Protein 5YH2 (pdb70)

B-factor: mean 58.52, std 14.91, range [38.0, 154.98]

Foldseek 3Di:
DALQVVLCVDVLVPDDDPPDDPDPLFFLFDLVVQLVVVVVVQVVVQVVVVCVPGADADCPDLLNVQQRQAGLQASHDQVDVSLVVVQVCVADFAWQEKDLDPQAVVCVDDADLVDPQDGPSQADWMWTAGSNRFIWIKDFAADDQPAFQDPVDDQSLFDQHQLQLQLLQLLCNLLVSRFEFHKFKYKDQCVRRPQVNYPDPVQVVQWDADPVGATWGHRPRCVVSVSGDIATDVRRITMIMIGGDHDDCVSWNKDWAFDPQAAPPDPDDGDPLVVDLQSVVVVCVDPPNVVVQLLQLVLVVLLSCQLQVNNPPGIWMFTPSSPSNGHTHPYRRRRGNRDLPDGDCSSNSSCLRQQAYEQSSLVSLVVCQDPSNPQLSSSCVVCVPHPPPVSHDDSSSVSSNVSSVVSVCSNVVCCVVPNCPGHYDHDD/DLLVVLCVDPLNPDDDDDDDPLFWQDDLVVQVVVDPPDVVPPQQLLSVQQRQCTFEASHDLDDPSLVVVQVCVADFAWAAKDWDADDLFTKIWTAGPNRFIWIWDFALDDFVAFFPPPADLSQFDQGQLQLQLLCLLCSSLVRRQEFHKAKYWDFCPRRNQVRYPYPQFNVQFDQDPVRATWTQGDYDHQRDPVSTQTDPHTITMIMTGGDHRDCVSFPKAKDFDQLAAPPDPPDGHDLVPDLQVVVVVCVDPLNVDEPPLQLVVSVLLSCQLFVNNRCGMWMGGVSNPSHGHTRDPSRRSGNRHLPDGDCSSCSSCLNNQAYEPSSLVSLVVLLDPSHHQLVSSCVVCVPGPPPVSHDSSSSVCSSVSSVVVNVSNVVVCVVQNPPRRYPDDDD/DQLLVVLCVDPLVPDDDPPDDPDPLFFLFDLVVQVVVLVVVQVVCQVVVVVCVGADADCPDLLNCQNRQAGLQASHDQVDVSLVVVQVCVADFAWQEKDLDPQAVVCVDDADLVDPQDGPSQADWMWTAGSNRFIWIKFFAADDQPAFQDPVDDLSLFHQHQLQLQLLVLLCNLLVSRFEFHKFKYKFQCVRRPQVNYPDPVQVVQWDADPVGATWGHRPRCVVSVSGDIATDVRRITMIMIGGDHDDCVSWPKDWAFDPQAAPPDPDDGDPLVPDLQSVVVVCPDPPNVVVQLLQLLLVVLLSCQLQVNNPPGIWMFGVSSPSNGHTHPYRRSRGQRDLPDGDCSSNSSCLRQQAHEQSSLVSLVVCQDPSNPQLVSSCVVCVPHPPPPSHDPSSSVSSNVSSVVSVCSNVVCCVVPNCPRHYDHDD/DLLVVLCVDPLNPQDDDDDDPLFWQFDLVVLVVVDPPQVVQALLSVQQRQCTFEASHDLDDPSLVVVQVCVADFAWQAKAWDADDLFTKIWTAGPRRFIWIKDFALDDFPAFDDPPADLSQFDQGQLQLQLLCLLCSSLVRNQEFHKAKYFDFCPVRNQVHYPPPQFNVQFDQDPVRATWTQGDYDHQRDPVSTQTDPHTTIMIMTGGDHRDCVSFPKDKDFDQLQAPPDPPDGHDLVPDLLVVVVVCPDPLNVDEPHLQLVVSVLLSCQLFVNNRCGMWMHGVSNPSHGHTRDPSRRRGPRHLPDGPCSSCSSCLNNQAYEPSSLVSLVVLQDPSHHQLVSSCVVCVPGPPPVSHDSSSSVSSNVSSVVVNVSNVVVCVVQNPCRRYPYDSPD

Nearest PDB structures (foldseek):
  5yh2-assembly1_A  TM=1.002E+00  e=3.923E-87  Homo sapiens
  5yh2-assembly1_B  TM=9.996E-01  e=1.364E-85  Homo sapiens
  5wrs-assembly1_B  TM=9.314E-01  e=5.999E-73  Homo sapiens
  5wrr-assembly1_B  TM=9.311E-01  e=8.367E-73  Homo sapiens
  5yh0-assembly1_K  TM=9.661E-01  e=3.155E-49  Danio rerio

Solvent-accessible surface area: 70250 Å² total; per-residue (Å²): 165,36,66,26,133,42,0,41,76,44,93,34,4,92,78,111,46,95,86,95,73,150,26,80,102,14,33,9,8,54,75,146,88,2,16,107,34,10,125,119,36,8,57,139,24,31,147,78,48,165,181,190,119,97,40,125,23,143,86,140,12,6,18,1,77,4,8,31,33,0,28,86,41,0,0,6,56,57,82,12,110,47,6,63,110,5,18,79,9,5,27,115,53,79,14,35,14,4,31,20,10,73,66,44,26,53,44,56,69,52,42,18,68,32,26,34,53,26,48,55,2,9,46,12,17,1,14,1,24,7,45,22,3,3,70,0,40,0,4,1,56,40,21,106,51,122,71,54,10,61,80,30,48,21,34,12,17,24,65,25,7,0,11,0,4,0,0,0,0,4,0,1,49,0,2,4,11,11,13,2,2,0,2,2,0,11,80,2,42,1,24,128,25,0,46,122,28,7,97,1,52,35,0,85,29,0,15,10,88,6,78,43,79,10,20,0,1,14,9,111,12,6,28,110,8,27,20,37,78,29,9,27,0,143,58,68,89,6,34,0,0,0,13,6,49,15,1,29,102,105,26,5,68,56,99,63,24,77,12,17,19,51,25,32,40,75,34,78,50,143,60,97,9,67,107,42,103,117,33,2,78,72,10,70,148,85,157,21,16,86,64,59,70,15,3,8,6,1,0,0,2,7,0,0,4,1,0,2,22,1,50,22,22,64,84,1,41,9,3,72,88,7,34,56,88,3,17,0,3,1,45,66,3,2,29,0,3,4,68,42,80,69,24,44,99,31,14,0,12,6,0,51,44,2,3,19,0,38,89,66,3,12,68,3,0,85,9,0,34,95,52,102,41,80,0,1,33,0,0,75,57,3,6,115,115,11,84,9,38,94,1,6,30,90,62,6,5,102,3,0,34,103,4,1,85,22,0,28,136,30,5,114,35,22,37,129,72,95,30,132,157,37,0,23,44,99,55,131,104,36,30,119,44,0,59,96,39,104,36,6,152,45,129,48,88,130,107,73,133,112,8,53,2,7,90,55,49,9,2,66,45,13,44,14,152,68,139,134,90,107,84,48,23,23,11,73,6,7,48,37,0,12,18,75,22,0,8,42,69,148,43,104,8,6,36,20,3,22,152,38,8,38,88,47,137,9,61,41,4,27,29,80,107,85,26,62,8,17,21,0,34,0,13,11,119,31,70,2,45,0,32,0,9,4,43,35,42,68,40,125,86,54,8,50,78,29,27,22,36,34,7,7,14,8,10,0,8,0,11,1,0,0,0,6,0,0,47,0,2,5,9,16,14,1,11,0,4,4,0,18,68,1,33,0,33,142,7,0,63,85,42,21,186,11,78,58,0,134,127,8,32,14,78,6,84,28,115,6,28,0,0,28,0,75,41,69,38,11,21,11,7,35,25,24,19,42,6,156,71,40,104,11,27,0,1,0,16,8,48,14,2,67,87,14,9,1,100,42,84,89,41,153,11,18,10,65,18,32,34,110,42,140,111,147,15,105,12,82,99,50,104,86,34,0,83,136,14,74,142,59,114,25,12,85,196,39,61,1,11,12,3,2,0,0,2,7,0,0,2,2,0,0,15,1,33,24,23,60,77,2,44,2,0,93,120,10,35,72,78,3,9,0,2,0,40,69,4,0,8,0,6,4,37,43,80,81,29,40,92,33,12,1,34,8,0,66,32,9,11,41,0,42,108,29,3,13,68,18,1,62,28,0,40,94,130,120,32,44,0,22,28,0,0,87,62,8,4,115,138,12,151,10,68,85,1,7,44,148,55,8,18,114,5,1,26,69,5,0,137,54,0,24,120,26,2,43,72,22,14,133,166,86,30,128,102,58,1,20,73,94,67,116,168,167,37,68,24,134,41,0,40,78,46,90,30,3,93,73,113,44,98,88,93,68,145,28,78,100,11,33,8,7,50,72,142,82,1,22,101,41,10,126,115,60,8,59,128,40,32,147,126,81,171,148,135,176,102,40,124,27,143,87,138,13,6,19,1,80,5,8,36,32,0,26,87,41,0,0,6,52,55,83,15,112,44,5,67,109,6,17,78,8,7,21,114,55,78,14,32,16,4,28,18,12,69,69,45,25,48,46,57,64,54,42,27,72,38,38,39,53,28,55,55,2,8,40,10,20,1,13,1,27,6,43,24,5,4,66,0,40,0,6,1,57,39,20,105,51,124,76,58,10,59,78,27,46,20,36,13,20,24,64,26,6,0,11,0,3,0,0,0,0,2,0,0,43,0,2,4,11,10,17,1,3,0,1,0,0,11,75,1,39,0,25,124,21,0,42,123,33,5,28,1,46,28,1,74,26,0,16,11,85,6,73,43,78,10,22,0,1,15,8,106,13,5,27,111,13,29,22,37,72,27,9,28,1,138,56,64,92,6,37,0,0,0,13,7,57,16,2,33,104,106,24,5,68,62,101,66,20,75,14,17,15,56,26,32,42,79,33,77,48,144,61,100,10,66,108,40,106,120,36,2,77,68,9,69,147,86,160,20,16,88,65,53,67,15,1,6,6,1,0,0,2,6,0,0,4,0,0,2,22,1,49,25,21,64,79,2,41,8,3,68,90,6,33,54,92,2,14,0,3,1,44,74,2,2,24,0,3,4,65,41,75,69,27,42,100,31,13,0,12,7,0,53,44,3,4,16,0,32,88,66,2,12,68,2,0,82,11,0,35,101,53,100,43,76,0,1,34,0,0,74,59,2,6,113,106,9,87,8,43,95,1,6,26,94,60,6,4,102,1,0,33,104,4,1,84,25,0,26,127,29,4,109,36,23,37,128,74,93,30,133,153,34,0,21,38,101,55,128,104,37,32,123,44,0,59,100,42,108,23,6,159,52,127,48,90,134,101,74,139,106,11,56,2,14,90,53,44,11,4,69,36,14,44,16,145,108,141,114,94,51,25,23,9,76,5,6,45,37,0,10,21,76,22,0,8,40,67,154,41,104,7,7,43,23,4,22,151,36,10,35,91,45,134,11,61,46,4,24,28,80,105,86,27,63,11,16,19,0,37,1,10,9,123,29,88,2,46,0,33,0,9,5,42,37,40,67,39,125,90,58,9,50,80,26,29,20,33,33,9,6,16,8,11,0,8,0,12,1,0,0,1,5,0,0,48,0,2,6,8,16,16,1,12,0,4,4,0,16,67,2,35,0,34,143,7,0,65,88,43,21,178,17,73,62,0,132,126,9,32,13,74,6,80,26,116,5,28,0,0,29,0,77,38,73,39,12,23,18,6,34,22,23,20,37,6,153,71,36,105,10,22,0,1,0,17,9,44,13,2,65,92,14,11,1,101,40,87,90,42,157,13,21,11,67,21,34,36,108,42,141,112,146,17,100,11,80,102,56,104,88,36,0,80,135,11,71,142,55,113,22,13,84,190,39,61,2,11,16,2,4,0,0,2,6,1,0,4,2,0,1,16,1,35,21,20,58,78,2,42,2,0,90,124,12,38,72,77,2,8,0,1,0,37,66,5,0,9,0,8,5,34,44,82,79,30,40,88,34,14,1,36,9,0,65,34,10,12,34,0,41,95,8,3,13,60,16,2,60,28,0,46,94,131,126,34,46,1,26,31,0,0,88,62,7,4,116,134,11,153,12,73,81,3,8,47,147,52,9,15,117,6,1,29,69,8,3,145,52,0,27,120,26,3,44,74,20,17,133,166,84,30,128,96,58,1,18,84,80,65,48,115,116

Radius of gyration: 39.45 Å; Cα contacts (8 Å, |Δi|>4): 2884; chains: 4; bounding box: 92×89×119 Å

Secondary structure (DSSP, 8-state):
--HHHHHHTSGGGTSPPSSPP-SSTTBSS-HHHHHHHHHHHHHHHHHHHH--PPP---TT-HHHHHHHT-BTTBSS-TT-HHHHHHHHHHHHSPEEEEE--SSSSTT-S---TT-SS--TTSS--EEEEETTS-EEEEEE--S-TT----TT--GGG----HHHHHHHHHHHHHTT---SPPEEEEEEETTTTTGGGB--HHHHHT-EE-TT--EEE--HHHHHTTSS--EE-SSSEEEEEEEEPPPPTTTS-EEEEE-TT----SSS---STTT-TTHHHHHTTSTTGGGSSHHHHHHHHHHHHHHHT-----EEEEEGGG-TTPPEE----TT-S--SS---GGGGHHHHHH--EEHHHHHHHHHTTSGGG-HHHHHHHHGGGSTT---S-HHHHHHHHHHHHHHHHHHHHHHHHHHHHHHEE---/--HHHHHHTSGGGGSPPSSPP-SSTTBSS-HHHHHHHHHHHHHHHHHHHHH-------TT-HHHHHHHT-BTTBSS-TT-HHHHHHHHHHHHSPEEEEE--SSSSTT-S---TT-SS--TTSS--EEEEETTS-EEEEEE--S-TT----TT--GGG----HHHHHHHHHHHHHHT---SPPEEEEEEETTTTTGGG---HHHHHT-EE-TT--EEE--HHHHHTTSS--EE-SSSEEEEEEEEPPPPTTTS-EEEEE-TT----SSS---HHHH-TTHHHHHTTSTTSTTSSHHHHHHHHHHHHHHHT-----EEEEEGGG-TTSPEE----TT-S--SS---GGGGHHHHHH--EEHHHHHHHHHTTSGGG-HHHHHHHHGGGSTT---S-HHHHHHHHHHHHHHHHHHHHHHHHHHHHHSEE---/-HHHHHHHSTTS--PPPP--TTTSSS-GGGTTTTS-S-----S-HHHHHHHT--SS-SS-TT-HHHHHHHHHHHHSPEEEEEE--SSSS--EEEEETTS-EEEEEE--S-SS----TT--GGG----HHHHHHHHHHHHHTT---S--EEEE--BTTTTTGGG---HHHHTT-EE-TTS-EEE--S-SSS-SGGG-EE-SSSB--EEEEEPPPPTTTS---EEE-TT----SSS---GGGT-TTHHHHHTTSTTTSSSSTTHHHHHHHHHHHHHT-----EEE--SSS-SSS--B----TTSSS-SS---GGGGHHHHHH--EEHHHHHHHHHTTSTTS-SHHHHHHHHTSSTT--SS-HHHHHHHHHHHHHHHHHHHHHHHHH-SSSSEE----/-HHHHHHHSTTS--PPPP--TTTSSS-GGGTTTTS-----S-HHHHHHHT--SS-SS-TT-HHHHHHHHHHHHSPEEEEEE--SSSS--EEEEETTS-EEEEEE--S-SS----TT--TTTS---HHHHHHHHHHHHHTT---S--EEEE--BTTTTTGGG---HHHHTT-EE-TTS-EEE--S-SSS-SGGG-EE-SSSB--EEEEEPPPPTTTS---EEE-TT----SSS---GGGT-TTHHHHHTTSTTTSSSSTTHHHHHHHHHHHHHT-----EEE--SSS-SSS--B----TT-S--SS---GGGGHHHHHH--EEHHHHHHHHHTTSTTT-SHHHHHHHTTSSTT--SS-HHHHHHHHHHHHHHHHHHHHHHHHH-SSSSEE-----

Organism: Homo sapiens (NCBI:txid9606)

InterPro domains:
  IPR009581 FAM20, C-terminal [PF06702] (305-522)
  IPR024869 FAM20 [PTHR12450] (4-526)

Sequence (1645 aa):
SSKLQALFAHPLYNVPEEPPLLGAEDSLLASQEALRYYRRKVARWNRRHKMDPPLQLRLEASWVQFHLGINRHGLYSRSSPVVSKLLQDMRHFPTISADYSQDEKALLGACDCTQIVKPSGVHLKLVLRFSDFGKAMFKPMRQQRDEETPVDFFYFIDFQRHNAEIAAFHLDRILDFRRVPPTVGRIVNVTKEILEVTKNEILQSVFFVSPASNVCFFAKCPYMCKTEYAVCGKPHLLEGSLSAFLPSLNLAPRLSVPNPWIRSYTLAGKEEWEVNPLYCDTVKQIYPYNNSQRLLNVIDMAIFDFLIGNMDRHHYEMFTKFGDDGFLIHLDNARGFGRHSHDEISILSPLSQCCMIKKKTLLHLQLLAQADYRLSDVMRESLLEDQLSPVLTEPHLLALDRRLQTILRTVEGCIVAHGQQSVIVDGPSVLQSLFEHPLYRTVLPDLTEEDTLFNLNAEIRLYPKAASESYPNWLRFHIGINRYELYSRHNPVIAALLRDLLSQKISSVGMKSGGTQLKLIMSFQNYGQALFKPMKQTREQETPPDFFYFSDFERHNAEIAAFHLDRILDFRRVPPVAGRLVNMTREIRDVTRDKKLWRTFFVSPANNICFYGECSYYCSTEHALCGKPDQIEGSLAAFLPDLALAKRKTWRNPWRRSYHKRKKAEWEVDPDYCDEVKQTPPYDRGTRLLDIMDMTIFDFLMGNMDRHHYETFEKFGNDTFIIHLDNGRGFGKHSHDEMSILVPLTQCCRVKRSTYLRLQLLAKEEYKLSSLMEESLLQDRLVPVLIKPHLEALDRRLRLVLKVLSDCVEKDGFSAVVENDLDSSKLQALFAHPLYNVPEEPPLLGAEDSLLASQEALRYYRRKVARWNRRHKMYPPLQLRLEASWVQFHLGINRHGLYSRSSPVVSKLLQDMRHFPTISADYSQDEKALLGACDCTQIVKPSGVHLKLVLRFSDFGKAMFKPMRQQRDEETPVDFFYFIDFQRHNAEIAAFHLDRILDFRRVPPTVGRIVNVTKEILEVTKNEILQSVFFVSPASNVCFFAKCPYMCKTEYAVCGKPHLLEGSLSAFLPSLNLAPRLSVPNPWIRSYTLAGKEEWEVNPLYCDTVKQIYPYNNSQRLLNVIDMAIFDFLIGNMDRHHYEMFTKFGDDGFLIHLDNARGFGRHSHDEISILSPLSQCCMIKKKTLLHLQLLAQADYRLSDVMRESLLEDQLSPVLTEPHLLALDRRLQTILRTVEGCIVAHGQQSVIVDGPSVLQSLFEHPLYRTVLPDLTEEDTLFNLNAEIRLYPKAESYPNWLRFHIGINRYELYSRHNPVIAALLRDLLSQKISSVGMKSGGTQLKLIMSFQNYGQALFKPMKQTREQETPPDFFYFSDFERHNAEIAAFHLDRILDFRRVPPVAGRLVNMTREIRDVTRDKKLWRTFFVSPANNICFYGECSYYCSTEHALCGKPDQIEGSLAAFLPDLALAKRKTWRNPWRRSYHKRKKAEWEVDPDYCDEVKQTPPYDRGTRLLDIMDMTIFDFLMGNMDRHHYETFEKFGNDTFIIHLDNGRGFGKHSHDEMSILVPLTQCCRVKRSTYLRLQLLAKEEYKLSSLMEESLLQDRLVPVLIKPHLEALDRRLRLVLKVLSDCVEKDGFSAVVENDLDG

GO terms:
  GO:0001934 positive regulation of protein phosphorylation (P, IDA)
  GO:0043539 protein serine/threonine kinase activator activity (F, IDA)
  GO:0005794 Golgi apparatus (C, EXP)
  GO:0031214 biomineral tissue development (P, IMP)
  GO:0005515 protein binding (F, IPI)
  GO:0005576 extracellular region (C, IDA)
  GO:0005794 Golgi apparatus (C, IDA)
  GO:0070062 extracellular exosome (C, HDA)
  GO:0044691 tooth eruption (P, IMP)
  GO:0055074 calcium ion homeostasis (P, IMP)
  GO:0070166 enamel mineralization (P, IMP)

Structure (mmCIF, N/CA/C/O backbone):
data_5YH2
#
_entry.id   5YH2
#
_cell.length_a   110.059
_cell.length_b   110.059
_cell.length_c   461.698
_cell.angle_alpha   90.00
_cell.angle_beta   90.00
_cell.angle_gamma   90.00
#
_symmetry.space_group_name_H-M   'P 41 21 2'
#
loop_
_entity.id
_entity.type
_entity.pdbx_description
1 polymer 'Pseudokinase FAM20A'
2 polymer 'Family with sequence similarity 20, member Ca'
3 non-polymer "ADENOSINE-5'-TRIPHOSPHATE"
#
loop_
_atom_site.group_PDB
_atom_site.id
_atom_site.type_symbol
_atom_site.label_atom_id
_atom_site.label_alt_id
_atom_site.label_comp_id
_atom_site.label_asym_id
_atom_site.label_entity_id
_atom_site.label_seq_id
_atom_site.pdbx_PDB_ins_code
_atom_site.Cartn_x
_atom_site.Cartn_y
_atom_site.Cartn_z
_atom_site.occupancy
_atom_site.B_iso_or_equiv
_atom_site.auth_seq_id
_atom_site.auth_comp_id
_atom_site.auth_asym_id
_atom_site.auth_atom_id
_atom_site.pdbx_PDB_model_num
ATOM 1 N N . SER A 1 27 ? -50.080 17.388 -22.113 1.00 69.45 89 SER A N 1
ATOM 2 C CA . SER A 1 27 ? -49.351 16.577 -23.081 1.00 68.09 89 SER A CA 1
ATOM 3 C C . SER A 1 27 ? -50.270 15.578 -23.790 1.00 71.23 89 SER A C 1
ATOM 4 O O . SER A 1 27 ? -51.412 15.362 -23.369 1.00 66.77 89 SER A O 1
ATOM 7 N N . SER A 1 28 ? -49.768 15.001 -24.886 1.00 74.47 90 SER A N 1
ATOM 8 C CA . SER A 1 28 ? -50.488 13.988 -25.654 1.00 70.57 90 SER A CA 1
ATOM 9 C C . SER A 1 28 ? -51.820 14.505 -26.177 1.00 65.72 90 SER A C 1
ATOM 10 O O . SER A 1 28 ? -52.858 14.329 -25.528 1.00 58.64 90 SER A O 1
ATOM 13 N N . LYS A 1 29 ? -51.801 15.141 -27.352 1.00 65.14 91 LYS A N 1
ATOM 14 C CA . LYS A 1 29 ? -53.048 15.588 -27.957 1.00 58.33 91 LYS A CA 1
ATOM 15 C C . LYS A 1 29 ? -53.914 14.419 -28.403 1.00 50.96 91 LYS A C 1
ATOM 16 O O . LYS A 1 29 ? -55.133 14.577 -28.523 1.00 45.72 91 LYS A O 1
ATOM 22 N N . LEU A 1 30 ? -53.320 13.244 -28.619 1.00 52.59 92 LEU A N 1
ATOM 23 C CA . LEU A 1 30 ? -54.109 12.101 -29.061 1.00 54.16 92 LEU A CA 1
ATOM 24 C C . LEU A 1 30 ? -55.051 11.637 -27.956 1.00 53.23 92 LEU A C 1
ATOM 25 O O . LEU A 1 30 ? -56.246 11.425 -28.199 1.00 49.37 92 LEU A O 1
ATOM 30 N N . GLN A 1 31 ? -54.539 11.521 -26.723 1.00 52.43 93 GLN A N 1
ATOM 31 C CA . GLN A 1 31 ? -55.379 11.096 -25.604 1.00 50.58 93 GLN A CA 1
ATOM 32 C C . GLN A 1 31 ? -56.489 12.096 -25.326 1.00 47.74 93 GLN A C 1
ATOM 33 O O . GLN A 1 31 ? -57.610 11.706 -24.978 1.00 44.00 93 GLN A O 1
ATOM 39 N N . ALA A 1 32 ? -56.199 13.389 -25.472 1.00 47.63 94 ALA A N 1
ATOM 40 C CA . ALA A 1 32 ? -57.234 14.392 -25.265 1.00 46.64 94 ALA A CA 1
ATOM 41 C C . ALA A 1 32 ? -58.347 14.261 -26.295 1.00 45.67 94 ALA A C 1
ATOM 42 O O . ALA A 1 32 ? -59.513 14.529 -25.981 1.00 45.43 94 ALA A O 1
ATOM 44 N N . LEU A 1 33 ? -58.017 13.824 -27.516 1.00 40.15 95 LEU A N 1
ATOM 45 C CA . LEU A 1 33 ? -59.033 13.727 -28.560 1.00 40.12 95 LEU A CA 1
ATOM 46 C C . LEU A 1 33 ? -60.082 12.685 -28.210 1.00 44.07 95 LEU A C 1
ATOM 47 O O . LEU A 1 33 ? -61.285 12.965 -28.244 1.00 47.72 95 LEU A O 1
ATOM 52 N N . PHE A 1 34 ? -59.650 11.475 -27.870 1.00 43.71 96 PHE A N 1
ATOM 53 C CA . PHE A 1 34 ? -60.619 10.421 -27.618 1.00 46.56 96 PHE A CA 1
ATOM 54 C C . PHE A 1 34 ? -61.295 10.562 -26.263 1.00 43.27 96 PHE A C 1
ATOM 55 O O . PHE A 1 34 ? -62.347 9.952 -26.048 1.00 48.90 96 PHE A O 1
ATOM 63 N N . ALA A 1 35 ? -60.744 11.373 -25.364 1.00 38.99 97 ALA A N 1
ATOM 64 C CA . ALA A 1 35 ? -61.384 11.672 -24.091 1.00 40.19 97 ALA A CA 1
ATOM 65 C C . ALA A 1 35 ? -62.299 12.888 -24.170 1.00 40.83 97 ALA A C 1
ATOM 66 O O . ALA A 1 35 ? -62.807 13.340 -23.139 1.00 38.33 97 ALA A O 1
ATOM 68 N N . HIS A 1 36 ? -62.515 13.418 -25.353 1.00 39.35 98 HIS A N 1
ATOM 69 C CA . HIS A 1 36 ? -63.402 14.548 -25.539 1.00 40.46 98 HIS A CA 1
ATOM 70 C C . HIS A 1 36 ? -64.853 14.078 -25.503 1.00 40.76 98 HIS A C 1
ATOM 71 O O . HIS A 1 36 ? -65.151 12.953 -25.906 1.00 44.67 98 HIS A O 1
ATOM 78 N N . PRO A 1 37 ? -65.768 14.913 -25.006 1.00 41.12 99 PRO A N 1
ATOM 79 C CA . PRO A 1 37 ? -67.188 14.524 -24.983 1.00 43.92 99 PRO A CA 1
ATOM 80 C C . PRO A 1 37 ? -67.725 14.088 -26.332 1.00 49.69 99 PRO A C 1
ATOM 81 O O . PRO A 1 37 ? -68.725 13.363 -26.383 1.00 50.43 99 PRO A O 1
ATOM 85 N N . LEU A 1 38 ? -67.127 14.557 -27.430 1.00 46.92 100 LEU A N 1
ATOM 86 C CA . LEU A 1 38 ? -67.583 14.149 -28.754 1.00 51.50 100 LEU A CA 1
ATOM 87 C C . LEU A 1 38 ? -67.324 12.667 -28.998 1.00 52.64 100 LEU A C 1
ATOM 88 O O . LEU A 1 38 ? -68.184 11.957 -29.534 1.00 59.97 100 LEU A O 1
ATOM 93 N N . TYR A 1 39 ? -66.134 12.188 -28.640 1.00 45.87 101 TYR A N 1
ATOM 94 C CA . TYR A 1 39 ? -65.774 10.790 -28.853 1.00 48.87 101 TYR A CA 1
ATOM 95 C C . TYR A 1 39 ? -66.272 9.887 -27.727 1.00 52.48 101 TYR A C 1
ATOM 96 O O . TYR A 1 39 ? -65.628 8.882 -27.405 1.00 48.53 101 TYR A O 1
ATOM 105 N N . ASN A 1 40 ? -67.432 10.219 -27.147 1.00 51.44 102 ASN A N 1
ATOM 106 C CA . ASN A 1 40 ? -67.961 9.485 -26.001 1.00 48.87 102 ASN A CA 1
ATOM 107 C C . ASN A 1 40 ? -69.485 9.487 -25.967 1.00 52.22 102 ASN A C 1
ATOM 108 O O . ASN A 1 40 ? -70.095 8.658 -25.282 1.00 53.16 102 ASN A O 1
ATOM 113 N N . VAL A 1 41 ? -70.106 10.434 -26.659 1.00 53.17 103 VAL A N 1
ATOM 114 C CA . VAL A 1 41 ? -71.572 10.469 -26.693 1.00 59.33 103 VAL A CA 1
ATOM 115 C C . VAL A 1 41 ? -72.080 9.235 -27.426 1.00 61.62 103 VAL A C 1
ATOM 116 O O . VAL A 1 41 ? -71.441 8.794 -28.397 1.00 68.04 103 VAL A O 1
ATOM 120 N N . PRO A 1 42 ? -73.190 8.636 -26.998 1.00 62.12 104 PRO A N 1
ATOM 121 C CA . PRO A 1 42 ? -73.728 7.476 -27.721 1.00 70.65 104 PRO A CA 1
ATOM 122 C C . PRO A 1 42 ? -74.178 7.841 -29.132 1.00 85.13 104 PRO A C 1
ATOM 123 O O . PRO A 1 42 ? -74.672 8.942 -29.390 1.00 84.66 104 PRO A O 1
ATOM 127 N N . GLU A 1 43 ? -74.028 6.881 -30.044 1.00 86.85 105 GLU A N 1
ATOM 128 C CA . GLU A 1 43 ? -74.381 7.071 -31.446 1.00 71.98 105 GLU A CA 1
ATOM 129 C C . GLU A 1 43 ? -75.826 6.658 -31.665 1.00 76.27 105 GLU A C 1
ATOM 130 O O . GLU A 1 43 ? -76.253 5.595 -31.202 1.00 84.62 105 GLU A O 1
ATOM 136 N N . GLU A 1 44 ? -76.566 7.490 -32.362 1.00 84.85 106 GLU A N 1
ATOM 137 C CA . GLU A 1 44 ? -77.963 7.187 -32.609 1.00 93.04 106 GLU A CA 1
ATOM 138 C C . GLU A 1 44 ? -78.175 6.794 -34.067 1.00 95.40 106 GLU A C 1
ATOM 139 O O . GLU A 1 44 ? -77.509 7.338 -34.956 1.00 98.77 106 GLU A O 1
ATOM 145 N N . PRO A 1 45 ? -79.086 5.848 -34.351 1.00 91.33 107 PRO A N 1
ATOM 146 C CA . PRO A 1 45 ? -79.866 5.083 -33.371 1.00 86.80 107 PRO A CA 1
ATOM 147 C C . PRO A 1 45 ? -79.039 3.998 -32.692 1.00 86.31 107 PRO A C 1
ATOM 148 O O . PRO A 1 45 ? -78.074 3.517 -33.286 1.00 83.88 107 PRO A O 1
ATOM 152 N N . PRO A 1 46 ? -79.430 3.598 -31.484 1.00 87.58 108 PRO A N 1
ATOM 153 C CA . PRO A 1 46 ? -78.714 2.518 -30.793 1.00 88.98 108 PRO A CA 1
ATOM 154 C C . PRO A 1 46 ? -78.944 1.178 -31.480 1.00 95.70 108 PRO A C 1
ATOM 155 O O . PRO A 1 46 ? -79.831 1.013 -32.321 1.00 100.27 108 PRO A O 1
ATOM 159 N N . LEU A 1 47 ? -78.117 0.205 -31.105 1.00 90.31 109 LEU A N 1
ATOM 160 C CA . LEU A 1 47 ? -78.110 -1.105 -31.745 1.00 90.40 109 LEU A CA 1
ATOM 161 C C . LEU A 1 47 ? -78.939 -2.084 -30.924 1.00 97.39 109 LEU A C 1
ATOM 162 O O . LEU A 1 47 ? -78.658 -2.302 -29.741 1.00 96.31 109 LEU A O 1
ATOM 167 N N . LEU A 1 48 ? -79.966 -2.666 -31.552 1.00 104.65 110 LEU A N 1
ATOM 168 C CA . LEU A 1 48 ? -80.746 -3.704 -30.889 1.00 102.24 110 LEU A CA 1
ATOM 169 C C . LEU A 1 48 ? -79.993 -5.026 -30.829 1.00 96.60 110 LEU A C 1
ATOM 170 O O . LEU A 1 48 ? -80.301 -5.862 -29.973 1.00 92.57 110 LEU A O 1
ATOM 175 N N . GLY A 1 49 ? -79.016 -5.231 -31.711 1.00 91.19 111 GLY A N 1
ATOM 176 C CA . GLY A 1 49 ? -78.296 -6.485 -31.769 1.00 98.71 111 GLY A CA 1
ATOM 177 C C . GLY A 1 49 ? -78.877 -7.435 -32.794 1.00 104.44 111 GLY A C 1
ATOM 178 O O . GLY A 1 49 ? -79.901 -7.177 -33.436 1.00 103.41 111 GLY A O 1
ATOM 179 N N . ALA A 1 50 ? -78.185 -8.564 -32.955 1.00 101.90 112 ALA A N 1
ATOM 180 C CA . ALA A 1 50 ? -78.594 -9.613 -33.883 1.00 101.99 112 ALA A CA 1
ATOM 181 C C . ALA A 1 50 ? -78.729 -9.082 -35.308 1.00 105.42 112 ALA A C 1
ATOM 182 O O . ALA A 1 50 ? -77.913 -9.413 -36.174 1.00 109.31 112 ALA A O 1
ATOM 184 N N . GLU A 1 51 ? -79.739 -8.244 -35.561 1.00 101.98 113 GLU A N 1
ATOM 185 C CA . GLU A 1 51 ? -79.957 -7.711 -36.899 1.00 97.28 113 GLU A CA 1
ATOM 186 C C . GLU A 1 51 ? -79.072 -6.513 -37.208 1.00 96.01 113 GLU A C 1
ATOM 187 O O . GLU A 1 51 ? -79.061 -6.051 -38.354 1.00 94.07 113 GLU A O 1
ATOM 193 N N . ASP A 1 52 ? -78.308 -6.020 -36.235 1.00 93.45 114 ASP A N 1
ATOM 194 C CA . ASP A 1 52 ? -77.398 -4.904 -36.451 1.00 85.85 114 ASP A CA 1
ATOM 195 C C . ASP A 1 52 ? -75.939 -5.343 -36.445 1.00 76.49 114 ASP A C 1
ATOM 196 O O . ASP A 1 52 ? -75.045 -4.494 -36.512 1.00 73.93 114 ASP A O 1
ATOM 201 N N . SER A 1 53 ? -75.682 -6.649 -36.400 1.00 72.24 115 SER A N 1
ATOM 202 C CA . SER A 1 53 ? -74.342 -7.217 -36.539 1.00 75.41 115 SER A CA 1
ATOM 203 C C . SER A 1 53 ? -74.359 -8.078 -37.794 1.00 76.04 115 SER A C 1
ATOM 204 O O . SER A 1 53 ? -75.092 -9.070 -37.856 1.00 83.27 115 SER A O 1
ATOM 207 N N . LEU A 1 54 ? -73.588 -7.678 -38.810 1.00 68.67 116 LEU A N 1
ATOM 208 C CA . LEU A 1 54 ? -73.691 -8.337 -40.109 1.00 64.93 116 LEU A CA 1
ATOM 209 C C . LEU A 1 54 ? -73.308 -9.810 -40.055 1.00 65.30 116 LEU A C 1
ATOM 210 O O . LEU A 1 54 ? -73.712 -10.572 -40.940 1.00 71.04 116 LEU A O 1
ATOM 215 N N . LEU A 1 55 ? -72.535 -10.228 -39.059 1.00 65.20 117 LEU A N 1
ATOM 216 C CA . LEU A 1 55 ? -72.116 -11.617 -38.934 1.00 66.13 117 LEU A CA 1
ATOM 217 C C . LEU A 1 55 ? -72.902 -12.291 -37.814 1.00 75.65 117 LEU A C 1
ATOM 218 O O . LEU A 1 55 ? -72.884 -11.825 -36.669 1.00 79.71 117 LEU A O 1
ATOM 223 N N . ALA A 1 56 ? -73.590 -13.384 -38.145 1.00 75.45 118 ALA A N 1
ATOM 224 C CA . ALA A 1 56 ? -74.263 -14.193 -37.136 1.00 74.90 118 ALA A CA 1
ATOM 225 C C . ALA A 1 56 ? -73.253 -15.108 -36.451 1.00 75.36 118 ALA A C 1
ATOM 226 O O . ALA A 1 56 ? -72.476 -15.799 -37.116 1.00 70.64 118 ALA A O 1
ATOM 228 N N . SER A 1 57 ? -73.277 -15.111 -35.116 1.00 81.64 119 SER A N 1
ATOM 229 C CA . SER A 1 57 ? -72.243 -15.781 -34.330 1.00 77.24 119 SER A CA 1
ATOM 230 C C . SER A 1 57 ? -72.185 -17.278 -34.627 1.00 76.83 119 SER A C 1
ATOM 231 O O . SER A 1 57 ? -71.121 -17.822 -34.938 1.00 68.36 119 SER A O 1
ATOM 234 N N . GLN A 1 58 ? -73.319 -17.971 -34.495 1.00 85.88 120 GLN A N 1
ATOM 235 C CA . GLN A 1 58 ? -73.312 -19.424 -34.646 1.00 86.56 120 GLN A CA 1
ATOM 236 C C . GLN A 1 58 ? -72.981 -19.840 -36.077 1.00 85.74 120 GLN A C 1
ATOM 237 O O . GLN A 1 58 ? -72.226 -20.797 -36.292 1.00 79.26 120 GLN A O 1
ATOM 243 N N . GLU A 1 59 ? -73.509 -19.117 -37.067 1.00 84.96 121 GLU A N 1
ATOM 244 C CA . GLU A 1 59 ? -73.269 -19.492 -38.456 1.00 76.25 121 GLU A CA 1
ATOM 245 C C . GLU A 1 59 ? -71.836 -19.198 -38.875 1.00 70.74 121 GLU A C 1
ATOM 246 O O . GLU A 1 59 ? -71.211 -20.009 -39.567 1.00 71.82 121 GLU A O 1
ATOM 252 N N . ALA A 1 60 ? -71.298 -18.045 -38.468 1.00 71.15 122 ALA A N 1
ATOM 253 C CA . ALA A 1 60 ? -69.951 -17.670 -38.889 1.00 73.83 122 ALA A CA 1
ATOM 254 C C . ALA A 1 60 ? -68.901 -18.614 -38.315 1.00 72.34 122 ALA A C 1
ATOM 255 O O . ALA A 1 60 ? -67.979 -19.031 -39.026 1.00 67.25 122 ALA A O 1
ATOM 257 N N . LEU A 1 61 ? -69.023 -18.962 -37.030 1.00 72.15 123 LEU A N 1
ATOM 258 C CA . LEU A 1 61 ? -68.045 -19.853 -36.415 1.00 66.33 123 LEU A CA 1
ATOM 259 C C . LEU A 1 61 ? -68.030 -21.218 -37.092 1.00 67.84 123 LEU A C 1
ATOM 260 O O . LEU A 1 61 ? -66.969 -21.845 -37.197 1.00 62.14 123 LEU A O 1
ATOM 265 N N . ARG A 1 62 ? -69.185 -21.686 -37.575 1.00 71.92 124 ARG A N 1
ATOM 266 C CA . ARG A 1 62 ? -69.227 -22.960 -38.287 1.00 75.29 124 ARG A CA 1
ATOM 267 C C . ARG A 1 62 ? -68.477 -22.870 -39.612 1.00 72.69 124 ARG A C 1
ATOM 268 O O . ARG A 1 62 ? -67.684 -23.758 -39.948 1.00 68.78 124 ARG A O 1
ATOM 276 N N . TYR A 1 63 ? -68.720 -21.800 -40.378 1.00 69.59 125 TYR A N 1
ATOM 277 C CA . TYR A 1 63 ? -68.075 -21.635 -41.679 1.00 64.55 125 TYR A CA 1
ATOM 278 C C . TYR A 1 63 ? -66.563 -21.506 -41.543 1.00 68.07 125 TYR A C 1
ATOM 279 O O . TYR A 1 63 ? -65.809 -22.111 -42.314 1.00 67.64 125 TYR A O 1
ATOM 288 N N . TYR A 1 64 ? -66.098 -20.677 -40.601 1.00 69.21 126 TYR A N 1
ATOM 289 C CA . TYR A 1 64 ? -64.658 -20.561 -40.383 1.00 66.43 126 TYR A CA 1
ATOM 290 C C . TYR A 1 64 ? -64.074 -21.865 -39.856 1.00 61.54 126 TYR A C 1
ATOM 291 O O . TYR A 1 64 ? -62.899 -22.161 -40.101 1.00 54.81 126 TYR A O 1
ATOM 300 N N . ARG A 1 65 ? -64.872 -22.653 -39.130 1.00 64.77 127 ARG A N 1
ATOM 301 C CA . ARG A 1 65 ? -64.384 -23.937 -38.646 1.00 64.56 127 ARG A CA 1
ATOM 302 C C . ARG A 1 65 ? -64.228 -24.942 -39.780 1.00 59.22 127 ARG A C 1
ATOM 303 O O . ARG A 1 65 ? -63.312 -25.772 -39.746 1.00 57.77 127 ARG A O 1
ATOM 311 N N . ARG A 1 66 ? -65.080 -24.867 -40.805 1.00 62.30 128 ARG A N 1
ATOM 312 C CA . ARG A 1 66 ? -64.911 -25.760 -41.947 1.00 62.71 128 ARG A CA 1
ATOM 313 C C . ARG A 1 66 ? -63.675 -25.385 -42.747 1.00 57.28 128 ARG A C 1
ATOM 314 O O . ARG A 1 66 ? -62.903 -26.260 -43.153 1.00 56.41 128 ARG A O 1
ATOM 322 N N . LYS A 1 67 ? -63.467 -24.086 -42.975 1.00 61.61 129 LYS A N 1
ATOM 323 C CA . LYS A 1 67 ? -62.293 -23.644 -43.720 1.00 67.05 129 LYS A CA 1
ATOM 324 C C . LYS A 1 67 ? -60.996 -23.966 -42.987 1.00 59.53 129 LYS A C 1
ATOM 325 O O . LYS A 1 67 ? -59.953 -24.142 -43.626 1.00 58.20 129 LYS A O 1
ATOM 331 N N . VAL A 1 68 ? -61.029 -24.041 -41.656 1.00 58.45 130 VAL A N 1
ATOM 332 C CA . VAL A 1 68 ? -59.849 -24.500 -40.933 1.00 57.07 130 VAL A CA 1
ATOM 333 C C . VAL A 1 68 ? -59.645 -25.988 -41.171 1.00 57.42 130 VAL A C 1
ATOM 334 O O . VAL A 1 68 ? -58.515 -26.459 -41.350 1.00 56.46 130 VAL A O 1
ATOM 338 N N . ALA A 1 69 ? -60.740 -26.747 -41.204 1.00 60.33 131 ALA A N 1
ATOM 339 C CA . ALA A 1 69 ? -60.642 -28.168 -41.513 1.00 64.07 131 ALA A CA 1
ATOM 340 C C . ALA A 1 69 ? -60.128 -28.375 -42.931 1.00 68.96 131 ALA A C 1
ATOM 341 O O . ALA A 1 69 ? -59.212 -29.174 -43.161 1.00 66.96 131 ALA A O 1
ATOM 343 N N . ARG A 1 70 ? -60.684 -27.627 -43.893 1.00 70.81 132 ARG A N 1
ATOM 344 C CA . ARG A 1 70 ? -60.273 -27.776 -45.286 1.00 62.47 132 ARG A CA 1
ATOM 345 C C . ARG A 1 70 ? -58.837 -27.320 -45.488 1.00 61.86 132 ARG A C 1
ATOM 346 O O . ARG A 1 70 ? -58.111 -27.887 -46.310 1.00 67.74 132 ARG A O 1
ATOM 354 N N . TRP A 1 71 ? -58.414 -26.289 -44.760 1.00 60.56 133 TRP A N 1
ATOM 355 C CA . TRP A 1 71 ? -57.034 -25.846 -44.879 1.00 63.76 133 TRP A CA 1
ATOM 356 C C . TRP A 1 71 ? -56.071 -26.882 -44.315 1.00 64.17 133 TRP A C 1
ATOM 357 O O . TRP A 1 71 ? -55.022 -27.150 -44.915 1.00 67.42 133 TRP A O 1
ATOM 368 N N . ASN A 1 72 ? -56.409 -27.488 -43.173 1.00 63.05 134 ASN A N 1
ATOM 369 C CA . ASN A 1 72 ? -55.449 -28.383 -42.531 1.00 71.73 134 ASN A CA 1
ATOM 370 C C . ASN A 1 72 ? -55.058 -29.548 -43.418 1.00 79.79 134 ASN A C 1
ATOM 371 O O . ASN A 1 72 ? -53.914 -30.012 -43.357 1.00 80.93 134 ASN A O 1
ATOM 376 N N . ARG A 1 73 ? -55.974 -30.034 -44.243 1.00 80.78 135 ARG A N 1
ATOM 377 C CA . ARG A 1 73 ? -55.593 -31.057 -45.199 1.00 77.26 135 ARG A CA 1
ATOM 378 C C . ARG A 1 73 ? -54.702 -30.450 -46.278 1.00 76.42 135 ARG A C 1
ATOM 379 O O . ARG A 1 73 ? -53.482 -30.485 -46.103 1.00 80.00 135 ARG A O 1
ATOM 387 N N . ARG A 1 74 ? -55.263 -29.833 -47.329 1.00 77.38 136 ARG A N 1
ATOM 388 C CA . ARG A 1 74 ? -54.508 -29.359 -48.501 1.00 85.37 136 ARG A CA 1
ATOM 389 C C . ARG A 1 74 ? -52.998 -29.211 -48.295 1.00 92.09 136 ARG A C 1
ATOM 390 O O . ARG A 1 74 ? -52.198 -29.652 -49.130 1.00 92.61 136 ARG A O 1
ATOM 398 N N . HIS A 1 75 ? -52.604 -28.631 -47.154 1.00 86.85 137 HIS A N 1
ATOM 399 C CA . HIS A 1 75 ? -51.190 -28.472 -46.839 1.00 85.66 137 HIS A CA 1
ATOM 400 C C . HIS A 1 75 ? -50.575 -29.753 -46.286 1.00 88.25 137 HIS A C 1
ATOM 401 O O . HIS A 1 75 ? -49.399 -30.024 -46.554 1.00 99.78 137 HIS A O 1
ATOM 408 N N . LYS A 1 76 ? -51.326 -30.542 -45.514 1.00 85.18 138 LYS A N 1
ATOM 409 C CA . LYS A 1 76 ? -50.816 -31.845 -45.088 1.00 87.70 138 LYS A CA 1
ATOM 410 C C . LYS A 1 76 ? -50.508 -32.737 -46.287 1.00 100.67 138 LYS A C 1
ATOM 411 O O . LYS A 1 76 ? -49.467 -33.407 -46.320 1.00 104.82 138 LYS A O 1
ATOM 417 N N . MET A 1 77 ? -51.401 -32.767 -47.273 1.00 101.02 139 MET A N 1
ATOM 418 C CA . MET A 1 77 ? -51.144 -33.484 -48.521 1.00 94.48 139 MET A CA 1
ATOM 419 C C . MET A 1 77 ? -50.029 -32.805 -49.307 1.00 85.70 139 MET A C 1
ATOM 420 O O . MET A 1 77 ? -49.241 -33.469 -49.980 1.00 88.29 139 MET A O 1
ATOM 425 N N . ASP A 1 88 ? -45.820 -31.093 -35.722 1.00 105.34 150 ASP A N 1
ATOM 426 C CA . ASP A 1 88 ? -46.708 -30.009 -35.313 1.00 112.25 150 ASP A CA 1
ATOM 427 C C . ASP A 1 88 ? -48.179 -30.412 -35.437 1.00 120.45 150 ASP A C 1
ATOM 428 O O . ASP A 1 88 ? -48.581 -30.997 -36.448 1.00 109.22 150 ASP A O 1
ATOM 433 N N . PRO A 1 89 ? -48.978 -30.092 -34.418 1.00 126.31 151 PRO A N 1
ATOM 434 C CA . PRO A 1 89 ? -50.414 -30.421 -34.456 1.00 116.07 151 PRO A CA 1
ATOM 435 C C . PRO A 1 89 ? -51.145 -29.578 -35.488 1.00 108.89 151 PRO A C 1
ATOM 436 O O . PRO A 1 89 ? -50.618 -28.558 -35.960 1.00 96.81 151 PRO A O 1
ATOM 440 N N . PRO A 1 90 ? -52.367 -29.961 -35.857 1.00 108.22 152 PRO A N 1
ATOM 441 C CA . PRO A 1 90 ? -53.120 -29.186 -36.851 1.00 90.38 152 PRO A CA 1
ATOM 442 C C . PRO A 1 90 ? -53.632 -27.868 -36.287 1.00 80.74 152 PRO A C 1
ATOM 443 O O . PRO A 1 90 ? -53.572 -27.586 -35.088 1.00 78.18 152 PRO A O 1
ATOM 447 N N . LEU A 1 91 ? -54.137 -27.046 -37.202 1.00 79.52 153 LEU A N 1
ATOM 448 C CA . LEU A 1 91 ? -54.658 -25.736 -36.846 1.00 78.24 153 LEU A CA 1
ATOM 449 C C . LEU A 1 91 ? -55.868 -25.878 -35.928 1.00 71.75 153 LEU A C 1
ATOM 450 O O . LEU A 1 91 ? -56.635 -26.841 -36.012 1.00 64.95 153 LEU A O 1
ATOM 455 N N . GLN A 1 92 ? -56.005 -24.924 -35.013 1.00 69.86 154 GLN A N 1
ATOM 456 C CA . GLN A 1 92 ? -57.145 -24.846 -34.114 1.00 70.51 154 GLN A CA 1
ATOM 457 C C . GLN A 1 92 ? -57.827 -23.500 -34.304 1.00 66.82 154 GLN A C 1
ATOM 458 O O . GLN A 1 92 ? -57.177 -22.451 -34.227 1.00 63.90 154 GLN A O 1
ATOM 464 N N . LEU A 1 93 ? -59.132 -23.532 -34.553 1.00 58.39 155 LEU A N 1
ATOM 465 C CA . LEU A 1 93 ? -59.916 -22.318 -34.748 1.00 56.56 155 LEU A CA 1
ATOM 466 C C . LEU A 1 93 ? -60.446 -21.867 -33.389 1.00 62.91 155 LEU A C 1
ATOM 467 O O . LEU A 1 93 ? -61.385 -22.466 -32.854 1.00 63.35 155 LEU A O 1
ATOM 472 N N . ARG A 1 94 ? -59.846 -20.813 -32.833 1.00 59.48 156 ARG A N 1
ATOM 473 C CA . ARG A 1 94 ? -60.212 -20.292 -31.521 1.00 61.71 156 ARG A CA 1
ATOM 474 C C . ARG A 1 94 ? -61.043 -19.024 -31.655 1.00 57.96 156 ARG A C 1
ATOM 475 O O . ARG A 1 94 ? -60.689 -18.125 -32.424 1.00 61.25 156 ARG A O 1
ATOM 483 N N . LEU A 1 95 ? -62.137 -18.950 -30.889 1.00 53.10 157 LEU A N 1
ATOM 484 C CA . LEU A 1 95 ? -62.967 -17.747 -30.870 1.00 52.11 157 LEU A CA 1
ATOM 485 C C . LEU A 1 95 ? -62.182 -16.538 -30.378 1.00 59.64 157 LEU A C 1
ATOM 486 O O . LEU A 1 95 ? -62.484 -15.399 -30.754 1.00 57.20 157 LEU A O 1
ATOM 491 N N . GLU A 1 96 ? -61.173 -16.764 -29.538 1.00 67.74 158 GLU A N 1
ATOM 492 C CA . GLU A 1 96 ? -60.361 -15.678 -29.004 1.00 67.85 158 GLU A CA 1
ATOM 493 C C . GLU A 1 96 ? -59.412 -15.082 -30.037 1.00 69.39 158 GLU A C 1
ATOM 494 O O . GLU A 1 96 ? -58.617 -14.207 -29.677 1.00 79.66 158 GLU A O 1
ATOM 500 N N . ALA A 1 97 ? -59.449 -15.534 -31.289 1.00 62.81 159 ALA A N 1
ATOM 501 C CA . ALA A 1 97 ? -58.561 -14.982 -32.299 1.00 55.00 159 ALA A CA 1
ATOM 502 C C . ALA A 1 97 ? -58.975 -13.559 -32.652 1.00 51.21 159 ALA A C 1
ATOM 503 O O . ALA A 1 97 ? -60.147 -13.181 -32.562 1.00 46.16 159 ALA A O 1
ATOM 505 N N . SER A 1 98 ? -57.989 -12.768 -33.071 1.00 47.89 160 SER A N 1
ATOM 506 C CA . SER A 1 98 ? -58.241 -11.355 -33.310 1.00 45.30 160 SER A CA 1
ATOM 507 C C . SER A 1 98 ? -59.206 -11.158 -34.471 1.00 45.20 160 SER A C 1
ATOM 508 O O . SER A 1 98 ? -60.244 -10.504 -34.320 1.00 48.35 160 SER A O 1
ATOM 511 N N . TRP A 1 99 ? -58.899 -11.747 -35.628 1.00 38.76 161 TRP A N 1
ATOM 512 C CA . TRP A 1 99 ? -59.749 -11.554 -36.797 1.00 41.41 161 TRP A CA 1
ATOM 513 C C . TRP A 1 99 ? -61.154 -12.094 -36.571 1.00 41.10 161 TRP A C 1
ATOM 514 O O . TRP A 1 99 ? -62.115 -11.585 -37.158 1.00 38.00 161 TRP A O 1
ATOM 525 N N . VAL A 1 100 ? -61.294 -13.128 -35.745 1.00 38.00 162 VAL A N 1
ATOM 526 C CA . VAL A 1 100 ? -62.617 -13.667 -35.457 1.00 38.00 162 VAL A CA 1
ATOM 527 C C . VAL A 1 100 ? -63.463 -12.646 -34.705 1.00 40.97 162 VAL A C 1
ATOM 528 O O . VAL A 1 100 ? -64.610 -12.374 -35.076 1.00 39.76 162 VAL A O 1
ATOM 532 N N . GLN A 1 101 ? -62.917 -12.079 -33.625 1.00 50.09 163 GLN A N 1
ATOM 533 C CA . GLN A 1 101 ? -63.664 -11.077 -32.868 1.00 50.70 163 GLN A CA 1
ATOM 534 C C . GLN A 1 101 ? -63.865 -9.798 -33.672 1.00 43.34 163 GLN A C 1
ATOM 535 O O . GLN A 1 101 ? -64.907 -9.141 -33.544 1.00 38.00 163 GLN A O 1
ATOM 541 N N . PHE A 1 102 ? -62.899 -9.452 -34.526 1.00 43.41 164 PHE A N 1
ATOM 542 C CA . PHE A 1 102 ? -63.056 -8.298 -35.404 1.00 39.72 164 PHE A CA 1
ATOM 543 C C . PHE A 1 102 ? -64.224 -8.491 -36.361 1.00 40.70 164 PHE A C 1
ATOM 544 O O . PHE A 1 102 ? -65.026 -7.572 -36.563 1.00 41.08 164 PHE A O 1
ATOM 552 N N . HIS A 1 103 ? -64.349 -9.688 -36.941 1.00 40.83 165 HIS A N 1
ATOM 553 C CA . HIS A 1 103 ? -65.449 -9.949 -37.863 1.00 39.77 165 HIS A CA 1
ATOM 554 C C . HIS A 1 103 ? -66.780 -9.951 -37.130 1.00 41.29 165 HIS A C 1
ATOM 555 O O . HIS A 1 103 ? -67.773 -9.413 -37.631 1.00 45.34 165 HIS A O 1
ATOM 562 N N . LEU A 1 104 ? -66.831 -10.581 -35.957 1.00 41.16 166 LEU A N 1
ATOM 563 C CA . LEU A 1 104 ? -68.066 -10.578 -35.189 1.00 45.39 166 LEU A CA 1
ATOM 564 C C . LEU A 1 104 ? -68.380 -9.214 -34.593 1.00 46.21 166 LEU A C 1
ATOM 565 O O . LEU A 1 104 ? -69.534 -8.978 -34.214 1.00 47.34 166 LEU A O 1
ATOM 570 N N . GLY A 1 105 ? -67.409 -8.300 -34.563 1.00 46.99 167 GLY A N 1
ATOM 571 C CA . GLY A 1 105 ? -67.570 -6.964 -34.027 1.00 55.43 167 GLY A CA 1
ATOM 572 C C . GLY A 1 105 ? -67.949 -5.897 -35.028 1.00 47.00 167 GLY A C 1
ATOM 573 O O . GLY A 1 105 ? -68.019 -4.714 -34.676 1.00 38.33 167 GLY A O 1
ATOM 574 N N . ILE A 1 106 ? -68.191 -6.286 -36.276 1.00 48.06 168 ILE A N 1
ATOM 575 C CA . ILE A 1 106 ? -68.639 -5.358 -37.307 1.00 45.88 168 ILE A CA 1
ATOM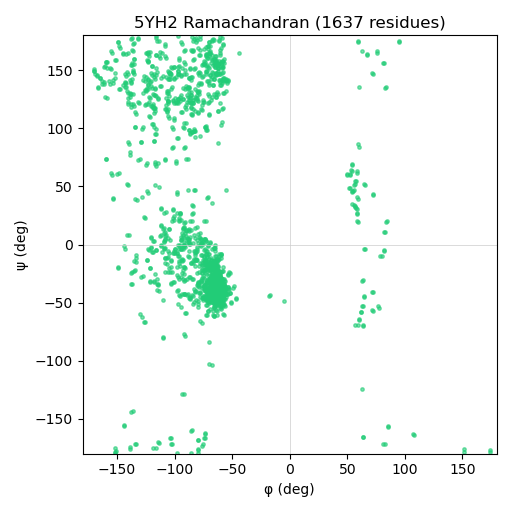 576 C C . ILE A 1 106 ? -70.146 -5.177 -37.180 1.00 47.53 168 ILE A C 1
ATOM 577 O O . ILE A 1 106 ? -70.921 -6.116 -37.400 1.00 44.74 168 ILE A O 1
ATOM 582 N N . ASN A 1 107 ? -70.557 -3.963 -36.844 1.00 52.24 169 ASN A N 1
ATOM 583 C CA . ASN A 1 107 ? -71.941 -3.597 -36.607 1.00 52.94 169 ASN A CA 1
ATOM 584 C C . ASN A 1 107 ? -72.377 -2.574 -37.648 1.00 51.48 169 ASN A C 1
ATOM 585 O O . ASN A 1 107 ? -71.587 -2.125 -38.482 1.00 49.26 169 ASN A O 1
ATOM 590 N N . ARG A 1 108 ? -73.650 -2.184 -37.571 1.00 56.37 170 ARG A N 1
ATOM 591 C CA . ARG A 1 108 ? -74.188 -1.179 -38.476 1.00 56.11 170 ARG A CA 1
ATOM 592 C C . ARG A 1 108 ? -73.514 0.177 -38.313 1.00 54.31 170 ARG A C 1
ATOM 593 O O . ARG A 1 108 ? -73.637 1.024 -39.206 1.00 52.21 170 ARG A O 1
ATOM 601 N N . HIS A 1 109 ? -72.783 0.391 -37.221 1.00 57.45 171 HIS A N 1
ATOM 602 C CA . HIS A 1 109 ? -72.153 1.670 -36.932 1.00 58.49 171 HIS A CA 1
ATOM 603 C C . HIS A 1 109 ? -70.724 1.759 -37.442 1.00 56.27 171 HIS A C 1
ATOM 604 O O . HIS A 1 109 ? -70.100 2.818 -37.324 1.00 59.24 171 HIS A O 1
ATOM 611 N N . GLY A 1 110 ? -70.194 0.694 -38.001 1.00 51.68 172 GLY A N 1
ATOM 612 C CA . GLY A 1 110 ? -68.886 0.766 -38.614 1.00 54.22 172 GLY A CA 1
ATOM 613 C C . GLY A 1 110 ? -68.179 -0.568 -38.559 1.00 49.61 172 GLY A C 1
ATOM 614 O O . GLY A 1 110 ? -68.697 -1.560 -38.054 1.00 46.13 172 GLY A O 1
ATOM 615 N N . LEU A 1 111 ? -66.951 -0.552 -39.077 1.00 44.28 173 LEU A N 1
ATOM 616 C CA . LEU A 1 111 ? -66.152 -1.766 -39.149 1.00 42.79 173 LEU A CA 1
ATOM 617 C C . LEU A 1 111 ? -65.680 -2.198 -37.768 1.00 44.48 173 LEU A C 1
ATOM 618 O O . LEU A 1 111 ? -65.660 -3.395 -37.456 1.00 45.91 173 LEU A O 1
ATOM 623 N N . TYR A 1 112 ? -65.269 -1.249 -36.938 1.00 43.64 174 TYR A N 1
ATOM 624 C CA . TYR A 1 112 ? -64.765 -1.555 -35.611 1.00 47.55 174 TYR A CA 1
ATOM 625 C C . TYR A 1 112 ? -65.424 -0.642 -34.580 1.00 49.18 174 TYR A C 1
ATOM 626 O O . TYR A 1 112 ? -66.245 0.222 -34.907 1.00 42.76 174 TYR A O 1
ATOM 635 N N . SER A 1 113 ? -65.080 -0.871 -33.315 1.00 53.67 175 SER A N 1
ATOM 636 C CA . SER A 1 113 ? -65.633 -0.123 -32.199 1.00 44.77 175 SER A CA 1
ATOM 637 C C . SER A 1 113 ? -64.765 1.084 -31.883 1.00 45.89 175 SER A C 1
ATOM 638 O O . SER A 1 113 ? -63.559 1.106 -32.145 1.00 44.22 175 SER A O 1
ATOM 641 N N . ARG A 1 114 ? -65.394 2.082 -31.274 1.00 45.50 176 ARG A N 1
ATOM 642 C CA . ARG A 1 114 ? -64.683 3.289 -30.885 1.00 43.12 176 ARG A CA 1
ATOM 643 C C . ARG A 1 114 ? -63.748 2.961 -29.731 1.00 40.19 176 ARG A C 1
ATOM 644 O O . ARG A 1 114 ? -64.193 2.454 -28.695 1.00 42.69 176 ARG A O 1
ATOM 652 N N . SER A 1 115 ? -62.455 3.218 -29.921 1.00 38.00 177 SER A N 1
ATOM 653 C CA . SER A 1 115 ? -61.421 2.840 -28.959 1.00 47.93 177 SER A CA 1
ATOM 654 C C . SER A 1 115 ? -61.580 1.377 -28.555 1.00 50.31 177 SER A C 1
ATOM 655 O O . SER A 1 115 ? -61.796 1.038 -27.390 1.00 44.63 177 SER A O 1
ATOM 658 N N . SER A 1 116 ? -61.484 0.507 -29.563 1.00 53.71 178 SER A N 1
ATOM 659 C CA . SER A 1 116 ? -61.712 -0.918 -29.368 1.00 49.83 178 SER A CA 1
ATOM 660 C C . SER A 1 116 ? -60.415 -1.607 -28.969 1.00 46.35 178 SER A C 1
ATOM 661 O O . SER A 1 116 ? -59.404 -1.466 -29.666 1.00 43.99 178 SER A O 1
ATOM 664 N N . PRO A 1 117 ? -60.408 -2.355 -27.867 1.00 46.81 179 PRO A N 1
ATOM 665 C CA . PRO A 1 117 ? -59.216 -3.147 -27.534 1.00 49.27 179 PRO A CA 1
ATOM 666 C C . PRO A 1 117 ? -59.004 -4.317 -28.479 1.00 49.27 179 PRO A C 1
ATOM 667 O O . PRO A 1 117 ? -57.887 -4.847 -28.548 1.00 43.10 179 PRO A O 1
ATOM 671 N N . VAL A 1 118 ? -60.051 -4.730 -29.200 1.00 51.52 180 VAL A N 1
ATOM 672 C CA . VAL A 1 118 ? -59.936 -5.806 -30.180 1.00 44.52 180 VAL A CA 1
ATOM 673 C C . VAL A 1 118 ? -59.024 -5.385 -31.322 1.00 41.13 180 VAL A C 1
ATOM 674 O O . VAL A 1 118 ? -58.110 -6.116 -31.722 1.00 39.89 180 VAL A O 1
ATOM 678 N N . VAL A 1 119 ? -59.253 -4.186 -31.849 1.00 39.65 181 VAL A N 1
ATOM 679 C CA . VAL A 1 119 ? -58.466 -3.697 -32.969 1.00 38.09 181 VAL A CA 1
ATOM 680 C C . VAL A 1 119 ? -57.020 -3.485 -32.548 1.00 38.00 181 VAL A C 1
ATOM 681 O O . VAL A 1 119 ? -56.090 -3.733 -33.321 1.00 38.06 181 VAL A O 1
ATOM 685 N N . SER A 1 120 ? -56.807 -3.047 -31.308 1.00 38.00 182 SER A N 1
ATOM 686 C CA . SER A 1 120 ? -55.450 -2.865 -30.809 1.00 40.49 182 SER A CA 1
ATOM 687 C C . SER A 1 120 ? -54.688 -4.184 -30.806 1.00 43.56 182 SER A C 1
ATOM 688 O O . SER A 1 120 ? -53.495 -4.223 -31.130 1.00 45.85 182 SER A O 1
ATOM 691 N N . LYS A 1 121 ? -55.362 -5.273 -30.425 1.00 44.72 183 LYS A N 1
ATOM 692 C CA . LYS A 1 121 ? -54.758 -6.599 -30.503 1.00 43.11 183 LYS A CA 1
ATOM 693 C C . LYS A 1 121 ? -54.648 -7.063 -31.946 1.00 40.33 183 LYS A C 1
ATOM 694 O O . LYS A 1 121 ? -53.648 -7.677 -32.335 1.00 42.63 183 LYS A O 1
ATOM 700 N N . LEU A 1 122 ? -55.666 -6.764 -32.753 1.00 40.14 184 LEU A N 1
ATOM 701 C CA . LEU A 1 122 ? -55.641 -7.148 -34.158 1.00 41.12 184 LEU A CA 1
ATOM 702 C C . LEU A 1 122 ? -54.436 -6.539 -34.863 1.00 38.57 184 LEU A C 1
ATOM 703 O O . LEU A 1 122 ? -53.703 -7.233 -35.577 1.00 38.00 184 LEU A O 1
ATOM 708 N N . LEU A 1 123 ? -54.192 -5.246 -34.636 1.00 40.01 185 LEU A N 1
ATOM 709 C CA . LEU A 1 123 ? -53.029 -4.591 -35.223 1.00 38.82 185 LEU A CA 1
ATOM 710 C C . LEU A 1 123 ? -51.730 -5.217 -34.731 1.00 38.97 185 LEU A C 1
ATOM 711 O O . LEU A 1 123 ? -50.793 -5.410 -35.514 1.00 40.82 185 LEU A O 1
ATOM 716 N N . GLN A 1 124 ? -51.646 -5.529 -33.435 1.00 40.03 186 GLN A N 1
ATOM 717 C CA . GLN A 1 124 ? -50.426 -6.131 -32.904 1.00 44.40 186 GLN A CA 1
ATOM 718 C C . GLN A 1 124 ? -50.216 -7.540 -33.445 1.00 41.94 186 GLN A C 1
ATOM 719 O O . GLN A 1 124 ? -49.071 -7.981 -33.600 1.00 38.00 186 GLN A O 1
ATOM 725 N N . ASP A 1 125 ? -51.304 -8.253 -33.750 1.00 42.55 187 ASP A N 1
ATOM 726 C CA . ASP A 1 125 ? -51.172 -9.605 -34.282 1.00 42.58 187 ASP A CA 1
ATOM 727 C C . ASP A 1 125 ? -50.628 -9.582 -35.702 1.00 39.32 187 ASP A C 1
ATOM 728 O O . ASP A 1 125 ? -49.678 -10.304 -36.026 1.00 38.00 187 ASP A O 1
ATOM 733 N N . MET A 1 126 ? -51.195 -8.731 -36.556 1.00 38.00 188 MET A N 1
ATOM 734 C CA . MET A 1 126 ? -50.724 -8.650 -37.929 1.00 38.00 188 MET A CA 1
ATOM 735 C C . MET A 1 126 ? -49.272 -8.199 -38.008 1.00 38.00 188 MET A C 1
ATOM 736 O O . MET A 1 126 ? -48.615 -8.446 -39.025 1.00 38.00 188 MET A O 1
ATOM 741 N N . ARG A 1 127 ? -48.743 -7.585 -36.949 1.00 38.00 189 ARG A N 1
ATOM 742 C CA . ARG A 1 127 ? -47.355 -7.147 -36.958 1.00 38.00 189 ARG A CA 1
ATOM 743 C C . ARG A 1 127 ? -46.388 -8.251 -36.562 1.00 40.74 189 ARG A C 1
ATOM 744 O O . ARG A 1 127 ? -45.250 -8.266 -37.044 1.00 38.00 189 ARG A O 1
ATOM 752 N N . HIS A 1 128 ? -46.820 -9.191 -35.717 1.00 47.86 190 HIS A N 1
ATOM 753 C CA . HIS A 1 128 ? -45.917 -10.169 -35.121 1.00 50.28 190 HIS A CA 1
ATOM 754 C C . HIS A 1 128 ? -46.206 -11.616 -35.484 1.00 44.55 190 HIS A C 1
ATOM 755 O O . HIS A 1 128 ? -45.262 -12.407 -35.570 1.00 40.14 190 HIS A O 1
ATOM 762 N N . PHE A 1 129 ? -47.465 -11.984 -35.698 1.00 44.23 191 PHE A N 1
ATOM 763 C CA . PHE A 1 129 ? -47.794 -13.375 -35.961 1.00 47.10 191 PHE A CA 1
ATOM 764 C C . PHE A 1 129 ? -47.054 -13.859 -37.205 1.00 51.80 191 PHE A C 1
ATOM 765 O O . PHE A 1 129 ? -46.945 -13.119 -38.192 1.00 55.81 191 PHE A O 1
ATOM 773 N N . PRO A 1 130 ? -46.532 -15.081 -37.195 1.00 50.20 192 PRO A N 1
ATOM 774 C CA . PRO A 1 130 ? -45.825 -15.588 -38.373 1.00 54.62 192 PRO A CA 1
ATOM 775 C C . PRO A 1 130 ? -46.800 -15.959 -39.481 1.00 54.96 192 PRO A C 1
ATOM 776 O O . PRO A 1 130 ? -47.977 -16.252 -39.250 1.00 49.70 192 PRO A O 1
ATOM 780 N N . THR A 1 131 ? -46.285 -15.937 -40.706 1.00 48.72 193 THR A N 1
ATOM 781 C CA . THR A 1 131 ? -47.078 -16.279 -41.876 1.00 47.94 193 THR A CA 1
ATOM 782 C C . THR A 1 131 ? -47.028 -17.780 -42.126 1.00 44.81 193 THR A C 1
ATOM 783 O O . THR A 1 131 ? -46.010 -18.433 -41.877 1.00 42.35 193 THR A O 1
ATOM 787 N N . ILE A 1 132 ? -48.154 -18.328 -42.575 1.00 44.98 194 ILE A N 1
ATOM 788 C CA . ILE A 1 132 ? -48.263 -19.752 -42.874 1.00 48.07 194 ILE A CA 1
ATOM 789 C C . ILE A 1 132 ? -48.606 -20.031 -44.328 1.00 48.42 194 ILE A C 1
ATOM 790 O O . ILE A 1 132 ? -48.605 -21.204 -44.732 1.00 52.40 194 ILE A O 1
ATOM 795 N N . SER A 1 133 ? -48.891 -19.009 -45.126 1.00 45.25 195 SER A N 1
ATOM 796 C CA . SER A 1 133 ? -49.417 -19.196 -46.467 1.00 39.12 195 SER A CA 1
ATOM 797 C C . SER A 1 133 ? -49.385 -17.858 -47.184 1.00 42.67 195 SER A C 1
ATOM 798 O O . SER A 1 133 ? -49.521 -16.808 -46.553 1.00 51.49 195 SER A O 1
ATOM 801 N N . ALA A 1 134 ? -49.218 -17.905 -48.505 1.00 45.68 196 ALA A N 1
ATOM 802 C CA . ALA A 1 134 ? -49.246 -16.703 -49.330 1.00 40.75 196 ALA A CA 1
ATOM 803 C C . ALA A 1 134 ? -49.827 -17.059 -50.690 1.00 38.00 196 ALA A C 1
ATOM 804 O O . ALA A 1 134 ? -49.443 -18.071 -51.281 1.00 39.90 196 ALA A O 1
ATOM 806 N N . ASP A 1 135 ? -50.757 -16.239 -51.178 1.00 38.00 197 ASP A N 1
ATOM 807 C CA . ASP A 1 135 ? -51.370 -16.487 -52.478 1.00 42.30 197 ASP A CA 1
ATOM 808 C C . ASP A 1 135 ? -51.406 -15.211 -53.315 1.00 47.81 197 ASP A C 1
ATOM 809 O O . ASP A 1 135 ? -50.819 -14.192 -52.936 1.00 52.61 197 ASP A O 1
ATOM 814 N N . TYR A 1 136 ? -52.097 -15.256 -54.452 1.00 47.14 198 TYR A N 1
ATOM 815 C CA . TYR A 1 136 ? -52.195 -14.121 -55.360 1.00 49.31 198 TYR A CA 1
ATOM 816 C C . TYR A 1 136 ? -53.461 -13.305 -55.157 1.00 50.40 198 TYR A C 1
ATOM 817 O O . TYR A 1 136 ? -53.626 -12.277 -55.821 1.00 60.71 198 TYR A O 1
ATOM 826 N N . SER A 1 137 ? -54.347 -13.736 -54.259 1.00 46.26 199 SER A N 1
ATOM 827 C CA . SER A 1 137 ? -55.636 -13.093 -54.016 1.00 57.07 199 SER A CA 1
ATOM 828 C C . SER A 1 137 ? -56.577 -13.211 -55.204 1.00 55.30 199 SER A C 1
ATOM 829 O O . SER A 1 137 ? -56.150 -13.475 -56.331 1.00 56.71 199 SER A O 1
ATOM 832 N N . GLN A 1 138 ? -57.860 -12.968 -54.964 1.00 59.07 200 GLN A N 1
ATOM 833 C CA . GLN A 1 138 ? -58.818 -12.869 -56.051 1.00 63.99 200 GLN A CA 1
ATOM 834 C C . GLN A 1 138 ? -58.600 -11.548 -56.772 1.00 73.16 200 GLN A C 1
ATOM 835 O O . GLN A 1 138 ? -57.534 -10.938 -56.634 1.00 72.48 200 GLN A O 1
ATOM 841 N N . ASP A 1 139 ? -59.586 -11.108 -57.558 1.00 75.98 201 ASP A N 1
ATOM 842 C CA . ASP A 1 139 ? -59.523 -9.843 -58.291 1.00 83.12 201 ASP A CA 1
ATOM 843 C C . ASP A 1 139 ? -58.412 -9.880 -59.342 1.00 75.75 201 ASP A C 1
ATOM 844 O O . ASP A 1 139 ? -58.614 -9.443 -60.480 1.00 75.13 201 ASP A O 1
ATOM 849 N N . GLU A 1 140 ? -57.241 -10.398 -58.974 1.00 71.66 202 GLU A N 1
ATOM 850 C CA . GLU A 1 140 ? -56.345 -11.048 -59.918 1.00 63.49 202 GLU A CA 1
ATOM 851 C C . GLU A 1 140 ? -56.818 -12.497 -60.036 1.00 65.89 202 GLU A C 1
ATOM 852 O O . GLU A 1 140 ? -57.976 -12.795 -59.731 1.00 70.55 202 GLU A O 1
ATOM 858 N N . LYS A 1 141 ? -55.954 -13.405 -60.492 1.00 65.98 203 LYS A N 1
ATOM 859 C CA . LYS A 1 141 ? -56.252 -14.833 -60.521 1.00 73.07 203 LYS A CA 1
ATOM 860 C C . LYS A 1 141 ? -57.438 -15.130 -61.432 1.00 70.28 203 LYS A C 1
ATOM 861 O O . LYS A 1 141 ? -57.343 -15.977 -62.325 1.00 72.00 203 LYS A O 1
ATOM 867 N N . ALA A 1 142 ? -58.557 -14.435 -61.215 1.00 74.60 204 ALA A N 1
ATOM 868 C CA . ALA A 1 142 ? -59.703 -14.532 -62.108 1.00 67.01 204 ALA A CA 1
ATOM 869 C C . ALA A 1 142 ? -59.466 -13.841 -63.442 1.00 63.18 204 ALA A C 1
ATOM 870 O O . ALA A 1 142 ? -60.319 -13.946 -64.330 1.00 56.17 204 ALA A O 1
ATOM 872 N N . LEU A 1 143 ? -58.337 -13.145 -63.606 1.00 68.75 205 LEU A N 1
ATOM 873 C CA . LEU A 1 143 ? -57.979 -12.586 -64.906 1.00 57.71 205 LEU A CA 1
ATOM 874 C C . LEU A 1 143 ? -57.527 -13.651 -65.895 1.00 52.66 205 LEU A C 1
ATOM 875 O O . LEU A 1 143 ? -57.539 -13.394 -67.104 1.00 55.07 205 LEU A O 1
ATOM 880 N N . LEU A 1 144 ? -57.125 -14.826 -65.407 1.00 50.12 206 LEU A N 1
ATOM 881 C CA . LEU A 1 144 ? -56.697 -15.950 -66.233 1.00 45.99 206 LEU A CA 1
ATOM 882 C C . LEU A 1 144 ? -55.447 -15.581 -67.024 1.00 44.92 206 LEU A C 1
ATOM 883 O O . LEU A 1 144 ? -54.351 -16.069 -66.726 1.00 38.00 206 LEU A O 1
ATOM 888 N N . GLY A 1 145 ? -55.602 -14.691 -68.007 1.00 58.17 207 GLY A N 1
ATOM 889 C CA . GLY A 1 145 ? -54.505 -14.203 -68.825 1.00 53.08 207 GLY A CA 1
ATOM 890 C C . GLY A 1 145 ? -53.529 -13.346 -68.046 1.00 43.33 207 GLY A C 1
ATOM 891 O O . GLY A 1 145 ? -52.722 -13.893 -67.290 1.00 46.98 207 GLY A O 1
ATOM 892 N N . ALA A 1 146 ? -53.560 -12.022 -68.204 1.00 40.68 208 ALA A N 1
ATOM 893 C CA . ALA A 1 146 ? -54.392 -11.283 -69.153 1.00 45.43 208 ALA A CA 1
ATOM 894 C C . ALA A 1 146 ? -53.744 -9.915 -69.338 1.00 59.45 208 ALA A C 1
ATOM 895 O O . ALA A 1 146 ? -54.227 -8.904 -68.821 1.00 60.50 208 ALA A O 1
ATOM 897 N N . CYS A 1 147 ? -52.632 -9.895 -70.062 1.00 62.85 209 CYS A N 1
ATOM 898 C CA . CYS A 1 147 ? -51.772 -8.722 -70.158 1.00 55.22 209 CYS A CA 1
ATOM 899 C C . CYS A 1 147 ? -51.950 -8.084 -71.528 1.00 54.89 209 CYS A C 1
ATOM 900 O O . CYS A 1 147 ? -51.592 -8.679 -72.549 1.00 64.78 209 CYS A O 1
ATOM 903 N N . ASP A 1 148 ? -52.498 -6.873 -71.543 1.00 58.42 210 ASP A N 1
ATOM 904 C CA . ASP A 1 148 ? -52.664 -6.065 -72.750 1.00 56.67 210 ASP A CA 1
ATOM 905 C C . ASP A 1 148 ? -51.813 -4.813 -72.561 1.00 59.44 210 ASP A C 1
ATOM 906 O O . ASP A 1 148 ? -52.249 -3.845 -71.935 1.00 62.37 210 ASP A O 1
ATOM 911 N N . CYS A 1 149 ? -50.587 -4.841 -73.089 1.00 58.08 211 CYS A N 1
ATOM 912 C CA . CYS A 1 149 ? -49.675 -3.711 -72.935 1.00 60.22 211 CYS A CA 1
ATOM 913 C C . CYS A 1 149 ? -50.187 -2.435 -73.592 1.00 68.94 211 CYS A C 1
ATOM 914 O O . CYS A 1 149 ? -49.640 -1.358 -73.324 1.00 61.97 211 CYS A O 1
ATOM 917 N N . THR A 1 150 ? -51.217 -2.534 -74.439 1.00 74.33 212 THR A N 1
ATOM 918 C CA . THR A 1 150 ? -51.852 -1.368 -75.040 1.00 67.54 212 THR A CA 1
ATOM 919 C C . THR A 1 150 ? -52.829 -0.709 -74.073 1.00 64.63 212 THR A C 1
ATOM 920 O O . THR A 1 150 ? -52.987 0.518 -74.089 1.00 62.28 212 THR A O 1
ATOM 924 N N . GLN A 1 151 ? -53.474 -1.508 -73.225 1.00 68.06 213 GLN A N 1
ATOM 925 C CA . GLN A 1 151 ? -54.389 -1.000 -72.212 1.00 63.60 213 GLN A CA 1
ATOM 926 C C . GLN A 1 151 ? -53.673 -0.025 -71.290 1.00 57.18 213 GLN A C 1
ATOM 927 O O . GLN A 1 151 ? -52.746 -0.405 -70.568 1.00 52.08 213 GLN A O 1
ATOM 933 N N . ILE A 1 152 ? -54.119 1.229 -71.294 1.00 59.04 214 ILE A N 1
ATOM 934 C CA . ILE A 1 152 ? -53.475 2.229 -70.453 1.00 49.47 214 ILE A CA 1
ATOM 935 C C . ILE A 1 152 ? -53.921 2.071 -69.009 1.00 44.51 214 ILE A C 1
ATOM 936 O O . ILE A 1 152 ? -53.098 2.070 -68.088 1.00 39.01 214 ILE A O 1
ATOM 941 N N . VAL A 1 153 ? -55.222 1.884 -68.795 1.00 49.46 215 VAL A N 1
ATOM 942 C CA . VAL A 1 153 ? -55.766 1.656 -67.463 1.00 50.55 215 VAL A CA 1
ATOM 943 C C . VAL A 1 153 ? -56.203 0.202 -67.371 1.00 55.13 215 VAL A C 1
ATOM 944 O O . VAL A 1 153 ? -57.399 -0.108 -67.441 1.00 49.60 215 VAL A O 1
ATOM 948 N N . LYS A 1 154 ? -55.228 -0.698 -67.269 1.00 57.95 216 LYS A N 1
ATOM 949 C CA . LYS A 1 154 ? -55.519 -2.107 -67.069 1.00 55.29 216 LYS A CA 1
ATOM 950 C C . LYS A 1 154 ? -56.248 -2.298 -65.738 1.00 53.88 216 LYS A C 1
ATOM 951 O O . LYS A 1 154 ? -56.055 -1.511 -64.807 1.00 61.38 216 LYS A O 1
ATOM 957 N N . PRO A 1 155 ? -57.075 -3.342 -65.614 1.00 54.63 217 PRO A N 1
ATOM 958 C CA . PRO A 1 155 ? -57.933 -3.473 -64.428 1.00 65.21 217 PRO A CA 1
ATOM 959 C C . PRO A 1 155 ? -57.123 -3.575 -63.142 1.00 77.31 217 PRO A C 1
ATOM 960 O O . PRO A 1 155 ? -55.918 -3.838 -63.154 1.00 75.39 217 PRO A O 1
ATOM 964 N N . SER A 1 156 ? -57.811 -3.376 -62.013 1.00 70.33 218 SER A N 1
ATOM 965 C CA . SER A 1 156 ? -57.141 -3.316 -60.716 1.00 72.39 218 SER A CA 1
ATOM 966 C C . SER A 1 156 ? -56.663 -4.691 -60.261 1.00 66.85 218 SER A C 1
ATOM 967 O O . SER A 1 156 ? -56.367 -4.887 -59.079 1.00 77.49 218 SER A O 1
ATOM 970 N N . GLY A 1 157 ? -56.526 -5.632 -61.190 1.00 59.01 219 GLY A N 1
ATOM 971 C CA . GLY A 1 157 ? -56.067 -6.956 -60.833 1.00 59.66 219 GLY A CA 1
ATOM 972 C C . GLY A 1 157 ? -54.618 -7.196 -61.191 1.00 60.84 219 GLY A C 1
ATOM 973 O O . GLY A 1 157 ? -54.000 -8.144 -60.703 1.00 59.00 219 GLY A O 1
ATOM 974 N N . VAL A 1 158 ? -54.039 -6.314 -61.996 1.00 61.81 220 VAL A N 1
ATOM 975 C CA . VAL A 1 158 ? -52.647 -6.480 -62.391 1.00 58.35 220 VAL A CA 1
ATOM 976 C C . VAL A 1 158 ? -51.774 -5.609 -61.502 1.00 60.00 220 VAL A C 1
ATOM 977 O O . VAL A 1 158 ? -50.841 -4.962 -61.982 1.00 72.16 220 VAL A O 1
ATOM 981 N N . HIS A 1 159 ? -52.044 -5.608 -60.202 1.00 48.92 221 HIS A N 1
ATOM 982 C CA . HIS A 1 159 ? -51.278 -4.812 -59.260 1.00 44.18 221 HIS A CA 1
ATOM 983 C C . HIS A 1 159 ? -50.634 -5.727 -58.231 1.00 38.67 221 HIS A C 1
ATOM 984 O O . HIS A 1 159 ? -51.210 -6.748 -57.841 1.00 39.31 221 HIS A O 1
ATOM 991 N N . LEU A 1 160 ? -49.439 -5.344 -57.786 1.00 44.93 222 LEU A N 1
ATOM 992 C CA . LEU A 1 160 ? -48.636 -6.171 -56.882 1.00 44.52 222 LEU A CA 1
ATOM 993 C C . LEU A 1 160 ? -49.243 -6.146 -55.486 1.00 41.64 222 LEU A C 1
ATOM 994 O O . LEU A 1 160 ? -49.032 -5.206 -54.717 1.00 41.78 222 LEU A O 1
ATOM 999 N N . LYS A 1 161 ? -49.972 -7.206 -55.144 1.00 42.12 223 LYS A N 1
ATOM 1000 C CA . LYS A 1 161 ? -50.540 -7.372 -53.816 1.00 39.24 223 LYS A CA 1
ATOM 1001 C C . LYS A 1 161 ? -50.783 -8.856 -53.586 1.00 42.15 223 LYS A C 1
ATOM 1002 O O . LYS A 1 161 ? -51.179 -9.575 -54.508 1.00 45.12 223 LYS A O 1
ATOM 1008 N N . LEU A 1 162 ? -50.520 -9.307 -52.362 1.00 41.16 224 LEU A N 1
ATOM 1009 C CA . LEU A 1 162 ? -50.693 -10.695 -51.963 1.00 38.00 224 LEU A CA 1
ATOM 1010 C C . LEU A 1 162 ? -51.668 -10.765 -50.802 1.00 39.72 224 LEU A C 1
ATOM 1011 O O . LEU A 1 162 ? -51.998 -9.755 -50.177 1.00 46.03 224 LEU A O 1
ATOM 1016 N N . VAL A 1 163 ? -52.142 -11.973 -50.520 1.00 38.58 225 VAL A N 1
ATOM 1017 C CA . VAL A 1 163 ? -53.006 -12.223 -49.374 1.00 40.65 225 VAL A CA 1
ATOM 1018 C C . VAL A 1 163 ? -52.287 -13.207 -48.459 1.00 40.68 225 VAL A C 1
ATOM 1019 O O . VAL A 1 163 ? -52.012 -14.348 -48.852 1.00 38.54 225 VAL A O 1
ATOM 1023 N N . LEU A 1 164 ? -51.986 -12.767 -47.245 1.00 40.95 226 LEU A N 1
ATOM 1024 C CA . LEU A 1 164 ? -51.212 -13.552 -46.300 1.00 45.87 226 LEU A CA 1
ATOM 1025 C C . LEU A 1 164 ? -52.117 -14.166 -45.234 1.00 49.95 226 LEU A C 1
ATOM 1026 O O . LEU A 1 164 ? -53.184 -13.635 -44.913 1.00 47.85 226 LEU A O 1
ATOM 1031 N N . ARG A 1 165 ? -51.678 -15.300 -44.692 1.00 48.62 227 ARG A N 1
ATOM 1032 C CA . ARG A 1 165 ? -52.372 -15.982 -43.610 1.00 51.95 227 ARG A CA 1
ATOM 1033 C C . ARG A 1 165 ? -51.428 -16.148 -42.434 1.00 52.89 227 ARG A C 1
ATOM 1034 O O . ARG A 1 165 ? -50.245 -16.461 -42.607 1.00 49.16 227 ARG A O 1
ATOM 1042 N N . PHE A 1 166 ? -51.952 -15.915 -41.243 1.00 51.35 228 PHE A N 1
ATOM 1043 C CA . PHE A 1 166 ? -51.174 -15.996 -40.024 1.00 46.55 228 PHE A CA 1
ATOM 1044 C C . PHE A 1 166 ? -51.583 -17.222 -39.226 1.00 44.60 228 PHE A C 1
ATOM 1045 O O . PHE A 1 166 ? -52.569 -17.901 -39.529 1.00 45.40 228 PHE A O 1
ATOM 1053 N N . SER A 1 167 ? -50.821 -17.467 -38.161 1.00 40.09 229 SER A N 1
ATOM 1054 C CA . SER A 1 167 ? -51.026 -18.658 -37.354 1.00 38.45 229 SER A CA 1
ATOM 1055 C C . SER A 1 167 ? -52.400 -18.696 -36.699 1.00 38.16 229 SER A C 1
ATOM 1056 O O . SER A 1 167 ? -52.879 -19.782 -36.364 1.00 49.38 229 SER A O 1
ATOM 1059 N N . ASP A 1 168 ? -53.055 -17.555 -36.513 1.00 38.90 230 ASP A N 1
ATOM 1060 C CA . ASP A 1 168 ? -54.406 -17.577 -35.973 1.00 38.50 230 ASP A CA 1
ATOM 1061 C C . ASP A 1 168 ? -55.461 -17.743 -37.061 1.00 42.13 230 ASP A C 1
ATOM 1062 O O . ASP A 1 168 ? -56.648 -17.535 -36.791 1.00 43.57 230 ASP A O 1
ATOM 1067 N N . PHE A 1 169 ? -55.050 -18.120 -38.274 1.00 40.37 231 PHE A N 1
ATOM 1068 C CA . PHE A 1 169 ? -55.860 -18.423 -39.450 1.00 46.70 231 PHE A CA 1
ATOM 1069 C C . PHE A 1 169 ? -56.342 -17.163 -40.164 1.00 53.69 231 PHE A C 1
ATOM 1070 O O . PHE A 1 169 ? -56.869 -17.270 -41.271 1.00 60.88 231 PHE A O 1
ATOM 1078 N N . GLY A 1 170 ? -56.184 -15.977 -39.582 1.00 53.87 232 GLY A N 1
ATOM 1079 C CA . GLY A 1 170 ? -56.673 -14.766 -40.209 1.00 57.21 232 GLY A CA 1
ATOM 1080 C C . GLY A 1 170 ? -55.898 -14.385 -41.455 1.00 57.60 232 GLY A C 1
ATOM 1081 O O . GLY A 1 170 ? -54.797 -14.868 -41.726 1.00 56.59 232 GLY A O 1
ATOM 1082 N N . LYS A 1 171 ? -56.489 -13.478 -42.226 1.00 51.97 233 LYS A N 1
ATOM 1083 C CA . LYS A 1 171 ? -55.891 -13.018 -43.467 1.00 52.40 233 LYS A CA 1
ATOM 1084 C C . LYS A 1 171 ? -55.733 -11.503 -43.456 1.00 52.71 233 LYS A C 1
ATOM 1085 O O . LYS A 1 171 ? -56.342 -10.787 -42.655 1.00 48.81 233 LYS A O 1
ATOM 1091 N N . ALA A 1 172 ? -54.919 -11.024 -44.394 1.00 45.87 234 ALA A N 1
ATOM 1092 C CA . ALA A 1 172 ? -54.600 -9.612 -44.508 1.00 40.87 234 ALA A CA 1
ATOM 1093 C C . ALA A 1 172 ? -54.045 -9.358 -45.900 1.00 42.56 234 ALA A C 1
ATOM 1094 O O . ALA A 1 172 ? -53.267 -10.162 -46.412 1.00 45.22 234 ALA A O 1
ATOM 1096 N N . MET A 1 173 ? -54.445 -8.238 -46.498 1.00 42.87 235 MET A N 1
ATOM 1097 C CA . MET A 1 173 ? -54.008 -7.862 -47.836 1.00 38.00 235 MET A CA 1
ATOM 1098 C C . MET A 1 173 ? -52.681 -7.119 -47.738 1.00 38.00 235 MET A C 1
ATOM 1099 O O . MET A 1 173 ? -52.602 -6.062 -47.103 1.00 38.00 235 MET A O 1
ATOM 1104 N N . PHE A 1 174 ? -51.644 -7.680 -48.352 1.00 38.00 236 PHE A N 1
ATOM 1105 C CA . PHE A 1 174 ? -50.283 -7.167 -48.272 1.00 38.00 236 PHE A CA 1
ATOM 1106 C C . PHE A 1 174 ? -49.984 -6.273 -49.472 1.00 40.05 236 PHE A C 1
ATOM 1107 O O . PHE A 1 174 ? -50.107 -6.709 -50.621 1.00 42.73 236 PHE A O 1
ATOM 1115 N N . LYS A 1 175 ? -49.596 -5.028 -49.200 1.00 38.00 237 LYS A N 1
ATOM 1116 C CA . LYS A 1 175 ? -49.152 -4.072 -50.208 1.00 38.00 237 LYS A CA 1
ATOM 1117 C C . LYS A 1 175 ? -47.705 -3.700 -49.912 1.00 38.00 237 LYS A C 1
ATOM 1118 O O . LYS A 1 175 ? -47.421 -3.164 -48.828 1.00 38.00 237 LYS A O 1
ATOM 1124 N N . PRO A 1 176 ? -46.760 -3.985 -50.799 1.00 38.00 238 PRO A N 1
ATOM 1125 C CA . PRO A 1 176 ? -45.349 -3.716 -50.507 1.00 39.19 238 PRO A CA 1
ATOM 1126 C C . PRO A 1 176 ? -44.976 -2.250 -50.706 1.00 41.74 238 PRO A C 1
ATOM 1127 O O . PRO A 1 176 ? -45.730 -1.445 -51.255 1.00 39.92 238 PRO A O 1
ATOM 1131 N N . MET A 1 177 ? -43.773 -1.921 -50.240 1.00 43.73 239 MET A N 1
ATOM 1132 C CA . MET A 1 177 ? -43.231 -0.583 -50.421 1.00 42.28 239 MET A CA 1
ATOM 1133 C C . MET A 1 177 ? -42.880 -0.353 -51.884 1.00 46.41 239 MET A C 1
ATOM 1134 O O . MET A 1 177 ? -42.102 -1.108 -52.474 1.00 47.26 239 MET A O 1
ATOM 1139 N N . ARG A 1 178 ? -43.390 0.739 -52.446 1.00 52.15 240 ARG A N 1
ATOM 1140 C CA . ARG A 1 178 ? -43.207 1.040 -53.855 1.00 47.22 240 ARG A CA 1
ATOM 1141 C C . ARG A 1 178 ? -42.539 2.386 -54.090 1.00 50.89 240 ARG A C 1
ATOM 1142 O O . ARG A 1 178 ? -42.253 2.724 -55.244 1.00 46.55 240 ARG A O 1
ATOM 1150 N N . GLN A 1 179 ? -42.287 3.158 -53.033 1.00 52.27 241 GLN A N 1
ATOM 1151 C CA . GLN A 1 179 ? -41.698 4.486 -53.137 1.00 52.96 241 GLN A CA 1
ATOM 1152 C C . GLN A 1 179 ? -41.124 4.882 -51.786 1.00 50.85 241 GLN A C 1
ATOM 1153 O O . GLN A 1 179 ? -41.609 4.446 -50.740 1.00 58.66 241 GLN A O 1
ATOM 1159 N N . GLN A 1 180 ? -40.114 5.747 -51.824 1.00 53.57 242 GLN A N 1
ATOM 1160 C CA . GLN A 1 180 ? -39.511 6.290 -50.615 1.00 56.70 242 GLN A CA 1
ATOM 1161 C C . GLN A 1 180 ? -40.507 7.202 -49.886 1.00 59.54 242 GLN A C 1
ATOM 1162 O O . GLN A 1 180 ? -41.633 7.432 -50.340 1.00 59.54 242 GLN A O 1
ATOM 1168 N N . ARG A 1 181 ? -40.097 7.705 -48.714 1.00 54.66 243 ARG A N 1
ATOM 1169 C CA . ARG A 1 181 ? -40.965 8.591 -47.936 1.00 57.25 243 ARG A CA 1
ATOM 1170 C C . ARG A 1 181 ? -41.027 9.990 -48.540 1.00 54.56 243 ARG A C 1
ATOM 1171 O O . ARG A 1 181 ? -42.115 10.546 -48.735 1.00 50.74 243 ARG A O 1
ATOM 1179 N N . ASP A 1 182 ? -39.869 10.563 -48.864 1.00 53.24 244 ASP A N 1
ATOM 1180 C CA . ASP A 1 182 ? -39.801 11.921 -49.384 1.00 48.09 244 ASP A CA 1
ATOM 1181 C C . ASP A 1 182 ? -40.040 11.960 -50.888 1.00 46.22 244 ASP A C 1
ATOM 1182 O O . ASP A 1 182 ? -39.548 12.861 -51.565 1.00 51.16 244 ASP A O 1
ATOM 1187 N N . GLU A 1 183 ? -40.785 10.993 -51.416 1.00 49.08 245 GLU A N 1
ATOM 1188 C CA . GLU A 1 183 ? -41.042 10.909 -52.846 1.00 51.94 245 GLU A CA 1
ATOM 1189 C C . GLU A 1 183 ? -42.513 11.169 -53.139 1.00 46.78 245 GLU A C 1
ATOM 1190 O O . GLU A 1 183 ? -43.396 10.666 -52.436 1.00 46.49 245 GLU A O 1
ATOM 1196 N N . GLU A 1 184 ? -42.769 11.960 -54.174 1.00 41.55 246 GLU A N 1
ATOM 1197 C CA . GLU A 1 184 ? -44.119 12.266 -54.619 1.00 43.41 246 GLU A CA 1
ATOM 1198 C C . GLU A 1 184 ? -44.404 11.566 -55.943 1.00 45.10 246 GLU A C 1
ATOM 1199 O O . GLU A 1 184 ? -43.490 11.112 -56.640 1.00 40.34 246 GLU A O 1
ATOM 1205 N N . THR A 1 185 ? -45.698 11.460 -56.270 1.00 45.29 247 THR A N 1
ATOM 1206 C CA . THR A 1 185 ? -46.092 11.069 -57.618 1.00 50.35 247 THR A CA 1
ATOM 1207 C C . THR A 1 185 ? -45.567 12.135 -58.567 1.00 59.17 247 THR A C 1
ATOM 1208 O O . THR A 1 185 ? -45.990 13.295 -58.491 1.00 66.43 247 THR A O 1
ATOM 1212 N N . PRO A 1 186 ? -44.633 11.792 -59.455 1.00 57.23 248 PRO A N 1
ATOM 1213 C CA . PRO A 1 186 ? -44.028 12.823 -60.303 1.00 65.55 248 PRO A CA 1
ATOM 1214 C C . PRO A 1 186 ? -45.072 13.484 -61.188 1.00 68.95 248 PRO A C 1
ATOM 1215 O O . PRO A 1 186 ? -46.058 12.865 -61.591 1.00 60.03 248 PRO A O 1
ATOM 1219 N N . VAL A 1 187 ? -44.869 14.779 -61.446 1.00 77.86 249 VAL A N 1
ATOM 1220 C CA . VAL A 1 187 ? -45.714 15.463 -62.410 1.00 66.33 249 VAL A CA 1
ATOM 1221 C C . VAL A 1 187 ? -45.582 14.750 -63.749 1.00 63.05 249 VAL A C 1
ATOM 1222 O O . VAL A 1 187 ? -44.567 14.103 -64.034 1.00 60.99 249 VAL A O 1
ATOM 1226 N N . ASP A 1 188 ? -46.632 14.857 -64.566 1.00 64.13 250 ASP A N 1
ATOM 1227 C CA . ASP A 1 188 ? -46.868 14.108 -65.809 1.00 66.22 250 ASP A CA 1
ATOM 1228 C C . ASP A 1 188 ? -47.451 12.731 -65.521 1.00 62.91 250 ASP A C 1
ATOM 1229 O O . ASP A 1 188 ? -47.531 11.901 -66.436 1.00 62.15 250 ASP A O 1
ATOM 1234 N N . PHE A 1 189 ? -47.862 12.456 -64.289 1.00 58.64 251 PHE A N 1
ATOM 1235 C CA . PHE A 1 189 ? -48.457 11.177 -63.930 1.00 47.69 251 PHE A CA 1
ATOM 1236 C C . PHE A 1 189 ? -49.942 11.383 -63.695 1.00 45.55 251 PHE A C 1
ATOM 1237 O O . PHE A 1 189 ? -50.335 12.125 -62.790 1.00 51.68 251 PHE A O 1
ATOM 1245 N N . PHE A 1 190 ? -50.761 10.741 -64.514 1.00 44.73 252 PHE A N 1
ATOM 1246 C CA . PHE A 1 190 ? -52.190 10.748 -64.276 1.00 51.94 252 PHE A CA 1
ATOM 1247 C C . PHE A 1 190 ? -52.516 9.924 -63.030 1.00 47.44 252 PHE A C 1
ATOM 1248 O O . PHE A 1 190 ? -51.664 9.233 -62.463 1.00 49.85 252 PHE A O 1
ATOM 1256 N N . TYR A 1 191 ? -53.771 10.011 -62.592 1.00 38.00 253 TYR A N 1
ATOM 1257 C CA . TYR A 1 191 ? -54.165 9.280 -61.396 1.00 38.00 253 TYR A CA 1
ATOM 1258 C C . TYR A 1 191 ? -54.094 7.771 -61.613 1.00 45.49 253 TYR A C 1
ATOM 1259 O O . TYR A 1 191 ? -53.609 7.042 -60.740 1.00 49.46 253 TYR A O 1
ATOM 1268 N N . PHE A 1 192 ? -54.505 7.285 -62.793 1.00 52.30 254 PHE A N 1
ATOM 1269 C CA . PHE A 1 192 ? -54.584 5.841 -63.016 1.00 46.76 254 PHE A CA 1
ATOM 1270 C C . PHE A 1 192 ? -53.221 5.174 -63.146 1.00 41.32 254 PHE A C 1
ATOM 1271 O O . PHE A 1 192 ? -53.150 3.942 -63.097 1.00 40.41 254 PHE A O 1
ATOM 1279 N N . ILE A 1 193 ? -52.140 5.938 -63.267 1.00 42.71 255 ILE A N 1
ATOM 1280 C CA . ILE A 1 193 ? -50.799 5.372 -63.287 1.00 48.14 255 ILE A CA 1
ATOM 1281 C C . ILE A 1 193 ? -50.014 5.759 -62.043 1.00 51.83 255 ILE A C 1
ATOM 1282 O O . ILE A 1 193 ? -48.806 5.512 -61.975 1.00 54.78 255 ILE A O 1
ATOM 1287 N N . ASP A 1 194 ? -50.664 6.388 -61.066 1.00 48.01 256 ASP A N 1
ATOM 1288 C CA . ASP A 1 194 ? -50.006 6.701 -59.807 1.00 51.48 256 ASP A CA 1
ATOM 1289 C C . ASP A 1 194 ? -49.635 5.406 -59.078 1.00 55.45 256 ASP A C 1
ATOM 1290 O O . ASP A 1 194 ? -50.163 4.326 -59.362 1.00 57.63 256 ASP A O 1
ATOM 1295 N N . PHE A 1 195 ? -48.719 5.525 -58.122 1.00 54.22 257 PHE A N 1
ATOM 1296 C CA . PHE A 1 195 ? -48.164 4.364 -57.437 1.00 53.35 257 PHE A CA 1
ATOM 1297 C C . PHE A 1 195 ? -49.188 3.770 -56.464 1.00 60.09 257 PHE A C 1
ATOM 1298 O O . PHE A 1 195 ? -50.380 4.094 -56.477 1.00 55.60 257 PHE A O 1
ATOM 1306 N N . GLN A 1 196 ? -48.693 2.889 -55.580 1.00 59.29 258 GLN A N 1
ATOM 1307 C CA . GLN A 1 196 ? -49.488 2.119 -54.622 1.00 54.10 258 GLN A CA 1
ATOM 1308 C C . GLN A 1 196 ? -48.690 2.125 -53.316 1.00 54.13 258 GLN A C 1
ATOM 1309 O O . GLN A 1 196 ? -47.951 1.185 -53.014 1.00 59.17 258 GLN A O 1
ATOM 1315 N N . ARG A 1 197 ? -48.774 3.222 -52.568 1.00 50.83 259 ARG A N 1
ATOM 1316 C CA . ARG A 1 197 ? -47.917 3.382 -51.399 1.00 50.03 259 ARG A CA 1
ATOM 1317 C C . ARG A 1 197 ? -48.449 2.583 -50.219 1.00 51.23 259 ARG A C 1
ATOM 1318 O O . ARG A 1 197 ? -49.624 2.702 -49.849 1.00 47.69 259 ARG A O 1
ATOM 1326 N N . HIS A 1 198 ? -47.564 1.795 -49.603 1.00 47.43 260 HIS A N 1
ATOM 1327 C CA . HIS A 1 198 ? -47.962 1.048 -48.420 1.00 41.99 260 HIS A CA 1
ATOM 1328 C C . HIS A 1 198 ? -48.274 1.994 -47.276 1.00 42.19 260 HIS A C 1
ATOM 1329 O O . HIS A 1 198 ? -49.310 1.859 -46.617 1.00 48.59 260 HIS A O 1
ATOM 1336 N N . ASN A 1 199 ? -47.430 3.006 -47.083 1.00 40.28 261 ASN A N 1
ATOM 1337 C CA . ASN A 1 199 ? -47.614 3.916 -45.966 1.00 38.00 261 ASN A CA 1
ATOM 1338 C C . ASN A 1 199 ? -48.916 4.683 -46.074 1.00 38.00 261 ASN A C 1
ATOM 1339 O O . ASN A 1 199 ? -49.439 5.142 -45.054 1.00 44.06 261 ASN A O 1
ATOM 1344 N N . ALA A 1 200 ? -49.473 4.804 -47.275 1.00 38.00 262 ALA A N 1
ATOM 1345 C CA . ALA A 1 200 ? -50.765 5.461 -47.377 1.00 38.00 262 ALA A CA 1
ATOM 1346 C C . ALA A 1 200 ? -51.871 4.553 -46.865 1.00 38.00 262 ALA A C 1
ATOM 1347 O O . ALA A 1 200 ? -52.805 5.023 -46.211 1.00 38.00 262 ALA A O 1
ATOM 1349 N N . GLU A 1 201 ? -51.766 3.244 -47.126 1.00 38.12 263 GLU A N 1
ATOM 1350 C CA . GLU A 1 201 ? -52.744 2.301 -46.587 1.00 43.17 263 GLU A CA 1
ATOM 1351 C C . GLU A 1 201 ? -52.761 2.320 -45.067 1.00 41.10 263 GLU A C 1
ATOM 1352 O O . GLU A 1 201 ? -53.814 2.103 -44.456 1.00 40.28 263 GLU A O 1
ATOM 1358 N N . ILE A 1 202 ? -51.603 2.536 -44.444 1.00 38.78 264 ILE A N 1
ATOM 1359 C CA . ILE A 1 202 ? -51.537 2.651 -42.990 1.00 38.00 264 ILE A CA 1
ATOM 1360 C C . ILE A 1 202 ? -52.170 3.955 -42.531 1.00 40.83 264 ILE A C 1
ATOM 1361 O O . ILE A 1 202 ? -53.118 3.966 -41.735 1.00 40.05 264 ILE A O 1
ATOM 1366 N N . ALA A 1 203 ? -51.651 5.075 -43.039 1.00 40.71 265 ALA A N 1
ATOM 1367 C CA . ALA A 1 203 ? -52.126 6.384 -42.614 1.00 40.46 265 ALA A CA 1
ATOM 1368 C C . ALA A 1 203 ? -53.605 6.573 -42.909 1.00 38.00 265 ALA A C 1
ATOM 1369 O O . ALA A 1 203 ? -54.302 7.262 -42.157 1.00 38.00 265 ALA A O 1
ATOM 1371 N N . ALA A 1 204 ? -54.109 5.953 -43.976 1.00 38.00 266 ALA A N 1
ATOM 1372 C CA . ALA A 1 204 ? -55.537 6.036 -44.244 1.00 38.00 266 ALA A CA 1
ATOM 1373 C C . ALA A 1 204 ? -56.335 5.404 -43.124 1.00 38.00 266 ALA A C 1
ATOM 1374 O O . ALA A 1 204 ? -57.463 5.826 -42.848 1.00 39.23 266 ALA A O 1
ATOM 1376 N N . PHE A 1 205 ? -55.766 4.400 -42.462 1.00 38.00 267 PHE A N 1
ATOM 1377 C CA . PHE A 1 205 ? -56.466 3.787 -41.344 1.00 41.07 267 PHE A CA 1
ATOM 1378 C C . PHE A 1 205 ? -56.481 4.713 -40.138 1.00 45.20 267 PHE A C 1
ATOM 1379 O O . PHE A 1 205 ? -57.536 4.940 -39.535 1.00 49.76 267 PHE A O 1
ATOM 1387 N N . HIS A 1 206 ? -55.328 5.291 -39.796 1.00 41.30 268 HIS A N 1
ATOM 1388 C CA . HIS A 1 206 ? -55.273 6.167 -38.632 1.00 39.38 268 HIS A CA 1
ATOM 1389 C C . HIS A 1 206 ? -56.170 7.379 -38.807 1.00 42.80 268 HIS A C 1
ATOM 1390 O O . HIS A 1 206 ? -56.873 7.776 -37.870 1.00 44.27 268 HIS A O 1
ATOM 1397 N N . LEU A 1 207 ? -56.204 7.946 -40.015 1.00 43.38 269 LEU A N 1
ATOM 1398 C CA . LEU A 1 207 ? -57.116 9.053 -40.283 1.00 44.94 269 LEU A CA 1
ATOM 1399 C C . LEU A 1 207 ? -58.566 8.617 -40.128 1.00 41.92 269 LEU A C 1
ATOM 1400 O O . LEU A 1 207 ? -59.401 9.372 -39.616 1.00 41.19 269 LEU A O 1
ATOM 1405 N N . ASP A 1 208 ? -58.882 7.394 -40.554 1.00 41.52 270 ASP A N 1
ATOM 1406 C CA . ASP A 1 208 ? -60.217 6.859 -40.328 1.00 40.68 270 ASP A CA 1
ATOM 1407 C C . ASP A 1 208 ? -60.519 6.760 -38.841 1.00 41.59 270 ASP A C 1
ATOM 1408 O O . ASP A 1 208 ? -61.648 7.015 -38.406 1.00 38.41 270 ASP A O 1
ATOM 1413 N N . ARG A 1 209 ? -59.523 6.369 -38.049 1.00 42.74 271 ARG A N 1
ATOM 1414 C CA . ARG A 1 209 ? -59.740 6.221 -36.618 1.00 41.56 271 ARG A CA 1
ATOM 1415 C C . ARG A 1 209 ? -59.891 7.577 -35.941 1.00 41.95 271 ARG A C 1
ATOM 1416 O O . ARG A 1 209 ? -60.736 7.743 -35.053 1.00 45.18 271 ARG A O 1
ATOM 1424 N N . ILE A 1 210 ? -59.114 8.568 -36.380 1.00 38.84 272 ILE A N 1
ATOM 1425 C CA . ILE A 1 210 ? -59.150 9.883 -35.750 1.00 38.00 272 ILE A CA 1
ATOM 1426 C C . ILE A 1 210 ? -60.460 10.597 -36.069 1.00 38.00 272 ILE A C 1
ATOM 1427 O O . ILE A 1 210 ? -61.021 11.297 -35.218 1.00 43.62 272 ILE A O 1
ATOM 1432 N N . LEU A 1 211 ? -60.968 10.437 -37.295 1.00 38.00 273 LEU A N 1
ATOM 1433 C CA . LEU A 1 211 ? -62.227 11.073 -37.681 1.00 38.51 273 LEU A CA 1
ATOM 1434 C C . LEU A 1 211 ? -63.450 10.400 -37.079 1.00 39.54 273 LEU A C 1
ATOM 1435 O O . LEU A 1 211 ? -64.555 10.941 -37.204 1.00 38.00 273 LEU A O 1
ATOM 1440 N N . ASP A 1 212 ? -63.290 9.232 -36.465 1.00 40.43 274 ASP A N 1
ATOM 1441 C CA . ASP A 1 212 ? -64.417 8.435 -35.994 1.00 43.73 274 ASP A CA 1
ATOM 1442 C C . ASP A 1 212 ? -65.389 8.121 -37.132 1.00 49.54 274 ASP A C 1
ATOM 1443 O O . ASP A 1 212 ? -66.608 8.106 -36.939 1.00 48.01 274 ASP A O 1
ATOM 1448 N N . PHE A 1 213 ? -64.854 7.962 -38.347 1.00 47.55 275 PHE A N 1
ATOM 1449 C CA . PHE A 1 213 ? -65.635 7.402 -39.446 1.00 48.88 275 PHE A CA 1
ATOM 1450 C C . PHE A 1 213 ? -65.786 5.896 -39.294 1.00 49.62 275 PHE A C 1
ATOM 1451 O O . PHE A 1 213 ? -66.877 5.350 -39.506 1.00 46.08 275 PHE A O 1
ATOM 1459 N N . ARG A 1 214 ? -64.691 5.212 -38.946 1.00 47.72 276 ARG A N 1
ATOM 1460 C CA . ARG A 1 214 ? -64.705 3.781 -38.640 1.00 47.08 276 ARG A CA 1
ATOM 1461 C C . ARG A 1 214 ? -65.227 2.974 -39.825 1.00 50.31 276 ARG A C 1
ATOM 1462 O O . ARG A 1 214 ? -66.249 2.290 -39.745 1.00 53.16 276 ARG A O 1
ATOM 1470 N N . ARG A 1 215 ? -64.496 3.077 -40.941 1.00 50.42 277 ARG A N 1
ATOM 1471 C CA . ARG A 1 215 ? -64.923 2.506 -42.217 1.00 46.66 277 ARG A CA 1
ATOM 1472 C C . ARG A 1 215 ? -63.824 1.797 -42.998 1.00 43.99 277 ARG A C 1
ATOM 1473 O O . ARG A 1 215 ? -64.146 0.960 -43.846 1.00 47.87 277 ARG A O 1
ATOM 1481 N N . VAL A 1 216 ? -62.553 2.110 -42.794 1.00 41.50 278 VAL A N 1
ATOM 1482 C CA . VAL A 1 216 ? -61.503 1.365 -43.480 1.00 43.87 278 VAL A CA 1
ATOM 1483 C C . VAL A 1 216 ? -61.039 0.225 -42.580 1.00 47.16 278 VAL A C 1
ATOM 1484 O O . VAL A 1 216 ? -61.163 0.317 -41.349 1.00 44.20 278 VAL A O 1
ATOM 1488 N N . PRO A 1 217 ? -60.538 -0.879 -43.138 1.00 47.33 279 PRO A N 1
ATOM 1489 C CA . PRO A 1 217 ? -60.080 -1.972 -42.291 1.00 41.20 279 PRO A CA 1
ATOM 1490 C C . PRO A 1 217 ? -58.781 -1.606 -41.594 1.00 38.16 279 PRO A C 1
ATOM 14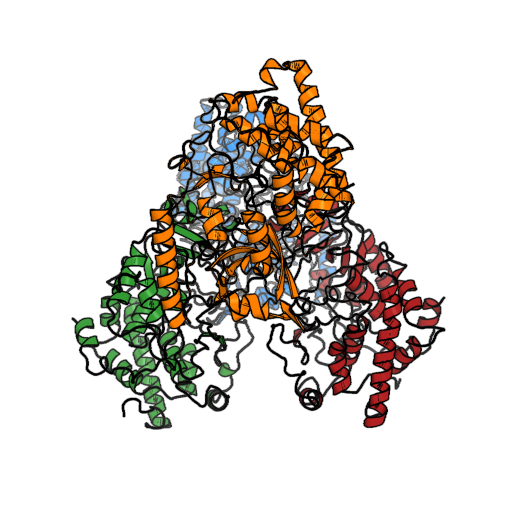91 O O . PRO A 1 217 ? -57.926 -0.912 -42.169 1.00 38.00 279 PRO A O 1
ATOM 1495 N N . PRO A 1 218 ? -58.570 -2.099 -40.378 1.00 38.00 280 PRO A N 1
ATOM 1496 C CA . PRO A 1 218 ? -57.318 -1.818 -39.671 1.00 38.00 280 PRO A CA 1
ATOM 1497 C C . PRO A 1 218 ? -56.116 -2.251 -40.491 1.00 38.00 280 PRO A C 1
ATOM 1498 O O . PRO A 1 218 ? -56.146 -3.270 -41.179 1.00 42.57 280 PRO A O 1
ATOM 1502 N N . THR A 1 219 ? -55.065 -1.441 -40.440 1.00 38.00 281 THR A N 1
ATOM 1503 C CA . THR A 1 219 ? -53.888 -1.668 -41.262 1.00 38.00 281 THR A CA 1
ATOM 1504 C C . THR A 1 219 ? -52.641 -1.331 -40.461 1.00 38.00 281 THR A C 1
ATOM 1505 O O . THR A 1 219 ? -52.591 -0.287 -39.806 1.00 41.01 281 THR A O 1
ATOM 1509 N N . VAL A 1 220 ? -51.655 -2.223 -40.484 1.00 38.00 282 VAL A N 1
ATOM 1510 C CA . VAL A 1 220 ? -50.391 -1.993 -39.802 1.00 38.00 282 VAL A CA 1
ATOM 1511 C C . VAL A 1 220 ? -49.268 -2.121 -40.819 1.00 38.00 282 VAL A C 1
ATOM 1512 O O . VAL A 1 220 ? -49.426 -2.712 -41.889 1.00 38.00 282 VAL A O 1
ATOM 1516 N N . GLY A 1 221 ? -48.131 -1.527 -40.483 1.00 41.85 283 GLY A N 1
ATOM 1517 C CA . GLY A 1 221 ? -46.908 -1.711 -41.235 1.00 39.33 283 GLY A CA 1
ATOM 1518 C C . GLY A 1 221 ? -46.039 -2.771 -40.586 1.00 44.97 283 GLY A C 1
ATOM 1519 O O . GLY A 1 221 ? -46.034 -2.928 -39.369 1.00 52.66 283 GLY A O 1
ATOM 1520 N N . ARG A 1 222 ? -45.306 -3.510 -41.414 1.00 42.18 284 ARG A N 1
ATOM 1521 C CA . ARG A 1 222 ? -44.488 -4.606 -40.919 1.00 40.97 284 ARG A CA 1
ATOM 1522 C C . ARG A 1 222 ? -43.327 -4.836 -41.871 1.00 39.94 284 ARG A C 1
ATOM 1523 O O . ARG A 1 222 ? -43.479 -4.708 -43.087 1.00 40.34 284 ARG A O 1
ATOM 1531 N N . ILE A 1 223 ? -42.167 -5.143 -41.311 1.00 39.07 285 ILE A N 1
ATOM 1532 C CA . ILE A 1 223 ? -41.014 -5.557 -42.096 1.00 38.00 285 ILE A CA 1
ATOM 1533 C C . ILE A 1 223 ? -41.105 -7.059 -42.322 1.00 43.15 285 ILE A C 1
ATOM 1534 O O . ILE A 1 223 ? -41.293 -7.826 -41.371 1.00 55.09 285 ILE A O 1
ATOM 1539 N N . VAL A 1 224 ? -40.982 -7.482 -43.577 1.00 38.83 286 VAL A N 1
ATOM 1540 C CA . VAL A 1 224 ? -41.213 -8.867 -43.971 1.00 41.21 286 VAL A CA 1
ATOM 1541 C C . VAL A 1 224 ? -39.912 -9.454 -44.514 1.00 43.94 286 VAL A C 1
ATOM 1542 O O . VAL A 1 224 ? -39.181 -8.774 -45.242 1.00 44.24 286 VAL A O 1
ATOM 1546 N N . ASN A 1 225 ? -39.580 -10.677 -44.082 1.00 48.11 287 ASN A N 1
ATOM 1547 C CA . ASN A 1 225 ? -38.542 -11.495 -44.722 1.00 45.39 287 ASN A CA 1
ATOM 1548 C C . ASN A 1 225 ? -39.201 -12.198 -45.904 1.00 47.72 287 ASN A C 1
ATOM 1549 O O . ASN A 1 225 ? -39.841 -13.241 -45.742 1.00 46.80 287 ASN A O 1
ATOM 1554 N N . VAL A 1 226 ? -39.036 -11.624 -47.102 1.00 53.35 288 VAL A N 1
ATOM 1555 C CA . VAL A 1 226 ? -39.765 -12.078 -48.285 1.00 52.35 288 VAL A CA 1
ATOM 1556 C C . VAL A 1 226 ? -39.460 -13.526 -48.633 1.00 52.90 288 VAL A C 1
ATOM 1557 O O . VAL A 1 226 ? -40.280 -14.198 -49.267 1.00 51.19 288 VAL A O 1
ATOM 1561 N N . THR A 1 227 ? -38.311 -14.040 -48.210 1.00 48.93 289 THR A N 1
ATOM 1562 C CA . THR A 1 227 ? -38.037 -15.447 -48.455 1.00 46.89 289 THR A CA 1
ATOM 1563 C C . THR A 1 227 ? -38.754 -16.324 -47.436 1.00 52.08 289 THR A C 1
ATOM 1564 O O . THR A 1 227 ? -39.524 -17.215 -47.809 1.00 50.53 289 THR A O 1
ATOM 1568 N N . LYS A 1 228 ? -38.549 -16.053 -46.142 1.00 53.71 290 LYS A N 1
ATOM 1569 C CA . LYS A 1 228 ? -39.086 -16.923 -45.100 1.00 53.53 290 LYS A CA 1
ATOM 1570 C C . LYS A 1 228 ? -40.585 -16.726 -44.882 1.00 51.66 290 LYS A C 1
ATOM 1571 O O . LYS A 1 228 ? -41.276 -17.667 -44.472 1.00 52.14 290 LYS A O 1
ATOM 1577 N N . GLU A 1 229 ? -41.105 -15.528 -45.138 1.00 44.74 291 GLU A N 1
ATOM 1578 C CA . GLU A 1 229 ? -42.485 -15.206 -44.812 1.00 41.92 291 GLU A CA 1
ATOM 1579 C C . GLU A 1 229 ? -43.387 -15.074 -46.029 1.00 39.34 291 GLU A C 1
ATOM 1580 O O . GLU A 1 229 ? -44.586 -14.835 -45.859 1.00 39.07 291 GLU A O 1
ATOM 1586 N N . ILE A 1 230 ? -42.852 -15.199 -47.245 1.00 41.56 292 ILE A N 1
ATOM 1587 C CA . ILE A 1 230 ? -43.680 -15.158 -48.450 1.00 48.18 292 ILE A CA 1
ATOM 1588 C C . ILE A 1 230 ? -43.375 -16.342 -49.359 1.00 47.04 292 ILE A C 1
ATOM 1589 O O . ILE A 1 230 ? -44.267 -17.130 -49.699 1.00 44.87 292 ILE A O 1
ATOM 1594 N N . LEU A 1 231 ? -42.121 -16.441 -49.802 1.00 43.54 293 LEU A N 1
ATOM 1595 C CA . LEU A 1 231 ? -41.758 -17.463 -50.776 1.00 41.70 293 LEU A CA 1
ATOM 1596 C C . LEU A 1 231 ? -41.833 -18.856 -50.168 1.00 48.00 293 LEU A C 1
ATOM 1597 O O . LEU A 1 231 ? -42.404 -19.774 -50.765 1.00 51.31 293 LEU A O 1
ATOM 1602 N N . GLU A 1 232 ? -41.275 -19.034 -48.974 1.00 49.55 294 GLU A N 1
ATOM 1603 C CA . GLU A 1 232 ? -41.212 -20.358 -48.370 1.00 47.24 294 GLU A CA 1
ATOM 1604 C C . GLU A 1 232 ? -42.545 -20.828 -47.810 1.00 43.42 294 GLU A C 1
ATOM 1605 O O . GLU A 1 232 ? -42.608 -21.937 -47.274 1.00 56.85 294 GLU A O 1
ATOM 1611 N N . VAL A 1 233 ? -43.607 -20.037 -47.929 1.00 38.00 295 VAL A N 1
ATOM 1612 C CA . VAL A 1 233 ? -44.918 -20.429 -47.435 1.00 44.78 295 VAL A CA 1
ATOM 1613 C C . VAL A 1 233 ? -45.969 -20.464 -48.528 1.00 47.29 295 VAL A C 1
ATOM 1614 O O . VAL A 1 233 ? -47.116 -20.837 -48.256 1.00 47.95 295 VAL A O 1
ATOM 1618 N N . THR A 1 234 ? -45.623 -20.086 -49.753 1.00 47.71 296 THR A N 1
ATOM 1619 C CA . THR A 1 234 ? -46.594 -20.076 -50.836 1.00 49.01 296 THR A CA 1
ATOM 1620 C C . THR A 1 234 ? -46.665 -21.429 -51.533 1.00 52.23 296 THR A C 1
ATOM 1621 O O . THR A 1 234 ? -45.641 -22.038 -51.856 1.00 53.88 296 THR A O 1
ATOM 1625 N N . LYS A 1 235 ? -47.893 -21.888 -51.769 1.00 57.05 297 LYS A N 1
ATOM 1626 C CA . LYS A 1 235 ? -48.151 -23.100 -52.533 1.00 64.85 297 LYS A CA 1
ATOM 1627 C C . LYS A 1 235 ? -48.484 -22.819 -53.992 1.00 59.04 297 LYS A C 1
ATOM 1628 O O . LYS A 1 235 ? -48.718 -23.763 -54.754 1.00 55.50 297 LYS A O 1
ATOM 1634 N N . ASN A 1 236 ? -48.509 -21.549 -54.396 1.00 63.34 298 ASN A N 1
ATOM 1635 C CA . ASN A 1 236 ? -48.876 -21.174 -55.756 1.00 57.60 298 ASN A CA 1
ATOM 1636 C C . ASN A 1 236 ? -47.649 -21.284 -56.652 1.00 52.47 298 ASN A C 1
ATOM 1637 O O . ASN A 1 236 ? -46.628 -20.632 -56.407 1.00 44.03 298 ASN A O 1
ATOM 1642 N N . GLU A 1 237 ? -47.760 -22.112 -57.694 1.00 55.04 299 GLU A N 1
ATOM 1643 C CA . GLU A 1 237 ? -46.616 -22.398 -58.552 1.00 54.89 299 GLU A CA 1
ATOM 1644 C C . GLU A 1 237 ? -46.200 -21.177 -59.366 1.00 54.97 299 GLU A C 1
ATOM 1645 O O . GLU A 1 237 ? -45.023 -21.042 -59.724 1.00 48.63 299 GLU A O 1
ATOM 1651 N N . ILE A 1 238 ? -47.136 -20.269 -59.644 1.00 55.09 300 ILE A N 1
ATOM 1652 C CA . ILE A 1 238 ? -46.789 -19.044 -60.354 1.00 47.54 300 ILE A CA 1
ATOM 1653 C C . ILE A 1 238 ? -45.986 -18.125 -59.451 1.00 49.97 300 ILE A C 1
ATOM 1654 O O . ILE A 1 238 ? -44.951 -17.578 -59.850 1.00 47.51 300 ILE A O 1
ATOM 1659 N N . LEU A 1 239 ? -46.447 -17.957 -58.210 1.00 47.39 301 LEU A N 1
ATOM 1660 C CA . LEU A 1 239 ? -45.802 -17.021 -57.302 1.00 48.85 301 LEU A CA 1
ATOM 1661 C C . LEU A 1 239 ? -44.354 -17.411 -57.042 1.00 52.69 301 LEU A C 1
ATOM 1662 O O . LEU A 1 239 ? -43.492 -16.538 -56.890 1.00 50.00 301 LEU A O 1
ATOM 1667 N N . GLN A 1 240 ? -44.055 -18.710 -57.025 1.00 54.69 302 GLN A N 1
ATOM 1668 C CA . GLN A 1 240 ? -42.666 -19.123 -56.903 1.00 55.43 302 GLN A CA 1
ATOM 1669 C C . GLN A 1 240 ? -41.859 -18.749 -58.136 1.00 51.68 302 GLN A C 1
ATOM 1670 O O . GLN A 1 240 ? -40.643 -18.559 -58.035 1.00 50.29 302 GLN A O 1
ATOM 1676 N N . SER A 1 241 ? -42.516 -18.583 -59.281 1.00 49.57 303 SER A N 1
ATOM 1677 C CA . SER A 1 241 ? -41.807 -18.331 -60.526 1.00 54.59 303 SER A CA 1
ATOM 1678 C C . SER A 1 241 ? -41.353 -16.887 -60.667 1.00 54.83 303 SER A C 1
ATOM 1679 O O . SER A 1 241 ? -40.447 -16.612 -61.464 1.00 54.30 303 SER A O 1
ATOM 1682 N N . VAL A 1 242 ? -41.945 -15.965 -59.903 1.00 51.97 304 VAL A N 1
ATOM 1683 C CA . VAL A 1 242 ? -41.632 -14.548 -60.028 1.00 46.51 304 VAL A CA 1
ATOM 1684 C C . VAL A 1 242 ? -40.572 -14.095 -59.038 1.00 41.27 304 VAL A C 1
ATOM 1685 O O . VAL A 1 242 ? -40.252 -12.903 -58.988 1.00 42.98 304 VAL A O 1
ATOM 1689 N N . PHE A 1 243 ? -40.006 -15.008 -58.262 1.00 44.26 305 PHE A N 1
ATOM 1690 C CA . PHE A 1 243 ? -38.941 -14.680 -57.326 1.00 47.77 305 PHE A CA 1
ATOM 1691 C C . PHE A 1 243 ? -37.600 -14.996 -57.971 1.00 47.02 305 PHE A C 1
ATOM 1692 O O . PHE A 1 243 ? -37.379 -16.119 -58.434 1.00 57.85 305 PHE A O 1
ATOM 1700 N N . PHE A 1 244 ? -36.718 -14.003 -58.020 1.00 40.51 306 PHE A N 1
ATOM 1701 C CA . PHE A 1 244 ? -35.388 -14.185 -58.577 1.00 45.82 306 PHE A CA 1
ATOM 1702 C C . PHE A 1 244 ? -34.398 -13.454 -57.685 1.00 41.80 306 PHE A C 1
ATOM 1703 O O . PHE A 1 244 ? -34.749 -12.944 -56.618 1.00 42.14 306 PHE A O 1
ATOM 1711 N N . VAL A 1 245 ? -33.142 -13.421 -58.114 1.00 41.83 307 VAL A N 1
ATOM 1712 C CA . VAL A 1 245 ? -32.076 -12.769 -57.367 1.00 46.99 307 VAL A CA 1
ATOM 1713 C C . VAL A 1 245 ? -31.426 -11.740 -58.282 1.00 50.09 307 VAL A C 1
ATOM 1714 O O . VAL A 1 245 ? -31.166 -12.023 -59.457 1.00 46.81 307 VAL A O 1
ATOM 1718 N N . SER A 1 246 ? -31.198 -10.543 -57.750 1.00 53.83 308 SER A N 1
ATOM 1719 C CA . SER A 1 246 ? -30.647 -9.433 -58.503 1.00 46.48 308 SER A CA 1
ATOM 1720 C C . SER A 1 246 ? -29.143 -9.587 -58.660 1.00 46.21 308 SER A C 1
ATOM 1721 O O . SER A 1 246 ? -28.510 -10.353 -57.933 1.00 52.83 308 SER A O 1
ATOM 1724 N N . PRO A 1 247 ? -28.539 -8.856 -59.599 1.00 49.54 309 PRO A N 1
ATOM 1725 C CA . PRO A 1 247 ? -27.069 -8.768 -59.618 1.00 52.07 309 PRO A CA 1
ATOM 1726 C C . PRO A 1 247 ? -26.4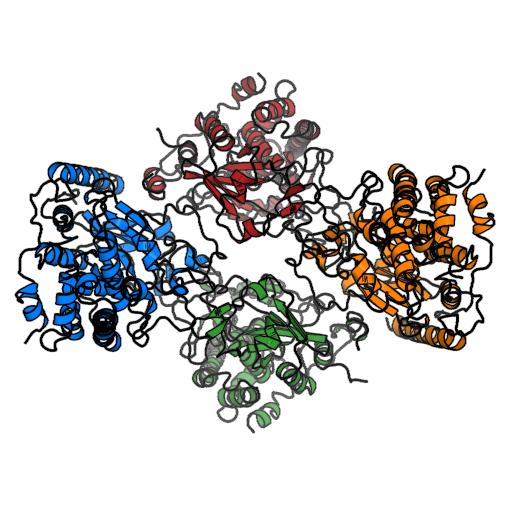84 -8.232 -58.323 1.00 60.29 309 PRO A C 1
ATOM 1727 O O . PRO A 1 247 ? -25.286 -8.426 -58.074 1.00 58.83 309 PRO A O 1
ATOM 1731 N N . ALA A 1 248 ? -27.284 -7.545 -57.503 1.00 58.07 310 ALA A N 1
ATOM 1732 C CA . ALA A 1 248 ? -26.884 -7.100 -56.175 1.00 53.00 310 ALA A CA 1
ATOM 1733 C C . ALA A 1 248 ? -27.140 -8.149 -55.107 1.00 54.19 310 ALA A C 1
ATOM 1734 O O . ALA A 1 248 ? -26.916 -7.874 -53.924 1.00 62.98 310 ALA A O 1
ATOM 1736 N N . SER A 1 249 ? -27.589 -9.341 -55.503 1.00 50.45 311 SER A N 1
ATOM 1737 C CA . SER A 1 249 ? -27.831 -10.460 -54.592 1.00 45.52 311 SER A CA 1
ATOM 1738 C C . SER A 1 249 ? -28.961 -10.145 -53.609 1.00 41.75 311 SER A C 1
ATOM 1739 O O . SER A 1 249 ? -28.836 -10.331 -52.399 1.00 44.41 311 SER A O 1
ATOM 1742 N N . ASN A 1 250 ? -30.090 -9.698 -54.148 1.00 40.80 312 ASN A N 1
ATOM 1743 C CA . ASN A 1 250 ? -31.279 -9.393 -53.365 1.00 45.26 312 ASN A CA 1
ATOM 1744 C C . ASN A 1 250 ? -32.435 -10.262 -53.837 1.00 40.64 312 ASN A C 1
ATOM 1745 O O . ASN A 1 250 ? -32.575 -10.527 -55.033 1.00 41.08 312 ASN A O 1
ATOM 1750 N N . VAL A 1 251 ? -33.242 -10.729 -52.892 1.00 39.29 313 VAL A N 1
ATOM 1751 C CA . VAL A 1 251 ? -34.447 -11.482 -53.218 1.00 38.43 313 VAL A CA 1
ATOM 1752 C C . VAL A 1 251 ? -35.504 -10.494 -53.689 1.00 47.11 313 VAL A C 1
ATOM 1753 O O . VAL A 1 251 ? -35.924 -9.617 -52.927 1.00 55.24 313 VAL A O 1
ATOM 1757 N N . CYS A 1 252 ? -35.912 -10.609 -54.950 1.00 46.84 314 CYS A N 1
ATOM 1758 C CA . CYS A 1 252 ? -36.898 -9.717 -55.539 1.00 41.40 314 CYS A CA 1
ATOM 1759 C C . CYS A 1 252 ? -38.077 -10.511 -56.086 1.00 42.24 314 CYS A C 1
ATOM 1760 O O . CYS A 1 252 ? -37.958 -11.691 -56.424 1.00 44.35 314 CYS A O 1
ATOM 1763 N N . PHE A 1 253 ? -39.215 -9.836 -56.203 1.00 43.12 315 PHE A N 1
ATOM 1764 C CA . PHE A 1 253 ? -40.380 -10.403 -56.865 1.00 44.16 315 PHE A CA 1
ATOM 1765 C C . PHE A 1 253 ? -41.153 -9.266 -57.518 1.00 52.08 315 PHE A C 1
ATOM 1766 O O . PHE A 1 253 ? -40.845 -8.089 -57.322 1.00 58.03 315 PHE A O 1
ATOM 1774 N N . PHE A 1 254 ? -42.151 -9.625 -58.323 1.00 45.01 316 PHE A N 1
ATOM 1775 C CA . PHE A 1 254 ? -42.811 -8.646 -59.177 1.00 38.76 316 PHE A CA 1
ATOM 1776 C C . PHE A 1 254 ? -44.216 -9.121 -59.508 1.00 38.00 316 PHE A C 1
ATOM 1777 O O . PHE A 1 254 ? -44.573 -10.277 -59.271 1.00 41.84 316 PHE A O 1
ATOM 1785 N N . ALA A 1 255 ? -45.017 -8.200 -60.034 1.00 38.00 317 ALA A N 1
ATOM 1786 C CA . ALA A 1 255 ? -46.300 -8.563 -60.620 1.00 42.14 317 ALA A CA 1
ATOM 1787 C C . ALA A 1 255 ? -46.083 -9.060 -62.044 1.00 49.25 317 ALA A C 1
ATOM 1788 O O . ALA A 1 255 ? -45.340 -8.444 -62.816 1.00 49.70 317 ALA A O 1
ATOM 1790 N N . LYS A 1 256 ? -46.723 -10.182 -62.386 1.00 59.45 318 LYS A N 1
ATOM 1791 C CA . LYS A 1 256 ? -46.444 -10.846 -63.660 1.00 56.19 318 LYS A CA 1
ATOM 1792 C C . LYS A 1 256 ? -46.761 -9.944 -64.846 1.00 57.57 318 LYS A C 1
ATOM 1793 O O . LYS A 1 256 ? -45.922 -9.753 -65.734 1.00 60.17 318 LYS A O 1
ATOM 1799 N N . CYS A 1 257 ? -47.960 -9.350 -64.866 1.00 55.31 319 CYS A N 1
ATOM 1800 C CA . CYS A 1 257 ? -48.354 -8.573 -66.042 1.00 56.17 319 CYS A CA 1
ATOM 1801 C C . CYS A 1 257 ? -47.585 -7.261 -66.147 1.00 49.38 319 CYS A C 1
ATOM 1802 O O . CYS A 1 257 ? -47.000 -7.000 -67.212 1.00 50.66 319 CYS A O 1
ATOM 1805 N N . PRO A 1 258 ? -47.517 -6.412 -65.117 1.00 47.56 320 PRO A N 1
ATOM 1806 C CA . PRO A 1 258 ? -46.753 -5.167 -65.272 1.00 48.54 320 PRO A CA 1
ATOM 1807 C C . PRO A 1 258 ? -45.290 -5.381 -65.598 1.00 49.11 320 PRO A C 1
ATOM 1808 O O . PRO A 1 258 ? -44.707 -4.538 -66.288 1.00 62.39 320 PRO A O 1
ATOM 1812 N N . TYR A 1 259 ? -44.657 -6.449 -65.110 1.00 42.42 321 TYR A N 1
ATOM 1813 C CA . TYR A 1 259 ? -43.267 -6.669 -65.497 1.00 45.30 321 TYR A CA 1
ATOM 1814 C C . TYR A 1 259 ? -43.157 -6.976 -66.984 1.00 48.35 321 TYR A C 1
ATOM 1815 O O . TYR A 1 259 ? -42.237 -6.498 -67.655 1.00 50.51 321 TYR A O 1
ATOM 1824 N N . MET A 1 260 ? -44.081 -7.773 -67.520 1.00 47.42 322 MET A N 1
ATOM 1825 C CA . MET A 1 260 ? -44.028 -8.108 -68.940 1.00 59.87 322 MET A CA 1
ATOM 1826 C C . MET A 1 260 ? -44.160 -6.862 -69.806 1.00 55.27 322 MET A C 1
ATOM 1827 O O . MET A 1 260 ? -43.384 -6.659 -70.746 1.00 64.58 322 MET A O 1
ATOM 1832 N N . CYS A 1 261 ? -45.113 -5.995 -69.483 1.00 46.22 323 CYS A N 1
ATOM 1833 C CA . CYS A 1 261 ? -45.273 -4.771 -70.251 1.00 50.03 323 CYS A CA 1
ATOM 1834 C C . CYS A 1 261 ? -44.229 -3.716 -69.908 1.00 56.18 323 CYS A C 1
ATOM 1835 O O . CYS A 1 261 ? -44.238 -2.646 -70.522 1.00 66.42 323 CYS A O 1
ATOM 1838 N N . LYS A 1 262 ? -43.327 -3.998 -68.964 1.00 53.83 324 LYS A N 1
ATOM 1839 C CA . LYS A 1 262 ? -42.271 -3.064 -68.558 1.00 55.48 324 LYS A CA 1
ATOM 1840 C C . LYS A 1 262 ? -42.853 -1.720 -68.117 1.00 53.44 324 LYS A C 1
ATOM 1841 O O . LYS A 1 262 ? -42.249 -0.661 -68.309 1.00 51.91 324 LYS A O 1
ATOM 1847 N N . THR A 1 263 ? -44.031 -1.771 -67.496 1.00 49.78 325 THR A N 1
ATOM 1848 C CA . THR A 1 263 ? -44.650 -0.584 -66.928 1.00 53.79 325 THR A CA 1
ATOM 1849 C C . THR A 1 263 ? -44.183 -0.316 -65.503 1.00 54.90 325 THR A C 1
ATOM 1850 O O . THR A 1 263 ? -44.140 0.843 -65.077 1.00 50.94 325 THR A O 1
ATOM 1854 N N . GLU A 1 264 ? -43.792 -1.351 -64.766 1.00 52.76 326 GLU A N 1
ATOM 1855 C CA . GLU A 1 264 ? -43.234 -1.167 -63.436 1.00 52.94 326 GLU A CA 1
ATOM 1856 C C . GLU A 1 264 ? -42.002 -2.047 -63.291 1.00 52.31 326 GLU A C 1
ATOM 1857 O O . GLU A 1 264 ? -41.663 -2.831 -64.182 1.00 50.65 326 GLU A O 1
ATOM 1863 N N . TYR A 1 265 ? -41.307 -1.888 -62.167 1.00 53.79 327 TYR A N 1
ATOM 1864 C CA . TYR A 1 265 ? -40.104 -2.658 -61.895 1.00 54.10 327 TYR A CA 1
ATOM 1865 C C . TYR A 1 265 ? -40.425 -3.751 -60.882 1.00 51.22 327 TYR A C 1
ATOM 1866 O O . TYR A 1 265 ? -41.589 -4.011 -60.556 1.00 47.94 327 TYR A O 1
ATOM 1875 N N . ALA A 1 266 ? -39.383 -4.360 -60.330 1.00 40.12 328 ALA A N 1
ATOM 1876 C CA . ALA A 1 266 ? -39.563 -5.340 -59.278 1.00 38.00 328 ALA A CA 1
ATOM 1877 C C . ALA A 1 266 ? -39.431 -4.669 -57.920 1.00 45.82 328 ALA A C 1
ATOM 1878 O O . ALA A 1 266 ? -39.087 -3.492 -57.807 1.00 55.65 328 ALA A O 1
ATOM 1880 N N . VAL A 1 267 ? -39.704 -5.450 -56.882 1.00 44.79 329 VAL A N 1
ATOM 1881 C CA . VAL A 1 267 ? -39.654 -5.004 -55.496 1.00 38.00 329 VAL A CA 1
ATOM 1882 C C . VAL A 1 267 ? -38.653 -5.902 -54.798 1.00 38.00 329 VAL A C 1
ATOM 1883 O O . VAL A 1 267 ? -38.894 -7.105 -54.652 1.00 49.49 329 VAL A O 1
ATOM 1887 N N . CYS A 1 268 ? -37.500 -5.350 -54.444 1.00 38.00 330 CYS A N 1
ATOM 1888 C CA . CYS A 1 268 ? -36.430 -6.122 -53.826 1.00 53.18 330 CYS A CA 1
ATOM 1889 C C . CYS A 1 268 ? -36.329 -5.877 -52.324 1.00 51.62 330 CYS A C 1
ATOM 1890 O O . CYS A 1 268 ? -36.603 -4.781 -51.830 1.00 55.39 330 CYS A O 1
ATOM 1893 N N . GLY A 1 269 ? -35.930 -6.923 -51.601 1.00 41.92 331 GLY A N 1
ATOM 1894 C CA . GLY A 1 269 ? -35.467 -6.764 -50.242 1.00 46.95 331 GLY A CA 1
ATOM 1895 C C . GLY A 1 269 ? -34.019 -6.309 -50.190 1.00 52.63 331 GLY A C 1
ATOM 1896 O O . GLY A 1 269 ? -33.330 -6.193 -51.203 1.00 49.78 331 GLY A O 1
ATOM 1897 N N . LYS A 1 270 ? -33.539 -6.102 -48.964 1.00 58.78 332 LYS A N 1
ATOM 1898 C CA . LYS A 1 270 ? -32.173 -5.645 -48.702 1.00 61.08 332 LYS A CA 1
ATOM 1899 C C . LYS A 1 270 ? -31.519 -6.544 -47.656 1.00 59.89 332 LYS A C 1
ATOM 1900 O O . LYS A 1 270 ? -31.390 -6.168 -46.484 1.00 62.39 332 LYS A O 1
ATOM 1906 N N . PRO A 1 271 ? -31.147 -7.776 -48.036 1.00 53.46 333 PRO A N 1
ATOM 1907 C CA . PRO A 1 271 ? -31.445 -8.412 -49.320 1.00 46.40 333 PRO A CA 1
ATOM 1908 C C . PRO A 1 271 ? -32.753 -9.190 -49.226 1.00 46.15 333 PRO A C 1
ATOM 1909 O O . PRO A 1 271 ? -33.377 -9.454 -50.251 1.00 47.14 333 PRO A O 1
ATOM 1913 N N . HIS A 1 272 ? -33.163 -9.530 -47.999 1.00 45.67 334 HIS A N 1
ATOM 1914 C CA . HIS A 1 272 ? -34.432 -10.196 -47.744 1.00 47.41 334 HIS A CA 1
ATOM 1915 C C . HIS A 1 272 ? -35.487 -9.288 -47.128 1.00 47.75 334 HIS A C 1
ATOM 1916 O O . HIS A 1 272 ? -36.680 -9.571 -47.274 1.00 47.29 334 HIS A O 1
ATOM 1923 N N . LEU A 1 273 ? -35.083 -8.216 -46.453 1.00 46.48 335 LEU A N 1
ATOM 1924 C CA . LEU A 1 273 ? -36.011 -7.386 -45.694 1.00 46.94 335 LEU A CA 1
ATOM 1925 C C . LEU A 1 273 ? -36.732 -6.395 -46.601 1.00 49.98 335 LEU A C 1
ATOM 1926 O O . LEU A 1 273 ? -36.095 -5.630 -47.330 1.00 54.75 335 LEU A O 1
ATOM 1931 N N . LEU A 1 274 ? -38.064 -6.407 -46.545 1.00 47.39 336 LEU A N 1
ATOM 1932 C CA . LEU A 1 274 ? -38.910 -5.481 -47.288 1.00 42.38 336 LEU A CA 1
ATOM 1933 C C . LEU A 1 274 ? -40.108 -5.107 -46.432 1.00 40.70 336 LEU A C 1
ATOM 1934 O O . LEU A 1 274 ? -40.743 -5.985 -45.842 1.00 50.89 336 LEU A O 1
ATOM 1939 N N . GLU A 1 275 ? -40.450 -3.823 -46.394 1.00 38.00 337 GLU A N 1
ATOM 1940 C CA . GLU A 1 275 ? -41.560 -3.379 -45.562 1.00 42.41 337 GLU A CA 1
ATOM 1941 C C . GLU A 1 275 ? -42.832 -3.272 -46.394 1.00 38.00 337 GLU A C 1
ATOM 1942 O O . GLU A 1 275 ? -42.790 -2.976 -47.588 1.00 38.00 337 GLU A O 1
ATOM 1948 N N . GLY A 1 276 ? -43.965 -3.551 -45.754 1.00 38.00 338 GLY A N 1
ATOM 1949 C CA . GLY A 1 276 ? -45.245 -3.504 -46.426 1.00 38.00 338 GLY A CA 1
ATOM 1950 C C . GLY A 1 276 ? -46.354 -3.156 -45.459 1.00 38.00 338 GLY A C 1
ATOM 1951 O O . GLY A 1 276 ? -46.120 -2.903 -44.276 1.00 38.00 338 GLY A O 1
ATOM 1952 N N . SER A 1 277 ? -47.578 -3.145 -45.978 1.00 38.00 339 SER A N 1
ATOM 1953 C CA . SER A 1 277 ? -48.758 -2.785 -45.203 1.00 38.00 339 SER A CA 1
ATOM 1954 C C . SER A 1 277 ? -49.781 -3.903 -45.299 1.00 38.00 339 SER A C 1
ATOM 1955 O O . SER A 1 277 ? -50.254 -4.220 -46.394 1.00 38.00 339 SER A O 1
ATOM 1958 N N . LEU A 1 278 ? -50.144 -4.476 -44.159 1.00 38.88 340 LEU A N 1
ATOM 1959 C CA . LEU A 1 278 ? -51.147 -5.531 -44.102 1.00 38.00 340 LEU A CA 1
ATOM 1960 C C . LEU A 1 278 ? -52.484 -4.920 -43.703 1.00 38.00 340 LEU A C 1
ATOM 1961 O O . LEU A 1 278 ? -52.593 -4.304 -42.639 1.00 38.06 340 LEU A O 1
ATOM 1966 N N . SER A 1 279 ? -53.495 -5.098 -44.544 1.00 38.00 341 SER A N 1
ATOM 1967 C CA . SER A 1 279 ? -54.829 -4.580 -44.279 1.00 38.00 341 SER A CA 1
ATOM 1968 C C . SER A 1 279 ? -55.719 -5.748 -43.883 1.00 38.00 341 SER A C 1
ATOM 1969 O O . SER A 1 279 ? -55.857 -6.705 -44.648 1.00 40.79 341 SER A O 1
ATOM 1972 N N . ALA A 1 280 ? -56.307 -5.673 -42.690 1.00 38.00 342 ALA A N 1
ATOM 1973 C CA . ALA A 1 280 ? -57.097 -6.786 -42.183 1.00 38.00 342 ALA A CA 1
ATOM 1974 C C . ALA A 1 280 ? -58.223 -7.120 -43.148 1.00 40.30 342 ALA A C 1
ATOM 1975 O O . ALA A 1 280 ? -58.839 -6.236 -43.748 1.00 42.53 342 ALA A O 1
ATOM 1977 N N . PHE A 1 281 ? -58.503 -8.407 -43.276 1.00 42.36 343 PHE A N 1
ATOM 1978 C CA . PHE A 1 281 ? -59.479 -8.881 -44.240 1.00 39.99 343 PHE A CA 1
ATOM 1979 C C . PHE A 1 281 ? -60.894 -8.677 -43.728 1.00 38.84 343 PHE A C 1
ATOM 1980 O O . PHE A 1 281 ? -61.181 -8.888 -42.548 1.00 45.99 343 PHE A O 1
ATOM 1988 N N . LEU A 1 282 ? -61.777 -8.255 -44.620 1.00 40.12 344 LEU A N 1
ATOM 1989 C CA . LEU A 1 282 ? -63.182 -8.200 -44.284 1.00 47.06 344 LEU A CA 1
ATOM 1990 C C . LEU A 1 282 ? -63.740 -9.623 -44.203 1.00 50.77 344 LEU A C 1
ATOM 1991 O O . LEU A 1 282 ? -63.102 -10.575 -44.663 1.00 45.57 344 LEU A O 1
ATOM 1996 N N . PRO A 1 283 ? -64.915 -9.802 -43.592 1.00 52.05 345 PRO A N 1
ATOM 1997 C CA . PRO A 1 283 ? -65.511 -11.140 -43.531 1.00 51.96 345 PRO A CA 1
ATOM 1998 C C . PRO A 1 283 ? -65.751 -11.711 -44.920 1.00 61.19 345 PRO A C 1
ATOM 1999 O O . PRO A 1 283 ? -65.874 -10.986 -45.911 1.00 58.41 345 PRO A O 1
ATOM 2003 N N . SER A 1 284 ? -65.816 -13.041 -44.975 1.00 71.07 346 SER A N 1
ATOM 2004 C CA . SER A 1 284 ? -65.987 -13.743 -46.241 1.00 72.25 346 SER A CA 1
ATOM 2005 C C . SER A 1 284 ? -67.305 -13.364 -46.902 1.00 65.64 346 SER A C 1
ATOM 2006 O O . SER A 1 284 ? -68.337 -13.224 -46.240 1.00 57.62 346 SER A O 1
ATOM 2009 N N . LEU A 1 285 ? -67.268 -13.229 -48.230 1.00 67.63 347 LEU A N 1
ATOM 2010 C CA . LEU A 1 285 ? -68.457 -12.864 -48.989 1.00 65.32 347 LEU A CA 1
ATOM 2011 C C . LEU A 1 285 ? -69.538 -13.927 -48.934 1.00 68.75 347 LEU A C 1
ATOM 2012 O O . LEU A 1 285 ? -70.677 -13.645 -49.321 1.00 62.31 347 LEU A O 1
ATOM 2017 N N . ASN A 1 286 ? -69.210 -15.131 -48.462 1.00 80.59 348 ASN A N 1
ATOM 2018 C CA . ASN A 1 286 ? -70.219 -16.148 -48.207 1.00 83.14 348 ASN A CA 1
ATOM 2019 C C . ASN A 1 286 ? -70.992 -15.871 -46.926 1.00 83.03 348 ASN A C 1
ATOM 2020 O O . ASN A 1 286 ? -72.131 -16.334 -46.790 1.00 79.15 348 ASN A O 1
ATOM 2025 N N . LEU A 1 287 ? -70.418 -15.086 -46.013 1.00 76.17 349 LEU A N 1
ATOM 2026 C CA . LEU A 1 287 ? -71.072 -14.714 -44.764 1.00 69.42 349 LEU A CA 1
ATOM 2027 C C . LEU A 1 287 ? -71.617 -13.293 -44.783 1.00 69.76 349 LEU A C 1
ATOM 2028 O O . LEU A 1 287 ? -72.663 -13.033 -44.178 1.00 66.25 349 LEU A O 1
ATOM 2033 N N . ALA A 1 288 ? -70.947 -12.380 -45.487 1.00 67.83 350 ALA A N 1
ATOM 2034 C CA . ALA A 1 288 ? -71.359 -10.979 -45.571 1.00 60.81 350 ALA A CA 1
ATOM 2035 C C . ALA A 1 288 ? -71.134 -10.499 -46.994 1.00 59.81 350 ALA A C 1
ATOM 2036 O O . ALA A 1 288 ? -70.055 -9.989 -47.328 1.00 53.51 350 ALA A O 1
ATOM 2038 N N . PRO A 1 289 ? -72.119 -10.681 -47.876 1.00 62.53 351 PRO A N 1
ATOM 2039 C CA . PRO A 1 289 ? -71.944 -10.259 -49.271 1.00 63.16 351 PRO A CA 1
ATOM 2040 C C . PRO A 1 289 ? -71.785 -8.750 -49.385 1.00 61.34 351 PRO A C 1
ATOM 2041 O O . PRO A 1 289 ? -72.397 -7.974 -48.647 1.00 56.45 351 PRO A O 1
ATOM 2045 N N . ARG A 1 290 ? -70.995 -8.338 -50.367 1.00 60.56 352 ARG A N 1
ATOM 2046 C CA . ARG A 1 290 ? -70.710 -6.934 -50.589 1.00 56.84 352 ARG A CA 1
ATOM 2047 C C . ARG A 1 290 ? -71.121 -6.543 -51.998 1.00 58.71 352 ARG A C 1
ATOM 2048 O O . ARG A 1 290 ? -71.279 -7.388 -52.882 1.00 69.03 352 ARG A O 1
ATOM 2056 N N . LEU A 1 291 ? -71.263 -5.239 -52.202 1.00 51.75 353 LEU A N 1
ATOM 2057 C CA . LEU A 1 291 ? -71.826 -4.693 -53.431 1.00 47.71 353 LEU A CA 1
ATOM 2058 C C . LEU A 1 291 ? -70.943 -3.538 -53.881 1.00 50.99 353 LEU A C 1
ATOM 2059 O O . LEU A 1 291 ? -71.014 -2.445 -53.318 1.00 56.59 353 LEU A O 1
ATOM 2064 N N . SER A 1 292 ? -70.087 -3.786 -54.866 1.00 51.59 354 SER A N 1
ATOM 2065 C CA . SER A 1 292 ? -69.281 -2.718 -55.446 1.00 54.33 354 SER A CA 1
ATOM 2066 C C . SER A 1 292 ? -70.191 -1.795 -56.248 1.00 56.22 354 SER A C 1
ATOM 2067 O O . SER A 1 292 ? -70.775 -2.205 -57.256 1.00 56.14 354 SER A O 1
ATOM 2070 N N . VAL A 1 293 ? -70.357 -0.571 -55.773 1.00 55.04 355 VAL A N 1
ATOM 2071 C CA . VAL A 1 293 ? -71.203 0.431 -56.414 1.00 54.33 355 VAL A CA 1
ATOM 2072 C C . VAL A 1 293 ? -70.296 1.452 -57.088 1.00 54.97 355 VAL A C 1
ATOM 2073 O O . VAL A 1 293 ? -69.316 1.892 -56.475 1.00 48.27 355 VAL A O 1
ATOM 2077 N N . PRO A 1 294 ? -70.545 1.806 -58.348 1.00 60.57 356 PRO A N 1
ATOM 2078 C CA . PRO A 1 294 ? -69.748 2.857 -58.986 1.00 59.55 356 PRO A CA 1
ATOM 2079 C C . PRO A 1 294 ? -70.061 4.225 -58.403 1.00 61.41 356 PRO A C 1
ATOM 2080 O O . PRO A 1 294 ? -71.222 4.577 -58.171 1.00 58.77 356 PRO A O 1
ATOM 2084 N N . ASN A 1 295 ? -69.004 4.994 -58.166 1.00 58.05 357 ASN A N 1
ATOM 2085 C CA . ASN A 1 295 ? -69.157 6.353 -57.684 1.00 55.25 357 ASN A CA 1
ATOM 2086 C C . ASN A 1 295 ? -69.908 7.200 -58.712 1.00 58.68 357 ASN A C 1
ATOM 2087 O O . ASN A 1 295 ? -69.800 6.965 -59.916 1.00 65.79 357 ASN A O 1
ATOM 2092 N N . PRO A 1 296 ? -70.698 8.180 -58.267 1.00 54.36 358 PRO A N 1
ATOM 2093 C CA . PRO A 1 296 ? -71.240 9.166 -59.213 1.00 54.87 358 PRO A CA 1
ATOM 2094 C C . PRO A 1 296 ? -70.214 10.179 -59.694 1.00 53.64 358 PRO A C 1
ATOM 2095 O O . PRO A 1 296 ? -70.463 10.857 -60.699 1.00 58.17 358 PRO A O 1
ATOM 2099 N N . TRP A 1 297 ? -69.062 10.281 -59.034 1.00 48.09 359 TRP A N 1
ATOM 2100 C CA . TRP A 1 297 ? -68.026 11.223 -59.436 1.00 50.01 359 TRP A CA 1
ATOM 2101 C C . TRP A 1 297 ? -66.797 10.473 -59.928 1.00 50.15 359 TRP A C 1
ATOM 2102 O O . TRP A 1 297 ? -65.676 10.737 -59.477 1.00 45.87 359 TRP A O 1
ATOM 2113 N N . ILE A 1 298 ? -66.996 9.515 -60.836 1.00 56.10 360 ILE A N 1
ATOM 2114 C CA . ILE A 1 298 ? -65.849 8.825 -61.411 1.00 61.12 360 ILE A CA 1
ATOM 2115 C C . ILE A 1 298 ? -65.048 9.792 -62.274 1.00 57.97 360 ILE A C 1
ATOM 2116 O O . ILE A 1 298 ? -65.537 10.836 -62.721 1.00 58.92 360 ILE A O 1
ATOM 2121 N N . ARG A 1 299 ? -63.797 9.431 -62.512 1.00 59.71 361 ARG A N 1
ATOM 2122 C CA . ARG A 1 299 ? -62.981 10.135 -63.481 1.00 65.25 361 ARG A CA 1
ATOM 2123 C C . ARG A 1 299 ? -63.116 9.481 -64.856 1.00 68.41 361 ARG A C 1
ATOM 2124 O O . ARG A 1 299 ? -63.667 8.388 -65.007 1.00 69.82 361 ARG A O 1
ATOM 2132 N N . SER A 1 300 ? -62.630 10.188 -65.879 1.00 61.88 362 SER A N 1
ATOM 2133 C CA . SER A 1 300 ? -62.667 9.641 -67.231 1.00 65.25 362 SER A CA 1
ATOM 2134 C C . SER A 1 300 ? -61.738 8.438 -67.380 1.00 65.61 362 SER A C 1
ATOM 2135 O O . SER A 1 300 ? -62.006 7.549 -68.197 1.00 57.24 362 SER A O 1
ATOM 2138 N N . TYR A 1 301 ? -60.642 8.405 -66.615 1.00 66.15 363 TYR A N 1
ATOM 2139 C CA . TYR A 1 301 ? -59.606 7.371 -66.719 1.00 59.16 363 TYR A CA 1
ATOM 2140 C C . TYR A 1 301 ? -59.099 7.261 -68.152 1.00 57.36 363 TYR A C 1
ATOM 2141 O O . TYR A 1 301 ? -58.946 6.173 -68.708 1.00 57.39 363 TYR A O 1
ATOM 2150 N N . THR A 1 302 ? -58.828 8.422 -68.740 1.00 57.77 364 THR A N 1
ATOM 2151 C CA . THR A 1 302 ? -58.294 8.534 -70.084 1.00 54.98 364 THR A CA 1
ATOM 2152 C C . THR A 1 302 ? -57.261 9.647 -70.092 1.00 61.51 364 THR A C 1
ATOM 2153 O O . THR A 1 302 ? -57.183 10.454 -69.161 1.00 64.16 364 THR A O 1
ATOM 2157 N N . LEU A 1 303 ? -56.454 9.675 -71.153 1.00 60.73 365 LEU A N 1
ATOM 2158 C CA . LEU A 1 303 ? -55.480 10.750 -71.309 1.00 67.49 365 LEU A CA 1
ATOM 2159 C C . LEU A 1 303 ? -56.131 12.108 -71.576 1.00 66.15 365 LEU A C 1
ATOM 2160 O O . LEU A 1 303 ? -55.455 13.137 -71.460 1.00 61.17 365 LEU A O 1
ATOM 2165 N N . ALA A 1 304 ? -57.419 12.137 -71.908 1.00 58.56 366 ALA A N 1
ATOM 2166 C CA . ALA A 1 304 ? -58.156 13.374 -72.106 1.00 49.78 366 ALA A CA 1
ATOM 2167 C C . ALA A 1 304 ? -59.619 13.100 -71.782 1.00 55.00 366 ALA A C 1
ATOM 2168 O O . ALA A 1 304 ? -59.989 11.995 -71.374 1.00 54.45 366 ALA A O 1
ATOM 2170 N N . GLY A 1 305 ? -60.453 14.121 -71.939 1.00 54.40 367 GLY A N 1
ATOM 2171 C CA . GLY A 1 305 ? -61.864 13.941 -71.671 1.00 54.56 367 GLY A CA 1
ATOM 2172 C C . GLY A 1 305 ? -62.206 14.096 -70.205 1.00 61.85 367 GLY A C 1
ATOM 2173 O O . GLY A 1 305 ? -61.495 13.596 -69.328 1.00 58.38 367 GLY A O 1
ATOM 2174 N N . LYS A 1 306 ? -63.288 14.817 -69.934 1.00 68.80 368 LYS A N 1
ATOM 2175 C CA . LYS A 1 306 ? -63.766 15.054 -68.583 1.00 64.51 368 LYS A CA 1
ATOM 2176 C C . LYS A 1 306 ? -65.171 14.490 -68.431 1.00 63.30 368 LYS A C 1
ATOM 2177 O O . LYS A 1 306 ? -65.921 14.375 -69.406 1.00 57.78 368 LYS A O 1
ATOM 2183 N N . GLU A 1 307 ? -65.517 14.138 -67.197 1.00 63.98 369 GLU A N 1
ATOM 2184 C CA . GLU A 1 307 ? -66.851 13.648 -66.901 1.00 62.46 369 GLU A CA 1
ATOM 2185 C C . GLU A 1 307 ? -67.824 14.821 -66.764 1.00 61.24 369 GLU A C 1
ATOM 2186 O O . GLU A 1 307 ? -67.443 15.995 -66.819 1.00 57.92 369 GLU A O 1
ATOM 2192 N N . GLU A 1 308 ? -69.106 14.489 -66.577 1.00 60.62 370 GLU A N 1
ATOM 2193 C CA . GLU A 1 308 ? -70.147 15.513 -66.526 1.00 60.91 370 GLU A CA 1
ATOM 2194 C C . GLU A 1 308 ? -69.963 16.435 -65.326 1.00 56.61 370 GLU A C 1
ATOM 2195 O O . GLU A 1 308 ? -70.116 17.657 -65.444 1.00 50.59 370 GLU A O 1
ATOM 2201 N N . TRP A 1 309 ? -69.644 15.863 -64.158 1.00 62.61 371 TRP A N 1
ATOM 2202 C CA . TRP A 1 309 ? -69.429 16.659 -62.952 1.00 57.90 371 TRP A CA 1
ATOM 2203 C C . TRP A 1 309 ? -68.219 17.575 -63.082 1.00 59.56 371 TRP A C 1
ATOM 2204 O O . TRP A 1 309 ? -68.145 18.604 -62.400 1.00 59.79 371 TRP A O 1
ATOM 2215 N N . GLU A 1 310 ? -67.245 17.204 -63.916 1.00 52.90 372 GLU A N 1
ATOM 2216 C CA . GLU A 1 310 ? -66.067 18.042 -64.084 1.00 48.77 372 GLU A CA 1
ATOM 2217 C C . GLU A 1 310 ? -66.366 19.346 -64.808 1.00 58.41 372 GLU A C 1
ATOM 2218 O O . GLU A 1 310 ? -65.550 20.270 -64.733 1.00 58.55 372 GLU A O 1
ATOM 2224 N N . VAL A 1 311 ? -67.518 19.460 -65.472 1.00 63.38 373 VAL A N 1
ATOM 2225 C CA . VAL A 1 311 ? -67.805 20.622 -66.308 1.00 58.59 373 VAL A CA 1
ATOM 2226 C C . VAL A 1 311 ? -69.069 21.339 -65.843 1.00 53.91 373 VAL A C 1
ATOM 2227 O O . VAL A 1 311 ? -69.175 22.564 -65.962 1.00 53.97 373 VAL A O 1
ATOM 2231 N N . ASN A 1 312 ? -70.033 20.591 -65.300 1.00 52.02 374 ASN A N 1
ATOM 2232 C CA . ASN A 1 312 ? -71.311 21.163 -64.899 1.00 53.76 374 ASN A CA 1
ATOM 2233 C C . ASN A 1 312 ? -71.328 21.384 -63.393 1.00 66.58 374 ASN A C 1
ATOM 2234 O O . ASN A 1 312 ? -71.386 20.402 -62.637 1.00 69.38 374 ASN A O 1
ATOM 2239 N N . PRO A 1 313 ? -71.278 22.630 -62.907 1.00 67.73 375 PRO A N 1
ATOM 2240 C CA . PRO A 1 313 ? -71.384 22.858 -61.457 1.00 61.97 375 PRO A CA 1
ATOM 2241 C C . PRO A 1 313 ? -72.730 22.467 -60.874 1.00 57.29 375 PRO A C 1
ATOM 2242 O O . PRO A 1 313 ? -72.840 22.354 -59.647 1.00 59.44 375 PRO A O 1
ATOM 2246 N N . LEU A 1 314 ? -73.750 22.243 -61.703 1.00 52.50 376 LEU A N 1
ATOM 2247 C CA . LEU A 1 314 ? -75.060 21.806 -61.237 1.00 62.76 376 LEU A CA 1
ATOM 2248 C C . LEU A 1 314 ? -75.219 20.294 -61.314 1.00 70.06 376 LEU A C 1
ATOM 2249 O O . LEU A 1 314 ? -76.342 19.792 -61.443 1.00 72.12 376 LEU A O 1
ATOM 2254 N N . TYR A 1 315 ? -74.108 19.559 -61.223 1.00 70.17 377 TYR A N 1
ATOM 2255 C CA . TYR A 1 315 ? -74.155 18.108 -61.381 1.00 69.92 377 TYR A CA 1
ATOM 2256 C C . TYR A 1 315 ? -74.984 17.452 -60.284 1.00 70.17 377 TYR A C 1
ATOM 2257 O O . TYR A 1 315 ? -75.751 16.519 -60.553 1.00 64.53 377 TYR A O 1
ATOM 2266 N N . CYS A 1 316 ? -74.858 17.937 -59.045 1.00 70.46 378 CYS A N 1
ATOM 2267 C CA . CYS A 1 316 ? -75.555 17.308 -57.927 1.00 75.86 378 CYS A CA 1
ATOM 2268 C C . CYS A 1 316 ? -77.058 17.550 -57.959 1.00 74.00 378 CYS A C 1
ATOM 2269 O O . CYS A 1 316 ? -77.806 16.790 -57.335 1.00 71.57 378 CYS A O 1
ATOM 2272 N N . ASP A 1 317 ? -77.520 18.586 -58.659 1.00 75.00 379 ASP A N 1
ATOM 2273 C CA . ASP A 1 317 ? -78.959 18.759 -58.819 1.00 76.19 379 ASP A CA 1
ATOM 2274 C C . ASP A 1 317 ? -79.578 17.579 -59.555 1.00 77.49 379 ASP A C 1
ATOM 2275 O O . ASP A 1 317 ? -80.732 17.218 -59.294 1.00 73.86 379 ASP A O 1
ATOM 2280 N N . THR A 1 318 ? -78.816 16.949 -60.451 1.00 73.87 380 THR A N 1
ATOM 2281 C CA . THR A 1 318 ? -79.282 15.727 -61.093 1.00 72.51 380 THR A CA 1
ATOM 2282 C C . THR A 1 318 ? -79.131 14.533 -60.161 1.00 71.17 380 THR A C 1
ATOM 2283 O O . THR A 1 318 ? -80.037 13.698 -60.065 1.00 68.70 380 THR A O 1
ATOM 2287 N N . VAL A 1 319 ? -78.009 14.468 -59.435 1.00 67.85 381 VAL A N 1
ATOM 2288 C CA . VAL A 1 319 ? -77.724 13.311 -58.588 1.00 62.06 381 VAL A CA 1
ATOM 2289 C C . VAL A 1 319 ? -78.779 13.176 -57.502 1.00 63.35 381 VAL A C 1
ATOM 2290 O O . VAL A 1 319 ? -79.198 12.064 -57.157 1.00 64.36 381 VAL A O 1
ATOM 2294 N N . LYS A 1 320 ? -79.226 14.304 -56.946 1.00 67.33 382 LYS A N 1
ATOM 2295 C CA . LYS A 1 320 ? -80.210 14.290 -55.871 1.00 65.12 382 LYS A CA 1
ATOM 2296 C C . LYS A 1 320 ? -81.552 13.710 -56.299 1.00 70.73 382 LYS A C 1
ATOM 2297 O O . LYS A 1 320 ? -82.392 13.440 -55.434 1.00 74.83 382 LYS A O 1
ATOM 2303 N N . GLN A 1 321 ? -81.782 13.518 -57.598 1.00 66.65 383 GLN A N 1
ATOM 2304 C CA . GLN A 1 321 ? -83.054 13.011 -58.094 1.00 69.54 383 GLN A CA 1
ATOM 2305 C C . GLN A 1 321 ? -82.940 11.609 -58.688 1.00 72.41 383 GLN A C 1
ATOM 2306 O O . GLN A 1 321 ? -83.856 11.157 -59.384 1.00 70.21 383 GLN A O 1
ATOM 2312 N N . ILE A 1 322 ? -81.849 10.900 -58.403 1.00 78.72 384 ILE A N 1
ATOM 2313 C CA . ILE A 1 322 ? -81.608 9.554 -58.914 1.00 75.81 384 ILE A CA 1
ATOM 2314 C C . ILE A 1 322 ? -81.529 8.598 -57.729 1.00 80.41 384 ILE A C 1
ATOM 2315 O O . ILE A 1 322 ? -80.788 8.846 -56.770 1.00 84.06 384 ILE A O 1
ATOM 2320 N N . TYR A 1 323 ? -82.300 7.519 -57.791 1.00 75.65 385 TYR A N 1
ATOM 2321 C CA . TYR A 1 323 ? -82.243 6.493 -56.760 1.00 78.38 385 TYR A CA 1
ATOM 2322 C C . TYR A 1 323 ? -80.889 5.783 -56.817 1.00 79.80 385 TYR A C 1
ATOM 2323 O O . TYR A 1 323 ? -80.330 5.599 -57.903 1.00 78.17 385 TYR A O 1
ATOM 2332 N N . PRO A 1 324 ? -80.314 5.393 -55.664 1.00 81.74 386 PRO A N 1
ATOM 2333 C CA . PRO A 1 324 ? -80.849 5.546 -54.310 1.00 87.60 386 PRO A CA 1
ATOM 2334 C C . PRO A 1 324 ? -80.349 6.795 -53.586 1.00 87.11 386 PRO A C 1
ATOM 2335 O O . PRO A 1 324 ? -80.301 6.805 -52.355 1.00 89.55 386 PRO A O 1
ATOM 2339 N N . TYR A 1 325 ? -79.977 7.827 -54.340 1.00 80.45 387 TYR A N 1
ATOM 2340 C CA . TYR A 1 325 ? -79.545 9.090 -53.759 1.00 73.19 387 TYR A CA 1
ATOM 2341 C C . TYR A 1 325 ? -80.708 10.036 -53.494 1.00 75.82 387 TYR A C 1
ATOM 2342 O O . TYR A 1 325 ? -80.486 11.160 -53.031 1.00 69.06 387 TYR A O 1
ATOM 2351 N N . ASN A 1 326 ? -81.942 9.592 -53.759 1.00 80.20 388 ASN A N 1
ATOM 2352 C CA . ASN A 1 326 ? -83.133 10.384 -53.482 1.00 79.73 388 ASN A CA 1
ATOM 2353 C C . ASN A 1 326 ? -83.488 10.407 -52.002 1.00 82.97 388 ASN A C 1
ATOM 2354 O O . ASN A 1 326 ? -84.154 11.348 -51.556 1.00 77.36 388 ASN A O 1
ATOM 2359 N N . ASN A 1 327 ? -83.061 9.396 -51.237 1.00 92.97 389 ASN A N 1
ATOM 2360 C CA . ASN A 1 327 ? -83.334 9.340 -49.804 1.00 98.22 389 ASN A CA 1
ATOM 2361 C C . ASN A 1 327 ? -82.507 10.337 -48.999 1.00 95.95 389 ASN A C 1
ATOM 2362 O O . ASN A 1 327 ? -82.755 10.486 -47.795 1.00 89.69 389 ASN A O 1
ATOM 2367 N N . SER A 1 328 ? -81.540 11.012 -49.626 1.00 92.20 390 SER A N 1
ATOM 2368 C CA . SER A 1 328 ? -80.709 12.042 -48.998 1.00 98.57 390 SER A CA 1
ATOM 2369 C C . SER A 1 328 ? -79.921 11.523 -47.794 1.00 86.62 390 SER A C 1
ATOM 2370 O O . SER A 1 328 ? -79.471 12.311 -46.957 1.00 77.45 390 SER A O 1
ATOM 2373 N N . GLN A 1 329 ? -79.746 10.208 -47.688 1.00 88.28 391 GLN A N 1
ATOM 2374 C CA . GLN A 1 329 ? -78.919 9.589 -46.660 1.00 79.34 391 GLN A CA 1
ATOM 2375 C C . GLN A 1 329 ? -77.708 8.865 -47.230 1.00 69.24 391 GLN A C 1
ATOM 2376 O O . GLN A 1 329 ? -76.652 8.846 -46.591 1.00 56.92 391 GLN A O 1
ATOM 2382 N N . ARG A 1 330 ? -77.839 8.273 -48.419 1.00 75.45 392 ARG A N 1
ATOM 2383 C CA . ARG A 1 330 ? -76.688 7.700 -49.106 1.00 75.05 392 ARG A CA 1
ATOM 2384 C C . ARG A 1 330 ? -75.753 8.795 -49.597 1.00 69.44 392 ARG A C 1
ATOM 2385 O O . ARG A 1 330 ? -74.525 8.646 -49.547 1.00 61.31 392 ARG A O 1
ATOM 2393 N N . LEU A 1 331 ? -76.320 9.910 -50.064 1.00 69.65 393 LEU A N 1
ATOM 2394 C CA . LEU A 1 331 ? -75.490 11.006 -50.552 1.00 71.32 393 LEU A CA 1
ATOM 2395 C C . LEU A 1 331 ? -74.600 11.560 -49.451 1.00 63.39 393 LEU A C 1
ATOM 2396 O O . LEU A 1 331 ? -73.439 11.903 -49.704 1.00 54.72 393 LEU A O 1
ATOM 2401 N N . LEU A 1 332 ? -75.102 11.604 -48.217 1.00 65.23 394 LEU A N 1
ATOM 2402 C CA . LEU A 1 332 ? -74.291 12.121 -47.125 1.00 57.31 394 LEU A CA 1
ATOM 2403 C C . LEU A 1 332 ? -73.083 11.238 -46.885 1.00 56.10 394 LEU A C 1
ATOM 2404 O O . LEU A 1 332 ? -71.980 11.740 -46.645 1.00 57.94 394 LEU A O 1
ATOM 2409 N N . ASN A 1 333 ? -73.262 9.921 -46.982 1.00 56.13 395 ASN A N 1
ATOM 2410 C CA . ASN A 1 333 ? -72.127 9.023 -46.814 1.00 60.41 395 ASN A CA 1
ATOM 2411 C C . ASN A 1 333 ? -71.093 9.215 -47.915 1.00 58.06 395 ASN A C 1
ATOM 2412 O O . ASN A 1 333 ? -69.891 9.055 -47.670 1.00 55.45 395 ASN A O 1
ATOM 2417 N N . VAL A 1 334 ? -71.531 9.578 -49.122 1.00 55.36 396 VAL A N 1
ATOM 2418 C CA . VAL A 1 334 ? -70.569 9.845 -50.185 1.00 54.50 396 VAL A CA 1
ATOM 2419 C C . VAL A 1 334 ? -69.811 11.130 -49.898 1.00 51.01 396 VAL A C 1
ATOM 2420 O O . VAL A 1 334 ? -68.640 11.269 -50.275 1.00 43.11 396 VAL A O 1
ATOM 2424 N N . ILE A 1 335 ? -70.464 12.090 -49.242 1.00 55.88 397 ILE A N 1
ATOM 2425 C CA . ILE A 1 335 ? -69.796 13.335 -48.874 1.00 51.14 397 ILE A CA 1
ATOM 2426 C C . ILE A 1 335 ? -68.655 13.059 -47.905 1.00 48.70 397 ILE A C 1
ATOM 2427 O O . ILE A 1 335 ? -67.556 13.611 -48.040 1.00 49.94 397 ILE A O 1
ATOM 2432 N N . ASP A 1 336 ? -68.911 12.225 -46.893 1.00 48.42 398 ASP A N 1
ATOM 2433 C CA . ASP A 1 336 ? -67.850 11.855 -45.962 1.00 45.15 398 ASP A CA 1
ATOM 2434 C C . ASP A 1 336 ? -66.694 11.194 -46.694 1.00 46.30 398 ASP A C 1
ATOM 2435 O O . ASP A 1 336 ? -65.527 11.532 -46.461 1.00 40.11 398 ASP A O 1
ATOM 2440 N N . MET A 1 337 ? -67.003 10.262 -47.601 1.00 50.61 399 MET A N 1
ATOM 2441 C CA . MET A 1 337 ? -65.955 9.608 -48.378 1.00 58.09 399 MET A CA 1
ATOM 2442 C C . MET A 1 337 ? -65.169 10.627 -49.192 1.00 48.64 399 MET A C 1
ATOM 2443 O O . MET A 1 337 ? -63.943 10.522 -49.317 1.00 50.60 399 MET A O 1
ATOM 2448 N N . ALA A 1 338 ? -65.851 11.645 -49.719 1.00 40.73 400 ALA A N 1
ATOM 2449 C CA . ALA A 1 338 ? -65.136 12.686 -50.445 1.00 42.98 400 ALA A CA 1
ATOM 2450 C C . ALA A 1 338 ? -64.183 13.425 -49.523 1.00 42.60 400 ALA A C 1
ATOM 2451 O O . ALA A 1 338 ? -63.014 13.639 -49.864 1.00 40.22 400 ALA A O 1
ATOM 2453 N N . ILE A 1 339 ? -64.645 13.752 -48.317 1.00 42.57 401 ILE A N 1
ATOM 2454 C CA . ILE A 1 339 ? -63.796 14.451 -47.361 1.00 40.68 401 ILE A CA 1
ATOM 2455 C C . ILE A 1 339 ? -62.569 13.611 -47.054 1.00 44.14 401 ILE A C 1
ATOM 2456 O O . ILE A 1 339 ? -61.430 14.091 -47.111 1.00 42.59 401 ILE A O 1
ATOM 2461 N N . PHE A 1 340 ? -62.788 12.322 -46.794 1.00 45.75 402 PHE A N 1
ATOM 2462 C CA . PHE A 1 340 ? -61.686 11.434 -46.453 1.00 45.97 402 PHE A CA 1
ATOM 2463 C C . PHE A 1 340 ? -60.704 11.301 -47.611 1.00 50.57 402 PHE A C 1
ATOM 2464 O O . PHE A 1 340 ? -59.488 11.236 -47.398 1.00 50.07 402 PHE A O 1
ATOM 2472 N N . ASP A 1 341 ? -61.204 11.296 -48.848 1.00 52.62 403 ASP A N 1
ATOM 2473 C CA . ASP A 1 341 ? -60.301 11.195 -49.989 1.00 51.49 403 ASP A CA 1
ATOM 2474 C C . ASP A 1 341 ? -59.555 12.499 -50.212 1.00 52.49 403 ASP A C 1
ATOM 2475 O O . ASP A 1 341 ? -58.367 12.487 -50.549 1.00 52.87 403 ASP A O 1
ATOM 2480 N N . PHE A 1 342 ? -60.230 13.634 -50.022 1.00 48.48 404 PHE A N 1
ATOM 2481 C CA . PHE A 1 342 ? -59.552 14.908 -50.224 1.00 52.04 404 PHE A CA 1
ATOM 2482 C C . PHE A 1 342 ? -58.452 15.106 -49.192 1.00 48.14 404 PHE A C 1
ATOM 2483 O O . PHE A 1 342 ? -57.401 15.680 -49.500 1.00 48.51 404 PHE A O 1
ATOM 2491 N N . LEU A 1 343 ? -58.668 14.632 -47.966 1.00 38.00 405 LEU A N 1
ATOM 2492 C CA . LEU A 1 343 ? -57.625 14.740 -46.956 1.00 39.06 405 LEU A CA 1
ATOM 2493 C C . LEU A 1 343 ? -56.370 13.980 -47.371 1.00 48.60 405 LEU A C 1
ATOM 2494 O O . LEU A 1 343 ? -55.250 14.462 -47.168 1.00 49.50 405 LEU A O 1
ATOM 2499 N N . ILE A 1 344 ? -56.534 12.806 -47.987 1.00 51.02 406 ILE A N 1
ATOM 2500 C CA . ILE A 1 344 ? -55.390 12.000 -48.411 1.00 45.81 406 ILE A CA 1
ATOM 2501 C C . ILE A 1 344 ? -55.026 12.198 -49.874 1.00 46.16 406 ILE A C 1
ATOM 2502 O O . ILE A 1 344 ? -53.973 11.698 -50.303 1.00 47.33 406 ILE A O 1
ATOM 2507 N N . GLY A 1 345 ? -55.858 12.884 -50.653 1.00 49.63 407 GLY A N 1
ATOM 2508 C CA . GLY A 1 345 ? -55.593 13.078 -52.072 1.00 51.66 407 GLY A CA 1
ATOM 2509 C C . GLY A 1 345 ? -55.788 11.831 -52.907 1.00 49.93 407 GLY A C 1
ATOM 2510 O O . GLY A 1 345 ? -54.985 11.554 -53.810 1.00 43.58 407 GLY A O 1
ATOM 2511 N N . ASN A 1 346 ? -56.865 11.094 -52.657 1.00 53.85 408 ASN A N 1
ATOM 2512 C CA . ASN A 1 346 ? -57.142 9.837 -53.347 1.00 57.16 408 ASN A CA 1
ATOM 2513 C C . ASN A 1 346 ? -58.100 10.178 -54.482 1.00 55.90 408 ASN A C 1
ATOM 2514 O O . ASN A 1 346 ? -59.318 10.218 -54.306 1.00 55.74 408 ASN A O 1
ATOM 2519 N N . MET A 1 347 ? -57.535 10.463 -55.653 1.00 49.35 409 MET A N 1
ATOM 2520 C CA . MET A 1 347 ? -58.377 10.728 -56.813 1.00 52.46 409 MET A CA 1
ATOM 2521 C C . MET A 1 347 ? -59.030 9.450 -57.323 1.00 54.97 409 MET A C 1
ATOM 2522 O O . MET A 1 347 ? -60.097 9.501 -57.945 1.00 57.71 409 MET A O 1
ATOM 2527 N N . ASP A 1 348 ? -58.411 8.303 -57.050 1.00 57.40 410 ASP A N 1
ATOM 2528 C CA . ASP A 1 348 ? -58.831 7.011 -57.594 1.00 53.57 410 ASP A CA 1
ATOM 2529 C C . ASP A 1 348 ? -59.840 6.337 -56.659 1.00 50.64 410 ASP A C 1
ATOM 2530 O O . ASP A 1 348 ? -59.547 5.357 -55.973 1.00 58.48 410 ASP A O 1
ATOM 2535 N N . ARG A 1 349 ? -61.058 6.867 -56.656 1.00 43.42 411 ARG A N 1
ATOM 2536 C CA . ARG A 1 349 ? -62.172 6.253 -55.936 1.00 46.95 411 ARG A CA 1
ATOM 2537 C C . ARG A 1 349 ? -63.320 6.019 -56.919 1.00 49.27 411 ARG A C 1
ATOM 2538 O O . ARG A 1 349 ? -64.387 6.637 -56.825 1.00 38.00 411 ARG A O 1
ATOM 2546 N N . HIS A 1 350 ? -63.102 5.084 -57.850 1.00 57.09 412 HIS A N 1
ATOM 2547 C CA . HIS A 1 350 ? -64.112 4.777 -58.860 1.00 62.21 412 HIS A CA 1
ATOM 2548 C C . HIS A 1 350 ? -65.296 4.009 -58.281 1.00 58.93 412 HIS A C 1
ATOM 2549 O O . HIS A 1 350 ? -66.430 4.174 -58.748 1.00 53.00 412 HIS A O 1
ATOM 2556 N N . HIS A 1 351 ? -65.063 3.166 -57.280 1.00 59.28 413 HIS A N 1
ATOM 2557 C CA . HIS A 1 351 ? -66.124 2.357 -56.706 1.00 54.73 413 HIS A CA 1
ATOM 2558 C C . HIS A 1 351 ? -65.990 2.331 -55.193 1.00 47.76 413 HIS A C 1
ATOM 2559 O O . HIS A 1 351 ? -64.880 2.274 -54.655 1.00 39.43 413 HIS A O 1
ATOM 2566 N N . TYR A 1 352 ? -67.128 2.370 -54.516 1.00 45.89 414 TYR A N 1
ATOM 2567 C CA . TYR A 1 352 ? -67.193 2.207 -53.075 1.00 46.07 414 TYR A CA 1
ATOM 2568 C C . TYR A 1 352 ? -68.048 0.991 -52.753 1.00 52.84 414 TYR A C 1
ATOM 2569 O O . TYR A 1 352 ? -69.128 0.816 -53.325 1.00 55.61 414 TYR A O 1
ATOM 2578 N N . GLU A 1 353 ? -67.578 0.159 -51.829 1.00 46.32 415 GLU A N 1
ATOM 2579 C CA . GLU A 1 353 ? -68.267 -1.079 -51.497 1.00 46.56 415 GLU A CA 1
ATOM 2580 C C . GLU A 1 353 ? -69.153 -0.896 -50.274 1.00 44.48 415 GLU A C 1
ATOM 2581 O O . GLU A 1 353 ? -68.906 -0.034 -49.427 1.00 46.30 415 GLU A O 1
ATOM 2587 N N . MET A 1 354 ? -70.201 -1.715 -50.201 1.00 47.76 416 MET A N 1
ATOM 2588 C CA . MET A 1 354 ? -71.171 -1.667 -49.117 1.00 49.40 416 MET A CA 1
ATOM 2589 C C . MET A 1 354 ? -71.517 -3.081 -48.678 1.00 53.17 416 MET A C 1
ATOM 2590 O O . MET A 1 354 ? -71.401 -4.030 -49.456 1.00 60.85 416 MET A O 1
ATOM 2595 N N . PHE A 1 355 ? -71.942 -3.218 -47.422 1.00 51.38 417 PHE A N 1
ATOM 2596 C CA . PHE A 1 355 ? -72.475 -4.481 -46.922 1.00 53.31 417 PHE A CA 1
ATOM 2597 C C . PHE A 1 355 ? -73.971 -4.529 -47.219 1.00 59.23 417 PHE A C 1
ATOM 2598 O O . PHE A 1 355 ? -74.724 -3.644 -46.791 1.00 57.25 417 PHE A O 1
ATOM 2606 N N . THR A 1 356 ? -74.398 -5.562 -47.952 1.00 60.23 418 THR A N 1
ATOM 2607 C CA . THR A 1 356 ? -75.780 -5.638 -48.414 1.00 63.54 418 THR A CA 1
ATOM 2608 C C . THR A 1 356 ? -76.783 -5.775 -47.270 1.00 56.25 418 THR A C 1
ATOM 2609 O O . THR A 1 356 ? -77.951 -5.412 -47.445 1.00 55.76 418 THR A O 1
ATOM 2613 N N . LYS A 1 357 ? -76.355 -6.272 -46.107 1.00 54.77 419 LYS A N 1
ATOM 2614 C CA . LYS A 1 357 ? -77.274 -6.450 -44.985 1.00 57.55 419 LYS A CA 1
ATOM 2615 C C . LYS A 1 357 ? -77.784 -5.121 -44.444 1.00 64.94 419 LYS A C 1
ATOM 2616 O O . LYS A 1 357 ? -78.909 -5.049 -43.931 1.00 65.16 419 LYS A O 1
ATOM 2622 N N . PHE A 1 358 ? -76.987 -4.063 -44.563 1.00 65.11 420 PHE A N 1
ATOM 2623 C CA . PHE A 1 358 ? -77.298 -2.782 -43.946 1.00 68.22 420 PHE A CA 1
ATOM 2624 C C . PHE A 1 358 ? -78.156 -1.874 -44.819 1.00 70.04 420 PHE A C 1
ATOM 2625 O O . PHE A 1 358 ? -78.619 -0.835 -44.333 1.00 73.25 420 PHE A O 1
ATOM 2633 N N . GLY A 1 359 ? -78.364 -2.218 -46.085 1.00 63.56 421 GLY A N 1
ATOM 2634 C CA . GLY A 1 359 ? -79.300 -1.482 -46.904 1.00 62.06 421 GLY A CA 1
ATOM 2635 C C . GLY A 1 359 ? -78.701 -0.218 -47.495 1.00 72.48 421 GLY A C 1
ATOM 2636 O O . GLY A 1 359 ? -77.499 0.051 -47.406 1.00 76.89 421 GLY A O 1
ATOM 2637 N N . ASP A 1 360 ? -79.585 0.577 -48.109 1.00 72.59 422 ASP A N 1
ATOM 2638 C CA . ASP A 1 360 ? -79.155 1.791 -48.800 1.00 72.53 422 ASP A CA 1
ATOM 2639 C C . ASP A 1 360 ? -78.537 2.806 -47.849 1.00 69.20 422 ASP A C 1
ATOM 2640 O O . ASP A 1 360 ? -77.668 3.587 -48.256 1.00 70.69 422 ASP A O 1
ATOM 2645 N N . ASP A 1 361 ? -78.948 2.802 -46.584 1.00 67.82 423 ASP A N 1
ATOM 2646 C CA . ASP A 1 361 ? -78.406 3.724 -45.596 1.00 67.85 423 ASP A CA 1
ATOM 2647 C C . ASP A 1 361 ? -77.113 3.222 -44.972 1.00 66.09 423 ASP A C 1
ATOM 2648 O O . ASP A 1 361 ? -76.544 3.908 -44.118 1.00 67.97 423 ASP A O 1
ATOM 2653 N N . GLY A 1 362 ? -76.629 2.058 -45.392 1.00 69.17 424 GLY A N 1
ATOM 2654 C CA . GLY A 1 362 ? -75.415 1.518 -44.820 1.00 67.76 424 GLY A CA 1
ATOM 2655 C C . GLY A 1 362 ? -74.204 2.381 -45.108 1.00 59.84 424 GLY A C 1
ATOM 2656 O O . GLY A 1 362 ? -74.158 3.161 -46.063 1.00 52.26 424 GLY A O 1
ATOM 2657 N N . PHE A 1 363 ? -73.214 2.243 -44.230 1.00 55.53 425 PHE A N 1
ATOM 2658 C CA . PHE A 1 363 ? -71.974 2.980 -44.378 1.00 52.29 425 PHE A CA 1
ATOM 2659 C C . PHE A 1 363 ? -71.158 2.411 -45.529 1.00 51.97 425 PHE A C 1
ATOM 2660 O O . PHE A 1 363 ? -71.357 1.276 -45.971 1.00 49.95 425 PHE A O 1
ATOM 2668 N N . LEU A 1 364 ? -70.203 3.204 -45.992 1.00 54.11 426 LEU A N 1
ATOM 2669 C CA . LEU A 1 364 ? -69.364 2.834 -47.118 1.00 47.10 426 LEU A CA 1
ATOM 2670 C C . LEU A 1 364 ? -68.017 2.341 -46.618 1.00 45.11 426 LEU A C 1
ATOM 2671 O O . LEU A 1 364 ? -67.495 2.840 -45.619 1.00 52.68 426 LEU A O 1
ATOM 2676 N N . ILE A 1 365 ? -67.472 1.345 -47.301 1.00 38.00 427 ILE A N 1
ATOM 2677 C CA . ILE A 1 365 ? -66.166 0.791 -46.974 1.00 44.19 427 ILE A CA 1
ATOM 2678 C C . ILE A 1 365 ? -65.120 1.465 -47.850 1.00 42.58 427 ILE A C 1
ATOM 2679 O O . ILE A 1 365 ? -65.243 1.476 -49.080 1.00 46.83 427 ILE A O 1
ATOM 2684 N N . HIS A 1 366 ? -64.080 2.009 -47.224 1.00 38.00 428 HIS A N 1
ATOM 2685 C CA . HIS A 1 366 ? -63.017 2.693 -47.951 1.00 43.42 428 HIS A CA 1
ATOM 2686 C C . HIS A 1 366 ? -61.836 1.726 -48.029 1.00 47.76 428 HIS A C 1
ATOM 2687 O O . HIS A 1 366 ? -60.898 1.776 -47.233 1.00 48.26 428 HIS A O 1
ATOM 2694 N N . LEU A 1 367 ? -61.892 0.832 -49.021 1.00 51.14 429 LEU A N 1
ATOM 2695 C CA . LEU A 1 367 ? -60.998 -0.330 -49.045 1.00 54.76 429 LEU A CA 1
ATOM 2696 C C . LEU A 1 367 ? -59.578 0.015 -49.478 1.00 59.07 429 LEU A C 1
ATOM 2697 O O . LEU A 1 367 ? -58.633 -0.095 -48.691 1.00 63.74 429 LEU A O 1
ATOM 2702 N N . ASP A 1 368 ? -59.403 0.401 -50.733 1.00 56.28 430 ASP A N 1
ATOM 2703 C CA . ASP A 1 368 ? -58.069 0.560 -51.307 1.00 66.50 430 ASP A CA 1
ATOM 2704 C C . ASP A 1 368 ? -57.745 2.047 -51.350 1.00 55.01 430 ASP A C 1
ATOM 2705 O O . ASP A 1 368 ? -58.238 2.778 -52.211 1.00 55.25 430 ASP A O 1
ATOM 2710 N N . ASN A 1 369 ? -56.937 2.495 -50.388 1.00 56.37 431 ASN A N 1
ATOM 2711 C CA . ASN A 1 369 ? -56.524 3.887 -50.276 1.00 51.70 431 ASN A CA 1
ATOM 2712 C C . ASN A 1 369 ? -55.053 4.089 -50.602 1.00 41.66 431 ASN A C 1
ATOM 2713 O O . ASN A 1 369 ? -54.515 5.165 -50.331 1.00 41.41 431 ASN A O 1
ATOM 2718 N N . ALA A 1 370 ? -54.399 3.088 -51.193 1.00 44.88 432 ALA A N 1
ATOM 2719 C CA . ALA A 1 370 ? -52.951 3.086 -51.372 1.00 48.54 432 ALA A CA 1
ATOM 2720 C C . ALA A 1 370 ? -52.440 4.169 -52.315 1.00 50.61 432 ALA A C 1
ATOM 2721 O O . ALA A 1 370 ? -51.223 4.238 -52.524 1.00 45.95 432 ALA A O 1
ATOM 2723 N N . ARG A 1 371 ? -53.320 4.967 -52.928 1.00 57.43 433 ARG A N 1
ATOM 2724 C CA . ARG A 1 371 ? -52.894 5.986 -53.885 1.00 60.99 433 ARG A CA 1
ATOM 2725 C C . ARG A 1 371 ? -52.774 7.376 -53.282 1.00 56.20 433 ARG A C 1
ATOM 2726 O O . ARG A 1 371 ? -51.950 8.172 -53.749 1.00 50.96 433 ARG A O 1
ATOM 2734 N N . GLY A 1 372 ? -53.539 7.674 -52.238 1.00 51.72 434 GLY A N 1
ATOM 2735 C CA . GLY A 1 372 ? -53.428 8.948 -51.560 1.00 46.60 434 GLY A CA 1
ATOM 2736 C C . GLY A 1 372 ? -52.044 9.205 -51.000 1.00 45.35 434 GLY A C 1
ATOM 2737 O O . GLY A 1 372 ? -51.136 8.379 -51.146 1.00 42.32 434 GLY A O 1
ATOM 2738 N N . PHE A 1 373 ? -51.861 10.381 -50.402 1.00 51.20 435 PHE A N 1
ATOM 2739 C CA . PHE A 1 373 ? -50.593 10.760 -49.781 1.00 49.07 435 PHE A CA 1
ATOM 2740 C C . PHE A 1 373 ? -49.454 10.658 -50.788 1.00 45.40 435 PHE A C 1
ATOM 2741 O O . PHE A 1 373 ? -48.430 10.015 -50.548 1.00 43.18 435 PHE A O 1
ATOM 2749 N N . GLY A 1 374 ? -49.659 11.276 -51.943 1.00 44.34 436 GLY A N 1
ATOM 2750 C CA . GLY A 1 374 ? -48.637 11.283 -52.962 1.00 46.77 436 GLY A CA 1
ATOM 2751 C C . GLY A 1 374 ? -48.201 12.676 -53.358 1.00 46.69 436 GLY A C 1
ATOM 2752 O O . GLY A 1 374 ? -47.110 12.858 -53.901 1.00 42.74 436 GLY A O 1
ATOM 2753 N N . ARG A 1 375 ? -49.034 13.673 -53.072 1.00 49.59 437 ARG A N 1
ATOM 2754 C CA . ARG A 1 375 ? -48.734 15.069 -53.385 1.00 49.48 437 ARG A CA 1
ATOM 2755 C C . ARG A 1 375 ? -48.930 15.881 -52.109 1.00 49.56 437 ARG A C 1
ATOM 2756 O O . ARG A 1 375 ? -50.059 16.230 -51.748 1.00 49.11 437 ARG A O 1
ATOM 2764 N N . HIS A 1 376 ? -47.835 16.175 -51.419 1.00 46.13 438 HIS A N 1
ATOM 2765 C CA . HIS A 1 376 ? -47.925 17.003 -50.227 1.00 47.24 438 HIS A CA 1
ATOM 2766 C C . HIS A 1 376 ? -47.914 18.487 -50.550 1.00 51.37 438 HIS A C 1
ATOM 2767 O O . HIS A 1 376 ? -48.254 19.299 -49.683 1.00 54.28 438 HIS A O 1
ATOM 2774 N N . SER A 1 377 ? -47.537 18.851 -51.771 1.00 55.66 439 SER A N 1
ATOM 2775 C CA . SER A 1 377 ? -47.472 20.239 -52.194 1.00 55.42 439 SER A CA 1
ATOM 2776 C C . SER A 1 377 ? -48.686 20.664 -53.010 1.00 57.69 439 SER A C 1
ATOM 2777 O O . SER A 1 377 ? -48.834 21.854 -53.300 1.00 67.27 439 SER A O 1
ATOM 2780 N N . HIS A 1 378 ? -49.562 19.733 -53.369 1.00 52.72 440 HIS A N 1
ATOM 2781 C CA . HIS A 1 378 ? -50.733 20.020 -54.182 1.00 49.19 440 HIS A CA 1
ATOM 2782 C C . HIS A 1 378 ? -51.985 19.499 -53.495 1.00 45.33 440 HIS A C 1
ATOM 2783 O O . HIS A 1 378 ? -51.968 18.432 -52.875 1.00 50.24 440 HIS A O 1
ATOM 2790 N N . ASP A 1 379 ? -53.065 20.264 -53.594 1.00 41.54 441 ASP A N 1
ATOM 2791 C CA . ASP A 1 379 ? -54.366 19.861 -53.081 1.00 44.28 441 ASP A CA 1
ATOM 2792 C C . ASP A 1 379 ? -55.320 19.798 -54.261 1.00 46.87 441 ASP A C 1
ATOM 2793 O O . ASP A 1 379 ? -55.489 20.791 -54.975 1.00 53.10 441 ASP A O 1
ATOM 2798 N N . GLU A 1 380 ? -55.900 18.629 -54.498 1.00 48.10 442 GLU A N 1
ATOM 2799 C CA . GLU A 1 380 ? -56.802 18.445 -55.632 1.00 51.14 442 GLU A CA 1
ATOM 2800 C C . GLU A 1 380 ? -58.231 18.707 -55.172 1.00 47.67 442 GLU A C 1
ATOM 2801 O O . GLU A 1 380 ? -58.870 17.845 -54.565 1.00 45.35 442 GLU A O 1
ATOM 2807 N N . ILE A 1 381 ? -58.745 19.898 -55.491 1.00 50.88 443 ILE A N 1
ATOM 2808 C CA . ILE A 1 381 ? -60.067 20.299 -55.021 1.00 49.82 443 ILE A CA 1
ATOM 2809 C C . ILE A 1 381 ? -61.178 19.594 -55.781 1.00 48.46 443 ILE A C 1
ATOM 2810 O O . ILE A 1 381 ? -62.326 19.583 -55.318 1.00 43.67 443 ILE A O 1
ATOM 2815 N N . SER A 1 382 ? -60.876 19.023 -56.948 1.00 48.30 444 SER A N 1
ATOM 2816 C CA . SER A 1 382 ? -61.898 18.285 -57.672 1.00 50.94 444 SER A CA 1
ATOM 2817 C C . SER A 1 382 ? -62.389 17.082 -56.881 1.00 50.45 444 SER A C 1
ATOM 2818 O O . SER A 1 382 ? -63.536 16.661 -57.066 1.00 51.01 444 SER A O 1
ATOM 2821 N N . ILE A 1 383 ? -61.567 16.543 -55.975 1.00 46.82 445 ILE A N 1
ATOM 2822 C CA . ILE A 1 383 ? -62.037 15.460 -55.117 1.00 47.59 445 ILE A CA 1
ATOM 2823 C C . ILE A 1 383 ? -63.162 15.950 -54.226 1.00 45.06 445 ILE A C 1
ATOM 2824 O O . ILE A 1 383 ? -64.122 15.219 -53.956 1.00 44.50 445 ILE A O 1
ATOM 2829 N N . LEU A 1 384 ? -63.087 17.201 -53.793 1.00 47.16 446 LEU A N 1
ATOM 2830 C CA . LEU A 1 384 ? -64.085 17.802 -52.925 1.00 51.45 446 LEU A CA 1
ATOM 2831 C C . LEU A 1 384 ? -65.346 18.210 -53.678 1.00 47.72 446 LEU A C 1
ATOM 2832 O O . LEU A 1 384 ? -66.243 18.804 -53.073 1.00 45.56 446 LEU A O 1
ATOM 2837 N N . SER A 1 385 ? -65.443 17.873 -54.964 1.00 49.10 447 SER A N 1
ATOM 2838 C CA . SER A 1 385 ? -66.608 18.252 -55.760 1.00 55.79 447 SER A CA 1
ATOM 2839 C C . SER A 1 385 ? -67.948 17.854 -55.151 1.00 57.54 447 SER A C 1
ATOM 2840 O O . SER A 1 385 ? -68.902 18.640 -55.285 1.00 58.96 447 SER A O 1
ATOM 2843 N N . PRO A 1 386 ? -68.112 16.685 -54.513 1.00 53.97 448 PRO A N 1
ATOM 2844 C CA . PRO A 1 386 ? -69.426 16.381 -53.913 1.00 49.30 448 PRO A CA 1
ATOM 2845 C C . PRO A 1 386 ? -69.868 17.420 -52.902 1.00 51.46 448 PRO A C 1
ATOM 2846 O O . PRO A 1 386 ? -71.022 17.867 -52.929 1.00 47.95 448 PRO A O 1
ATOM 2850 N N . LEU A 1 387 ? -68.974 17.805 -51.990 1.00 57.47 449 LEU A N 1
ATOM 2851 C CA . LEU A 1 387 ? -69.312 18.837 -51.020 1.00 54.99 449 LEU A CA 1
ATOM 2852 C C . LEU A 1 387 ? -69.450 20.195 -51.692 1.00 54.85 449 LEU A C 1
ATOM 2853 O O . LEU A 1 387 ? -70.334 20.980 -51.326 1.00 54.34 449 LEU A O 1
ATOM 2858 N N . SER A 1 388 ? -68.625 20.460 -52.710 1.00 54.71 450 SER A N 1
ATOM 2859 C CA . SER A 1 388 ? -68.679 21.743 -53.400 1.00 52.20 450 SER A CA 1
ATOM 2860 C C . SER A 1 388 ? -70.026 21.943 -54.077 1.00 54.74 450 SER A C 1
ATOM 2861 O O . SER A 1 388 ? -70.625 23.021 -53.982 1.00 62.20 450 SER A O 1
ATOM 2864 N N . GLN A 1 389 ? -70.528 20.910 -54.747 1.00 58.73 451 GLN A N 1
ATOM 2865 C CA . GLN A 1 389 ? -71.709 21.056 -55.586 1.00 59.08 451 GLN A CA 1
ATOM 2866 C C . GLN A 1 389 ? -73.002 20.718 -54.852 1.00 54.11 451 GLN A C 1
ATOM 2867 O O . GLN A 1 389 ? -73.985 21.453 -54.982 1.00 49.55 451 GLN A O 1
ATOM 2873 N N . CYS A 1 390 ? -73.022 19.642 -54.060 1.00 62.01 452 CYS A N 1
ATOM 2874 C CA . CYS A 1 390 ? -74.238 19.306 -53.319 1.00 65.27 452 CYS A CA 1
ATOM 2875 C C . CYS A 1 390 ? -74.488 20.290 -52.193 1.00 65.96 452 CYS A C 1
ATOM 2876 O O . CYS A 1 390 ? -75.641 20.649 -51.917 1.00 56.84 452 CYS A O 1
ATOM 2879 N N . CYS A 1 391 ? -73.419 20.719 -51.529 1.00 68.62 453 CYS A N 1
ATOM 2880 C CA . CYS A 1 391 ? -73.471 21.649 -50.409 1.00 68.29 453 CYS A CA 1
ATOM 2881 C C . CYS A 1 391 ? -74.426 21.134 -49.324 1.00 67.03 453 CYS A C 1
ATOM 2882 O O . CYS A 1 391 ? -75.521 21.651 -49.102 1.00 62.57 453 CYS A O 1
ATOM 2885 N N . MET A 1 392 ? -73.979 20.047 -48.686 1.00 62.40 454 MET A N 1
ATOM 2886 C CA . MET A 1 392 ? -74.597 19.514 -47.474 1.00 61.18 454 MET A CA 1
ATOM 2887 C C . MET A 1 392 ? -73.675 18.491 -46.819 1.00 59.44 454 MET A C 1
ATOM 2888 O O . MET A 1 392 ? -73.097 17.643 -47.504 1.00 59.14 454 MET A O 1
ATOM 2893 N N . ILE A 1 393 ? -73.508 18.584 -45.496 1.00 63.05 455 ILE A N 1
ATOM 2894 C CA . ILE A 1 393 ? -72.596 17.732 -44.738 1.00 55.11 455 ILE A CA 1
ATOM 2895 C C . ILE A 1 393 ? -73.297 17.279 -43.461 1.00 57.47 455 ILE A C 1
ATOM 2896 O O . ILE A 1 393 ? -74.163 17.979 -42.926 1.00 57.35 455 ILE A O 1
ATOM 2901 N N . LYS A 1 394 ? -72.931 16.088 -42.984 1.00 57.72 456 LYS A N 1
ATOM 2902 C CA . LYS A 1 394 ? -73.538 15.534 -41.780 1.00 54.96 456 LYS A CA 1
ATOM 2903 C C . LYS A 1 394 ? -73.123 16.313 -40.534 1.00 52.72 456 LYS A C 1
ATOM 2904 O O . LYS A 1 394 ? -71.985 16.775 -40.408 1.00 49.72 456 LYS A O 1
ATOM 2910 N N . LYS A 1 395 ? -74.055 16.403 -39.581 1.00 55.20 457 LYS A N 1
ATOM 2911 C CA . LYS A 1 395 ? -73.799 17.145 -38.349 1.00 52.85 457 LYS A CA 1
ATOM 2912 C C . LYS A 1 395 ? -72.564 16.610 -37.639 1.00 45.84 457 LYS A C 1
ATOM 2913 O O . LYS A 1 395 ? -71.623 17.360 -37.359 1.00 41.94 457 LYS A O 1
ATOM 2919 N N . LYS A 1 396 ? -72.536 15.295 -37.395 1.00 49.35 458 LYS A N 1
ATOM 2920 C CA . LYS A 1 396 ? -71.413 14.658 -36.710 1.00 47.85 458 LYS A CA 1
ATOM 2921 C C . LYS A 1 396 ? -70.094 14.902 -37.435 1.00 50.29 458 LYS A C 1
ATOM 2922 O O . LYS A 1 396 ? -69.067 15.171 -36.797 1.00 42.79 458 LYS A O 1
ATOM 2928 N N . THR A 1 397 ? -70.091 14.780 -38.764 1.00 55.70 459 THR A N 1
ATOM 2929 C CA . THR A 1 397 ? -68.851 14.957 -39.514 1.00 52.57 459 THR A CA 1
ATOM 2930 C C . THR A 1 397 ? -68.314 16.373 -39.365 1.00 47.69 459 THR A C 1
ATOM 2931 O O . THR A 1 397 ? -67.102 16.577 -39.236 1.00 42.91 459 THR A O 1
ATOM 2935 N N . LEU A 1 398 ? -69.204 17.364 -39.366 1.00 48.50 460 LEU A N 1
ATOM 2936 C CA . LEU A 1 398 ? -68.756 18.749 -39.284 1.00 50.78 460 LEU A CA 1
ATOM 2937 C C . LEU A 1 398 ? -68.167 19.061 -37.914 1.00 49.29 460 LEU A C 1
ATOM 2938 O O . LEU A 1 398 ? -67.170 19.786 -37.811 1.00 43.40 460 LEU A O 1
ATOM 2943 N N . LEU A 1 399 ? -68.756 18.496 -36.855 1.00 53.52 461 LEU A N 1
ATOM 2944 C CA . LEU A 1 399 ? -68.273 18.753 -35.501 1.00 45.67 461 LEU A CA 1
ATOM 2945 C C . LEU A 1 399 ? -66.880 18.169 -35.291 1.00 39.37 461 LEU A C 1
ATOM 2946 O O . LEU A 1 399 ? -66.018 18.814 -34.683 1.00 38.00 461 LEU A O 1
ATOM 2951 N N . HIS A 1 400 ? -66.634 16.957 -35.797 1.00 38.57 462 HIS A N 1
ATOM 2952 C CA . HIS A 1 400 ? -65.302 16.372 -35.682 1.00 40.51 462 HIS A CA 1
ATOM 2953 C C . HIS A 1 400 ? -64.273 17.161 -36.481 1.00 40.27 462 HIS A C 1
ATOM 2954 O O . HIS A 1 400 ? -63.106 17.243 -36.080 1.00 38.00 462 HIS A O 1
ATOM 2961 N N . LEU A 1 401 ? -64.678 17.719 -37.622 1.00 43.63 463 LEU A N 1
ATOM 2962 C CA . LEU A 1 401 ? -63.763 18.520 -38.432 1.00 47.62 463 LEU A CA 1
ATOM 2963 C C . LEU A 1 401 ? -63.435 19.845 -37.755 1.00 45.75 463 LEU A C 1
ATOM 2964 O O . LEU A 1 401 ? -62.271 20.267 -37.733 1.00 40.00 463 LEU A O 1
ATOM 2969 N N . GLN A 1 402 ? -64.453 20.521 -37.213 1.00 44.44 464 GLN A N 1
ATOM 2970 C CA . GLN A 1 402 ? -64.216 21.774 -36.507 1.00 43.91 464 GLN A CA 1
ATOM 2971 C C . GLN A 1 402 ? -63.290 21.562 -35.316 1.00 45.23 464 GLN A C 1
ATOM 2972 O O . GLN A 1 402 ? -62.362 22.350 -35.090 1.00 41.78 464 GLN A O 1
ATOM 2978 N N . LEU A 1 403 ? -63.507 20.477 -34.568 1.00 47.68 465 LEU A N 1
ATOM 2979 C CA . LEU A 1 403 ? -62.684 20.181 -33.400 1.00 44.26 465 LEU A CA 1
ATOM 2980 C C . LEU A 1 403 ? -61.232 19.958 -33.795 1.00 42.39 465 LEU A C 1
ATOM 2981 O O . LEU A 1 403 ? -60.313 20.429 -33.114 1.00 45.57 465 LEU A O 1
ATOM 2986 N N . LEU A 1 404 ? -61.004 19.224 -34.879 1.00 42.01 466 LEU A N 1
ATOM 2987 C CA . LEU A 1 404 ? -59.648 18.936 -35.321 1.00 47.65 466 LEU A CA 1
ATOM 2988 C C . LEU A 1 404 ? -58.939 20.155 -35.899 1.00 50.90 466 LEU A C 1
ATOM 2989 O O . LEU A 1 404 ? -57.766 20.044 -36.278 1.00 48.19 466 LEU A O 1
ATOM 2994 N N . ALA A 1 405 ? -59.601 21.310 -35.959 1.00 49.08 467 ALA A N 1
ATOM 2995 C CA . ALA A 1 405 ? -58.959 22.538 -36.403 1.00 47.61 467 ALA A CA 1
ATOM 2996 C C . ALA A 1 405 ? -58.388 23.352 -35.250 1.00 50.37 467 ALA A C 1
ATOM 2997 O O . ALA A 1 405 ? -57.594 24.269 -35.488 1.00 52.78 467 ALA A O 1
ATOM 2999 N N . GLN A 1 406 ? -58.751 23.023 -34.015 1.00 44.97 468 GLN A N 1
ATOM 3000 C CA . GLN A 1 406 ? -58.276 23.736 -32.840 1.00 43.06 468 GLN A CA 1
ATOM 3001 C C . GLN A 1 406 ? -56.939 23.163 -32.397 1.00 43.44 468 GLN A C 1
ATOM 3002 O O . GLN A 1 406 ? -56.732 21.950 -32.438 1.00 48.74 468 GLN A O 1
ATOM 3008 N N . ALA A 1 407 ? -56.037 24.046 -31.960 1.00 46.62 469 ALA A N 1
ATOM 3009 C CA . ALA A 1 407 ? -54.660 23.639 -31.688 1.00 46.62 469 ALA A CA 1
ATOM 3010 C C . ALA A 1 407 ? -54.574 22.568 -30.607 1.00 48.91 469 ALA A C 1
ATOM 3011 O O . ALA A 1 407 ? -53.617 21.784 -30.588 1.00 47.90 469 ALA A O 1
ATOM 3013 N N . ASP A 1 408 ? -55.553 22.517 -29.700 1.00 51.19 470 ASP A N 1
ATOM 3014 C CA . ASP A 1 408 ? -55.527 21.521 -28.631 1.00 50.82 470 ASP A CA 1
ATOM 3015 C C . ASP A 1 408 ? -55.676 20.102 -29.169 1.00 50.29 470 ASP A C 1
ATOM 3016 O O . ASP A 1 408 ? -55.216 19.144 -28.535 1.00 46.04 470 ASP A O 1
ATOM 3021 N N . TYR A 1 409 ? -56.333 19.946 -30.312 1.00 54.13 471 TYR A N 1
ATOM 3022 C CA . TYR A 1 409 ? -56.484 18.656 -30.968 1.00 46.62 471 TYR A CA 1
ATOM 3023 C C . TYR A 1 409 ? -56.359 18.835 -32.477 1.00 48.97 471 TYR A C 1
ATOM 3024 O O . TYR A 1 409 ? -57.238 18.441 -33.244 1.00 42.37 471 TYR A O 1
ATOM 3033 N N . ARG A 1 410 ? -55.284 19.479 -32.926 1.00 49.31 472 ARG A N 1
ATOM 3034 C CA . ARG A 1 410 ? -55.157 19.737 -34.354 1.00 51.69 472 ARG A CA 1
ATOM 3035 C C . ARG A 1 410 ? -54.831 18.455 -35.115 1.00 50.94 472 ARG A C 1
ATOM 3036 O O . ARG A 1 410 ? -54.125 17.569 -34.623 1.00 47.74 472 ARG A O 1
ATOM 3044 N N . LEU A 1 411 ? -55.319 18.393 -36.358 1.00 47.99 473 LEU A N 1
ATOM 3045 C CA . LEU A 1 411 ? -55.321 17.135 -37.098 1.00 43.00 473 LEU A CA 1
ATOM 3046 C C . LEU A 1 411 ? -53.913 16.619 -37.352 1.00 38.00 473 LEU A C 1
ATOM 3047 O O . LEU A 1 411 ? -53.698 15.404 -37.373 1.00 38.00 473 LEU A O 1
ATOM 3052 N N . SER A 1 412 ? -52.943 17.513 -37.543 1.00 38.45 474 SER A N 1
ATOM 3053 C CA . SER A 1 412 ? -51.589 17.054 -37.833 1.00 44.02 474 SER A CA 1
ATOM 3054 C C . SER A 1 412 ? -50.947 16.411 -36.614 1.00 41.39 474 SER A C 1
ATOM 3055 O O . SER A 1 412 ? -50.201 15.435 -36.743 1.00 44.72 474 SER A O 1
ATOM 3058 N N . ASP A 1 413 ? -51.181 16.972 -35.427 1.00 40.74 475 ASP A N 1
ATOM 3059 C CA . ASP A 1 413 ? -50.502 16.473 -34.237 1.00 43.06 475 ASP A CA 1
ATOM 3060 C C . ASP A 1 413 ? -51.069 15.132 -33.777 1.00 41.70 475 ASP A C 1
ATOM 3061 O O . ASP A 1 413 ? -50.311 14.251 -33.351 1.00 38.91 475 ASP A O 1
ATOM 3066 N N . VAL A 1 414 ? -52.395 14.961 -33.836 1.00 41.29 476 VAL A N 1
ATOM 3067 C CA . VAL A 1 414 ? -53.007 13.702 -33.410 1.00 38.93 476 VAL A CA 1
ATOM 3068 C C . VAL A 1 414 ? -52.695 12.572 -34.391 1.00 43.86 476 VAL A C 1
ATOM 3069 O O . VAL A 1 414 ? -52.631 11.400 -33.998 1.00 43.82 476 VAL A O 1
ATOM 3073 N N . MET A 1 415 ? -52.507 12.896 -35.673 1.00 45.82 477 MET A N 1
ATOM 3074 C CA . MET A 1 415 ? -52.058 11.903 -36.644 1.00 38.00 477 MET A CA 1
ATOM 3075 C C . MET A 1 415 ? -50.596 11.551 -36.419 1.00 38.00 477 MET A C 1
ATOM 3076 O O . MET A 1 415 ? -50.227 10.375 -36.399 1.00 38.00 477 MET A O 1
ATOM 3081 N N . ARG A 1 416 ? -49.744 12.567 -36.282 1.00 38.00 478 ARG A N 1
ATOM 3082 C CA . ARG A 1 416 ? -48.326 12.333 -36.035 1.00 38.00 478 ARG A CA 1
ATOM 3083 C C . ARG A 1 416 ? -48.116 11.402 -34.854 1.00 41.98 478 ARG A C 1
ATOM 3084 O O . ARG A 1 416 ? -47.268 10.504 -34.902 1.00 47.19 478 ARG A O 1
ATOM 3092 N N . GLU A 1 417 ? -48.894 11.590 -33.786 1.00 43.06 479 GLU A N 1
ATOM 3093 C CA . GLU A 1 417 ? -48.723 10.760 -32.600 1.00 47.11 479 GLU A CA 1
ATOM 3094 C C . GLU A 1 417 ? -49.270 9.353 -32.832 1.00 48.27 479 GLU A C 1
ATOM 3095 O O . GLU A 1 417 ? -48.582 8.361 -32.557 1.00 44.62 479 GLU A O 1
ATOM 3101 N N . SER A 1 418 ? -50.471 9.247 -33.418 1.00 44.02 480 SER A N 1
ATOM 3102 C CA . SER A 1 418 ? -51.086 7.943 -33.648 1.00 38.00 480 SER A CA 1
ATOM 3103 C C . SER A 1 418 ? -50.230 7.065 -34.544 1.00 38.12 480 SER A C 1
ATOM 3104 O O . SER A 1 418 ? -50.152 5.851 -34.333 1.00 45.13 480 SER A O 1
ATOM 3107 N N . LEU A 1 419 ? -49.537 7.663 -35.507 1.00 44.50 481 LEU A N 1
ATOM 3108 C CA . LEU A 1 419 ? -48.712 6.896 -36.426 1.00 44.71 481 LEU A CA 1
ATOM 3109 C C . LEU A 1 419 ? -47.404 6.437 -35.799 1.00 47.87 481 LEU A C 1
ATOM 3110 O O . LEU A 1 419 ? -46.690 5.637 -36.413 1.00 53.52 481 LEU A O 1
ATOM 3115 N N . LEU A 1 420 ? -47.067 6.913 -34.601 1.00 41.52 482 LEU A N 1
ATOM 3116 C CA . LEU A 1 420 ? -45.831 6.469 -33.974 1.00 46.92 482 LEU A CA 1
ATOM 3117 C C . LEU A 1 420 ? -45.923 5.046 -33.437 1.00 56.66 482 LEU A C 1
ATOM 3118 O O . LEU A 1 420 ? -44.883 4.394 -33.278 1.00 60.49 482 LEU A O 1
ATOM 3123 N N . GLU A 1 421 ? -47.139 4.538 -33.181 1.00 58.42 483 GLU A N 1
ATOM 3124 C CA . GLU A 1 421 ? -47.335 3.178 -32.670 1.00 56.57 483 GLU A CA 1
ATOM 3125 C C . GLU A 1 421 ? -47.111 2.113 -33.727 1.00 52.74 483 GLU A C 1
ATOM 3126 O O . GLU A 1 421 ? -47.331 0.930 -33.451 1.00 46.72 483 GLU A O 1
ATOM 3132 N N . ASP A 1 422 ? -46.688 2.497 -34.924 1.00 54.81 484 ASP A N 1
ATOM 3133 C CA . ASP A 1 422 ? -46.462 1.562 -36.012 1.00 54.80 484 ASP A CA 1
ATOM 3134 C C . ASP A 1 422 ? -44.972 1.315 -36.204 1.00 52.40 484 ASP A C 1
ATOM 3135 O O . ASP A 1 422 ? -44.145 2.204 -35.989 1.00 54.85 484 ASP A O 1
ATOM 3140 N N . GLN A 1 423 ? -44.641 0.084 -36.604 1.00 52.43 485 GLN A N 1
ATOM 3141 C CA . GLN A 1 423 ? -43.249 -0.300 -36.798 1.00 53.97 485 GLN A CA 1
ATOM 3142 C C . GLN A 1 423 ? -42.587 0.495 -37.908 1.00 48.98 485 GLN A C 1
ATOM 3143 O O . GLN A 1 423 ? -41.362 0.667 -37.890 1.00 46.71 485 GLN A O 1
ATOM 3149 N N . LEU A 1 424 ? -43.370 1.018 -38.849 1.00 42.40 486 LEU A N 1
ATOM 3150 C CA . LEU A 1 424 ? -42.833 1.744 -39.988 1.00 45.60 486 LEU A CA 1
ATOM 3151 C C . LEU A 1 424 ? -42.728 3.246 -39.747 1.00 52.10 486 LEU A C 1
ATOM 3152 O O . LEU A 1 424 ? -42.583 4.005 -40.713 1.00 55.13 486 LEU A O 1
ATOM 3157 N N . SER A 1 425 ? -42.758 3.688 -38.493 1.00 56.40 487 SER A N 1
ATOM 3158 C CA . SER A 1 425 ? -42.662 5.114 -38.216 1.00 50.16 487 SER A CA 1
ATOM 3159 C C . SER A 1 425 ? -41.278 5.631 -38.606 1.00 44.07 487 SER A C 1
ATOM 3160 O O . SER A 1 425 ? -40.266 4.985 -38.311 1.00 38.00 487 SER A O 1
ATOM 3163 N N . PRO A 1 426 ? -41.197 6.807 -39.252 1.00 47.66 488 PRO A N 1
ATOM 3164 C CA . PRO A 1 426 ? -42.345 7.661 -39.584 1.00 49.95 488 PRO A CA 1
ATOM 3165 C C . PRO A 1 426 ? -43.058 7.263 -40.874 1.00 43.74 488 PRO A C 1
ATOM 3166 O O . PRO A 1 426 ? -42.427 7.198 -41.928 1.00 40.22 488 PRO A O 1
ATOM 3170 N N . VAL A 1 427 ? -44.367 7.009 -40.791 1.00 41.56 489 VAL A N 1
ATOM 3171 C CA . VAL A 1 427 ? -45.095 6.584 -41.983 1.00 43.16 489 VAL A CA 1
ATOM 3172 C C . VAL A 1 427 ? -45.464 7.760 -42.880 1.00 42.46 489 VAL A C 1
ATOM 3173 O O . VAL A 1 427 ? -45.637 7.577 -44.092 1.00 42.81 489 VAL A O 1
ATOM 3177 N N . LEU A 1 428 ? -45.570 8.966 -42.329 1.00 40.69 490 LEU A N 1
ATOM 3178 C CA . LEU A 1 428 ? -45.847 10.165 -43.107 1.00 38.94 490 LEU A CA 1
ATOM 3179 C C . LEU A 1 428 ? -44.766 11.194 -42.820 1.00 45.61 490 LEU A C 1
ATOM 3180 O O . LEU A 1 428 ? -44.420 11.423 -41.657 1.00 39.50 490 LEU A O 1
ATOM 3185 N N . THR A 1 429 ? -44.227 11.797 -43.879 1.00 45.46 491 THR A N 1
ATOM 3186 C CA . THR A 1 429 ? -43.264 12.874 -43.716 1.00 40.09 491 THR A CA 1
ATOM 3187 C C . THR A 1 429 ? -43.965 14.127 -43.199 1.00 47.15 491 THR A C 1
ATOM 3188 O O . THR A 1 429 ? -45.194 14.205 -43.133 1.00 52.09 491 THR A O 1
ATOM 3192 N N . GLU A 1 430 ? -43.160 15.121 -42.835 1.00 45.90 492 GLU A N 1
ATOM 3193 C CA . GLU A 1 430 ? -43.719 16.343 -42.266 1.00 44.34 492 GLU A CA 1
ATOM 3194 C C . GLU A 1 430 ? -44.601 17.126 -43.235 1.00 44.92 492 GLU A C 1
ATOM 3195 O O . GLU A 1 430 ? -45.686 17.562 -42.811 1.00 41.08 492 GLU A O 1
ATOM 3201 N N . PRO A 1 431 ? -44.234 17.334 -44.508 1.00 40.11 493 PRO A N 1
ATOM 3202 C CA . PRO A 1 431 ? -45.158 18.037 -45.413 1.00 38.00 493 PRO A CA 1
ATOM 3203 C C . PRO A 1 431 ? -46.518 17.372 -45.531 1.00 40.92 493 PRO A C 1
ATOM 3204 O O . PRO A 1 431 ? -47.529 18.072 -45.668 1.00 41.70 493 PRO A O 1
ATOM 3208 N N . HIS A 1 432 ? -46.575 16.040 -45.469 1.00 47.85 494 HIS A N 1
ATOM 3209 C CA . HIS A 1 432 ? -47.858 15.351 -45.557 1.00 50.81 494 HIS A CA 1
ATOM 3210 C C . HIS A 1 432 ? -48.724 15.641 -44.337 1.00 47.57 494 HIS A C 1
ATOM 3211 O O . HIS A 1 432 ? -49.925 15.907 -44.469 1.00 45.86 494 HIS A O 1
ATOM 3218 N N . LEU A 1 433 ? -48.133 15.595 -43.141 1.00 46.64 495 LEU A N 1
ATOM 3219 C CA . LEU A 1 433 ? -48.904 15.812 -41.921 1.00 48.56 495 LEU A CA 1
ATOM 3220 C C . LEU A 1 433 ? -49.475 17.223 -41.874 1.00 50.72 495 LEU A C 1
ATOM 3221 O O . LEU A 1 433 ? -50.670 17.413 -41.617 1.00 49.28 495 LEU A O 1
ATOM 3226 N N . LEU A 1 434 ? -48.636 18.229 -42.140 1.00 45.61 496 LEU A N 1
ATOM 3227 C CA . LEU A 1 434 ? -49.114 19.607 -42.125 1.00 42.56 496 LEU A CA 1
ATOM 3228 C C . LEU A 1 434 ? -50.142 19.855 -43.221 1.00 43.04 496 LEU A C 1
ATOM 3229 O O . LEU A 1 434 ? -51.042 20.686 -43.049 1.00 38.78 496 LEU A O 1
ATOM 3234 N N . ALA A 1 435 ? -50.058 19.101 -44.322 1.00 41.02 497 ALA A N 1
ATOM 3235 C CA . ALA A 1 435 ? -51.010 19.258 -45.415 1.00 42.30 497 ALA A CA 1
ATOM 3236 C C . ALA A 1 435 ? -52.423 18.931 -44.969 1.00 46.95 497 ALA A C 1
ATOM 3237 O O . ALA A 1 435 ? -53.388 19.499 -45.491 1.00 45.34 497 ALA A O 1
ATOM 3239 N N . LEU A 1 436 ? -52.563 18.009 -44.018 1.00 48.39 498 LEU A N 1
ATOM 3240 C CA . LEU A 1 436 ? -53.883 17.686 -43.496 1.00 46.86 498 LEU A CA 1
ATOM 3241 C C . LEU A 1 436 ? -54.547 18.918 -42.905 1.00 50.91 498 LEU A C 1
ATOM 3242 O O . LEU A 1 436 ? -55.736 19.165 -43.142 1.00 48.07 498 LEU A O 1
ATOM 3247 N N . ASP A 1 437 ? -53.777 19.731 -42.174 1.00 48.65 499 ASP A N 1
ATOM 3248 C CA . ASP A 1 437 ? -54.331 20.937 -41.573 1.00 47.30 499 ASP A CA 1
ATOM 3249 C C . ASP A 1 437 ? -54.861 21.879 -42.641 1.00 50.84 499 ASP A C 1
ATOM 3250 O O . ASP A 1 437 ? -56.015 22.319 -42.580 1.00 49.26 499 ASP A O 1
ATOM 3255 N N . ARG A 1 438 ? -54.033 22.173 -43.648 1.00 52.74 500 ARG A N 1
ATOM 3256 C CA . ARG A 1 438 ? -54.440 23.084 -44.713 1.00 51.82 500 ARG A CA 1
ATOM 3257 C C . ARG A 1 438 ? -55.641 22.541 -45.475 1.00 50.29 500 ARG A C 1
ATOM 3258 O O . ARG A 1 438 ? -56.581 23.286 -45.784 1.00 45.37 500 ARG A O 1
ATOM 3266 N N . ARG A 1 439 ? -55.620 21.243 -45.798 1.00 51.32 501 ARG A N 1
ATOM 3267 C CA . ARG A 1 439 ? -56.760 20.632 -46.470 1.00 51.62 501 ARG A CA 1
ATOM 3268 C C . ARG A 1 439 ? -57.991 20.624 -45.578 1.00 47.26 501 ARG A C 1
ATOM 3269 O O . ARG A 1 439 ? -59.117 20.638 -46.084 1.00 40.55 501 ARG A O 1
ATOM 3277 N N . LEU A 1 440 ? -57.796 20.599 -44.256 1.00 47.94 502 LEU A N 1
ATOM 3278 C CA . LEU A 1 440 ? -58.926 20.692 -43.337 1.00 46.68 502 LEU A CA 1
ATOM 3279 C C . LEU A 1 440 ? -59.576 22.067 -43.399 1.00 47.10 502 LEU A C 1
ATOM 3280 O O . LEU A 1 440 ? -60.808 22.180 -43.393 1.00 43.14 502 LEU A O 1
ATOM 3285 N N . GLN A 1 441 ? -58.764 23.124 -43.473 1.00 47.52 503 GLN A N 1
ATOM 3286 C CA . GLN A 1 441 ? -59.315 24.465 -43.606 1.00 42.05 503 GLN A CA 1
ATOM 3287 C C . GLN A 1 441 ? -60.148 24.577 -44.871 1.00 41.07 503 GLN A C 1
ATOM 3288 O O . GLN A 1 441 ? -61.261 25.114 -44.847 1.00 39.15 503 GLN A O 1
ATOM 3294 N N . THR A 1 442 ? -59.640 24.029 -45.976 1.00 40.11 504 THR A N 1
ATOM 3295 C CA . THR A 1 442 ? -60.355 24.093 -47.245 1.00 42.00 504 THR A CA 1
ATOM 3296 C C . THR A 1 442 ? -61.715 23.414 -47.152 1.00 43.13 504 THR A C 1
ATOM 3297 O O . THR A 1 442 ? -62.681 23.853 -47.787 1.00 40.91 504 THR A O 1
ATOM 3301 N N . ILE A 1 443 ? -61.812 22.342 -46.367 1.00 46.07 505 ILE A N 1
ATOM 3302 C CA . ILE A 1 443 ? -63.102 21.689 -46.170 1.00 45.58 505 ILE A CA 1
ATOM 3303 C C . ILE A 1 443 ? -64.022 22.585 -45.357 1.00 47.70 505 ILE A C 1
ATOM 3304 O O . ILE A 1 443 ? -65.195 22.780 -45.701 1.00 45.40 505 ILE A O 1
ATOM 3309 N N . LEU A 1 444 ? -63.498 23.146 -44.266 1.00 46.67 506 LEU A N 1
ATOM 3310 C CA . LEU A 1 444 ? -64.299 24.028 -43.428 1.00 45.22 506 LEU A CA 1
ATOM 3311 C C . LEU A 1 444 ? -64.685 25.288 -44.182 1.00 52.00 506 LEU A C 1
ATOM 3312 O O . LEU A 1 444 ? -65.841 25.722 -44.126 1.00 52.45 506 LEU A O 1
ATOM 3317 N N . ARG A 1 445 ? -63.740 25.859 -44.932 1.00 53.66 507 ARG A N 1
ATOM 3318 C CA . ARG A 1 445 ? -64.047 27.047 -45.715 1.00 48.17 507 ARG A CA 1
ATOM 3319 C C . ARG A 1 445 ? -65.147 26.777 -46.730 1.00 46.18 507 ARG A C 1
ATOM 3320 O O . ARG A 1 445 ? -66.020 27.628 -46.931 1.00 44.56 507 ARG A O 1
ATOM 3328 N N . THR A 1 446 ? -65.175 25.576 -47.313 1.00 45.05 508 THR A N 1
ATOM 3329 C CA . THR A 1 446 ? -66.235 25.253 -48.262 1.00 47.47 508 THR A CA 1
ATOM 3330 C C . THR A 1 446 ? -67.579 25.127 -47.557 1.00 53.32 508 THR A C 1
ATOM 3331 O O . THR A 1 446 ? -68.611 25.529 -48.107 1.00 60.11 508 THR A O 1
ATOM 3335 N N . VAL A 1 447 ? -67.594 24.563 -46.346 1.00 46.91 509 VAL A N 1
ATOM 3336 C CA . VAL A 1 447 ? -68.853 24.424 -45.613 1.00 54.36 509 VAL A CA 1
ATOM 3337 C C . VAL A 1 447 ? -69.429 25.795 -45.285 1.00 64.86 509 VAL A C 1
ATOM 3338 O O . VAL A 1 447 ? -70.565 26.118 -45.655 1.00 64.10 509 VAL A O 1
ATOM 3342 N N . GLU A 1 448 ? -68.644 26.630 -44.597 1.00 69.56 510 GLU A N 1
ATOM 3343 C CA . GLU A 1 448 ? -69.110 27.975 -44.280 1.00 67.43 510 GLU A CA 1
ATOM 3344 C C . GLU A 1 448 ? -69.261 28.806 -45.541 1.00 63.32 510 GLU A C 1
ATOM 3345 O O . GLU A 1 448 ? -70.110 29.702 -45.593 1.00 62.32 510 GLU A O 1
ATOM 3351 N N . GLY A 1 449 ? -68.495 28.484 -46.583 1.00 59.86 511 GLY A N 1
ATOM 3352 C CA . GLY A 1 449 ? -68.584 29.257 -47.807 1.00 70.51 511 GLY A CA 1
ATOM 3353 C C . GLY A 1 449 ? -69.928 29.090 -48.487 1.00 78.81 511 GLY A C 1
ATOM 3354 O O . GLY A 1 449 ? -70.586 30.073 -48.831 1.00 86.91 511 GLY A O 1
ATOM 3355 N N . CYS A 1 450 ? -70.365 27.846 -48.669 1.00 74.95 512 CYS A N 1
ATOM 3356 C CA . CYS A 1 450 ? -71.648 27.588 -49.306 1.00 78.00 512 CYS A CA 1
ATOM 3357 C C . CYS A 1 450 ? -72.809 27.577 -48.314 1.00 67.90 512 CYS A C 1
ATOM 3358 O O . CYS A 1 450 ? -73.956 27.369 -48.726 1.00 69.17 512 CYS A O 1
ATOM 3361 N N . ILE A 1 451 ? -72.544 27.823 -47.028 1.00 65.21 513 ILE A N 1
ATOM 3362 C CA . ILE A 1 451 ? -73.629 28.106 -46.090 1.00 69.75 513 ILE A CA 1
ATOM 3363 C C . ILE A 1 451 ? -74.290 29.437 -46.431 1.00 67.31 513 ILE A C 1
ATOM 3364 O O . ILE A 1 451 ? -75.509 29.595 -46.302 1.00 58.86 513 ILE A O 1
ATOM 3369 N N . VAL A 1 452 ? -73.497 30.408 -46.893 1.00 65.63 514 VAL A N 1
ATOM 3370 C CA . VAL A 1 452 ? -74.014 31.729 -47.229 1.00 56.01 514 VAL A CA 1
ATOM 3371 C C . VAL A 1 452 ? -75.023 31.663 -48.362 1.00 62.79 514 VAL A C 1
ATOM 3372 O O . VAL A 1 452 ? -75.884 32.546 -48.482 1.00 67.73 514 VAL A O 1
ATOM 3376 N N . ALA A 1 453 ? -74.964 30.616 -49.181 1.00 64.31 515 ALA A N 1
ATOM 3377 C CA . ALA A 1 453 ? -75.849 30.461 -50.328 1.00 62.92 515 ALA A CA 1
ATOM 3378 C C . ALA A 1 453 ? -77.064 29.593 -50.035 1.00 69.44 515 ALA A C 1
ATOM 3379 O O . ALA A 1 453 ? -77.999 29.578 -50.840 1.00 78.15 515 ALA A O 1
ATOM 3381 N N . HIS A 1 454 ? -77.061 28.844 -48.931 1.00 65.25 516 HIS A N 1
ATOM 3382 C CA . HIS A 1 454 ? -78.189 27.983 -48.600 1.00 67.27 516 HIS A CA 1
ATOM 3383 C C . HIS A 1 454 ? -78.629 28.049 -47.140 1.00 76.50 516 HIS A C 1
ATOM 3384 O O . HIS A 1 454 ? -79.726 27.563 -46.831 1.00 71.57 516 HIS A O 1
ATOM 3391 N N . GLY A 1 455 ? -77.828 28.612 -46.240 1.00 77.43 517 GLY A N 1
ATOM 3392 C CA . GLY A 1 455 ? -78.151 28.654 -44.827 1.00 75.86 517 GLY A CA 1
ATOM 3393 C C . GLY A 1 455 ? -77.932 27.315 -44.140 1.00 76.87 517 GLY A C 1
ATOM 3394 O O . GLY A 1 455 ? -77.791 26.270 -44.770 1.00 78.60 517 GLY A O 1
ATOM 3395 N N . GLN A 1 456 ? -77.908 27.356 -42.806 1.00 72.30 518 GLN A N 1
ATOM 3396 C CA . GLN A 1 456 ? -77.724 26.137 -42.020 1.00 66.97 518 GLN A CA 1
ATOM 3397 C C . GLN A 1 456 ? -78.903 25.166 -42.127 1.00 71.13 518 GLN A C 1
ATOM 3398 O O . GLN A 1 456 ? -78.827 24.064 -41.569 1.00 66.28 518 GLN A O 1
ATOM 3404 N N . GLN A 1 457 ? -79.972 25.540 -42.835 1.00 78.19 519 GLN A N 1
ATOM 3405 C CA . GLN A 1 457 ? -81.095 24.631 -43.050 1.00 77.20 519 GLN A CA 1
ATOM 3406 C C . GLN A 1 457 ? -80.680 23.443 -43.911 1.00 78.81 519 GLN A C 1
ATOM 3407 O O . GLN A 1 457 ? -80.860 22.285 -43.518 1.00 76.22 519 GLN A O 1
ATOM 3413 N N . SER A 1 458 ? -80.118 23.716 -45.089 1.00 75.63 520 SER A N 1
ATOM 3414 C CA . SER A 1 458 ? -79.823 22.695 -46.082 1.00 69.39 520 SER A CA 1
ATOM 3415 C C . SER A 1 458 ? -78.347 22.329 -46.154 1.00 70.36 520 SER A C 1
ATOM 3416 O O . SER A 1 458 ? -77.967 21.534 -47.018 1.00 78.60 520 SER A O 1
ATOM 3419 N N . VAL A 1 459 ? -77.502 22.879 -45.284 1.00 57.82 521 VAL A N 1
ATOM 3420 C CA . VAL A 1 459 ? -76.091 22.514 -45.267 1.00 56.19 521 VAL A CA 1
ATOM 3421 C C . VAL A 1 459 ? -75.707 21.729 -44.020 1.00 61.38 521 VAL A C 1
ATOM 3422 O O . VAL A 1 459 ? -74.589 21.195 -43.956 1.00 64.35 521 VAL A O 1
ATOM 3426 N N . ILE A 1 460 ? -76.618 21.573 -43.060 1.00 67.30 522 ILE A N 1
ATOM 3427 C CA . ILE A 1 460 ? -76.377 20.768 -41.865 1.00 60.48 522 ILE A CA 1
ATOM 3428 C C . ILE A 1 460 ? -77.567 19.839 -41.678 1.00 66.36 522 ILE A C 1
ATOM 3429 O O . ILE A 1 460 ? -78.707 20.301 -41.529 1.00 68.19 522 ILE A O 1
ATOM 3434 N N . VAL A 1 461 ? -77.298 18.541 -41.653 1.00 64.07 523 VAL A N 1
ATOM 3435 C CA . VAL A 1 461 ? -78.331 17.511 -41.580 1.00 66.57 523 VAL A CA 1
ATOM 3436 C C . VAL A 1 461 ? -78.110 16.761 -40.273 1.00 69.20 523 VAL A C 1
ATOM 3437 O O . VAL A 1 461 ? -77.370 15.775 -40.207 1.00 64.28 523 VAL A O 1
ATOM 3441 N N . ASP A 1 462 ? -78.735 17.253 -39.207 1.00 78.80 524 ASP A N 1
ATOM 3442 C CA . ASP A 1 462 ? -78.574 16.674 -37.879 1.00 84.44 524 ASP A CA 1
ATOM 3443 C C . ASP A 1 462 ? -79.494 15.476 -37.669 1.00 90.68 524 ASP A C 1
ATOM 3444 O O . ASP A 1 462 ? -80.162 15.381 -36.636 1.00 99.67 524 ASP A O 1
ATOM 3449 N N . GLY A 1 463 ? -79.544 14.563 -38.639 1.00 81.03 525 GLY A N 1
ATOM 3450 C CA . GLY A 1 463 ? -80.300 13.343 -38.482 1.00 83.46 525 GLY A CA 1
ATOM 3451 C C . GLY A 1 463 ? -79.760 12.498 -37.344 1.00 96.62 525 GLY A C 1
ATOM 3452 O O . GLY A 1 463 ? -78.587 12.605 -36.967 1.00 103.85 525 GLY A O 1
ATOM 3453 N N . PRO A 1 464 ? -80.608 11.627 -36.773 1.00 104.91 526 PRO A N 1
ATOM 3454 C CA . PRO A 1 464 ? -80.200 10.824 -35.611 1.00 104.35 526 PRO A CA 1
ATOM 3455 C C . PRO A 1 464 ? -79.246 9.682 -35.969 1.00 105.24 526 PRO A C 1
ATOM 3456 O O . PRO A 1 464 ? -78.917 9.497 -37.144 1.00 101.73 526 PRO A O 1
ATOM 3460 N N . SER B 2 134 ? -5.555 22.103 -75.953 1.00 70.85 134 SER C N 1
ATOM 3461 C CA . SER B 2 134 ? -4.121 21.850 -75.885 1.00 74.77 134 SER C CA 1
ATOM 3462 C C . SER B 2 134 ? -3.849 20.353 -75.765 1.00 85.14 134 SER C C 1
ATOM 3463 O O . SER B 2 134 ? -3.062 19.796 -76.530 1.00 79.35 134 SER C O 1
ATOM 3466 N N . VAL B 2 135 ? -4.510 19.712 -74.797 1.00 88.32 135 VAL C N 1
ATOM 3467 C CA . VAL B 2 135 ? -4.308 18.282 -74.566 1.00 85.66 135 VAL C CA 1
ATOM 3468 C C . VAL B 2 135 ? -4.707 17.486 -75.801 1.00 86.60 135 VAL C C 1
ATOM 3469 O O . VAL B 2 135 ? -3.946 16.645 -76.296 1.00 78.30 135 VAL C O 1
ATOM 3473 N N . LEU B 2 136 ? -5.911 17.750 -76.317 1.00 83.95 136 LEU C N 1
ATOM 3474 C CA . LEU B 2 136 ? -6.370 17.079 -77.527 1.00 79.86 136 LEU C CA 1
ATOM 3475 C C . LEU B 2 136 ? -5.490 17.441 -78.714 1.00 79.96 136 LEU C C 1
ATOM 3476 O O . LEU B 2 136 ? -5.167 16.583 -79.546 1.00 73.03 136 LEU C O 1
ATOM 3481 N N . GLN B 2 137 ? -5.102 18.713 -78.812 1.00 78.74 137 GLN C N 1
ATOM 3482 C CA . GLN B 2 137 ? -4.166 19.129 -79.848 1.00 81.85 137 GLN C CA 1
ATOM 3483 C C . GLN B 2 137 ? -2.866 18.340 -79.753 1.00 85.22 137 GLN C C 1
ATOM 3484 O O . GLN B 2 137 ? -2.304 17.927 -80.775 1.00 78.93 137 GLN C O 1
ATOM 3490 N N . SER B 2 138 ? -2.378 18.113 -78.528 1.00 90.62 138 SER C N 1
ATOM 3491 C CA . SER B 2 138 ? -1.123 17.387 -78.341 1.00 88.57 138 SER C CA 1
ATOM 3492 C C . SER B 2 138 ? -1.299 15.896 -78.588 1.00 84.29 138 SER C C 1
ATOM 3493 O O . SER B 2 138 ? -0.384 15.237 -79.096 1.00 76.24 138 SER C O 1
ATOM 3496 N N . LEU B 2 139 ? -2.460 15.345 -78.217 1.00 83.51 139 LEU C N 1
ATOM 3497 C CA . LEU B 2 139 ? -2.689 13.915 -78.395 1.00 83.46 139 LEU C CA 1
ATOM 3498 C C . LEU B 2 139 ? -2.560 13.523 -79.859 1.00 77.50 139 LEU C C 1
ATOM 3499 O O . LEU B 2 139 ? -1.792 12.620 -80.208 1.00 69.53 139 LEU C O 1
ATOM 3504 N N . PHE B 2 140 ? -3.298 14.207 -80.735 1.00 77.84 140 PHE C N 1
ATOM 3505 C CA . PHE B 2 140 ? -3.184 13.933 -82.159 1.00 74.98 140 PHE C CA 1
ATOM 3506 C C . PHE B 2 140 ? -1.818 14.331 -82.701 1.00 75.13 140 PHE C C 1
ATOM 3507 O O . PHE B 2 140 ? -1.436 13.868 -83.783 1.00 74.85 140 PHE C O 1
ATOM 3515 N N . GLU B 2 141 ? -1.067 15.152 -81.961 1.00 78.09 141 GLU C N 1
ATOM 3516 C CA . GLU B 2 141 ? 0.297 15.501 -82.332 1.00 81.27 141 GLU C CA 1
ATOM 3517 C C . GLU B 2 141 ? 1.306 14.447 -81.899 1.00 77.28 141 GLU C C 1
ATOM 3518 O O . GLU B 2 141 ? 2.479 14.542 -82.277 1.00 81.06 141 GLU C O 1
ATOM 3524 N N . HIS B 2 142 ? 0.877 13.444 -81.128 1.00 71.75 142 HIS C N 1
ATOM 3525 C CA . HIS B 2 142 ? 1.757 12.361 -80.722 1.00 72.48 142 HIS C CA 1
ATOM 3526 C C . HIS B 2 142 ? 2.204 11.564 -81.947 1.00 76.35 142 HIS C C 1
ATOM 3527 O O . HIS B 2 142 ? 1.544 11.592 -82.986 1.00 78.37 142 HIS C O 1
ATOM 3534 N N . PRO B 2 143 ? 3.322 10.836 -81.850 1.00 78.08 143 PRO C N 1
ATOM 3535 C CA . PRO B 2 143 ? 3.702 9.912 -82.929 1.00 79.13 143 PRO C CA 1
ATOM 3536 C C . PRO B 2 143 ? 2.972 8.578 -82.900 1.00 72.64 143 PRO C C 1
ATOM 3537 O O . PRO B 2 143 ? 3.154 7.769 -83.819 1.00 64.05 143 PRO C O 1
ATOM 3541 N N . LEU B 2 144 ? 2.135 8.334 -81.897 1.00 73.20 144 LEU C N 1
ATOM 3542 C CA . LEU B 2 144 ? 1.331 7.121 -81.825 1.00 72.51 144 LEU C CA 1
ATOM 3543 C C . LEU B 2 144 ? -0.039 7.294 -82.460 1.00 74.48 144 LEU C C 1
ATOM 3544 O O . LEU B 2 144 ? -0.849 6.361 -82.429 1.00 73.81 144 LEU C O 1
ATOM 3549 N N . TYR B 2 145 ? -0.321 8.472 -83.009 1.00 74.90 145 TYR C N 1
ATOM 3550 C CA . TYR B 2 145 ? -1.601 8.756 -83.640 1.00 74.20 145 TYR C CA 1
ATOM 3551 C C . TYR B 2 145 ? -1.456 9.139 -85.106 1.00 78.71 145 TYR C C 1
ATOM 3552 O O . TYR B 2 145 ? -2.450 9.522 -85.732 1.00 81.29 145 TYR C O 1
ATOM 3561 N N . ARG B 2 146 ? -0.252 9.058 -85.670 1.00 74.41 146 ARG C N 1
ATOM 3562 C CA . ARG B 2 146 ? -0.038 9.405 -87.067 1.00 79.50 146 ARG C CA 1
ATOM 3563 C C . ARG B 2 146 ? 0.244 8.193 -87.945 1.00 85.63 146 ARG C C 1
ATOM 3564 O O . ARG B 2 146 ? 0.470 8.356 -89.149 1.00 86.80 146 ARG C O 1
ATOM 3572 N N . THR B 2 147 ? 0.217 6.985 -87.379 1.00 85.55 147 THR C N 1
ATOM 3573 C CA . THR B 2 147 ? 0.399 5.749 -88.134 1.00 84.23 147 THR C CA 1
ATOM 3574 C C . THR B 2 147 ? -0.651 5.588 -89.228 1.00 82.28 147 THR C C 1
ATOM 3575 O O . THR B 2 147 ? -1.805 5.263 -88.938 1.00 84.39 147 THR C O 1
ATOM 3579 N N . VAL B 2 148 ? -0.262 5.799 -90.486 1.00 85.59 148 VAL C N 1
ATOM 3580 C CA . VAL B 2 148 ? -1.206 5.672 -91.591 1.00 87.37 148 VAL C CA 1
ATOM 3581 C C . VAL B 2 148 ? -1.556 4.205 -91.827 1.00 82.44 148 VAL C C 1
ATOM 3582 O O . VAL B 2 148 ? -0.799 3.292 -91.470 1.00 84.27 148 VAL C O 1
ATOM 3586 N N . LEU B 2 149 ? -2.738 3.976 -92.402 1.00 78.47 149 LEU C N 1
ATOM 3587 C CA . LEU B 2 149 ? -3.129 2.640 -92.816 1.00 76.10 149 LEU C CA 1
ATOM 3588 C C . LEU B 2 149 ? -2.256 2.175 -93.977 1.00 77.14 149 LEU C C 1
ATOM 3589 O O . LEU B 2 149 ? -1.669 2.993 -94.689 1.00 75.95 149 LEU C O 1
ATOM 3594 N N . PRO B 2 150 ? -2.171 0.864 -94.204 1.00 80.41 150 PRO C N 1
ATOM 3595 C CA . PRO B 2 150 ? -1.511 0.372 -95.419 1.00 80.86 150 PRO C CA 1
ATOM 3596 C C . PRO B 2 150 ? -2.172 0.928 -96.673 1.00 76.71 150 PRO C C 1
ATOM 3597 O O . PRO B 2 150 ? -3.196 1.615 -96.629 1.00 75.77 150 PRO C O 1
ATOM 3601 N N . ASP B 2 151 ? -1.543 0.649 -97.812 1.00 78.85 151 ASP C N 1
ATOM 3602 C CA . ASP B 2 151 ? -2.113 1.052 -99.086 1.00 75.31 151 ASP C CA 1
ATOM 3603 C C . ASP B 2 151 ? -3.484 0.410 -99.274 1.00 77.52 151 ASP C C 1
ATOM 3604 O O . ASP B 2 151 ? -3.889 -0.498 -98.541 1.00 82.85 151 ASP C O 1
ATOM 3609 N N . LEU B 2 152 ? -4.200 0.880 -100.280 1.00 64.57 152 LEU C N 1
ATOM 3610 C CA . LEU B 2 152 ? -5.532 0.369 -100.533 1.00 69.77 152 LEU C CA 1
ATOM 3611 C C . LEU B 2 152 ? -5.562 -0.359 -101.873 1.00 72.89 152 LEU C C 1
ATOM 3612 O O . LEU B 2 152 ? -4.525 -0.616 -102.495 1.00 79.07 152 LEU C O 1
ATOM 3617 N N . THR B 2 153 ? -6.770 -0.694 -102.311 1.00 74.12 153 THR C N 1
ATOM 3618 C CA . THR B 2 153 ? -7.039 -1.387 -103.562 1.00 76.82 153 THR C CA 1
ATOM 3619 C C . THR B 2 153 ? -8.539 -1.356 -103.783 1.00 78.82 153 THR C C 1
ATOM 3620 O O . THR B 2 153 ? -9.311 -1.314 -102.823 1.00 76.43 153 THR C O 1
ATOM 3624 N N . GLU B 2 154 ? -8.944 -1.342 -105.057 1.00 81.53 154 GLU C N 1
ATOM 3625 C CA . GLU B 2 154 ? -10.367 -1.322 -105.383 1.00 85.63 154 GLU C CA 1
ATOM 3626 C C . GLU B 2 154 ? -11.129 -2.439 -104.679 1.00 83.81 154 GLU C C 1
ATOM 3627 O O . GLU B 2 154 ? -12.342 -2.314 -104.467 1.00 79.62 154 GLU C O 1
ATOM 3633 N N . GLU B 2 155 ? -10.441 -3.522 -104.304 1.00 79.99 155 GLU C N 1
ATOM 3634 C CA . GLU B 2 155 ? -11.050 -4.574 -103.502 1.00 73.50 155 GLU C CA 1
ATOM 3635 C C . GLU B 2 155 ? -11.272 -4.140 -102.056 1.00 78.44 155 GLU C C 1
ATOM 3636 O O . GLU B 2 155 ? -12.064 -4.773 -101.348 1.00 75.30 155 GLU C O 1
ATOM 3642 N N . ASP B 2 156 ? -10.618 -3.061 -101.607 1.00 79.65 156 ASP C N 1
ATOM 3643 C CA . ASP B 2 156 ? -10.765 -2.566 -100.241 1.00 77.24 156 ASP C CA 1
ATOM 3644 C C . ASP B 2 156 ? -11.821 -1.480 -100.098 1.00 73.84 156 ASP C C 1
ATOM 3645 O O . ASP B 2 156 ? -12.183 -1.140 -98.965 1.00 65.92 156 ASP C O 1
ATOM 3650 N N . THR B 2 157 ? -12.304 -0.915 -101.201 1.00 73.44 157 THR C N 1
ATOM 3651 C CA . THR B 2 157 ? -13.433 0.001 -101.141 1.00 69.60 157 THR C CA 1
ATOM 3652 C C . THR B 2 157 ? -14.720 -0.755 -100.823 1.00 69.48 157 THR C C 1
ATOM 3653 O O . THR B 2 157 ? -14.820 -1.975 -100.990 1.00 74.27 157 THR C O 1
ATOM 3657 N N . LEU B 2 158 ? -15.718 -0.014 -100.349 1.00 59.40 158 LEU C N 1
ATOM 3658 C CA . LEU B 2 158 ? -16.990 -0.651 -100.041 1.00 60.69 158 LEU C CA 1
ATOM 3659 C C . LEU B 2 158 ? -17.857 -0.764 -101.291 1.00 66.90 158 LEU C C 1
ATOM 3660 O O . LEU B 2 158 ? -18.358 -1.845 -101.613 1.00 67.69 158 LEU C O 1
ATOM 3665 N N . PHE B 2 159 ? -18.031 0.342 -102.009 1.00 63.89 159 PHE C N 1
ATOM 3666 C CA . PHE B 2 159 ? -18.855 0.380 -103.207 1.00 53.94 159 PHE C CA 1
ATOM 3667 C C . PHE B 2 159 ? -18.425 1.583 -104.030 1.00 55.40 159 PHE C C 1
ATOM 3668 O O . PHE B 2 159 ? -17.966 2.591 -103.487 1.00 55.26 159 PHE C O 1
ATOM 3676 N N . ASN B 2 160 ? -18.612 1.482 -105.341 1.00 61.22 160 ASN C N 1
ATOM 3677 C CA . ASN B 2 160 ? -18.168 2.525 -106.263 1.00 61.08 160 ASN C CA 1
ATOM 3678 C C . ASN B 2 160 ? -19.197 3.647 -106.308 1.00 54.94 160 ASN C C 1
ATOM 3679 O O . ASN B 2 160 ? -20.164 3.596 -107.067 1.00 58.04 160 ASN C O 1
ATOM 3684 N N . LEU B 2 161 ? -18.982 4.661 -105.459 1.00 48.05 161 LEU C N 1
ATOM 3685 C CA . LEU B 2 161 ? -19.713 5.932 -105.395 1.00 49.66 161 LEU C CA 1
ATOM 3686 C C . LEU B 2 161 ? -20.760 6.174 -106.482 1.00 51.20 161 LEU C C 1
ATOM 3687 O O . LEU B 2 161 ? -21.888 6.581 -106.181 1.00 46.19 161 LEU C O 1
ATOM 3692 N N . ASN B 2 162 ? -20.400 5.951 -107.749 1.00 54.45 162 ASN C N 1
ATOM 3693 C CA . ASN B 2 162 ? -21.356 6.095 -108.841 1.00 53.31 162 ASN C CA 1
ATOM 3694 C C . ASN B 2 162 ? -22.559 5.161 -108.702 1.00 57.62 162 ASN C C 1
ATOM 3695 O O . ASN B 2 162 ? -23.544 5.328 -109.432 1.00 55.39 162 ASN C O 1
ATOM 3700 N N . ALA B 2 163 ? -22.528 4.218 -107.756 1.00 57.08 163 ALA C N 1
ATOM 3701 C CA . ALA B 2 163 ? -23.603 3.254 -107.577 1.00 52.54 163 ALA C CA 1
ATOM 3702 C C . ALA B 2 163 ? -24.464 3.508 -106.352 1.00 48.17 163 ALA C C 1
ATOM 3703 O O . ALA B 2 163 ? -25.522 2.885 -106.228 1.00 51.08 163 ALA C O 1
ATOM 3705 N N . GLU B 2 164 ? -24.054 4.391 -105.446 1.00 47.40 164 GLU C N 1
ATOM 3706 C CA . GLU B 2 164 ? -24.964 4.807 -104.389 1.00 40.97 164 GLU C CA 1
ATOM 3707 C C . GLU B 2 164 ? -25.772 6.028 -104.786 1.00 42.28 164 GLU C C 1
ATOM 3708 O O . GLU B 2 164 ? -26.935 6.148 -104.387 1.00 40.18 164 GLU C O 1
ATOM 3714 N N . ILE B 2 165 ? -25.207 6.902 -105.622 1.00 43.75 165 ILE C N 1
ATOM 3715 C CA . ILE B 2 165 ? -25.941 8.062 -106.109 1.00 41.32 165 ILE C CA 1
ATOM 3716 C C . ILE B 2 165 ? -27.078 7.685 -107.040 1.00 42.91 165 ILE C C 1
ATOM 3717 O O . ILE B 2 165 ? -27.961 8.514 -107.292 1.00 38.00 165 ILE C O 1
ATOM 3722 N N . ARG B 2 166 ? -27.110 6.437 -107.503 1.00 46.02 166 ARG C N 1
ATOM 3723 C CA . ARG B 2 166 ? -28.155 5.945 -108.386 1.00 45.42 166 ARG C CA 1
ATOM 3724 C C . ARG B 2 166 ? -29.305 5.316 -107.609 1.00 42.70 166 ARG C C 1
ATOM 3725 O O . ARG B 2 166 ? -30.273 4.851 -108.218 1.00 43.70 166 ARG C O 1
ATOM 3733 N N . LEU B 2 167 ? -29.214 5.274 -106.282 1.00 41.33 167 LEU C N 1
ATOM 3734 C CA . LEU B 2 167 ? -30.281 4.734 -105.452 1.00 38.06 167 LEU C CA 1
ATOM 3735 C C . LEU B 2 167 ? -31.217 5.807 -104.937 1.00 38.65 167 LEU C C 1
ATOM 3736 O O . LEU B 2 167 ? -32.358 5.498 -104.568 1.00 38.00 167 LEU C O 1
ATOM 3741 N N . TYR B 2 168 ? -30.778 7.043 -104.954 1.00 41.30 168 TYR C N 1
ATOM 3742 C CA . TYR B 2 168 ? -31.526 8.180 -104.471 1.00 41.26 168 TYR C CA 1
ATOM 3743 C C . TYR B 2 168 ? -32.238 8.854 -105.631 1.00 43.40 168 TYR C C 1
ATOM 3744 O O . TYR B 2 168 ? -31.853 8.690 -106.792 1.00 44.31 168 TYR C O 1
ATOM 3753 N N . PRO B 2 169 ? -33.289 9.620 -105.355 1.00 43.75 169 PRO C N 1
ATOM 3754 C CA . PRO B 2 169 ? -34.028 10.286 -106.437 1.00 50.22 169 PRO C CA 1
ATOM 3755 C C . PRO B 2 169 ? -33.182 11.257 -107.239 1.00 55.69 169 PRO C C 1
ATOM 3756 O O . PRO B 2 169 ? -32.003 11.473 -106.945 1.00 60.96 169 PRO C O 1
ATOM 3760 N N . LYS B 2 170 ? -33.782 11.865 -108.252 1.00 52.71 170 LYS C N 1
ATOM 3761 C CA . LYS B 2 170 ? -33.039 12.812 -109.070 1.00 51.31 170 LYS C CA 1
ATOM 3762 C C . LYS B 2 170 ? -32.604 14.061 -108.291 1.00 57.60 170 LYS C C 1
ATOM 3763 O O . LYS B 2 170 ? -31.924 14.902 -108.883 1.00 70.42 170 LYS C O 1
ATOM 3769 N N . ALA B 2 171 ? -32.980 14.199 -107.011 1.00 55.23 171 ALA C N 1
ATOM 3770 C CA . ALA B 2 171 ? -32.549 15.278 -106.116 1.00 55.31 171 ALA C CA 1
ATOM 3771 C C . ALA B 2 171 ? -32.999 16.661 -106.590 1.00 68.94 171 ALA C C 1
ATOM 3772 O O . ALA B 2 171 ? -33.438 16.828 -107.734 1.00 67.25 171 ALA C O 1
ATOM 3774 N N . ALA B 2 172 ? -32.891 17.659 -105.711 1.00 74.56 172 ALA C N 1
ATOM 3775 C CA . ALA B 2 172 ? -33.279 19.034 -106.031 1.00 71.93 172 ALA C CA 1
ATOM 3776 C C . ALA B 2 172 ? -32.148 20.002 -105.694 1.00 70.17 172 ALA C C 1
ATOM 3777 O O . ALA B 2 172 ? -30.972 19.641 -105.772 1.00 65.80 172 ALA C O 1
ATOM 3779 N N . SER B 2 196 ? -16.159 19.406 -107.497 1.00 101.44 196 SER C N 1
ATOM 3780 C CA . SER B 2 196 ? -16.884 18.171 -107.756 1.00 92.96 196 SER C CA 1
ATOM 3781 C C . SER B 2 196 ? -17.393 17.579 -106.445 1.00 87.77 196 SER C C 1
ATOM 3782 O O . SER B 2 196 ? -18.444 16.936 -106.413 1.00 85.80 196 SER C O 1
ATOM 3785 N N . GLU B 2 197 ? -16.656 17.822 -105.363 1.00 95.01 197 GLU C N 1
ATOM 3786 C CA . GLU B 2 197 ? -16.952 17.215 -104.062 1.00 95.96 197 GLU C CA 1
ATOM 3787 C C . GLU B 2 197 ? -17.935 18.058 -103.246 1.00 80.57 197 GLU C C 1
ATOM 3788 O O . GLU B 2 197 ? -17.741 18.307 -102.056 1.00 63.28 197 GLU C O 1
ATOM 3794 N N . SER B 2 198 ? -19.012 18.498 -103.896 1.00 81.17 198 SER C N 1
ATOM 3795 C CA . SER B 2 198 ? -20.102 19.204 -103.237 1.00 76.97 198 SER C CA 1
ATOM 3796 C C . SER B 2 198 ? -21.212 18.264 -102.784 1.00 74.87 198 SER C C 1
ATOM 3797 O O . SER B 2 198 ? -22.323 18.724 -102.497 1.00 65.25 198 SER C O 1
ATOM 3800 N N . TYR B 2 199 ? -20.946 16.960 -102.761 1.00 76.86 199 TYR C N 1
ATOM 3801 C CA . TYR B 2 199 ? -21.907 16.002 -102.251 1.00 64.72 199 TYR C CA 1
ATOM 3802 C C . TYR B 2 199 ? -22.090 16.210 -100.751 1.00 59.28 199 TYR C C 1
ATOM 3803 O O . TYR B 2 199 ? -21.140 16.564 -100.046 1.00 64.52 199 TYR C O 1
ATOM 3812 N N . PRO B 2 200 ? -23.291 15.962 -100.235 1.00 51.36 200 PRO C N 1
ATOM 3813 C CA . PRO B 2 200 ? -23.538 16.170 -98.806 1.00 51.05 200 PRO C CA 1
ATOM 3814 C C . PRO B 2 200 ? -22.577 15.363 -97.948 1.00 55.98 200 PRO C C 1
ATOM 3815 O O . PRO B 2 200 ? -21.995 14.366 -98.380 1.00 58.67 200 PRO C O 1
ATOM 3819 N N . ASN B 2 201 ? -22.388 15.837 -96.712 1.00 56.51 201 ASN C N 1
ATOM 3820 C CA . ASN B 2 201 ? -21.410 15.213 -95.828 1.00 56.42 201 ASN C CA 1
ATOM 3821 C C . ASN B 2 201 ? -21.747 13.759 -95.533 1.00 55.77 201 ASN C C 1
ATOM 3822 O O . ASN B 2 201 ? -20.838 12.932 -95.389 1.00 51.99 201 ASN C O 1
ATOM 3827 N N . TRP B 2 202 ? -23.033 13.418 -95.446 1.00 49.92 202 TRP C N 1
ATOM 3828 C CA . TRP B 2 202 ? -23.382 12.029 -95.183 1.00 46.65 202 TRP C CA 1
ATOM 3829 C C . TRP B 2 202 ? -22.998 11.120 -96.335 1.00 47.34 202 TRP C C 1
ATOM 3830 O O . TRP B 2 202 ? -22.896 9.906 -96.144 1.00 54.09 202 TRP C O 1
ATOM 3841 N N . LEU B 2 203 ? -22.771 11.677 -97.517 1.00 47.04 203 LEU C N 1
ATOM 3842 C CA . LEU B 2 203 ? -22.332 10.876 -98.647 1.00 46.69 203 LEU C CA 1
ATOM 3843 C C . LEU B 2 203 ? -20.818 10.739 -98.665 1.00 48.30 203 LEU C C 1
ATOM 3844 O O . LEU B 2 203 ? -20.295 9.642 -98.875 1.00 51.72 203 LEU C O 1
ATOM 3849 N N . ARG B 2 204 ? -20.105 11.848 -98.453 1.00 47.73 204 ARG C N 1
ATOM 3850 C CA . ARG B 2 204 ? -18.657 11.774 -98.307 1.00 48.38 204 ARG C CA 1
ATOM 3851 C C . ARG B 2 204 ? -18.271 10.830 -97.177 1.00 51.45 204 ARG C C 1
ATOM 3852 O O . ARG B 2 204 ? -17.235 10.161 -97.250 1.00 51.87 204 ARG C O 1
ATOM 3860 N N . PHE B 2 205 ? -19.116 10.736 -96.148 1.00 50.11 205 PHE C N 1
ATOM 3861 C CA . PHE B 2 205 ? -18.877 9.803 -95.053 1.00 47.49 205 PHE C CA 1
ATOM 3862 C C . PHE B 2 205 ? -18.988 8.358 -95.522 1.00 45.94 205 PHE C C 1
ATOM 3863 O O . PHE B 2 205 ? -18.158 7.518 -95.154 1.00 46.08 205 PHE C O 1
ATOM 3871 N N . HIS B 2 206 ? -19.972 8.062 -96.376 1.00 48.46 206 HIS C N 1
ATOM 3872 C CA . HIS B 2 206 ? -20.207 6.683 -96.800 1.00 50.00 206 HIS C CA 1
ATOM 3873 C C . HIS B 2 206 ? -19.088 6.170 -97.700 1.00 49.32 206 HIS C C 1
ATOM 3874 O O . HIS B 2 206 ? -18.618 5.039 -97.531 1.00 48.30 206 HIS C O 1
ATOM 3881 N N . ILE B 2 207 ? -18.652 6.981 -98.667 1.00 49.20 207 ILE C N 1
ATOM 3882 C CA . ILE B 2 207 ? -17.638 6.521 -99.607 1.00 54.13 207 ILE C CA 1
ATOM 3883 C C . ILE B 2 207 ? -16.290 6.338 -98.923 1.00 55.20 207 ILE C C 1
ATOM 3884 O O . ILE B 2 207 ? -15.422 5.630 -99.451 1.00 53.47 207 ILE C O 1
ATOM 3889 N N . GLY B 2 208 ? -16.082 6.972 -97.766 1.00 50.57 208 GLY C N 1
ATOM 3890 C CA . GLY B 2 208 ? -14.832 6.834 -97.041 1.00 57.51 208 GLY C CA 1
ATOM 3891 C C . GLY B 2 208 ? -14.703 5.589 -96.189 1.00 55.39 208 GLY C C 1
ATOM 3892 O O . GLY B 2 208 ? -13.617 5.323 -95.665 1.00 54.21 208 GLY C O 1
ATOM 3893 N N . ILE B 2 209 ? -15.771 4.803 -96.065 1.00 52.71 209 ILE C N 1
ATOM 3894 C CA . ILE B 2 209 ? -15.730 3.569 -95.292 1.00 48.00 209 ILE C CA 1
ATOM 3895 C C . ILE B 2 209 ? -14.913 2.545 -96.065 1.00 50.72 209 ILE C C 1
ATOM 3896 O O . ILE B 2 209 ? -15.402 1.945 -97.028 1.00 57.65 209 ILE C O 1
ATOM 3901 N N . ASN B 2 210 ? -13.649 2.386 -95.701 1.00 48.34 210 ASN C N 1
ATOM 3902 C CA . ASN B 2 210 ? -12.801 1.390 -96.329 1.00 50.56 210 ASN C CA 1
ATOM 3903 C C . ASN B 2 210 ? -12.645 0.177 -95.409 1.00 52.04 210 ASN C C 1
ATOM 3904 O O . ASN B 2 210 ? -13.304 0.066 -94.370 1.00 48.74 210 ASN C O 1
ATOM 3909 N N . ARG B 2 211 ? -11.748 -0.738 -95.794 1.00 60.57 211 ARG C N 1
ATOM 3910 C CA . ARG B 2 211 ? -11.582 -2.005 -95.081 1.00 62.49 211 ARG C CA 1
ATOM 3911 C C . ARG B 2 211 ? -11.150 -1.797 -93.632 1.00 60.60 211 ARG C C 1
ATOM 3912 O O . ARG B 2 211 ? -11.615 -2.503 -92.731 1.00 64.50 211 ARG C O 1
ATOM 3920 N N . TYR B 2 212 ? -10.255 -0.845 -93.386 1.00 56.58 212 TYR C N 1
ATOM 3921 C CA . TYR B 2 212 ? -9.652 -0.722 -92.065 1.00 55.38 212 TYR C CA 1
ATOM 3922 C C . TYR B 2 212 ? -10.445 0.222 -91.166 1.00 53.62 212 TYR C C 1
ATOM 3923 O O . TYR B 2 212 ? -11.178 -0.229 -90.282 1.00 48.04 212 TYR C O 1
ATOM 3932 N N . GLU B 2 213 ? -10.280 1.525 -91.354 1.00 63.41 213 GLU C N 1
ATOM 3933 C CA . GLU B 2 213 ? -11.012 2.500 -90.561 1.00 61.53 213 GLU C CA 1
ATOM 3934 C C . GLU B 2 213 ? -12.399 2.744 -91.159 1.00 57.95 213 GLU C C 1
ATOM 3935 O O . GLU B 2 213 ? -12.666 2.445 -92.327 1.00 59.59 213 GLU C O 1
ATOM 3941 N N . LEU B 2 214 ? -13.302 3.257 -90.318 1.00 52.88 214 LEU C N 1
ATOM 3942 C CA . LEU B 2 214 ? -14.603 3.724 -90.779 1.00 46.88 214 LEU C CA 1
ATOM 3943 C C . LEU B 2 214 ? -14.565 5.170 -91.273 1.00 57.73 214 LEU C C 1
ATOM 3944 O O . LEU B 2 214 ? -15.506 5.605 -91.949 1.00 52.70 214 LEU C O 1
ATOM 3949 N N . TYR B 2 215 ? -13.509 5.919 -90.940 1.00 64.96 215 TYR C N 1
ATOM 3950 C CA . TYR B 2 215 ? -13.302 7.298 -91.372 1.00 63.40 215 TYR C CA 1
ATOM 3951 C C . TYR B 2 215 ? -11.870 7.707 -91.050 1.00 65.28 215 TYR C C 1
ATOM 3952 O O . TYR B 2 215 ? -11.325 7.294 -90.024 1.00 63.29 215 TYR C O 1
ATOM 3961 N N . SER B 2 216 ? -11.276 8.525 -91.922 1.00 69.32 216 SER C N 1
ATOM 3962 C CA . SER B 2 216 ? -9.895 8.970 -91.750 1.00 73.78 216 SER C CA 1
ATOM 3963 C C . SER B 2 216 ? -9.712 9.671 -90.402 1.00 74.66 216 SER C C 1
ATOM 3964 O O . SER B 2 216 ? -10.672 10.120 -89.768 1.00 78.60 216 SER C O 1
ATOM 3967 N N . ARG B 2 217 ? -8.453 9.737 -89.953 1.00 68.13 217 ARG C N 1
ATOM 3968 C CA . ARG B 2 217 ? -8.162 10.228 -88.605 1.00 72.24 217 ARG C CA 1
ATOM 3969 C C . ARG B 2 217 ? -8.704 11.632 -88.381 1.00 75.09 217 ARG C C 1
ATOM 3970 O O . ARG B 2 217 ? -9.550 11.852 -87.507 1.00 68.44 217 ARG C O 1
ATOM 3978 N N . HIS B 2 218 ? -8.243 12.595 -89.165 1.00 71.07 218 HIS C N 1
ATOM 3979 C CA . HIS B 2 218 ? -8.689 13.975 -89.028 1.00 77.25 218 HIS C CA 1
ATOM 3980 C C . HIS B 2 218 ? -9.392 14.387 -90.317 1.00 78.07 218 HIS C C 1
ATOM 3981 O O . HIS B 2 218 ? -8.877 15.196 -91.089 1.00 82.57 218 HIS C O 1
ATOM 3988 N N . ASN B 2 219 ? -10.564 13.802 -90.555 1.00 78.71 219 ASN C N 1
ATOM 3989 C CA . ASN B 2 219 ? -11.355 14.147 -91.724 1.00 75.88 219 ASN C CA 1
ATOM 3990 C C . ASN B 2 219 ? -12.035 15.499 -91.520 1.00 72.98 219 ASN C C 1
ATOM 3991 O O . ASN B 2 219 ? -12.449 15.835 -90.407 1.00 74.72 219 ASN C O 1
ATOM 3996 N N . PRO B 2 220 ? -12.171 16.292 -92.584 1.00 68.98 220 PRO C N 1
ATOM 3997 C CA . PRO B 2 220 ? -12.929 17.542 -92.470 1.00 66.28 220 PRO C CA 1
ATOM 3998 C C . PRO B 2 220 ? -14.427 17.339 -92.571 1.00 68.29 220 PRO C C 1
ATOM 3999 O O . PRO B 2 220 ? -15.186 18.253 -92.221 1.00 66.40 220 PRO C O 1
ATOM 4003 N N . VAL B 2 221 ? -14.873 16.161 -92.999 1.00 69.77 221 VAL C N 1
ATOM 4004 C CA . VAL B 2 221 ? -16.299 15.901 -93.146 1.00 66.02 221 VAL C CA 1
ATOM 4005 C C . VAL B 2 221 ? -16.889 15.349 -91.863 1.00 61.67 221 VAL C C 1
ATOM 4006 O O . VAL B 2 221 ? -17.956 15.788 -91.430 1.00 61.20 221 VAL C O 1
ATOM 4010 N N . ILE B 2 222 ? -16.187 14.409 -91.230 1.00 59.97 222 ILE C N 1
ATOM 4011 C CA . ILE B 2 222 ? -16.668 13.845 -89.973 1.00 65.94 222 ILE C CA 1
ATOM 4012 C C . ILE B 2 222 ? -16.894 14.948 -88.953 1.00 72.53 222 ILE C C 1
ATOM 4013 O O . ILE B 2 222 ? -17.858 14.912 -88.176 1.00 69.63 222 ILE C O 1
ATOM 4018 N N . ALA B 2 223 ? -16.041 15.971 -88.970 1.00 71.04 223 ALA C N 1
ATOM 4019 C CA . ALA B 2 223 ? -16.295 17.138 -88.138 1.00 70.66 223 ALA C CA 1
ATOM 4020 C C . ALA B 2 223 ? -17.536 17.876 -88.623 1.00 70.77 223 ALA C C 1
ATOM 4021 O O . ALA B 2 223 ? -18.421 18.214 -87.829 1.00 65.21 223 ALA C O 1
ATOM 4023 N N . ALA B 2 224 ? -17.641 18.086 -89.939 1.00 68.29 224 ALA C N 1
ATOM 4024 C CA . ALA B 2 224 ? -18.786 18.801 -90.489 1.00 66.30 224 ALA C CA 1
ATOM 4025 C C . ALA B 2 224 ? -20.045 17.947 -90.482 1.00 64.07 224 ALA C C 1
ATOM 4026 O O . ALA B 2 224 ? -21.156 18.486 -90.421 1.00 61.45 224 ALA C O 1
ATOM 4028 N N . LEU B 2 225 ? -19.900 16.624 -90.569 1.00 60.43 225 LEU C N 1
ATOM 4029 C CA . LEU B 2 225 ? -21.071 15.759 -90.496 1.00 61.54 225 LEU C CA 1
ATOM 4030 C C . LEU B 2 225 ? -21.758 15.903 -89.144 1.00 66.67 225 LEU C C 1
ATOM 4031 O O . LEU B 2 225 ? -22.994 15.920 -89.064 1.00 65.67 225 LEU C O 1
ATOM 4036 N N . LEU B 2 226 ? -20.972 16.041 -88.070 1.00 64.12 226 LEU C N 1
ATOM 4037 C CA . LEU B 2 226 ? -21.551 16.270 -86.750 1.00 62.51 226 LEU C CA 1
ATOM 4038 C C . LEU B 2 226 ? -22.340 17.572 -86.713 1.00 63.23 226 LEU C C 1
ATOM 4039 O O . LEU B 2 226 ? -23.413 17.639 -86.101 1.00 55.47 226 LEU C O 1
ATOM 4044 N N . ARG B 2 227 ? -21.837 18.607 -87.395 1.00 66.86 227 ARG C N 1
ATOM 4045 C CA . ARG B 2 227 ? -22.501 19.907 -87.410 1.00 60.61 227 ARG C CA 1
ATOM 4046 C C . ARG B 2 227 ? -23.844 19.831 -88.122 1.00 60.24 227 ARG C C 1
ATOM 4047 O O . ARG B 2 227 ? -24.803 20.505 -87.726 1.00 53.99 227 ARG C O 1
ATOM 4055 N N . ASP B 2 228 ? -23.927 19.017 -89.177 1.00 61.48 228 ASP C N 1
ATOM 4056 C CA . ASP B 2 228 ? -25.177 18.884 -89.916 1.00 63.32 228 ASP C CA 1
ATOM 4057 C C . ASP B 2 228 ? -26.274 18.330 -89.021 1.00 65.07 228 ASP C C 1
ATOM 4058 O O . ASP B 2 228 ? -27.380 18.880 -88.959 1.00 67.26 228 ASP C O 1
ATOM 4063 N N . LEU B 2 229 ? -25.975 17.247 -88.302 1.00 59.39 229 LEU C N 1
ATOM 4064 C CA . LEU B 2 229 ? -26.975 16.635 -87.437 1.00 55.38 229 LEU C CA 1
ATOM 4065 C C . LEU B 2 229 ? -27.454 17.605 -86.364 1.00 56.27 229 LEU C C 1
ATOM 4066 O O . LEU B 2 229 ? -28.631 17.573 -85.981 1.00 47.93 229 LEU C O 1
ATOM 4071 N N . LEU B 2 230 ? -26.578 18.517 -85.923 1.00 60.90 230 LEU C N 1
ATOM 4072 C CA . LEU B 2 230 ? -26.935 19.466 -84.870 1.00 57.46 230 LEU C CA 1
ATOM 4073 C C . LEU B 2 230 ? -28.037 20.414 -85.318 1.00 53.86 230 LEU C C 1
ATOM 4074 O O . LEU B 2 230 ? -28.903 20.784 -84.517 1.00 52.92 230 LEU C O 1
ATOM 4079 N N . SER B 2 231 ? -28.018 20.823 -86.592 1.00 54.51 231 SER C N 1
ATOM 4080 C CA . SER B 2 231 ? -28.813 21.960 -87.031 1.00 58.31 231 SER C CA 1
ATOM 4081 C C . SER B 2 231 ? -29.613 21.761 -88.313 1.00 53.50 231 SER C C 1
ATOM 4082 O O . SER B 2 231 ? -30.457 22.613 -88.610 1.00 53.88 231 SER C O 1
ATOM 4085 N N . GLN B 2 232 ? -29.385 20.700 -89.084 1.00 52.28 232 GLN C N 1
ATOM 4086 C CA . GLN B 2 232 ? -30.133 20.537 -90.327 1.00 54.26 232 GLN C CA 1
ATOM 4087 C C . GLN B 2 232 ? -31.617 20.325 -90.041 1.00 49.73 232 GLN C C 1
ATOM 4088 O O . GLN B 2 232 ? -32.001 19.813 -88.988 1.00 52.66 232 GLN C O 1
ATOM 4094 N N . LYS B 2 233 ? -32.453 20.709 -91.005 1.00 50.78 233 LYS C N 1
ATOM 4095 C CA . LYS B 2 233 ? -33.896 20.686 -90.810 1.00 53.47 233 LYS C CA 1
ATOM 4096 C C . LYS B 2 233 ? -34.437 19.269 -90.911 1.00 57.25 233 LYS C C 1
ATOM 4097 O O . LYS B 2 233 ? -34.045 18.500 -91.792 1.00 60.10 233 LYS C O 1
ATOM 4103 N N . ILE B 2 234 ? -35.354 18.934 -90.009 1.00 59.14 234 ILE C N 1
ATOM 4104 C CA . ILE B 2 234 ? -35.951 17.603 -89.979 1.00 58.20 234 ILE C CA 1
ATOM 4105 C C . ILE B 2 234 ? -37.035 17.536 -91.044 1.00 52.27 234 ILE C C 1
ATOM 4106 O O . ILE B 2 234 ? -37.973 18.338 -91.038 1.00 63.42 234 ILE C O 1
ATOM 4111 N N . SER B 2 235 ? -36.918 16.568 -91.952 1.00 51.72 235 SER C N 1
ATOM 4112 C CA . SER B 2 235 ? -37.899 16.435 -93.022 1.00 52.01 235 SER C CA 1
ATOM 4113 C C . SER B 2 235 ? -38.999 15.439 -92.676 1.00 51.40 235 SER C C 1
ATOM 4114 O O . SER B 2 235 ? -40.184 15.775 -92.761 1.00 49.52 235 SER C O 1
ATOM 4117 N N . SER B 2 236 ? -38.629 14.217 -92.294 1.00 60.06 236 SER C N 1
ATOM 4118 C CA . SER B 2 236 ? -39.604 13.194 -91.938 1.00 61.62 236 SER C CA 1
ATOM 4119 C C . SER B 2 236 ? -39.076 12.355 -90.783 1.00 60.00 236 SER C C 1
ATOM 4120 O O . SER B 2 236 ? -37.874 12.097 -90.675 1.00 54.98 236 SER C O 1
ATOM 4123 N N . VAL B 2 237 ? -39.997 11.907 -89.933 1.00 61.30 237 VAL C N 1
ATOM 4124 C CA . VAL B 2 237 ? -39.668 11.111 -88.759 1.00 56.36 237 VAL C CA 1
ATOM 4125 C C . VAL B 2 237 ? -40.472 9.821 -88.812 1.00 55.35 237 VAL C C 1
ATOM 4126 O O . VAL B 2 237 ? -41.682 9.846 -89.068 1.00 47.54 237 VAL C O 1
ATOM 4130 N N . GLY B 2 238 ? -39.795 8.704 -88.592 1.00 56.25 238 GLY C N 1
ATOM 4131 C CA . GLY B 2 238 ? -40.442 7.407 -88.601 1.00 55.55 238 GLY C CA 1
ATOM 4132 C C . GLY B 2 238 ? -39.891 6.530 -87.500 1.00 53.97 238 GLY C C 1
ATOM 4133 O O . GLY B 2 238 ? -38.715 6.611 -87.139 1.00 53.09 238 GLY C O 1
ATOM 4134 N N . MET B 2 239 ? -40.765 5.688 -86.960 1.00 52.52 239 MET C N 1
ATOM 4135 C CA . MET B 2 239 ? -40.400 4.787 -85.880 1.00 59.15 239 MET C CA 1
ATOM 4136 C C . MET B 2 239 ? -39.861 3.477 -86.448 1.00 61.42 239 MET C C 1
ATOM 4137 O O . MET B 2 239 ? -40.430 2.917 -87.388 1.00 58.30 239 MET C O 1
ATOM 4142 N N . LYS B 2 240 ? -38.763 2.992 -85.865 1.00 63.90 240 LYS C N 1
ATOM 4143 C CA . LYS B 2 240 ? -38.191 1.701 -86.235 1.00 66.53 240 LYS C CA 1
ATOM 4144 C C . LYS B 2 240 ? -38.916 0.565 -85.520 1.00 75.03 240 LYS C C 1
ATOM 4145 O O . LYS B 2 240 ? -39.463 0.737 -84.427 1.00 86.41 240 LYS C O 1
ATOM 4151 N N . SER B 2 241 ? -38.921 -0.608 -86.146 1.00 69.01 241 SER C N 1
ATOM 4152 C CA . SER B 2 241 ? -39.532 -1.781 -85.544 1.00 80.89 241 SER C CA 1
ATOM 4153 C C . SER B 2 241 ? -38.458 -2.813 -85.213 1.00 80.56 241 SER C C 1
ATOM 4154 O O . SER B 2 241 ? -37.333 -2.762 -85.724 1.00 66.45 241 SER C O 1
ATOM 4157 N N . GLY B 2 242 ? -38.813 -3.736 -84.313 1.00 79.72 242 GLY C N 1
ATOM 4158 C CA . GLY B 2 242 ? -38.002 -4.893 -83.982 1.00 79.02 242 GLY C CA 1
ATOM 4159 C C . GLY B 2 242 ? -36.871 -4.672 -82.995 1.00 90.32 242 GLY C C 1
ATOM 4160 O O . GLY B 2 242 ? -36.216 -5.650 -82.607 1.00 89.77 242 GLY C O 1
ATOM 4161 N N . GLY B 2 243 ? -36.616 -3.434 -82.566 1.00 90.35 243 GLY C N 1
ATOM 4162 C CA . GLY B 2 243 ? -35.520 -3.153 -81.664 1.00 72.14 243 GLY C CA 1
ATOM 4163 C C . GLY B 2 243 ? -35.885 -3.359 -80.205 1.00 72.42 243 GLY C C 1
ATOM 4164 O O . GLY B 2 243 ? -37.014 -3.695 -79.849 1.00 66.07 243 GLY C O 1
ATOM 4165 N N . THR B 2 244 ? -34.891 -3.131 -79.344 1.00 80.50 244 THR C N 1
ATOM 4166 C CA . THR B 2 244 ? -35.106 -3.283 -77.907 1.00 72.16 244 THR C CA 1
ATOM 4167 C C . THR B 2 244 ? -35.970 -2.154 -77.353 1.00 67.96 244 THR C C 1
ATOM 4168 O O . THR B 2 244 ? -37.066 -2.392 -76.835 1.00 66.19 244 THR C O 1
ATOM 4172 N N . GLN B 2 245 ? -35.500 -0.917 -77.475 1.00 69.23 245 GLN C N 1
ATOM 4173 C CA . GLN B 2 245 ? -36.170 0.276 -76.966 1.00 59.38 245 GLN C CA 1
ATOM 4174 C C . GLN B 2 245 ? -36.547 1.181 -78.136 1.00 60.77 245 GLN C C 1
ATOM 4175 O O . GLN B 2 245 ? -36.378 0.826 -79.301 1.00 72.12 245 GLN C O 1
ATOM 4181 N N . LEU B 2 246 ? -37.071 2.359 -77.811 1.00 55.18 246 LEU C N 1
ATOM 4182 C CA . LEU B 2 246 ? -37.543 3.292 -78.831 1.00 52.07 246 LEU C CA 1
ATOM 4183 C C . LEU B 2 246 ? -36.367 3.970 -79.524 1.00 53.02 246 LEU C C 1
ATOM 4184 O O . LEU B 2 246 ? -35.506 4.561 -78.865 1.00 49.26 246 LEU C O 1
ATOM 4189 N N . LYS B 2 247 ? -36.319 3.862 -80.853 1.00 54.34 247 LYS C N 1
ATOM 4190 C CA . LYS B 2 247 ? -35.318 4.550 -81.664 1.00 54.09 247 LYS C CA 1
ATOM 4191 C C . LYS B 2 247 ? -35.992 5.057 -82.931 1.00 57.28 247 LYS C C 1
ATOM 4192 O O . LYS B 2 247 ? -36.632 4.283 -83.649 1.00 63.95 247 LYS C O 1
ATOM 4198 N N . LEU B 2 248 ? -35.858 6.356 -83.195 1.00 51.08 248 LEU C N 1
ATOM 4199 C CA . LEU B 2 248 ? -36.537 7.015 -84.301 1.00 48.73 248 LEU C CA 1
ATOM 4200 C C . LEU B 2 248 ? -35.580 7.299 -85.455 1.00 49.40 248 LEU C C 1
ATOM 4201 O O . LEU B 2 248 ? -34.397 7.583 -85.249 1.00 43.09 248 LEU C O 1
ATOM 4206 N N . ILE B 2 249 ? -36.116 7.251 -86.675 1.00 55.15 249 ILE C N 1
ATOM 4207 C CA . ILE B 2 249 ? -35.351 7.520 -87.892 1.00 56.57 249 ILE C CA 1
ATOM 4208 C C . ILE B 2 249 ? -35.657 8.935 -88.360 1.00 51.38 249 ILE C C 1
ATOM 4209 O O . ILE B 2 249 ? -36.820 9.292 -88.588 1.00 47.87 249 ILE C O 1
ATOM 4214 N N . MET B 2 250 ? -34.607 9.732 -88.512 1.00 48.31 250 MET C N 1
ATOM 4215 C CA . MET B 2 250 ? -34.707 11.102 -88.980 1.00 50.96 250 MET C CA 1
ATOM 4216 C C . MET B 2 250 ? -34.225 11.173 -90.421 1.00 56.63 250 MET C C 1
ATOM 4217 O O . MET B 2 250 ? -33.273 10.487 -90.800 1.00 48.73 250 MET C O 1
ATOM 4222 N N . SER B 2 251 ? -34.892 11.997 -91.221 1.00 66.27 251 SER C N 1
ATOM 4223 C CA . SER B 2 251 ? -34.469 12.306 -92.577 1.00 56.10 251 SER C CA 1
ATOM 4224 C C . SER B 2 251 ? -34.308 13.813 -92.697 1.00 53.59 251 SER C C 1
ATOM 4225 O O . SER B 2 251 ? -35.097 14.576 -92.131 1.00 56.54 251 SER C O 1
ATOM 4228 N N . PHE B 2 252 ? -33.297 14.247 -93.432 1.00 53.87 252 PHE C N 1
ATOM 4229 C CA . PHE B 2 252 ? -32.947 15.656 -93.445 1.00 58.44 252 PHE C CA 1
ATOM 4230 C C . PHE B 2 252 ? -33.203 16.283 -94.807 1.00 59.54 252 PHE C C 1
ATOM 4231 O O . PHE B 2 252 ? -33.555 15.620 -95.787 1.00 54.80 252 PHE C O 1
ATOM 4239 N N . GLN B 2 253 ? -33.003 17.600 -94.841 1.00 61.93 253 GLN C N 1
ATOM 4240 C CA . GLN B 2 253 ? -33.222 18.362 -96.059 1.00 67.98 253 GLN C CA 1
ATOM 4241 C C . GLN B 2 253 ? -32.265 17.944 -97.166 1.00 67.91 253 GLN C C 1
ATOM 4242 O O . GLN B 2 253 ? -32.599 18.080 -98.348 1.00 67.82 253 GLN C O 1
ATOM 4248 N N . ASN B 2 254 ? -31.105 17.392 -96.809 1.00 63.53 254 ASN C N 1
ATOM 4249 C CA . ASN B 2 254 ? -30.121 16.929 -97.778 1.00 57.90 254 ASN C CA 1
ATOM 4250 C C . ASN B 2 254 ? -30.168 15.419 -97.957 1.00 52.00 254 ASN C C 1
ATOM 4251 O O . ASN B 2 254 ? -29.130 14.785 -98.173 1.00 49.51 254 ASN C O 1
ATOM 4256 N N . TYR B 2 255 ? -31.351 14.826 -97.795 1.00 54.45 255 TYR C N 1
ATOM 4257 C CA . TYR B 2 255 ? -31.596 13.418 -98.099 1.00 64.87 255 TYR C CA 1
ATOM 4258 C C . TYR B 2 255 ? -30.792 12.467 -97.214 1.00 65.08 255 TYR C C 1
ATOM 4259 O O . TYR B 2 255 ? -30.951 11.242 -97.305 1.00 60.66 255 TYR C O 1
ATOM 4268 N N . GLY B 2 256 ? -29.930 13.008 -96.358 1.00 60.10 256 GLY C N 1
ATOM 4269 C CA . GLY B 2 256 ? -29.262 12.178 -95.382 1.00 56.77 256 GLY C CA 1
ATOM 4270 C C . GLY B 2 256 ? -30.200 11.763 -94.268 1.00 61.22 256 GLY C C 1
ATOM 4271 O O . GLY B 2 256 ? -31.217 12.402 -93.997 1.00 64.27 256 GLY C O 1
ATOM 4272 N N . GLN B 2 257 ? -29.851 10.662 -93.608 1.00 59.09 257 GLN C N 1
ATOM 4273 C CA . GLN B 2 257 ? -30.658 10.158 -92.509 1.00 52.10 257 GLN C CA 1
ATOM 4274 C C . GLN B 2 257 ? -29.746 9.735 -91.365 1.00 43.28 257 GLN C C 1
ATOM 4275 O O . GLN B 2 257 ? -28.524 9.631 -91.513 1.00 38.00 257 GLN C O 1
ATOM 4281 N N . ALA B 2 258 ? -30.361 9.511 -90.205 1.00 42.68 258 ALA C N 1
ATOM 4282 C CA . ALA B 2 258 ? -29.638 9.179 -88.987 1.00 38.00 258 ALA C CA 1
ATOM 4283 C C . ALA B 2 258 ? -30.595 8.511 -88.011 1.00 38.00 258 ALA C C 1
ATOM 4284 O O . ALA B 2 258 ? -31.815 8.664 -88.108 1.00 38.00 258 ALA C O 1
ATOM 4286 N N . LEU B 2 259 ? -30.024 7.746 -87.085 1.00 38.00 259 LEU C N 1
ATOM 4287 C CA . LEU B 2 259 ? -30.779 7.158 -85.989 1.00 38.00 259 LEU C CA 1
ATOM 4288 C C . LEU B 2 259 ? -30.867 8.136 -84.831 1.00 38.00 259 LEU C C 1
ATOM 4289 O O . LEU B 2 259 ? -29.965 8.943 -84.600 1.00 38.00 259 LEU C O 1
ATOM 4294 N N . PHE B 2 260 ? -31.936 8.012 -84.058 1.00 38.00 260 PHE C N 1
ATOM 4295 C CA . PHE B 2 260 ? -32.209 8.965 -82.995 1.00 44.05 260 PHE C CA 1
ATOM 4296 C C . PHE B 2 260 ? -32.608 8.223 -81.736 1.00 51.91 260 PHE C C 1
ATOM 4297 O O . PHE B 2 260 ? -33.620 7.516 -81.723 1.00 55.33 260 PHE C O 1
ATOM 4305 N N . LYS B 2 261 ? -31.822 8.397 -80.680 1.00 44.90 261 LYS C N 1
ATOM 4306 C CA . LYS B 2 261 ? -32.173 7.862 -79.380 1.00 44.61 261 LYS C CA 1
ATOM 4307 C C . LYS B 2 261 ? -32.424 9.014 -78.420 1.00 45.07 261 LYS C C 1
ATOM 4308 O O . LYS B 2 261 ? -31.550 9.879 -78.258 1.00 44.93 261 LYS C O 1
ATOM 4314 N N . PRO B 2 262 ? -33.601 9.069 -77.768 1.00 46.10 262 PRO C N 1
ATOM 4315 C CA . PRO B 2 262 ? -33.934 10.222 -76.922 1.00 48.98 262 PRO C CA 1
ATOM 4316 C C . PRO B 2 262 ? -33.197 10.229 -75.592 1.00 57.97 262 PRO C C 1
ATOM 4317 O O . PRO B 2 262 ? -32.267 9.447 -75.377 1.00 60.46 262 PRO C O 1
ATOM 4321 N N . MET B 2 263 ? -33.584 11.158 -74.714 1.00 56.02 263 MET C N 1
ATOM 4322 C CA . MET B 2 263 ? -32.903 11.313 -73.432 1.00 57.42 263 MET C CA 1
ATOM 4323 C C . MET B 2 263 ? -33.094 10.086 -72.550 1.00 59.80 263 MET C C 1
ATOM 4324 O O . MET B 2 263 ? -32.121 9.455 -72.117 1.00 59.71 263 MET C O 1
ATOM 4329 N N . LYS B 2 264 ? -34.347 9.790 -72.207 1.00 61.45 264 LYS C N 1
ATOM 4330 C CA . LYS B 2 264 ? -34.751 8.615 -71.438 1.00 67.17 264 LYS C CA 1
ATOM 4331 C C . LYS B 2 264 ? -34.341 8.717 -69.966 1.00 63.14 264 LYS C C 1
ATOM 4332 O O . LYS B 2 264 ? -35.128 8.358 -69.083 1.00 54.08 264 LYS C O 1
ATOM 4338 N N . GLN B 2 265 ? -33.136 9.209 -69.674 1.00 67.03 265 GLN C N 1
ATOM 4339 C CA . GLN B 2 265 ? -32.733 9.374 -68.282 1.00 70.27 265 GLN C CA 1
ATOM 4340 C C . GLN B 2 265 ? -31.730 10.519 -68.154 1.00 74.46 265 GLN C C 1
ATOM 4341 O O . GLN B 2 265 ? -31.059 10.900 -69.119 1.00 74.51 265 GLN C O 1
ATOM 4347 N N . THR B 2 266 ? -31.624 11.047 -66.928 1.00 72.45 266 THR C N 1
ATOM 4348 C CA . THR B 2 266 ? -30.829 12.228 -66.608 1.00 67.52 266 THR C CA 1
ATOM 4349 C C . THR B 2 266 ? -29.346 11.877 -66.471 1.00 67.05 266 THR C C 1
ATOM 4350 O O . THR B 2 266 ? -28.931 10.729 -66.649 1.00 79.60 266 THR C O 1
ATOM 4354 N N . ARG B 2 267 ? -28.534 12.872 -66.109 1.00 59.16 267 ARG C N 1
ATOM 4355 C CA . ARG B 2 267 ? -27.089 12.672 -66.037 1.00 68.83 267 ARG C CA 1
ATOM 4356 C C . ARG B 2 267 ? -26.640 12.118 -64.693 1.00 75.82 267 ARG C C 1
ATOM 4357 O O . ARG B 2 267 ? -25.847 11.173 -64.638 1.00 75.89 267 ARG C O 1
ATOM 4365 N N . GLU B 2 268 ? -27.128 12.698 -63.604 1.00 85.89 268 GLU C N 1
ATOM 4366 C CA . GLU B 2 268 ? -26.675 12.303 -62.279 1.00 90.04 268 GLU C CA 1
ATOM 4367 C C . GLU B 2 268 ? -27.291 10.991 -61.813 1.00 83.90 268 GLU C C 1
ATOM 4368 O O . GLU B 2 268 ? -27.040 10.580 -60.673 1.00 87.65 268 GLU C O 1
ATOM 4374 N N . GLN B 2 269 ? -28.070 10.323 -62.660 1.00 76.93 269 GLN C N 1
ATOM 4375 C CA . GLN B 2 269 ? -28.722 9.080 -62.282 1.00 79.74 269 GLN C CA 1
ATOM 4376 C C . GLN B 2 269 ? -27.836 7.883 -62.607 1.00 82.13 269 GLN C C 1
ATOM 4377 O O . GLN B 2 269 ? -27.075 7.889 -63.579 1.00 82.41 269 GLN C O 1
ATOM 4383 N N . GLU B 2 270 ? -27.941 6.853 -61.773 1.00 79.54 270 GLU C N 1
ATOM 4384 C CA . GLU B 2 270 ? -27.224 5.602 -61.959 1.00 68.92 270 GLU C CA 1
ATOM 4385 C C . GLU B 2 270 ? -28.217 4.473 -62.200 1.00 71.13 270 GLU C C 1
ATOM 4386 O O . GLU B 2 270 ? -29.368 4.533 -61.753 1.00 64.46 270 GLU C O 1
ATOM 4392 N N . THR B 2 271 ? -27.771 3.459 -62.936 1.00 68.79 271 THR C N 1
ATOM 4393 C CA . THR B 2 271 ? -28.587 2.268 -63.130 1.00 64.25 271 THR C CA 1
ATOM 4394 C C . THR B 2 271 ? -28.826 1.598 -61.781 1.00 62.97 271 THR C C 1
ATOM 4395 O O . THR B 2 271 ? -27.862 1.352 -61.041 1.00 60.19 271 THR C O 1
ATOM 4399 N N . PRO B 2 272 ? -30.073 1.285 -61.428 1.00 54.25 272 PRO C N 1
ATOM 4400 C CA . PRO B 2 272 ? -30.342 0.627 -60.148 1.00 52.81 272 PRO C CA 1
ATOM 4401 C C . PRO B 2 272 ? -29.504 -0.628 -60.013 1.00 63.53 272 PRO C C 1
ATOM 4402 O O . PRO B 2 272 ? -29.307 -1.358 -60.996 1.00 70.93 272 PRO C O 1
ATOM 4406 N N . PRO B 2 273 ? -28.975 -0.907 -58.822 1.00 58.03 273 PRO C N 1
ATOM 4407 C CA . PRO B 2 273 ? -28.118 -2.092 -58.670 1.00 58.84 273 PRO C CA 1
ATOM 4408 C C . PRO B 2 273 ? -28.851 -3.392 -58.933 1.00 55.72 273 PRO C C 1
ATOM 4409 O O . PRO B 2 273 ? -28.211 -4.384 -59.301 1.00 51.72 273 PRO C O 1
ATOM 4413 N N . ASP B 2 274 ? -30.174 -3.409 -58.789 1.00 52.84 274 ASP C N 1
ATOM 4414 C CA . ASP B 2 274 ? -30.977 -4.609 -58.969 1.00 54.93 274 ASP C CA 1
ATOM 4415 C C . ASP B 2 274 ? -31.437 -4.796 -60.414 1.00 52.11 274 ASP C C 1
ATOM 4416 O O . ASP B 2 274 ? -32.224 -5.708 -60.692 1.00 47.25 274 ASP C O 1
ATOM 4421 N N . PHE B 2 275 ? -30.974 -3.951 -61.332 1.00 54.97 275 PHE C N 1
ATOM 4422 C CA . PHE B 2 275 ? -31.321 -4.068 -62.742 1.00 55.54 275 PHE C CA 1
ATOM 4423 C C . PHE B 2 275 ? -30.350 -5.013 -63.438 1.00 53.34 275 PHE C C 1
ATOM 4424 O O . PHE B 2 275 ? -29.131 -4.906 -63.260 1.00 49.11 275 PHE C O 1
ATOM 4432 N N . PHE B 2 276 ? -30.896 -5.957 -64.198 1.00 49.94 276 PHE C N 1
ATOM 4433 C CA . PHE B 2 276 ? -30.061 -6.792 -65.041 1.00 51.49 276 PHE C CA 1
ATOM 4434 C C . PHE B 2 276 ? -29.485 -5.970 -66.191 1.00 53.47 276 PHE C C 1
ATOM 4435 O O . PHE B 2 276 ? -29.991 -4.899 -66.537 1.00 54.93 276 PHE C O 1
ATOM 4443 N N . TYR B 2 277 ? -28.434 -6.509 -66.818 1.00 54.91 277 TYR C N 1
ATOM 4444 C CA . TYR B 2 277 ? -27.852 -5.834 -67.974 1.00 48.23 277 TYR C CA 1
ATOM 4445 C C . TYR B 2 277 ? -28.875 -5.677 -69.091 1.00 43.31 277 TYR C C 1
ATOM 4446 O O . TYR B 2 277 ? -28.808 -4.713 -69.863 1.00 40.82 277 TYR C O 1
ATOM 4455 N N . PHE B 2 278 ? -29.843 -6.585 -69.176 1.00 47.35 278 PHE C N 1
ATOM 4456 C CA . PHE B 2 278 ? -30.887 -6.485 -70.184 1.00 49.08 278 PHE C CA 1
ATOM 4457 C C . PHE B 2 278 ? -32.093 -5.690 -69.704 1.00 44.33 278 PHE C C 1
ATOM 4458 O O . PHE B 2 278 ? -33.142 -5.731 -70.350 1.00 44.38 278 PHE C O 1
ATOM 4466 N N . SER B 2 279 ? -31.972 -4.982 -68.584 1.00 46.01 279 SER C N 1
ATOM 4467 C CA . SER B 2 279 ? -33.006 -4.062 -68.138 1.00 50.52 279 SER C CA 1
ATOM 4468 C C . SER B 2 279 ? -32.517 -2.622 -68.111 1.00 49.48 279 SER C C 1
ATOM 4469 O O . SER B 2 279 ? -33.319 -1.713 -67.860 1.00 44.83 279 SER C O 1
ATOM 4472 N N . ASP B 2 280 ? -31.237 -2.389 -68.393 1.00 49.74 280 ASP C N 1
ATOM 4473 C CA . ASP B 2 280 ? -30.663 -1.053 -68.337 1.00 50.60 280 ASP C CA 1
ATOM 4474 C C . ASP B 2 280 ? -31.258 -0.164 -69.424 1.00 54.36 280 ASP C C 1
ATOM 4475 O O . ASP B 2 280 ? -31.743 -0.637 -70.454 1.00 53.92 280 ASP C O 1
ATOM 4480 N N . PHE B 2 281 ? -31.241 1.139 -69.171 1.00 57.52 281 PHE C N 1
ATOM 4481 C CA . PHE B 2 281 ? -31.764 2.092 -70.133 1.00 55.10 281 PHE C CA 1
ATOM 4482 C C . PHE B 2 281 ? -30.751 2.354 -71.236 1.00 61.22 281 PHE C C 1
ATOM 4483 O O . PHE B 2 281 ? -29.538 2.314 -71.013 1.00 63.29 281 PHE C O 1
ATOM 4491 N N . GLU B 2 282 ? -31.262 2.622 -72.438 1.00 59.14 282 GLU C N 1
ATOM 4492 C CA . GLU B 2 282 ? -30.443 3.130 -73.534 1.00 53.58 282 GLU C CA 1
ATOM 4493 C C . GLU B 2 282 ? -30.544 4.648 -73.521 1.00 52.53 282 GLU C C 1
ATOM 4494 O O . GLU B 2 282 ? -31.621 5.207 -73.750 1.00 55.27 282 GLU C O 1
ATOM 4500 N N . ARG B 2 283 ? -29.427 5.315 -73.237 1.00 46.66 283 ARG C N 1
ATOM 4501 C CA . ARG B 2 283 ? -29.411 6.758 -73.060 1.00 52.83 283 ARG C CA 1
ATOM 4502 C C . ARG B 2 283 ? -28.538 7.419 -74.120 1.00 61.04 283 ARG C C 1
ATOM 4503 O O . ARG B 2 283 ? -27.476 6.901 -74.489 1.00 56.80 283 ARG C O 1
ATOM 4511 N N . HIS B 2 284 ? -28.998 8.588 -74.580 1.00 65.28 284 HIS C N 1
ATOM 4512 C CA . HIS B 2 284 ? -28.274 9.378 -75.573 1.00 62.69 284 HIS C CA 1
ATOM 4513 C C . HIS B 2 284 ? -26.886 9.781 -75.085 1.00 54.25 284 HIS C C 1
ATOM 4514 O O . HIS B 2 284 ? -25.975 9.975 -75.899 1.00 47.89 284 HIS C O 1
ATOM 4521 N N . ASN B 2 285 ? -26.717 9.933 -73.769 1.00 54.12 285 ASN C N 1
ATOM 4522 C CA . ASN B 2 285 ? -25.407 10.218 -73.196 1.00 52.06 285 ASN C CA 1
ATOM 4523 C C . ASN B 2 285 ? -24.370 9.231 -73.707 1.00 57.62 285 ASN C C 1
ATOM 4524 O O . ASN B 2 285 ? -23.299 9.618 -74.188 1.00 54.63 285 ASN C O 1
ATOM 4529 N N . ALA B 2 286 ? -24.696 7.938 -73.628 1.00 58.55 286 ALA C N 1
ATOM 4530 C CA . ALA B 2 286 ? -23.730 6.900 -73.959 1.00 57.06 286 ALA C CA 1
ATOM 4531 C C . ALA B 2 286 ? -23.373 6.924 -75.438 1.00 55.17 286 ALA C C 1
ATOM 4532 O O . ALA B 2 286 ? -22.192 6.829 -75.796 1.00 49.49 286 ALA C O 1
ATOM 4534 N N . GLU B 2 287 ? -24.376 7.094 -76.306 1.00 54.66 287 GLU C N 1
ATOM 4535 C CA . GLU B 2 287 ? -24.135 7.067 -77.747 1.00 55.84 287 GLU C CA 1
ATOM 4536 C C . GLU B 2 287 ? -23.116 8.122 -78.150 1.00 53.06 287 GLU C C 1
ATOM 4537 O O . GLU B 2 287 ? -22.129 7.822 -78.831 1.00 48.23 287 GLU C O 1
ATOM 4543 N N . ILE B 2 288 ? -23.330 9.362 -77.709 1.00 55.82 288 ILE C N 1
ATOM 4544 C CA . ILE B 2 288 ? -22.412 10.450 -78.025 1.00 48.98 288 ILE C CA 1
ATOM 4545 C C . ILE B 2 288 ? -21.062 10.217 -77.363 1.00 50.21 288 ILE C C 1
ATOM 4546 O O . ILE B 2 288 ? -20.008 10.413 -77.980 1.00 49.44 288 ILE C O 1
ATOM 4551 N N . ALA B 2 289 ? -21.072 9.796 -76.097 1.00 48.55 289 ALA C N 1
ATOM 4552 C CA . ALA B 2 289 ? -19.820 9.574 -75.388 1.00 50.26 289 ALA C CA 1
ATOM 4553 C C . ALA B 2 289 ? -19.015 8.461 -76.035 1.00 48.39 289 ALA C C 1
ATOM 4554 O O . ALA B 2 289 ? -17.783 8.536 -76.111 1.00 48.27 289 ALA C O 1
ATOM 4556 N N . ALA B 2 290 ? -19.701 7.434 -76.538 1.00 47.32 290 ALA C N 1
ATOM 4557 C CA . ALA B 2 290 ? -19.001 6.314 -77.151 1.00 51.34 290 ALA C CA 1
ATOM 4558 C C . ALA B 2 290 ? -18.220 6.758 -78.376 1.00 50.91 290 ALA C C 1
ATOM 4559 O O . ALA B 2 290 ? -17.098 6.293 -78.609 1.00 49.36 290 ALA C O 1
ATOM 4561 N N . PHE B 2 291 ? -18.782 7.687 -79.150 1.00 53.26 291 PHE C N 1
ATOM 4562 C CA . PHE B 2 291 ? -18.123 8.113 -80.377 1.00 54.56 291 PHE C CA 1
ATOM 4563 C C . PHE B 2 291 ? -16.800 8.804 -80.075 1.00 55.17 291 PHE C C 1
ATOM 4564 O O . PHE B 2 291 ? -15.769 8.481 -80.678 1.00 52.19 291 PHE C O 1
ATOM 4572 N N . HIS B 2 292 ? -16.802 9.732 -79.117 1.00 57.20 292 HIS C N 1
ATOM 4573 C CA . HIS B 2 292 ? -15.565 10.416 -78.757 1.00 56.97 292 HIS C CA 1
ATOM 4574 C C . HIS B 2 292 ? -14.588 9.464 -78.080 1.00 59.49 292 HIS C C 1
ATOM 4575 O O . HIS B 2 292 ? -13.379 9.532 -78.324 1.00 57.48 292 HIS C O 1
ATOM 4582 N N . LEU B 2 293 ? -15.098 8.562 -77.236 1.00 62.03 293 LEU C N 1
ATOM 4583 C CA . LEU B 2 293 ? -14.250 7.549 -76.611 1.00 63.58 293 LEU C CA 1
ATOM 4584 C C . LEU B 2 293 ? -13.566 6.692 -77.669 1.00 60.82 293 LEU C C 1
ATOM 4585 O O . LEU B 2 293 ? -12.359 6.426 -77.596 1.00 53.69 293 LEU C O 1
ATOM 4590 N N . ASP B 2 294 ? -14.343 6.223 -78.646 1.00 58.94 294 ASP C N 1
ATOM 4591 C CA . ASP B 2 294 ? -13.789 5.428 -79.732 1.00 57.40 294 ASP C CA 1
ATOM 4592 C C . ASP B 2 294 ? -12.846 6.258 -80.595 1.00 55.87 294 ASP C C 1
ATOM 4593 O O . ASP B 2 294 ? -11.801 5.766 -81.036 1.00 55.08 294 ASP C O 1
ATOM 4598 N N . ARG B 2 295 ? -13.187 7.526 -80.828 1.00 57.38 295 ARG C N 1
ATOM 4599 C CA . ARG B 2 295 ? -12.305 8.400 -81.593 1.00 62.58 295 ARG C CA 1
ATOM 4600 C C . ARG B 2 295 ? -10.993 8.638 -80.860 1.00 60.68 295 ARG C C 1
ATOM 4601 O O . ARG B 2 295 ? -9.919 8.624 -81.475 1.00 54.46 295 ARG C O 1
ATOM 4609 N N . ILE B 2 296 ? -11.066 8.831 -79.539 1.00 60.62 296 ILE C N 1
ATOM 4610 C CA . ILE B 2 296 ? -9.886 9.145 -78.738 1.00 59.96 296 ILE C CA 1
ATOM 4611 C C . ILE B 2 296 ? -8.922 7.966 -78.712 1.00 63.80 296 ILE C C 1
ATOM 4612 O O . ILE B 2 296 ? -7.697 8.155 -78.712 1.00 60.43 296 ILE C O 1
ATOM 4617 N N . LEU B 2 297 ? -9.446 6.740 -78.712 1.00 59.76 297 LEU C N 1
ATOM 4618 C CA . LEU B 2 297 ? -8.611 5.549 -78.767 1.00 57.96 297 LEU C CA 1
ATOM 4619 C C . LEU B 2 297 ? -8.131 5.245 -80.175 1.00 57.82 297 LEU C C 1
ATOM 4620 O O . LEU B 2 297 ? -7.391 4.271 -80.367 1.00 50.55 297 LEU C O 1
ATOM 4625 N N . ASP B 2 298 ? -8.500 6.087 -81.143 1.00 62.14 298 ASP C N 1
ATOM 4626 C CA . ASP B 2 298 ? -8.120 5.927 -82.543 1.00 62.35 298 ASP C CA 1
ATOM 4627 C C . ASP B 2 298 ? -8.578 4.584 -83.114 1.00 60.19 298 ASP C C 1
ATOM 4628 O O . ASP B 2 298 ? -7.928 4.017 -83.997 1.00 59.45 298 ASP C O 1
ATOM 4633 N N . PHE B 2 299 ? -9.711 4.075 -82.621 1.00 56.79 299 PHE C N 1
ATOM 4634 C CA . PHE B 2 299 ? -10.297 2.858 -83.173 1.00 53.29 299 PHE C CA 1
ATOM 4635 C C . PHE B 2 299 ? -11.072 3.158 -84.447 1.00 53.94 299 PHE C C 1
ATOM 4636 O O . PHE B 2 299 ? -10.896 2.477 -85.465 1.00 54.37 299 PHE C O 1
ATOM 4644 N N . ARG B 2 300 ? -11.930 4.181 -84.397 1.00 54.47 300 ARG C N 1
ATOM 4645 C CA . ARG B 2 300 ? -12.744 4.619 -85.531 1.00 56.46 300 ARG C CA 1
ATOM 4646 C C . ARG B 2 300 ? -13.620 3.475 -86.051 1.00 52.27 300 ARG C C 1
ATOM 4647 O O . ARG B 2 300 ? -13.593 3.108 -87.226 1.00 54.44 300 ARG C O 1
ATOM 4655 N N . ARG B 2 301 ? -14.400 2.907 -85.135 1.00 47.85 301 ARG C N 1
ATOM 4656 C CA . ARG B 2 301 ? -15.328 1.836 -85.458 1.00 46.08 301 ARG C CA 1
ATOM 4657 C C . ARG B 2 301 ? -16.771 2.207 -85.172 1.00 46.59 301 ARG C C 1
ATOM 4658 O O . ARG B 2 301 ? -17.649 1.353 -85.325 1.00 50.11 301 ARG C O 1
ATOM 4666 N N . VAL B 2 302 ? -17.044 3.431 -84.730 1.00 48.17 302 VAL C N 1
ATOM 4667 C CA . VAL B 2 302 ? -18.404 3.828 -84.369 1.00 49.36 302 VAL C CA 1
ATOM 4668 C C . VAL B 2 302 ? -18.910 4.824 -85.402 1.00 52.43 302 VAL C C 1
ATOM 4669 O O . VAL B 2 302 ? -18.121 5.620 -85.929 1.00 56.93 302 VAL C O 1
ATOM 4673 N N . PRO B 2 303 ? -20.196 4.811 -85.732 1.00 47.01 303 PRO C N 1
ATOM 4674 C CA . PRO B 2 303 ? -20.741 5.857 -86.581 1.00 48.67 303 PRO C CA 1
ATOM 4675 C C . PRO B 2 303 ? -20.815 7.168 -85.819 1.00 53.59 303 PRO C C 1
ATOM 4676 O O . PRO B 2 303 ? -21.134 7.182 -84.619 1.00 52.88 303 PRO C O 1
ATOM 4680 N N . PRO B 2 304 ? -20.498 8.286 -86.472 1.00 50.57 304 PRO C N 1
ATOM 4681 C CA . PRO B 2 304 ? -20.541 9.580 -85.786 1.00 48.96 304 PRO C CA 1
ATOM 4682 C C . PRO B 2 304 ? -21.938 9.888 -85.279 1.00 52.14 304 PRO C C 1
ATOM 4683 O O . PRO B 2 304 ? -22.936 9.670 -85.969 1.00 51.93 304 PRO C O 1
ATOM 4687 N N . VAL B 2 305 ? -22.000 10.408 -84.061 1.00 52.12 305 VAL C N 1
ATOM 4688 C CA . VAL B 2 305 ? -23.263 10.751 -83.425 1.00 51.66 305 VAL C CA 1
ATOM 4689 C C . VAL B 2 305 ? -23.089 12.093 -82.726 1.00 52.89 305 VAL C C 1
ATOM 4690 O O . VAL B 2 305 ? -22.021 12.385 -82.177 1.00 51.21 305 VAL C O 1
ATOM 4694 N N . ALA B 2 306 ? -24.113 12.939 -82.814 1.00 48.53 306 ALA C N 1
ATOM 4695 C CA . ALA B 2 306 ? -24.108 14.250 -82.186 1.00 47.19 306 ALA C CA 1
ATOM 4696 C C . ALA B 2 306 ? -25.457 14.488 -81.525 1.00 49.04 306 ALA C C 1
ATOM 4697 O O . ALA B 2 306 ? -26.486 13.999 -81.997 1.00 47.24 306 ALA C O 1
ATOM 4699 N N . GLY B 2 307 ? -25.445 15.246 -80.433 1.00 48.35 307 GLY C N 1
ATOM 4700 C CA . GLY B 2 307 ? -26.645 15.507 -79.645 1.00 53.45 307 GLY C CA 1
ATOM 4701 C C . GLY B 2 307 ? -27.322 16.803 -80.053 1.00 51.26 307 GLY C C 1
ATOM 4702 O O . GLY B 2 307 ? -26.658 17.771 -80.412 1.00 50.77 307 GLY C O 1
ATOM 4703 N N . ARG B 2 308 ? -28.649 16.811 -79.990 1.00 49.30 308 ARG C N 1
ATOM 4704 C CA . ARG B 2 308 ? -29.431 17.942 -80.466 1.00 53.11 308 ARG C CA 1
ATOM 4705 C C . ARG B 2 308 ? -30.665 18.153 -79.594 1.00 59.43 308 ARG C C 1
ATOM 4706 O O . ARG B 2 308 ? -31.351 17.193 -79.235 1.00 64.60 308 ARG C O 1
ATOM 4714 N N . LEU B 2 309 ? -30.955 19.417 -79.275 1.00 60.76 309 LEU C N 1
ATOM 4715 C CA . LEU B 2 309 ? -32.170 19.803 -78.550 1.00 61.27 309 LEU C CA 1
ATOM 4716 C C . LEU B 2 309 ? -33.312 19.929 -79.551 1.00 64.03 309 LEU C C 1
ATOM 4717 O O . LEU B 2 309 ? -33.442 20.949 -80.232 1.00 77.86 309 LEU C O 1
ATOM 4722 N N . VAL B 2 310 ? -34.149 18.905 -79.656 1.00 54.71 310 VAL C N 1
ATOM 4723 C CA . VAL B 2 310 ? -35.190 18.898 -80.678 1.00 54.30 310 VAL C CA 1
ATOM 4724 C C . VAL B 2 310 ? -36.515 19.364 -80.084 1.00 51.02 310 VAL C C 1
ATOM 4725 O O . VAL B 2 310 ? -36.790 19.186 -78.893 1.00 53.57 310 VAL C O 1
ATOM 4729 N N . ASN B 2 311 ? -37.333 19.996 -80.931 1.00 49.38 311 ASN C N 1
ATOM 4730 C CA . ASN B 2 311 ? -38.681 20.444 -80.585 1.00 49.84 311 ASN C CA 1
ATOM 4731 C C . ASN B 2 311 ? -39.665 19.326 -80.902 1.00 48.40 311 ASN C C 1
ATOM 4732 O O . ASN B 2 311 ? -39.849 18.973 -82.071 1.00 52.25 311 ASN C O 1
ATOM 4737 N N . MET B 2 312 ? -40.336 18.810 -79.875 1.00 46.93 312 MET C N 1
ATOM 4738 C CA . MET B 2 312 ? -41.246 17.691 -80.092 1.00 53.24 312 MET C CA 1
ATOM 4739 C C . MET B 2 312 ? -42.538 18.090 -80.786 1.00 53.54 312 MET C C 1
ATOM 4740 O O . MET B 2 312 ? -43.350 17.212 -81.100 1.00 54.60 312 MET C O 1
ATOM 4745 N N . THR B 2 313 ? -42.757 19.373 -81.049 1.00 53.85 313 THR C N 1
ATOM 4746 C CA . THR B 2 313 ? -43.946 19.775 -81.790 1.00 65.23 313 THR C CA 1
ATOM 4747 C C . THR B 2 313 ? -43.676 19.812 -83.292 1.00 68.26 313 THR C C 1
ATOM 4748 O O . THR B 2 313 ? -44.318 19.093 -84.061 1.00 63.73 313 THR C O 1
ATOM 4752 N N . ARG B 2 314 ? -42.712 20.626 -83.719 1.00 68.41 314 ARG C N 1
ATOM 4753 C CA . ARG B 2 314 ? -42.453 20.806 -85.140 1.00 63.64 314 ARG C CA 1
ATOM 4754 C C . ARG B 2 314 ? -41.408 19.847 -85.694 1.00 65.16 314 ARG C C 1
ATOM 4755 O O . ARG B 2 314 ? -41.376 19.635 -86.912 1.00 73.80 314 ARG C O 1
ATOM 4763 N N . GLU B 2 315 ? -40.571 19.242 -84.846 1.00 54.95 315 GLU C N 1
ATOM 4764 C CA . GLU B 2 315 ? -39.547 18.324 -85.331 1.00 55.01 315 GLU C CA 1
ATOM 4765 C C . GLU B 2 315 ? -39.854 16.852 -85.078 1.00 55.99 315 GLU C C 1
ATOM 4766 O O . GLU B 2 315 ? -39.129 15.995 -85.596 1.00 50.73 315 GLU C O 1
ATOM 4772 N N . ILE B 2 316 ? -40.916 16.532 -84.334 1.00 59.99 316 ILE C N 1
ATOM 4773 C CA . ILE B 2 316 ? -41.285 15.144 -84.060 1.00 52.67 316 ILE C CA 1
ATOM 4774 C C . ILE B 2 316 ? -42.743 14.904 -84.441 1.00 50.41 316 ILE C C 1
ATOM 4775 O O . ILE B 2 316 ? -43.036 14.134 -85.360 1.00 52.74 316 ILE C O 1
ATOM 4780 N N . ARG B 2 317 ? -43.667 15.544 -83.719 1.00 49.95 317 ARG C N 1
ATOM 4781 C CA . ARG B 2 317 ? -45.087 15.226 -83.861 1.00 55.00 317 ARG C CA 1
ATOM 4782 C C . ARG B 2 317 ? -45.654 15.694 -85.197 1.00 67.04 317 ARG C C 1
ATOM 4783 O O . ARG B 2 317 ? -46.355 14.940 -85.883 1.00 65.45 317 ARG C O 1
ATOM 4791 N N . ASP B 2 318 ? -45.393 16.946 -85.570 1.00 70.34 318 ASP C N 1
ATOM 4792 C CA . ASP B 2 318 ? -46.033 17.544 -86.737 1.00 68.18 318 ASP C CA 1
ATOM 4793 C C . ASP B 2 318 ? -45.351 17.175 -88.045 1.00 66.24 318 ASP C C 1
ATOM 4794 O O . ASP B 2 318 ? -45.742 17.696 -89.094 1.00 70.85 318 ASP C O 1
ATOM 4799 N N . VAL B 2 319 ? -44.362 16.285 -88.015 1.00 60.91 319 VAL C N 1
ATOM 4800 C CA . VAL B 2 319 ? -43.648 15.902 -89.227 1.00 60.06 319 VAL C CA 1
ATOM 4801 C C . VAL B 2 319 ? -43.529 14.385 -89.292 1.00 60.72 319 VAL C C 1
ATOM 4802 O O . VAL B 2 319 ? -42.497 13.847 -89.708 1.00 60.64 319 VAL C O 1
ATOM 4806 N N . THR B 2 320 ? -44.581 13.682 -88.879 1.00 57.44 320 THR C N 1
ATOM 4807 C CA . THR B 2 320 ? -44.611 12.231 -88.996 1.00 55.85 320 THR C CA 1
ATOM 4808 C C . THR B 2 320 ? -45.993 11.793 -89.447 1.00 54.67 320 THR C C 1
ATOM 4809 O O . THR B 2 320 ? -47.003 12.248 -88.903 1.00 49.73 320 THR C O 1
ATOM 4813 N N . ARG B 2 321 ? -46.028 10.948 -90.476 1.00 61.79 321 ARG C N 1
ATOM 4814 C CA . ARG B 2 321 ? -47.245 10.285 -90.923 1.00 69.21 321 ARG C CA 1
ATOM 4815 C C . ARG B 2 321 ? -47.381 8.879 -90.343 1.00 70.12 321 ARG C C 1
ATOM 4816 O O . ARG B 2 321 ? -48.141 8.060 -90.876 1.00 59.02 321 ARG C O 1
ATOM 4824 N N . ASP B 2 322 ? -46.675 8.596 -89.248 1.00 70.25 322 ASP C N 1
ATOM 4825 C CA . ASP B 2 322 ? -46.711 7.297 -88.583 1.00 69.92 322 ASP C CA 1
ATOM 4826 C C . ASP B 2 322 ? -47.896 7.274 -87.620 1.00 70.70 322 ASP C C 1
ATOM 4827 O O . ASP B 2 322 ? -47.902 7.992 -86.614 1.00 65.12 322 ASP C O 1
ATOM 4832 N N . LYS B 2 323 ? -48.898 6.440 -87.925 1.00 69.19 323 LYS C N 1
ATOM 4833 C CA . LYS B 2 323 ? -50.107 6.389 -87.106 1.00 66.51 323 LYS C CA 1
ATOM 4834 C C . LYS B 2 323 ? -49.817 5.880 -85.698 1.00 69.96 323 LYS C C 1
ATOM 4835 O O . LYS B 2 323 ? -50.466 6.311 -84.738 1.00 67.36 323 LYS C O 1
ATOM 4841 N N . LYS B 2 324 ? -48.842 4.977 -85.557 1.00 72.92 324 LYS C N 1
ATOM 4842 C CA . LYS B 2 324 ? -48.511 4.416 -84.251 1.00 62.82 324 LYS C CA 1
ATOM 4843 C C . LYS B 2 324 ? -47.844 5.457 -83.363 1.00 58.14 324 LYS C C 1
ATOM 4844 O O . LYS B 2 324 ? -48.235 5.647 -82.206 1.00 58.23 324 LYS C O 1
ATOM 4850 N N . LEU B 2 325 ? -46.818 6.128 -83.890 1.00 61.23 325 LEU C N 1
ATOM 4851 C CA . LEU B 2 325 ? -46.055 7.087 -83.102 1.00 53.86 325 LEU C CA 1
ATOM 4852 C C . LEU B 2 325 ? -46.900 8.297 -82.743 1.00 51.32 325 LEU C C 1
ATOM 4853 O O . LEU B 2 325 ? -46.794 8.829 -81.632 1.00 46.53 325 LEU C O 1
ATOM 4858 N N . TRP B 2 326 ? -47.733 8.758 -83.672 1.00 54.43 326 TRP C N 1
ATOM 4859 C CA . TRP B 2 326 ? -48.454 9.995 -83.417 1.00 61.34 326 TRP C CA 1
ATOM 4860 C C . TRP B 2 326 ? -49.568 9.802 -82.395 1.00 65.77 326 TRP C C 1
ATOM 4861 O O . TRP B 2 326 ? -49.800 10.692 -81.567 1.00 67.17 326 TRP C O 1
ATOM 4872 N N . ARG B 2 327 ? -50.229 8.639 -82.392 1.00 62.71 327 ARG C N 1
ATOM 4873 C CA . ARG B 2 327 ? -51.367 8.437 -81.498 1.00 61.35 327 ARG C CA 1
ATOM 4874 C C . ARG B 2 327 ? -50.976 8.357 -80.027 1.00 59.18 327 ARG C C 1
ATOM 4875 O O . ARG B 2 327 ? -51.861 8.199 -79.179 1.00 61.53 327 ARG C O 1
ATOM 4883 N N . THR B 2 328 ? -49.697 8.494 -79.690 1.00 54.79 328 THR C N 1
ATOM 4884 C CA . THR B 2 328 ? -49.258 8.460 -78.304 1.00 54.42 328 THR C CA 1
ATOM 4885 C C . THR B 2 328 ? -48.834 9.835 -77.815 1.00 57.25 328 THR C C 1
ATOM 4886 O O . THR B 2 328 ? -48.228 9.944 -76.745 1.00 58.03 328 THR C O 1
ATOM 4890 N N . PHE B 2 329 ? -49.110 10.883 -78.585 1.00 56.85 329 PHE C N 1
ATOM 4891 C CA . PHE B 2 329 ? -48.751 12.241 -78.188 1.00 56.80 329 PHE C CA 1
ATOM 4892 C C . PHE B 2 329 ? -49.891 12.807 -77.353 1.00 54.09 329 PHE C C 1
ATOM 4893 O O . PHE B 2 329 ? -50.917 13.233 -77.888 1.00 56.42 329 PHE C O 1
ATOM 4901 N N . PHE B 2 330 ? -49.729 12.764 -76.035 1.00 53.59 330 PHE C N 1
ATOM 4902 C CA . PHE B 2 330 ? -50.691 13.305 -75.088 1.00 58.50 330 PHE C CA 1
ATOM 4903 C C . PHE B 2 330 ? -50.077 14.459 -74.299 1.00 68.66 330 PHE C C 1
ATOM 4904 O O . PHE B 2 330 ? -48.854 14.629 -74.248 1.00 62.30 330 PHE C O 1
ATOM 4912 N N . VAL B 2 331 ? -50.947 15.251 -73.669 1.00 74.98 331 VAL C N 1
ATOM 4913 C CA . VAL B 2 331 ? -50.540 16.358 -72.808 1.00 66.42 331 VAL C CA 1
ATOM 4914 C C . VAL B 2 331 ? -50.792 15.961 -71.361 1.00 63.54 331 VAL C C 1
ATOM 4915 O O . VAL B 2 331 ? -51.904 15.544 -71.008 1.00 50.29 331 VAL C O 1
ATOM 4919 N N . SER B 2 332 ? -49.783 16.144 -70.521 1.00 63.72 332 SER C N 1
ATOM 4920 C CA . SER B 2 332 ? -49.805 15.649 -69.152 1.00 61.72 332 SER C CA 1
ATOM 4921 C C . SER B 2 332 ? -50.510 16.645 -68.244 1.00 67.00 332 SER C C 1
ATOM 4922 O O . SER B 2 332 ? -50.775 17.787 -68.628 1.00 69.94 332 SER C O 1
ATOM 4925 N N . PRO B 2 333 ? -50.869 16.235 -67.023 1.00 64.17 333 PRO C N 1
ATOM 4926 C CA . PRO B 2 333 ? -51.448 17.204 -66.081 1.00 59.00 333 PRO C CA 1
ATOM 4927 C C . PRO B 2 333 ? -50.522 18.369 -65.767 1.00 63.46 333 PRO C C 1
ATOM 4928 O O . PRO B 2 333 ? -51.014 19.445 -65.408 1.00 68.40 333 PRO C O 1
ATOM 4932 N N . ALA B 2 334 ? -49.207 18.208 -65.921 1.00 55.22 334 ALA C N 1
ATOM 4933 C CA . ALA B 2 334 ? -48.283 19.325 -65.770 1.00 58.32 334 ALA C CA 1
ATOM 4934 C C . ALA B 2 334 ? -48.206 20.194 -67.020 1.00 64.76 334 ALA C C 1
ATOM 4935 O O . ALA B 2 334 ? -47.265 20.984 -67.149 1.00 63.14 334 ALA C O 1
ATOM 4937 N N . ASN B 2 335 ? -49.168 20.042 -67.935 1.00 71.73 335 ASN C N 1
ATOM 4938 C CA . ASN B 2 335 ? -49.256 20.803 -69.186 1.00 73.10 335 ASN C CA 1
ATOM 4939 C C . ASN B 2 335 ? -48.012 20.635 -70.054 1.00 73.80 335 ASN C C 1
ATOM 4940 O O . ASN B 2 335 ? -47.684 21.503 -70.866 1.00 82.20 335 ASN C O 1
ATOM 4945 N N . ASN B 2 336 ? -47.317 19.517 -69.899 1.00 66.80 336 ASN C N 1
ATOM 4946 C CA . ASN B 2 336 ? -46.193 19.178 -70.753 1.00 63.41 336 ASN C CA 1
ATOM 4947 C C . ASN B 2 336 ? -46.635 18.168 -71.802 1.00 71.74 336 ASN C C 1
ATOM 4948 O O . ASN B 2 336 ? -47.611 17.434 -71.615 1.00 62.81 336 ASN C O 1
ATOM 4953 N N . ILE B 2 337 ? -45.947 18.186 -72.937 1.00 78.68 337 ILE C N 1
ATOM 4954 C CA . ILE B 2 337 ? -46.224 17.255 -74.023 1.00 75.59 337 ILE C CA 1
ATOM 4955 C C . ILE B 2 337 ? -45.364 16.013 -73.830 1.00 68.18 337 ILE C C 1
ATOM 4956 O O . ILE B 2 337 ? -44.175 16.102 -73.488 1.00 52.65 337 ILE C O 1
ATOM 4961 N N . CYS B 2 338 ? -45.979 14.847 -74.022 1.00 72.62 338 CYS C N 1
ATOM 4962 C CA . CYS B 2 338 ? -45.310 13.569 -73.835 1.00 67.23 338 CYS C CA 1
ATOM 4963 C C . CYS B 2 338 ? -45.670 12.628 -74.975 1.00 58.86 338 CYS C C 1
ATOM 4964 O O . CYS B 2 338 ? -46.735 12.734 -75.590 1.00 54.92 338 CYS C O 1
ATOM 4967 N N . PHE B 2 339 ? -44.785 11.665 -75.206 1.00 54.55 339 PHE C N 1
ATOM 4968 C CA . PHE B 2 339 ? -45.037 10.586 -76.146 1.00 54.49 339 PHE C CA 1
ATOM 4969 C C . PHE B 2 339 ? -44.186 9.401 -75.726 1.00 61.41 339 PHE C C 1
ATOM 4970 O O . PHE B 2 339 ? -43.107 9.573 -75.150 1.00 58.98 339 PHE C O 1
ATOM 4978 N N . TYR B 2 340 ? -44.672 8.199 -76.031 1.00 58.58 340 TYR C N 1
ATOM 4979 C CA . TYR B 2 340 ? -43.950 6.995 -75.637 1.00 60.21 340 TYR C CA 1
ATOM 4980 C C . TYR B 2 340 ? -43.714 6.072 -76.828 1.00 59.99 340 TYR C C 1
ATOM 4981 O O . TYR B 2 340 ? -42.738 5.315 -76.843 1.00 63.64 340 TYR C O 1
ATOM 4990 N N . GLY B 2 341 ? -44.569 6.135 -77.837 1.00 49.93 341 GLY C N 1
ATOM 4991 C CA . GLY B 2 341 ? -44.384 5.279 -78.987 1.00 50.84 341 GLY C CA 1
ATOM 4992 C C . GLY B 2 341 ? -45.005 3.911 -78.778 1.00 62.28 341 GLY C C 1
ATOM 4993 O O . GLY B 2 341 ? -45.948 3.730 -78.003 1.00 64.20 341 GLY C O 1
ATOM 4994 N N . GLU B 2 342 ? -44.480 2.937 -79.512 1.00 65.83 342 GLU C N 1
ATOM 4995 C CA . GLU B 2 342 ? -45.004 1.578 -79.452 1.00 75.00 342 GLU C CA 1
ATOM 4996 C C . GLU B 2 342 ? -43.880 0.582 -79.729 1.00 64.90 342 GLU C C 1
ATOM 4997 O O . GLU B 2 342 ? -43.913 -0.179 -80.692 1.00 63.77 342 GLU C O 1
ATOM 5003 N N . CYS B 2 343 ? -42.841 0.585 -78.893 1.00 57.26 343 CYS C N 1
ATOM 5004 C CA . CYS B 2 343 ? -41.822 -0.454 -78.999 1.00 64.53 343 CYS C CA 1
ATOM 5005 C C . CYS B 2 343 ? -42.145 -1.609 -78.054 1.00 63.63 343 CYS C C 1
ATOM 5006 O O . CYS B 2 343 ? -43.275 -2.102 -78.042 1.00 71.44 343 CYS C O 1
ATOM 5009 N N . SER B 2 344 ? -41.183 -2.029 -77.230 1.00 63.48 344 SER C N 1
ATOM 5010 C CA . SER B 2 344 ? -41.378 -3.190 -76.363 1.00 64.87 344 SER C CA 1
ATOM 5011 C C . SER B 2 344 ? -40.837 -2.959 -74.956 1.00 57.53 344 SER C C 1
ATOM 5012 O O . SER B 2 344 ? -41.389 -3.484 -73.989 1.00 52.01 344 SER C O 1
ATOM 5015 N N . TYR B 2 345 ? -39.748 -2.212 -74.833 1.00 61.29 345 TYR C N 1
ATOM 5016 C CA . TYR B 2 345 ? -39.143 -1.867 -73.555 1.00 57.99 345 TYR C CA 1
ATOM 5017 C C . TYR B 2 345 ? -39.424 -0.406 -73.216 1.00 59.20 345 TYR C C 1
ATOM 5018 O O . TYR B 2 345 ? -38.942 0.496 -73.912 1.00 62.54 345 TYR C O 1
ATOM 5027 N N . TYR B 2 346 ? -40.157 -0.183 -72.121 1.00 60.97 346 TYR C N 1
ATOM 5028 C CA . TYR B 2 346 ? -40.430 1.153 -71.590 1.00 55.56 346 TYR C CA 1
ATOM 5029 C C . TYR B 2 346 ? -41.150 2.019 -72.623 1.00 61.83 346 TYR C C 1
ATOM 5030 O O . TYR B 2 346 ? -40.895 3.218 -72.740 1.00 63.76 346 TYR C O 1
ATOM 5039 N N . CYS B 2 347 ? -42.074 1.409 -73.364 1.00 62.18 347 CYS C N 1
ATOM 5040 C CA . CYS B 2 347 ? -42.919 2.117 -74.322 1.00 61.15 347 CYS C CA 1
ATOM 5041 C C . CYS B 2 347 ? -44.367 2.047 -73.850 1.00 56.64 347 CYS C C 1
ATOM 5042 O O . CYS B 2 347 ? -45.223 1.382 -74.434 1.00 53.90 347 CYS C O 1
ATOM 5045 N N . SER B 2 348 ? -44.630 2.764 -72.762 1.00 56.65 348 SER C N 1
ATOM 5046 C CA . SER B 2 348 ? -45.967 2.854 -72.209 1.00 56.36 348 SER C CA 1
ATOM 5047 C C . SER B 2 348 ? -46.109 4.220 -71.563 1.00 51.66 348 SER C C 1
ATOM 5048 O O . SER B 2 348 ? -45.142 4.977 -71.448 1.00 50.77 348 SER C O 1
ATOM 5051 N N . THR B 2 349 ? -47.328 4.516 -71.112 1.00 43.96 349 THR C N 1
ATOM 5052 C CA . THR B 2 349 ? -47.607 5.832 -70.554 1.00 44.39 349 THR C CA 1
ATOM 5053 C C . THR B 2 349 ? -46.674 6.144 -69.394 1.00 43.98 349 THR C C 1
ATOM 5054 O O . THR B 2 349 ? -46.148 7.258 -69.286 1.00 38.00 349 THR C O 1
ATOM 5058 N N . GLU B 2 350 ? -46.399 5.146 -68.562 1.00 48.31 350 GLU C N 1
ATOM 5059 C CA . GLU B 2 350 ? -45.626 5.319 -67.344 1.00 46.84 350 GLU C CA 1
ATOM 5060 C C . GLU B 2 350 ? -44.133 5.452 -67.600 1.00 48.88 350 GLU C C 1
ATOM 5061 O O . GLU B 2 350 ? -43.362 5.542 -66.638 1.00 47.06 350 GLU C O 1
ATOM 5067 N N . HIS B 2 351 ? -43.702 5.444 -68.861 1.00 49.52 351 HIS C N 1
ATOM 5068 C CA . HIS B 2 351 ? -42.331 5.809 -69.196 1.00 61.57 351 HIS C CA 1
ATOM 5069 C C . HIS B 2 351 ? -42.285 6.893 -70.263 1.00 56.81 351 HIS C C 1
ATOM 5070 O O . HIS B 2 351 ? -41.266 7.039 -70.948 1.00 53.64 351 HIS C O 1
ATOM 5077 N N . ALA B 2 352 ? -43.358 7.672 -70.386 1.00 52.91 352 ALA C N 1
ATOM 5078 C CA . ALA B 2 352 ? -43.456 8.658 -71.449 1.00 52.51 352 ALA C CA 1
ATOM 5079 C C . ALA B 2 352 ? -42.315 9.659 -71.370 1.00 51.34 352 ALA C C 1
ATOM 5080 O O . ALA B 2 352 ? -41.871 10.042 -70.285 1.00 53.01 352 ALA C O 1
ATOM 5082 N N . LEU B 2 353 ? -41.808 10.039 -72.533 1.00 51.09 353 LEU C N 1
ATOM 5083 C CA . LEU B 2 353 ? -40.773 11.054 -72.633 1.00 60.26 353 LEU C CA 1
ATOM 5084 C C . LEU B 2 353 ? -41.440 12.415 -72.763 1.00 64.98 353 LEU C C 1
ATOM 5085 O O . LEU B 2 353 ? -42.268 12.624 -73.656 1.00 63.09 353 LEU C O 1
ATOM 5090 N N . CYS B 2 354 ? -41.124 13.317 -71.841 1.00 62.89 354 CYS C N 1
ATOM 5091 C CA . CYS B 2 354 ? -41.732 14.635 -71.809 1.00 61.78 354 CYS C CA 1
ATOM 5092 C C . CYS B 2 354 ? -40.653 15.705 -71.794 1.00 69.13 354 CYS C C 1
ATOM 5093 O O . CYS B 2 354 ? -39.569 15.506 -71.233 1.00 51.55 354 CYS C O 1
ATOM 5096 N N . GLY B 2 355 ? -40.945 16.824 -72.458 1.00 78.58 355 GLY C N 1
ATOM 5097 C CA . GLY B 2 355 ? -40.155 18.027 -72.336 1.00 73.36 355 GLY C CA 1
ATOM 5098 C C . GLY B 2 355 ? -40.768 19.005 -71.342 1.00 64.30 355 GLY C C 1
ATOM 5099 O O . GLY B 2 355 ? -41.819 18.774 -70.748 1.00 63.51 355 GLY C O 1
ATOM 5100 N N . LYS B 2 356 ? -40.092 20.139 -71.185 1.00 59.29 356 LYS C N 1
ATOM 5101 C CA . LYS B 2 356 ? -40.572 21.204 -70.311 1.00 62.33 356 LYS C CA 1
ATOM 5102 C C . LYS B 2 356 ? -40.560 22.512 -71.090 1.00 61.45 356 LYS C C 1
ATOM 5103 O O . LYS B 2 356 ? -39.568 23.252 -71.072 1.00 64.88 356 LYS C O 1
ATOM 5109 N N . PRO B 2 357 ? -41.652 22.828 -71.801 1.00 66.80 357 PRO C N 1
ATOM 5110 C CA . PRO B 2 357 ? -42.815 21.949 -71.961 1.00 69.29 357 PRO C CA 1
ATOM 5111 C C . PRO B 2 357 ? -42.807 21.173 -73.275 1.00 69.82 357 PRO C C 1
ATOM 5112 O O . PRO B 2 357 ? -43.669 20.308 -73.463 1.00 61.68 357 PRO C O 1
ATOM 5116 N N . ASP B 2 358 ? -41.858 21.478 -74.170 1.00 74.77 358 ASP C N 1
ATOM 5117 C CA . ASP B 2 358 ? -41.874 20.888 -75.505 1.00 73.49 358 ASP C CA 1
ATOM 5118 C C . ASP B 2 358 ? -40.466 20.825 -76.101 1.00 61.48 358 ASP C C 1
ATOM 5119 O O . ASP B 2 358 ? -40.275 21.047 -77.300 1.00 64.96 358 ASP C O 1
ATOM 5124 N N . GLN B 2 359 ? -39.471 20.500 -75.285 1.00 58.31 359 GLN C N 1
ATOM 5125 C CA . GLN B 2 359 ? -38.131 20.229 -75.795 1.00 66.69 359 GLN C CA 1
ATOM 5126 C C . GLN B 2 359 ? -37.576 19.022 -75.056 1.00 78.51 359 GLN C C 1
ATOM 5127 O O . GLN B 2 359 ? -37.611 18.985 -73.823 1.00 86.22 359 GLN C O 1
ATOM 5133 N N . ILE B 2 360 ? -37.067 18.039 -75.803 1.00 74.91 360 ILE C N 1
ATOM 5134 C CA . ILE B 2 360 ? -36.870 16.701 -75.247 1.00 68.73 360 ILE C CA 1
ATOM 5135 C C . ILE B 2 360 ? -35.402 16.282 -75.181 1.00 56.23 360 ILE C C 1
ATOM 5136 O O . ILE B 2 360 ? -35.033 15.477 -74.318 1.00 55.81 360 ILE C O 1
ATOM 5141 N N . GLU B 2 361 ? -34.561 16.789 -76.092 1.00 50.53 361 GLU C N 1
ATOM 5142 C CA . GLU B 2 361 ? -33.131 16.462 -76.096 1.00 54.07 361 GLU C CA 1
ATOM 5143 C C . GLU B 2 361 ? -32.895 15.022 -76.547 1.00 59.66 361 GLU C C 1
ATOM 5144 O O . GLU B 2 361 ? -33.730 14.145 -76.302 1.00 58.90 361 GLU C O 1
ATOM 5150 N N . GLY B 2 362 ? -31.777 14.769 -77.218 1.00 65.44 362 GLY C N 1
ATOM 5151 C CA . GLY B 2 362 ? -31.475 13.433 -77.696 1.00 59.33 362 GLY C CA 1
ATOM 5152 C C . GLY B 2 362 ? -30.227 13.429 -78.554 1.00 54.90 362 GLY C C 1
ATOM 5153 O O . GLY B 2 362 ? -29.567 14.455 -78.745 1.00 54.46 362 GLY C O 1
ATOM 5154 N N . SER B 2 363 ? -29.908 12.238 -79.062 1.00 51.96 363 SER C N 1
ATOM 5155 C CA . SER B 2 363 ? -28.725 12.024 -79.883 1.00 50.29 363 SER C CA 1
ATOM 5156 C C . SER B 2 363 ? -29.112 11.560 -81.283 1.00 50.59 363 SER C C 1
ATOM 5157 O O . SER B 2 363 ? -30.102 10.844 -81.476 1.00 45.15 363 SER C O 1
ATOM 5160 N N . LEU B 2 364 ? -28.312 11.983 -82.260 1.00 47.70 364 LEU C N 1
ATOM 5161 C CA . LEU B 2 364 ? -28.493 11.646 -83.669 1.00 44.30 364 LEU C CA 1
ATOM 5162 C C . LEU B 2 364 ? -27.267 10.862 -84.132 1.00 52.22 364 LEU C C 1
ATOM 5163 O O . LEU B 2 364 ? -26.207 11.447 -84.376 1.00 52.64 364 LEU C O 1
ATOM 5168 N N . ALA B 2 365 ? -27.402 9.542 -84.223 1.00 54.03 365 ALA C N 1
ATOM 5169 C CA . ALA B 2 365 ? -26.346 8.681 -84.744 1.00 49.21 365 ALA C CA 1
ATOM 5170 C C . ALA B 2 365 ? -26.492 8.579 -86.260 1.00 44.52 365 ALA C C 1
ATOM 5171 O O . ALA B 2 365 ? -27.566 8.229 -86.758 1.00 40.93 365 ALA C O 1
ATOM 5173 N N . ALA B 2 366 ? -25.426 8.920 -86.985 1.00 48.00 366 ALA C N 1
ATOM 5174 C CA . ALA B 2 366 ? -25.438 8.891 -88.445 1.00 45.12 366 ALA C CA 1
ATOM 5175 C C . ALA B 2 366 ? -25.767 7.499 -88.976 1.00 43.90 366 ALA C C 1
ATOM 5176 O O . ALA B 2 366 ? -25.404 6.481 -88.383 1.00 50.53 366 ALA C O 1
ATOM 5178 N N . PHE B 2 367 ? -26.437 7.460 -90.126 1.00 41.10 367 PHE C N 1
ATOM 5179 C CA . PHE B 2 367 ? -26.921 6.206 -90.690 1.00 42.44 367 PHE C CA 1
ATOM 5180 C C . PHE B 2 367 ? -25.842 5.555 -91.545 1.00 42.24 367 PHE C C 1
ATOM 5181 O O . PHE B 2 367 ? -25.273 6.195 -92.435 1.00 38.00 367 PHE C O 1
ATOM 5189 N N . LEU B 2 368 ? -25.544 4.288 -91.246 1.00 45.90 368 LEU C N 1
ATOM 5190 C CA . LEU B 2 368 ? -24.674 3.487 -92.091 1.00 39.34 368 LEU C CA 1
ATOM 5191 C C . LEU B 2 368 ? -25.305 3.306 -93.473 1.00 41.04 368 LEU C C 1
ATOM 5192 O O . LEU B 2 368 ? -26.524 3.402 -93.623 1.00 44.23 368 LEU C O 1
ATOM 5197 N N . PRO B 2 369 ? -24.491 3.044 -94.501 1.00 42.77 369 PRO C N 1
ATOM 5198 C CA . PRO B 2 369 ? -25.029 2.974 -95.865 1.00 39.35 369 PRO C CA 1
ATOM 5199 C C . PRO B 2 369 ? -26.043 1.856 -96.011 1.00 41.76 369 PRO C C 1
ATOM 5200 O O . PRO B 2 369 ? -26.036 0.880 -95.256 1.00 43.52 369 PRO C O 1
ATOM 5204 N N . ASP B 2 370 ? -26.925 2.023 -96.998 1.00 43.15 370 ASP C N 1
ATOM 5205 C CA . ASP B 2 370 ? -28.049 1.113 -97.178 1.00 47.04 370 ASP C CA 1
ATOM 5206 C C . ASP B 2 370 ? -27.573 -0.320 -97.364 1.00 44.85 370 ASP C C 1
ATOM 5207 O O . ASP B 2 370 ? -26.736 -0.608 -98.224 1.00 40.93 370 ASP C O 1
ATOM 5212 N N . LEU B 2 371 ? -28.169 -1.231 -96.593 1.00 50.76 371 LEU C N 1
ATOM 5213 C CA . LEU B 2 371 ? -27.738 -2.621 -96.578 1.00 48.76 371 LEU C CA 1
ATOM 5214 C C . LEU B 2 371 ? -27.830 -3.288 -97.936 1.00 41.69 371 LEU C C 1
ATOM 5215 O O . LEU B 2 371 ? -27.355 -4.418 -98.077 1.00 45.40 371 LEU C O 1
ATOM 5220 N N . ALA B 2 372 ? -28.427 -2.634 -98.929 1.00 38.09 372 ALA C N 1
ATOM 5221 C CA . ALA B 2 372 ? -28.532 -3.248 -100.245 1.00 43.02 372 ALA C CA 1
ATOM 5222 C C . ALA B 2 372 ? -27.171 -3.316 -100.927 1.00 45.63 372 ALA C C 1
ATOM 5223 O O . ALA B 2 372 ? -26.790 -4.358 -101.472 1.00 44.80 372 ALA C O 1
ATOM 5225 N N . LEU B 2 373 ? -26.417 -2.216 -100.900 1.00 46.48 373 LEU C N 1
ATOM 5226 C CA . LEU B 2 373 ? -25.091 -2.167 -101.503 1.00 49.52 373 LEU C CA 1
ATOM 5227 C C . LEU B 2 373 ? -23.966 -2.212 -100.476 1.00 52.59 373 LEU C C 1
ATOM 5228 O O . LEU B 2 373 ? -22.816 -1.922 -100.820 1.00 58.82 373 LEU C O 1
ATOM 5233 N N . ALA B 2 374 ? -24.269 -2.554 -99.228 1.00 52.04 374 ALA C N 1
ATOM 5234 C CA . ALA B 2 374 ? -23.271 -2.651 -98.170 1.00 48.49 374 ALA C CA 1
ATOM 5235 C C . ALA B 2 374 ? -23.779 -3.619 -97.102 1.00 51.32 374 ALA C C 1
ATOM 5236 O O . ALA B 2 374 ? -23.995 -3.256 -95.946 1.00 50.07 374 ALA C O 1
ATOM 5238 N N . LYS B 2 375 ? -23.995 -4.873 -97.505 1.00 50.73 375 LYS C N 1
ATOM 5239 C CA . LYS B 2 375 ? -24.469 -5.899 -96.583 1.00 47.63 375 LYS C CA 1
ATOM 5240 C C . LYS B 2 375 ? -23.537 -6.012 -95.382 1.00 45.74 375 LYS C C 1
ATOM 5241 O O . LYS B 2 375 ? -22.315 -5.904 -95.510 1.00 45.56 375 LYS C O 1
ATOM 5247 N N . ARG B 2 376 ? -24.119 -6.235 -94.207 1.00 43.96 376 ARG C N 1
ATOM 5248 C CA . ARG B 2 376 ? -23.355 -6.337 -92.971 1.00 41.19 376 ARG C CA 1
ATOM 5249 C C . ARG B 2 376 ? -23.572 -7.710 -92.358 1.00 42.32 376 ARG C C 1
ATOM 5250 O O . ARG B 2 376 ? -24.705 -8.071 -92.022 1.00 38.00 376 ARG C O 1
ATOM 5258 N N . LYS B 2 377 ? -22.488 -8.470 -92.211 1.00 45.63 377 LYS C N 1
ATOM 5259 C CA . LYS B 2 377 ? -22.552 -9.701 -91.442 1.00 47.99 377 LYS C CA 1
ATOM 5260 C C . LYS B 2 377 ? -22.856 -9.374 -89.992 1.00 44.39 377 LYS C C 1
ATOM 5261 O O . LYS B 2 377 ? -22.542 -8.292 -89.498 1.00 48.28 377 LYS C O 1
ATOM 5267 N N . THR B 2 378 ? -23.444 -10.333 -89.291 1.00 48.50 378 THR C N 1
ATOM 5268 C CA . THR B 2 378 ? -23.774 -10.148 -87.883 1.00 51.96 378 THR C CA 1
ATOM 5269 C C . THR B 2 378 ? -23.321 -11.383 -87.119 1.00 51.13 378 THR C C 1
ATOM 5270 O O . THR B 2 378 ? -23.878 -12.471 -87.292 1.00 55.60 378 THR C O 1
ATOM 5274 N N . TRP B 2 379 ? -22.322 -11.207 -86.266 1.00 48.60 379 TRP C N 1
ATOM 5275 C CA . TRP B 2 379 ? -21.686 -12.310 -85.569 1.00 48.56 379 TRP C CA 1
ATOM 5276 C C . TRP B 2 379 ? -22.129 -12.332 -84.116 1.00 50.89 379 TRP C C 1
ATOM 5277 O O . TRP B 2 379 ? -22.417 -11.291 -83.516 1.00 50.23 379 TRP C O 1
ATOM 5288 N N . ARG B 2 380 ? -22.176 -13.537 -83.562 1.00 49.99 380 ARG C N 1
ATOM 5289 C CA . ARG B 2 380 ? -22.581 -13.745 -82.181 1.00 51.44 380 ARG C CA 1
ATOM 5290 C C . ARG B 2 380 ? -21.337 -13.748 -81.300 1.00 50.34 380 ARG C C 1
ATOM 5291 O O . ARG B 2 380 ? -20.374 -14.477 -81.577 1.00 45.62 380 ARG C O 1
ATOM 5299 N N . ASN B 2 381 ? -21.334 -12.890 -80.287 1.00 50.78 381 ASN C N 1
ATOM 5300 C CA . ASN B 2 381 ? -20.198 -12.801 -79.381 1.00 45.13 381 ASN C CA 1
ATOM 5301 C C . ASN B 2 381 ? -20.067 -14.103 -78.597 1.00 45.01 381 ASN C C 1
ATOM 5302 O O . ASN B 2 381 ? -21.053 -14.574 -78.014 1.00 44.46 381 ASN C O 1
ATOM 5307 N N . PRO B 2 382 ? -18.879 -14.707 -78.547 1.00 40.58 382 PRO C N 1
ATOM 5308 C CA . PRO B 2 382 ? -18.721 -15.918 -77.731 1.00 43.14 382 PRO C CA 1
ATOM 5309 C C . PRO B 2 382 ? -18.840 -15.669 -76.238 1.00 47.70 382 PRO C C 1
ATOM 5310 O O . PRO B 2 382 ? -19.062 -16.629 -75.491 1.00 58.21 382 PRO C O 1
ATOM 5314 N N . TRP B 2 383 ? -18.709 -14.424 -75.777 1.00 44.23 383 TRP C N 1
ATOM 5315 C CA . TRP B 2 383 ? -18.952 -14.078 -74.383 1.00 42.70 383 TRP C CA 1
ATOM 5316 C C . TRP B 2 383 ? -20.323 -13.453 -74.182 1.00 43.64 383 TRP C C 1
ATOM 5317 O O . TRP B 2 383 ? -20.527 -12.710 -73.218 1.00 50.11 383 TRP C O 1
ATOM 5328 N N . ARG B 2 384 ? -21.261 -13.737 -75.078 1.00 43.66 384 ARG C N 1
ATOM 5329 C CA . ARG B 2 384 ? -22.603 -13.186 -74.966 1.00 50.26 384 ARG C CA 1
ATOM 5330 C C . ARG B 2 384 ? -23.280 -13.693 -73.701 1.00 48.79 384 ARG C C 1
ATOM 5331 O O . ARG B 2 384 ? -23.318 -14.897 -73.444 1.00 57.04 384 ARG C O 1
ATOM 5339 N N . ARG B 2 385 ? -23.789 -12.767 -72.896 1.00 47.17 385 ARG C N 1
ATOM 5340 C CA . ARG B 2 385 ? -24.501 -13.155 -71.687 1.00 52.77 385 ARG C CA 1
ATOM 5341 C C . ARG B 2 385 ? -25.739 -13.978 -72.031 1.00 52.20 385 ARG C C 1
ATOM 5342 O O . ARG B 2 385 ? -26.314 -13.854 -73.115 1.00 52.75 385 ARG C O 1
ATOM 5350 N N . SER B 2 386 ? -26.130 -14.853 -71.099 1.00 51.04 386 SER C N 1
ATOM 5351 C CA . SER B 2 386 ? -27.248 -15.759 -71.350 1.00 59.50 386 SER C CA 1
ATOM 5352 C C . SER B 2 386 ? -28.567 -15.029 -71.539 1.00 59.32 386 SER C C 1
ATOM 5353 O O . SER B 2 386 ? -29.498 -15.602 -72.114 1.00 68.02 386 SER C O 1
ATOM 5356 N N . TYR B 2 387 ? -28.667 -13.785 -71.075 1.00 57.94 387 TYR C N 1
ATOM 5357 C CA . TYR B 2 387 ? -29.895 -12.997 -71.173 1.00 62.91 387 TYR C CA 1
ATOM 5358 C C . TYR B 2 387 ? -31.085 -13.771 -70.611 1.00 65.86 387 TYR C C 1
ATOM 5359 O O . TYR B 2 387 ? -32.151 -13.872 -71.225 1.00 58.60 387 TYR C O 1
ATOM 5368 N N . HIS B 2 388 ? -30.879 -14.319 -69.415 1.00 69.36 388 HIS C N 1
ATOM 5369 C CA . HIS B 2 388 ? -31.879 -15.110 -68.709 1.00 73.47 388 HIS C CA 1
ATOM 5370 C C . HIS B 2 388 ? -31.500 -15.140 -67.238 1.00 73.74 388 HIS C C 1
ATOM 5371 O O . HIS B 2 388 ? -30.350 -15.438 -66.901 1.00 72.65 388 HIS C O 1
ATOM 5378 N N . LYS B 2 389 ? -32.444 -14.770 -66.375 1.00 79.16 389 LYS C N 1
ATOM 5379 C CA . LYS B 2 389 ? -32.209 -14.856 -64.940 1.00 78.77 389 LYS C CA 1
ATOM 5380 C C . LYS B 2 389 ? -31.994 -16.311 -64.528 1.00 88.79 389 LYS C C 1
ATOM 5381 O O . LYS B 2 389 ? -32.469 -17.243 -65.188 1.00 87.78 389 LYS C O 1
ATOM 5387 N N . ARG B 2 390 ? -31.254 -16.495 -63.427 1.00 90.08 390 ARG C N 1
ATOM 5388 C CA . ARG B 2 390 ? -30.938 -17.803 -62.850 1.00 86.03 390 ARG C CA 1
ATOM 5389 C C . ARG B 2 390 ? -29.933 -18.559 -63.715 1.00 82.73 390 ARG C C 1
ATOM 5390 O O . ARG B 2 390 ? -28.868 -18.960 -63.233 1.00 83.85 390 ARG C O 1
ATOM 5398 N N . LYS B 2 391 ? -30.271 -18.768 -64.984 1.00 79.83 391 LYS C N 1
ATOM 5399 C CA . LYS B 2 391 ? -29.465 -19.588 -65.883 1.00 72.57 391 LYS C CA 1
ATOM 5400 C C . LYS B 2 391 ? -28.127 -18.922 -66.197 1.00 71.94 391 LYS C C 1
ATOM 5401 O O . LYS B 2 391 ? -28.084 -17.794 -66.697 1.00 74.36 391 LYS C O 1
ATOM 5407 N N . LYS B 2 392 ? -27.034 -19.640 -65.939 1.00 69.49 392 LYS C N 1
ATOM 5408 C CA . LYS B 2 392 ? -25.686 -19.106 -66.110 1.00 69.83 392 LYS C CA 1
ATOM 5409 C C . LYS B 2 392 ? -25.271 -19.146 -67.584 1.00 67.39 392 LYS C C 1
ATOM 5410 O O . LYS B 2 392 ? -26.078 -19.397 -68.484 1.00 64.84 392 LYS C O 1
ATOM 5416 N N . ALA B 2 393 ? -23.981 -18.922 -67.840 1.00 65.91 393 ALA C N 1
ATOM 5417 C CA . ALA B 2 393 ? -23.440 -18.870 -69.191 1.00 59.61 393 ALA C CA 1
ATOM 5418 C C . ALA B 2 393 ? -22.145 -19.666 -69.246 1.00 58.27 393 ALA C C 1
ATOM 5419 O O . ALA B 2 393 ? -21.501 -19.909 -68.225 1.00 66.95 393 ALA C O 1
ATOM 5421 N N . GLU B 2 394 ? -21.767 -20.066 -70.463 1.00 58.15 394 GLU C N 1
ATOM 5422 C CA . GLU B 2 394 ? -20.616 -20.949 -70.631 1.00 62.82 394 GLU C CA 1
ATOM 5423 C C . GLU B 2 394 ? -19.335 -20.291 -70.132 1.00 64.09 394 GLU C C 1
ATOM 5424 O O . GLU B 2 394 ? -18.588 -20.884 -69.344 1.00 65.03 394 GLU C O 1
ATOM 5430 N N . TRP B 2 395 ? -19.061 -19.063 -70.583 1.00 66.07 395 TRP C N 1
ATOM 5431 C CA . TRP B 2 395 ? -17.838 -18.358 -70.199 1.00 66.24 395 TRP C CA 1
ATOM 5432 C C . TRP B 2 395 ? -17.780 -18.045 -68.705 1.00 58.03 395 TRP C C 1
ATOM 5433 O O . TRP B 2 395 ? -16.726 -17.623 -68.215 1.00 50.48 395 TRP C O 1
ATOM 5444 N N . GLU B 2 396 ? -18.874 -18.247 -67.977 1.00 55.26 396 GLU C N 1
ATOM 5445 C CA . GLU B 2 396 ? -18.927 -18.022 -66.541 1.00 58.79 396 GLU C CA 1
ATOM 5446 C C . GLU B 2 396 ? -18.623 -19.280 -65.734 1.00 62.22 396 GLU C C 1
ATOM 5447 O O . GLU B 2 396 ? -18.783 -19.272 -64.509 1.00 54.31 396 GLU C O 1
ATOM 5453 N N . VAL B 2 397 ? -18.224 -20.366 -66.393 1.00 67.91 397 VAL C N 1
ATOM 5454 C CA . VAL B 2 397 ? -17.878 -21.600 -65.693 1.00 67.61 397 VAL C CA 1
ATOM 5455 C C . VAL B 2 397 ? -16.599 -22.247 -66.205 1.00 62.95 397 VAL C C 1
ATOM 5456 O O . VAL B 2 397 ? -15.949 -22.998 -65.453 1.00 59.77 397 VAL C O 1
ATOM 5460 N N . ASP B 2 398 ? -16.170 -21.987 -67.438 1.00 58.08 398 ASP C N 1
ATOM 5461 C CA . ASP B 2 398 ? -14.931 -22.552 -67.958 1.00 60.06 398 ASP C CA 1
ATOM 5462 C C . ASP B 2 398 ? -13.877 -21.462 -67.979 1.00 64.84 398 ASP C C 1
ATOM 5463 O O . ASP B 2 398 ? -13.950 -20.563 -68.830 1.00 71.68 398 ASP C O 1
ATOM 5468 N N . PRO B 2 399 ? -12.863 -21.511 -67.113 1.00 66.34 399 PRO C N 1
ATOM 5469 C CA . PRO B 2 399 ? -11.845 -20.451 -67.118 1.00 71.14 399 PRO C CA 1
ATOM 5470 C C . PRO B 2 399 ? -10.916 -20.526 -68.310 1.00 76.48 399 PRO C C 1
ATOM 5471 O O . PRO B 2 399 ? -10.167 -19.571 -68.551 1.00 81.25 399 PRO C O 1
ATOM 5475 N N . ASP B 2 400 ? -10.929 -21.633 -69.050 1.00 72.23 400 ASP C N 1
ATOM 5476 C CA . ASP B 2 400 ? -10.123 -21.799 -70.251 1.00 79.73 400 ASP C CA 1
ATOM 5477 C C . ASP B 2 400 ? -10.944 -21.612 -71.523 1.00 78.25 400 ASP C C 1
ATOM 5478 O O . ASP B 2 400 ? -10.542 -22.091 -72.588 1.00 81.68 400 ASP C O 1
ATOM 5483 N N . TYR B 2 401 ? -12.095 -20.941 -71.415 1.00 70.56 401 TYR C N 1
ATOM 5484 C CA . TYR B 2 401 ? -12.992 -20.728 -72.548 1.00 66.30 401 TYR C CA 1
ATOM 5485 C C . TYR B 2 401 ? -12.239 -20.261 -73.790 1.00 65.84 401 TYR C C 1
ATOM 5486 O O . TYR B 2 401 ? -12.460 -20.777 -74.892 1.00 63.44 401 TYR C O 1
ATOM 5495 N N . CYS B 2 402 ? -11.345 -19.279 -73.630 1.00 72.05 402 CYS C N 1
ATOM 5496 C CA . CYS B 2 402 ? -10.664 -18.702 -74.786 1.00 76.97 402 CYS C CA 1
ATOM 5497 C C . CYS B 2 402 ? -9.824 -19.736 -75.524 1.00 82.50 402 CYS C C 1
ATOM 5498 O O . CYS B 2 402 ? -9.684 -19.659 -76.750 1.00 84.17 402 CYS C O 1
ATOM 5501 N N . ASP B 2 403 ? -9.283 -20.726 -74.807 1.00 80.02 403 ASP C N 1
ATOM 5502 C CA . ASP B 2 403 ? -8.492 -21.764 -75.457 1.00 74.10 403 ASP C CA 1
ATOM 5503 C C . ASP B 2 403 ? -9.341 -22.648 -76.354 1.00 76.70 403 ASP C C 1
ATOM 5504 O O . ASP B 2 403 ? -8.802 -23.304 -77.250 1.00 77.08 403 ASP C O 1
ATOM 5509 N N . GLU B 2 404 ? -10.655 -22.660 -76.145 1.00 75.59 404 GLU C N 1
ATOM 5510 C CA . GLU B 2 404 ? -11.563 -23.358 -77.042 1.00 71.39 404 GLU C CA 1
ATOM 5511 C C . GLU B 2 404 ? -12.085 -22.445 -78.133 1.00 69.91 404 GLU C C 1
ATOM 5512 O O . GLU B 2 404 ? -12.323 -22.898 -79.257 1.00 74.97 404 GLU C O 1
ATOM 5518 N N . VAL B 2 405 ? -12.226 -21.153 -77.836 1.00 68.00 405 VAL C N 1
ATOM 5519 C CA . VAL B 2 405 ? -12.752 -20.219 -78.823 1.00 68.83 405 VAL C CA 1
ATOM 5520 C C . VAL B 2 405 ? -11.681 -19.735 -79.783 1.00 68.19 405 VAL C C 1
ATOM 5521 O O . VAL B 2 405 ? -12.012 -19.157 -80.824 1.00 78.90 405 VAL C O 1
ATOM 5525 N N . LYS B 2 406 ? -10.409 -19.976 -79.494 1.00 62.17 406 LYS C N 1
ATOM 5526 C CA . LYS B 2 406 ? -9.373 -19.655 -80.460 1.00 65.16 406 LYS C CA 1
ATOM 5527 C C . LYS B 2 406 ? -9.134 -20.795 -81.438 1.00 68.51 406 LYS C C 1
ATOM 5528 O O . LYS B 2 406 ? -8.169 -20.753 -82.210 1.00 68.81 406 LYS C O 1
ATOM 5534 N N . GLN B 2 407 ? -10.017 -21.788 -81.454 1.00 66.78 407 GLN C N 1
ATOM 5535 C CA . GLN B 2 407 ? -9.944 -22.869 -82.420 1.00 74.67 407 GLN C CA 1
ATOM 5536 C C . GLN B 2 407 ? -11.040 -22.798 -83.472 1.00 80.00 407 GLN C C 1
ATOM 5537 O O . GLN B 2 407 ? -10.960 -23.517 -84.475 1.00 88.30 407 GLN C O 1
ATOM 5543 N N . THR B 2 408 ? -12.049 -21.947 -83.275 1.00 77.14 408 THR C N 1
ATOM 5544 C CA . THR B 2 408 ? -13.140 -21.801 -84.226 1.00 84.07 408 THR C CA 1
ATOM 5545 C C . THR B 2 408 ? -12.639 -21.242 -85.563 1.00 75.89 408 THR C C 1
ATOM 5546 O O . THR B 2 408 ? -11.589 -20.595 -85.625 1.00 71.38 408 THR C O 1
ATOM 5550 N N . PRO B 2 409 ? -13.392 -21.466 -86.642 1.00 73.14 409 PRO C N 1
ATOM 5551 C CA . PRO B 2 409 ? -12.921 -21.073 -87.984 1.00 81.84 409 PRO C CA 1
ATOM 5552 C C . PRO B 2 409 ? -12.572 -19.597 -88.098 1.00 87.74 409 PRO C C 1
ATOM 5553 O O . PRO B 2 409 ? -11.527 -19.274 -88.685 1.00 87.55 409 PRO C O 1
ATOM 5557 N N . PRO B 2 410 ? -13.362 -18.666 -87.555 1.00 82.35 410 PRO C N 1
ATOM 5558 C CA . PRO B 2 410 ? -13.033 -17.250 -87.784 1.00 68.14 410 PRO C CA 1
ATOM 5559 C C . PRO B 2 410 ? -12.197 -16.587 -86.698 1.00 63.21 410 PRO C C 1
ATOM 5560 O O . PRO B 2 410 ? -11.779 -15.444 -86.906 1.00 57.07 410 PRO C O 1
ATOM 5564 N N . TYR B 2 411 ? -11.885 -17.271 -85.598 1.00 63.70 411 TYR C N 1
ATOM 5565 C CA . TYR B 2 411 ? -11.162 -16.655 -84.496 1.00 60.46 411 TYR C CA 1
ATOM 5566 C C . TYR B 2 411 ? -9.733 -17.158 -84.378 1.00 60.88 411 TYR C C 1
ATOM 5567 O O . TYR B 2 411 ? -9.028 -16.762 -83.444 1.00 60.23 411 TYR C O 1
ATOM 5576 N N . ASP B 2 412 ? -9.280 -18.000 -85.301 1.00 61.90 412 ASP C N 1
ATOM 5577 C CA . ASP B 2 412 ? -7.887 -18.418 -85.364 1.00 59.34 412 ASP C CA 1
ATOM 5578 C C . ASP B 2 412 ? -7.217 -17.852 -86.615 1.00 65.31 412 ASP C C 1
ATOM 5579 O O . ASP B 2 412 ? -6.309 -18.461 -87.183 1.00 67.61 412 ASP C O 1
ATOM 5584 N N . ARG B 2 413 ? -7.671 -16.679 -87.040 1.00 67.06 413 ARG C N 1
ATOM 5585 C CA . ARG B 2 413 ? -7.077 -15.928 -88.138 1.00 64.36 413 ARG C CA 1
ATOM 5586 C C . ARG B 2 413 ? -7.197 -14.458 -87.759 1.00 72.58 413 ARG C C 1
ATOM 5587 O O . ARG B 2 413 ? -7.267 -14.104 -86.578 1.00 77.95 413 ARG C O 1
ATOM 5595 N N . GLY B 2 414 ? -7.206 -13.577 -88.755 1.00 72.84 414 GLY C N 1
ATOM 5596 C CA . GLY B 2 414 ? -7.280 -12.164 -88.422 1.00 76.90 414 GLY C CA 1
ATOM 5597 C C . GLY B 2 414 ? -6.053 -11.695 -87.635 1.00 80.01 414 GLY C C 1
ATOM 5598 O O . GLY B 2 414 ? -5.042 -12.396 -87.569 1.00 78.40 414 GLY C O 1
ATOM 5599 N N . THR B 2 415 ? -6.126 -10.501 -87.015 1.00 72.64 415 THR C N 1
ATOM 5600 C CA . THR B 2 415 ? -7.168 -9.437 -86.964 1.00 67.26 415 THR C CA 1
ATOM 5601 C C . THR B 2 415 ? -8.344 -9.751 -86.040 1.00 64.33 415 THR C C 1
ATOM 5602 O O . THR B 2 415 ? -8.644 -8.958 -85.151 1.00 66.83 415 THR C O 1
ATOM 5606 N N . ARG B 2 416 ? -9.003 -10.890 -86.215 1.00 62.60 416 ARG C N 1
ATOM 5607 C CA . ARG B 2 416 ? -10.036 -11.240 -85.259 1.00 56.66 416 ARG C CA 1
ATOM 5608 C C . ARG B 2 416 ? -9.391 -11.592 -83.919 1.00 59.27 416 ARG C C 1
ATOM 5609 O O . ARG B 2 416 ? -8.163 -11.652 -83.792 1.00 58.64 416 ARG C O 1
ATOM 5617 N N . LEU B 2 417 ? -10.238 -11.820 -82.909 1.00 62.09 417 LEU C N 1
ATOM 5618 C CA . LEU B 2 417 ? -9.836 -11.888 -81.503 1.00 64.30 417 LEU C CA 1
ATOM 5619 C C . LEU B 2 417 ? -9.260 -10.547 -81.075 1.00 61.56 417 LEU C C 1
ATOM 5620 O O . LEU B 2 417 ? -9.756 -9.918 -80.135 1.00 57.83 417 LEU C O 1
ATOM 5625 N N . LEU B 2 418 ? -8.206 -10.117 -81.771 1.00 60.45 418 LEU C N 1
ATOM 5626 C CA . LEU B 2 418 ? -7.642 -8.792 -81.548 1.00 62.95 418 LEU C CA 1
ATOM 5627 C C . LEU B 2 418 ? -8.710 -7.719 -81.712 1.00 66.07 418 LEU C C 1
ATOM 5628 O O . LEU B 2 418 ? -8.787 -6.775 -80.917 1.00 69.22 418 LEU C O 1
ATOM 5633 N N . ASP B 2 419 ? -9.519 -7.827 -82.767 1.00 59.33 419 ASP C N 1
ATOM 5634 C CA . ASP B 2 419 ? -10.638 -6.910 -82.934 1.00 58.20 419 ASP C CA 1
ATOM 5635 C C . ASP B 2 419 ? -11.558 -6.947 -81.720 1.00 63.39 419 ASP C C 1
ATOM 5636 O O . ASP B 2 419 ? -11.977 -5.900 -81.211 1.00 61.80 419 ASP C O 1
ATOM 5641 N N . ILE B 2 420 ? -11.898 -8.154 -81.257 1.00 61.55 420 ILE C N 1
ATOM 5642 C CA . ILE B 2 420 ? -12.728 -8.314 -80.063 1.00 57.32 420 ILE C CA 1
ATOM 5643 C C . ILE B 2 420 ? -12.062 -7.687 -78.843 1.00 56.81 420 ILE C C 1
ATOM 5644 O O . ILE B 2 420 ? -12.729 -7.074 -78.000 1.00 53.30 420 ILE C O 1
ATOM 5649 N N . MET B 2 421 ? -10.742 -7.857 -78.716 1.00 59.04 421 MET C N 1
ATOM 5650 C CA . MET B 2 421 ? -10.000 -7.253 -77.612 1.00 59.28 421 MET C CA 1
ATOM 5651 C C . MET B 2 421 ? -10.118 -5.732 -77.635 1.00 57.16 421 MET C C 1
ATOM 5652 O O . MET B 2 421 ? -10.376 -5.099 -76.603 1.00 50.83 421 MET C O 1
ATOM 5657 N N . ASP B 2 422 ? -9.925 -5.128 -78.810 1.00 57.91 422 ASP C N 1
ATOM 5658 C CA . ASP B 2 422 ? -10.121 -3.690 -78.945 1.00 57.43 422 ASP C CA 1
ATOM 5659 C C . ASP B 2 422 ? -11.537 -3.288 -78.557 1.00 61.92 422 ASP C C 1
ATOM 5660 O O . ASP B 2 422 ? -11.752 -2.195 -78.019 1.00 57.24 422 ASP C O 1
ATOM 5665 N N . MET B 2 423 ? -12.500 -4.187 -78.745 1.00 59.04 423 MET C N 1
ATOM 5666 C CA . MET B 2 423 ? -13.887 -3.893 -78.425 1.00 49.85 423 MET C CA 1
ATOM 5667 C C . MET B 2 423 ? -14.204 -4.135 -76.960 1.00 49.26 423 MET C C 1
ATOM 5668 O O . MET B 2 423 ? -14.857 -3.303 -76.324 1.00 50.94 423 MET C O 1
ATOM 5673 N N . THR B 2 424 ? -13.738 -5.248 -76.399 1.00 48.92 424 THR C N 1
ATOM 5674 C CA . THR B 2 424 ? -14.067 -5.534 -75.009 1.00 57.10 424 THR C CA 1
ATOM 5675 C C . THR B 2 424 ? -13.390 -4.545 -74.065 1.00 57.08 424 THR C C 1
ATOM 5676 O O . THR B 2 424 ? -13.930 -4.241 -72.993 1.00 53.13 424 THR C O 1
ATOM 5680 N N . ILE B 2 425 ? -12.239 -3.999 -74.457 1.00 53.01 425 ILE C N 1
ATOM 5681 C CA . ILE B 2 425 ? -11.663 -2.906 -73.685 1.00 50.20 425 ILE C CA 1
ATOM 5682 C C . ILE B 2 425 ? -12.563 -1.684 -73.768 1.00 53.90 425 ILE C C 1
ATOM 5683 O O . ILE B 2 425 ? -12.854 -1.040 -72.752 1.00 53.62 425 ILE C O 1
ATOM 5688 N N . PHE B 2 426 ? -13.069 -1.390 -74.970 1.00 51.81 426 PHE C N 1
ATOM 5689 C CA . PHE B 2 426 ? -14.008 -0.289 -75.163 1.00 46.67 426 PHE C CA 1
ATOM 5690 C C . PHE B 2 426 ? -15.239 -0.450 -74.273 1.00 50.15 426 PHE C C 1
ATOM 5691 O O . PHE B 2 426 ? -15.615 0.476 -73.546 1.00 49.84 426 PHE C O 1
ATOM 5699 N N . ASP B 2 427 ? -15.882 -1.621 -74.320 1.00 53.81 427 ASP C N 1
ATOM 5700 C CA . ASP B 2 427 ? -17.120 -1.820 -73.566 1.00 56.58 427 ASP C CA 1
ATOM 5701 C C . ASP B 2 427 ? -16.889 -1.722 -72.065 1.00 54.94 427 ASP C C 1
ATOM 5702 O O . ASP B 2 427 ? -17.791 -1.312 -71.323 1.00 48.02 427 ASP C O 1
ATOM 5707 N N . PHE B 2 428 ? -15.703 -2.122 -71.597 1.00 56.19 428 PHE C N 1
ATOM 5708 C CA . PHE B 2 428 ? -15.406 -2.031 -70.172 1.00 55.84 428 PHE C CA 1
ATOM 5709 C C . PHE B 2 428 ? -15.212 -0.584 -69.738 1.00 56.42 428 PHE C C 1
ATOM 5710 O O . PHE B 2 428 ? -15.645 -0.197 -68.646 1.00 61.78 428 PHE C O 1
ATOM 5718 N N . LEU B 2 429 ? -14.561 0.228 -70.573 1.00 48.02 429 LEU C N 1
ATOM 5719 C CA . LEU B 2 429 ? -14.407 1.638 -70.241 1.00 43.26 429 LEU C CA 1
ATOM 5720 C C . LEU B 2 429 ? -15.757 2.318 -70.076 1.00 46.25 429 LEU C C 1
ATOM 5721 O O . LEU B 2 429 ? -15.888 3.249 -69.276 1.00 48.23 429 LEU C O 1
ATOM 5726 N N . MET B 2 430 ? -16.772 1.853 -70.803 1.00 45.68 430 MET C N 1
ATOM 5727 C CA . MET B 2 430 ? -18.111 2.412 -70.694 1.00 48.78 430 MET C CA 1
ATOM 5728 C C . MET B 2 430 ? -18.987 1.693 -69.679 1.00 47.13 430 MET C C 1
ATOM 5729 O O . MET B 2 430 ? -19.931 2.297 -69.155 1.00 46.98 430 MET C O 1
ATOM 5734 N N . GLY B 2 431 ? -18.711 0.426 -69.394 1.00 46.16 431 GLY C N 1
ATOM 5735 C CA . GLY B 2 431 ? -19.640 -0.351 -68.605 1.00 51.24 431 GLY C CA 1
ATOM 5736 C C . GLY B 2 431 ? -20.762 -0.942 -69.421 1.00 61.84 431 GLY C C 1
ATOM 5737 O O . GLY B 2 431 ? -21.807 -1.291 -68.863 1.00 59.86 431 GLY C O 1
ATOM 5738 N N . ASN B 2 432 ? -20.586 -1.035 -70.739 1.00 65.29 432 ASN C N 1
ATOM 5739 C CA . ASN B 2 432 ? -21.614 -1.548 -71.641 1.00 58.35 432 ASN C CA 1
ATOM 5740 C C . ASN B 2 432 ? -21.519 -3.064 -71.671 1.00 61.96 432 ASN C C 1
ATOM 5741 O O . ASN B 2 432 ? -20.730 -3.634 -72.430 1.00 58.15 432 ASN C O 1
ATOM 5746 N N . MET B 2 433 ? -22.345 -3.728 -70.864 1.00 56.14 433 MET C N 1
ATOM 5747 C CA . MET B 2 433 ? -22.370 -5.182 -70.824 1.00 57.62 433 MET C CA 1
ATOM 5748 C C . MET B 2 433 ? -23.461 -5.768 -71.710 1.00 52.22 433 MET C C 1
ATOM 5749 O O . MET B 2 433 ? -23.888 -6.904 -71.487 1.00 58.50 433 MET C O 1
ATOM 5754 N N . ASP B 2 434 ? -23.912 -5.022 -72.716 1.00 54.26 434 ASP C N 1
ATOM 5755 C CA . ASP B 2 434 ? -24.950 -5.472 -73.635 1.00 57.39 434 ASP C CA 1
ATOM 5756 C C . ASP B 2 434 ? -24.383 -5.797 -75.018 1.00 58.24 434 ASP C C 1
ATOM 5757 O O . ASP B 2 434 ? -25.090 -5.709 -76.026 1.00 50.38 434 ASP C O 1
ATOM 5762 N N . ARG B 2 435 ? -23.105 -6.191 -75.074 1.00 63.96 435 ARG C N 1
ATOM 5763 C CA . ARG B 2 435 ? -22.428 -6.493 -76.338 1.00 57.38 435 ARG C CA 1
ATOM 5764 C C . ARG B 2 435 ? -22.591 -7.975 -76.654 1.00 53.04 435 ARG C C 1
ATOM 5765 O O . ARG B 2 435 ? -21.718 -8.806 -76.401 1.00 52.27 435 ARG C O 1
ATOM 5773 N N . HIS B 2 436 ? -23.726 -8.298 -77.268 1.00 55.13 436 HIS C N 1
ATOM 5774 C CA . HIS B 2 436 ? -24.036 -9.665 -77.653 1.00 56.92 436 HIS C CA 1
ATOM 5775 C C . HIS B 2 436 ? -23.804 -9.945 -79.131 1.00 60.80 436 HIS C C 1
ATOM 5776 O O . HIS B 2 436 ? -23.861 -11.108 -79.538 1.00 60.69 436 HIS C O 1
ATOM 5783 N N . HIS B 2 437 ? -23.504 -8.922 -79.927 1.00 63.10 437 HIS C N 1
ATOM 5784 C CA . HIS B 2 437 ? -23.372 -9.053 -81.370 1.00 58.99 437 HIS C CA 1
ATOM 5785 C C . HIS B 2 437 ? -22.404 -7.995 -81.869 1.00 54.69 437 HIS C C 1
ATOM 5786 O O . HIS B 2 437 ? -22.323 -6.896 -81.313 1.00 57.03 437 HIS C O 1
ATOM 5793 N N . TYR B 2 438 ? -21.662 -8.333 -82.918 1.00 43.84 438 TYR C N 1
ATOM 5794 C CA . TYR B 2 438 ? -20.783 -7.364 -83.560 1.00 43.75 438 TYR C CA 1
ATOM 5795 C C . TYR B 2 438 ? -20.911 -7.530 -85.062 1.00 41.67 438 TYR C C 1
ATOM 5796 O O . TYR B 2 438 ? -20.701 -8.626 -85.586 1.00 48.94 438 TYR C O 1
ATOM 5805 N N . GLU B 2 439 ? -21.318 -6.466 -85.740 1.00 38.00 439 GLU C N 1
ATOM 5806 C CA . GLU B 2 439 ? -21.527 -6.555 -87.170 1.00 38.00 439 GLU C CA 1
ATOM 5807 C C . GLU B 2 439 ? -20.209 -6.346 -87.923 1.00 39.63 439 GLU C C 1
ATOM 5808 O O . GLU B 2 439 ? -19.195 -5.924 -87.359 1.00 38.31 439 GLU C O 1
ATOM 5814 N N . THR B 2 440 ? -20.231 -6.662 -89.220 1.00 45.99 440 THR C N 1
ATOM 5815 C CA . THR B 2 440 ? -19.075 -6.465 -90.093 1.00 43.58 440 THR C CA 1
ATOM 5816 C C . THR B 2 440 ? -19.525 -5.890 -91.430 1.00 44.85 440 THR C C 1
ATOM 5817 O O . THR B 2 440 ? -20.485 -5.117 -91.480 1.00 53.53 440 THR C O 1
ATOM 5821 N N . PHE B 2 441 ? -18.882 -6.282 -92.530 1.00 42.18 441 PHE C N 1
ATOM 5822 C CA . PHE B 2 441 ? -19.248 -5.684 -93.806 1.00 46.42 441 PHE C CA 1
ATOM 5823 C C . PHE B 2 441 ? -19.279 -6.683 -94.957 1.00 54.46 441 PHE C C 1
ATOM 5824 O O . PHE B 2 441 ? -19.407 -6.258 -96.113 1.00 64.93 441 PHE C O 1
ATOM 5832 N N . GLU B 2 442 ? -19.153 -7.984 -94.692 1.00 54.63 442 GLU C N 1
ATOM 5833 C CA . GLU B 2 442 ? -19.471 -9.011 -95.683 1.00 59.31 442 GLU C CA 1
ATOM 5834 C C . GLU B 2 442 ? -18.625 -8.896 -96.947 1.00 59.95 442 GLU C C 1
ATOM 5835 O O . GLU B 2 442 ? -17.819 -9.785 -97.246 1.00 62.61 442 GLU C O 1
ATOM 5841 N N . LYS B 2 443 ? -18.790 -7.800 -97.692 1.00 56.42 443 LYS C N 1
ATOM 5842 C CA . LYS B 2 443 ? -18.082 -7.629 -98.955 1.00 62.35 443 LYS C CA 1
ATOM 5843 C C . LYS B 2 443 ? -16.569 -7.601 -98.779 1.00 68.14 443 LYS C C 1
ATOM 5844 O O . LYS B 2 443 ? -15.843 -7.717 -99.771 1.00 80.59 443 LYS C O 1
ATOM 5850 N N . PHE B 2 444 ? -16.077 -7.533 -97.546 1.00 65.39 444 PHE C N 1
ATOM 5851 C CA . PHE B 2 444 ? -14.649 -7.476 -97.266 1.00 59.65 444 PHE C CA 1
ATOM 5852 C C . PHE B 2 444 ? -14.058 -8.828 -96.932 1.00 57.70 444 PHE C C 1
ATOM 5853 O O . PHE B 2 444 ? -12.933 -9.124 -97.340 1.00 60.50 444 PHE C O 1
ATOM 5861 N N . GLY B 2 445 ? -14.791 -9.641 -96.192 1.00 57.76 445 GLY C N 1
ATOM 5862 C CA . GLY B 2 445 ? -14.321 -10.909 -95.694 1.00 58.11 445 GLY C CA 1
ATOM 5863 C C . GLY B 2 445 ? -14.062 -10.866 -94.203 1.00 54.82 445 GLY C C 1
ATOM 5864 O O . GLY B 2 445 ? -14.469 -9.943 -93.493 1.00 56.15 445 GLY C O 1
ATOM 5865 N N . ASN B 2 446 ? -13.324 -11.867 -93.732 1.00 59.59 446 ASN C N 1
ATOM 5866 C CA . ASN B 2 446 ? -13.062 -12.018 -92.309 1.00 61.76 446 ASN C CA 1
ATOM 5867 C C . ASN B 2 446 ? -11.867 -11.189 -91.852 1.00 67.68 446 ASN C C 1
ATOM 5868 O O . ASN B 2 446 ? -11.317 -11.447 -90.775 1.00 71.35 446 ASN C O 1
ATOM 5873 N N . ASP B 2 447 ? -11.492 -10.167 -92.619 1.00 68.87 447 ASP C N 1
ATOM 5874 C CA . ASP B 2 447 ? -10.274 -9.399 -92.395 1.00 69.52 447 ASP C CA 1
ATOM 5875 C C . ASP B 2 447 ? -10.574 -7.916 -92.217 1.00 69.72 447 ASP C C 1
ATOM 5876 O O . ASP B 2 447 ? -9.895 -7.060 -92.789 1.00 72.95 447 ASP C O 1
ATOM 5881 N N . THR B 2 448 ? -11.598 -7.586 -91.431 1.00 66.96 448 THR C N 1
ATOM 5882 C CA . THR B 2 448 ? -11.964 -6.195 -91.205 1.00 58.39 448 THR C CA 1
ATOM 5883 C C . THR B 2 448 ? -12.283 -5.970 -89.740 1.00 59.69 448 THR C C 1
ATOM 5884 O O . THR B 2 448 ? -12.267 -6.892 -88.919 1.00 65.27 448 THR C O 1
ATOM 5888 N N . PHE B 2 449 ? -12.576 -4.714 -89.431 1.00 54.84 449 PHE C N 1
ATOM 5889 C CA . PHE B 2 449 ? -12.913 -4.282 -88.091 1.00 53.72 449 PHE C CA 1
ATOM 5890 C C . PHE B 2 449 ? -14.347 -4.661 -87.755 1.00 52.07 449 PHE C C 1
ATOM 5891 O O . PHE B 2 449 ? -15.091 -5.213 -88.572 1.00 49.75 449 PHE C O 1
ATOM 5899 N N . ILE B 2 450 ? -14.745 -4.323 -86.537 1.00 48.57 450 ILE C N 1
ATOM 5900 C CA . ILE B 2 450 ? -16.088 -4.577 -86.048 1.00 46.73 450 ILE C CA 1
ATOM 5901 C C . ILE B 2 450 ? -16.744 -3.232 -85.764 1.00 40.15 450 ILE C C 1
ATOM 5902 O O . ILE B 2 450 ? -16.137 -2.359 -85.135 1.00 38.00 450 ILE C O 1
ATOM 5907 N N . ILE B 2 451 ? -17.937 -3.032 -86.314 1.00 38.30 451 ILE C N 1
ATOM 5908 C CA . ILE B 2 451 ? -18.683 -1.796 -86.100 1.00 38.00 451 ILE C CA 1
ATOM 5909 C C . ILE B 2 451 ? -19.290 -1.834 -84.705 1.00 38.00 451 ILE C C 1
ATOM 5910 O O . ILE B 2 451 ? -20.108 -2.706 -84.392 1.00 38.00 451 ILE C O 1
ATOM 5915 N N . HIS B 2 452 ? -18.914 -0.870 -83.877 1.00 38.00 452 HIS C N 1
ATOM 5916 C CA . HIS B 2 452 ? -19.402 -0.776 -82.508 1.00 38.04 452 HIS C CA 1
ATOM 5917 C C . HIS B 2 452 ? -20.717 0.006 -82.537 1.00 39.16 452 HIS C C 1
ATOM 5918 O O . HIS B 2 452 ? -20.719 1.239 -82.530 1.00 38.95 452 HIS C O 1
ATOM 5925 N N . LEU B 2 453 ? -21.835 -0.711 -82.588 1.00 41.81 453 LEU C N 1
ATOM 5926 C CA . LEU B 2 453 ? -23.176 -0.139 -82.661 1.00 38.91 453 LEU C CA 1
ATOM 5927 C C . LEU B 2 453 ? -23.931 -0.397 -81.364 1.00 44.04 453 LEU C C 1
ATOM 5928 O O . LEU B 2 453 ? -23.561 -1.262 -80.569 1.00 52.08 453 LEU C O 1
ATOM 5933 N N . ASP B 2 454 ? -25.029 0.338 -81.184 1.00 46.82 454 ASP C N 1
ATOM 5934 C CA . ASP B 2 454 ? -25.901 0.224 -80.008 1.00 63.10 454 ASP C CA 1
ATOM 5935 C C . ASP B 2 454 ? -25.110 0.350 -78.701 1.00 59.49 454 ASP C C 1
ATOM 5936 O O . ASP B 2 454 ? -25.120 -0.535 -77.841 1.00 62.37 454 ASP C O 1
ATOM 5941 N N . ASN B 2 455 ? -24.460 1.498 -78.539 1.00 46.95 455 ASN C N 1
ATOM 5942 C CA . ASN B 2 455 ? -23.635 1.753 -77.368 1.00 44.80 455 ASN C CA 1
ATOM 5943 C C . ASN B 2 455 ? -24.414 2.400 -76.249 1.00 50.74 455 ASN C C 1
ATOM 5944 O O . ASN B 2 455 ? -23.814 2.822 -75.256 1.00 51.23 455 ASN C O 1
ATOM 5949 N N . GLY B 2 456 ? -25.736 2.461 -76.372 1.00 52.71 456 GLY C N 1
ATOM 5950 C CA . GLY B 2 456 ? -26.522 3.233 -75.439 1.00 54.56 456 GLY C CA 1
ATOM 5951 C C . GLY B 2 456 ? -26.585 2.658 -74.047 1.00 52.40 456 GLY C C 1
ATOM 5952 O O . GLY B 2 456 ? -27.086 3.336 -73.145 1.00 57.80 456 GLY C O 1
ATOM 5953 N N . ARG B 2 457 ? -26.080 1.446 -73.842 1.00 49.53 457 ARG C N 1
ATOM 5954 C CA . ARG B 2 457 ? -26.161 0.794 -72.545 1.00 52.19 457 ARG C CA 1
ATOM 5955 C C . ARG B 2 457 ? -24.952 1.072 -71.665 1.00 54.48 457 ARG C C 1
ATOM 5956 O O . ARG B 2 457 ? -24.898 0.579 -70.534 1.00 59.43 457 ARG C O 1
ATOM 5964 N N . GLY B 2 458 ? -23.980 1.835 -72.153 1.00 49.48 458 GLY C N 1
ATOM 5965 C CA . GLY B 2 458 ? -22.854 2.213 -71.336 1.00 49.02 458 GLY C CA 1
ATOM 5966 C C . GLY B 2 458 ? -23.168 3.429 -70.487 1.00 56.34 458 GLY C C 1
ATOM 5967 O O . GLY B 2 458 ? -24.236 4.036 -70.579 1.00 50.47 458 GLY C O 1
ATOM 5968 N N . PHE B 2 459 ? -22.207 3.773 -69.631 1.00 61.75 459 PHE C N 1
ATOM 5969 C CA . PHE B 2 459 ? -22.279 4.959 -68.776 1.00 57.96 459 PHE C CA 1
ATOM 5970 C C . PHE B 2 459 ? -23.558 4.968 -67.939 1.00 60.78 459 PHE C C 1
ATOM 5971 O O . PHE B 2 459 ? -24.269 5.971 -67.846 1.00 59.78 459 PHE C O 1
ATOM 5979 N N . GLY B 2 460 ? -23.861 3.824 -67.335 1.00 62.11 460 GLY C N 1
ATOM 5980 C CA . GLY B 2 460 ? -25.029 3.733 -66.486 1.00 59.76 460 GLY C CA 1
ATOM 5981 C C . GLY B 2 460 ? -24.680 3.750 -65.016 1.00 61.98 460 GLY C C 1
ATOM 5982 O O . GLY B 2 460 ? -25.520 4.054 -64.165 1.00 63.15 460 GLY C O 1
ATOM 5983 N N . LYS B 2 461 ? -23.426 3.438 -64.705 1.00 56.81 461 LYS C N 1
ATOM 5984 C CA . LYS B 2 461 ? -22.964 3.361 -63.327 1.00 58.61 461 LYS C CA 1
ATOM 5985 C C . LYS B 2 461 ? -21.563 3.947 -63.275 1.00 59.80 461 LYS C C 1
ATOM 5986 O O . LYS B 2 461 ? -20.678 3.502 -64.012 1.00 54.16 461 LYS C O 1
ATOM 5992 N N . HIS B 2 462 ? -21.376 4.969 -62.440 1.00 64.70 462 HIS C N 1
ATOM 5993 C CA . HIS B 2 462 ? -20.079 5.617 -62.287 1.00 67.33 462 HIS C CA 1
ATOM 5994 C C . HIS B 2 462 ? -19.347 5.190 -61.024 1.00 73.43 462 HIS C C 1
ATOM 5995 O O . HIS B 2 462 ? -18.116 5.293 -60.977 1.00 70.39 462 HIS C O 1
ATOM 6002 N N . SER B 2 463 ? -20.069 4.714 -60.013 1.00 73.02 463 SER C N 1
ATOM 6003 C CA . SER B 2 463 ? -19.482 4.187 -58.791 1.00 74.26 463 SER C CA 1
ATOM 6004 C C . SER B 2 463 ? -19.245 2.683 -58.856 1.00 81.11 463 SER C C 1
ATOM 6005 O O . SER B 2 463 ? -19.003 2.057 -57.818 1.00 93.29 463 SER C O 1
ATOM 6008 N N . HIS B 2 464 ? -19.300 2.092 -60.046 1.00 76.33 464 HIS C N 1
ATOM 6009 C CA . HIS B 2 464 ? -19.204 0.649 -60.200 1.00 76.78 464 HIS C CA 1
ATOM 6010 C C . HIS B 2 464 ? -18.414 0.326 -61.457 1.00 69.77 464 HIS C C 1
ATOM 6011 O O . HIS B 2 464 ? -18.562 0.995 -62.483 1.00 69.79 464 HIS C O 1
ATOM 6018 N N . ASP B 2 465 ? -17.566 -0.691 -61.365 1.00 64.36 465 ASP C N 1
ATOM 6019 C CA . ASP B 2 465 ? -16.805 -1.187 -62.507 1.00 64.59 465 ASP C CA 1
ATOM 6020 C C . ASP B 2 465 ? -17.205 -2.641 -62.727 1.00 65.49 465 ASP C C 1
ATOM 6021 O O . ASP B 2 465 ? -16.792 -3.530 -61.976 1.00 64.43 465 ASP C O 1
ATOM 6026 N N . GLU B 2 466 ? -18.025 -2.875 -63.743 1.00 68.10 466 GLU C N 1
ATOM 6027 C CA . GLU B 2 466 ? -18.492 -4.220 -64.055 1.00 64.88 466 GLU C CA 1
ATOM 6028 C C . GLU B 2 466 ? -17.337 -5.005 -64.656 1.00 59.26 466 GLU C C 1
ATOM 6029 O O . GLU B 2 466 ? -16.997 -4.838 -65.829 1.00 57.42 466 GLU C O 1
ATOM 6035 N N . MET B 2 467 ? -16.721 -5.862 -63.843 1.00 58.88 467 MET C N 1
ATOM 6036 C CA . MET B 2 467 ? -15.556 -6.622 -64.274 1.00 63.32 467 MET C CA 1
ATOM 6037 C C . MET B 2 467 ? -15.898 -7.733 -65.260 1.00 61.09 467 MET C C 1
ATOM 6038 O O . MET B 2 467 ? -14.995 -8.236 -65.941 1.00 52.84 467 MET C O 1
ATOM 6043 N N . SER B 2 468 ? -17.176 -8.099 -65.376 1.00 58.27 468 SER C N 1
ATOM 6044 C CA . SER B 2 468 ? -17.562 -9.184 -66.269 1.00 55.53 468 SER C CA 1
ATOM 6045 C C . SER B 2 468 ? -17.234 -8.861 -67.718 1.00 53.34 468 SER C C 1
ATOM 6046 O O . SER B 2 468 ? -16.980 -9.770 -68.516 1.00 56.87 468 SER C O 1
ATOM 6049 N N . ILE B 2 469 ? -17.207 -7.578 -68.072 1.00 49.60 469 ILE C N 1
ATOM 6050 C CA . ILE B 2 469 ? -16.889 -7.213 -69.443 1.00 49.15 469 ILE C CA 1
ATOM 6051 C C . ILE B 2 469 ? -15.447 -7.565 -69.763 1.00 50.27 469 ILE C C 1
ATOM 6052 O O . ILE B 2 469 ? -15.125 -7.930 -70.899 1.00 53.15 469 ILE C O 1
ATOM 6057 N N . LEU B 2 470 ? -14.560 -7.478 -68.774 1.00 48.73 470 LEU C N 1
ATOM 6058 C CA . LEU B 2 470 ? -13.148 -7.737 -69.013 1.00 51.15 470 LEU C CA 1
ATOM 6059 C C . LEU B 2 470 ? -12.839 -9.215 -69.215 1.00 53.27 470 LEU C C 1
ATOM 6060 O O . LEU B 2 470 ? -11.750 -9.536 -69.700 1.00 53.00 470 LEU C O 1
ATOM 6065 N N . VAL B 2 471 ? -13.780 -10.108 -68.883 1.00 52.09 471 VAL C N 1
ATOM 6066 C CA . VAL B 2 471 ? -13.475 -11.544 -68.905 1.00 46.19 471 VAL C CA 1
ATOM 6067 C C . VAL B 2 471 ? -12.948 -12.007 -70.251 1.00 45.20 471 VAL C C 1
ATOM 6068 O O . VAL B 2 471 ? -12.012 -12.820 -70.274 1.00 43.72 471 VAL C O 1
ATOM 6072 N N . PRO B 2 472 ? -13.462 -11.543 -71.400 1.00 46.97 472 PRO C N 1
ATOM 6073 C CA . PRO B 2 472 ? -12.795 -11.845 -72.681 1.00 46.70 472 PRO C CA 1
ATOM 6074 C C . PRO B 2 472 ? -11.297 -11.587 -72.687 1.00 48.52 472 PRO C C 1
ATOM 6075 O O . PRO B 2 472 ? -10.553 -12.313 -73.359 1.00 47.06 472 PRO C O 1
ATOM 6079 N N . LEU B 2 473 ? -10.838 -10.547 -71.988 1.00 50.99 473 LEU C N 1
ATOM 6080 C CA . LEU B 2 473 ? -9.415 -10.223 -71.978 1.00 48.76 473 LEU C CA 1
ATOM 6081 C C . LEU B 2 473 ? -8.647 -11.068 -70.968 1.00 55.72 473 LEU C C 1
ATOM 6082 O O . LEU B 2 473 ? -7.532 -11.520 -71.256 1.00 57.88 473 LEU C O 1
ATOM 6087 N N . THR B 2 474 ? -9.229 -11.307 -69.789 1.00 54.47 474 THR C N 1
ATOM 6088 C CA . THR B 2 474 ? -8.549 -12.104 -68.775 1.00 52.34 474 THR C CA 1
ATOM 6089 C C . THR B 2 474 ? -8.447 -13.574 -69.155 1.00 54.69 474 THR C C 1
ATOM 6090 O O . THR B 2 474 ? -7.572 -14.271 -68.634 1.00 60.73 474 THR C O 1
ATOM 6094 N N . GLN B 2 475 ? -9.299 -14.056 -70.059 1.00 52.61 475 GLN C N 1
ATOM 6095 C CA . GLN B 2 475 ? -9.227 -15.445 -70.493 1.00 53.56 475 GLN C CA 1
ATOM 6096 C C . GLN B 2 475 ? -8.405 -15.615 -71.756 1.00 57.38 475 GLN C C 1
ATOM 6097 O O . GLN B 2 475 ? -7.828 -16.688 -71.968 1.00 62.63 475 GLN C O 1
ATOM 6103 N N . CYS B 2 476 ? -8.350 -14.588 -72.602 1.00 54.77 476 CYS C N 1
ATOM 6104 C CA . CYS B 2 476 ? -7.587 -14.646 -73.842 1.00 58.31 476 CYS C CA 1
ATOM 6105 C C . CYS B 2 476 ? -6.169 -14.129 -73.686 1.00 61.05 476 CYS C C 1
ATOM 6106 O O . CYS B 2 476 ? -5.233 -14.709 -74.247 1.00 60.29 476 CYS C O 1
ATOM 6109 N N . CYS B 2 477 ? -6.016 -13.019 -72.974 1.00 58.55 477 CYS C N 1
ATOM 6110 C CA . CYS B 2 477 ? -4.717 -12.458 -72.628 1.00 66.27 477 CYS C CA 1
ATOM 6111 C C . CYS B 2 477 ? -3.837 -12.260 -73.862 1.00 62.82 477 CYS C C 1
ATOM 6112 O O . CYS B 2 477 ? -2.783 -12.877 -74.029 1.00 59.88 477 CYS C O 1
ATOM 6115 N N . ARG B 2 478 ? -4.312 -11.377 -74.733 1.00 60.84 478 ARG C N 1
ATOM 6116 C CA . ARG B 2 478 ? -3.547 -10.904 -75.873 1.00 62.17 478 ARG C CA 1
ATOM 6117 C C . ARG B 2 478 ? -4.228 -9.656 -76.408 1.00 60.59 478 ARG C C 1
ATOM 6118 O O . ARG B 2 478 ? -5.457 -9.557 -76.383 1.00 53.22 478 ARG C O 1
ATOM 6126 N N . VAL B 2 479 ? -3.421 -8.694 -76.859 1.00 64.49 479 VAL C N 1
ATOM 6127 C CA . VAL B 2 479 ? -3.913 -7.398 -77.309 1.00 59.86 479 VAL C CA 1
ATOM 6128 C C . VAL B 2 479 ? -3.062 -6.914 -78.474 1.00 65.87 479 VAL C C 1
ATOM 6129 O O . VAL B 2 479 ? -1.957 -7.403 -78.724 1.00 67.05 479 VAL C O 1
ATOM 6133 N N . LYS B 2 480 ? -3.593 -5.917 -79.170 1.00 68.19 480 LYS C N 1
ATOM 6134 C CA . LYS B 2 480 ? -2.899 -5.304 -80.288 1.00 66.97 480 LYS C CA 1
ATOM 6135 C C . LYS B 2 480 ? -1.883 -4.310 -79.746 1.00 69.25 480 LYS C C 1
ATOM 6136 O O . LYS B 2 480 ? -2.232 -3.416 -78.967 1.00 66.86 480 LYS C O 1
ATOM 6142 N N . ARG B 2 481 ? -0.623 -4.466 -80.161 1.00 69.67 481 ARG C N 1
ATOM 6143 C CA . ARG B 2 481 ? 0.427 -3.599 -79.634 1.00 69.38 481 ARG C CA 1
ATOM 6144 C C . ARG B 2 481 ? 0.092 -2.132 -79.872 1.00 69.32 481 ARG C C 1
ATOM 6145 O O . ARG B 2 481 ? 0.352 -1.278 -79.013 1.00 64.33 481 ARG C O 1
ATOM 6153 N N . SER B 2 482 ? -0.532 -1.832 -81.016 1.00 64.47 482 SER C N 1
ATOM 6154 C CA . SER B 2 482 ? -0.972 -0.471 -81.302 1.00 61.86 482 SER C CA 1
ATOM 6155 C C . SER B 2 482 ? -1.859 0.073 -80.189 1.00 60.94 482 SER C C 1
ATOM 6156 O O . SER B 2 482 ? -1.706 1.226 -79.769 1.00 57.44 482 SER C O 1
ATOM 6159 N N . THR B 2 483 ? -2.779 -0.747 -79.687 1.00 61.44 483 THR C N 1
ATOM 6160 C CA . THR B 2 483 ? -3.694 -0.286 -78.651 1.00 63.59 483 THR C CA 1
ATOM 6161 C C . THR B 2 483 ? -3.044 -0.287 -77.272 1.00 67.94 483 THR C C 1
ATOM 6162 O O . THR B 2 483 ? -3.394 0.547 -76.429 1.00 64.11 483 THR C O 1
ATOM 6166 N N . TYR B 2 484 ? -2.118 -1.216 -77.018 1.00 71.08 484 TYR C N 1
ATOM 6167 C CA . TYR B 2 484 ? -1.455 -1.270 -75.718 1.00 65.58 484 TYR C CA 1
ATOM 6168 C C . TYR B 2 484 ? -0.666 0.005 -75.458 1.00 64.06 484 TYR C C 1
ATOM 6169 O O . TYR B 2 484 ? -0.791 0.624 -74.394 1.00 59.06 484 TYR C O 1
ATOM 6178 N N . LEU B 2 485 ? 0.159 0.408 -76.425 1.00 60.65 485 LEU C N 1
ATOM 6179 C CA . LEU B 2 485 ? 0.932 1.634 -76.275 1.00 60.08 485 LEU C CA 1
ATOM 6180 C C . LEU B 2 485 ? 0.027 2.854 -76.131 1.00 60.97 485 LEU C C 1
ATOM 6181 O O . LEU B 2 485 ? 0.347 3.775 -75.372 1.00 62.08 485 LEU C O 1
ATOM 6186 N N . ARG B 2 486 ? -1.125 2.860 -76.812 1.00 60.45 486 ARG C N 1
ATOM 6187 C CA . ARG B 2 486 ? -2.086 3.948 -76.641 1.00 60.21 486 ARG C CA 1
ATOM 6188 C C . ARG B 2 486 ? -2.638 3.978 -75.222 1.00 60.05 486 ARG C C 1
ATOM 6189 O O . ARG B 2 486 ? -2.617 5.020 -74.557 1.00 59.59 486 ARG C O 1
ATOM 6197 N N . LEU B 2 487 ? -3.159 2.839 -74.754 1.00 61.75 487 LEU C N 1
ATOM 6198 C CA . LEU B 2 487 ? -3.782 2.768 -73.434 1.00 68.26 487 LEU C CA 1
ATOM 6199 C C . LEU B 2 487 ? -2.825 3.204 -72.330 1.00 72.99 487 LEU C C 1
ATOM 6200 O O . LEU B 2 487 ? -3.246 3.816 -71.339 1.00 66.48 487 LEU C O 1
ATOM 6205 N N . GLN B 2 488 ? -1.539 2.866 -72.466 1.00 74.04 488 GLN C N 1
ATOM 6206 C CA . GLN B 2 488 ? -0.534 3.396 -71.549 1.00 72.44 488 GLN C CA 1
ATOM 6207 C C . GLN B 2 488 ? -0.438 4.910 -71.672 1.00 69.41 488 GLN C C 1
ATOM 6208 O O . GLN B 2 488 ? -0.442 5.631 -70.668 1.00 70.48 488 GLN C O 1
ATOM 6214 N N . LEU B 2 489 ? -0.380 5.406 -72.909 1.00 62.83 489 LEU C N 1
ATOM 6215 C CA . LEU B 2 489 ? -0.267 6.837 -73.149 1.00 58.28 489 LEU C CA 1
ATOM 6216 C C . LEU B 2 489 ? -1.486 7.599 -72.645 1.00 63.24 489 LEU C C 1
ATOM 6217 O O . LEU B 2 489 ? -1.361 8.744 -72.195 1.00 67.45 489 LEU C O 1
ATOM 6222 N N . LEU B 2 490 ? -2.668 6.995 -72.728 1.00 63.49 490 LEU C N 1
ATOM 6223 C CA . LEU B 2 490 ? -3.896 7.624 -72.259 1.00 66.22 490 LEU C CA 1
ATOM 6224 C C . LEU B 2 490 ? -4.079 7.547 -70.750 1.00 66.61 490 LEU C C 1
ATOM 6225 O O . LEU B 2 490 ? -5.157 7.890 -70.259 1.00 67.08 490 LEU C O 1
ATOM 6230 N N . ALA B 2 491 ? -3.074 7.102 -70.004 1.00 67.14 491 ALA C N 1
ATOM 6231 C CA . ALA B 2 491 ? -3.151 7.061 -68.553 1.00 62.76 491 ALA C CA 1
ATOM 6232 C C . ALA B 2 491 ? -2.205 8.052 -67.899 1.00 75.29 491 ALA C C 1
ATOM 6233 O O . ALA B 2 491 ? -2.187 8.149 -66.668 1.00 81.69 491 ALA C O 1
ATOM 6235 N N . LYS B 2 492 ? -1.436 8.801 -68.694 1.00 84.40 492 LYS C N 1
ATOM 6236 C CA . LYS B 2 492 ? -0.470 9.774 -68.193 1.00 82.63 492 LYS C CA 1
ATOM 6237 C C . LYS B 2 492 ? -1.147 11.110 -67.918 1.00 87.43 492 LYS C C 1
ATOM 6238 O O . LYS B 2 492 ? -2.051 11.524 -68.649 1.00 91.53 492 LYS C O 1
ATOM 6244 N N . GLU B 2 493 ? -0.695 11.788 -66.859 1.00 86.06 493 GLU C N 1
ATOM 6245 C CA . GLU B 2 493 ? -1.365 13.013 -66.432 1.00 91.71 493 GLU C CA 1
ATOM 6246 C C . GLU B 2 493 ? -1.331 14.089 -67.513 1.00 93.15 493 GLU C C 1
ATOM 6247 O O . GLU B 2 493 ? -2.262 14.897 -67.607 1.00 94.21 493 GLU C O 1
ATOM 6253 N N . GLU B 2 494 ? -0.290 14.102 -68.354 1.00 93.49 494 GLU C N 1
ATOM 6254 C CA . GLU B 2 494 ? -0.233 15.086 -69.431 1.00 92.50 494 GLU C CA 1
ATOM 6255 C C . GLU B 2 494 ? -1.286 14.813 -70.494 1.00 91.82 494 GLU C C 1
ATOM 6256 O O . GLU B 2 494 ? -1.749 15.745 -71.162 1.00 96.77 494 GLU C O 1
ATOM 6262 N N . TYR B 2 495 ? -1.665 13.551 -70.674 1.00 88.98 495 TYR C N 1
ATOM 6263 C CA . TYR B 2 495 ? -2.695 13.193 -71.637 1.00 86.24 495 TYR C CA 1
ATOM 6264 C C . TYR B 2 495 ? -3.954 12.729 -70.917 1.00 85.14 495 TYR C C 1
ATOM 6265 O O . TYR B 2 495 ? -4.908 13.500 -70.770 1.00 85.27 495 TYR C O 1
ATOM 6274 N N . LYS B 2 496 ? -3.953 11.473 -70.466 1.00 83.08 496 LYS C N 1
ATOM 6275 C CA . LYS B 2 496 ? -5.021 10.880 -69.664 1.00 83.11 496 LYS C CA 1
ATOM 6276 C C . LYS B 2 496 ? -6.357 10.905 -70.399 1.00 78.67 496 LYS C C 1
ATOM 6277 O O . LYS B 2 496 ? -6.462 11.430 -71.510 1.00 77.83 496 LYS C O 1
ATOM 6283 N N . LEU B 2 497 ? -7.380 10.306 -69.802 1.00 73.78 497 LEU C N 1
ATOM 6284 C CA . LEU B 2 497 ? -8.663 10.176 -70.470 1.00 69.85 497 LEU C CA 1
ATOM 6285 C C . LEU B 2 497 ? -9.640 11.276 -70.095 1.00 66.73 497 LEU C C 1
ATOM 6286 O O . LEU B 2 497 ? -10.306 11.827 -70.975 1.00 68.70 497 LEU C O 1
ATOM 6291 N N . SER B 2 498 ? -9.731 11.616 -68.810 1.00 68.99 498 SER C N 1
ATOM 6292 C CA . SER B 2 498 ? -10.719 12.597 -68.380 1.00 72.68 498 SER C CA 1
ATOM 6293 C C . SER B 2 498 ? -10.503 13.925 -69.091 1.00 76.45 498 SER C C 1
ATOM 6294 O O . SER B 2 498 ? -11.430 14.475 -69.699 1.00 71.71 498 SER C O 1
ATOM 6297 N N . SER B 2 499 ? -9.266 14.433 -69.058 1.00 83.23 499 SER C N 1
ATOM 6298 C CA . SER B 2 499 ? -8.954 15.709 -69.698 1.00 88.38 499 SER C CA 1
ATOM 6299 C C . SER B 2 499 ? -9.070 15.624 -71.215 1.00 87.27 499 SER C C 1
ATOM 6300 O O . SER B 2 499 ? -9.403 16.619 -71.870 1.00 84.98 499 SER C O 1
ATOM 6303 N N . LEU B 2 500 ? -8.813 14.451 -71.788 1.00 80.43 500 LEU C N 1
ATOM 6304 C CA . LEU B 2 500 ? -9.009 14.279 -73.219 1.00 69.74 500 LEU C CA 1
ATOM 6305 C C . LEU B 2 500 ? -10.479 14.113 -73.567 1.00 69.07 500 LEU C C 1
ATOM 6306 O O . LEU B 2 500 ? -10.912 14.555 -74.636 1.00 72.55 500 LEU C O 1
ATOM 6311 N N . MET B 2 501 ? -11.260 13.501 -72.678 1.00 67.65 501 MET C N 1
ATOM 6312 C CA . MET B 2 501 ? -12.660 13.251 -72.990 1.00 66.29 501 MET C CA 1
ATOM 6313 C C . MET B 2 501 ? -13.522 14.479 -72.739 1.00 65.21 501 MET C C 1
ATOM 6314 O O . MET B 2 501 ? -14.424 14.771 -73.528 1.00 64.96 501 MET C O 1
ATOM 6319 N N . GLU B 2 502 ? -13.273 15.212 -71.652 1.00 70.49 502 GLU C N 1
ATOM 6320 C CA . GLU B 2 502 ? -14.035 16.437 -71.438 1.00 78.27 502 GLU C CA 1
ATOM 6321 C C . GLU B 2 502 ? -13.680 17.514 -72.456 1.00 80.57 502 GLU C C 1
ATOM 6322 O O . GLU B 2 502 ? -14.480 18.431 -72.675 1.00 78.36 502 GLU C O 1
ATOM 6328 N N . GLU B 2 503 ? -12.513 17.417 -73.095 1.00 75.32 503 GLU C N 1
ATOM 6329 C CA . GLU B 2 503 ? -12.169 18.363 -74.150 1.00 75.16 503 GLU C CA 1
ATOM 6330 C C . GLU B 2 503 ? -13.102 18.196 -75.341 1.00 73.77 503 GLU C C 1
ATOM 6331 O O . GLU B 2 503 ? -13.859 19.110 -75.686 1.00 72.77 503 GLU C O 1
ATOM 6337 N N . SER B 2 504 ? -13.090 17.011 -75.959 1.00 68.67 504 SER C N 1
ATOM 6338 C CA . SER B 2 504 ? -13.878 16.803 -77.170 1.00 68.25 504 SER C CA 1
ATOM 6339 C C . SER B 2 504 ? -15.375 16.765 -76.874 1.00 62.87 504 SER C C 1
ATOM 6340 O O . SER B 2 504 ? -16.173 17.311 -77.645 1.00 68.47 504 SER C O 1
ATOM 6343 N N . LEU B 2 505 ? -15.779 16.162 -75.753 1.00 58.07 505 LEU C N 1
ATOM 6344 C CA . LEU B 2 505 ? -17.191 16.181 -75.388 1.00 62.77 505 LEU C CA 1
ATOM 6345 C C . LEU B 2 505 ? -17.689 17.592 -75.138 1.00 71.36 505 LEU C C 1
ATOM 6346 O O . LEU B 2 505 ? -18.903 17.829 -75.162 1.00 70.08 505 LEU C O 1
ATOM 6351 N N . LEU B 2 506 ? -16.775 18.537 -74.913 1.00 72.01 506 LEU C N 1
ATOM 6352 C CA . LEU B 2 506 ? -17.172 19.924 -74.736 1.00 78.13 506 LEU C CA 1
ATOM 6353 C C . LEU B 2 506 ? -17.639 20.548 -76.044 1.00 69.69 506 LEU C C 1
ATOM 6354 O O . LEU B 2 506 ? -18.317 21.580 -76.020 1.00 77.82 506 LEU C O 1
ATOM 6359 N N . GLN B 2 507 ? -17.329 19.932 -77.179 1.00 60.04 507 GLN C N 1
ATOM 6360 C CA . GLN B 2 507 ? -17.771 20.457 -78.464 1.00 68.93 507 GLN C CA 1
ATOM 6361 C C . GLN B 2 507 ? -19.020 19.695 -78.913 1.00 69.33 507 GLN C C 1
ATOM 6362 O O . GLN B 2 507 ? -19.004 18.868 -79.823 1.00 78.26 507 GLN C O 1
ATOM 6368 N N . ASP B 2 508 ? -20.120 19.976 -78.218 1.00 61.87 508 ASP C N 1
ATOM 6369 C CA . ASP B 2 508 ? -21.414 19.407 -78.565 1.00 61.70 508 ASP C CA 1
ATOM 6370 C C . ASP B 2 508 ? -22.505 20.242 -77.916 1.00 64.61 508 ASP C C 1
ATOM 6371 O O . ASP B 2 508 ? -22.382 20.629 -76.751 1.00 69.03 508 ASP C O 1
ATOM 6376 N N . ARG B 2 509 ? -23.579 20.500 -78.664 1.00 60.21 509 ARG C N 1
ATOM 6377 C CA . ARG B 2 509 ? -24.686 21.288 -78.133 1.00 59.67 509 ARG C CA 1
ATOM 6378 C C . ARG B 2 509 ? -25.454 20.484 -77.093 1.00 63.37 509 ARG C C 1
ATOM 6379 O O . ARG B 2 509 ? -26.686 20.530 -77.043 1.00 71.44 509 ARG C O 1
ATOM 6387 N N . LEU B 2 510 ? -24.735 19.739 -76.264 1.00 64.25 510 LEU C N 1
ATOM 6388 C CA . LEU B 2 510 ? -25.361 18.934 -75.232 1.00 69.24 510 LEU C CA 1
ATOM 6389 C C . LEU B 2 510 ? -24.546 18.898 -73.947 1.00 72.18 510 LEU C C 1
ATOM 6390 O O . LEU B 2 510 ? -25.009 18.317 -72.960 1.00 69.68 510 LEU C O 1
ATOM 6395 N N . VAL B 2 511 ? -23.362 19.509 -73.929 1.00 72.55 511 VAL C N 1
ATOM 6396 C CA . VAL B 2 511 ? -22.458 19.503 -72.773 1.00 72.40 511 VAL C CA 1
ATOM 6397 C C . VAL B 2 511 ? -23.192 20.043 -71.546 1.00 72.03 511 VAL C C 1
ATOM 6398 O O . VAL B 2 511 ? -24.035 20.954 -71.681 1.00 73.18 511 VAL C O 1
ATOM 6402 N N . PRO B 2 512 ? -22.979 19.484 -70.338 1.00 67.15 512 PRO C N 1
ATOM 6403 C CA . PRO B 2 512 ? -22.104 18.339 -70.075 1.00 60.89 512 PRO C CA 1
ATOM 6404 C C . PRO B 2 512 ? -22.798 17.038 -70.449 1.00 73.56 512 PRO C C 1
ATOM 6405 O O . PRO B 2 512 ? -23.808 16.678 -69.839 1.00 77.42 512 PRO C O 1
ATOM 6409 N N . VAL B 2 513 ? -22.276 16.354 -71.469 1.00 67.25 513 VAL C N 1
ATOM 6410 C CA . VAL B 2 513 ? -22.881 15.092 -71.872 1.00 61.03 513 VAL C CA 1
ATOM 6411 C C . VAL B 2 513 ? -22.630 14.026 -70.820 1.00 59.06 513 VAL C C 1
ATOM 6412 O O . VAL B 2 513 ? -23.467 13.141 -70.605 1.00 57.76 513 VAL C O 1
ATOM 6416 N N . LEU B 2 514 ? -21.503 14.115 -70.120 1.00 56.75 514 LEU C N 1
ATOM 6417 C CA . LEU B 2 514 ? -21.147 13.190 -69.055 1.00 60.33 514 LEU C CA 1
ATOM 6418 C C . LEU B 2 514 ? -20.934 13.983 -67.777 1.00 64.92 514 LEU C C 1
ATOM 6419 O O . LEU B 2 514 ? -20.107 14.901 -67.746 1.00 64.52 514 LEU C O 1
ATOM 6424 N N . ILE B 2 515 ? -21.683 13.632 -66.730 1.00 63.90 515 ILE C N 1
ATOM 6425 C CA . ILE B 2 515 ? -21.397 14.180 -65.415 1.00 65.14 515 ILE C CA 1
ATOM 6426 C C . ILE B 2 515 ? -19.962 13.800 -65.039 1.00 65.12 515 ILE C C 1
ATOM 6427 O O . ILE B 2 515 ? -19.416 12.795 -65.511 1.00 67.50 515 ILE C O 1
ATOM 6432 N N . LYS B 2 516 ? -19.334 14.633 -64.214 1.00 69.22 516 LYS C N 1
ATOM 6433 C CA . LYS B 2 516 ? -17.901 14.485 -63.957 1.00 76.97 516 LYS C CA 1
ATOM 6434 C C . LYS B 2 516 ? -17.479 13.122 -63.405 1.00 74.37 516 LYS C C 1
ATOM 6435 O O . LYS B 2 516 ? -16.388 12.656 -63.779 1.00 67.45 516 LYS C O 1
ATOM 6441 N N . PRO B 2 517 ? -18.245 12.446 -62.531 1.00 76.33 517 PRO C N 1
ATOM 6442 C CA . PRO B 2 517 ? -17.811 11.114 -62.063 1.00 73.20 517 PRO C CA 1
ATOM 6443 C C . PRO B 2 517 ? -17.495 10.125 -63.175 1.00 70.70 517 PRO C C 1
ATOM 6444 O O . PRO B 2 517 ? -16.558 9.327 -63.042 1.00 58.94 517 PRO C O 1
ATOM 6448 N N . HIS B 2 518 ? -18.247 10.168 -64.278 1.00 75.51 518 HIS C N 1
ATOM 6449 C CA . HIS B 2 518 ? -17.999 9.251 -65.385 1.00 61.48 518 HIS C CA 1
ATOM 6450 C C . HIS B 2 518 ? -16.693 9.583 -66.088 1.00 58.55 518 HIS C C 1
ATOM 6451 O O . HIS B 2 518 ? -15.924 8.682 -66.440 1.00 55.38 518 HIS C O 1
ATOM 6458 N N . LEU B 2 519 ? -16.428 10.874 -66.298 1.00 66.37 519 LEU C N 1
ATOM 6459 C CA . LEU B 2 519 ? -15.189 11.283 -66.952 1.00 75.81 519 LEU C CA 1
ATOM 6460 C C . LEU B 2 519 ? -13.969 10.848 -66.148 1.00 69.51 519 LEU C C 1
ATOM 6461 O O . LEU B 2 519 ? -12.934 10.480 -66.719 1.00 55.95 519 LEU C O 1
ATOM 6466 N N . GLU B 2 520 ? -14.071 10.889 -64.819 1.00 75.33 520 GLU C N 1
ATOM 6467 C CA . GLU B 2 520 ? -12.953 10.487 -63.975 1.00 75.26 520 GLU C CA 1
ATOM 6468 C C . GLU B 2 520 ? -12.861 8.970 -63.855 1.00 65.88 520 GLU C C 1
ATOM 6469 O O . GLU B 2 520 ? -11.753 8.423 -63.774 1.00 57.36 520 GLU C O 1
ATOM 6475 N N . ALA B 2 521 ? -14.010 8.284 -63.851 1.00 69.52 521 ALA C N 1
ATOM 6476 C CA . ALA B 2 521 ? -14.016 6.825 -63.832 1.00 64.83 521 ALA C CA 1
ATOM 6477 C C . ALA B 2 521 ? -13.320 6.250 -65.057 1.00 53.90 521 ALA C C 1
ATOM 6478 O O . ALA B 2 521 ? -12.802 5.130 -65.006 1.00 48.59 521 ALA C O 1
ATOM 6480 N N . LEU B 2 522 ? -13.299 7.002 -66.160 1.00 57.47 522 LEU C N 1
ATOM 6481 C CA . LEU B 2 522 ? -12.611 6.544 -67.361 1.00 57.16 522 LEU C CA 1
ATOM 6482 C C . LEU B 2 522 ? -11.149 6.235 -67.067 1.00 61.40 522 LEU C C 1
ATOM 6483 O O . LEU B 2 522 ? -10.604 5.244 -67.567 1.00 57.82 522 LEU C O 1
ATOM 6488 N N . ASP B 2 523 ? -10.494 7.077 -66.260 1.00 67.25 523 ASP C N 1
ATOM 6489 C CA . ASP B 2 523 ? -9.121 6.792 -65.858 1.00 63.65 523 ASP C CA 1
ATOM 6490 C C . ASP B 2 523 ? -9.066 5.602 -64.916 1.00 57.00 523 ASP C C 1
ATOM 6491 O O . ASP B 2 523 ? -8.072 4.867 -64.897 1.00 55.90 523 ASP C O 1
ATOM 6496 N N . ARG B 2 524 ? -10.112 5.417 -64.110 1.00 58.94 524 ARG C N 1
ATOM 6497 C CA . ARG B 2 524 ? -10.137 4.299 -63.178 1.00 62.70 524 ARG C CA 1
ATOM 6498 C C . ARG B 2 524 ? -10.315 2.972 -63.910 1.00 63.62 524 ARG C C 1
ATOM 6499 O O . ARG B 2 524 ? -9.586 2.008 -63.646 1.00 61.61 524 ARG C O 1
ATOM 6507 N N . ARG B 2 525 ? -11.256 2.909 -64.859 1.00 59.78 525 ARG C N 1
ATOM 6508 C CA . ARG B 2 525 ? -11.425 1.684 -65.632 1.00 50.63 525 ARG C CA 1
ATOM 6509 C C . ARG B 2 525 ? -10.228 1.428 -66.537 1.00 51.72 525 ARG C C 1
ATOM 6510 O O . ARG B 2 525 ? -9.884 0.269 -66.790 1.00 54.71 525 ARG C O 1
ATOM 6518 N N . LEU B 2 526 ? -9.567 2.486 -67.010 1.00 52.98 526 LEU C N 1
ATOM 6519 C CA . LEU B 2 526 ? -8.436 2.298 -67.913 1.00 54.85 526 LEU C CA 1
ATOM 6520 C C . LEU B 2 526 ? -7.254 1.658 -67.199 1.00 59.95 526 LEU C C 1
ATOM 6521 O O . LEU B 2 526 ? -6.607 0.754 -67.743 1.00 59.90 526 LEU C O 1
ATOM 6526 N N . ARG B 2 527 ? -6.957 2.104 -65.980 1.00 62.48 527 ARG C N 1
ATOM 6527 C CA . ARG B 2 527 ? -5.807 1.553 -65.278 1.00 64.12 527 ARG C CA 1
ATOM 6528 C C . ARG B 2 527 ? -6.032 0.098 -64.900 1.00 68.36 527 ARG C C 1
ATOM 6529 O O . ARG B 2 527 ? -5.068 -0.672 -64.813 1.00 71.37 527 ARG C O 1
ATOM 6537 N N . LEU B 2 528 ? -7.291 -0.315 -64.741 1.00 69.71 528 LEU C N 1
ATOM 6538 C CA . LEU B 2 528 ? -7.559 -1.724 -64.477 1.00 70.11 528 LEU C CA 1
ATOM 6539 C C . LEU B 2 528 ? -7.326 -2.563 -65.728 1.00 65.63 528 LEU C C 1
ATOM 6540 O O . LEU B 2 528 ? -6.752 -3.654 -65.648 1.00 65.99 528 LEU C O 1
ATOM 6545 N N . VAL B 2 529 ? -7.739 -2.057 -66.895 1.00 61.23 529 VAL C N 1
ATOM 6546 C CA . VAL B 2 529 ? -7.408 -2.725 -68.153 1.00 62.67 529 VAL C CA 1
ATOM 6547 C C . VAL B 2 529 ? -5.902 -2.767 -68.337 1.00 69.21 529 VAL C C 1
ATOM 6548 O O . VAL B 2 529 ? -5.337 -3.784 -68.759 1.00 70.10 529 VAL C O 1
ATOM 6552 N N . LEU B 2 530 ? -5.232 -1.653 -68.039 1.00 68.62 530 LEU C N 1
ATOM 6553 C CA . LEU B 2 530 ? -3.782 -1.617 -68.144 1.00 70.24 530 LEU C CA 1
ATOM 6554 C C . LEU B 2 530 ? -3.134 -2.606 -67.184 1.00 74.11 530 LEU C C 1
ATOM 6555 O O . LEU B 2 530 ? -2.110 -3.216 -67.517 1.00 71.83 530 LEU C O 1
ATOM 6560 N N . LYS B 2 531 ? -3.728 -2.798 -66.005 1.00 69.14 531 LYS C N 1
ATOM 6561 C CA . LYS B 2 531 ? -3.155 -3.716 -65.027 1.00 73.07 531 LYS C CA 1
ATOM 6562 C C . LYS B 2 531 ? -3.412 -5.173 -65.395 1.00 76.33 531 LYS C C 1
ATOM 6563 O O . LYS B 2 531 ? -2.545 -6.027 -65.180 1.00 81.07 531 LYS C O 1
ATOM 6569 N N . VAL B 2 532 ? -4.590 -5.476 -65.950 1.00 75.48 532 VAL C N 1
ATOM 6570 C CA . VAL B 2 532 ? -4.880 -6.841 -66.389 1.00 71.81 532 VAL C CA 1
ATOM 6571 C C . VAL B 2 532 ? -3.913 -7.272 -67.485 1.00 71.22 532 VAL C C 1
ATOM 6572 O O . VAL B 2 532 ? -3.520 -8.444 -67.555 1.00 72.95 532 VAL C O 1
ATOM 6576 N N . LEU B 2 533 ? -3.505 -6.338 -68.347 1.00 66.78 533 LEU C N 1
ATOM 6577 C CA . LEU B 2 533 ? -2.476 -6.643 -69.335 1.00 70.49 533 LEU C CA 1
ATOM 6578 C C . LEU B 2 533 ? -1.126 -6.880 -68.675 1.00 81.55 533 LEU C C 1
ATOM 6579 O O . LEU B 2 533 ? -0.332 -7.697 -69.157 1.00 83.53 533 LEU C O 1
ATOM 6584 N N . SER B 2 534 ? -0.847 -6.170 -67.587 1.00 84.01 534 SER C N 1
ATOM 6585 C CA . SER B 2 534 ? 0.421 -6.327 -66.886 1.00 87.42 534 SER C CA 1
ATOM 6586 C C . SER B 2 534 ? 0.446 -7.617 -66.069 1.00 89.75 534 SER C C 1
ATOM 6587 O O . SER B 2 534 ? 1.424 -8.374 -66.116 1.00 84.86 534 SER C O 1
ATOM 6590 N N . ASP B 2 535 ? -0.633 -7.882 -65.321 1.00 94.03 535 ASP C N 1
ATOM 6591 C CA . ASP B 2 535 ? -0.732 -9.090 -64.504 1.00 95.02 535 ASP C CA 1
ATOM 6592 C C . ASP B 2 535 ? -0.732 -10.363 -65.336 1.00 92.23 535 ASP C C 1
ATOM 6593 O O . ASP B 2 535 ? -0.460 -11.441 -64.796 1.00 95.14 535 ASP C O 1
ATOM 6598 N N . CYS B 2 536 ? -1.042 -10.268 -66.626 1.00 90.59 536 CYS C N 1
ATOM 6599 C CA . CYS B 2 536 ? -1.082 -11.444 -67.480 1.00 95.36 536 CYS C CA 1
ATOM 6600 C C . CYS B 2 536 ? 0.163 -11.593 -68.335 1.00 93.12 536 CYS C C 1
ATOM 6601 O O . CYS B 2 536 ? 0.572 -12.721 -68.631 1.00 96.07 536 CYS C O 1
ATOM 6604 N N . VAL B 2 537 ? 0.782 -10.482 -68.736 1.00 92.66 537 VAL C N 1
ATOM 6605 C CA . VAL B 2 537 ? 2.020 -10.579 -69.489 1.00 94.51 537 VAL C CA 1
ATOM 6606 C C . VAL B 2 537 ? 3.156 -11.132 -68.636 1.00 98.70 537 VAL C C 1
ATOM 6607 O O . VAL B 2 537 ? 4.167 -11.584 -69.183 1.00 95.23 537 VAL C O 1
ATOM 6611 N N . GLU B 2 538 ? 3.022 -11.120 -67.308 1.00 98.38 538 GLU C N 1
ATOM 6612 C CA . GLU B 2 538 ? 4.005 -11.782 -66.460 1.00 98.59 538 GLU C CA 1
ATOM 6613 C C . GLU B 2 538 ? 3.776 -13.283 -66.365 1.00 98.38 538 GLU C C 1
ATOM 6614 O O . GLU B 2 538 ? 4.668 -14.000 -65.897 1.00 97.57 538 GLU C O 1
ATOM 6620 N N . LYS B 2 539 ? 2.609 -13.770 -66.797 1.00 98.61 539 LYS C N 1
ATOM 6621 C CA . LYS B 2 539 ? 2.294 -15.190 -66.762 1.00 94.92 539 LYS C CA 1
ATOM 6622 C C . LYS B 2 539 ? 2.315 -15.844 -68.133 1.00 87.21 539 LYS C C 1
ATOM 6623 O O . LYS B 2 539 ? 2.400 -17.073 -68.208 1.00 95.64 539 LYS C O 1
ATOM 6629 N N . ASP B 2 540 ? 2.264 -15.060 -69.209 1.00 78.62 540 ASP C N 1
ATOM 6630 C CA . ASP B 2 540 ? 2.401 -15.579 -70.559 1.00 78.28 540 ASP C CA 1
ATOM 6631 C C . ASP B 2 540 ? 3.527 -14.919 -71.344 1.00 80.23 540 ASP C C 1
ATOM 6632 O O . ASP B 2 540 ? 3.908 -15.443 -72.398 1.00 71.01 540 ASP C O 1
ATOM 6637 N N . GLY B 2 541 ? 4.075 -13.807 -70.862 1.00 85.16 541 GLY C N 1
ATOM 6638 C CA . GLY B 2 541 ? 5.191 -13.143 -71.506 1.00 89.90 541 GLY C CA 1
ATOM 6639 C C . GLY B 2 541 ? 4.766 -12.257 -72.665 1.00 91.79 541 GLY C C 1
ATOM 6640 O O . GLY B 2 541 ? 3.713 -12.432 -73.275 1.00 91.51 541 GLY C O 1
ATOM 6641 N N . PHE B 2 542 ? 5.615 -11.275 -72.966 1.00 89.66 542 PHE C N 1
ATOM 6642 C CA . PHE B 2 542 ? 5.417 -10.456 -74.155 1.00 87.86 542 PHE C CA 1
ATOM 6643 C C . PHE B 2 542 ? 5.612 -11.310 -75.406 1.00 89.19 542 PHE C C 1
ATOM 6644 O O . PHE B 2 542 ? 5.923 -12.504 -75.338 1.00 94.88 542 PHE C O 1
ATOM 6652 N N . SER B 2 543 ? 5.391 -10.692 -76.569 1.00 87.75 543 SER C N 1
ATOM 6653 C CA . SER B 2 543 ? 5.478 -11.363 -77.866 1.00 94.50 543 SER C CA 1
ATOM 6654 C C . SER B 2 543 ? 4.424 -12.462 -78.006 1.00 94.29 543 SER C C 1
ATOM 6655 O O . SER B 2 543 ? 3.950 -12.733 -79.114 1.00 99.02 543 SER C O 1
ATOM 6658 N N . ALA B 2 544 ? 4.047 -13.094 -76.893 1.00 94.41 544 ALA C N 1
ATOM 6659 C CA . ALA B 2 544 ? 2.939 -14.037 -76.831 1.00 93.73 544 ALA C CA 1
ATOM 6660 C C . ALA B 2 544 ? 1.667 -13.412 -76.274 1.00 82.47 544 ALA C C 1
ATOM 6661 O O . ALA B 2 544 ? 0.631 -14.083 -76.214 1.00 75.46 544 ALA C O 1
ATOM 6663 N N . VAL B 2 545 ? 1.725 -12.149 -75.850 1.00 80.01 545 VAL C N 1
ATOM 6664 C CA . VAL B 2 545 ? 0.544 -11.390 -75.473 1.00 75.02 545 VAL C CA 1
ATOM 6665 C C . VAL B 2 545 ? 0.310 -10.212 -76.409 1.00 75.48 545 VAL C C 1
ATOM 6666 O O . VAL B 2 545 ? -0.829 -9.942 -76.803 1.00 73.15 545 VAL C O 1
ATOM 6670 N N . VAL B 2 546 ? 1.374 -9.536 -76.828 1.00 81.61 546 VAL C N 1
ATOM 6671 C CA . VAL B 2 546 ? 1.284 -8.406 -77.744 1.00 78.39 546 VAL C CA 1
ATOM 6672 C C . VAL B 2 546 ? 1.749 -8.858 -79.119 1.00 76.49 546 VAL C C 1
ATOM 6673 O O . VAL B 2 546 ? 2.818 -9.467 -79.258 1.00 75.37 546 VAL C O 1
ATOM 6677 N N . GLU B 2 547 ? 0.924 -8.607 -80.124 1.00 79.87 547 GLU C N 1
ATOM 6678 C CA . GLU B 2 547 ? 1.268 -8.913 -81.504 1.00 88.05 547 GLU C CA 1
ATOM 6679 C C . GLU B 2 547 ? 1.741 -7.645 -82.202 1.00 90.60 547 GLU C C 1
ATOM 6680 O O . GLU B 2 547 ? 1.067 -6.609 -82.155 1.00 79.58 547 GLU C O 1
ATOM 6686 N N . ASN B 2 548 ? 2.934 -7.724 -82.784 1.00 93.06 548 ASN C N 1
ATOM 6687 C CA . ASN B 2 548 ? 3.531 -6.618 -83.519 1.00 84.42 548 ASN C CA 1
ATOM 6688 C C . ASN B 2 548 ? 2.616 -6.164 -84.652 1.00 83.50 548 ASN C C 1
ATOM 6689 O O . ASN B 2 548 ? 2.156 -6.981 -85.455 1.00 78.60 548 ASN C O 1
ATOM 6694 N N . ASP B 2 549 ? 2.360 -4.856 -84.734 1.00 81.70 549 ASP C N 1
ATOM 6695 C CA . ASP B 2 549 ? 1.599 -4.313 -85.853 1.00 76.46 549 ASP C CA 1
ATOM 6696 C C . ASP B 2 549 ? 2.456 -3.478 -86.785 1.00 82.51 549 ASP C C 1
ATOM 6697 O O . ASP B 2 549 ? 2.415 -3.676 -88.001 1.00 86.47 549 ASP C O 1
ATOM 6702 N N . LEU B 2 550 ? 3.252 -2.561 -86.247 1.00 86.80 550 LEU C N 1
ATOM 6703 C CA . LEU B 2 550 ? 4.132 -1.737 -87.066 1.00 88.40 550 LEU C CA 1
ATOM 6704 C C . LEU B 2 550 ? 5.424 -2.507 -87.300 1.00 92.85 550 LEU C C 1
ATOM 6705 O O . LEU B 2 550 ? 6.199 -2.725 -86.362 1.00 91.13 550 LEU C O 1
ATOM 6710 N N . ASP B 2 551 ? 5.646 -2.922 -88.544 1.00 96.98 551 ASP C N 1
ATOM 6711 C CA . ASP B 2 551 ? 6.861 -3.627 -88.939 1.00 101.83 551 ASP C CA 1
ATOM 6712 C C . ASP B 2 551 ? 6.998 -4.930 -88.152 1.00 100.79 551 ASP C C 1
ATOM 6713 O O . ASP B 2 551 ? 6.000 -5.521 -87.728 1.00 93.79 551 ASP C O 1
ATOM 6718 N N . SER C 1 27 ? -67.368 -7.296 -143.108 1.00 50.02 89 SER B N 1
ATOM 6719 C CA . SER C 1 27 ? -66.539 -7.819 -142.025 1.00 52.60 89 SER B CA 1
ATOM 6720 C C . SER C 1 27 ? -65.611 -6.727 -141.483 1.00 51.61 89 SER B C 1
ATOM 6721 O O . SER C 1 27 ? -65.478 -5.657 -142.087 1.00 50.95 89 SER B O 1
ATOM 6724 N N . SER C 1 28 ? -65.003 -7.005 -140.326 1.00 48.73 90 SER B N 1
ATOM 6725 C CA . SER C 1 28 ? -64.091 -6.091 -139.640 1.00 50.70 90 SER B CA 1
ATOM 6726 C C . SER C 1 28 ? -64.775 -4.782 -139.268 1.00 49.91 90 SER B C 1
ATOM 6727 O O . SER C 1 28 ? -64.655 -3.777 -139.981 1.00 41.58 90 SER B O 1
ATOM 6730 N N . LYS C 1 29 ? -65.468 -4.781 -138.126 1.00 50.69 91 LYS B N 1
ATOM 6731 C CA . LYS C 1 29 ? -66.105 -3.567 -137.633 1.00 47.27 91 LYS B CA 1
ATOM 6732 C C . LYS C 1 29 ? -65.085 -2.533 -137.187 1.00 46.79 91 LYS B C 1
ATOM 6733 O O . LYS C 1 29 ? -65.414 -1.344 -137.127 1.00 44.46 91 LYS B O 1
ATOM 6739 N N . LEU C 1 30 ? -63.857 -2.959 -136.883 1.00 50.25 92 LEU B N 1
ATOM 6740 C CA . LEU C 1 30 ? -62.832 -2.022 -136.438 1.00 50.67 92 LEU B CA 1
ATOM 6741 C C . LEU C 1 30 ? -62.423 -1.089 -137.572 1.00 52.75 92 LEU B C 1
ATOM 6742 O O . LEU C 1 30 ? -62.316 0.128 -137.379 1.00 52.12 92 LEU B O 1
ATOM 6747 N N . GLN C 1 31 ? -62.199 -1.638 -138.770 1.00 57.09 93 GLN B N 1
ATOM 6748 C CA . GLN C 1 31 ? -61.879 -0.789 -139.913 1.00 58.57 93 GLN B CA 1
ATOM 6749 C C . GLN C 1 31 ? -63.035 0.147 -140.230 1.00 52.69 93 GLN B C 1
ATOM 6750 O O . GLN C 1 31 ? -62.822 1.305 -140.607 1.00 50.41 93 GLN B O 1
ATOM 6756 N N . ALA C 1 32 ? -64.268 -0.338 -140.060 1.00 47.95 94 ALA B N 1
ATOM 6757 C CA . ALA C 1 32 ? -65.437 0.494 -140.310 1.00 47.54 94 ALA B CA 1
ATOM 6758 C C . ALA C 1 32 ? -65.502 1.679 -139.355 1.00 50.01 94 ALA B C 1
ATOM 6759 O O . ALA C 1 32 ? -65.976 2.755 -139.738 1.00 51.65 94 ALA B O 1
ATOM 6761 N N . LEU C 1 33 ? -65.015 1.514 -138.121 1.00 44.04 95 LEU B N 1
ATOM 6762 C CA . LEU C 1 33 ? -65.071 2.602 -137.148 1.00 41.61 95 LEU B CA 1
ATOM 6763 C C . LEU C 1 33 ? -64.201 3.775 -137.581 1.00 45.59 95 LEU B C 1
ATOM 6764 O O . LEU C 1 33 ? -64.652 4.925 -137.590 1.00 48.44 95 LEU B O 1
ATOM 6769 N N . PHE C 1 34 ? -62.937 3.511 -137.914 1.00 45.08 96 PHE B N 1
ATOM 6770 C CA . PHE C 1 34 ? -62.018 4.590 -138.248 1.00 42.80 96 PHE B CA 1
ATOM 6771 C C . PHE C 1 34 ? -62.227 5.133 -139.654 1.00 45.70 96 PHE B C 1
ATOM 6772 O O . PHE C 1 34 ? -61.749 6.233 -139.953 1.00 45.40 96 PHE B O 1
ATOM 6780 N N . ALA C 1 35 ? -62.943 4.407 -140.511 1.00 49.06 97 ALA B N 1
ATOM 6781 C CA . ALA C 1 35 ? -63.297 4.904 -141.832 1.00 48.93 97 ALA B CA 1
ATOM 6782 C C . ALA C 1 35 ? -64.621 5.657 -141.832 1.00 48.96 97 ALA B C 1
ATOM 6783 O O . ALA C 1 35 ? -65.067 6.114 -142.890 1.00 46.34 97 ALA B O 1
ATOM 6785 N N . HIS C 1 36 ? -65.226 5.833 -140.666 1.00 50.20 98 HIS B N 1
ATOM 6786 C CA . HIS C 1 36 ? -66.475 6.549 -140.504 1.00 49.06 98 HIS B CA 1
ATOM 6787 C C . HIS C 1 36 ? -66.215 8.054 -140.529 1.00 48.70 98 HIS B C 1
ATOM 6788 O O . HIS C 1 36 ? -65.174 8.514 -140.054 1.00 50.47 98 HIS B O 1
ATOM 6795 N N . PRO C 1 37 ? -67.151 8.837 -141.070 1.00 48.78 99 PRO B N 1
ATOM 6796 C CA . PRO C 1 37 ? -66.953 10.297 -141.138 1.00 48.69 99 PRO B CA 1
ATOM 6797 C C . PRO C 1 37 ? -66.626 10.955 -139.808 1.00 49.56 99 PRO B C 1
ATOM 6798 O O . PRO C 1 37 ? -66.000 12.022 -139.799 1.00 45.72 99 PRO B O 1
ATOM 6802 N N . LEU C 1 38 ? -67.041 10.367 -138.685 1.00 51.41 100 LEU B N 1
ATOM 6803 C CA . LEU C 1 38 ? -66.736 10.961 -137.387 1.00 54.66 100 LEU B CA 1
ATOM 6804 C C . LEU C 1 38 ? -65.239 10.957 -137.114 1.00 57.13 100 LEU B C 1
ATOM 6805 O O . LEU C 1 38 ? -64.678 11.957 -136.652 1.00 60.08 100 LEU B O 1
ATOM 6810 N N . TYR C 1 39 ? -64.581 9.831 -137.375 1.00 52.44 101 TYR B N 1
ATOM 6811 C CA . TYR C 1 39 ? -63.154 9.692 -137.115 1.00 51.79 101 TYR B CA 1
ATOM 6812 C C . TYR C 1 39 ? -62.305 10.214 -138.267 1.00 53.93 101 TYR B C 1
ATOM 6813 O O . TYR C 1 39 ? -61.232 9.668 -138.543 1.00 52.86 101 TYR B O 1
ATOM 6822 N N . ASN C 1 40 ? -62.768 11.268 -138.940 1.00 54.44 102 ASN B N 1
ATOM 6823 C CA . ASN C 1 40 ? -62.074 11.787 -140.112 1.00 49.81 102 ASN B CA 1
ATOM 6824 C C . ASN C 1 40 ? -62.285 13.289 -140.247 1.00 55.60 102 ASN B C 1
ATOM 6825 O O . ASN C 1 40 ? -61.530 13.966 -140.954 1.00 60.45 102 ASN B O 1
ATOM 6830 N N . VAL C 1 41 ? -63.310 13.818 -139.590 1.00 61.10 103 VAL B N 1
ATOM 6831 C CA . VAL C 1 41 ? -63.573 15.264 -139.658 1.00 68.36 103 VAL B CA 1
ATOM 6832 C C . VAL C 1 41 ? -62.422 16.019 -138.997 1.00 63.47 103 VAL B C 1
ATOM 6833 O O . VAL C 1 41 ? -61.878 15.545 -137.982 1.00 63.11 103 VAL B O 1
ATOM 6837 N N . PRO C 1 42 ? -62.015 17.177 -139.519 1.00 61.80 104 PRO B N 1
ATOM 6838 C CA . PRO C 1 42 ? -60.951 17.942 -138.858 1.00 69.62 104 PRO B CA 1
ATOM 6839 C C . PRO C 1 42 ? -61.389 18.399 -137.477 1.00 82.19 104 PRO B C 1
ATOM 6840 O O . PRO C 1 42 ? -62.566 18.676 -137.234 1.00 89.52 104 PRO B O 1
ATOM 6844 N N . GLU C 1 43 ? -60.429 18.468 -136.564 1.00 77.79 105 GLU B N 1
ATOM 6845 C CA . GLU C 1 43 ? -60.706 18.885 -135.200 1.00 82.33 105 GLU B CA 1
ATOM 6846 C C . GLU C 1 43 ? -60.488 20.386 -135.062 1.00 86.51 105 GLU B C 1
ATOM 6847 O O . GLU C 1 43 ? -59.494 20.923 -135.566 1.00 82.98 105 GLU B O 1
ATOM 6853 N N . GLU C 1 44 ? -61.436 21.064 -134.392 1.00 92.97 106 GLU B N 1
ATOM 6854 C CA . GLU C 1 44 ? -61.404 22.504 -134.173 1.00 96.02 106 GLU B CA 1
ATOM 6855 C C . GLU C 1 44 ? -61.041 22.817 -132.724 1.00 96.02 106 GLU B C 1
ATOM 6856 O O . GLU C 1 44 ? -61.469 22.103 -131.809 1.00 95.14 106 GLU B O 1
ATOM 6862 N N . PRO C 1 45 ? -60.251 23.876 -132.478 1.00 93.41 107 PRO B N 1
ATOM 6863 C CA . PRO C 1 45 ? -59.624 24.723 -133.504 1.00 91.70 107 PRO B CA 1
ATOM 6864 C C . PRO C 1 45 ? -58.430 24.037 -134.180 1.00 91.00 107 PRO B C 1
ATOM 6865 O O . PRO C 1 45 ? -57.831 23.150 -133.573 1.00 94.15 107 PRO B O 1
ATOM 6869 N N . PRO C 1 46 ? -58.093 24.432 -135.409 1.00 91.45 108 PRO B N 1
ATOM 6870 C CA . PRO C 1 46 ? -56.916 23.854 -136.069 1.00 85.98 108 PRO B CA 1
ATOM 6871 C C . PRO C 1 46 ? -55.627 24.332 -135.416 1.00 89.28 108 PRO B C 1
ATOM 6872 O O . PRO C 1 46 ? -55.599 25.319 -134.676 1.00 93.36 108 PRO B O 1
ATOM 6876 N N . LEU C 1 47 ? -54.539 23.626 -135.720 1.00 86.93 109 LEU B N 1
ATOM 6877 C CA . LEU C 1 47 ? -53.250 23.869 -135.081 1.00 92.12 109 LEU B CA 1
ATOM 6878 C C . LEU C 1 47 ? -52.377 24.737 -135.979 1.00 87.90 109 LEU B C 1
ATOM 6879 O O . LEU C 1 47 ? -52.088 24.367 -137.122 1.00 83.85 109 LEU B O 1
ATOM 6884 N N . LEU C 1 48 ? -51.956 25.888 -135.451 1.00 94.63 110 LEU B N 1
ATOM 6885 C CA . LEU C 1 48 ? -51.049 26.773 -136.171 1.00 92.32 110 LEU B CA 1
ATOM 6886 C C . LEU C 1 48 ? -49.619 26.241 -136.197 1.00 90.74 110 LEU B C 1
ATOM 6887 O O . LEU C 1 48 ? -48.841 26.635 -137.072 1.00 85.57 110 LEU B O 1
ATOM 6892 N N . GLY C 1 49 ? -49.257 25.365 -135.266 1.00 94.53 111 GLY B N 1
ATOM 6893 C CA . GLY C 1 49 ? -47.906 24.853 -135.158 1.00 92.94 111 GLY B CA 1
ATOM 6894 C C . GLY C 1 49 ? -47.076 25.638 -134.155 1.00 93.04 111 GLY B C 1
ATOM 6895 O O . GLY C 1 49 ? -47.495 26.660 -133.605 1.00 94.63 111 GLY B O 1
ATOM 6896 N N . ALA C 1 50 ? -45.862 25.133 -133.924 1.00 84.92 112 ALA B N 1
ATOM 6897 C CA . ALA C 1 50 ? -44.913 25.740 -132.996 1.00 87.33 112 ALA B CA 1
ATOM 6898 C C . ALA C 1 50 ? -45.473 25.819 -131.576 1.00 88.95 112 ALA B C 1
ATOM 6899 O O . ALA C 1 50 ? -44.999 25.113 -130.681 1.00 85.43 112 ALA B O 1
ATOM 6901 N N . GLU C 1 51 ? -46.481 26.667 -131.355 1.00 95.79 113 GLU B N 1
ATOM 6902 C CA . GLU C 1 51 ? -47.074 26.842 -130.032 1.00 94.67 113 GLU B CA 1
ATOM 6903 C C . GLU C 1 51 ? -48.129 25.789 -129.708 1.00 88.61 113 GLU B C 1
ATOM 6904 O O . GLU C 1 51 ? -48.628 25.758 -128.575 1.00 80.75 113 GLU B O 1
ATOM 6910 N N . ASP C 1 52 ? -48.468 24.923 -130.658 1.00 87.17 114 ASP B N 1
ATOM 6911 C CA . ASP C 1 52 ? -49.432 23.853 -130.445 1.00 80.80 114 ASP B CA 1
ATOM 6912 C C . ASP C 1 52 ? -48.765 22.487 -130.380 1.00 77.41 114 ASP B C 1
ATOM 6913 O O . ASP C 1 52 ? -49.460 21.467 -130.340 1.00 71.54 114 ASP B O 1
ATOM 6918 N N . SER C 1 53 ? -47.432 22.448 -130.354 1.00 81.25 115 SER B N 1
ATOM 6919 C CA . SER C 1 53 ? -46.649 21.232 -130.147 1.00 82.49 115 SER B CA 1
ATOM 6920 C C . SER C 1 53 ? -45.857 21.425 -128.858 1.00 72.26 115 SER B C 1
ATOM 6921 O O . SER C 1 53 ? -44.969 22.282 -128.799 1.00 72.27 115 SER B O 1
ATOM 6924 N N . LEU C 1 54 ? -46.180 20.640 -127.823 1.00 64.29 116 LEU B N 1
ATOM 6925 C CA . LEU C 1 54 ? -45.621 20.902 -126.497 1.00 67.77 116 LEU B CA 1
ATOM 6926 C C . LEU C 1 54 ? -44.108 20.782 -126.470 1.00 62.87 116 LEU B C 1
ATOM 6927 O O . LEU C 1 54 ? -43.467 21.353 -125.580 1.00 65.78 116 LEU B O 1
ATOM 6932 N N . LEU C 1 55 ? -43.527 20.042 -127.403 1.00 55.31 117 LEU B N 1
ATOM 6933 C CA . LEU C 1 55 ? -42.087 19.861 -127.473 1.00 53.92 117 LEU B CA 1
ATOM 6934 C C . LEU C 1 55 ? -41.554 20.684 -128.635 1.00 54.44 117 LEU B C 1
ATOM 6935 O O . LEU C 1 55 ? -42.012 20.527 -129.773 1.00 60.70 117 LEU B O 1
ATOM 6940 N N . ALA C 1 56 ? -40.606 21.569 -128.347 1.00 49.42 118 ALA B N 1
ATOM 6941 C CA . ALA C 1 56 ? -39.923 22.302 -129.401 1.00 54.02 118 ALA B CA 1
ATOM 6942 C C . ALA C 1 56 ? -38.862 21.400 -130.017 1.00 58.45 118 ALA B C 1
ATOM 6943 O O . ALA C 1 56 ? -38.072 20.781 -129.299 1.00 62.71 118 ALA B O 1
ATOM 6945 N N . SER C 1 57 ? -38.851 21.324 -131.349 1.00 60.31 119 SER B N 1
ATOM 6946 C CA . SER C 1 57 ? -38.017 20.346 -132.040 1.00 57.80 119 SER B CA 1
ATOM 6947 C C . SER C 1 57 ? -36.538 20.543 -131.719 1.00 60.35 119 SER B C 1
ATOM 6948 O O . SER C 1 57 ? -35.863 19.619 -131.252 1.00 57.22 119 SER B O 1
ATOM 6951 N N . GLN C 1 58 ? -36.013 21.747 -131.955 1.00 63.07 120 GLN B N 1
ATOM 6952 C CA . GLN C 1 58 ? -34.579 21.954 -131.781 1.00 65.71 120 GLN B CA 1
ATOM 6953 C C . GLN C 1 58 ? -34.172 21.782 -130.324 1.00 63.39 120 GLN B C 1
ATOM 6954 O O . GLN C 1 58 ? -33.108 21.225 -130.032 1.00 69.07 120 GLN B O 1
ATOM 6960 N N . GLU C 1 59 ? -35.018 22.226 -129.393 1.00 58.04 121 GLU B N 1
ATOM 6961 C CA . GLU C 1 59 ? -34.677 22.101 -127.981 1.00 62.48 121 GLU B CA 1
ATOM 6962 C C . GLU C 1 59 ? -34.734 20.648 -127.521 1.00 57.36 121 GLU B C 1
ATOM 6963 O O . GLU C 1 59 ? -33.858 20.191 -126.778 1.00 57.44 121 GLU B O 1
ATOM 6969 N N . ALA C 1 60 ? -35.757 19.909 -127.951 1.00 54.15 122 ALA B N 1
ATOM 6970 C CA . ALA C 1 60 ? -35.899 18.523 -127.523 1.00 47.94 122 ALA B CA 1
ATOM 6971 C C . ALA C 1 60 ? -34.771 17.659 -128.062 1.00 48.75 122 ALA B C 1
ATOM 6972 O O . ALA C 1 60 ? -34.247 16.799 -127.346 1.00 47.81 122 ALA B O 1
ATOM 6974 N N . LEU C 1 61 ? -34.403 17.852 -129.332 1.00 49.61 123 LEU B N 1
ATOM 6975 C CA . LEU C 1 61 ? -33.332 17.051 -129.913 1.00 52.32 123 LEU B CA 1
ATOM 6976 C C . LEU C 1 61 ? -32.004 17.278 -129.198 1.00 59.64 123 LEU B C 1
ATOM 6977 O O . LEU C 1 61 ? -31.217 16.337 -129.042 1.00 61.85 123 LEU B O 1
ATOM 6982 N N . ARG C 1 62 ? -31.742 18.504 -128.741 1.00 56.50 124 ARG B N 1
ATOM 6983 C CA . ARG C 1 62 ? -30.498 18.768 -128.023 1.00 52.59 124 ARG B CA 1
ATOM 6984 C C . ARG C 1 62 ? -30.488 18.085 -126.661 1.00 53.66 124 ARG B C 1
ATOM 6985 O O . ARG C 1 62 ? -29.497 17.449 -126.286 1.00 56.62 124 ARG B O 1
ATOM 6993 N N . TYR C 1 63 ? -31.580 18.213 -125.902 1.00 53.91 125 TYR B N 1
ATOM 6994 C CA . TYR C 1 63 ? -31.637 17.609 -124.573 1.00 53.32 125 TYR B CA 1
ATOM 6995 C C . TYR C 1 63 ? -31.530 16.095 -124.657 1.00 54.68 125 TYR B C 1
ATOM 6996 O O . TYR C 1 63 ? -30.778 15.469 -123.901 1.00 57.53 125 TYR B O 1
ATOM 7005 N N . TYR C 1 64 ? -32.283 15.484 -125.573 1.00 51.84 126 TYR B N 1
ATOM 7006 C CA . TYR C 1 64 ? -32.213 14.038 -125.726 1.00 47.56 126 TYR B CA 1
ATOM 7007 C C . TYR C 1 64 ? -30.834 13.588 -126.195 1.00 53.14 126 TYR B C 1
ATOM 7008 O O . TYR C 1 64 ? -30.413 12.467 -125.888 1.00 54.53 126 TYR B O 1
ATOM 7017 N N . ARG C 1 65 ? -30.118 14.437 -126.937 1.00 55.59 127 ARG B N 1
ATOM 7018 C CA . ARG C 1 65 ? -28.767 14.085 -127.367 1.00 58.05 127 ARG B CA 1
ATOM 7019 C C . ARG C 1 65 ? -27.773 14.110 -126.208 1.00 58.76 127 ARG B C 1
ATOM 7020 O O . ARG C 1 65 ? -26.827 13.312 -126.186 1.00 54.38 127 ARG B O 1
ATOM 7028 N N . ARG C 1 66 ? -27.972 15.005 -125.235 1.00 54.48 128 ARG B N 1
ATOM 7029 C CA . ARG C 1 66 ? -27.079 15.050 -124.082 1.00 50.97 128 ARG B CA 1
ATOM 7030 C C . ARG C 1 66 ? -27.281 13.844 -123.185 1.00 55.67 128 ARG B C 1
ATOM 7031 O O . ARG C 1 66 ? -26.307 13.248 -122.713 1.00 62.56 128 ARG B O 1
ATOM 7039 N N . LYS C 1 67 ? -28.539 13.467 -122.943 1.00 53.59 129 LYS B N 1
ATOM 7040 C CA . LYS C 1 67 ? -28.811 12.302 -122.109 1.00 59.57 129 LYS B CA 1
ATOM 7041 C C . LYS C 1 67 ? -28.252 11.026 -122.733 1.00 63.80 129 LYS B C 1
ATOM 7042 O O . LYS C 1 67 ? -27.906 10.083 -122.011 1.00 59.62 129 LYS B O 1
ATOM 7048 N N . VAL C 1 68 ? -28.161 10.977 -124.065 1.00 67.85 130 VAL B N 1
ATOM 7049 C CA . VAL C 1 68 ? -27.505 9.857 -124.736 1.00 66.93 130 VAL B CA 1
ATOM 7050 C C . VAL C 1 68 ? -25.994 9.932 -124.554 1.00 69.66 130 VAL B C 1
ATOM 7051 O O . VAL C 1 68 ? -25.320 8.907 -124.389 1.00 72.56 130 VAL B O 1
ATOM 7055 N N . ALA C 1 69 ? -25.433 11.141 -124.602 1.00 65.84 131 ALA B N 1
ATOM 7056 C CA . ALA C 1 69 ? -24.006 11.292 -124.347 1.00 67.85 131 ALA B CA 1
ATOM 7057 C C . ALA C 1 69 ? -23.669 10.893 -122.916 1.00 75.50 131 ALA B C 1
ATOM 7058 O O . ALA C 1 69 ? -22.731 10.123 -122.678 1.00 77.61 131 ALA B O 1
ATOM 7060 N N . ARG C 1 70 ? -24.458 11.372 -121.949 1.00 74.50 132 ARG B N 1
ATOM 7061 C CA . ARG C 1 70 ? -24.194 11.043 -120.553 1.00 78.50 132 ARG B CA 1
ATOM 7062 C C . ARG C 1 70 ? -24.392 9.558 -120.280 1.00 75.54 132 ARG B C 1
ATOM 7063 O O . ARG C 1 70 ? -23.670 8.982 -119.458 1.00 77.56 132 ARG B O 1
ATOM 7071 N N . TRP C 1 71 ? -25.353 8.923 -120.957 1.00 70.56 133 TRP B N 1
ATOM 7072 C CA . TRP C 1 71 ? -25.573 7.494 -120.758 1.00 77.16 133 TRP B CA 1
ATOM 7073 C C . TRP C 1 71 ? -24.387 6.680 -121.266 1.00 76.26 133 TRP B C 1
ATOM 7074 O O . TRP C 1 71 ? -24.020 5.665 -120.661 1.00 81.12 133 TRP B O 1
ATOM 7085 N N . ASN C 1 72 ? -23.816 7.067 -122.408 1.00 69.69 134 ASN B N 1
ATOM 7086 C CA . ASN C 1 72 ? -22.698 6.310 -122.961 1.00 77.46 134 ASN B CA 1
ATOM 7087 C C . ASN C 1 72 ? -21.467 6.379 -122.061 1.00 83.80 134 ASN B C 1
ATOM 7088 O O . ASN C 1 72 ? -20.728 5.395 -121.929 1.00 80.86 134 ASN B O 1
ATOM 7093 N N . ARG C 1 73 ? -21.242 7.524 -121.414 1.00 83.85 135 ARG B N 1
ATOM 7094 C CA . ARG C 1 73 ? -20.129 7.639 -120.474 1.00 84.10 135 ARG B CA 1
ATOM 7095 C C . ARG C 1 73 ? -20.374 6.806 -119.220 1.00 83.47 135 ARG B C 1
ATOM 7096 O O . ARG C 1 73 ? -19.565 5.939 -118.866 1.00 79.97 135 ARG B O 1
ATOM 7104 N N . ARG C 1 74 ? -21.509 7.043 -118.548 1.00 79.92 136 ARG B N 1
ATOM 7105 C CA . ARG C 1 74 ? -21.775 6.446 -117.240 1.00 83.16 136 ARG B CA 1
ATOM 7106 C C . ARG C 1 74 ? -21.937 4.930 -117.319 1.00 88.97 136 ARG B C 1
ATOM 7107 O O . ARG C 1 74 ? -21.683 4.229 -116.333 1.00 84.46 136 ARG B O 1
ATOM 7115 N N . HIS C 1 75 ? -22.383 4.414 -118.472 1.00 91.02 137 HIS B N 1
ATOM 7116 C CA . HIS C 1 75 ? -22.508 2.972 -118.672 1.00 85.65 137 HIS B CA 1
ATOM 7117 C C . HIS C 1 75 ? -21.159 2.345 -118.998 1.00 87.46 137 HIS B C 1
ATOM 7118 O O . HIS C 1 75 ? -20.876 1.218 -118.573 1.00 97.45 137 HIS B O 1
ATOM 7125 N N . LYS C 1 76 ? -20.316 3.065 -119.748 1.00 75.65 138 LYS B N 1
ATOM 7126 C CA . LYS C 1 76 ? -18.968 2.583 -120.031 1.00 75.90 138 LYS B CA 1
ATOM 7127 C C . LYS C 1 76 ? -18.169 2.374 -118.750 1.00 83.15 138 LYS B C 1
ATOM 7128 O O . LYS C 1 76 ? -17.470 1.363 -118.600 1.00 83.99 138 LYS B O 1
ATOM 7134 N N . MET C 1 77 ? -18.282 3.306 -117.803 1.00 86.47 139 MET B N 1
ATOM 7135 C CA . MET C 1 77 ? -17.603 3.142 -116.524 1.00 86.82 139 MET B CA 1
ATOM 7136 C C . MET C 1 77 ? -18.141 1.933 -115.771 1.00 90.25 139 MET B C 1
ATOM 7137 O O . MET C 1 77 ? -17.372 1.180 -115.164 1.00 91.42 139 MET B O 1
ATOM 7142 N N . TYR C 1 78 ? -19.455 1.721 -115.808 1.00 86.08 140 TYR B N 1
ATOM 7143 C CA . TYR C 1 78 ? -20.043 0.551 -115.173 1.00 85.55 140 TYR B CA 1
ATOM 7144 C C . TYR C 1 78 ? -19.667 -0.711 -115.949 1.00 89.33 140 TYR B C 1
ATOM 7145 O O . TYR C 1 78 ? -19.220 -1.701 -115.367 1.00 95.26 140 TYR B O 1
ATOM 7154 N N . PRO C 1 89 ? -20.567 -0.761 -130.353 1.00 81.15 151 PRO B N 1
ATOM 7155 C CA . PRO C 1 89 ? -20.477 0.698 -130.487 1.00 83.09 151 PRO B CA 1
ATOM 7156 C C . PRO C 1 89 ? -21.346 1.435 -129.467 1.00 80.05 151 PRO B C 1
ATOM 7157 O O . PRO C 1 89 ? -22.204 0.805 -128.846 1.00 73.04 151 PRO B O 1
ATOM 7161 N N . PRO C 1 90 ? -21.116 2.734 -129.277 1.00 84.82 152 PRO B N 1
ATOM 7162 C CA . PRO C 1 90 ? -21.959 3.501 -128.353 1.00 83.99 152 PRO B CA 1
ATOM 7163 C C . PRO C 1 90 ? -23.326 3.775 -128.961 1.00 79.30 152 PRO B C 1
ATOM 7164 O O . PRO C 1 90 ? -23.561 3.593 -130.158 1.00 74.68 152 PRO B O 1
ATOM 7168 N N . LEU C 1 91 ? -24.232 4.238 -128.104 1.00 78.64 153 LEU B N 1
ATOM 7169 C CA . LEU C 1 91 ? -25.597 4.527 -128.521 1.00 65.25 153 LEU B CA 1
ATOM 7170 C C . LEU C 1 91 ? -25.633 5.677 -129.520 1.00 66.68 153 LEU B C 1
ATOM 7171 O O . LEU C 1 91 ? -24.837 6.618 -129.453 1.00 64.65 153 LEU B O 1
ATOM 7176 N N . GLN C 1 92 ? -26.574 5.588 -130.456 1.00 67.25 154 GLN B N 1
ATOM 7177 C CA . GLN C 1 92 ? -26.819 6.619 -131.455 1.00 70.25 154 GLN B CA 1
ATOM 7178 C C . GLN C 1 92 ? -28.257 7.097 -131.320 1.00 60.62 154 GLN B C 1
ATOM 7179 O O . GLN C 1 92 ? -29.188 6.285 -131.348 1.00 63.80 154 GLN B O 1
ATOM 7185 N N . LEU C 1 93 ? -28.439 8.404 -131.168 1.00 48.05 155 LEU B N 1
ATOM 7186 C CA . LEU C 1 93 ? -29.770 8.987 -131.050 1.00 47.49 155 LEU B CA 1
ATOM 7187 C C . LEU C 1 93 ? -30.248 9.384 -132.443 1.00 59.83 155 LEU B C 1
ATOM 7188 O O . LEU C 1 93 ? -29.812 10.404 -132.987 1.00 67.87 155 LEU B O 1
ATOM 7193 N N . ARG C 1 94 ? -31.161 8.601 -133.010 1.00 56.35 156 ARG B N 1
ATOM 7194 C CA . ARG C 1 94 ? -31.666 8.857 -134.350 1.00 57.05 156 ARG B CA 1
ATOM 7195 C C . ARG C 1 94 ? -33.044 9.498 -134.284 1.00 52.88 156 ARG B C 1
ATOM 7196 O O . ARG C 1 94 ? -33.910 9.068 -133.515 1.00 48.28 156 ARG B O 1
ATOM 7204 N N . LEU C 1 95 ? -33.237 10.535 -135.102 1.00 53.25 157 LEU B N 1
ATOM 7205 C CA . LEU C 1 95 ? -34.532 11.197 -135.183 1.00 44.21 157 LEU B CA 1
ATOM 7206 C C . LEU C 1 95 ? -35.619 10.230 -135.621 1.00 41.82 157 LEU B C 1
ATOM 7207 O O . LEU C 1 95 ? -36.783 10.385 -135.241 1.00 44.72 157 LEU B O 1
ATOM 7212 N N . GLU C 1 96 ? -35.253 9.212 -136.392 1.00 41.44 158 GLU B N 1
ATOM 7213 C CA . GLU C 1 96 ? -36.210 8.241 -136.893 1.00 42.43 158 GLU B CA 1
ATOM 7214 C C . GLU C 1 96 ? -36.712 7.285 -135.815 1.00 40.26 158 GLU B C 1
ATOM 7215 O O . GLU C 1 96 ? -37.480 6.377 -136.144 1.00 38.00 158 GLU B O 1
ATOM 7221 N N . ALA C 1 97 ? -36.298 7.447 -134.558 1.00 39.81 159 ALA B N 1
ATOM 7222 C CA . ALA C 1 97 ? -36.744 6.554 -133.496 1.00 38.00 159 ALA B CA 1
ATOM 7223 C C . ALA C 1 97 ? -38.210 6.798 -133.156 1.00 38.00 159 ALA B C 1
ATOM 7224 O O . ALA C 1 97 ? -38.735 7.903 -133.317 1.00 39.79 159 ALA B O 1
ATOM 7226 N N . SER C 1 98 ? -38.873 5.747 -132.668 1.00 38.00 160 SER B N 1
ATOM 7227 C CA . SER C 1 98 ? -40.311 5.833 -132.434 1.00 38.00 160 SER B CA 1
ATOM 7228 C C . SER C 1 98 ? -40.643 6.829 -131.331 1.00 38.30 160 SER B C 1
ATOM 7229 O O . SER C 1 98 ? -41.454 7.739 -131.531 1.00 39.96 160 SER B O 1
ATOM 7232 N N . TRP C 1 99 ? -40.027 6.677 -130.158 1.00 38.00 161 TRP B N 1
ATOM 7233 C CA . TRP C 1 99 ? -40.362 7.565 -129.052 1.00 38.00 161 TRP B CA 1
ATOM 7234 C C . TRP C 1 99 ? -40.034 9.016 -129.374 1.00 39.03 161 TRP B C 1
ATOM 7235 O O . TRP C 1 99 ? -40.737 9.924 -128.918 1.00 44.66 161 TRP B O 1
ATOM 7246 N N . VAL C 1 100 ? -38.993 9.256 -130.175 1.00 38.00 162 VAL B N 1
ATOM 7247 C CA . VAL C 1 100 ? -38.660 10.622 -130.569 1.00 40.02 162 VAL B CA 1
ATOM 7248 C C . VAL C 1 100 ? -39.780 11.213 -131.415 1.00 46.43 162 VAL B C 1
ATOM 7249 O O . VAL C 1 100 ? -40.261 12.324 -131.160 1.00 47.35 162 VAL B O 1
ATOM 7253 N N . GLN C 1 101 ? -40.219 10.472 -132.435 1.00 48.45 163 GLN B N 1
ATOM 7254 C CA . GLN C 1 101 ? -41.318 10.950 -133.265 1.00 48.02 163 GLN B CA 1
ATOM 7255 C C . GLN C 1 101 ? -42.614 11.035 -132.469 1.00 46.85 163 GLN B C 1
ATOM 7256 O O . GLN C 1 101 ? -43.413 11.954 -132.679 1.00 44.04 163 GLN B O 1
ATOM 7262 N N . PHE C 1 102 ? -42.811 10.122 -131.517 1.00 46.68 164 PHE B N 1
ATOM 7263 C CA . PHE C 1 102 ? -43.993 10.186 -130.668 1.00 41.91 164 PHE B CA 1
ATOM 7264 C C . PHE C 1 102 ? -43.995 11.457 -129.830 1.00 42.82 164 PHE B C 1
ATOM 7265 O O . PHE C 1 102 ? -45.023 12.135 -129.722 1.00 44.30 164 PHE B O 1
ATOM 7273 N N . HIS C 1 103 ? -42.839 11.818 -129.268 1.00 41.01 165 HIS B N 1
ATOM 7274 C CA . HIS C 1 103 ? -42.758 12.990 -128.401 1.00 41.24 165 HIS B CA 1
ATOM 7275 C C . HIS C 1 103 ? -42.982 14.282 -129.173 1.00 43.20 165 HIS B C 1
ATOM 7276 O O . HIS C 1 103 ? -43.718 15.167 -128.722 1.00 45.84 165 HIS B O 1
ATOM 7283 N N . LEU C 1 104 ? -42.341 14.421 -130.331 1.00 43.18 166 LEU B N 1
ATOM 7284 C CA . LEU C 1 104 ? -42.539 15.621 -131.131 1.00 46.90 166 LEU B CA 1
ATOM 7285 C C . LEU C 1 104 ? -43.926 15.681 -131.751 1.00 53.67 166 LEU B C 1
ATOM 7286 O O . LEU C 1 104 ? -44.316 16.744 -132.250 1.00 52.21 166 LEU B O 1
ATOM 7291 N N . GLY C 1 105 ? -44.673 14.576 -131.720 1.00 51.43 167 GLY B N 1
ATOM 7292 C CA . GLY C 1 105 ? -46.010 14.460 -132.258 1.00 51.17 167 GLY B CA 1
ATOM 7293 C C . GLY C 1 105 ? -47.133 14.696 -131.281 1.00 49.31 167 GLY B C 1
ATOM 7294 O O . GLY C 1 105 ? -48.299 14.501 -131.641 1.00 50.50 167 GLY B O 1
ATOM 7295 N N . ILE C 1 106 ? -46.817 15.072 -130.043 1.00 51.83 168 ILE B N 1
ATOM 7296 C CA . ILE C 1 106 ? -47.833 15.426 -129.056 1.00 58.76 168 ILE B CA 1
ATOM 7297 C C . ILE C 1 106 ? -48.220 16.886 -129.261 1.00 58.87 168 ILE B C 1
ATOM 7298 O O . ILE C 1 106 ? -47.395 17.791 -129.089 1.00 53.43 168 ILE B O 1
ATOM 7303 N N . ASN C 1 107 ? -49.478 17.113 -129.615 1.00 60.67 169 ASN B N 1
ATOM 7304 C CA . ASN C 1 107 ? -50.032 18.422 -129.921 1.00 54.83 169 ASN B CA 1
ATOM 7305 C C . ASN C 1 107 ? -51.112 18.775 -128.903 1.00 56.47 169 ASN B C 1
ATOM 7306 O O . ASN C 1 107 ? -51.402 18.014 -127.976 1.00 57.08 169 ASN B O 1
ATOM 7311 N N . ARG C 1 108 ? -51.697 19.962 -129.075 1.00 57.45 170 ARG B N 1
ATOM 7312 C CA . ARG C 1 108 ? -52.780 20.402 -128.205 1.00 53.91 170 ARG B CA 1
ATOM 7313 C C . ARG C 1 108 ? -54.018 19.518 -128.320 1.00 52.35 170 ARG B C 1
ATOM 7314 O O . ARG C 1 108 ? -54.879 19.567 -127.433 1.00 49.30 170 ARG B O 1
ATOM 7322 N N . HIS C 1 109 ? -54.110 18.686 -129.357 1.00 55.70 171 HIS B N 1
ATOM 7323 C CA . HIS C 1 109 ? -55.275 17.843 -129.594 1.00 59.00 171 HIS B CA 1
ATOM 7324 C C . HIS C 1 109 ? -55.149 16.458 -128.982 1.00 51.88 171 HIS B C 1
ATOM 7325 O O . HIS C 1 109 ? -56.089 15.665 -129.093 1.00 56.59 171 HIS B O 1
ATOM 7332 N N . GLY C 1 110 ? -54.028 16.137 -128.365 1.00 48.77 172 GLY B N 1
ATOM 7333 C CA . GLY C 1 110 ? -53.911 14.870 -127.673 1.00 52.54 172 GLY B CA 1
ATOM 7334 C C . GLY C 1 110 ? -52.481 14.372 -127.657 1.00 51.56 172 GLY B C 1
ATOM 7335 O O . GLY C 1 110 ? -51.554 15.029 -128.124 1.00 50.43 172 GLY B O 1
ATOM 7336 N N . LEU C 1 111 ? -52.329 13.170 -127.099 1.00 47.56 173 LEU B N 1
ATOM 7337 C CA . LEU C 1 111 ? -51.010 12.568 -126.970 1.00 40.00 173 LEU B CA 1
ATOM 7338 C C . LEU C 1 111 ? -50.471 12.124 -128.321 1.00 43.63 173 LEU B C 1
ATOM 7339 O O . LEU C 1 111 ? -49.302 12.365 -128.635 1.00 46.35 173 LEU B O 1
ATOM 7344 N N . TYR C 1 112 ? -51.309 11.492 -129.137 1.00 46.29 174 TYR B N 1
ATOM 7345 C CA . TYR C 1 112 ? -50.897 10.977 -130.434 1.00 47.97 174 TYR B CA 1
ATOM 7346 C C . TYR C 1 112 ? -51.900 11.416 -131.498 1.00 50.44 174 TYR B C 1
ATOM 7347 O O . TYR C 1 112 ? -52.899 12.081 -131.209 1.00 50.72 174 TYR B O 1
ATOM 7356 N N . SER C 1 113 ? -51.613 11.055 -132.745 1.00 55.44 175 SER B N 1
ATOM 7357 C CA . SER C 1 113 ? -52.441 11.424 -133.883 1.00 53.82 175 SER B CA 1
ATOM 7358 C C . SER C 1 113 ? -53.494 10.354 -134.172 1.00 51.53 175 SER B C 1
ATOM 7359 O O . SER C 1 113 ? -53.353 9.185 -133.803 1.00 48.39 175 SER B O 1
ATOM 7362 N N . ARG C 1 114 ? -54.566 10.778 -134.837 1.00 47.75 176 ARG B N 1
ATOM 7363 C CA . ARG C 1 114 ? -55.638 9.861 -135.204 1.00 51.38 176 ARG B CA 1
ATOM 7364 C C . ARG C 1 114 ? -55.167 8.924 -136.311 1.00 54.55 176 ARG B C 1
ATOM 7365 O O . ARG C 1 114 ? -54.775 9.382 -137.390 1.00 56.83 176 ARG B O 1
ATOM 7373 N N . SER C 1 115 ? -55.212 7.617 -136.048 1.00 52.09 177 SER B N 1
ATOM 7374 C CA . SER C 1 115 ? -54.693 6.604 -136.970 1.00 53.41 177 SER B CA 1
ATOM 7375 C C . SER C 1 115 ? -53.281 6.965 -137.424 1.00 54.52 177 SER B C 1
ATOM 7376 O O . SER C 1 115 ? -53.013 7.191 -138.606 1.00 51.31 177 SER B O 1
ATOM 7379 N N . SER C 1 116 ? -52.378 7.050 -136.444 1.00 60.48 178 SER B N 1
ATOM 7380 C CA . SER C 1 116 ? -50.997 7.475 -136.664 1.00 58.53 178 SER B CA 1
ATOM 7381 C C . SER C 1 116 ? -50.125 6.268 -136.990 1.00 52.15 178 SER B C 1
ATOM 7382 O O . SER C 1 116 ? -50.153 5.274 -136.252 1.00 48.74 178 SER B O 1
ATOM 7385 N N . PRO C 1 117 ? -49.350 6.306 -138.080 1.00 49.17 179 PRO B N 1
ATOM 7386 C CA . PRO C 1 117 ? -48.412 5.205 -138.338 1.00 48.07 179 PRO B CA 1
ATOM 7387 C C . PRO C 1 117 ? -47.273 5.173 -137.343 1.00 54.25 179 PRO B C 1
ATOM 7388 O O . PRO C 1 117 ? -46.655 4.116 -137.162 1.00 54.58 179 PRO B O 1
ATOM 7392 N N . VAL C 1 118 ? -47.003 6.294 -136.671 1.00 55.98 180 VAL B N 1
ATOM 7393 C CA . VAL C 1 118 ? -45.981 6.322 -135.633 1.00 45.98 180 VAL B CA 1
ATOM 7394 C C . VAL C 1 118 ? -46.382 5.410 -134.486 1.00 40.82 180 VAL B C 1
ATOM 7395 O O . VAL C 1 118 ? -45.579 4.603 -134.001 1.00 39.97 180 VAL B O 1
ATOM 7399 N N . VAL C 1 119 ? -47.640 5.495 -134.060 1.00 38.00 181 VAL B N 1
ATOM 7400 C CA . VAL C 1 119 ? -48.082 4.707 -132.919 1.00 38.00 181 VAL B CA 1
ATOM 7401 C C . VAL C 1 119 ? -48.029 3.220 -133.233 1.00 38.00 181 VAL B C 1
ATOM 7402 O O . VAL C 1 119 ? -47.736 2.402 -132.357 1.00 43.61 181 VAL B O 1
ATOM 7406 N N . SER C 1 120 ? -48.327 2.842 -134.478 1.00 46.34 182 SER B N 1
ATOM 7407 C CA . SER C 1 120 ? -48.231 1.436 -134.869 1.00 48.27 182 SER B CA 1
ATOM 7408 C C . SER C 1 120 ? -46.799 0.923 -134.766 1.00 45.12 182 SER B C 1
ATOM 7409 O O . SER C 1 120 ? -46.570 -0.240 -134.407 1.00 43.87 182 SER B O 1
ATOM 7412 N N . LYS C 1 121 ? -45.824 1.759 -135.139 1.00 46.28 183 LYS B N 1
ATOM 7413 C CA . LYS C 1 121 ? -44.418 1.399 -134.978 1.00 44.39 183 LYS B CA 1
ATOM 7414 C C . LYS C 1 121 ? -44.002 1.449 -133.515 1.00 44.25 183 LYS B C 1
ATOM 74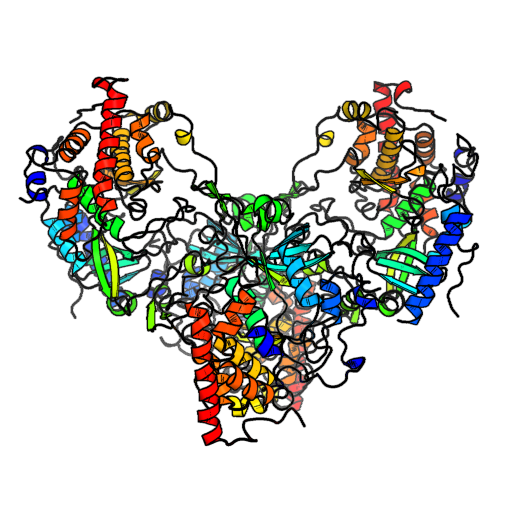15 O O . LYS C 1 121 ? -43.264 0.577 -133.041 1.00 44.77 183 LYS B O 1
ATOM 7421 N N . LEU C 1 122 ? -44.483 2.460 -132.784 1.00 41.68 184 LEU B N 1
ATOM 7422 C CA . LEU C 1 122 ? -44.157 2.598 -131.370 1.00 38.00 184 LEU B CA 1
ATOM 7423 C C . LEU C 1 122 ? -44.609 1.378 -130.583 1.00 38.00 184 LEU B C 1
ATOM 7424 O O . LEU C 1 122 ? -43.874 0.866 -129.734 1.00 38.00 184 LEU B O 1
ATOM 7429 N N . LEU C 1 123 ? -45.827 0.906 -130.838 1.00 38.03 185 LEU B N 1
ATOM 7430 C CA . LEU C 1 123 ? -46.283 -0.306 -130.173 1.00 38.00 185 LEU B CA 1
ATOM 7431 C C . LEU C 1 123 ? -45.410 -1.493 -130.542 1.00 47.41 185 LEU B C 1
ATOM 7432 O O . LEU C 1 123 ? -45.021 -2.281 -129.672 1.00 51.52 185 LEU B O 1
ATOM 7437 N N . GLN C 1 124 ? -45.074 -1.626 -131.827 1.00 50.63 186 GLN B N 1
ATOM 7438 C CA . GLN C 1 124 ? -44.272 -2.765 -132.253 1.00 51.99 186 GLN B CA 1
ATOM 7439 C C . GLN C 1 124 ? -42.861 -2.703 -131.692 1.00 46.61 186 GLN B C 1
ATOM 7440 O O . GLN C 1 124 ? -42.262 -3.747 -131.413 1.00 47.84 186 GLN B O 1
ATOM 7446 N N . ASP C 1 125 ? -42.328 -1.500 -131.488 1.00 46.57 187 ASP B N 1
ATOM 7447 C CA . ASP C 1 125 ? -40.969 -1.385 -130.971 1.00 50.58 187 ASP B CA 1
ATOM 7448 C C . ASP C 1 125 ? -40.898 -1.783 -129.502 1.00 44.09 187 ASP B C 1
ATOM 7449 O O . ASP C 1 125 ? -40.028 -2.564 -129.104 1.00 42.05 187 ASP B O 1
ATOM 7454 N N . MET C 1 126 ? -41.818 -1.277 -128.683 1.00 38.00 188 MET B N 1
ATOM 7455 C CA . MET C 1 126 ? -41.804 -1.654 -127.278 1.00 38.00 188 MET B CA 1
ATOM 7456 C C . MET C 1 126 ? -42.033 -3.146 -127.098 1.00 42.21 188 MET B C 1
ATOM 7457 O O . MET C 1 126 ? -41.652 -3.701 -126.061 1.00 41.43 188 MET B O 1
ATOM 7462 N N . ARG C 1 127 ? -42.591 -3.819 -128.107 1.00 38.00 189 ARG B N 1
ATOM 7463 C CA . ARG C 1 127 ? -42.842 -5.246 -127.976 1.00 38.00 189 ARG B CA 1
ATOM 7464 C C . ARG C 1 127 ? -41.608 -6.069 -128.307 1.00 39.24 189 ARG B C 1
ATOM 7465 O O . ARG C 1 127 ? -41.424 -7.147 -127.735 1.00 40.51 189 ARG B O 1
ATOM 7473 N N . HIS C 1 128 ? -40.738 -5.579 -129.190 1.00 40.94 190 HIS B N 1
ATOM 7474 C CA . HIS C 1 128 ? -39.648 -6.399 -129.702 1.00 47.11 190 HIS B CA 1
ATOM 7475 C C . HIS C 1 128 ? -38.255 -5.881 -129.374 1.00 43.59 190 HIS B C 1
ATOM 7476 O O . HIS C 1 128 ? -37.342 -6.694 -129.211 1.00 50.94 190 HIS B O 1
ATOM 7483 N N . PHE C 1 129 ? -38.067 -4.571 -129.261 1.00 38.00 191 PHE B N 1
ATOM 7484 C CA . PHE C 1 129 ? -36.738 -4.030 -129.021 1.00 38.00 191 PHE B CA 1
ATOM 7485 C C . PHE C 1 129 ? -36.160 -4.606 -127.734 1.00 40.43 191 PHE B C 1
ATOM 7486 O O . PHE C 1 129 ? -36.891 -4.795 -126.754 1.00 45.15 191 PHE B O 1
ATOM 7494 N N . PRO C 1 130 ? -34.869 -4.913 -127.702 1.00 44.09 192 PRO B N 1
ATOM 7495 C CA . PRO C 1 130 ? -34.276 -5.450 -126.477 1.00 52.28 192 PRO B CA 1
ATOM 7496 C C . PRO C 1 130 ? -34.103 -4.358 -125.432 1.00 46.45 192 PRO B C 1
ATOM 7497 O O . PRO C 1 130 ? -34.002 -3.167 -125.738 1.00 42.58 192 PRO B O 1
ATOM 7501 N N . THR C 1 131 ? -34.079 -4.785 -124.175 1.00 40.32 193 THR B N 1
ATOM 7502 C CA . THR C 1 131 ? -33.883 -3.872 -123.064 1.00 38.00 193 THR B CA 1
ATOM 7503 C C . THR C 1 131 ? -32.398 -3.696 -122.794 1.00 38.08 193 THR B C 1
ATOM 7504 O O . THR C 1 131 ? -31.612 -4.639 -122.922 1.00 39.40 193 THR B O 1
ATOM 7508 N N . ILE C 1 132 ? -32.017 -2.476 -122.434 1.00 38.00 194 ILE B N 1
ATOM 7509 C CA . ILE C 1 132 ? -30.628 -2.157 -122.133 1.00 38.00 194 ILE B CA 1
ATOM 7510 C C . ILE C 1 132 ? -30.426 -1.679 -120.707 1.00 38.00 194 ILE B C 1
ATOM 7511 O O . ILE C 1 132 ? -29.271 -1.501 -120.293 1.00 38.00 194 ILE B O 1
ATOM 7516 N N . SER C 1 133 ? -31.495 -1.482 -119.940 1.00 38.00 195 SER B N 1
ATOM 7517 C CA . SER C 1 133 ? -31.426 -0.863 -118.626 1.00 38.00 195 SER B CA 1
ATOM 7518 C C . SER C 1 133 ? -32.766 -1.040 -117.922 1.00 39.62 195 SER B C 1
ATOM 7519 O O . SER C 1 133 ? -33.819 -1.013 -118.563 1.00 45.10 195 SER B O 1
ATOM 7522 N N . ALA C 1 134 ? -32.716 -1.190 -116.597 1.00 38.00 196 ALA B N 1
ATOM 7523 C CA . ALA C 1 134 ? -33.921 -1.279 -115.778 1.00 38.00 196 ALA B CA 1
ATOM 7524 C C . ALA C 1 134 ? -33.627 -0.667 -114.418 1.00 38.00 196 ALA B C 1
ATOM 7525 O O . ALA C 1 134 ? -32.579 -0.946 -113.828 1.00 38.00 196 ALA B O 1
ATOM 7527 N N . ASP C 1 135 ? -34.539 0.181 -113.940 1.00 38.00 197 ASP B N 1
ATOM 7528 C CA . ASP C 1 135 ? -34.389 0.828 -112.642 1.00 38.00 197 ASP B CA 1
ATOM 7529 C C . ASP C 1 135 ? -35.688 0.758 -111.843 1.00 39.22 197 ASP B C 1
ATOM 7530 O O . ASP C 1 135 ? -36.652 0.109 -112.262 1.00 39.37 197 ASP B O 1
ATOM 7535 N N . TYR C 1 136 ? -35.739 1.466 -110.716 1.00 44.98 198 TYR B N 1
ATOM 7536 C CA . TYR C 1 136 ? -36.891 1.451 -109.825 1.00 46.83 198 TYR B CA 1
ATOM 7537 C C . TYR C 1 136 ? -37.864 2.582 -110.098 1.00 44.84 198 TYR B C 1
ATOM 7538 O O . TYR C 1 136 ? -38.925 2.629 -109.466 1.00 42.83 198 TYR B O 1
ATOM 7547 N N . SER C 1 137 ? -37.536 3.475 -111.033 1.00 46.93 199 SER B N 1
ATOM 7548 C CA . SER C 1 137 ? -38.324 4.664 -111.342 1.00 55.03 199 SER B CA 1
ATOM 7549 C C . SER C 1 137 ? -38.317 5.659 -110.192 1.00 59.99 199 SER B C 1
ATOM 7550 O O . SER C 1 137 ? -37.990 5.314 -109.052 1.00 63.62 199 SER B O 1
ATOM 7553 N N . GLN C 1 138 ? -38.707 6.895 -110.479 1.00 57.90 200 GLN B N 1
ATOM 7554 C CA . GLN C 1 138 ? -38.928 7.878 -109.432 1.00 55.61 200 GLN B CA 1
ATOM 7555 C C . GLN C 1 138 ? -40.225 7.531 -108.716 1.00 54.02 200 GLN B C 1
ATOM 7556 O O . GLN C 1 138 ? -40.701 6.398 -108.822 1.00 60.80 200 GLN B O 1
ATOM 7562 N N . ASP C 1 139 ? -40.797 8.477 -107.973 1.00 48.54 201 ASP B N 1
ATOM 7563 C CA . ASP C 1 139 ? -42.073 8.274 -107.285 1.00 58.45 201 ASP B CA 1
ATOM 7564 C C . ASP C 1 139 ? -41.947 7.192 -106.210 1.00 63.04 201 ASP B C 1
ATOM 7565 O O . ASP C 1 139 ? -42.423 7.375 -105.083 1.00 67.69 201 ASP B O 1
ATOM 7570 N N . GLU C 1 140 ? -41.300 6.075 -106.528 1.00 59.72 202 GLU B N 1
ATOM 7571 C CA . GLU C 1 140 ? -40.570 5.325 -105.519 1.00 48.47 202 GLU B CA 1
ATOM 7572 C C . GLU C 1 140 ? -39.185 5.965 -105.448 1.00 53.49 202 GLU B C 1
ATOM 7573 O O . GLU C 1 140 ? -39.004 7.095 -105.911 1.00 57.93 202 GLU B O 1
ATOM 7579 N N . LYS C 1 141 ? -38.191 5.256 -104.913 1.00 50.81 203 LYS B N 1
ATOM 7580 C CA . LYS C 1 141 ? -36.818 5.745 -104.894 1.00 58.27 203 LYS B CA 1
ATOM 7581 C C . LYS C 1 141 ? -36.712 7.008 -104.048 1.00 50.55 203 LYS B C 1
ATOM 7582 O O . LYS C 1 141 ? -35.888 7.085 -103.131 1.00 45.44 203 LYS B O 1
ATOM 7588 N N . ALA C 1 142 ? -37.549 8.000 -104.354 1.00 49.91 204 ALA B N 1
ATOM 7589 C CA . ALA C 1 142 ? -37.670 9.193 -103.532 1.00 49.41 204 ALA B CA 1
ATOM 7590 C C . ALA C 1 142 ? -38.395 8.924 -102.224 1.00 45.71 204 ALA B C 1
ATOM 7591 O O . ALA C 1 142 ? -38.492 9.832 -101.393 1.00 48.72 204 ALA B O 1
ATOM 7593 N N . LEU C 1 143 ? -38.916 7.714 -102.023 1.00 41.79 205 LEU B N 1
ATOM 7594 C CA . LEU C 1 143 ? -39.443 7.381 -100.710 1.00 38.95 205 LEU B CA 1
ATOM 7595 C C . LEU C 1 143 ? -38.328 7.200 -99.693 1.00 41.04 205 LEU B C 1
ATOM 7596 O O . LEU C 1 143 ? -38.595 7.249 -98.489 1.00 51.32 205 LEU B O 1
ATOM 7601 N N . LEU C 1 144 ? -37.093 6.986 -100.157 1.00 39.35 206 LEU B N 1
ATOM 7602 C CA . LEU C 1 144 ? -35.916 6.856 -99.306 1.00 38.00 206 LEU B CA 1
ATOM 7603 C C . LEU C 1 144 ? -36.044 5.634 -98.410 1.00 38.00 206 LEU B C 1
ATOM 7604 O O . LEU C 1 144 ? -35.320 4.650 -98.585 1.00 38.00 206 LEU B O 1
ATOM 7609 N N . GLY C 1 145 ? -36.968 5.691 -97.453 1.00 38.76 207 GLY B N 1
ATOM 7610 C CA . GLY C 1 145 ? -37.237 4.572 -96.573 1.00 39.31 207 GLY B CA 1
ATOM 7611 C C . GLY C 1 145 ? -37.918 3.447 -97.320 1.00 38.00 207 GLY B C 1
ATOM 7612 O O . GLY C 1 145 ? -37.249 2.729 -98.068 1.00 38.00 207 GLY B O 1
ATOM 7613 N N . ALA C 1 146 ? -39.228 3.270 -97.157 1.00 38.00 208 ALA B N 1
ATOM 7614 C CA . ALA C 1 146 ? -40.079 4.012 -96.235 1.00 38.00 208 ALA B CA 1
ATOM 7615 C C . ALA C 1 146 ? -41.319 3.170 -96.024 1.00 43.31 208 ALA B C 1
ATOM 7616 O O . ALA C 1 146 ? -42.373 3.481 -96.569 1.00 46.26 208 ALA B O 1
ATOM 7618 N N . CYS C 1 147 ? -41.191 2.090 -95.266 1.00 48.19 209 CYS B N 1
ATOM 7619 C CA . CYS C 1 147 ? -42.245 1.093 -95.136 1.00 50.66 209 CYS B CA 1
ATOM 7620 C C . CYS C 1 147 ? -42.898 1.233 -93.761 1.00 57.34 209 CYS B C 1
ATOM 7621 O O . CYS C 1 147 ? -42.247 1.011 -92.735 1.00 61.00 209 CYS B O 1
ATOM 7624 N N . ASP C 1 148 ? -44.178 1.607 -93.741 1.00 59.75 210 ASP B N 1
ATOM 7625 C CA . ASP C 1 148 ? -44.982 1.687 -92.517 1.00 62.39 210 ASP B CA 1
ATOM 7626 C C . ASP C 1 148 ? -46.117 0.676 -92.649 1.00 56.49 210 ASP B C 1
ATOM 7627 O O . ASP C 1 148 ? -47.167 0.981 -93.229 1.00 59.54 210 ASP B O 1
ATOM 7632 N N . CYS C 1 149 ? -45.923 -0.524 -92.101 1.00 48.62 211 CYS B N 1
ATOM 7633 C CA . CYS C 1 149 ? -46.938 -1.562 -92.243 1.00 53.23 211 CYS B CA 1
ATOM 7634 C C . CYS C 1 149 ? -48.274 -1.185 -91.618 1.00 52.57 211 CYS B C 1
ATOM 7635 O O . CYS C 1 149 ? -49.277 -1.843 -91.907 1.00 52.23 211 CYS B O 1
ATOM 7638 N N . THR C 1 150 ? -48.326 -0.127 -90.810 1.00 57.38 212 THR B N 1
ATOM 7639 C CA . THR C 1 150 ? -49.597 0.340 -90.267 1.00 61.65 212 THR B CA 1
ATOM 7640 C C . THR C 1 150 ? -50.383 1.156 -91.286 1.00 64.70 212 THR B C 1
ATOM 7641 O O . THR C 1 150 ? -51.621 1.125 -91.288 1.00 66.20 212 THR B O 1
ATOM 7645 N N . GLN C 1 151 ? -49.687 1.879 -92.155 1.00 64.94 213 GLN B N 1
ATOM 7646 C CA . GLN C 1 151 ? -50.339 2.631 -93.216 1.00 64.83 213 GLN B CA 1
ATOM 7647 C C . GLN C 1 151 ? -51.157 1.700 -94.101 1.00 60.19 213 GLN B C 1
ATOM 7648 O O . GLN C 1 151 ? -50.613 0.797 -94.744 1.00 54.83 213 GLN B O 1
ATOM 7654 N N . ILE C 1 152 ? -52.472 1.913 -94.119 1.00 64.25 214 ILE B N 1
ATOM 7655 C CA . ILE C 1 152 ? -53.339 1.080 -94.943 1.00 61.02 214 ILE B CA 1
ATOM 7656 C C . ILE C 1 152 ? -53.272 1.518 -96.398 1.00 55.40 214 ILE B C 1
ATOM 7657 O O . ILE C 1 152 ? -53.230 0.685 -97.308 1.00 52.69 214 ILE B O 1
ATOM 7662 N N . VAL C 1 153 ? -53.265 2.826 -96.642 1.00 51.07 215 VAL B N 1
ATOM 7663 C CA . VAL C 1 153 ? -53.144 3.346 -97.997 1.00 47.38 215 VAL B CA 1
ATOM 7664 C C . VAL C 1 153 ? -51.760 3.955 -98.164 1.00 52.16 215 VAL B C 1
ATOM 7665 O O . VAL C 1 153 ? -51.602 5.181 -98.199 1.00 52.60 215 VAL B O 1
ATOM 7669 N N . LYS C 1 154 ? -50.752 3.094 -98.247 1.00 54.92 216 LYS B N 1
ATOM 7670 C CA . LYS C 1 154 ? -49.388 3.529 -98.501 1.00 52.00 216 LYS B CA 1
ATOM 7671 C C . LYS C 1 154 ? -49.292 4.216 -99.865 1.00 47.89 216 LYS B C 1
ATOM 7672 O O . LYS C 1 154 ? -50.120 3.973 -100.751 1.00 46.61 216 LYS B O 1
ATOM 7678 N N . PRO C 1 155 ? -48.307 5.100 -100.055 1.00 45.04 217 PRO B N 1
ATOM 7679 C CA . PRO C 1 155 ? -48.260 5.907 -101.280 1.00 53.84 217 PRO B CA 1
ATOM 7680 C C . PRO C 1 155 ? -48.141 5.048 -102.530 1.00 58.94 217 PRO B C 1
ATOM 7681 O O . PRO C 1 155 ? -47.765 3.876 -102.478 1.00 61.91 217 PRO B O 1
ATOM 7685 N N . SER C 1 156 ? -48.441 5.662 -103.677 1.00 63.54 218 SER B N 1
ATOM 7686 C CA . SER C 1 156 ? -48.437 4.939 -104.943 1.00 70.91 218 SER B CA 1
ATOM 7687 C C . SER C 1 156 ? -47.006 4.666 -105.392 1.00 63.33 218 SER B C 1
ATOM 7688 O O . SER C 1 156 ? -46.761 4.387 -106.569 1.00 74.63 218 SER B O 1
ATOM 7691 N N . GLY C 1 157 ? -46.059 4.716 -104.463 1.00 50.57 219 GLY B N 1
ATOM 7692 C CA . GLY C 1 157 ? -44.685 4.456 -104.820 1.00 49.68 219 GLY B CA 1
ATOM 7693 C C . GLY C 1 157 ? -44.240 3.077 -104.399 1.00 54.93 219 GLY B C 1
ATOM 7694 O O . GLY C 1 157 ? -43.232 2.574 -104.896 1.00 65.41 219 GLY B O 1
ATOM 7695 N N . VAL C 1 158 ? -45.015 2.418 -103.544 1.00 55.51 220 VAL B N 1
ATOM 7696 C CA . VAL C 1 158 ? -44.641 1.086 -103.083 1.00 51.09 220 VAL B CA 1
ATOM 7697 C C . VAL C 1 158 ? -45.394 0.049 -103.895 1.00 54.34 220 VAL B C 1
ATOM 7698 O O . VAL C 1 158 ? -45.927 -0.916 -103.344 1.00 65.06 220 VAL B O 1
ATOM 7702 N N . HIS C 1 159 ? -45.440 0.233 -105.204 1.00 45.67 221 HIS B N 1
ATOM 7703 C CA . HIS C 1 159 ? -46.114 -0.704 -106.082 1.00 43.68 221 HIS B CA 1
ATOM 7704 C C . HIS C 1 159 ? -45.101 -1.252 -107.077 1.00 45.17 221 HIS B C 1
ATOM 7705 O O . HIS C 1 159 ? -44.131 -0.574 -107.433 1.00 46.43 221 HIS B O 1
ATOM 7712 N N . LEU C 1 160 ? -45.304 -2.505 -107.479 1.00 45.60 222 LEU B N 1
ATOM 7713 C CA . LEU C 1 160 ? -44.360 -3.204 -108.351 1.00 38.00 222 LEU B CA 1
ATOM 7714 C C . LEU C 1 160 ? -44.473 -2.655 -109.764 1.00 38.00 222 LEU B C 1
ATOM 7715 O O . LEU C 1 160 ? -45.374 -3.025 -110.520 1.00 38.00 222 LEU B O 1
ATOM 7720 N N . LYS C 1 161 ? -43.534 -1.787 -110.128 1.00 38.00 223 LYS B N 1
ATOM 7721 C CA . LYS C 1 161 ? -43.434 -1.251 -111.475 1.00 38.00 223 LYS B CA 1
ATOM 7722 C C . LYS C 1 161 ? -41.995 -0.814 -111.694 1.00 38.00 223 LYS B C 1
ATOM 7723 O O . LYS C 1 161 ? -41.377 -0.223 -110.804 1.00 39.10 223 LYS B O 1
ATOM 7729 N N . LEU C 1 162 ? -41.470 -1.112 -112.877 1.00 38.76 224 LEU B N 1
ATOM 7730 C CA . LEU C 1 162 ? -40.102 -0.778 -113.241 1.00 38.00 224 LEU B CA 1
ATOM 7731 C C . LEU C 1 162 ? -40.116 0.073 -114.499 1.00 38.00 224 LEU B C 1
ATOM 7732 O O . LEU C 1 162 ? -41.124 0.167 -115.203 1.00 40.08 224 LEU B O 1
ATOM 7737 N N . VAL C 1 163 ? -38.981 0.698 -114.782 1.00 38.00 225 VAL B N 1
ATOM 7738 C CA . VAL C 1 163 ? -38.820 1.519 -115.974 1.00 38.00 225 VAL B CA 1
ATOM 7739 C C . VAL C 1 163 ? -37.723 0.895 -116.828 1.00 39.03 225 VAL B C 1
ATOM 7740 O O . VAL C 1 163 ? -36.568 0.792 -116.396 1.00 45.04 225 VAL B O 1
ATOM 7744 N N . LEU C 1 164 ? -38.084 0.475 -118.033 1.00 38.00 226 LEU B N 1
ATOM 7745 C CA . LEU C 1 164 ? -37.182 -0.229 -118.926 1.00 38.00 226 LEU B CA 1
ATOM 7746 C C . LEU C 1 164 ? -36.678 0.719 -120.010 1.00 46.29 226 LEU B C 1
ATOM 7747 O O . LEU C 1 164 ? -37.355 1.683 -120.377 1.00 48.67 226 LEU B O 1
ATOM 7752 N N . ARG C 1 165 ? -35.479 0.443 -120.523 1.00 47.22 227 ARG B N 1
ATOM 7753 C CA . ARG C 1 165 ? -34.903 1.206 -121.624 1.00 43.66 227 ARG B CA 1
ATOM 7754 C C . ARG C 1 165 ? -34.583 0.260 -122.765 1.00 47.96 227 ARG B C 1
ATOM 7755 O O . ARG C 1 165 ? -34.061 -0.838 -122.546 1.00 43.85 227 ARG B O 1
ATOM 7763 N N . PHE C 1 166 ? -34.897 0.690 -123.981 1.00 49.03 228 PHE B N 1
ATOM 7764 C CA . PHE C 1 166 ? -34.702 -0.121 -125.168 1.00 40.75 228 PHE B CA 1
ATOM 7765 C C . PHE C 1 166 ? -33.544 0.417 -125.994 1.00 38.00 228 PHE B C 1
ATOM 7766 O O . PHE C 1 166 ? -33.035 1.517 -125.766 1.00 38.00 228 PHE B O 1
ATOM 7774 N N . SER C 1 167 ? -33.162 -0.369 -126.998 1.00 38.00 229 SER B N 1
ATOM 7775 C CA . SER C 1 167 ? -31.984 -0.045 -127.788 1.00 38.00 229 SER B CA 1
ATOM 7776 C C . SER C 1 167 ? -32.116 1.276 -128.537 1.00 38.00 229 SER B C 1
ATOM 7777 O O . SER C 1 167 ? -31.095 1.883 -128.873 1.00 41.34 229 SER B O 1
ATOM 7780 N N . ASP C 1 168 ? -33.333 1.756 -128.787 1.00 38.58 230 ASP B N 1
ATOM 7781 C CA . ASP C 1 168 ? -33.501 3.054 -129.426 1.00 38.00 230 ASP B CA 1
ATOM 7782 C C . ASP C 1 168 ? -33.487 4.198 -128.426 1.00 38.00 230 ASP B C 1
ATOM 7783 O O . ASP C 1 168 ? -33.838 5.321 -128.796 1.00 38.00 230 ASP B O 1
ATOM 7788 N N . PHE C 1 169 ? -33.074 3.935 -127.184 1.00 41.76 231 PHE B N 1
ATOM 7789 C CA . PHE C 1 169 ? -32.932 4.854 -126.058 1.00 44.48 231 PHE B CA 1
ATOM 7790 C C . PHE C 1 169 ? -34.272 5.141 -125.369 1.00 45.99 231 PHE B C 1
ATOM 7791 O O . PHE C 1 169 ? -34.273 5.740 -124.292 1.00 46.89 231 PHE B O 1
ATOM 7799 N N . GLY C 1 170 ? -35.405 4.735 -125.940 1.00 47.89 232 GLY B N 1
ATOM 7800 C CA . GLY C 1 170 ? -36.687 5.040 -125.338 1.00 49.36 232 GLY B CA 1
ATOM 7801 C C . GLY C 1 170 ? -36.938 4.280 -124.049 1.00 48.86 232 GLY B C 1
ATOM 7802 O O . GLY C 1 170 ? -36.274 3.296 -123.724 1.00 52.81 232 GLY B O 1
ATOM 7803 N N . LYS C 1 171 ? -37.933 4.753 -123.301 1.00 43.26 233 LYS B N 1
ATOM 7804 C CA . LYS C 1 171 ? -38.303 4.161 -122.025 1.00 43.75 233 LYS B CA 1
ATOM 7805 C C . LYS C 1 171 ? -39.783 3.806 -122.038 1.00 42.12 233 LYS B C 1
ATOM 7806 O O . LYS C 1 171 ? -40.547 4.254 -122.897 1.00 47.29 233 LYS B O 1
ATOM 7812 N N . ALA C 1 172 ? -40.176 2.988 -121.065 1.00 38.00 234 ALA B N 1
ATOM 7813 C CA . ALA C 1 172 ? -41.544 2.513 -120.945 1.00 38.00 234 ALA B CA 1
ATOM 7814 C C . ALA C 1 172 ? -41.742 1.976 -119.540 1.00 38.00 234 ALA B C 1
ATOM 7815 O O . ALA C 1 172 ? -40.848 1.332 -118.988 1.00 38.60 234 ALA B O 1
ATOM 7817 N N . MET C 1 173 ? -42.915 2.241 -118.977 1.00 39.78 235 MET B N 1
ATOM 7818 C CA . MET C 1 173 ? -43.251 1.822 -117.623 1.00 38.00 235 MET B CA 1
ATOM 7819 C C . MET C 1 173 ? -43.789 0.397 -117.655 1.00 38.00 235 MET B C 1
ATOM 7820 O O . MET C 1 173 ? -44.831 0.134 -118.262 1.00 38.00 235 MET B O 1
ATOM 7825 N N . PHE C 1 174 ? -43.081 -0.515 -117.003 1.00 38.00 236 PHE B N 1
ATOM 7826 C CA . PHE C 1 174 ? -43.411 -1.932 -117.032 1.00 38.00 236 PHE B CA 1
ATOM 7827 C C . PHE C 1 174 ? -44.246 -2.288 -115.809 1.00 38.00 236 PHE B C 1
ATOM 7828 O O . PHE C 1 174 ? -43.852 -1.998 -114.676 1.00 38.00 236 PHE B O 1
ATOM 7836 N N . LYS C 1 175 ? -45.411 -2.882 -116.049 1.00 38.00 237 LYS B N 1
ATOM 7837 C CA . LYS C 1 175 ? -46.285 -3.401 -115.006 1.00 38.00 237 LYS B CA 1
ATOM 7838 C C . LYS C 1 175 ? -46.411 -4.909 -115.181 1.00 38.00 237 LYS B C 1
ATOM 7839 O O . LYS C 1 175 ? -46.921 -5.359 -116.221 1.00 38.00 237 LYS B O 1
ATOM 7845 N N . PRO C 1 176 ? -45.974 -5.727 -114.229 1.00 38.00 238 PRO B N 1
ATOM 7846 C CA . PRO C 1 176 ? -46.022 -7.181 -114.413 1.00 38.00 238 PRO B CA 1
ATOM 7847 C C . PRO C 1 176 ? -47.425 -7.736 -114.197 1.00 38.00 238 PRO B C 1
ATOM 7848 O O . PRO C 1 176 ? -48.317 -7.071 -113.673 1.00 39.89 238 PRO B O 1
ATOM 7852 N N . MET C 1 177 ? -47.597 -8.993 -114.603 1.00 38.00 239 MET B N 1
ATOM 7853 C CA . MET C 1 177 ? -48.867 -9.677 -114.405 1.00 38.00 239 MET B CA 1
ATOM 7854 C C . MET C 1 177 ? -49.080 -9.987 -112.931 1.00 43.70 239 MET B C 1
ATOM 7855 O O . MET C 1 177 ? -48.220 -10.587 -112.279 1.00 45.25 239 MET B O 1
ATOM 7860 N N . ARG C 1 178 ? -50.251 -9.617 -112.418 1.00 44.92 240 ARG B N 1
ATOM 7861 C CA . ARG C 1 178 ? -50.562 -9.777 -111.007 1.00 42.02 240 ARG B CA 1
ATOM 7862 C C . ARG C 1 178 ? -51.809 -10.609 -110.757 1.00 38.00 240 ARG B C 1
ATOM 7863 O O . ARG C 1 178 ? -52.126 -10.877 -109.594 1.00 42.42 240 ARG B O 1
ATOM 7871 N N . GLN C 1 179 ? -52.521 -11.025 -111.801 1.00 38.00 241 GLN B N 1
ATOM 7872 C CA . GLN C 1 179 ? -53.751 -11.785 -111.630 1.00 41.15 241 GLN B CA 1
ATOM 7873 C C . GLN C 1 179 ? -54.073 -12.523 -112.919 1.00 41.22 241 GLN B C 1
ATOM 7874 O O . GLN C 1 179 ? -53.701 -12.082 -114.010 1.00 45.67 241 GLN B O 1
ATOM 7880 N N . GLN C 1 180 ? -54.792 -13.635 -112.785 1.00 40.45 242 GLN B N 1
ATOM 7881 C CA . GLN C 1 180 ? -55.223 -14.377 -113.959 1.00 49.33 242 GLN B CA 1
ATOM 7882 C C . GLN C 1 180 ? -56.242 -13.561 -114.754 1.00 46.51 242 GLN B C 1
ATOM 7883 O O . GLN C 1 180 ? -56.651 -12.469 -114.356 1.00 51.53 242 GLN B O 1
ATOM 7889 N N . ARG C 1 181 ? -56.634 -14.095 -115.913 1.00 41.03 243 ARG B N 1
ATOM 7890 C CA . ARG C 1 181 ? -57.625 -13.410 -116.739 1.00 42.48 243 ARG B CA 1
ATOM 7891 C C . ARG C 1 181 ? -59.022 -13.557 -116.151 1.00 49.01 243 ARG B C 1
ATOM 7892 O O . ARG C 1 181 ? -59.784 -12.585 -116.078 1.00 49.16 243 ARG B O 1
ATOM 7900 N N . ASP C 1 182 ? -59.381 -14.772 -115.743 1.00 51.29 244 ASP B N 1
ATOM 7901 C CA . ASP C 1 182 ? -60.712 -15.052 -115.222 1.00 53.43 244 ASP B CA 1
ATOM 7902 C C . ASP C 1 182 ? -60.836 -14.742 -113.733 1.00 51.58 244 ASP B C 1
ATOM 7903 O O . ASP C 1 182 ? -61.683 -15.318 -113.051 1.00 55.50 244 ASP B O 1
ATOM 7908 N N . GLU C 1 183 ? -60.017 -13.819 -113.233 1.00 52.70 245 GLU B N 1
ATOM 7909 C CA . GLU C 1 183 ? -60.009 -13.463 -111.821 1.00 53.96 245 GLU B CA 1
ATOM 7910 C C . GLU C 1 183 ? -60.522 -12.043 -111.630 1.00 53.80 245 GLU B C 1
ATOM 7911 O O . GLU C 1 183 ? -60.137 -11.127 -112.366 1.00 48.21 245 GLU B O 1
ATOM 7917 N N . GLU C 1 184 ? -61.382 -11.864 -110.628 1.00 58.61 246 GLU B N 1
ATOM 7918 C CA . GLU C 1 184 ? -61.938 -10.563 -110.283 1.00 56.29 246 GLU B CA 1
ATOM 7919 C C . GLU C 1 184 ? -61.317 -10.061 -108.989 1.00 49.00 246 GLU B C 1
ATOM 7920 O O . GLU C 1 184 ? -60.745 -10.832 -108.214 1.00 51.15 246 GLU B O 1
ATOM 7926 N N . THR C 1 185 ? -61.422 -8.744 -108.774 1.00 49.55 247 THR B N 1
ATOM 7927 C CA . THR C 1 185 ? -61.138 -8.195 -107.456 1.00 53.06 247 THR B CA 1
ATOM 7928 C C . THR C 1 185 ? -62.168 -8.814 -106.528 1.00 58.45 247 THR B C 1
ATOM 7929 O O . THR C 1 185 ? -63.375 -8.591 -106.700 1.00 54.75 247 THR B O 1
ATOM 7933 N N . PRO C 1 186 ? -61.743 -9.630 -105.571 1.00 59.87 248 PRO B N 1
ATOM 7934 C CA . PRO C 1 186 ? -62.718 -10.321 -104.726 1.00 65.10 248 PRO B CA 1
ATOM 7935 C C . PRO C 1 186 ? -63.527 -9.315 -103.924 1.00 60.88 248 PRO B C 1
ATOM 7936 O O . PRO C 1 186 ? -63.047 -8.234 -103.579 1.00 54.53 248 PRO B O 1
ATOM 7940 N N . VAL C 1 187 ? -64.793 -9.659 -103.678 1.00 61.78 249 VAL B N 1
ATOM 7941 C CA . VAL C 1 187 ? -65.597 -8.847 -102.781 1.00 58.27 249 VAL B CA 1
ATOM 7942 C C . VAL C 1 187 ? -64.895 -8.791 -101.429 1.00 54.11 249 VAL B C 1
ATOM 7943 O O . VAL C 1 187 ? -64.144 -9.701 -101.056 1.00 54.32 249 VAL B O 1
ATOM 7947 N N . ASP C 1 188 ? -65.141 -7.707 -100.694 1.00 55.39 250 ASP B N 1
ATOM 7948 C CA . ASP C 1 188 ? -64.452 -7.295 -99.463 1.00 57.08 250 ASP B CA 1
ATOM 7949 C C . ASP C 1 188 ? -63.152 -6.565 -99.775 1.00 56.20 250 ASP B C 1
ATOM 7950 O O . ASP C 1 188 ? -62.361 -6.308 -98.856 1.00 54.40 250 ASP B O 1
ATOM 7955 N N . PHE C 1 189 ? -62.911 -6.197 -101.028 1.00 55.48 251 PHE B N 1
ATOM 7956 C CA . PHE C 1 189 ? -61.694 -5.500 -101.418 1.00 49.46 251 PHE B CA 1
ATOM 7957 C C . PHE C 1 189 ? -62.040 -4.051 -101.714 1.00 49.76 251 PHE B C 1
ATOM 7958 O O . PHE C 1 189 ? -62.843 -3.773 -102.612 1.00 53.47 251 PHE B O 1
ATOM 7966 N N . PHE C 1 190 ? -61.476 -3.137 -100.932 1.00 48.91 252 PHE B N 1
ATOM 7967 C CA . PHE C 1 190 ? -61.616 -1.724 -101.240 1.00 53.47 252 PHE B CA 1
ATOM 7968 C C . PHE C 1 190 ? -60.799 -1.368 -102.484 1.00 44.30 252 PHE B C 1
ATOM 7969 O O . PHE C 1 190 ? -59.952 -2.134 -102.952 1.00 40.73 252 PHE B O 1
ATOM 7977 N N . TYR C 1 191 ? -61.044 -0.166 -103.010 1.00 43.15 253 TYR B N 1
ATOM 7978 C CA . TYR C 1 191 ? -60.341 0.259 -104.215 1.00 40.13 253 TYR B CA 1
ATOM 7979 C C . TYR C 1 191 ? -58.848 0.431 -103.955 1.00 41.43 253 TYR B C 1
ATOM 7980 O O . TYR C 1 191 ? -58.022 0.052 -104.793 1.00 43.26 253 TYR B O 1
ATOM 7989 N N . PHE C 1 192 ? -58.477 0.959 -102.786 1.00 45.00 254 PHE B N 1
ATOM 7990 C CA . PHE C 1 192 ? -57.075 1.270 -102.528 1.00 46.34 254 PHE B CA 1
ATOM 7991 C C . PHE C 1 192 ? -56.213 0.031 -102.314 1.00 40.40 254 PHE B C 1
ATOM 7992 O O . PHE C 1 192 ? -54.983 0.152 -102.295 1.00 38.00 254 PHE B O 1
ATOM 8000 N N . ILE C 1 193 ? -56.811 -1.149 -102.178 1.00 40.66 255 ILE B N 1
ATOM 8001 C CA . ILE C 1 193 ? -56.060 -2.394 -102.078 1.00 46.01 255 ILE B CA 1
ATOM 8002 C C . ILE C 1 193 ? -56.277 -3.284 -103.298 1.00 42.99 255 ILE B C 1
ATOM 8003 O O . ILE C 1 193 ? -55.820 -4.434 -103.312 1.00 38.00 255 ILE B O 1
ATOM 8008 N N . ASP C 1 194 ? -56.956 -2.779 -104.329 1.00 40.79 256 ASP B N 1
ATOM 8009 C CA . ASP C 1 194 ? -57.146 -3.547 -105.551 1.00 40.22 256 ASP B CA 1
ATOM 8010 C C . ASP C 1 194 ? -55.799 -3.805 -106.219 1.00 39.91 256 ASP B C 1
ATOM 8011 O O . ASP C 1 194 ? -54.793 -3.149 -105.934 1.00 39.55 256 ASP B O 1
ATOM 8016 N N . PHE C 1 195 ? -55.793 -4.777 -107.121 1.00 39.66 257 PHE B N 1
ATOM 8017 C CA . PHE C 1 195 ? -54.558 -5.247 -107.731 1.00 39.64 257 PHE B CA 1
ATOM 8018 C C . PHE C 1 195 ? -54.052 -4.233 -108.756 1.00 42.84 257 PHE B C 1
ATOM 8019 O O . PHE C 1 195 ? -54.496 -3.085 -108.826 1.00 48.27 257 PHE B O 1
ATOM 8027 N N . GLN C 1 196 ? -53.106 -4.666 -109.574 1.00 40.42 258 GLN B N 1
ATOM 8028 C CA . GLN C 1 196 ? -52.457 -3.813 -110.563 1.00 39.55 258 GLN B CA 1
ATOM 8029 C C . GLN C 1 196 ? -52.313 -4.664 -111.826 1.00 45.38 258 GLN B C 1
ATOM 8030 O O . GLN C 1 196 ? -51.234 -5.171 -112.140 1.00 48.33 258 GLN B O 1
ATOM 8036 N N . ARG C 1 197 ? -53.416 -4.837 -112.550 1.00 43.49 259 ARG B N 1
ATOM 8037 C CA . ARG C 1 197 ? -53.431 -5.763 -113.675 1.00 42.25 259 ARG B CA 1
ATOM 8038 C C . ARG C 1 197 ? -52.771 -5.143 -114.901 1.00 43.02 259 ARG B C 1
ATOM 8039 O O . ARG C 1 197 ? -53.060 -4.000 -115.272 1.00 41.21 259 ARG B O 1
ATOM 8047 N N . HIS C 1 198 ? -51.874 -5.911 -115.524 1.00 40.17 260 HIS B N 1
ATOM 8048 C CA . HIS C 1 198 ? -51.210 -5.468 -116.745 1.00 38.00 260 HIS B CA 1
ATOM 8049 C C . HIS C 1 198 ? -52.189 -5.338 -117.902 1.00 38.00 260 HIS B C 1
ATOM 8050 O O . HIS C 1 198 ? -52.143 -4.356 -118.651 1.00 38.00 260 HIS B O 1
ATOM 8057 N N . ASN C 1 199 ? -53.089 -6.308 -118.059 1.00 38.00 261 ASN B N 1
ATOM 8058 C CA . ASN C 1 199 ? -53.999 -6.296 -119.195 1.00 38.00 261 ASN B CA 1
ATOM 8059 C C . ASN C 1 199 ? -54.943 -5.103 -119.167 1.00 38.00 261 ASN B C 1
ATOM 8060 O O . ASN C 1 199 ? -55.492 -4.736 -120.213 1.00 38.17 261 ASN B O 1
ATOM 8065 N N . ALA C 1 200 ? -55.145 -4.486 -118.005 1.00 38.00 262 ALA B N 1
ATOM 8066 C CA . ALA C 1 200 ? -56.007 -3.313 -117.966 1.00 38.00 262 ALA B CA 1
ATOM 8067 C C . ALA C 1 200 ? -55.312 -2.097 -118.553 1.00 38.00 262 ALA B C 1
ATOM 8068 O O . ALA C 1 200 ? -55.933 -1.325 -119.288 1.00 38.00 262 ALA B O 1
ATOM 8070 N N . GLU C 1 201 ? -54.014 -1.940 -118.278 1.00 38.00 263 GLU B N 1
ATOM 8071 C CA . GLU C 1 201 ? -53.258 -0.832 -118.858 1.00 38.46 263 GLU B CA 1
ATOM 8072 C C . GLU C 1 201 ? -53.256 -0.899 -120.378 1.00 39.52 263 GLU B C 1
ATOM 8073 O O . GLU C 1 201 ? -53.267 0.135 -121.055 1.00 39.13 263 GLU B O 1
ATOM 8079 N N . ILE C 1 202 ? -53.228 -2.109 -120.931 1.00 38.00 264 ILE B N 1
ATOM 8080 C CA . ILE C 1 202 ? -53.304 -2.264 -122.378 1.00 38.00 264 ILE B CA 1
ATOM 8081 C C . ILE C 1 202 ? -54.700 -1.915 -122.869 1.00 40.13 264 ILE B C 1
ATOM 8082 O O . ILE C 1 202 ? -54.883 -1.005 -123.686 1.00 39.24 264 ILE B O 1
ATOM 8087 N N . ALA C 1 203 ? -55.711 -2.612 -122.344 1.00 43.29 265 ALA B N 1
ATOM 8088 C CA . ALA C 1 203 ? -57.077 -2.397 -122.805 1.00 40.46 265 ALA B CA 1
ATOM 8089 C C . ALA C 1 203 ? -57.517 -0.955 -122.602 1.00 38.00 265 ALA B C 1
ATOM 8090 O O . ALA C 1 203 ? -58.326 -0.439 -123.380 1.00 38.00 265 ALA B O 1
ATOM 8092 N N . ALA C 1 204 ? -56.996 -0.287 -121.571 1.00 38.00 266 ALA B N 1
ATOM 8093 C CA . ALA C 1 204 ? -57.303 1.125 -121.392 1.00 38.00 266 ALA B CA 1
ATOM 8094 C C . ALA C 1 204 ? -56.760 1.960 -122.536 1.00 38.00 266 ALA B C 1
ATOM 8095 O O . ALA C 1 204 ? -57.332 3.003 -122.869 1.00 38.94 266 ALA B O 1
ATOM 8097 N N . PHE C 1 205 ? -55.654 1.534 -123.145 1.00 38.00 267 PHE B N 1
ATOM 8098 C CA . PHE C 1 205 ? -55.128 2.284 -124.277 1.00 38.00 267 PHE B CA 1
ATOM 8099 C C . PHE C 1 205 ? -55.998 2.096 -125.511 1.00 39.40 267 PHE B C 1
ATOM 8100 O O . PHE C 1 205 ? -56.314 3.064 -126.213 1.00 42.73 267 PHE B O 1
ATOM 8108 N N . HIS C 1 206 ? -56.387 0.855 -125.801 1.00 39.17 268 HIS B N 1
ATOM 8109 C CA . HIS C 1 206 ? -57.223 0.606 -126.969 1.00 38.00 268 HIS B CA 1
ATOM 8110 C C . HIS C 1 206 ? -58.571 1.300 -126.841 1.00 38.00 268 HIS B C 1
ATOM 8111 O O . HIS C 1 206 ? -59.087 1.849 -127.820 1.00 50.69 268 HIS B O 1
ATOM 8118 N N . LEU C 1 207 ? -59.153 1.301 -125.640 1.00 38.00 269 LEU B N 1
ATOM 8119 C CA . LEU C 1 207 ? -60.387 2.051 -125.428 1.00 38.00 269 LEU B CA 1
ATOM 8120 C C . LEU C 1 207 ? -60.160 3.543 -125.624 1.00 38.00 269 LEU B C 1
ATOM 8121 O O . LEU C 1 207 ? -61.038 4.249 -126.129 1.00 38.00 269 LEU B O 1
ATOM 8126 N N . ASP C 1 208 ? -58.996 4.046 -125.205 1.00 38.00 270 ASP B N 1
ATOM 8127 C CA . ASP C 1 208 ? -58.652 5.431 -125.499 1.00 38.00 270 ASP B CA 1
ATOM 8128 C C . ASP C 1 208 ? -58.582 5.656 -127.002 1.00 38.00 270 ASP B C 1
ATOM 8129 O O . ASP C 1 208 ? -59.047 6.684 -127.508 1.00 40.56 270 ASP B O 1
ATOM 8134 N N . ARG C 1 209 ? -58.014 4.698 -127.734 1.00 38.00 271 ARG B N 1
ATOM 8135 C CA . ARG C 1 209 ? -57.901 4.857 -129.177 1.00 38.00 271 ARG B CA 1
ATOM 8136 C C . ARG C 1 209 ? -59.260 4.736 -129.854 1.00 38.00 271 ARG B C 1
ATOM 8137 O O . ARG C 1 209 ? -59.562 5.491 -130.785 1.00 42.66 271 ARG B O 1
ATOM 8145 N N . ILE C 1 210 ? -60.108 3.827 -129.368 1.00 38.02 272 ILE B N 1
ATOM 8146 C CA . ILE C 1 210 ? -61.415 3.602 -129.981 1.00 38.00 272 ILE B CA 1
ATOM 8147 C C . ILE C 1 210 ? -62.344 4.787 -129.726 1.00 38.00 272 ILE B C 1
ATOM 8148 O O . ILE C 1 210 ? -63.143 5.164 -130.591 1.00 38.00 272 ILE B O 1
ATOM 8153 N N . LEU C 1 211 ? -62.269 5.386 -128.537 1.00 38.00 273 LEU B N 1
ATOM 8154 C CA . LEU C 1 211 ? -63.120 6.535 -128.246 1.00 38.15 273 LEU B CA 1
ATOM 8155 C C . LEU C 1 211 ? -62.663 7.802 -128.953 1.00 38.00 273 LEU B C 1
ATOM 8156 O O . LEU C 1 211 ? -63.414 8.782 -128.969 1.00 38.00 273 LEU B O 1
ATOM 8161 N N . ASP C 1 212 ? -61.473 7.796 -129.553 1.00 39.56 274 ASP B N 1
ATOM 8162 C CA . ASP C 1 212 ? -60.839 9.005 -130.087 1.00 50.96 274 ASP B CA 1
ATOM 8163 C C . ASP C 1 212 ? -60.647 10.066 -129.007 1.00 45.72 274 ASP B C 1
ATOM 8164 O O . ASP C 1 212 ? -60.666 11.267 -129.289 1.00 50.77 274 ASP B O 1
ATOM 8169 N N . PHE C 1 213 ? -60.449 9.639 -127.761 1.00 40.75 275 PHE B N 1
ATOM 8170 C CA . PHE C 1 213 ? -60.016 10.586 -126.742 1.00 46.89 275 PHE B CA 1
ATOM 8171 C C . PHE C 1 213 ? -58.553 10.950 -126.943 1.00 47.40 275 PHE B C 1
ATOM 8172 O O . PHE C 1 213 ? -58.183 12.129 -126.864 1.00 43.47 275 PHE B O 1
ATOM 8180 N N . ARG C 1 214 ? -57.714 9.948 -127.218 1.00 46.45 276 ARG B N 1
ATOM 8181 C CA . ARG C 1 214 ? -56.297 10.144 -127.515 1.00 42.54 276 ARG B CA 1
ATOM 8182 C C . ARG C 1 214 ? -55.599 10.850 -126.353 1.00 44.44 276 ARG B C 1
ATOM 8183 O O . ARG C 1 214 ? -55.121 11.980 -126.469 1.00 49.01 276 ARG B O 1
ATOM 8191 N N . ARG C 1 215 ? -55.590 10.176 -125.200 1.00 43.54 277 ARG B N 1
ATOM 8192 C CA . ARG C 1 215 ? -55.070 10.791 -123.980 1.00 40.76 277 ARG B CA 1
ATOM 8193 C C . ARG C 1 215 ? -54.206 9.875 -123.125 1.00 43.35 277 ARG B C 1
ATOM 8194 O O . ARG C 1 215 ? -53.369 10.391 -122.380 1.00 45.74 277 ARG B O 1
ATOM 8202 N N . VAL C 1 216 ? -54.356 8.555 -123.198 1.00 44.95 278 VAL B N 1
ATOM 8203 C CA . VAL C 1 216 ? -53.499 7.658 -122.425 1.00 39.78 278 VAL B CA 1
ATOM 8204 C C . VAL C 1 216 ? -52.287 7.306 -123.280 1.00 38.00 278 VAL B C 1
ATOM 8205 O O . VAL C 1 216 ? -52.382 7.295 -124.516 1.00 38.00 278 VAL B O 1
ATOM 8209 N N . PRO C 1 217 ? -51.130 7.031 -122.677 1.00 38.00 279 PRO B N 1
ATOM 8210 C CA . PRO C 1 217 ? -49.960 6.697 -123.482 1.00 38.00 279 PRO B CA 1
ATOM 8211 C C . PRO C 1 217 ? -50.106 5.327 -124.097 1.00 38.00 279 PRO B C 1
ATOM 8212 O O . PRO C 1 217 ? -50.763 4.434 -123.527 1.00 38.82 279 PRO B O 1
ATOM 8216 N N . PRO C 1 218 ? -49.527 5.096 -125.280 1.00 38.00 280 PRO B N 1
ATOM 8217 C CA . PRO C 1 218 ? -49.623 3.779 -125.919 1.00 40.05 280 PRO B CA 1
ATOM 8218 C C . PRO C 1 218 ? -49.064 2.670 -125.040 1.00 38.00 280 PRO B C 1
ATOM 8219 O O . PRO C 1 218 ? -48.071 2.848 -124.332 1.00 38.00 280 PRO B O 1
ATOM 8223 N N . THR C 1 219 ? -49.726 1.518 -125.080 1.00 38.00 281 THR B N 1
ATOM 8224 C CA . THR C 1 219 ? -49.369 0.411 -124.210 1.00 38.00 281 THR B CA 1
ATOM 8225 C C . THR C 1 219 ? -49.472 -0.901 -124.969 1.00 38.00 281 THR B C 1
ATOM 8226 O O . THR C 1 219 ? -50.481 -1.167 -125.629 1.00 38.00 281 THR B O 1
ATOM 8230 N N . VAL C 1 220 ? -48.422 -1.712 -124.873 1.00 40.79 282 VAL B N 1
ATOM 8231 C CA . VAL C 1 220 ? -48.383 -3.022 -125.500 1.00 39.81 282 VAL B CA 1
ATOM 8232 C C . VAL C 1 220 ? -48.105 -4.053 -124.417 1.00 40.58 282 VAL B C 1
ATOM 8233 O O . VAL C 1 220 ? -47.577 -3.748 -123.345 1.00 38.00 282 VAL B O 1
ATOM 8237 N N . GLY C 1 221 ? -48.487 -5.287 -124.705 1.00 47.08 283 GLY B N 1
ATOM 8238 C CA . GLY C 1 221 ? -48.130 -6.415 -123.876 1.00 42.02 283 GLY B CA 1
ATOM 8239 C C . GLY C 1 221 ? -46.906 -7.112 -124.437 1.00 42.67 283 GLY B C 1
ATOM 8240 O O . GLY C 1 221 ? -46.687 -7.139 -125.645 1.00 48.54 283 GLY B O 1
ATOM 8241 N N . ARG C 1 222 ? -46.091 -7.652 -123.541 1.00 38.00 284 ARG B N 1
ATOM 8242 C CA . ARG C 1 222 ? -44.861 -8.299 -123.955 1.00 38.00 284 ARG B CA 1
ATOM 8243 C C . ARG C 1 222 ? -44.470 -9.336 -122.924 1.00 38.00 284 ARG B C 1
ATOM 8244 O O . ARG C 1 222 ? -44.570 -9.093 -121.721 1.00 38.00 284 ARG B O 1
ATOM 8252 N N . ILE C 1 223 ? -44.002 -10.474 -123.403 1.00 40.74 285 ILE B N 1
ATOM 8253 C CA . ILE C 1 223 ? -43.453 -11.505 -122.539 1.00 38.00 285 ILE B CA 1
ATOM 8254 C C . ILE C 1 223 ? -41.986 -11.175 -122.301 1.00 40.97 285 ILE B C 1
ATOM 8255 O O . ILE C 1 223 ? -41.238 -10.905 -123.250 1.00 39.37 285 ILE B O 1
ATOM 8260 N N . VAL C 1 224 ? -41.582 -11.152 -121.033 1.00 39.53 286 VAL B N 1
ATOM 8261 C CA . VAL C 1 224 ? -40.262 -10.677 -120.631 1.00 45.39 286 VAL B CA 1
ATOM 8262 C C . VAL C 1 224 ? -39.486 -11.827 -119.995 1.00 42.84 286 VAL B C 1
ATOM 8263 O O . VAL C 1 224 ? -40.030 -12.561 -119.164 1.00 48.08 286 VAL B O 1
ATOM 8267 N N . ASN C 1 225 ? -38.225 -11.997 -120.401 1.00 38.85 287 ASN B N 1
ATOM 8268 C CA . ASN C 1 225 ? -37.289 -12.872 -119.690 1.00 38.51 287 ASN B CA 1
ATOM 8269 C C . ASN C 1 225 ? -36.754 -12.046 -118.529 1.00 38.00 287 ASN B C 1
ATOM 8270 O O . ASN C 1 225 ? -35.854 -11.221 -118.702 1.00 40.99 287 ASN B O 1
ATOM 8275 N N . VAL C 1 226 ? -37.347 -12.237 -117.347 1.00 38.00 288 VAL B N 1
ATOM 8276 C CA . VAL C 1 226 ? -37.039 -11.399 -116.194 1.00 38.00 288 VAL B CA 1
ATOM 8277 C C . VAL C 1 226 ? -35.581 -11.504 -115.786 1.00 38.00 288 VAL B C 1
ATOM 8278 O O . VAL C 1 226 ? -35.053 -10.594 -115.140 1.00 38.00 288 VAL B O 1
ATOM 8282 N N . THR C 1 227 ? -34.910 -12.594 -116.145 1.00 38.00 289 THR B N 1
ATOM 8283 C CA . THR C 1 227 ? -33.485 -12.688 -115.868 1.00 38.00 289 THR B CA 1
ATOM 8284 C C . THR C 1 227 ? -32.679 -11.914 -116.907 1.00 40.36 289 THR B C 1
ATOM 8285 O O . THR C 1 227 ? -31.817 -11.103 -116.555 1.00 40.21 289 THR B O 1
ATOM 8289 N N . LYS C 1 228 ? -32.935 -12.168 -118.193 1.00 42.88 290 LYS B N 1
ATOM 8290 C CA . LYS C 1 228 ? -32.147 -11.552 -119.256 1.00 44.04 290 LYS B CA 1
ATOM 8291 C C . LYS C 1 228 ? -32.518 -10.095 -119.502 1.00 38.00 290 LYS B C 1
ATOM 8292 O O . LYS C 1 228 ? -31.649 -9.295 -119.863 1.00 38.00 290 LYS B O 1
ATOM 8298 N N . GLU C 1 229 ? -33.776 -9.722 -119.293 1.00 38.00 291 GLU B N 1
ATOM 8299 C CA . GLU C 1 229 ? -34.247 -8.402 -119.685 1.00 38.34 291 GLU B CA 1
ATOM 8300 C C . GLU C 1 229 ? -34.504 -7.463 -118.517 1.00 38.00 291 GLU B C 1
ATOM 8301 O O . GLU C 1 229 ? -34.836 -6.295 -118.748 1.00 38.00 291 GLU B O 1
ATOM 8307 N N . ILE C 1 230 ? -34.345 -7.923 -117.277 1.00 38.00 292 ILE B N 1
ATOM 8308 C CA . ILE C 1 230 ? -34.515 -7.056 -116.115 1.00 38.00 292 ILE B CA 1
ATOM 8309 C C . ILE C 1 230 ? -33.296 -7.156 -115.209 1.00 38.00 292 ILE B C 1
ATOM 8310 O O . ILE C 1 230 ? -32.565 -6.178 -115.023 1.00 38.00 292 ILE B O 1
ATOM 8315 N N . LEU C 1 231 ? -33.041 -8.349 -114.674 1.00 38.00 293 LEU B N 1
ATOM 8316 C CA . LEU C 1 231 ? -31.984 -8.497 -113.681 1.00 38.00 293 LEU B CA 1
ATOM 8317 C C . LEU C 1 231 ? -30.609 -8.256 -114.291 1.00 38.00 293 LEU B C 1
ATOM 8318 O O . LEU C 1 231 ? -29.782 -7.539 -113.719 1.00 38.00 293 LEU B O 1
ATOM 8323 N N . GLU C 1 232 ? -30.342 -8.850 -115.447 1.00 38.00 294 GLU B N 1
ATOM 8324 C CA . GLU C 1 232 ? -29.023 -8.749 -116.057 1.00 38.88 294 GLU B CA 1
ATOM 8325 C C . GLU C 1 232 ? -28.767 -7.400 -116.722 1.00 38.00 294 GLU B C 1
ATOM 8326 O O . GLU C 1 232 ? -27.683 -7.200 -117.281 1.00 38.00 294 GLU B O 1
ATOM 8332 N N . VAL C 1 233 ? -29.718 -6.469 -116.672 1.00 38.00 295 VAL B N 1
ATOM 8333 C CA . VAL C 1 233 ? -29.535 -5.144 -117.246 1.00 38.00 295 VAL B CA 1
ATOM 8334 C C . VAL C 1 233 ? -29.671 -4.031 -116.218 1.00 41.89 295 VAL B C 1
ATOM 8335 O O . VAL C 1 233 ? -29.543 -2.857 -116.579 1.00 43.34 295 VAL B O 1
ATOM 8339 N N . THR C 1 234 ? -29.968 -4.352 -114.960 1.00 45.50 296 THR B N 1
ATOM 8340 C CA . THR C 1 234 ? -30.092 -3.333 -113.923 1.00 43.84 296 THR B CA 1
ATOM 8341 C C . THR C 1 234 ? -28.755 -3.053 -113.239 1.00 46.48 296 THR B C 1
ATOM 8342 O O . THR C 1 234 ? -28.033 -3.970 -112.835 1.00 45.03 296 THR B O 1
ATOM 8346 N N . LYS C 1 235 ? -28.455 -1.769 -113.071 1.00 51.20 297 LYS B N 1
ATOM 8347 C CA . LYS C 1 235 ? -27.283 -1.328 -112.333 1.00 56.95 297 LYS B CA 1
ATOM 8348 C C . LYS C 1 235 ? -27.623 -1.016 -110.884 1.00 57.57 297 LYS B C 1
ATOM 8349 O O . LYS C 1 235 ? -26.733 -0.652 -110.108 1.00 62.41 297 LYS B O 1
ATOM 8355 N N . ASN C 1 236 ? -28.891 -1.168 -110.510 1.00 61.76 298 ASN B N 1
ATOM 8356 C CA . ASN C 1 236 ? -29.370 -0.825 -109.178 1.00 56.90 298 ASN B CA 1
ATOM 8357 C C . ASN C 1 236 ? -29.128 -1.978 -108.212 1.00 47.16 298 ASN B C 1
ATOM 8358 O O . ASN C 1 236 ? -29.655 -3.081 -108.404 1.00 40.59 298 ASN B O 1
ATOM 8363 N N . GLU C 1 237 ? -28.371 -1.702 -107.145 1.00 44.57 299 GLU B N 1
ATOM 8364 C CA . GLU C 1 237 ? -27.988 -2.755 -106.211 1.00 47.32 299 GLU B CA 1
ATOM 8365 C C . GLU C 1 237 ? -29.187 -3.296 -105.437 1.00 48.13 299 GLU B C 1
ATOM 8366 O O . GLU C 1 237 ? -29.172 -4.458 -105.013 1.00 53.59 299 GLU B O 1
ATOM 8372 N N . ILE C 1 238 ? -30.231 -2.486 -105.244 1.00 43.80 300 ILE B N 1
ATOM 8373 C CA . ILE C 1 238 ? -31.426 -2.988 -104.572 1.00 40.41 300 ILE B CA 1
ATOM 8374 C C . ILE C 1 238 ? -32.190 -3.936 -105.477 1.00 41.21 300 ILE B C 1
ATOM 8375 O O . ILE C 1 238 ? -32.688 -4.975 -105.030 1.00 42.46 300 ILE B O 1
ATOM 8380 N N . LEU C 1 239 ? -32.340 -3.571 -106.751 1.00 41.89 301 LEU B N 1
ATOM 8381 C CA . LEU C 1 239 ? -33.103 -4.418 -107.655 1.00 42.24 301 LEU B CA 1
ATOM 8382 C C . LEU C 1 239 ? -32.460 -5.789 -107.796 1.00 42.99 301 LEU B C 1
ATOM 8383 O O . LEU C 1 239 ? -33.169 -6.795 -107.890 1.00 45.86 301 LEU B O 1
ATOM 8388 N N . GLN C 1 240 ? -31.128 -5.863 -107.744 1.00 40.49 302 GLN B N 1
ATOM 8389 C CA . GLN C 1 240 ? -30.479 -7.167 -107.789 1.00 42.40 302 GLN B CA 1
ATOM 8390 C C . GLN C 1 240 ? -30.761 -7.996 -106.543 1.00 43.67 302 GLN B C 1
ATOM 8391 O O . GLN C 1 240 ? -30.693 -9.229 -106.610 1.00 44.98 302 GLN B O 1
ATOM 8397 N N . SER C 1 241 ? -31.085 -7.353 -105.418 1.00 47.23 303 SER B N 1
ATOM 8398 C CA . SER C 1 241 ? -31.288 -8.065 -104.159 1.00 53.16 303 SER B CA 1
ATOM 8399 C C . SER C 1 241 ? -32.684 -8.669 -104.021 1.00 49.11 303 SER B C 1
ATOM 8400 O O . SER C 1 241 ? -32.868 -9.581 -103.204 1.00 47.30 303 SER B O 1
ATOM 8403 N N . VAL C 1 242 ? -33.653 -8.207 -104.802 1.00 45.45 304 VAL B N 1
ATOM 8404 C CA . VAL C 1 242 ? -35.031 -8.657 -104.648 1.00 45.57 304 VAL B CA 1
ATOM 8405 C C . VAL C 1 242 ? -35.333 -9.812 -105.600 1.00 48.97 304 VAL B C 1
ATOM 8406 O O . VAL C 1 242 ? -36.481 -10.249 -105.717 1.00 46.69 304 VAL B O 1
ATOM 8410 N N . PHE C 1 243 ? -34.314 -10.303 -106.299 1.00 45.79 305 PHE B N 1
ATOM 8411 C CA . PHE C 1 243 ? -34.471 -11.462 -107.166 1.00 42.05 305 PHE B CA 1
ATOM 8412 C C . PHE C 1 243 ? -34.026 -12.720 -106.439 1.00 44.90 305 PHE B C 1
ATOM 8413 O O . PHE C 1 243 ? -32.901 -12.785 -105.932 1.00 46.42 305 PHE B O 1
ATOM 8421 N N . PHE C 1 244 ? -34.911 -13.714 -106.387 1.00 43.35 306 PHE B N 1
ATOM 8422 C CA . PHE C 1 244 ? -34.613 -14.982 -105.740 1.00 48.95 306 PHE B CA 1
ATOM 8423 C C . PHE C 1 244 ? -35.162 -16.123 -106.589 1.00 48.03 306 PHE B C 1
ATOM 8424 O O . PHE C 1 244 ? -35.726 -15.912 -107.667 1.00 43.10 306 PHE B O 1
ATOM 8432 N N . VAL C 1 245 ? -35.031 -17.341 -106.070 1.00 48.90 307 VAL B N 1
ATOM 8433 C CA . VAL C 1 245 ? -35.448 -18.552 -106.765 1.00 43.85 307 VAL B CA 1
ATOM 8434 C C . VAL C 1 245 ? -36.451 -19.287 -105.886 1.00 44.55 307 VAL B C 1
ATOM 8435 O O . VAL C 1 245 ? -36.220 -19.465 -104.684 1.00 45.81 307 VAL B O 1
ATOM 8439 N N . SER C 1 246 ? -37.551 -19.724 -106.489 1.00 44.16 308 SER B N 1
ATOM 8440 C CA . SER C 1 246 ? -38.617 -20.378 -105.755 1.00 45.17 308 SER B CA 1
ATOM 8441 C C . SER C 1 246 ? -38.258 -21.817 -105.435 1.00 45.12 308 SER B C 1
ATOM 8442 O O . SER C 1 246 ? -37.343 -22.389 -106.031 1.00 46.97 308 SER B O 1
ATOM 8445 N N . PRO C 1 247 ? -38.972 -22.433 -104.491 1.00 47.75 309 PRO B N 1
ATOM 8446 C CA . PRO C 1 247 ? -38.872 -23.890 -104.352 1.00 48.99 309 PRO B CA 1
ATOM 8447 C C . PRO C 1 247 ? -39.247 -24.617 -105.626 1.00 53.87 309 PRO B C 1
ATOM 8448 O O . PRO C 1 247 ? -38.798 -25.749 -105.835 1.00 62.81 309 PRO B O 1
ATOM 8452 N N . ALA C 1 248 ? -40.027 -23.987 -106.502 1.00 47.31 310 ALA B N 1
ATOM 8453 C CA . ALA C 1 248 ? -40.341 -24.540 -107.809 1.00 50.48 310 ALA B CA 1
ATOM 8454 C C . ALA C 1 248 ? -39.297 -24.183 -108.852 1.00 49.53 310 ALA B C 1
ATOM 8455 O O . ALA C 1 248 ? -39.495 -24.476 -110.036 1.00 47.81 310 ALA B O 1
ATOM 8457 N N . SER C 1 249 ? -38.200 -23.551 -108.436 1.00 49.34 311 SER B N 1
ATOM 8458 C CA . SER C 1 249 ? -37.092 -23.209 -109.323 1.00 50.09 311 SER B CA 1
ATOM 8459 C C . SER C 1 249 ? -37.536 -22.204 -110.385 1.00 44.93 311 SER B C 1
ATOM 8460 O O . SER C 1 249 ? -37.333 -22.395 -111.585 1.00 44.74 311 SER B O 1
ATOM 8463 N N . ASN C 1 250 ? -38.145 -21.117 -109.922 1.00 44.80 312 ASN B N 1
ATOM 8464 C CA . ASN C 1 250 ? -38.593 -20.026 -110.773 1.00 43.00 312 ASN B CA 1
ATOM 8465 C C . ASN C 1 250 ? -37.919 -18.729 -110.348 1.00 42.75 312 ASN B C 1
ATOM 8466 O O . ASN C 1 250 ? -37.738 -18.474 -109.153 1.00 47.07 312 ASN B O 1
ATOM 8471 N N . VAL C 1 251 ? -37.528 -17.921 -111.327 1.00 38.00 313 VAL B N 1
ATOM 8472 C CA . VAL C 1 251 ? -36.956 -16.611 -111.039 1.00 38.00 313 VAL B CA 1
ATOM 8473 C C . VAL C 1 251 ? -38.091 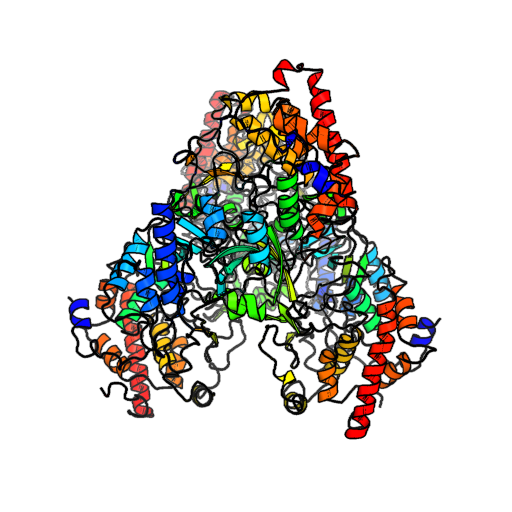-15.667 -110.680 1.00 38.26 313 VAL B C 1
ATOM 8474 O O . VAL C 1 251 ? -38.979 -15.411 -111.498 1.00 39.32 313 VAL B O 1
ATOM 8478 N N . CYS C 1 252 ? -38.076 -15.168 -109.449 1.00 45.09 314 CYS B N 1
ATOM 8479 C CA . CYS C 1 252 ? -39.105 -14.275 -108.950 1.00 44.83 314 CYS B CA 1
ATOM 8480 C C . CYS C 1 252 ? -38.479 -12.972 -108.478 1.00 44.34 314 CYS B C 1
ATOM 8481 O O . CYS C 1 252 ? -37.292 -12.906 -108.144 1.00 46.73 314 CYS B O 1
ATOM 8484 N N . PHE C 1 253 ? -39.305 -11.934 -108.438 1.00 38.77 315 PHE B N 1
ATOM 8485 C CA . PHE C 1 253 ? -38.919 -10.668 -107.840 1.00 39.44 315 PHE B CA 1
ATOM 8486 C C . PHE C 1 253 ? -40.170 -10.049 -107.241 1.00 38.28 315 PHE B C 1
ATOM 8487 O O . PHE C 1 253 ? -41.287 -10.514 -107.476 1.00 42.84 315 PHE B O 1
ATOM 8495 N N . PHE C 1 254 ? -39.975 -8.994 -106.455 1.00 39.06 316 PHE B N 1
ATOM 8496 C CA . PHE C 1 254 ? -41.055 -8.463 -105.636 1.00 45.27 316 PHE B CA 1
ATOM 8497 C C . PHE C 1 254 ? -40.806 -6.992 -105.351 1.00 49.30 316 PHE B C 1
ATOM 8498 O O . PHE C 1 254 ? -39.694 -6.485 -105.524 1.00 48.20 316 PHE B O 1
ATOM 8506 N N . ALA C 1 255 ? -41.856 -6.312 -104.893 1.00 43.37 317 ALA B N 1
ATOM 8507 C CA . ALA C 1 255 ? -41.706 -4.959 -104.378 1.00 49.37 317 ALA B CA 1
ATOM 8508 C C . ALA C 1 255 ? -41.197 -5.015 -102.940 1.00 58.91 317 ALA B C 1
ATOM 8509 O O . ALA C 1 255 ? -41.729 -5.765 -102.113 1.00 57.70 317 ALA B O 1
ATOM 8511 N N . LYS C 1 256 ? -40.171 -4.209 -102.642 1.00 60.61 318 LYS B N 1
ATOM 8512 C CA . LYS C 1 256 ? -39.463 -4.333 -101.368 1.00 49.64 318 LYS B CA 1
ATOM 8513 C C . LYS C 1 256 ? -40.398 -4.099 -100.191 1.00 44.84 318 LYS B C 1
ATOM 8514 O O . LYS C 1 256 ? -40.435 -4.894 -99.247 1.00 48.17 318 LYS B O 1
ATOM 8520 N N . CYS C 1 257 ? -41.177 -3.015 -100.238 1.00 48.49 319 CYS B N 1
ATOM 8521 C CA . CYS C 1 257 ? -42.014 -2.673 -99.088 1.00 60.69 319 CYS B CA 1
ATOM 8522 C C . CYS C 1 257 ? -43.210 -3.610 -98.941 1.00 56.15 319 CYS B C 1
ATOM 8523 O O . CYS C 1 257 ? -43.400 -4.162 -97.843 1.00 61.34 319 CYS B O 1
ATOM 8526 N N . PRO C 1 258 ? -44.037 -3.848 -99.965 1.00 49.32 320 PRO B N 1
ATOM 8527 C CA . PRO C 1 258 ? -45.185 -4.742 -99.757 1.00 45.11 320 PRO B CA 1
ATOM 8528 C C . PRO C 1 258 ? -44.807 -6.155 -99.356 1.00 51.08 320 PRO B C 1
ATOM 8529 O O . PRO C 1 258 ? -45.559 -6.783 -98.603 1.00 59.48 320 PRO B O 1
ATOM 8533 N N . TYR C 1 259 ? -43.685 -6.694 -99.842 1.00 51.64 321 TYR B N 1
ATOM 8534 C CA . TYR C 1 259 ? -43.281 -8.024 -99.392 1.00 57.92 321 TYR B CA 1
ATOM 8535 C C . TYR C 1 259 ? -42.932 -8.014 -97.905 1.00 63.23 321 TYR B C 1
ATOM 8536 O O . TYR C 1 259 ? -43.287 -8.945 -97.173 1.00 57.92 321 TYR B O 1
ATOM 8545 N N . MET C 1 260 ? -42.250 -6.966 -97.436 1.00 65.32 322 MET B N 1
ATOM 8546 C CA . MET C 1 260 ? -41.899 -6.887 -96.020 1.00 67.49 322 MET B CA 1
ATOM 8547 C C . MET C 1 260 ? -43.143 -6.870 -95.142 1.00 63.61 322 MET B C 1
ATOM 8548 O O . MET C 1 260 ? -43.212 -7.577 -94.130 1.00 72.90 322 MET B O 1
ATOM 8553 N N . CYS C 1 261 ? -44.139 -6.070 -95.515 1.00 54.91 323 CYS B N 1
ATOM 8554 C CA . CYS C 1 261 ? -45.393 -6.025 -94.776 1.00 57.69 323 CYS B CA 1
ATOM 8555 C C . CYS C 1 261 ? -46.301 -7.207 -95.087 1.00 57.11 323 CYS B C 1
ATOM 8556 O O . CYS C 1 261 ? -47.402 -7.282 -94.529 1.00 58.57 323 CYS B O 1
ATOM 8559 N N . LYS C 1 262 ? -45.877 -8.108 -95.976 1.00 54.67 324 LYS B N 1
ATOM 8560 C CA . LYS C 1 262 ? -46.655 -9.292 -96.339 1.00 52.29 324 LYS B CA 1
ATOM 8561 C C . LYS C 1 262 ? -48.060 -8.916 -96.795 1.00 53.30 324 LYS B C 1
ATOM 8562 O O . LYS C 1 262 ? -49.028 -9.631 -96.527 1.00 57.00 324 LYS B O 1
ATOM 8568 N N . THR C 1 263 ? -48.182 -7.773 -97.468 1.00 50.52 325 THR B N 1
ATOM 8569 C CA . THR C 1 263 ? -49.451 -7.375 -98.059 1.00 52.38 325 THR B CA 1
ATOM 8570 C C . THR C 1 263 ? -49.629 -7.932 -99.467 1.00 54.22 325 THR B C 1
ATOM 8571 O O . THR C 1 263 ? -50.765 -8.175 -99.892 1.00 50.47 325 THR B O 1
ATOM 8575 N N . GLU C 1 264 ? -48.536 -8.172 -100.189 1.00 55.23 326 GLU B N 1
ATOM 8576 C CA . GLU C 1 264 ? -48.598 -8.814 -101.492 1.00 52.64 326 GLU B CA 1
ATOM 8577 C C . GLU C 1 264 ? -47.495 -9.865 -101.578 1.00 54.33 326 GLU B C 1
ATOM 8578 O O . GLU C 1 264 ? -46.638 -9.974 -100.695 1.00 44.26 326 GLU B O 1
ATOM 8584 N N . TYR C 1 265 ? -47.521 -10.647 -102.657 1.00 60.73 327 TYR B N 1
ATOM 8585 C CA . TYR C 1 265 ? -46.564 -11.725 -102.856 1.00 55.92 327 TYR B CA 1
ATOM 8586 C C . TYR C 1 265 ? -45.506 -11.314 -103.878 1.00 55.48 327 TYR B C 1
ATOM 8587 O O . TYR C 1 265 ? -45.416 -10.146 -104.272 1.00 57.72 327 TYR B O 1
ATOM 8596 N N . ALA C 1 266 ? -44.739 -12.282 -104.356 1.00 51.06 328 ALA B N 1
ATOM 8597 C CA . ALA C 1 266 ? -43.785 -12.046 -105.422 1.00 45.23 328 ALA B CA 1
ATOM 8598 C C . ALA C 1 266 ? -44.446 -12.381 -106.751 1.00 49.59 328 ALA B C 1
ATOM 8599 O O . ALA C 1 266 ? -45.560 -12.906 -106.807 1.00 53.08 328 ALA B O 1
ATOM 8601 N N . VAL C 1 267 ? -43.740 -12.070 -107.829 1.00 46.65 329 VAL B N 1
ATOM 8602 C CA . VAL C 1 267 ? -44.211 -12.310 -109.184 1.00 38.00 329 VAL B CA 1
ATOM 8603 C C . VAL C 1 267 ? -43.171 -13.201 -109.830 1.00 38.00 329 VAL B C 1
ATOM 8604 O O . VAL C 1 267 ? -42.017 -12.789 -109.994 1.00 41.44 329 VAL B O 1
ATOM 8608 N N . CYS C 1 268 ? -43.536 -14.449 -110.093 1.00 40.80 330 CYS B N 1
ATOM 8609 C CA . CYS C 1 268 ? -42.603 -15.421 -110.643 1.00 49.94 330 CYS B CA 1
ATOM 8610 C C . CYS C 1 268 ? -42.820 -15.657 -112.130 1.00 51.13 330 CYS B C 1
ATOM 8611 O O . CYS C 1 268 ? -43.948 -15.642 -112.628 1.00 62.87 330 CYS B O 1
ATOM 8614 N N . GLY C 1 269 ? -41.720 -15.914 -112.831 1.00 39.94 331 GLY B N 1
ATOM 8615 C CA . GLY C 1 269 ? -41.788 -16.465 -114.164 1.00 48.72 331 GLY B CA 1
ATOM 8616 C C . GLY C 1 269 ? -42.022 -17.965 -114.143 1.00 50.47 331 GLY B C 1
ATOM 8617 O O . GLY C 1 269 ? -42.157 -18.596 -113.094 1.00 48.05 331 GLY B O 1
ATOM 8618 N N . LYS C 1 270 ? -42.091 -18.541 -115.342 1.00 52.91 332 LYS B N 1
ATOM 8619 C CA . LYS C 1 270 ? -42.279 -19.980 -115.525 1.00 51.18 332 LYS B CA 1
ATOM 8620 C C . LYS C 1 270 ? -41.267 -20.502 -116.541 1.00 49.80 332 LYS B C 1
ATOM 8621 O O . LYS C 1 270 ? -41.619 -20.812 -117.685 1.00 49.15 332 LYS B O 1
ATOM 8627 N N . PRO C 1 271 ? -39.981 -20.591 -116.160 1.00 48.34 333 PRO B N 1
ATOM 8628 C CA . PRO C 1 271 ? -39.400 -20.104 -114.909 1.00 40.66 333 PRO B CA 1
ATOM 8629 C C . PRO C 1 271 ? -38.852 -18.695 -115.072 1.00 43.13 333 PRO B C 1
ATOM 8630 O O . PRO C 1 271 ? -38.675 -17.993 -114.085 1.00 46.82 333 PRO B O 1
ATOM 8634 N N . HIS C 1 272 ? -38.555 -18.296 -116.308 1.00 44.29 334 HIS B N 1
ATOM 8635 C CA . HIS C 1 272 ? -38.072 -16.953 -116.587 1.00 44.46 334 HIS B CA 1
ATOM 8636 C C . HIS C 1 272 ? -39.084 -16.066 -117.298 1.00 43.81 334 HIS B C 1
ATOM 8637 O O . HIS C 1 272 ? -38.966 -14.840 -117.215 1.00 41.99 334 HIS B O 1
ATOM 8644 N N . LEU C 1 273 ? -40.053 -16.645 -118.007 1.00 45.76 335 LEU B N 1
ATOM 8645 C CA . LEU C 1 273 ? -40.974 -15.869 -118.829 1.00 43.32 335 LEU B CA 1
ATOM 8646 C C . LEU C 1 273 ? -42.101 -15.293 -117.984 1.00 42.99 335 LEU B C 1
ATOM 8647 O O . LEU C 1 273 ? -42.793 -16.026 -117.271 1.00 45.61 335 LEU B O 1
ATOM 8652 N N . LEU C 1 274 ? -42.293 -13.981 -118.083 1.00 41.54 336 LEU B N 1
ATOM 8653 C CA . LEU C 1 274 ? -43.354 -13.280 -117.378 1.00 38.05 336 LEU B CA 1
ATOM 8654 C C . LEU C 1 274 ? -43.913 -12.193 -118.280 1.00 38.92 336 LEU B C 1
ATOM 8655 O O . LEU C 1 274 ? -43.152 -11.459 -118.919 1.00 41.00 336 LEU B O 1
ATOM 8660 N N . GLU C 1 275 ? -45.238 -12.086 -118.331 1.00 39.38 337 GLU B N 1
ATOM 8661 C CA . GLU C 1 275 ? -45.887 -11.102 -119.187 1.00 42.12 337 GLU B CA 1
ATOM 8662 C C . GLU C 1 275 ? -46.285 -9.863 -118.395 1.00 38.00 337 GLU B C 1
ATOM 8663 O O . GLU C 1 275 ? -46.696 -9.955 -117.236 1.00 38.00 337 GLU B O 1
ATOM 8669 N N . GLY C 1 276 ? -46.175 -8.704 -119.043 1.00 38.00 338 GLY B N 1
ATOM 8670 C CA . GLY C 1 276 ? -46.473 -7.424 -118.439 1.00 38.00 338 GLY B CA 1
ATOM 8671 C C . GLY C 1 276 ? -46.927 -6.438 -119.492 1.00 38.00 338 GLY B C 1
ATOM 8672 O O . GLY C 1 276 ? -47.091 -6.785 -120.662 1.00 38.00 338 GLY B O 1
ATOM 8673 N N . SER C 1 277 ? -47.139 -5.197 -119.070 1.00 38.00 339 SER B N 1
ATOM 8674 C CA . SER C 1 277 ? -47.628 -4.150 -119.958 1.00 38.00 339 SER B CA 1
ATOM 8675 C C . SER C 1 277 ? -46.675 -2.968 -119.921 1.00 38.00 339 SER B C 1
ATOM 8676 O O . SER C 1 277 ? -46.481 -2.361 -118.863 1.00 39.60 339 SER B O 1
ATOM 8679 N N . LEU C 1 278 ? -46.121 -2.612 -121.074 1.00 38.00 340 LEU B N 1
ATOM 8680 C CA . LEU C 1 278 ? -45.219 -1.472 -121.180 1.00 38.00 340 LEU B CA 1
ATOM 8681 C C . LEU C 1 278 ? -45.991 -0.256 -121.674 1.00 39.79 340 LEU B C 1
ATOM 8682 O O . LEU C 1 278 ? -46.586 -0.291 -122.756 1.00 41.85 340 LEU B O 1
ATOM 8687 N N . SER C 1 279 ? -45.961 0.818 -120.894 1.00 40.29 341 SER B N 1
ATOM 8688 C CA . SER C 1 279 ? -46.642 2.063 -121.224 1.00 38.00 341 SER B CA 1
ATOM 8689 C C . SER C 1 279 ? -45.597 3.083 -121.659 1.00 38.00 341 SER B C 1
ATOM 8690 O O . SER C 1 279 ? -44.642 3.345 -120.923 1.00 38.00 341 SER B O 1
ATOM 8693 N N . ALA C 1 280 ? -45.766 3.630 -122.863 1.00 38.21 342 ALA B N 1
ATOM 8694 C CA . ALA C 1 280 ? -44.771 4.535 -123.426 1.00 38.00 342 ALA B CA 1
ATOM 8695 C C . ALA C 1 280 ? -44.530 5.720 -122.508 1.00 38.00 342 ALA B C 1
ATOM 8696 O O . ALA C 1 280 ? -45.450 6.236 -121.874 1.00 38.00 342 ALA B O 1
ATOM 8698 N N . PHE C 1 281 ? -43.281 6.157 -122.451 1.00 38.00 343 PHE B N 1
ATOM 8699 C CA . PHE C 1 281 ? -42.895 7.224 -121.546 1.00 40.23 343 PHE B CA 1
ATOM 8700 C C . PHE C 1 281 ? -43.276 8.576 -122.122 1.00 43.63 343 PHE B C 1
ATOM 8701 O O . PHE C 1 281 ? -43.088 8.832 -123.313 1.00 50.58 343 PHE B O 1
ATOM 8709 N N . LEU C 1 282 ? -43.805 9.446 -121.268 1.00 44.43 344 LEU B N 1
ATOM 8710 C CA . LEU C 1 282 ? -44.053 10.814 -121.672 1.00 43.03 344 LEU B CA 1
ATOM 8711 C C . LEU C 1 282 ? -42.728 11.569 -121.783 1.00 41.31 344 LEU B C 1
ATOM 8712 O O . LEU C 1 282 ? -41.696 11.102 -121.295 1.00 39.12 344 LEU B O 1
ATOM 8717 N N . PRO C 1 283 ? -42.721 12.717 -122.464 1.00 45.68 345 PRO B N 1
ATOM 8718 C CA . PRO C 1 283 ? -41.493 13.518 -122.548 1.00 46.57 345 PRO B CA 1
ATOM 8719 C C . PRO C 1 283 ? -41.003 13.957 -121.174 1.00 52.94 345 PRO B C 1
ATOM 8720 O O . PRO C 1 283 ? -41.768 14.056 -120.210 1.00 53.37 345 PRO B O 1
ATOM 8724 N N . SER C 1 284 ? -39.703 14.246 -121.105 1.00 53.99 346 SER B N 1
ATOM 8725 C CA . SER C 1 284 ? -39.067 14.591 -119.839 1.00 55.65 346 SER B CA 1
ATOM 8726 C C . SER C 1 284 ? -39.682 15.841 -119.235 1.00 49.52 346 SER B C 1
ATOM 8727 O O . SER C 1 284 ? -40.005 16.798 -119.943 1.00 51.45 346 SER B O 1
ATOM 8730 N N . LEU C 1 285 ? -39.820 15.840 -117.907 1.00 50.61 347 LEU B N 1
ATOM 8731 C CA . LEU C 1 285 ? -40.400 16.991 -117.228 1.00 56.54 347 LEU B CA 1
ATOM 8732 C C . LEU C 1 285 ? -39.543 18.239 -117.344 1.00 58.94 347 LEU B C 1
ATOM 8733 O O . LEU C 1 285 ? -40.025 19.332 -117.026 1.00 55.75 347 LEU B O 1
ATOM 8738 N N . ASN C 1 286 ? -38.295 18.107 -117.785 1.00 62.44 348 ASN B N 1
ATOM 8739 C CA . ASN C 1 286 ? -37.476 19.273 -118.073 1.00 56.39 348 ASN B CA 1
ATOM 8740 C C . ASN C 1 286 ? -37.870 19.929 -119.383 1.00 56.87 348 ASN B C 1
ATOM 8741 O O . ASN C 1 286 ? -37.590 21.116 -119.577 1.00 65.77 348 ASN B O 1
ATOM 8746 N N . LEU C 1 287 ? -38.543 19.195 -120.267 1.00 55.84 349 LEU B N 1
ATOM 8747 C CA . LEU C 1 287 ? -38.999 19.732 -121.542 1.00 51.10 349 LEU B CA 1
ATOM 8748 C C . LEU C 1 287 ? -40.484 20.045 -121.560 1.00 53.85 349 LEU B C 1
ATOM 8749 O O . LEU C 1 287 ? -40.891 21.022 -122.195 1.00 61.43 349 LEU B O 1
ATOM 8754 N N . ALA C 1 288 ? -41.295 19.264 -120.850 1.00 54.29 350 ALA B N 1
ATOM 8755 C CA . ALA C 1 288 ? -42.743 19.457 -120.827 1.00 54.25 350 ALA B CA 1
ATOM 8756 C C . ALA C 1 288 ? -43.218 19.247 -119.401 1.00 51.25 350 ALA B C 1
ATOM 8757 O O . ALA C 1 288 ? -43.632 18.143 -119.022 1.00 50.77 350 ALA B O 1
ATOM 8759 N N . PRO C 1 289 ? -43.182 20.297 -118.580 1.00 45.47 351 PRO B N 1
ATOM 8760 C CA . PRO C 1 289 ? -43.582 20.149 -117.179 1.00 51.81 351 PRO B CA 1
ATOM 8761 C C . PRO C 1 289 ? -45.040 19.736 -117.068 1.00 53.32 351 PRO B C 1
ATOM 8762 O O . PRO C 1 289 ? -45.875 20.080 -117.907 1.00 53.03 351 PRO B O 1
ATOM 8766 N N . ARG C 1 290 ? -45.341 18.985 -116.017 1.00 49.62 352 ARG B N 1
ATOM 8767 C CA . ARG C 1 290 ? -46.688 18.494 -115.796 1.00 50.32 352 ARG B CA 1
ATOM 8768 C C . ARG C 1 290 ? -47.176 18.960 -114.435 1.00 51.55 352 ARG B C 1
ATOM 8769 O O . ARG C 1 290 ? -46.395 19.397 -113.585 1.00 49.93 352 ARG B O 1
ATOM 8777 N N . LEU C 1 291 ? -48.489 18.877 -114.245 1.00 49.30 353 LEU B N 1
ATOM 8778 C CA . LEU C 1 291 ? -49.154 19.434 -113.070 1.00 47.53 353 LEU B CA 1
ATOM 8779 C C . LEU C 1 291 ? -50.136 18.386 -112.558 1.00 49.95 353 LEU B C 1
ATOM 8780 O O . LEU C 1 291 ? -51.213 18.208 -113.133 1.00 56.72 353 LEU B O 1
ATOM 8785 N N . SER C 1 292 ? -49.759 17.675 -111.502 1.00 46.09 354 SER B N 1
ATOM 8786 C CA . SER C 1 292 ? -50.673 16.725 -110.879 1.00 44.86 354 SER B CA 1
ATOM 8787 C C . SER C 1 292 ? -51.778 17.504 -110.176 1.00 45.69 354 SER B C 1
ATOM 8788 O O . SER C 1 292 ? -51.516 18.225 -109.208 1.00 43.44 354 SER B O 1
ATOM 8791 N N . VAL C 1 293 ? -52.995 17.410 -110.690 1.00 46.53 355 VAL B N 1
ATOM 8792 C CA . VAL C 1 293 ? -54.154 18.117 -110.147 1.00 46.98 355 VAL B CA 1
ATOM 8793 C C . VAL C 1 293 ? -55.033 17.109 -109.421 1.00 45.59 355 VAL B C 1
ATOM 8794 O O . VAL C 1 293 ? -55.352 16.060 -109.992 1.00 42.14 355 VAL B O 1
ATOM 8798 N N . PRO C 1 294 ? -55.453 17.386 -108.186 1.00 51.54 356 PRO B N 1
ATOM 8799 C CA . PRO C 1 294 ? -56.373 16.473 -107.502 1.00 49.22 356 PRO B CA 1
ATOM 8800 C C . PRO C 1 294 ? -57.756 16.498 -108.135 1.00 49.29 356 PRO B C 1
ATOM 8801 O O . PRO C 1 294 ? -58.264 17.549 -108.536 1.00 49.33 356 PRO B O 1
ATOM 8805 N N . ASN C 1 295 ? -58.345 15.314 -108.247 1.00 46.30 357 ASN B N 1
ATOM 8806 C CA . ASN C 1 295 ? -59.704 15.191 -108.742 1.00 46.39 357 ASN B CA 1
ATOM 8807 C C . ASN C 1 295 ? -60.656 15.955 -107.821 1.00 48.18 357 ASN B C 1
ATOM 8808 O O . ASN C 1 295 ? -60.416 16.051 -106.617 1.00 54.12 357 ASN B O 1
ATOM 8813 N N . PRO C 1 296 ? -61.729 16.542 -108.358 1.00 45.56 358 PRO B N 1
ATOM 8814 C CA . PRO C 1 296 ? -62.782 17.068 -107.476 1.00 44.85 358 PRO B CA 1
ATOM 8815 C C . PRO C 1 296 ? -63.652 15.982 -106.873 1.00 48.24 358 PRO B C 1
ATOM 8816 O O . PRO C 1 296 ? -64.420 16.271 -105.947 1.00 57.11 358 PRO B O 1
ATOM 8820 N N . TRP C 1 297 ? -63.579 14.756 -107.383 1.00 42.50 359 TRP B N 1
ATOM 8821 C CA . TRP C 1 297 ? -64.367 13.654 -106.849 1.00 44.81 359 TRP B CA 1
ATOM 8822 C C . TRP C 1 297 ? -63.448 12.581 -106.280 1.00 42.18 359 TRP B C 1
ATOM 8823 O O . TRP C 1 297 ? -63.568 11.407 -106.641 1.00 44.66 359 TRP B O 1
ATOM 8834 N N . ILE C 1 298 ? -62.505 12.969 -105.418 1.00 44.32 360 ILE B N 1
ATOM 8835 C CA . ILE C 1 298 ? -61.652 11.966 -104.790 1.00 47.43 360 ILE B CA 1
ATOM 8836 C C . ILE C 1 298 ? -62.488 11.073 -103.881 1.00 44.15 360 ILE B C 1
ATOM 8837 O O . ILE C 1 298 ? -63.594 11.420 -103.456 1.00 45.79 360 ILE B O 1
ATOM 8842 N N . ARG C 1 299 ? -61.946 9.901 -103.585 1.00 44.68 361 ARG B N 1
ATOM 8843 C CA . ARG C 1 299 ? -62.532 9.037 -102.577 1.00 51.49 361 ARG B CA 1
ATOM 8844 C C . ARG C 1 299 ? -61.907 9.319 -101.214 1.00 59.07 361 ARG B C 1
ATOM 8845 O O . ARG C 1 299 ? -60.885 9.997 -101.096 1.00 65.21 361 ARG B O 1
ATOM 8853 N N . SER C 1 300 ? -62.550 8.800 -100.165 1.00 51.06 362 SER B N 1
ATOM 8854 C CA . SER C 1 300 ? -62.020 9.007 -98.823 1.00 53.01 362 SER B CA 1
ATOM 8855 C C . SER C 1 300 ? -60.698 8.279 -98.624 1.00 48.55 362 SER B C 1
ATOM 8856 O O . SER C 1 300 ? -59.825 8.771 -97.900 1.00 45.40 362 SER B O 1
ATOM 8859 N N . TYR C 1 301 ? -60.517 7.141 -99.290 1.00 49.59 363 TYR B N 1
ATOM 8860 C CA . TYR C 1 301 ? -59.358 6.277 -99.073 1.00 49.82 363 TYR B CA 1
ATOM 8861 C C . TYR C 1 301 ? -59.251 5.883 -97.601 1.00 53.95 363 TYR B C 1
ATOM 8862 O O . TYR C 1 301 ? -58.188 5.971 -96.984 1.00 60.29 363 TYR B O 1
ATOM 8871 N N . THR C 1 302 ? -60.384 5.474 -97.030 1.00 54.05 364 THR B N 1
ATOM 8872 C CA . THR C 1 302 ? -60.440 4.970 -95.665 1.00 53.20 364 THR B CA 1
ATOM 8873 C C . THR C 1 302 ? -61.436 3.822 -95.605 1.00 53.18 364 THR B C 1
ATOM 8874 O O . THR C 1 302 ? -62.268 3.647 -96.499 1.00 56.20 364 THR B O 1
ATOM 8878 N N . LEU C 1 303 ? -61.357 3.048 -94.520 1.00 47.61 365 LEU B N 1
ATOM 8879 C CA . LEU C 1 303 ? -62.287 1.942 -94.315 1.00 53.46 365 LEU B CA 1
ATOM 8880 C C . LEU C 1 303 ? -63.721 2.411 -94.088 1.00 58.66 365 LEU B C 1
ATOM 8881 O O . LEU C 1 303 ? -64.649 1.598 -94.183 1.00 53.19 365 LEU B O 1
ATOM 8886 N N . ALA C 1 304 ? -63.923 3.698 -93.819 1.00 54.56 366 ALA B N 1
ATOM 8887 C CA . ALA C 1 304 ? -65.245 4.278 -93.653 1.00 45.35 366 ALA B CA 1
ATOM 8888 C C . ALA C 1 304 ? -65.162 5.740 -94.065 1.00 57.16 366 ALA B C 1
ATOM 8889 O O . ALA C 1 304 ? -64.112 6.223 -94.499 1.00 62.52 366 ALA B O 1
ATOM 8891 N N . GLY C 1 305 ? -66.287 6.441 -93.960 1.00 59.79 367 GLY B N 1
ATOM 8892 C CA . GLY C 1 305 ? -66.308 7.850 -94.299 1.00 63.49 367 GLY B CA 1
ATOM 8893 C C . GLY C 1 305 ? -66.471 8.098 -95.783 1.00 55.47 367 GLY B C 1
ATOM 8894 O O . GLY C 1 305 ? -65.812 7.456 -96.606 1.00 49.60 367 GLY B O 1
ATOM 8895 N N . LYS C 1 306 ? -67.345 9.037 -96.133 1.00 52.95 368 LYS B N 1
ATOM 8896 C CA . LYS C 1 306 ? -67.623 9.385 -97.516 1.00 48.30 368 LYS B CA 1
ATOM 8897 C C . LYS C 1 306 ? -67.275 10.846 -97.758 1.00 48.02 368 LYS B C 1
ATOM 8898 O O . LYS C 1 306 ? -67.290 11.665 -96.835 1.00 48.53 368 LYS B O 1
ATOM 8904 N N . GLU C 1 307 ? -66.950 11.163 -99.010 1.00 45.56 369 GLU B N 1
ATOM 8905 C CA . GLU C 1 307 ? -66.656 12.535 -99.380 1.00 43.09 369 GLU B CA 1
ATOM 8906 C C . GLU C 1 307 ? -67.953 13.307 -99.611 1.00 45.12 369 GLU B C 1
ATOM 8907 O O . GLU C 1 307 ? -69.050 12.745 -99.625 1.00 46.28 369 GLU B O 1
ATOM 8913 N N . GLU C 1 308 ? -67.816 14.616 -99.841 1.00 48.54 370 GLU B N 1
ATOM 8914 C CA . GLU C 1 308 ? -68.990 15.476 -99.953 1.00 51.20 370 GLU B CA 1
ATOM 8915 C C . GLU C 1 308 ? -69.846 15.097 -101.157 1.00 52.44 370 GLU B C 1
ATOM 8916 O O . GLU C 1 308 ? -71.078 15.054 -101.059 1.00 49.11 370 GLU B O 1
ATOM 8922 N N . TRP C 1 309 ? -69.210 14.813 -102.299 1.00 53.95 371 TRP B N 1
ATOM 8923 C CA . TRP C 1 309 ? -69.958 14.427 -103.494 1.00 55.56 371 TRP B CA 1
ATOM 8924 C C . TRP C 1 309 ? -70.700 13.114 -103.294 1.00 54.46 371 TRP B C 1
ATOM 8925 O O . TRP C 1 309 ? -71.716 12.860 -103.955 1.00 54.29 371 TRP B O 1
ATOM 8936 N N . GLU C 1 310 ? -70.206 12.262 -102.402 1.00 48.17 372 GLU B N 1
ATOM 8937 C CA . GLU C 1 310 ? -70.863 10.991 -102.164 1.00 45.40 372 GLU B CA 1
ATOM 8938 C C . GLU C 1 310 ? -72.212 11.148 -101.477 1.00 48.48 372 GLU B C 1
ATOM 8939 O O . GLU C 1 310 ? -73.027 10.223 -101.536 1.00 48.43 372 GLU B O 1
ATOM 8945 N N . VAL C 1 311 ? -72.495 12.314 -100.895 1.00 52.03 373 VAL B N 1
ATOM 8946 C CA . VAL C 1 311 ? -73.690 12.500 -100.076 1.00 55.68 373 VAL B CA 1
ATOM 8947 C C . VAL C 1 311 ? -74.575 13.612 -100.629 1.00 57.34 373 VAL B C 1
ATOM 8948 O O . VAL C 1 311 ? -75.804 13.563 -100.494 1.00 50.70 373 VAL B O 1
ATOM 8952 N N . ASN C 1 312 ? -73.962 14.616 -101.262 1.00 58.47 374 ASN B N 1
ATOM 8953 C CA . ASN C 1 312 ? -74.685 15.791 -101.730 1.00 56.92 374 ASN B CA 1
ATOM 8954 C C . ASN C 1 312 ? -74.955 15.694 -103.223 1.00 52.33 374 ASN B C 1
ATOM 8955 O O . ASN C 1 312 ? -74.027 15.894 -104.020 1.00 53.38 374 ASN B O 1
ATOM 8960 N N . PRO C 1 313 ? -76.200 15.449 -103.655 1.00 50.37 375 PRO B N 1
ATOM 8961 C CA . PRO C 1 313 ? -76.487 15.418 -105.099 1.00 55.97 375 PRO B CA 1
ATOM 8962 C C . PRO C 1 313 ? -76.290 16.755 -105.789 1.00 54.94 375 PRO B C 1
ATOM 8963 O O . PRO C 1 313 ? -76.232 16.788 -107.026 1.00 50.17 375 PRO B O 1
ATOM 8967 N N . LEU C 1 314 ? -76.190 17.851 -105.038 1.00 51.97 376 LEU B N 1
ATOM 8968 C CA . LEU C 1 314 ? -75.922 19.170 -105.598 1.00 58.06 376 LEU B CA 1
ATOM 8969 C C . LEU C 1 314 ? -74.449 19.543 -105.500 1.00 59.90 376 LEU B C 1
ATOM 8970 O O . LEU C 1 314 ? -74.113 20.731 -105.443 1.00 65.66 376 LEU B O 1
ATOM 8975 N N . TYR C 1 315 ? -73.561 18.546 -105.478 1.00 54.39 377 TYR B N 1
ATOM 8976 C CA . TYR C 1 315 ? -72.140 18.835 -105.316 1.00 52.95 377 TYR B CA 1
ATOM 8977 C C . TYR C 1 315 ? -71.599 19.646 -106.485 1.00 57.47 377 TYR B C 1
ATOM 8978 O O . TYR C 1 315 ? -70.795 20.564 -106.288 1.00 56.62 377 TYR B O 1
ATOM 8987 N N . CYS C 1 316 ? -72.044 19.340 -107.709 1.00 60.23 378 CYS B N 1
ATOM 8988 C CA . CYS C 1 316 ? -71.495 20.011 -108.883 1.00 64.14 378 CYS B CA 1
ATOM 8989 C C . CYS C 1 316 ? -71.924 21.470 -108.973 1.00 66.37 378 CYS B C 1
ATOM 8990 O O . CYS C 1 316 ? -71.240 22.262 -109.630 1.00 70.83 378 CYS B O 1
ATOM 8993 N N . ASP C 1 317 ? -73.023 21.850 -108.320 1.00 65.61 379 ASP B N 1
ATOM 8994 C CA . ASP C 1 317 ? -73.377 23.264 -108.255 1.00 68.45 379 ASP B CA 1
ATOM 8995 C C . ASP C 1 317 ? -72.292 24.070 -107.555 1.00 64.27 379 ASP B C 1
ATOM 8996 O O . ASP C 1 317 ? -72.110 25.257 -107.850 1.00 62.78 379 ASP B O 1
ATOM 9001 N N . THR C 1 318 ? -71.560 23.438 -106.637 1.00 61.26 380 THR B N 1
ATOM 9002 C CA . THR C 1 318 ? -70.419 24.079 -105.995 1.00 63.41 380 THR B CA 1
ATOM 9003 C C . THR C 1 318 ? -69.204 24.092 -106.912 1.00 63.07 380 THR B C 1
ATOM 9004 O O . THR C 1 318 ? -68.484 25.095 -106.987 1.00 58.68 380 THR B O 1
ATOM 9008 N N . VAL C 1 319 ? -68.966 22.985 -107.618 1.00 61.88 381 VAL B N 1
ATOM 9009 C CA . VAL C 1 319 ? -67.778 22.877 -108.456 1.00 58.72 381 VAL B CA 1
ATOM 9010 C C . VAL C 1 319 ? -67.823 23.907 -109.575 1.00 61.72 381 VAL B C 1
ATOM 9011 O O . VAL C 1 319 ? -66.815 24.553 -109.882 1.00 66.33 381 VAL B O 1
ATOM 9015 N N . LYS C 1 320 ? -69.006 24.121 -110.159 1.00 57.31 382 LYS B N 1
ATOM 9016 C CA . LYS C 1 320 ? -69.144 25.033 -111.290 1.00 55.25 382 LYS B CA 1
ATOM 9017 C C . LYS C 1 320 ? -68.773 26.468 -110.950 1.00 59.52 382 LYS B C 1
ATOM 9018 O O . LYS C 1 320 ? -68.593 27.275 -111.869 1.00 57.10 382 LYS B O 1
ATOM 9024 N N . GLN C 1 321 ? -68.645 26.803 -109.666 1.00 63.11 383 GLN B N 1
ATOM 9025 C CA . GLN C 1 321 ? -68.320 28.154 -109.228 1.00 64.05 383 GLN B CA 1
ATOM 9026 C C . GLN C 1 321 ? -66.932 28.241 -108.602 1.00 69.39 383 GLN B C 1
ATOM 9027 O O . GLN C 1 321 ? -66.633 29.214 -107.902 1.00 69.40 383 GLN B O 1
ATOM 9033 N N . ILE C 1 322 ? -66.082 27.241 -108.834 1.00 68.52 384 ILE B N 1
ATOM 9034 C CA . ILE C 1 322 ? -64.722 27.209 -108.304 1.00 68.09 384 ILE B CA 1
ATOM 9035 C C . ILE C 1 322 ? -63.745 27.181 -109.474 1.00 71.55 384 ILE B C 1
ATOM 9036 O O . ILE C 1 322 ? -63.905 26.383 -110.405 1.00 69.45 384 ILE B O 1
ATOM 9041 N N . TYR C 1 323 ? -62.756 28.074 -109.438 1.00 68.71 385 TYR B N 1
ATOM 9042 C CA . TYR C 1 323 ? -61.704 28.076 -110.446 1.00 68.80 385 TYR B CA 1
ATOM 9043 C C . TYR C 1 323 ? -60.835 26.824 -110.293 1.00 73.50 385 TYR B C 1
ATOM 9044 O O . TYR C 1 323 ? -60.547 26.399 -109.168 1.00 68.54 385 TYR B O 1
ATOM 9053 N N . PRO C 1 324 ? -60.378 26.219 -111.406 1.00 72.88 386 PRO B N 1
ATOM 9054 C CA . PRO C 1 324 ? -60.594 26.644 -112.793 1.00 71.99 386 PRO B CA 1
ATOM 9055 C C . PRO C 1 324 ? -61.767 25.961 -113.481 1.00 67.21 386 PRO B C 1
ATOM 9056 O O . PRO C 1 324 ? -61.747 25.815 -114.701 1.00 70.10 386 PRO B O 1
ATOM 9060 N N . TYR C 1 325 ? -62.760 25.529 -112.712 1.00 61.29 387 TYR B N 1
ATOM 9061 C CA . TYR C 1 325 ? -63.950 24.908 -113.277 1.00 63.10 387 TYR B CA 1
ATOM 9062 C C . TYR C 1 325 ? -65.038 25.918 -113.629 1.00 66.63 387 TYR B C 1
ATOM 9063 O O . TYR C 1 325 ? -66.107 25.515 -114.104 1.00 65.33 387 TYR B O 1
ATOM 9072 N N . ASN C 1 326 ? -64.783 27.220 -113.438 1.00 71.07 388 ASN B N 1
ATOM 9073 C CA . ASN C 1 326 ? -65.758 28.248 -113.790 1.00 69.92 388 ASN B CA 1
ATOM 9074 C C . ASN C 1 326 ? -65.826 28.512 -115.289 1.00 68.96 388 ASN B C 1
ATOM 9075 O O . ASN C 1 326 ? -66.863 28.979 -115.769 1.00 66.26 388 ASN B O 1
ATOM 9080 N N . ASN C 1 327 ? -64.752 28.225 -116.033 1.00 76.91 389 ASN B N 1
ATOM 9081 C CA . ASN C 1 327 ? -64.741 28.425 -117.479 1.00 87.65 389 ASN B CA 1
ATOM 9082 C C . ASN C 1 327 ? -65.587 27.399 -118.220 1.00 94.22 389 ASN B C 1
ATOM 9083 O O . ASN C 1 327 ? -65.762 27.535 -119.438 1.00 90.04 389 ASN B O 1
ATOM 9088 N N . SER C 1 328 ? -66.089 26.374 -117.523 1.00 92.23 390 SER B N 1
ATOM 9089 C CA . SER C 1 328 ? -66.953 25.333 -118.080 1.00 92.32 390 SER B CA 1
ATOM 9090 C C . SER C 1 328 ? -66.297 24.579 -119.240 1.00 82.16 390 SER B C 1
ATOM 9091 O O . SER C 1 328 ? -66.990 23.944 -120.039 1.00 72.02 390 SER B O 1
ATOM 9094 N N . GLN C 1 329 ? -64.970 24.632 -119.347 1.00 78.67 391 GLN B N 1
ATOM 9095 C CA . GLN C 1 329 ? -64.225 23.843 -120.321 1.00 73.04 391 GLN B CA 1
ATOM 9096 C C . GLN C 1 329 ? -63.319 22.807 -119.683 1.00 67.41 391 GLN B C 1
ATOM 9097 O O . GLN C 1 329 ? -63.170 21.716 -120.236 1.00 64.74 391 GLN B O 1
ATOM 9103 N N . ARG C 1 330 ? -62.729 23.109 -118.525 1.00 70.94 392 ARG B N 1
ATOM 9104 C CA . ARG C 1 330 ? -61.980 22.094 -117.795 1.00 62.48 392 ARG B CA 1
ATOM 9105 C C . ARG C 1 330 ? -62.917 21.040 -117.235 1.00 57.78 392 ARG B C 1
ATOM 9106 O O . ARG C 1 330 ? -62.584 19.850 -117.213 1.00 58.51 392 ARG B O 1
ATOM 9114 N N . LEU C 1 331 ? -64.099 21.462 -116.788 1.00 60.65 393 LEU B N 1
ATOM 9115 C CA . LEU C 1 331 ? -65.058 20.515 -116.232 1.00 64.62 393 LEU B CA 1
ATOM 9116 C C . LEU C 1 331 ? -65.460 19.467 -117.261 1.00 55.87 393 LEU B C 1
ATOM 9117 O O . LEU C 1 331 ? -65.653 18.296 -116.915 1.00 48.05 393 LEU B O 1
ATOM 9122 N N . LEU C 1 332 ? -65.552 19.862 -118.531 1.00 56.78 394 LEU B N 1
ATOM 9123 C CA . LEU C 1 332 ? -65.940 18.917 -119.571 1.00 55.47 394 LEU B CA 1
ATOM 9124 C C . LEU C 1 332 ? -64.894 17.827 -119.745 1.00 54.51 394 LEU B C 1
ATOM 9125 O O . LEU C 1 332 ? -65.238 16.658 -119.957 1.00 49.67 394 LEU B O 1
ATOM 9130 N N . ASN C 1 333 ? -63.613 18.188 -119.654 1.00 59.34 395 ASN B N 1
ATOM 9131 C CA . ASN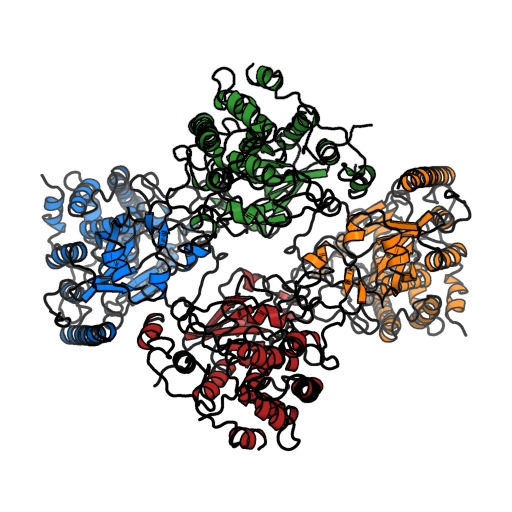 C 1 333 ? -62.562 17.182 -119.732 1.00 58.15 395 ASN B CA 1
ATOM 9132 C C . ASN C 1 333 ? -62.629 16.215 -118.557 1.00 54.60 395 ASN B C 1
ATOM 9133 O O . ASN C 1 333 ? -62.271 15.040 -118.701 1.00 56.33 395 ASN B O 1
ATOM 9138 N N . VAL C 1 334 ? -63.073 16.687 -117.389 1.00 49.91 396 VAL B N 1
ATOM 9139 C CA . VAL C 1 334 ? -63.232 15.785 -116.253 1.00 48.92 396 VAL B CA 1
ATOM 9140 C C . VAL C 1 334 ? -64.410 14.851 -116.479 1.00 49.87 396 VAL B C 1
ATOM 9141 O O . VAL C 1 334 ? -64.397 13.699 -116.024 1.00 46.59 396 VAL B O 1
ATOM 9145 N N . ILE C 1 335 ? -65.443 15.320 -117.178 1.00 51.81 397 ILE B N 1
ATOM 9146 C CA . ILE C 1 335 ? -66.577 14.454 -117.483 1.00 53.23 397 ILE B CA 1
ATOM 9147 C C . ILE C 1 335 ? -66.125 13.288 -118.355 1.00 48.73 397 ILE B C 1
ATOM 9148 O O . ILE C 1 335 ? -66.464 12.127 -118.098 1.00 44.33 397 ILE B O 1
ATOM 9153 N N . ASP C 1 336 ? -65.336 13.580 -119.393 1.00 54.62 398 ASP B N 1
ATOM 9154 C CA . ASP C 1 336 ? -64.816 12.513 -120.241 1.00 52.47 398 ASP B CA 1
ATOM 9155 C C . ASP C 1 336 ? -64.014 11.512 -119.428 1.00 45.25 398 ASP B C 1
ATOM 9156 O O . ASP C 1 336 ? -64.212 10.299 -119.560 1.00 47.34 398 ASP B O 1
ATOM 9161 N N . MET C 1 337 ? -63.146 12.004 -118.538 1.00 44.56 399 MET B N 1
ATOM 9162 C CA . MET C 1 337 ? -62.353 11.112 -117.699 1.00 44.32 399 MET B CA 1
ATOM 9163 C C . MET C 1 337 ? -63.244 10.209 -116.856 1.00 45.75 399 MET B C 1
ATOM 9164 O O . MET C 1 337 ? -62.921 9.036 -116.639 1.00 49.13 399 MET B O 1
ATOM 9169 N N . ALA C 1 338 ? -64.369 10.737 -116.368 1.00 43.78 400 ALA B N 1
ATOM 9170 C CA . ALA C 1 338 ? -65.306 9.899 -115.625 1.00 39.84 400 ALA B CA 1
ATOM 9171 C C . ALA C 1 338 ? -65.901 8.824 -116.521 1.00 38.00 400 ALA B C 1
ATOM 9172 O O . ALA C 1 338 ? -66.063 7.671 -116.103 1.00 38.00 400 ALA B O 1
ATOM 9174 N N . ILE C 1 339 ? -66.241 9.186 -117.757 1.00 41.07 401 ILE B N 1
ATOM 9175 C CA . ILE C 1 339 ? -66.780 8.207 -118.692 1.00 38.47 401 ILE B CA 1
ATOM 9176 C C . ILE C 1 339 ? -65.761 7.109 -118.944 1.00 38.00 401 ILE B C 1
ATOM 9177 O O . ILE C 1 339 ? -66.080 5.915 -118.901 1.00 38.09 401 ILE B O 1
ATOM 9182 N N . PHE C 1 340 ? -64.511 7.500 -119.193 1.00 43.13 402 PHE B N 1
ATOM 9183 C CA . PHE C 1 340 ? -63.467 6.519 -119.466 1.00 46.68 402 PHE B CA 1
ATOM 9184 C C . PHE C 1 340 ? -63.197 5.638 -118.249 1.00 42.83 402 PHE B C 1
ATOM 9185 O O . PHE C 1 340 ? -62.924 4.441 -118.396 1.00 46.93 402 PHE B O 1
ATOM 9193 N N . ASP C 1 341 ? -63.269 6.202 -117.041 1.00 38.00 403 ASP B N 1
ATOM 9194 C CA . ASP C 1 341 ? -63.036 5.390 -115.850 1.00 42.49 403 ASP B CA 1
ATOM 9195 C C . ASP C 1 341 ? -64.228 4.490 -115.552 1.00 38.93 403 ASP B C 1
ATOM 9196 O O . ASP C 1 341 ? -64.055 3.370 -115.057 1.00 40.30 403 ASP B O 1
ATOM 9201 N N . PHE C 1 342 ? -65.448 4.973 -115.800 1.00 38.00 404 PHE B N 1
ATOM 9202 C CA . PHE C 1 342 ? -66.612 4.129 -115.554 1.00 39.06 404 PHE B CA 1
ATOM 9203 C C . PHE C 1 342 ? -66.646 2.945 -116.509 1.00 40.55 404 PHE B C 1
ATOM 9204 O O . PHE C 1 342 ? -67.004 1.830 -116.111 1.00 46.22 404 PHE B O 1
ATOM 9212 N N . LEU C 1 343 ? -66.248 3.155 -117.764 1.00 38.00 405 LEU B N 1
ATOM 9213 C CA . LEU C 1 343 ? -66.245 2.053 -118.718 1.00 38.00 405 LEU B CA 1
ATOM 9214 C C . LEU C 1 343 ? -65.316 0.936 -118.265 1.00 38.00 405 LEU B C 1
ATOM 9215 O O . LEU C 1 343 ? -65.653 -0.246 -118.386 1.00 38.00 405 LEU B O 1
ATOM 9220 N N . ILE C 1 344 ? -64.164 1.289 -117.691 1.00 40.50 406 ILE B N 1
ATOM 9221 C CA . ILE C 1 344 ? -63.211 0.286 -117.226 1.00 39.25 406 ILE B CA 1
ATOM 9222 C C . ILE C 1 344 ? -63.358 -0.025 -115.743 1.00 38.00 406 ILE B C 1
ATOM 9223 O O . ILE C 1 344 ? -62.740 -0.990 -115.266 1.00 44.40 406 ILE B O 1
ATOM 9228 N N . GLY C 1 345 ? -64.142 0.750 -115.002 1.00 38.00 407 GLY B N 1
ATOM 9229 C CA . GLY C 1 345 ? -64.267 0.514 -113.574 1.00 39.73 407 GLY B CA 1
ATOM 9230 C C . GLY C 1 345 ? -63.036 0.906 -112.785 1.00 39.30 407 GLY B C 1
ATOM 9231 O O . GLY C 1 345 ? -62.627 0.182 -111.866 1.00 38.00 407 GLY B O 1
ATOM 9232 N N . ASN C 1 346 ? -62.449 2.055 -113.104 1.00 38.69 408 ASN B N 1
ATOM 9233 C CA . ASN C 1 346 ? -61.250 2.545 -112.428 1.00 40.40 408 ASN B CA 1
ATOM 9234 C C . ASN C 1 346 ? -61.718 3.544 -111.378 1.00 46.44 408 ASN B C 1
ATOM 9235 O O . ASN C 1 346 ? -61.897 4.731 -111.657 1.00 48.85 408 ASN B O 1
ATOM 9240 N N . MET C 1 347 ? -61.950 3.047 -110.161 1.00 42.44 409 MET B N 1
ATOM 9241 C CA . MET C 1 347 ? -62.339 3.937 -109.072 1.00 45.44 409 MET B CA 1
ATOM 9242 C C . MET C 1 347 ? -61.164 4.777 -108.586 1.00 43.18 409 MET B C 1
ATOM 9243 O O . MET C 1 347 ? -61.367 5.864 -108.036 1.00 51.89 409 MET B O 1
ATOM 9248 N N . ASP C 1 348 ? -59.938 4.303 -108.787 1.00 38.75 410 ASP B N 1
ATOM 9249 C CA . ASP C 1 348 ? -58.745 4.958 -108.251 1.00 40.60 410 ASP B CA 1
ATOM 9250 C C . ASP C 1 348 ? -58.219 6.004 -109.238 1.00 46.92 410 ASP B C 1
ATOM 9251 O O . ASP C 1 348 ? -57.182 5.841 -109.886 1.00 55.56 410 ASP B O 1
ATOM 9256 N N . ARG C 1 349 ? -58.943 7.116 -109.318 1.00 43.72 411 ARG B N 1
ATOM 9257 C CA . ARG C 1 349 ? -58.509 8.287 -110.078 1.00 45.23 411 ARG B CA 1
ATOM 9258 C C . ARG C 1 349 ? -58.497 9.495 -109.142 1.00 47.19 411 ARG B C 1
ATOM 9259 O O . ARG C 1 349 ? -59.323 10.406 -109.259 1.00 43.66 411 ARG B O 1
ATOM 9267 N N . HIS C 1 350 ? -57.548 9.492 -108.200 1.00 45.10 412 HIS B N 1
ATOM 9268 C CA . HIS C 1 350 ? -57.434 10.597 -107.254 1.00 45.10 412 HIS B CA 1
ATOM 9269 C C . HIS C 1 350 ? -56.836 11.847 -107.896 1.00 46.21 412 HIS B C 1
ATOM 9270 O O . HIS C 1 350 ? -57.182 12.968 -107.504 1.00 47.38 412 HIS B O 1
ATOM 9277 N N . HIS C 1 351 ? -55.945 11.687 -108.868 1.00 46.17 413 HIS B N 1
ATOM 9278 C CA . HIS C 1 351 ? -55.281 12.819 -109.494 1.00 47.09 413 HIS B CA 1
ATOM 9279 C C . HIS C 1 351 ? -55.223 12.617 -110.999 1.00 48.70 413 HIS B C 1
ATOM 9280 O O . HIS C 1 351 ? -55.043 11.494 -111.484 1.00 47.44 413 HIS B O 1
ATOM 9287 N N . TYR C 1 352 ? -55.398 13.712 -111.729 1.00 48.64 414 TYR B N 1
ATOM 9288 C CA . TYR C 1 352 ? -55.213 13.741 -113.170 1.00 50.62 414 TYR B CA 1
ATOM 9289 C C . TYR C 1 352 ? -54.126 14.756 -113.502 1.00 50.57 414 TYR B C 1
ATOM 9290 O O . TYR C 1 352 ? -54.080 15.839 -112.911 1.00 50.61 414 TYR B O 1
ATOM 9299 N N . GLU C 1 353 ? -53.227 14.390 -114.414 1.00 48.68 415 GLU B N 1
ATOM 9300 C CA . GLU C 1 353 ? -52.106 15.244 -114.783 1.00 49.81 415 GLU B CA 1
ATOM 9301 C C . GLU C 1 353 ? -52.415 16.027 -116.052 1.00 46.73 415 GLU B C 1
ATOM 9302 O O . GLU C 1 353 ? -53.187 15.581 -116.905 1.00 46.79 415 GLU B O 1
ATOM 9308 N N . MET C 1 354 ? -51.784 17.196 -116.177 1.00 52.96 416 MET B N 1
ATOM 9309 C CA . MET C 1 354 ? -51.980 18.080 -117.319 1.00 55.25 416 MET B CA 1
ATOM 9310 C C . MET C 1 354 ? -50.641 18.633 -117.786 1.00 52.83 416 MET B C 1
ATOM 9311 O O . MET C 1 354 ? -49.692 18.748 -117.004 1.00 51.72 416 MET B O 1
ATOM 9316 N N . PHE C 1 355 ? -50.579 18.993 -119.068 1.00 51.68 417 PHE B N 1
ATOM 9317 C CA . PHE C 1 355 ? -49.417 19.672 -119.627 1.00 50.45 417 PHE B CA 1
ATOM 9318 C C . PHE C 1 355 ? -49.571 21.165 -119.381 1.00 50.95 417 PHE B C 1
ATOM 9319 O O . PHE C 1 355 ? -50.553 21.774 -119.820 1.00 51.37 417 PHE B O 1
ATOM 9327 N N . THR C 1 356 ? -48.599 21.749 -118.682 1.00 48.88 418 THR B N 1
ATOM 9328 C CA . THR C 1 356 ? -48.718 23.143 -118.286 1.00 53.92 418 THR B CA 1
ATOM 9329 C C . THR C 1 356 ? -48.712 24.085 -119.485 1.00 55.67 418 THR B C 1
ATOM 9330 O O . THR C 1 356 ? -49.252 25.192 -119.391 1.00 58.28 418 THR B O 1
ATOM 9334 N N . LYS C 1 357 ? -48.125 23.667 -120.609 1.00 49.55 419 LYS B N 1
ATOM 9335 C CA . LYS C 1 357 ? -48.091 24.525 -121.787 1.00 50.83 419 LYS B CA 1
ATOM 9336 C C . LYS C 1 357 ? -49.483 24.733 -122.369 1.00 57.55 419 LYS B C 1
ATOM 9337 O O . LYS C 1 357 ? -49.758 25.786 -122.958 1.00 60.70 419 LYS B O 1
ATOM 9343 N N . PHE C 1 358 ? -50.378 23.762 -122.194 1.00 55.91 420 PHE B N 1
ATOM 9344 C CA . PHE C 1 358 ? -51.685 23.804 -122.831 1.00 60.04 420 PHE B CA 1
ATOM 9345 C C . PHE C 1 358 ? -52.731 24.555 -122.021 1.00 63.27 420 PHE B C 1
ATOM 9346 O O . PHE C 1 358 ? -53.831 24.794 -122.534 1.00 71.66 420 PHE B O 1
ATOM 9354 N N . GLY C 1 359 ? -52.441 24.898 -120.773 1.00 52.90 421 GLY B N 1
ATOM 9355 C CA . GLY C 1 359 ? -53.322 25.775 -120.039 1.00 57.18 421 GLY B CA 1
ATOM 9356 C C . GLY C 1 359 ? -54.520 25.049 -119.460 1.00 65.00 421 GLY B C 1
ATOM 9357 O O . GLY C 1 359 ? -54.637 23.820 -119.507 1.00 66.91 421 GLY B O 1
ATOM 9358 N N . ASP C 1 360 ? -55.447 25.852 -118.928 1.00 62.91 422 ASP B N 1
ATOM 9359 C CA . ASP C 1 360 ? -56.624 25.304 -118.262 1.00 64.23 422 ASP B CA 1
ATOM 9360 C C . ASP C 1 360 ? -57.498 24.504 -119.216 1.00 69.47 422 ASP B C 1
ATOM 9361 O O . ASP C 1 360 ? -58.186 23.568 -118.791 1.00 70.18 422 ASP B O 1
ATOM 9366 N N . ASP C 1 361 ? -57.492 24.851 -120.497 1.00 68.09 423 ASP B N 1
ATOM 9367 C CA . ASP C 1 361 ? -58.282 24.120 -121.473 1.00 69.95 423 ASP B CA 1
ATOM 9368 C C . ASP C 1 361 ? -57.553 22.907 -122.030 1.00 66.44 423 ASP B C 1
ATOM 9369 O O . ASP C 1 361 ? -58.121 22.195 -122.863 1.00 69.31 423 ASP B O 1
ATOM 9374 N N . GLY C 1 362 ? -56.326 22.647 -121.582 1.00 62.36 424 GLY B N 1
ATOM 9375 C CA . GLY C 1 362 ? -55.600 21.491 -122.068 1.00 61.16 424 GLY B CA 1
ATOM 9376 C C . GLY C 1 362 ? -56.273 20.192 -121.669 1.00 62.78 424 GLY B C 1
ATOM 9377 O O . GLY C 1 362 ? -57.019 20.121 -120.692 1.00 66.49 424 GLY B O 1
ATOM 9378 N N . PHE C 1 363 ? -56.018 19.152 -122.456 1.00 57.40 425 PHE B N 1
ATOM 9379 C CA . PHE C 1 363 ? -56.600 17.846 -122.190 1.00 54.77 425 PHE B CA 1
ATOM 9380 C C . PHE C 1 363 ? -55.940 17.186 -120.981 1.00 54.08 425 PHE B C 1
ATOM 9381 O O . PHE C 1 363 ? -54.856 17.574 -120.532 1.00 47.53 425 PHE B O 1
ATOM 9389 N N . LEU C 1 364 ? -56.610 16.163 -120.461 1.00 55.31 426 LEU B N 1
ATOM 9390 C CA . LEU C 1 364 ? -56.148 15.438 -119.285 1.00 57.00 426 LEU B CA 1
ATOM 9391 C C . LEU C 1 364 ? -55.475 14.134 -119.691 1.00 56.67 426 LEU B C 1
ATOM 9392 O O . LEU C 1 364 ? -55.917 13.454 -120.623 1.00 61.16 426 LEU B O 1
ATOM 9397 N N . ILE C 1 365 ? -54.415 13.782 -118.976 1.00 50.22 427 ILE B N 1
ATOM 9398 C CA . ILE C 1 365 ? -53.685 12.550 -119.231 1.00 45.12 427 ILE B CA 1
ATOM 9399 C C . ILE C 1 365 ? -54.220 11.473 -118.304 1.00 45.44 427 ILE B C 1
ATOM 9400 O O . ILE C 1 365 ? -54.289 11.668 -117.086 1.00 48.61 427 ILE B O 1
ATOM 9405 N N . HIS C 1 366 ? -54.582 10.328 -118.875 1.00 39.78 428 HIS B N 1
ATOM 9406 C CA . HIS C 1 366 ? -55.107 9.210 -118.100 1.00 38.83 428 HIS B CA 1
ATOM 9407 C C . HIS C 1 366 ? -53.978 8.199 -117.931 1.00 38.53 428 HIS B C 1
ATOM 9408 O O . HIS C 1 366 ? -53.854 7.230 -118.677 1.00 46.93 428 HIS B O 1
ATOM 9415 N N . LEU C 1 367 ? -53.135 8.442 -116.927 1.00 38.00 429 LEU B N 1
ATOM 9416 C CA . LEU C 1 367 ? -51.860 7.730 -116.827 1.00 43.66 429 LEU B CA 1
ATOM 9417 C C . LEU C 1 367 ? -52.004 6.307 -116.294 1.00 46.50 429 LEU B C 1
ATOM 9418 O O . LEU C 1 367 ? -51.722 5.335 -117.002 1.00 51.70 429 LEU B O 1
ATOM 9423 N N . ASP C 1 368 ? -52.412 6.162 -115.038 1.00 42.95 430 ASP B N 1
ATOM 9424 C CA . ASP C 1 368 ? -52.378 4.866 -114.362 1.00 53.38 430 ASP B CA 1
ATOM 9425 C C . ASP C 1 368 ? -53.782 4.273 -114.347 1.00 48.47 430 ASP B C 1
ATOM 9426 O O . ASP C 1 368 ? -54.607 4.617 -113.497 1.00 46.49 430 ASP B O 1
ATOM 9431 N N . ASN C 1 369 ? -54.040 3.354 -115.277 1.00 43.89 431 ASN B N 1
ATOM 9432 C CA . ASN C 1 369 ? -55.328 2.684 -115.391 1.00 38.00 431 ASN B CA 1
ATOM 9433 C C . ASN C 1 369 ? -55.249 1.231 -114.963 1.00 39.62 431 ASN B C 1
ATOM 9434 O O . ASN C 1 369 ? -56.169 0.458 -115.250 1.00 38.00 431 ASN B O 1
ATOM 9439 N N . ALA C 1 370 ? -54.170 0.841 -114.283 1.00 45.21 432 ALA B N 1
ATOM 9440 C CA . ALA C 1 370 ? -53.915 -0.561 -113.981 1.00 49.25 432 ALA B CA 1
ATOM 9441 C C . ALA C 1 370 ? -54.949 -1.173 -113.051 1.00 38.33 432 ALA B C 1
ATOM 9442 O O . ALA C 1 370 ? -54.890 -2.381 -112.802 1.00 38.00 432 ALA B O 1
ATOM 9444 N N . ARG C 1 371 ? -55.881 -0.385 -112.528 1.00 38.00 433 ARG B N 1
ATOM 9445 C CA . ARG C 1 371 ? -56.852 -0.895 -111.574 1.00 38.00 433 ARG B CA 1
ATOM 9446 C C . ARG C 1 371 ? -58.185 -1.252 -112.203 1.00 38.00 433 ARG B C 1
ATOM 9447 O O . ARG C 1 371 ? -58.899 -2.107 -111.671 1.00 39.10 433 ARG B O 1
ATOM 9455 N N . GLY C 1 372 ? -58.538 -0.628 -113.319 1.00 38.00 434 GLY B N 1
ATOM 9456 C CA . GLY C 1 372 ? -59.766 -0.953 -114.026 1.00 38.00 434 GLY B CA 1
ATOM 9457 C C . GLY C 1 372 ? -59.822 -2.385 -114.517 1.00 38.00 434 GLY B C 1
ATOM 9458 O O . GLY C 1 372 ? -58.850 -3.128 -114.362 1.00 38.00 434 GLY B O 1
ATOM 9459 N N . PHE C 1 373 ? -60.954 -2.793 -115.091 1.00 38.00 435 PHE B N 1
ATOM 9460 C CA . PHE C 1 373 ? -61.123 -4.147 -115.623 1.00 38.19 435 PHE B CA 1
ATOM 9461 C C . PHE C 1 373 ? -60.857 -5.199 -114.554 1.00 42.40 435 PHE B C 1
ATOM 9462 O O . PHE C 1 373 ? -60.050 -6.110 -114.739 1.00 44.57 435 PHE B O 1
ATOM 9470 N N . GLY C 1 374 ? -61.531 -5.055 -113.418 1.00 42.62 436 GLY B N 1
ATOM 9471 C CA . GLY C 1 374 ? -61.409 -6.031 -112.357 1.00 47.35 436 GLY B CA 1
ATOM 9472 C C . GLY C 1 374 ? -62.736 -6.653 -111.976 1.00 48.14 436 GLY B C 1
ATOM 9473 O O . GLY C 1 374 ? -62.777 -7.744 -111.405 1.00 48.51 436 GLY B O 1
ATOM 9474 N N . ARG C 1 375 ? -63.833 -5.988 -112.316 1.00 45.57 437 ARG B N 1
ATOM 9475 C CA . ARG C 1 375 ? -65.172 -6.475 -111.998 1.00 52.60 437 ARG B CA 1
ATOM 9476 C C . ARG C 1 375 ? -65.952 -6.478 -113.307 1.00 55.08 437 ARG B C 1
ATOM 9477 O O . ARG C 1 375 ? -66.377 -5.425 -113.790 1.00 55.51 437 ARG B O 1
ATOM 9485 N N . HIS C 1 376 ? -66.090 -7.653 -113.912 1.00 55.44 438 HIS B N 1
ATOM 9486 C CA . HIS C 1 376 ? -66.907 -7.747 -115.112 1.00 57.04 438 HIS B CA 1
ATOM 9487 C C . HIS C 1 376 ? -68.384 -7.916 -114.793 1.00 58.64 438 HIS B C 1
ATOM 9488 O O . HIS C 1 376 ? -69.228 -7.702 -115.671 1.00 57.20 438 HIS B O 1
ATOM 9495 N N . SER C 1 377 ? -68.713 -8.282 -113.556 1.00 57.05 439 SER B N 1
ATOM 9496 C CA . SER C 1 377 ? -70.091 -8.491 -113.147 1.00 52.52 439 SER B CA 1
ATOM 9497 C C . SER C 1 377 ? -70.673 -7.311 -112.383 1.00 47.60 439 SER B C 1
ATOM 9498 O O . SER C 1 377 ? -71.872 -7.317 -112.092 1.00 54.56 439 SER B O 1
ATOM 9501 N N . HIS C 1 378 ? -69.870 -6.303 -112.068 1.00 41.64 440 HIS B N 1
ATOM 9502 C CA . HIS C 1 378 ? -70.311 -5.172 -111.267 1.00 47.79 440 HIS B CA 1
ATOM 9503 C C . HIS C 1 378 ? -70.015 -3.879 -112.011 1.00 48.03 440 HIS B C 1
ATOM 9504 O O . HIS C 1 378 ? -68.981 -3.761 -112.673 1.00 52.45 440 HIS B O 1
ATOM 9511 N N . ASP C 1 379 ? -70.934 -2.919 -111.927 1.00 47.12 441 ASP B N 1
ATOM 9512 C CA . ASP C 1 379 ? -70.734 -1.591 -112.500 1.00 46.36 441 ASP B CA 1
ATOM 9513 C C . ASP C 1 379 ? -70.781 -0.568 -111.376 1.00 47.46 441 ASP B C 1
ATOM 9514 O O . ASP C 1 379 ? -71.799 -0.450 -110.685 1.00 45.77 441 ASP B O 1
ATOM 9519 N N . GLU C 1 380 ? -69.686 0.170 -111.191 1.00 50.75 442 GLU B N 1
ATOM 9520 C CA . GLU C 1 380 ? -69.587 1.139 -110.099 1.00 49.62 442 GLU B CA 1
ATOM 9521 C C . GLU C 1 380 ? -70.051 2.492 -110.615 1.00 43.08 442 GLU B C 1
ATOM 9522 O O . GLU C 1 380 ? -69.285 3.228 -111.243 1.00 39.22 442 GLU B O 1
ATOM 9528 N N . ILE C 1 381 ? -71.299 2.843 -110.303 1.00 43.16 443 ILE B N 1
ATOM 9529 C CA . ILE C 1 381 ? -71.885 4.057 -110.854 1.00 45.33 443 ILE B CA 1
ATOM 9530 C C . ILE C 1 381 ? -71.366 5.312 -110.172 1.00 46.35 443 ILE B C 1
ATOM 9531 O O . ILE C 1 381 ? -71.519 6.410 -110.722 1.00 44.29 443 ILE B O 1
ATOM 9536 N N . SER C 1 382 ? -70.765 5.187 -108.986 1.00 44.28 444 SER B N 1
ATOM 9537 C CA . SER C 1 382 ? -70.196 6.359 -108.334 1.00 45.99 444 SER B CA 1
ATOM 9538 C C . SER C 1 382 ? -69.080 6.973 -109.163 1.00 47.22 444 SER B C 1
ATOM 9539 O O . SER C 1 382 ? -68.789 8.164 -109.012 1.00 48.20 444 SER B O 1
ATOM 9542 N N . ILE C 1 383 ? -68.453 6.187 -110.039 1.00 47.51 445 ILE B N 1
ATOM 9543 C CA . ILE C 1 383 ? -67.446 6.742 -110.933 1.00 42.63 445 ILE B CA 1
ATOM 9544 C C . ILE C 1 383 ? -68.084 7.758 -111.863 1.00 43.39 445 ILE B C 1
ATOM 9545 O O . ILE C 1 383 ? -67.487 8.792 -112.186 1.00 42.35 445 ILE B O 1
ATOM 9550 N N . LEU C 1 384 ? -69.324 7.496 -112.274 1.00 48.58 446 LEU B N 1
ATOM 9551 C CA . LEU C 1 384 ? -70.085 8.344 -113.181 1.00 52.25 446 LEU B CA 1
ATOM 9552 C C . LEU C 1 384 ? -70.684 9.565 -112.492 1.00 49.94 446 LEU B C 1
ATOM 9553 O O . LEU C 1 384 ? -71.433 10.313 -113.131 1.00 47.73 446 LEU B O 1
ATOM 9558 N N . SER C 1 385 ? -70.356 9.786 -111.222 1.00 50.48 447 SER B N 1
ATOM 9559 C CA . SER C 1 385 ? -70.906 10.924 -110.489 1.00 52.72 447 SER B CA 1
ATOM 9560 C C . SER C 1 385 ? -70.703 12.273 -111.173 1.00 53.20 447 SER B C 1
ATOM 9561 O O . SER C 1 385 ? -71.623 13.104 -111.099 1.00 60.26 447 SER B O 1
ATOM 9564 N N . PRO C 1 386 ? -69.568 12.575 -111.822 1.00 45.24 448 PRO B N 1
ATOM 9565 C CA . PRO C 1 386 ? -69.480 13.873 -112.515 1.00 42.29 448 PRO B CA 1
ATOM 9566 C C . PRO C 1 386 ? -70.569 14.068 -113.556 1.00 44.95 448 PRO B C 1
ATOM 9567 O O . PRO C 1 386 ? -71.233 15.112 -113.570 1.00 45.91 448 PRO B O 1
ATOM 9571 N N . LEU C 1 387 ? -70.784 13.081 -114.426 1.00 40.93 449 LEU B N 1
ATOM 9572 C CA . LEU C 1 387 ? -71.844 13.205 -115.417 1.00 41.29 449 LEU B CA 1
ATOM 9573 C C . LEU C 1 387 ? -73.219 13.137 -114.773 1.00 45.52 449 LEU B C 1
ATOM 9574 O O . LEU C 1 387 ? -74.152 13.806 -115.234 1.00 50.93 449 LEU B O 1
ATOM 9579 N N . SER C 1 388 ? -73.364 12.344 -113.709 1.00 47.79 450 SER B N 1
ATOM 9580 C CA . SER C 1 388 ? -74.659 12.226 -113.050 1.00 49.34 450 SER B CA 1
ATOM 9581 C C . SER C 1 388 ? -75.100 13.560 -112.464 1.00 52.47 450 SER B C 1
ATOM 9582 O O . SER C 1 388 ? -76.246 13.984 -112.657 1.00 56.87 450 SER B O 1
ATOM 9585 N N . GLN C 1 389 ? -74.186 14.263 -111.796 1.00 49.31 451 GLN B N 1
ATOM 9586 C CA . GLN C 1 389 ? -74.532 15.449 -111.025 1.00 49.93 451 GLN B CA 1
ATOM 9587 C C . GLN C 1 389 ? -74.410 16.731 -111.838 1.00 55.70 451 GLN B C 1
ATOM 9588 O O . GLN C 1 389 ? -75.289 17.595 -111.758 1.00 64.43 451 GLN B O 1
ATOM 9594 N N . CYS C 1 390 ? -73.346 16.868 -112.634 1.00 53.95 452 CYS B N 1
ATOM 9595 C CA . CYS C 1 390 ? -73.185 18.070 -113.448 1.00 55.42 452 CYS B CA 1
ATOM 9596 C C . CYS C 1 390 ? -74.184 18.104 -114.588 1.00 60.74 452 CYS B C 1
ATOM 9597 O O . CYS C 1 390 ? -74.677 19.175 -114.961 1.00 65.95 452 CYS B O 1
ATOM 9600 N N . CYS C 1 391 ? -74.464 16.943 -115.168 1.00 56.80 453 CYS B N 1
ATOM 9601 C CA . CYS C 1 391 ? -75.404 16.803 -116.269 1.00 57.33 453 CYS B CA 1
ATOM 9602 C C . CYS C 1 391 ? -75.042 17.755 -117.415 1.00 58.20 453 CYS B C 1
ATOM 9603 O O . CYS C 1 391 ? -75.730 18.732 -117.714 1.00 57.28 453 CYS B O 1
ATOM 9606 N N . MET C 1 392 ? -73.907 17.433 -118.032 1.00 54.27 454 MET B N 1
ATOM 9607 C CA . MET C 1 392 ? -73.455 18.059 -119.268 1.00 54.57 454 MET B CA 1
ATOM 9608 C C . MET C 1 392 ? -72.321 17.232 -119.854 1.00 47.92 454 MET B C 1
ATOM 9609 O O . MET C 1 392 ? -71.442 16.776 -119.119 1.00 46.16 454 MET B O 1
ATOM 9614 N N . ILE C 1 393 ? -72.365 16.999 -121.166 1.00 47.97 455 ILE B N 1
ATOM 9615 C CA . ILE C 1 393 ? -71.411 16.150 -121.869 1.00 48.37 455 ILE B CA 1
ATOM 9616 C C . ILE C 1 393 ? -70.996 16.851 -123.155 1.00 55.99 455 ILE B C 1
ATOM 9617 O O . ILE C 1 393 ? -71.779 17.595 -123.753 1.00 64.73 455 ILE B O 1
ATOM 9622 N N . LYS C 1 394 ? -69.756 16.614 -123.586 1.00 58.66 456 LYS B N 1
ATOM 9623 C CA . LYS C 1 394 ? -69.268 17.241 -124.808 1.00 64.47 456 LYS B CA 1
ATOM 9624 C C . LYS C 1 394 ? -69.970 16.670 -126.038 1.00 57.15 456 LYS B C 1
ATOM 9625 O O . LYS C 1 394 ? -70.338 15.492 -126.089 1.00 49.29 456 LYS B O 1
ATOM 9631 N N . LYS C 1 395 ? -70.171 17.538 -127.033 1.00 58.76 457 LYS B N 1
ATOM 9632 C CA . LYS C 1 395 ? -70.845 17.127 -128.261 1.00 55.18 457 LYS B CA 1
ATOM 9633 C C . LYS C 1 395 ? -70.090 15.993 -128.943 1.00 52.43 457 LYS B C 1
ATOM 9634 O O . LYS C 1 395 ? -70.672 14.951 -129.265 1.00 50.31 457 LYS B O 1
ATOM 9640 N N . LYS C 1 396 ? -68.784 16.182 -129.163 1.00 46.90 458 LYS B N 1
ATOM 9641 C CA . LYS C 1 396 ? -67.971 15.150 -129.796 1.00 40.97 458 LYS B CA 1
ATOM 9642 C C . LYS C 1 396 ? -68.024 13.846 -129.011 1.00 43.34 458 LYS B C 1
ATOM 9643 O O . LYS C 1 396 ? -68.176 12.768 -129.595 1.00 39.85 458 LYS B O 1
ATOM 9649 N N . THR C 1 397 ? -67.916 13.928 -127.683 1.00 50.86 459 THR B N 1
ATOM 9650 C CA . THR C 1 397 ? -67.914 12.721 -126.861 1.00 49.76 459 THR B CA 1
ATOM 9651 C C . THR C 1 397 ? -69.226 11.960 -127.001 1.00 48.91 459 THR B C 1
ATOM 9652 O O . THR C 1 397 ? -69.234 10.726 -127.074 1.00 44.78 459 THR B O 1
ATOM 9656 N N . LEU C 1 398 ? -70.346 12.685 -127.057 1.00 54.42 460 LEU B N 1
ATOM 9657 C CA . LEU C 1 398 ? -71.649 12.033 -127.128 1.00 52.35 460 LEU B CA 1
ATOM 9658 C C . LEU C 1 398 ? -71.847 11.327 -128.461 1.00 48.13 460 LEU B C 1
ATOM 9659 O O . LEU C 1 398 ? -72.437 10.242 -128.513 1.00 46.17 460 LEU B O 1
ATOM 9664 N N . LEU C 1 399 ? -71.358 11.924 -129.546 1.00 47.59 461 LEU B N 1
ATOM 9665 C CA . LEU C 1 399 ? -71.515 11.313 -130.860 1.00 48.44 461 LEU B CA 1
ATOM 9666 C C . LEU C 1 399 ? -70.729 10.010 -130.954 1.00 48.86 461 LEU B C 1
ATOM 9667 O O . LEU C 1 399 ? -71.210 9.029 -131.537 1.00 41.45 461 LEU B O 1
ATOM 9672 N N . HIS C 1 400 ? -69.512 9.985 -130.395 1.00 48.92 462 HIS B N 1
ATOM 9673 C CA . HIS C 1 400 ? -68.720 8.757 -130.394 1.00 46.93 462 HIS B CA 1
ATOM 9674 C C . HIS C 1 400 ? -69.366 7.679 -129.529 1.00 48.21 462 HIS B C 1
ATOM 9675 O O . HIS C 1 400 ? -69.330 6.493 -129.879 1.00 43.81 462 HIS B O 1
ATOM 9682 N N . LEU C 1 401 ? -69.978 8.070 -128.408 1.00 52.21 463 LEU B N 1
ATOM 9683 C CA . LEU C 1 401 ? -70.642 7.091 -127.550 1.00 51.30 463 LEU B CA 1
ATOM 9684 C C . LEU C 1 401 ? -71.889 6.541 -128.222 1.00 51.85 463 LEU B C 1
ATOM 9685 O O . LEU C 1 401 ? -72.118 5.325 -128.231 1.00 46.72 463 LEU B O 1
ATOM 9690 N N . GLN C 1 402 ? -72.705 7.429 -128.800 1.00 50.67 464 GLN B N 1
ATOM 9691 C CA . GLN C 1 402 ? -73.903 6.986 -129.499 1.00 48.79 464 GLN B CA 1
ATOM 9692 C C . GLN C 1 402 ? -73.540 6.055 -130.643 1.00 51.55 464 GLN B C 1
ATOM 9693 O O . GLN C 1 402 ? -74.189 5.021 -130.846 1.00 49.60 464 GLN B O 1
ATOM 9699 N N . LEU C 1 403 ? -72.484 6.396 -131.385 1.00 50.74 465 LEU B N 1
ATOM 9700 C CA . LEU C 1 403 ? -72.064 5.562 -132.502 1.00 51.66 465 LEU B CA 1
ATOM 9701 C C . LEU C 1 403 ? -71.654 4.179 -132.022 1.00 50.53 465 LEU B C 1
ATOM 9702 O O . LEU C 1 403 ? -71.992 3.169 -132.650 1.00 50.68 465 LEU B O 1
ATOM 9707 N N . LEU C 1 404 ? -70.920 4.116 -130.912 1.00 50.33 466 LEU B N 1
ATOM 9708 C CA . LEU C 1 404 ? -70.433 2.853 -130.367 1.00 53.87 466 LEU B CA 1
ATOM 9709 C C . LEU C 1 404 ? -71.532 1.991 -129.756 1.00 56.41 466 LEU B C 1
ATOM 9710 O O . LEU C 1 404 ? -71.234 0.888 -129.281 1.00 53.39 466 LEU B O 1
ATOM 9715 N N . ALA C 1 405 ? -72.784 2.446 -129.760 1.00 57.42 467 ALA B N 1
ATOM 9716 C CA . ALA C 1 405 ? -73.889 1.628 -129.281 1.00 59.07 467 ALA B CA 1
ATOM 9717 C C . ALA C 1 405 ? -74.584 0.853 -130.394 1.00 56.26 467 ALA B C 1
ATOM 9718 O O . ALA C 1 405 ? -75.322 -0.093 -130.098 1.00 51.27 467 ALA B O 1
ATOM 9720 N N . GLN C 1 406 ? -74.334 1.198 -131.655 1.00 54.34 468 GLN B N 1
ATOM 9721 C CA . GLN C 1 406 ? -74.973 0.541 -132.789 1.00 56.36 468 GLN B CA 1
ATOM 9722 C C . GLN C 1 406 ? -74.204 -0.713 -133.179 1.00 56.49 468 GLN B C 1
ATOM 9723 O O . GLN C 1 406 ? -72.975 -0.760 -133.076 1.00 57.38 468 GLN B O 1
ATOM 9729 N N . ALA C 1 407 ? -74.944 -1.743 -133.598 1.00 59.04 469 ALA B N 1
ATOM 9730 C CA . ALA C 1 407 ? -74.343 -3.053 -133.837 1.00 57.72 469 ALA B CA 1
ATOM 9731 C C . ALA C 1 407 ? -73.262 -3.009 -134.912 1.00 57.13 469 ALA B C 1
ATOM 9732 O O . ALA C 1 407 ? -72.350 -3.845 -134.904 1.00 55.03 469 ALA B O 1
ATOM 9734 N N . ASP C 1 408 ? -73.354 -2.065 -135.856 1.00 61.05 470 ASP B N 1
ATOM 9735 C CA . ASP C 1 408 ? -72.337 -1.957 -136.901 1.00 58.00 470 ASP B CA 1
ATOM 9736 C C . ASP C 1 408 ? -70.986 -1.513 -136.343 1.00 49.93 470 ASP B C 1
ATOM 9737 O O . ASP C 1 408 ? -69.945 -1.806 -136.943 1.00 46.86 470 ASP B O 1
ATOM 9742 N N . TYR C 1 409 ? -70.976 -0.796 -135.222 1.00 52.74 471 TYR B N 1
ATOM 9743 C CA . TYR C 1 409 ? -69.728 -0.382 -134.584 1.00 51.91 471 TYR B CA 1
ATOM 9744 C C . TYR C 1 409 ? -69.839 -0.489 -133.068 1.00 51.23 471 TYR B C 1
ATOM 9745 O O . TYR C 1 409 ? -69.522 0.448 -132.335 1.00 47.70 471 TYR B O 1
ATOM 9754 N N . ARG C 1 410 ? -70.280 -1.641 -132.570 1.00 47.95 472 ARG B N 1
ATOM 9755 C CA . ARG C 1 410 ? -70.482 -1.769 -131.133 1.00 55.25 472 ARG B CA 1
ATOM 9756 C C . ARG C 1 410 ? -69.153 -1.852 -130.393 1.00 54.66 472 ARG B C 1
ATOM 9757 O O . ARG C 1 410 ? -68.162 -2.383 -130.900 1.00 51.02 472 ARG B O 1
ATOM 9765 N N . LEU C 1 411 ? -69.162 -1.337 -129.159 1.00 53.90 473 LEU B N 1
ATOM 9766 C CA . LEU C 1 411 ? -67.930 -1.128 -128.402 1.00 51.16 473 LEU B CA 1
ATOM 9767 C C . LEU C 1 411 ? -67.226 -2.437 -128.066 1.00 45.49 473 LEU B C 1
ATOM 9768 O O . LEU C 1 411 ? -65.993 -2.474 -127.993 1.00 45.27 473 LEU B O 1
ATOM 9773 N N . SER C 1 412 ? -67.976 -3.512 -127.824 1.00 45.85 474 SER B N 1
ATOM 9774 C CA . SER C 1 412 ? -67.313 -4.758 -127.463 1.00 44.23 474 SER B CA 1
ATOM 9775 C C . SER C 1 412 ? -66.576 -5.345 -128.652 1.00 46.59 474 SER B C 1
ATOM 9776 O O . SER C 1 412 ? -65.452 -5.835 -128.510 1.00 54.04 474 SER B O 1
ATOM 9779 N N . ASP C 1 413 ? -67.182 -5.289 -129.838 1.00 49.19 475 ASP B N 1
ATOM 9780 C CA . ASP C 1 413 ? -66.566 -5.939 -130.987 1.00 49.88 475 ASP B CA 1
ATOM 9781 C C . ASP C 1 413 ? -65.336 -5.179 -131.462 1.00 43.82 475 ASP B C 1
ATOM 9782 O O . ASP C 1 413 ? -64.306 -5.792 -131.764 1.00 47.84 475 ASP B O 1
ATOM 9787 N N . VAL C 1 414 ? -65.404 -3.847 -131.497 1.00 40.27 476 VAL B N 1
ATOM 9788 C CA . VAL C 1 414 ? -64.248 -3.084 -131.953 1.00 40.60 476 VAL B CA 1
ATOM 9789 C C . VAL C 1 414 ? -63.112 -3.167 -130.941 1.00 42.27 476 VAL B C 1
ATOM 9790 O O . VAL C 1 414 ? -61.935 -3.089 -131.314 1.00 48.61 476 VAL B O 1
ATOM 9794 N N . MET C 1 415 ? -63.427 -3.338 -129.656 1.00 39.61 477 MET B N 1
ATOM 9795 C CA . MET C 1 415 ? -62.370 -3.582 -128.682 1.00 38.00 477 MET B CA 1
ATOM 9796 C C . MET C 1 415 ? -61.786 -4.975 -128.861 1.00 38.32 477 MET B C 1
ATOM 9797 O O . MET C 1 415 ? -60.567 -5.136 -128.957 1.00 44.68 477 MET B O 1
ATOM 9802 N N . ARG C 1 416 ? -62.646 -5.993 -128.936 1.00 40.24 478 ARG B N 1
ATOM 9803 C CA . ARG C 1 416 ? -62.173 -7.368 -129.076 1.00 38.00 478 ARG B CA 1
ATOM 9804 C C . ARG C 1 416 ? -61.199 -7.508 -130.235 1.00 42.08 478 ARG B C 1
ATOM 9805 O O . ARG C 1 416 ? -60.169 -8.182 -130.111 1.00 42.56 478 ARG B O 1
ATOM 9813 N N . GLU C 1 417 ? -61.498 -6.857 -131.365 1.00 45.27 479 GLU B N 1
ATOM 9814 C CA . GLU C 1 417 ? -60.637 -6.954 -132.542 1.00 40.88 479 GLU B CA 1
ATOM 9815 C C . GLU C 1 417 ? -59.357 -6.143 -132.359 1.00 38.00 479 GLU B C 1
ATOM 9816 O O . GLU C 1 417 ? -58.260 -6.632 -132.656 1.00 38.00 479 GLU B O 1
ATOM 9822 N N . SER C 1 418 ? -59.473 -4.913 -131.847 1.00 38.00 480 SER B N 1
ATOM 9823 C CA . SER C 1 418 ? -58.289 -4.093 -131.615 1.00 38.00 480 SER B CA 1
ATOM 9824 C C . SER C 1 418 ? -57.341 -4.746 -130.619 1.00 38.00 480 SER B C 1
ATOM 9825 O O . SER C 1 418 ? -56.120 -4.619 -130.748 1.00 41.67 480 SER B O 1
ATOM 9828 N N . LEU C 1 419 ? -57.875 -5.461 -129.633 1.00 41.57 481 LEU B N 1
ATOM 9829 C CA . LEU C 1 419 ? -57.016 -6.125 -128.666 1.00 39.87 481 LEU B CA 1
ATOM 9830 C C . LEU C 1 419 ? -56.395 -7.395 -129.217 1.00 38.03 481 LEU B C 1
ATOM 9831 O O . LEU C 1 419 ? -55.535 -7.981 -128.554 1.00 43.45 481 LEU B O 1
ATOM 9836 N N . LEU C 1 420 ? -56.818 -7.848 -130.395 1.00 38.00 482 LEU B N 1
ATOM 9837 C CA . LEU C 1 420 ? -56.192 -9.025 -130.970 1.00 38.00 482 LEU B CA 1
ATOM 9838 C C . LEU C 1 420 ? -54.796 -8.721 -131.483 1.00 40.13 482 LEU B C 1
ATOM 9839 O O . LEU C 1 420 ? -53.976 -9.639 -131.588 1.00 41.31 482 LEU B O 1
ATOM 9844 N N . GLU C 1 421 ? -54.492 -7.450 -131.759 1.00 38.00 483 GLU B N 1
ATOM 9845 C CA . GLU C 1 421 ? -53.179 -7.074 -132.270 1.00 39.67 483 GLU B CA 1
ATOM 9846 C C . GLU C 1 421 ? -52.097 -7.126 -131.204 1.00 45.06 483 GLU B C 1
ATOM 9847 O O . GLU C 1 421 ? -50.956 -6.745 -131.486 1.00 56.00 483 GLU B O 1
ATOM 9853 N N . ASP C 1 422 ? -52.414 -7.576 -129.998 1.00 44.44 484 ASP B N 1
ATOM 9854 C CA . ASP C 1 422 ? -51.448 -7.617 -128.916 1.00 41.71 484 ASP B CA 1
ATOM 9855 C C . ASP C 1 422 ? -50.964 -9.039 -128.674 1.00 39.73 484 ASP B C 1
ATOM 9856 O O . ASP C 1 422 ? -51.729 -10.001 -128.774 1.00 42.65 484 ASP B O 1
ATOM 9861 N N . GLN C 1 423 ? -49.685 -9.155 -128.313 1.00 40.64 485 GLN B N 1
ATOM 9862 C CA . GLN C 1 423 ? -49.095 -10.461 -128.064 1.00 38.00 485 GLN B CA 1
ATOM 9863 C C . GLN C 1 423 ? -49.764 -11.169 -126.902 1.00 38.00 485 GLN B C 1
ATOM 9864 O O . GLN C 1 423 ? -49.732 -12.402 -126.832 1.00 38.00 485 GLN B O 1
ATOM 9870 N N . LEU C 1 424 ? -50.402 -10.418 -126.010 1.00 39.33 486 LEU B N 1
ATOM 9871 C CA . LEU C 1 424 ? -51.038 -10.977 -124.831 1.00 43.56 486 LEU B CA 1
ATOM 9872 C C . LEU C 1 424 ? -52.498 -11.348 -125.066 1.00 48.12 486 LEU B C 1
ATOM 9873 O O . LEU C 1 424 ? -53.249 -11.500 -124.096 1.00 54.37 486 LEU B O 1
ATOM 9878 N N . SER C 1 425 ? -52.910 -11.514 -126.316 1.00 40.35 487 SER B N 1
ATOM 9879 C CA . SER C 1 425 ? -54.298 -11.839 -126.597 1.00 38.00 487 SER B CA 1
ATOM 9880 C C . SER C 1 425 ? -54.637 -13.233 -126.074 1.00 42.55 487 SER B C 1
ATOM 9881 O O . SER C 1 425 ? -53.843 -14.165 -126.235 1.00 41.51 487 SER B O 1
ATOM 9884 N N . PRO C 1 426 ? -55.816 -13.412 -125.445 1.00 46.17 488 PRO B N 1
ATOM 9885 C CA . PRO C 1 426 ? -56.828 -12.367 -125.234 1.00 48.79 488 PRO B CA 1
ATOM 9886 C C . PRO C 1 426 ? -56.560 -11.512 -123.991 1.00 44.02 488 PRO B C 1
ATOM 9887 O O . PRO C 1 426 ? -56.457 -12.050 -122.891 1.00 41.14 488 PRO B O 1
ATOM 9891 N N . VAL C 1 427 ? -56.469 -10.191 -124.159 1.00 42.21 489 VAL B N 1
ATOM 9892 C CA . VAL C 1 427 ? -56.148 -9.341 -123.017 1.00 41.48 489 VAL B CA 1
ATOM 9893 C C . VAL C 1 427 ? -57.360 -9.092 -122.130 1.00 42.62 489 VAL B C 1
ATOM 9894 O O . VAL C 1 427 ? -57.194 -8.782 -120.943 1.00 43.20 489 VAL B O 1
ATOM 9898 N N . LEU C 1 428 ? -58.572 -9.220 -122.669 1.00 47.95 490 LEU B N 1
ATOM 9899 C CA . LEU C 1 428 ? -59.808 -9.084 -121.907 1.00 47.58 490 LEU B CA 1
ATOM 9900 C C . LEU C 1 428 ? -60.648 -10.334 -122.096 1.00 44.79 490 LEU B C 1
ATOM 9901 O O . LEU C 1 428 ? -60.842 -10.791 -123.227 1.00 45.03 490 LEU B O 1
ATOM 9906 N N . THR C 1 429 ? -61.160 -10.875 -120.997 1.00 39.76 491 THR B N 1
ATOM 9907 C CA . THR C 1 429 ? -62.049 -12.015 -121.103 1.00 46.31 491 THR B CA 1
ATOM 9908 C C . THR C 1 429 ? -63.388 -11.574 -121.700 1.00 54.60 491 THR B C 1
ATOM 9909 O O . THR C 1 429 ? -63.650 -10.384 -121.897 1.00 56.58 491 THR B O 1
ATOM 9913 N N . GLU C 1 430 ? -64.230 -12.556 -122.023 1.00 58.10 492 GLU B N 1
ATOM 9914 C CA . GLU C 1 430 ? -65.515 -12.241 -122.644 1.00 52.38 492 GLU B CA 1
ATOM 9915 C C . GLU C 1 430 ? -66.447 -11.449 -121.734 1.00 45.91 492 GLU B C 1
ATOM 9916 O O . GLU C 1 430 ? -67.061 -10.485 -122.224 1.00 39.98 492 GLU B O 1
ATOM 9922 N N . PRO C 1 431 ? -66.609 -11.779 -120.445 1.00 47.01 493 PRO B N 1
ATOM 9923 C CA . PRO C 1 431 ? -67.465 -10.942 -119.590 1.00 47.25 493 PRO B CA 1
ATOM 9924 C C . PRO C 1 431 ? -67.040 -9.484 -119.519 1.00 45.91 493 PRO B C 1
ATOM 9925 O O . PRO C 1 431 ? -67.908 -8.605 -119.433 1.00 46.75 493 PRO B O 1
ATOM 9929 N N . HIS C 1 432 ? -65.738 -9.192 -119.556 1.00 43.74 494 HIS B N 1
ATOM 9930 C CA . HIS C 1 432 ? -65.308 -7.799 -119.497 1.00 46.76 494 HIS B CA 1
ATOM 9931 C C . HIS C 1 432 ? -65.717 -7.040 -120.753 1.00 48.49 494 HIS B C 1
ATOM 9932 O O . HIS C 1 432 ? -66.188 -5.899 -120.668 1.00 45.04 494 HIS B O 1
ATOM 9939 N N . LEU C 1 433 ? -65.540 -7.651 -121.926 1.00 48.80 495 LEU B N 1
ATOM 9940 C CA . LEU C 1 433 ? -65.872 -6.964 -123.169 1.00 44.78 495 LEU B CA 1
ATOM 9941 C C . LEU C 1 433 ? -67.359 -6.646 -123.235 1.00 48.28 495 LEU B C 1
ATOM 9942 O O . LEU C 1 433 ? -67.748 -5.504 -123.507 1.00 49.75 495 LEU B O 1
ATOM 9947 N N . LEU C 1 434 ? -68.209 -7.632 -122.932 1.00 48.16 496 LEU B N 1
ATOM 9948 C CA . LEU C 1 434 ? -69.648 -7.390 -122.960 1.00 46.78 496 LEU B CA 1
ATOM 9949 C C . LEU C 1 434 ? -70.054 -6.345 -121.938 1.00 50.03 496 LEU B C 1
ATOM 9950 O O . LEU C 1 434 ? -71.056 -5.647 -122.129 1.00 53.53 496 LEU B O 1
ATOM 9955 N N . ALA C 1 435 ? -69.287 -6.213 -120.855 1.00 46.20 497 ALA B N 1
ATOM 9956 C CA . ALA C 1 435 ? -69.602 -5.202 -119.858 1.00 46.97 497 ALA B CA 1
ATOM 9957 C C . ALA C 1 435 ? -69.480 -3.798 -120.430 1.00 47.25 497 ALA B C 1
ATOM 9958 O O . ALA C 1 435 ? -70.236 -2.903 -120.036 1.00 50.40 497 ALA B O 1
ATOM 9960 N N . LEU C 1 436 ? -68.555 -3.587 -121.368 1.00 43.89 498 LEU B N 1
ATOM 9961 C CA . LEU C 1 436 ? -68.407 -2.264 -121.965 1.00 46.09 498 LEU B CA 1
ATOM 9962 C C . LEU C 1 436 ? -69.692 -1.808 -122.647 1.00 48.49 498 LEU B C 1
ATOM 9963 O O . LEU C 1 436 ? -70.074 -0.637 -122.541 1.00 49.62 498 LEU B O 1
ATOM 9968 N N . ASP C 1 437 ? -70.379 -2.717 -123.344 1.00 48.16 499 ASP B N 1
ATOM 9969 C CA . ASP C 1 437 ? -71.642 -2.353 -123.982 1.00 59.92 499 ASP B CA 1
ATOM 9970 C C . ASP C 1 437 ? -72.678 -1.932 -122.948 1.00 55.98 499 ASP B C 1
ATOM 9971 O O . ASP C 1 437 ? -73.319 -0.882 -123.082 1.00 53.76 499 ASP B O 1
ATOM 9976 N N . ARG C 1 438 ? -72.859 -2.753 -121.912 1.00 54.09 500 ARG B N 1
ATOM 9977 C CA . ARG C 1 438 ? -73.858 -2.470 -120.888 1.00 53.48 500 ARG B CA 1
ATOM 9978 C C . ARG C 1 438 ? -73.562 -1.162 -120.166 1.00 47.86 500 ARG B C 1
ATOM 9979 O O . ARG C 1 438 ? -74.462 -0.336 -119.967 1.00 45.15 500 ARG B O 1
ATOM 9987 N N . ARG C 1 439 ? -72.300 -0.945 -119.785 1.00 46.22 501 ARG B N 1
ATOM 9988 C CA . ARG C 1 439 ? -71.934 0.304 -119.128 1.00 48.42 501 ARG B CA 1
ATOM 9989 C C . ARG C 1 439 ? -72.099 1.494 -120.060 1.00 48.34 501 ARG B C 1
ATOM 9990 O O . ARG C 1 439 ? -72.353 2.611 -119.596 1.00 45.09 501 ARG B O 1
ATOM 9998 N N . LEU C 1 440 ? -71.977 1.274 -121.372 1.00 52.90 502 LEU B N 1
ATOM 9999 C CA . LEU C 1 440 ? -72.202 2.358 -122.322 1.00 55.85 502 LEU B CA 1
ATOM 10000 C C . LEU C 1 440 ? -73.660 2.804 -122.300 1.00 53.26 502 LEU B C 1
ATOM 10001 O O . LEU C 1 440 ? -73.947 4.008 -122.317 1.00 46.95 502 LEU B O 1
ATOM 10006 N N . GLN C 1 441 ? -74.589 1.847 -122.219 1.00 54.26 503 GLN B N 1
ATOM 10007 C CA . GLN C 1 441 ? -76.000 2.196 -122.101 1.00 53.54 503 GLN B CA 1
ATOM 10008 C C . GLN C 1 441 ? -76.247 3.043 -120.866 1.00 52.66 503 GLN B C 1
ATOM 10009 O O . GLN C 1 441 ? -76.988 4.031 -120.921 1.00 56.14 503 GLN B O 1
ATOM 10015 N N . THR C 1 442 ? -75.626 2.677 -119.745 1.00 47.27 504 THR B N 1
ATOM 10016 C CA . THR C 1 442 ? -75.803 3.440 -118.517 1.00 46.27 504 THR B CA 1
ATOM 10017 C C . THR C 1 442 ? -75.331 4.880 -118.689 1.00 48.24 504 THR B C 1
ATOM 10018 O O . THR C 1 442 ? -75.931 5.810 -118.137 1.00 44.83 504 THR B O 1
ATOM 10022 N N . ILE C 1 443 ? -74.269 5.090 -119.466 1.00 48.76 505 ILE B N 1
ATOM 10023 C CA . ILE C 1 443 ? -73.821 6.452 -119.736 1.00 50.34 505 ILE B CA 1
ATOM 10024 C C . ILE C 1 443 ? -74.812 7.160 -120.649 1.00 47.69 505 ILE B C 1
ATOM 10025 O O . ILE C 1 443 ? -75.239 8.287 -120.375 1.00 46.29 505 ILE B O 1
ATOM 10030 N N . LEU C 1 444 ? -75.225 6.492 -121.726 1.00 47.30 506 LEU B N 1
ATOM 10031 C CA . LEU C 1 444 ? -76.176 7.106 -122.645 1.00 49.11 506 LEU B CA 1
ATOM 10032 C C . LEU C 1 444 ? -77.516 7.344 -121.969 1.00 51.25 506 LEU B C 1
ATOM 10033 O O . LEU C 1 444 ? -78.107 8.420 -122.112 1.00 50.18 506 LEU B O 1
ATOM 10038 N N . ARG C 1 445 ? -77.995 6.361 -121.206 1.00 56.27 507 ARG B N 1
ATOM 10039 C CA . ARG C 1 445 ? -79.240 6.538 -120.470 1.00 57.43 507 ARG B CA 1
ATOM 10040 C C . ARG C 1 445 ? -79.127 7.684 -119.477 1.00 55.73 507 ARG B C 1
ATOM 10041 O O . ARG C 1 445 ? -80.112 8.388 -119.229 1.00 59.82 507 ARG B O 1
ATOM 10049 N N . THR C 1 446 ? -77.930 7.899 -118.920 1.00 50.78 508 THR B N 1
ATOM 10050 C CA . THR C 1 446 ? -77.718 9.011 -117.998 1.00 52.02 508 THR B CA 1
ATOM 10051 C C . THR C 1 446 ? -77.793 10.348 -118.725 1.00 55.83 508 THR B C 1
ATOM 10052 O O . THR C 1 446 ? -78.326 11.327 -118.189 1.00 54.70 508 THR B O 1
ATOM 10056 N N . VAL C 1 447 ? -77.250 10.414 -119.941 1.00 53.63 509 VAL B N 1
ATOM 10057 C CA . VAL C 1 447 ? -77.315 11.652 -120.710 1.00 53.78 509 VAL B CA 1
ATOM 10058 C C . VAL C 1 447 ? -78.765 11.991 -121.023 1.00 60.47 509 VAL B C 1
ATOM 10059 O O . VAL C 1 447 ? -79.277 13.044 -120.625 1.00 64.90 509 VAL B O 1
ATOM 10063 N N . GLU C 1 448 ? -79.467 11.065 -121.680 1.00 62.47 510 GLU B N 1
ATOM 10064 C CA . GLU C 1 448 ? -80.869 11.294 -122.010 1.00 74.04 510 GLU B CA 1
ATOM 10065 C C . GLU C 1 448 ? -81.732 11.374 -120.758 1.00 70.99 510 GLU B C 1
ATOM 10066 O O . GLU C 1 448 ? -82.766 12.053 -120.763 1.00 74.29 510 GLU B O 1
ATOM 10072 N N . GLY C 1 449 ? -81.309 10.724 -119.673 1.00 65.75 511 GLY B N 1
ATOM 10073 C CA . GLY C 1 449 ? -82.100 10.753 -118.455 1.00 69.61 511 GLY B CA 1
ATOM 10074 C C . GLY C 1 449 ? -82.142 12.135 -117.836 1.00 66.46 511 GLY B C 1
ATOM 10075 O O . GLY C 1 449 ? -83.212 12.642 -117.492 1.00 67.60 511 GLY B O 1
ATOM 10076 N N . CYS C 1 450 ? -80.981 12.762 -117.685 1.00 65.79 512 CYS B N 1
ATOM 10077 C CA . CYS C 1 450 ? -80.929 14.103 -117.128 1.00 75.15 512 CYS B CA 1
ATOM 10078 C C . CYS C 1 450 ? -81.103 15.182 -118.193 1.00 70.56 512 CYS B C 1
ATOM 10079 O O . CYS C 1 450 ? -81.127 16.370 -117.855 1.00 72.11 512 CYS B O 1
ATOM 10082 N N . ILE C 1 451 ? -81.283 14.795 -119.458 1.00 65.17 513 ILE B N 1
ATOM 10083 C CA . ILE C 1 451 ? -81.685 15.759 -120.478 1.00 69.72 513 ILE B CA 1
ATOM 10084 C C . ILE C 1 451 ? -83.107 16.248 -120.222 1.00 73.61 513 ILE B C 1
ATOM 10085 O O . ILE C 1 451 ? -83.413 17.430 -120.416 1.00 69.74 513 ILE B O 1
ATOM 10090 N N . VAL C 1 452 ? -83.987 15.359 -119.750 1.00 75.45 514 VAL B N 1
ATOM 10091 C CA . VAL C 1 452 ? -85.383 15.718 -119.507 1.00 76.21 514 VAL B CA 1
ATOM 10092 C C . VAL C 1 452 ? -85.523 16.775 -118.421 1.00 77.96 514 VAL B C 1
ATOM 10093 O O . VAL C 1 452 ? -86.546 17.469 -118.360 1.00 88.48 514 VAL B O 1
ATOM 10097 N N . ALA C 1 453 ? -84.520 16.919 -117.557 1.00 73.38 515 ALA B N 1
ATOM 10098 C CA . ALA C 1 453 ? -84.572 17.893 -116.481 1.00 71.53 515 ALA B CA 1
ATOM 10099 C C . ALA C 1 453 ? -83.881 19.201 -116.832 1.00 72.04 515 ALA B C 1
ATOM 10100 O O . ALA C 1 453 ? -84.117 20.207 -116.155 1.00 77.83 515 ALA B O 1
ATOM 10102 N N . HIS C 1 454 ? -83.059 19.219 -117.883 1.00 66.85 516 HIS B N 1
ATOM 10103 C CA . HIS C 1 454 ? -82.336 20.419 -118.279 1.00 73.39 516 HIS B CA 1
ATOM 10104 C C . HIS C 1 454 ? -82.408 20.712 -119.772 1.00 72.35 516 HIS B C 1
ATOM 10105 O O . HIS C 1 454 ? -82.082 21.837 -120.172 1.00 71.15 516 HIS B O 1
ATOM 10112 N N . GLY C 1 455 ? -82.824 19.755 -120.602 1.00 68.67 517 GLY B N 1
ATOM 10113 C CA . GLY C 1 455 ? -82.887 19.960 -122.034 1.00 72.61 517 GLY B CA 1
ATOM 10114 C C . GLY C 1 455 ? -81.526 19.920 -122.701 1.00 78.86 517 GLY B C 1
ATOM 10115 O O . GLY C 1 455 ? -80.475 19.991 -122.067 1.00 81.37 517 GLY B O 1
ATOM 10116 N N . GLN C 1 456 ? -81.551 19.821 -124.028 1.00 69.32 518 GLN B N 1
ATOM 10117 C CA . GLN C 1 456 ? -80.303 19.810 -124.793 1.00 64.07 518 GLN B CA 1
ATOM 10118 C C . GLN C 1 456 ? -79.530 21.122 -124.689 1.00 67.36 518 GLN B C 1
ATOM 10119 O O . GLN C 1 456 ? -78.464 21.237 -125.297 1.00 61.97 518 GLN B O 1
ATOM 10125 N N . GLN C 1 457 ? -80.052 22.109 -123.960 1.00 77.20 519 GLN B N 1
ATOM 10126 C CA . GLN C 1 457 ? -79.351 23.374 -123.762 1.00 77.67 519 GLN B CA 1
ATOM 10127 C C . GLN C 1 457 ? -78.086 23.192 -122.927 1.00 79.26 519 GLN B C 1
ATOM 10128 O O . GLN C 1 457 ? -76.979 23.537 -123.362 1.00 79.45 519 GLN B O 1
ATOM 10134 N N . SER C 1 458 ? -78.229 22.652 -121.717 1.00 75.61 520 SER B N 1
ATOM 10135 C CA . SER C 1 458 ? -77.126 22.588 -120.770 1.00 77.82 520 SER B CA 1
ATOM 10136 C C . SER C 1 458 ? -76.554 21.185 -120.628 1.00 71.72 520 SER B C 1
ATOM 10137 O O . SER C 1 458 ? -75.675 20.971 -119.789 1.00 69.41 520 SER B O 1
ATOM 10140 N N . VAL C 1 459 ? -77.023 20.226 -121.426 1.00 69.94 521 VAL B N 1
ATOM 10141 C CA . VAL C 1 459 ? -76.499 18.865 -121.398 1.00 65.07 521 VAL B CA 1
ATOM 10142 C C . VAL C 1 459 ? -75.693 18.526 -122.644 1.00 61.55 521 VAL B C 1
ATOM 10143 O O . VAL C 1 459 ? -75.102 17.439 -122.711 1.00 63.89 521 VAL B O 1
ATOM 10147 N N . ILE C 1 460 ? -75.621 19.428 -123.621 1.00 65.24 522 ILE B N 1
ATOM 10148 C CA . ILE C 1 460 ? -74.779 19.261 -124.801 1.00 58.34 522 ILE B CA 1
ATOM 10149 C C . ILE C 1 460 ? -74.011 20.559 -124.988 1.00 59.67 522 ILE B C 1
ATOM 10150 O O . ILE C 1 460 ? -74.618 21.630 -125.106 1.00 68.56 522 ILE B O 1
ATOM 10155 N N . VAL C 1 461 ? -72.692 20.472 -125.009 1.00 58.05 523 VAL B N 1
ATOM 10156 C CA . VAL C 1 461 ? -71.832 21.649 -125.117 1.00 72.40 523 VAL B CA 1
ATOM 10157 C C . VAL C 1 461 ? -71.053 21.508 -126.420 1.00 77.14 523 VAL B C 1
ATOM 10158 O O . VAL C 1 461 ? -69.951 20.956 -126.463 1.00 78.43 523 VAL B O 1
ATOM 10162 N N . ASP C 1 462 ? -71.639 22.013 -127.503 1.00 81.35 524 ASP B N 1
ATOM 10163 C CA . ASP C 1 462 ? -71.059 21.892 -128.835 1.00 82.36 524 ASP B CA 1
ATOM 10164 C C . ASP C 1 462 ? -69.998 22.952 -129.107 1.00 92.40 524 ASP B C 1
ATOM 10165 O O . ASP C 1 462 ? -70.010 23.580 -130.169 1.00 104.80 524 ASP B O 1
ATOM 10170 N N . GLY C 1 463 ? -69.077 23.156 -128.163 1.00 88.52 525 GLY B N 1
ATOM 10171 C CA . GLY C 1 463 ? -67.959 24.046 -128.378 1.00 93.03 525 GLY B CA 1
ATOM 10172 C C . GLY C 1 463 ? -67.093 23.568 -129.529 1.00 112.29 525 GLY B C 1
ATOM 10173 O O . GLY C 1 463 ? -67.099 22.386 -129.890 1.00 114.27 525 GLY B O 1
ATOM 10174 N N . PRO C 1 464 ? -66.322 24.485 -130.138 1.00 122.71 526 PRO B N 1
ATOM 10175 C CA . PRO C 1 464 ? -65.517 24.160 -131.326 1.00 119.46 526 PRO B CA 1
ATOM 10176 C C . PRO C 1 464 ? -64.277 23.312 -131.028 1.00 107.50 526 PRO B C 1
ATOM 10177 O O . PRO C 1 464 ? -63.747 23.369 -129.918 1.00 110.55 526 PRO B O 1
ATOM 10181 N N . SER D 2 134 ? -68.452 -48.343 -88.356 1.00 80.72 134 SER D N 1
ATOM 10182 C CA . SER D 2 134 ? -68.005 -49.716 -88.534 1.00 74.62 134 SER D CA 1
ATOM 10183 C C . SER D 2 134 ? -66.487 -49.763 -88.680 1.00 75.95 134 SER D C 1
ATOM 10184 O O . SER D 2 134 ? -65.814 -50.491 -87.950 1.00 69.67 134 SER D O 1
ATOM 10187 N N . VAL D 2 135 ? -65.955 -48.967 -89.614 1.00 77.44 135 VAL D N 1
ATOM 10188 C CA . VAL D 2 135 ? -64.514 -48.965 -89.861 1.00 71.59 135 VAL D CA 1
ATOM 10189 C C . VAL D 2 135 ? -63.772 -48.530 -88.609 1.00 73.45 135 VAL D C 1
ATOM 10190 O O . VAL D 2 135 ? -62.827 -49.189 -88.158 1.00 75.18 135 VAL D O 1
ATOM 10194 N N . LEU D 2 136 ? -64.190 -47.403 -88.034 1.00 75.09 136 LEU D N 1
ATOM 10195 C CA . LEU D 2 136 ? -63.598 -46.932 -86.789 1.00 81.48 136 LEU D CA 1
ATOM 10196 C C . LEU D 2 136 ? -63.889 -47.898 -85.646 1.00 81.73 136 LEU D C 1
ATOM 10197 O O . LEU D 2 136 ? -63.025 -48.146 -84.795 1.00 71.94 136 LEU D O 1
ATOM 10202 N N . GLN D 2 137 ? -65.105 -48.449 -85.611 1.00 78.42 137 GLN D N 1
ATOM 10203 C CA . GLN D 2 137 ? -65.445 -49.439 -84.596 1.00 75.28 137 GLN D CA 1
ATOM 10204 C C . GLN D 2 137 ? -64.462 -50.606 -84.621 1.00 72.19 137 GLN D C 1
ATOM 10205 O O . GLN D 2 137 ? -63.958 -51.026 -83.572 1.00 64.60 137 GLN D O 1
ATOM 10211 N N . SER D 2 138 ? -64.106 -51.078 -85.821 1.00 76.31 138 SER D N 1
ATOM 10212 C CA . SER D 2 138 ? -63.224 -52.235 -85.946 1.00 75.35 138 SER D CA 1
ATOM 10213 C C . SER D 2 138 ? -61.779 -51.898 -85.613 1.00 71.84 138 SER D C 1
ATOM 10214 O O . SER D 2 138 ? -61.061 -52.742 -85.066 1.00 75.38 138 SER D O 1
ATOM 10217 N N . LEU D 2 139 ? -61.331 -50.689 -85.953 1.00 66.93 139 LEU D N 1
ATOM 10218 C CA . LEU D 2 139 ? -59.938 -50.325 -85.722 1.00 65.38 139 LEU D CA 1
ATOM 10219 C C . LEU D 2 139 ? -59.579 -50.405 -84.243 1.00 73.84 139 LEU D C 1
ATOM 10220 O O . LEU D 2 139 ? -58.592 -51.048 -83.868 1.00 73.93 139 LEU D O 1
ATOM 10225 N N . PHE D 2 140 ? -60.362 -49.743 -83.385 1.00 78.03 140 PHE D N 1
ATOM 10226 C CA . PHE D 2 140 ? -60.110 -49.813 -81.948 1.00 76.21 140 PHE D CA 1
ATOM 10227 C C . PHE D 2 140 ? -60.390 -51.201 -81.384 1.00 75.97 140 PHE D C 1
ATOM 10228 O O . PHE D 2 140 ? -59.948 -51.506 -80.268 1.00 76.79 140 PHE D O 1
ATOM 10236 N N . GLU D 2 141 ? -61.101 -52.049 -82.131 1.00 76.51 141 GLU D N 1
ATOM 10237 C CA . GLU D 2 141 ? -61.331 -53.430 -81.728 1.00 79.71 141 GLU D CA 1
ATOM 10238 C C . GLU D 2 141 ? -60.164 -54.351 -82.067 1.00 80.70 141 GLU D C 1
ATOM 10239 O O . GLU D 2 141 ? -60.153 -55.500 -81.610 1.00 83.07 141 GLU D O 1
ATOM 10245 N N . HIS D 2 142 ? -59.178 -53.869 -82.826 1.00 74.77 142 HIS D N 1
ATOM 10246 C CA . HIS D 2 142 ? -58.002 -54.655 -83.169 1.00 67.22 142 HIS D CA 1
ATOM 10247 C C . HIS D 2 142 ? -57.191 -54.974 -81.914 1.00 67.82 142 HIS D C 1
ATOM 10248 O O . HIS D 2 142 ? -57.315 -54.288 -80.899 1.00 75.13 142 HIS D O 1
ATOM 10255 N N . PRO D 2 143 ? -56.348 -56.011 -81.955 1.00 66.50 143 PRO D N 1
ATOM 10256 C CA . PRO D 2 143 ? -55.419 -56.259 -80.842 1.00 71.76 143 PRO D CA 1
ATOM 10257 C C . PRO D 2 143 ? -54.173 -55.389 -80.863 1.00 70.51 143 PRO D C 1
ATOM 10258 O O . PRO D 2 143 ? -53.347 -55.496 -79.948 1.00 66.10 143 PRO D O 1
ATOM 10262 N N . LEU D 2 144 ? -54.012 -54.537 -81.868 1.00 66.56 144 LEU D N 1
ATOM 10263 C CA . LEU D 2 144 ? -52.902 -53.596 -81.911 1.00 66.28 144 LEU D CA 1
ATOM 10264 C C . LEU D 2 144 ? -53.254 -52.252 -81.295 1.00 63.85 144 LEU D C 1
ATOM 10265 O O . LEU D 2 144 ? -52.396 -51.363 -81.239 1.00 63.76 144 LEU D O 1
ATOM 10270 N N . TYR D 2 145 ? -54.487 -52.089 -80.819 1.00 68.48 145 TYR D N 1
ATOM 10271 C CA . TYR D 2 145 ? -54.945 -50.823 -80.261 1.00 69.80 145 TYR D CA 1
ATOM 10272 C C . TYR D 2 145 ? -55.381 -50.960 -78.809 1.00 76.48 145 TYR D C 1
ATOM 10273 O O . TYR D 2 145 ? -55.928 -50.007 -78.240 1.00 74.66 145 TYR D O 1
ATOM 10282 N N . ARG D 2 146 ? -55.182 -52.130 -78.207 1.00 76.09 146 ARG D N 1
ATOM 10283 C CA . ARG D 2 146 ? -55.511 -52.365 -76.812 1.00 74.73 146 ARG D CA 1
ATOM 10284 C C . ARG D 2 146 ? -54.274 -52.517 -75.940 1.00 74.30 146 ARG D C 1
ATOM 10285 O O . ARG D 2 146 ? -54.408 -52.768 -74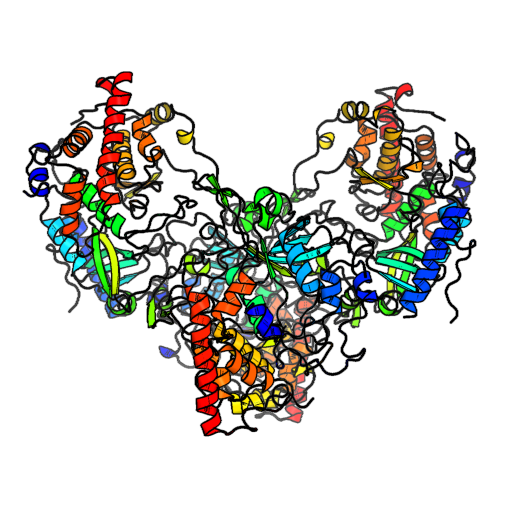.737 1.00 74.36 146 ARG D O 1
ATOM 10293 N N . THR D 2 147 ? -53.077 -52.368 -76.512 1.00 69.33 147 THR D N 1
ATOM 10294 C CA . THR D 2 147 ? -51.838 -52.414 -75.745 1.00 72.03 147 THR D CA 1
ATOM 10295 C C . THR D 2 147 ? -51.821 -51.333 -74.676 1.00 69.90 147 THR D C 1
ATOM 10296 O O . THR D 2 147 ? -51.563 -50.164 -74.982 1.00 69.13 147 THR D O 1
ATOM 10300 N N . VAL D 2 148 ? -52.071 -51.702 -73.420 1.00 70.62 148 VAL D N 1
ATOM 10301 C CA . VAL D 2 148 ? -52.060 -50.705 -72.359 1.00 74.41 148 VAL D CA 1
ATOM 10302 C C . VAL D 2 148 ? -50.628 -50.280 -72.066 1.00 77.24 148 VAL D C 1
ATOM 10303 O O . VAL D 2 148 ? -49.667 -51.035 -72.274 1.00 74.25 148 VAL D O 1
ATOM 10307 N N . LEU D 2 149 ? -50.488 -49.056 -71.563 1.00 81.34 149 LEU D N 1
ATOM 10308 C CA . LEU D 2 149 ? -49.203 -48.574 -71.115 1.00 74.98 149 LEU D CA 1
ATOM 10309 C C . LEU D 2 149 ? -48.751 -49.387 -69.911 1.00 73.76 149 LEU D C 1
ATOM 10310 O O . LEU D 2 149 ? -49.566 -50.020 -69.235 1.00 73.45 149 LEU D O 1
ATOM 10315 N N . PRO D 2 150 ? -47.453 -49.389 -69.623 1.00 79.33 150 PRO D N 1
ATOM 10316 C CA . PRO D 2 150 ? -46.986 -49.946 -68.348 1.00 84.84 150 PRO D CA 1
ATOM 10317 C C . PRO D 2 150 ? -47.640 -49.232 -67.173 1.00 78.76 150 PRO D C 1
ATOM 10318 O O . PRO D 2 150 ? -48.346 -48.232 -67.323 1.00 76.96 150 PRO D O 1
ATOM 10322 N N . ASP D 2 151 ? -47.418 -49.776 -65.978 1.00 81.68 151 ASP D N 1
ATOM 10323 C CA . ASP D 2 151 ? -47.945 -49.139 -64.781 1.00 85.63 151 ASP D CA 1
ATOM 10324 C C . ASP D 2 151 ? -47.372 -47.732 -64.618 1.00 89.21 151 ASP D C 1
ATOM 10325 O O . ASP D 2 151 ? -46.396 -47.339 -65.265 1.00 91.22 151 ASP D O 1
ATOM 10330 N N . LEU D 2 152 ? -47.978 -46.980 -63.707 1.00 89.33 152 LEU D N 1
ATOM 10331 C CA . LEU D 2 152 ? -47.600 -45.601 -63.464 1.00 81.27 152 LEU D CA 1
ATOM 10332 C C . LEU D 2 152 ? -47.000 -45.469 -62.072 1.00 83.50 152 LEU D C 1
ATOM 10333 O O . LEU D 2 152 ? -46.750 -46.459 -61.375 1.00 95.31 152 LEU D O 1
ATOM 10338 N N . THR D 2 153 ? -46.798 -44.226 -61.661 1.00 79.97 153 THR D N 1
ATOM 10339 C CA . THR D 2 153 ? -46.207 -43.869 -60.382 1.00 87.41 153 THR D CA 1
ATOM 10340 C C . THR D 2 153 ? -46.387 -42.373 -60.217 1.00 95.75 153 THR D C 1
ATOM 10341 O O . THR D 2 153 ? -46.492 -41.645 -61.208 1.00 97.67 153 THR D O 1
ATOM 10345 N N . GLU D 2 154 ? -46.481 -41.929 -58.961 1.00 101.25 154 GLU D N 1
ATOM 10346 C CA . GLU D 2 154 ? -46.645 -40.503 -58.697 1.00 98.79 154 GLU D CA 1
ATOM 10347 C C . GLU D 2 154 ? -45.587 -39.667 -59.409 1.00 95.27 154 GLU D C 1
ATOM 10348 O O . GLU D 2 154 ? -45.829 -38.486 -59.692 1.00 90.68 154 GLU D O 1
ATOM 10354 N N . GLU D 2 155 ? -44.426 -40.256 -59.722 1.00 91.65 155 GLU D N 1
ATOM 10355 C CA . GLU D 2 155 ? -43.423 -39.563 -60.521 1.00 91.57 155 GLU D CA 1
ATOM 10356 C C . GLU D 2 155 ? -43.826 -39.461 -61.991 1.00 89.61 155 GLU D C 1
ATOM 10357 O O . GLU D 2 155 ? -43.277 -38.622 -62.713 1.00 90.60 155 GLU D O 1
ATOM 10363 N N . ASP D 2 156 ? -44.783 -40.270 -62.449 1.00 85.46 156 ASP D N 1
ATOM 10364 C CA . ASP D 2 156 ? -45.226 -40.208 -63.839 1.00 84.34 156 ASP D CA 1
ATOM 10365 C C . ASP D 2 156 ? -46.448 -39.323 -64.046 1.00 85.17 156 ASP D C 1
ATOM 10366 O O . ASP D 2 156 ? -46.788 -39.027 -65.199 1.00 73.82 156 ASP D O 1
ATOM 10371 N N . THR D 2 157 ? -47.131 -38.927 -62.974 1.00 90.99 157 THR D N 1
ATOM 10372 C CA . THR D 2 157 ? -48.173 -37.916 -63.081 1.00 84.01 157 THR D CA 1
ATOM 10373 C C . THR D 2 157 ? -47.544 -36.545 -63.323 1.00 80.01 157 THR D C 1
ATOM 10374 O O . THR D 2 157 ? -46.364 -36.309 -63.040 1.00 81.06 157 THR D O 1
ATOM 10378 N N . LEU D 2 158 ? -48.353 -35.621 -63.834 1.00 67.79 158 LEU D N 1
ATOM 10379 C CA . LEU D 2 158 ? -47.814 -34.304 -64.148 1.00 66.60 158 LEU D CA 1
ATOM 10380 C C . LEU D 2 158 ? -47.772 -33.399 -62.923 1.00 69.55 158 LEU D C 1
ATOM 10381 O O . LEU D 2 158 ? -46.743 -32.779 -62.637 1.00 69.47 158 LEU D O 1
ATOM 10386 N N . PHE D 2 159 ? -48.879 -33.304 -62.195 1.00 65.24 159 PHE D N 1
ATOM 10387 C CA . PHE D 2 159 ? -48.960 -32.414 -61.049 1.00 57.92 159 PHE D CA 1
ATOM 10388 C C . PHE D 2 159 ? -50.089 -32.881 -60.142 1.00 63.18 159 PHE D C 1
ATOM 10389 O O . PHE D 2 159 ? -51.024 -33.555 -60.583 1.00 62.09 159 PHE D O 1
ATOM 10397 N N . ASN D 2 160 ? -50.001 -32.499 -58.871 1.00 63.74 160 ASN D N 1
ATOM 10398 C CA . ASN D 2 160 ? -50.999 -32.890 -57.876 1.00 60.96 160 ASN D CA 1
ATOM 10399 C C . ASN D 2 160 ? -52.222 -32.005 -58.071 1.00 54.95 160 ASN D C 1
ATOM 10400 O O . ASN D 2 160 ? -52.282 -30.886 -57.564 1.00 59.68 160 ASN D O 1
ATOM 10405 N N . LEU D 2 161 ? -53.183 -32.503 -58.863 1.00 49.60 161 LEU D N 1
ATOM 10406 C CA . LEU D 2 161 ? -54.505 -31.909 -59.089 1.00 47.31 161 LEU D CA 1
ATOM 10407 C C . LEU D 2 161 ? -54.926 -30.862 -58.063 1.00 57.58 161 LEU D C 1
ATOM 10408 O O . LEU D 2 161 ? -55.476 -29.815 -58.426 1.00 57.82 161 LEU D O 1
ATOM 10413 N N . ASN D 2 162 ? -54.679 -31.142 -56.780 1.00 69.53 162 ASN D N 1
ATOM 10414 C CA . ASN D 2 162 ? -54.962 -30.194 -55.710 1.00 68.68 162 ASN D CA 1
ATOM 10415 C C . ASN D 2 162 ? -54.191 -28.886 -55.866 1.00 59.85 162 ASN D C 1
ATOM 10416 O O . ASN D 2 162 ? -54.536 -27.898 -55.207 1.00 59.40 162 ASN D O 1
ATOM 10421 N N . ALA D 2 163 ? -53.216 -28.828 -56.772 1.00 55.50 163 ALA D N 1
ATOM 10422 C CA . ALA D 2 163 ? -52.401 -27.643 -56.962 1.00 49.25 163 ALA D CA 1
ATOM 10423 C C . ALA D 2 163 ? -52.750 -26.880 -58.222 1.00 48.34 163 ALA D C 1
ATOM 10424 O O . ALA D 2 163 ? -52.276 -25.753 -58.388 1.00 52.52 163 ALA D O 1
ATOM 10426 N N . GLU D 2 164 ? -53.564 -27.448 -59.106 1.00 48.27 164 GLU D N 1
ATOM 10427 C CA . GLU D 2 164 ? -54.080 -26.671 -60.221 1.00 45.62 164 GLU D CA 1
ATOM 10428 C C . GLU D 2 164 ? -55.389 -25.983 -59.863 1.00 51.63 164 GLU D C 1
ATOM 10429 O O . GLU D 2 164 ? -55.666 -24.891 -60.370 1.00 54.85 164 GLU D O 1
ATOM 10435 N N . ILE D 2 165 ? -56.184 -26.573 -58.966 1.00 53.25 165 ILE D N 1
ATOM 10436 C CA . ILE D 2 165 ? -57.367 -25.892 -58.456 1.00 53.07 165 ILE D CA 1
ATOM 10437 C C . ILE D 2 165 ? -56.989 -24.708 -57.584 1.00 51.94 165 ILE D C 1
ATOM 10438 O O . ILE D 2 165 ? -57.837 -23.852 -57.304 1.00 48.19 165 ILE D O 1
ATOM 10443 N N . ARG D 2 166 ? -55.706 -24.606 -57.217 1.00 50.60 166 ARG D N 1
ATOM 10444 C CA . ARG D 2 166 ? -55.171 -23.496 -56.442 1.00 49.20 166 ARG D CA 1
ATOM 10445 C C . ARG D 2 166 ? -54.725 -22.348 -57.324 1.00 52.19 166 ARG D C 1
ATOM 10446 O O . ARG D 2 166 ? -54.397 -21.276 -56.810 1.00 59.05 166 ARG D O 1
ATOM 10454 N N . LEU D 2 167 ? -54.765 -22.509 -58.639 1.00 47.93 167 LEU D N 1
ATOM 10455 C CA . LEU D 2 167 ? -54.423 -21.395 -59.503 1.00 42.25 167 LEU D CA 1
ATOM 10456 C C . LEU D 2 167 ? -55.641 -20.653 -60.026 1.00 45.81 167 LEU D C 1
ATOM 10457 O O . LEU D 2 167 ? -55.516 -19.483 -60.402 1.00 49.54 167 LEU D O 1
ATOM 10462 N N . TYR D 2 168 ? -56.804 -21.267 -60.002 1.00 43.52 168 TYR D N 1
ATOM 10463 C CA . TYR D 2 168 ? -58.023 -20.681 -60.529 1.00 49.78 168 TYR D CA 1
ATOM 10464 C C . TYR D 2 168 ? -58.823 -20.020 -59.417 1.00 53.43 168 TYR D C 1
ATOM 10465 O O . TYR D 2 168 ? -58.604 -20.302 -58.236 1.00 55.11 168 TYR D O 1
ATOM 10474 N N . PRO D 2 169 ? -59.755 -19.096 -59.757 1.00 59.10 169 PRO D N 1
ATOM 10475 C CA . PRO D 2 169 ? -60.543 -18.417 -58.716 1.00 66.49 169 PRO D CA 1
ATOM 10476 C C . PRO D 2 169 ? -61.390 -19.365 -57.883 1.00 68.58 169 PRO D C 1
ATOM 10477 O O . PRO D 2 169 ? -61.454 -20.566 -58.161 1.00 70.92 169 PRO D O 1
ATOM 10481 N N . LYS D 2 170 ? -62.071 -18.826 -56.870 1.00 69.78 170 LYS D N 1
ATOM 10482 C CA . LYS D 2 170 ? -62.907 -19.627 -55.982 1.00 76.78 170 LYS D CA 1
ATOM 10483 C C . LYS D 2 170 ? -64.121 -20.239 -56.687 1.00 86.54 170 LYS D C 1
ATOM 10484 O O . LYS D 2 170 ? -64.871 -20.984 -56.041 1.00 85.76 170 LYS D O 1
ATOM 10490 N N . ALA D 2 171 ? -64.325 -19.937 -57.972 1.00 82.66 171 ALA D N 1
ATOM 10491 C CA . ALA D 2 171 ? -65.381 -20.533 -58.792 1.00 76.31 171 ALA D CA 1
ATOM 10492 C C . ALA D 2 171 ? -66.757 -20.182 -58.245 1.00 85.49 171 ALA D C 1
ATOM 10493 O O . ALA D 2 171 ? -66.983 -19.059 -57.797 1.00 85.72 171 ALA D O 1
ATOM 10495 N N . GLU D 2 197 ? -65.957 -36.299 -59.134 1.00 104.46 197 GLU D N 1
ATOM 10496 C CA . GLU D 2 197 ? -65.445 -36.000 -60.469 1.00 113.44 197 GLU D CA 1
ATOM 10497 C C . GLU D 2 197 ? -66.405 -35.126 -61.272 1.00 114.54 197 GLU D C 1
ATOM 10498 O O . GLU D 2 197 ? -66.688 -35.408 -62.439 1.00 110.20 197 GLU D O 1
ATOM 10504 N N . SER D 2 198 ? -66.903 -34.063 -60.642 1.00 107.37 198 SER D N 1
ATOM 10505 C CA . SER D 2 198 ? -67.742 -33.084 -61.315 1.00 101.47 198 SER D CA 1
ATOM 10506 C C . SER D 2 198 ? -66.934 -31.921 -61.876 1.00 94.14 198 SER D C 1
ATOM 10507 O O . SER D 2 198 ? -67.514 -30.897 -62.250 1.00 92.42 198 SER D O 1
ATOM 10510 N N . TYR D 2 199 ? -65.611 -32.059 -61.931 1.00 84.17 199 TYR D N 1
ATOM 10511 C CA . TYR D 2 199 ? -64.756 -31.037 -62.509 1.00 78.47 199 TYR D CA 1
ATOM 10512 C C . TYR D 2 199 ? -64.983 -30.921 -64.017 1.00 82.75 199 TYR D C 1
ATOM 10513 O O . TYR D 2 199 ? -65.321 -31.905 -64.682 1.00 87.95 199 TYR D O 1
ATOM 10522 N N . PRO D 2 200 ? -64.817 -29.722 -64.576 1.00 67.30 200 PRO D N 1
ATOM 10523 C CA . PRO D 2 200 ? -65.006 -29.549 -66.019 1.00 61.70 200 PRO D CA 1
ATOM 10524 C C . PRO D 2 200 ? -64.073 -30.444 -66.825 1.00 67.84 200 PRO D C 1
ATOM 10525 O O . PRO D 2 200 ? -63.040 -30.918 -66.342 1.00 59.57 200 PRO D O 1
ATOM 10529 N N . ASN D 2 201 ? -64.479 -30.693 -68.076 1.00 73.39 201 ASN D N 1
ATOM 10530 C CA . ASN D 2 201 ? -63.758 -31.615 -68.949 1.00 58.59 201 ASN D CA 1
ATOM 10531 C C . ASN D 2 201 ? -62.328 -31.165 -69.216 1.00 53.39 201 ASN D C 1
ATOM 10532 O O . ASN D 2 201 ? -61.439 -32.009 -69.386 1.00 53.39 201 ASN D O 1
ATOM 10537 N N . TRP D 2 202 ? -62.083 -29.852 -69.288 1.00 51.47 202 TRP D N 1
ATOM 10538 C CA . TRP D 2 202 ? -60.720 -29.380 -69.505 1.00 52.01 202 TRP D CA 1
ATOM 10539 C C . TRP D 2 202 ? -59.815 -29.674 -68.319 1.00 51.94 202 TRP D C 1
ATOM 10540 O O . TRP D 2 202 ? -58.589 -29.671 -68.470 1.00 48.33 202 TRP D O 1
ATOM 10551 N N . LEU D 2 203 ? -60.387 -29.947 -67.149 1.00 56.29 203 LEU D N 1
ATOM 10552 C CA . LEU D 2 203 ? -59.580 -30.294 -65.990 1.00 56.19 203 LEU D CA 1
ATOM 10553 C C . LEU D 2 203 ? -59.285 -31.787 -65.965 1.00 57.41 203 LEU D C 1
ATOM 10554 O O . LEU D 2 203 ? -58.134 -32.188 -65.766 1.00 55.47 203 LEU D O 1
ATOM 10559 N N . ARG D 2 204 ? -60.309 -32.618 -66.196 1.00 59.24 204 ARG D N 1
ATOM 10560 C CA . ARG D 2 204 ? -60.078 -34.050 -66.360 1.00 62.37 204 ARG D CA 1
ATOM 10561 C C . ARG D 2 204 ? -59.084 -34.316 -67.485 1.00 60.52 204 ARG D C 1
ATOM 10562 O O . ARG D 2 204 ? -58.321 -35.288 -67.428 1.00 55.76 204 ARG D O 1
ATOM 10570 N N . PHE D 2 205 ? -59.073 -33.456 -68.505 1.00 56.03 205 PHE D N 1
ATOM 10571 C CA . PHE D 2 205 ? -58.079 -33.564 -69.564 1.00 51.93 205 PHE D CA 1
ATOM 10572 C C . PHE D 2 205 ? -56.683 -33.240 -69.045 1.00 53.17 205 PHE D C 1
ATOM 10573 O O . PHE D 2 205 ? -55.708 -33.908 -69.409 1.00 53.15 205 PHE D O 1
ATOM 10581 N N . HIS D 2 206 ? -56.566 -32.227 -68.185 1.00 54.39 206 HIS D N 1
ATOM 10582 C CA . HIS D 2 206 ? -55.245 -31.818 -67.715 1.00 62.86 206 HIS D CA 1
ATOM 10583 C C . HIS D 2 206 ? -54.629 -32.858 -66.783 1.00 59.71 206 HIS D C 1
ATOM 10584 O O . HIS D 2 206 ? -53.449 -33.203 -66.925 1.00 58.63 206 HIS D O 1
ATOM 10591 N N . ILE D 2 207 ? -55.408 -33.380 -65.832 1.00 55.95 207 ILE D N 1
ATOM 10592 C CA . ILE D 2 207 ? -54.854 -34.307 -64.854 1.00 55.34 207 ILE D CA 1
ATOM 10593 C C . ILE D 2 207 ? -54.480 -35.641 -65.483 1.00 56.03 207 ILE D C 1
ATOM 10594 O O . ILE D 2 207 ? -53.637 -36.364 -64.938 1.00 52.34 207 ILE D O 1
ATOM 10599 N N . GLY D 2 208 ? -55.071 -35.981 -66.629 1.00 56.09 208 GLY D N 1
ATOM 10600 C CA . GLY D 2 208 ? -54.778 -37.242 -67.286 1.00 56.82 208 GLY D CA 1
ATOM 10601 C C . GLY D 2 208 ? -53.515 -37.263 -68.109 1.00 51.45 208 GLY D C 1
ATOM 10602 O O . GLY D 2 208 ? -53.132 -38.329 -68.598 1.00 51.33 208 GLY D O 1
ATOM 10603 N N . ILE D 2 209 ? -52.847 -36.123 -68.254 1.00 52.26 209 ILE D N 1
ATOM 10604 C CA . ILE D 2 209 ? -51.603 -36.043 -69.014 1.00 57.43 209 ILE D CA 1
ATOM 10605 C C . ILE D 2 209 ? -50.493 -36.713 -68.219 1.00 58.68 209 ILE D C 1
ATOM 10606 O O . ILE D 2 209 ? -49.935 -36.122 -67.288 1.00 63.36 209 ILE D O 1
ATOM 10611 N N . ASN D 2 210 ? -50.193 -37.965 -68.553 1.00 61.95 210 ASN D N 1
ATOM 10612 C CA . ASN D 2 210 ? -49.131 -38.717 -67.909 1.00 61.31 210 ASN D CA 1
ATOM 10613 C C . ASN D 2 210 ? -47.890 -38.760 -68.805 1.00 60.36 210 ASN D C 1
ATOM 10614 O O . ASN D 2 210 ? -47.830 -38.124 -69.862 1.00 55.64 210 ASN D O 1
ATOM 10619 N N . ARG D 2 211 ? -46.906 -39.564 -68.389 1.00 60.75 211 ARG D N 1
ATOM 10620 C CA . ARG D 2 211 ? -45.609 -39.615 -69.060 1.00 55.95 211 ARG D CA 1
ATOM 10621 C C . ARG D 2 211 ? -45.725 -40.074 -70.508 1.00 52.01 211 ARG D C 1
ATOM 10622 O O . ARG D 2 211 ? -45.007 -39.573 -71.381 1.00 54.12 211 ARG D O 1
ATOM 10630 N N . TYR D 2 212 ? -46.584 -41.055 -70.776 1.00 56.86 212 TYR D N 1
ATOM 10631 C CA . TYR D 2 212 ? -46.645 -41.683 -72.092 1.00 59.72 212 TYR D CA 1
ATOM 10632 C C . TYR D 2 212 ? -47.656 -41.001 -73.004 1.00 57.07 212 TYR D C 1
ATOM 10633 O O . TYR D 2 212 ? -47.281 -40.269 -73.925 1.00 51.25 212 TYR D O 1
ATOM 10642 N N . GLU D 2 213 ? -48.935 -41.279 -72.797 1.00 64.49 213 GLU D N 1
ATOM 10643 C CA . GLU D 2 213 ? -49.961 -40.660 -73.613 1.00 66.14 213 GLU D CA 1
ATOM 10644 C C . GLU D 2 213 ? -50.300 -39.274 -73.069 1.00 62.64 213 GLU D C 1
ATOM 10645 O O . GLU D 2 213 ? -49.979 -38.927 -71.927 1.00 57.62 213 GLU D O 1
ATOM 10651 N N . LEU D 2 214 ? -50.892 -38.450 -73.934 1.00 57.48 214 LEU D N 1
ATOM 10652 C CA . LEU D 2 214 ? -51.482 -37.195 -73.493 1.00 51.98 214 LEU D CA 1
ATOM 10653 C C . LEU D 2 214 ? -52.918 -37.380 -73.014 1.00 55.51 214 LEU D C 1
ATOM 10654 O O . LEU D 2 214 ? -53.452 -36.497 -72.332 1.00 53.45 214 LEU D O 1
ATOM 10659 N N . TYR D 2 215 ? -53.544 -38.508 -73.349 1.00 62.09 215 TYR D N 1
ATOM 10660 C CA . TYR D 2 215 ? -54.912 -38.822 -72.950 1.00 68.40 215 TYR D CA 1
ATOM 10661 C C . TYR D 2 215 ? -55.173 -40.294 -73.240 1.00 68.19 215 TYR D C 1
ATOM 10662 O O . TYR D 2 215 ? -54.646 -40.844 -74.211 1.00 66.65 215 TYR D O 1
ATOM 10671 N N . SER D 2 216 ? -55.976 -40.925 -72.378 1.00 64.66 216 SER D N 1
ATOM 10672 C CA . SER D 2 216 ? -56.284 -42.344 -72.522 1.00 69.46 216 SER D CA 1
ATOM 10673 C C . SER D 2 216 ? -56.918 -42.634 -73.885 1.00 68.69 216 SER D C 1
ATOM 10674 O O . SER D 2 216 ? -57.496 -41.757 -74.532 1.00 68.86 216 SER D O 1
ATOM 10677 N N . ARG D 2 217 ? -56.814 -43.898 -74.311 1.00 65.50 217 ARG D N 1
ATOM 10678 C CA . ARG D 2 217 ? -57.225 -44.289 -75.662 1.00 70.21 217 ARG D CA 1
ATOM 10679 C C . ARG D 2 217 ? -58.688 -43.950 -75.925 1.00 68.90 217 ARG D C 1
ATOM 10680 O O . ARG D 2 217 ? -59.014 -43.190 -76.845 1.00 69.86 217 ARG D O 1
ATOM 10688 N N . HIS D 2 218 ? -59.586 -44.505 -75.129 1.00 63.48 218 HIS D N 1
ATOM 10689 C CA . HIS D 2 218 ? -61.012 -44.267 -75.290 1.00 77.58 218 HIS D CA 1
ATOM 10690 C C . HIS D 2 218 ? -61.517 -43.558 -74.035 1.00 82.51 218 HIS D C 1
ATOM 10691 O O . HIS D 2 218 ? -62.279 -44.119 -73.246 1.00 87.29 218 HIS D O 1
ATOM 10698 N N . ASN D 2 219 ? -61.068 -42.320 -73.845 1.00 76.26 219 ASN D N 1
ATOM 10699 C CA . ASN D 2 219 ? -61.509 -41.531 -72.705 1.00 65.45 219 ASN D CA 1
ATOM 10700 C C . ASN D 2 219 ? -62.920 -41.001 -72.949 1.00 66.98 219 ASN D C 1
ATOM 10701 O O . ASN D 2 219 ? -63.263 -40.648 -74.081 1.00 69.08 219 ASN D O 1
ATOM 10706 N N . PRO D 2 220 ? -63.756 -40.922 -71.910 1.00 66.88 220 PRO D N 1
ATOM 10707 C CA . PRO D 2 220 ? -65.077 -40.305 -72.079 1.00 66.62 220 PRO D CA 1
ATOM 10708 C C . PRO D 2 220 ? -65.042 -38.795 -71.991 1.00 64.40 220 PRO D C 1
ATOM 10709 O O . PRO D 2 220 ? -66.020 -38.144 -72.386 1.00 59.68 220 PRO D O 1
ATOM 10713 N N . VAL D 2 221 ? -63.937 -38.224 -71.521 1.00 64.62 221 VAL D N 1
ATOM 10714 C CA . VAL D 2 221 ? -63.812 -36.779 -71.389 1.00 63.11 221 VAL D CA 1
ATOM 10715 C C . VAL D 2 221 ? -63.271 -36.162 -72.668 1.00 61.22 221 VAL D C 1
ATOM 10716 O O . VAL D 2 221 ? -63.757 -35.120 -73.112 1.00 61.50 221 VAL D O 1
ATOM 10720 N N . ILE D 2 222 ? -62.268 -36.800 -73.276 1.00 59.40 222 ILE D N 1
ATOM 10721 C CA . ILE D 2 222 ? -61.742 -36.318 -74.549 1.00 59.22 222 ILE D CA 1
ATOM 10722 C C . ILE D 2 222 ? -62.853 -36.243 -75.586 1.00 62.32 222 ILE D C 1
ATOM 10723 O O . ILE D 2 222 ? -62.868 -35.337 -76.429 1.00 63.16 222 ILE D O 1
ATOM 10728 N N . ALA D 2 223 ? -63.813 -37.167 -75.527 1.00 59.65 223 ALA D N 1
ATOM 10729 C CA . ALA D 2 223 ? -64.981 -37.068 -76.394 1.00 59.96 223 ALA D CA 1
ATOM 10730 C C . ALA D 2 223 ? -65.840 -35.868 -76.020 1.00 61.95 223 ALA D C 1
ATOM 10731 O O . ALA D 2 223 ? -66.245 -35.087 -76.887 1.00 62.33 223 ALA D O 1
ATOM 10733 N N . ALA D 2 224 ? -66.110 -35.693 -74.725 1.00 66.79 224 ALA D N 1
ATOM 10734 C CA . ALA D 2 224 ? -66.940 -34.581 -74.274 1.00 68.06 224 ALA D CA 1
ATOM 10735 C C . ALA D 2 224 ? -66.200 -33.247 -74.305 1.00 65.52 224 ALA D C 1
ATOM 10736 O O . ALA D 2 224 ? -66.837 -32.199 -74.460 1.00 66.21 224 ALA D O 1
ATOM 10738 N N . LEU D 2 225 ? -64.872 -33.257 -74.148 1.00 62.67 225 LEU D N 1
ATOM 10739 C CA . LEU D 2 225 ? -64.116 -32.010 -74.226 1.00 60.94 225 LEU D CA 1
ATOM 10740 C C . LEU D 2 225 ? -64.274 -31.368 -75.596 1.00 58.08 225 LEU D C 1
ATOM 10741 O O . LEU D 2 225 ? -64.389 -30.141 -75.704 1.00 54.99 225 LEU D O 1
ATOM 10746 N N . LEU D 2 226 ? -64.294 -32.185 -76.655 1.00 59.58 226 LEU D N 1
ATOM 10747 C CA . LEU D 2 226 ? -64.540 -31.663 -77.995 1.00 59.40 226 LEU D CA 1
ATOM 10748 C C . LEU D 2 226 ? -65.923 -31.035 -78.093 1.00 59.48 226 LEU D C 1
ATOM 10749 O O . LEU D 2 226 ? -66.103 -30.013 -78.764 1.00 60.01 226 LEU D O 1
ATOM 10754 N N . ARG D 2 227 ? -66.913 -31.631 -77.422 1.00 59.77 227 ARG D N 1
ATOM 10755 C CA . ARG D 2 227 ? -68.275 -31.108 -77.474 1.00 60.12 227 ARG D CA 1
ATOM 10756 C C . ARG D 2 227 ? -68.379 -29.747 -76.799 1.00 62.72 227 ARG D C 1
ATOM 10757 O O . ARG D 2 227 ? -69.163 -28.895 -77.232 1.00 64.54 227 ARG D O 1
ATOM 10765 N N . ASP D 2 228 ? -67.616 -29.531 -75.726 1.00 63.86 228 ASP D N 1
ATOM 10766 C CA . ASP D 2 228 ? -67.676 -28.254 -75.021 1.00 66.71 228 ASP D CA 1
ATOM 10767 C C . ASP D 2 228 ? -67.229 -27.105 -75.919 1.00 66.71 228 ASP D C 1
ATOM 10768 O O . ASP D 2 228 ? -67.921 -26.089 -76.032 1.00 67.24 228 ASP D O 1
ATOM 10773 N N . LEU D 2 229 ? -66.081 -27.258 -76.583 1.00 65.80 229 LEU D N 1
ATOM 10774 C CA . LEU D 2 229 ? -65.582 -26.195 -77.451 1.00 57.21 229 LEU D CA 1
ATOM 10775 C C . LEU D 2 229 ? -66.554 -25.889 -78.586 1.00 58.79 229 LEU D C 1
ATOM 10776 O O . LEU D 2 229 ? -66.622 -24.743 -79.049 1.00 56.15 229 LEU D O 1
ATOM 10781 N N . LEU D 2 230 ? -67.328 -26.886 -79.027 1.00 59.61 230 LEU D N 1
ATOM 10782 C CA . LEU D 2 230 ? -68.262 -26.678 -80.132 1.00 59.12 230 LEU D CA 1
ATOM 10783 C C . LEU D 2 230 ? -69.361 -25.692 -79.761 1.00 62.39 230 LEU D C 1
ATOM 10784 O O . LEU D 2 230 ? -69.802 -24.905 -80.607 1.00 65.08 230 LEU D O 1
ATOM 10789 N N . SER D 2 231 ? -69.830 -25.735 -78.509 1.00 64.02 231 SER D N 1
ATOM 10790 C CA . SER D 2 231 ? -71.066 -25.062 -78.126 1.00 65.81 231 SER D CA 1
ATOM 10791 C C . SER D 2 231 ? -70.993 -24.245 -76.840 1.00 60.35 231 SER D C 1
ATOM 10792 O O . SER D 2 231 ? -71.968 -23.551 -76.530 1.00 59.90 231 SER D O 1
ATOM 10795 N N . GLN D 2 232 ? -69.918 -24.337 -76.060 1.00 57.72 232 GLN D N 1
ATOM 10796 C CA . GLN D 2 232 ? -69.837 -23.563 -74.828 1.00 54.20 232 GLN D CA 1
ATOM 10797 C C . GLN D 2 232 ? -69.798 -22.071 -75.146 1.00 55.97 232 GLN D C 1
ATOM 10798 O O . GLN D 2 232 ? -69.342 -21.656 -76.215 1.00 57.38 232 GLN D O 1
ATOM 10804 N N . LYS D 2 233 ? -70.271 -21.260 -74.202 1.00 61.32 233 LYS D N 1
ATOM 10805 C CA . LYS D 2 233 ? -70.384 -19.823 -74.428 1.00 64.44 233 LYS D CA 1
ATOM 10806 C C . LYS D 2 233 ? -69.027 -19.147 -74.305 1.00 57.23 233 LYS D C 1
ATOM 10807 O O . LYS D 2 233 ? -68.227 -19.480 -73.424 1.00 53.28 233 LYS D O 1
ATOM 10813 N N . ILE D 2 234 ? -68.769 -18.202 -75.202 1.00 55.92 234 ILE D N 1
ATOM 10814 C CA . ILE D 2 234 ? -67.511 -17.464 -75.197 1.00 57.92 234 ILE D CA 1
ATOM 10815 C C . ILE D 2 234 ? -67.599 -16.367 -74.145 1.00 55.76 234 ILE D C 1
ATOM 10816 O O . ILE D 2 234 ? -68.533 -15.558 -74.159 1.00 53.52 234 ILE D O 1
ATOM 10821 N N . SER D 2 235 ? -66.647 -16.360 -73.211 1.00 58.84 235 SER D N 1
ATOM 10822 C CA . SER D 2 235 ? -66.572 -15.345 -72.164 1.00 56.17 235 SER D CA 1
ATOM 10823 C C . SER D 2 235 ? -65.594 -14.229 -72.508 1.00 53.61 235 SER D C 1
ATOM 10824 O O . SER D 2 235 ? -65.944 -13.050 -72.408 1.00 54.44 235 SER D O 1
ATOM 10827 N N . SER D 2 236 ? -64.361 -14.572 -72.885 1.00 56.75 236 SER D N 1
ATOM 10828 C CA . SER D 2 236 ? -63.367 -13.567 -73.234 1.00 60.26 236 SER D CA 1
ATOM 10829 C C . SER D 2 236 ? -62.508 -14.030 -74.401 1.00 62.45 236 SER D C 1
ATOM 10830 O O . SER D 2 236 ? -62.188 -15.215 -74.532 1.00 61.67 236 SER D O 1
ATOM 10833 N N . VAL D 2 237 ? -62.120 -13.064 -75.235 1.00 60.79 237 VAL D N 1
ATOM 10834 C CA . VAL D 2 237 ? -61.300 -13.295 -76.419 1.00 49.52 237 VAL D CA 1
ATOM 10835 C C . VAL D 2 237 ? -60.107 -12.354 -76.373 1.00 46.21 237 VAL D C 1
ATOM 10836 O O . VAL D 2 237 ? -60.273 -11.142 -76.204 1.00 52.36 237 VAL D O 1
ATOM 10840 N N . GLY D 2 238 ? -58.919 -12.899 -76.571 1.00 41.78 238 GLY D N 1
ATOM 10841 C CA . GLY D 2 238 ? -57.709 -12.101 -76.544 1.00 40.18 238 GLY D CA 1
ATOM 10842 C C . GLY D 2 238 ? -56.741 -12.557 -77.610 1.00 43.84 238 GLY D C 1
ATOM 10843 O O . GLY D 2 238 ? -56.687 -13.734 -77.970 1.00 48.22 238 GLY D O 1
ATOM 10844 N N . MET D 2 239 ? -55.974 -11.605 -78.117 1.00 48.35 239 MET D N 1
ATOM 10845 C CA . MET D 2 239 ? -54.994 -11.888 -79.150 1.00 60.44 239 MET D CA 1
ATOM 10846 C C . MET D 2 239 ? -53.673 -12.313 -78.514 1.00 69.39 239 MET D C 1
ATOM 10847 O O . MET D 2 239 ? -53.231 -11.721 -77.524 1.00 68.34 239 MET D O 1
ATOM 10852 N N . LYS D 2 240 ? -53.062 -13.363 -79.067 1.00 67.53 240 LYS D N 1
ATOM 10853 C CA . LYS D 2 240 ? -51.732 -13.772 -78.634 1.00 69.60 240 LYS D CA 1
ATOM 10854 C C . LYS D 2 240 ? -50.673 -12.943 -79.349 1.00 87.22 240 LYS D C 1
ATOM 10855 O O . LYS D 2 240 ? -50.867 -12.493 -80.482 1.00 87.46 240 LYS D O 1
ATOM 10861 N N . SER D 2 241 ? -49.541 -12.753 -78.683 1.00 82.41 241 SER D N 1
ATOM 10862 C CA . SER D 2 241 ? -48.427 -12.020 -79.259 1.00 89.53 241 SER D CA 1
ATOM 10863 C C . SER D 2 241 ? -47.243 -12.957 -79.481 1.00 92.00 241 SER D C 1
ATOM 10864 O O . SER D 2 241 ? -47.188 -14.068 -78.943 1.00 72.38 241 SER D O 1
ATOM 10867 N N . GLY D 2 242 ? -46.314 -12.506 -80.330 1.00 100.88 242 GLY D N 1
ATOM 10868 C CA . GLY D 2 242 ? -45.044 -13.173 -80.547 1.00 102.43 242 GLY D CA 1
ATOM 10869 C C . GLY D 2 242 ? -45.057 -14.349 -81.502 1.00 106.42 242 GLY D C 1
ATOM 10870 O O . GLY D 2 242 ? -43.984 -14.888 -81.806 1.00 107.48 242 GLY D O 1
ATOM 10871 N N . GLY D 2 243 ? -46.224 -14.768 -81.991 1.00 106.60 243 GLY D N 1
ATOM 10872 C CA . GLY D 2 243 ? -46.314 -15.905 -82.879 1.00 90.30 243 GLY D CA 1
ATOM 10873 C C . GLY D 2 243 ? -46.087 -15.533 -84.332 1.00 84.72 243 GLY D C 1
ATOM 10874 O O . GLY D 2 243 ? -45.828 -14.384 -84.687 1.00 74.37 243 GLY D O 1
ATOM 10875 N N . THR D 2 244 ? -46.173 -16.554 -85.184 1.00 92.69 244 THR D N 1
ATOM 10876 C CA . THR D 2 244 ? -46.025 -16.342 -86.620 1.00 75.52 244 THR D CA 1
ATOM 10877 C C . THR D 2 244 ? -47.248 -15.639 -87.201 1.00 63.88 244 THR D C 1
ATOM 10878 O O . THR D 2 244 ? -47.147 -14.535 -87.746 1.00 56.45 244 THR D O 1
ATOM 10882 N N . GLN D 2 245 ? -48.414 -16.260 -87.083 1.00 63.74 245 GLN D N 1
ATOM 10883 C CA . GLN D 2 245 ? -49.657 -15.742 -87.635 1.00 52.65 245 GLN D CA 1
ATOM 10884 C C . GLN D 2 245 ? -50.650 -15.486 -86.503 1.00 66.48 245 GLN D C 1
ATOM 10885 O O . GLN D 2 245 ? -50.332 -15.656 -85.322 1.00 72.73 245 GLN D O 1
ATOM 10891 N N . LEU D 2 246 ? -51.873 -15.096 -86.870 1.00 63.41 246 LEU D N 1
ATOM 10892 C CA . LEU D 2 246 ? -52.883 -14.701 -85.889 1.00 60.93 246 LEU D CA 1
ATOM 10893 C C . LEU D 2 246 ? -53.460 -15.916 -85.171 1.00 54.94 246 LEU D C 1
ATOM 10894 O O . LEU D 2 246 ? -54.018 -16.814 -85.809 1.00 54.22 246 LEU D O 1
ATOM 10899 N N . LYS D 2 247 ? -53.358 -15.922 -83.844 1.00 52.18 247 LYS D N 1
ATOM 10900 C CA . LYS D 2 247 ? -53.968 -16.955 -83.016 1.00 54.17 247 LYS D CA 1
ATOM 10901 C C . LYS D 2 247 ? -54.565 -16.284 -81.786 1.00 59.05 247 LYS D C 1
ATOM 10902 O O . LYS D 2 247 ? -53.882 -15.516 -81.101 1.00 63.61 247 LYS D O 1
ATOM 10908 N N . LEU D 2 248 ? -55.849 -16.541 -81.540 1.00 54.24 248 LEU D N 1
ATOM 10909 C CA . LEU D 2 248 ? -56.609 -15.900 -80.476 1.00 46.95 248 LEU D CA 1
ATOM 10910 C C . LEU D 2 248 ? -56.826 -16.843 -79.297 1.00 46.78 248 LEU D C 1
ATOM 10911 O O . LEU D 2 248 ? -56.978 -18.056 -79.466 1.00 46.31 248 LEU D O 1
ATOM 10916 N N . ILE D 2 249 ? -56.880 -16.267 -78.100 1.00 43.37 249 ILE D N 1
ATOM 10917 C CA . ILE D 2 249 ? -57.116 -17.025 -76.878 1.00 40.22 249 ILE D CA 1
ATOM 10918 C C . ILE D 2 249 ? -58.570 -16.851 -76.476 1.00 43.61 249 ILE D C 1
ATOM 10919 O O . ILE D 2 249 ? -59.032 -15.728 -76.243 1.00 45.38 249 ILE D O 1
ATOM 10924 N N . MET D 2 250 ? -59.270 -17.966 -76.342 1.00 49.61 250 MET D N 1
ATOM 10925 C CA . MET D 2 250 ? -60.668 -17.977 -75.957 1.00 50.32 250 MET D CA 1
ATOM 10926 C C . MET D 2 250 ? -60.786 -18.394 -74.503 1.00 60.67 250 MET D C 1
ATOM 10927 O O . MET D 2 250 ? -60.028 -19.243 -74.031 1.00 58.96 250 MET D O 1
ATOM 10932 N N . SER D 2 251 ? -61.726 -17.780 -73.793 1.00 67.99 251 SER D N 1
ATOM 10933 C CA . SER D 2 251 ? -62.088 -18.187 -72.444 1.00 63.60 251 SER D CA 1
ATOM 10934 C C . SER D 2 251 ? -63.575 -18.502 -72.419 1.00 64.39 251 SER D C 1
ATOM 10935 O O . SER D 2 251 ? -64.373 -17.827 -73.079 1.00 61.74 251 SER D O 1
ATOM 10938 N N . PHE D 2 252 ? -63.941 -19.535 -71.668 1.00 64.22 252 PHE D N 1
ATOM 10939 C CA . PHE D 2 252 ? -65.291 -20.074 -71.691 1.00 61.01 252 PHE D CA 1
ATOM 10940 C C . PHE D 2 252 ? -65.986 -19.889 -70.351 1.00 60.14 252 PHE D C 1
ATOM 10941 O O . PHE D 2 252 ? -65.404 -19.422 -69.368 1.00 58.56 252 PHE D O 1
ATOM 10949 N N . GLN D 2 253 ? -67.266 -20.266 -70.342 1.00 59.10 253 GLN D N 1
ATOM 10950 C CA . GLN D 2 253 ? -68.099 -20.135 -69.155 1.00 65.34 253 GLN D CA 1
ATOM 10951 C C . GLN D 2 253 ? -67.619 -21.031 -68.015 1.00 67.97 253 GLN D C 1
ATOM 10952 O O . GLN D 2 253 ? -67.904 -20.739 -66.848 1.00 70.74 253 GLN D O 1
ATOM 10958 N N . ASN D 2 254 ? -66.886 -22.101 -68.324 1.00 65.66 254 ASN D N 1
ATOM 10959 C CA . ASN D 2 254 ? -66.356 -23.020 -67.326 1.00 60.87 254 ASN D CA 1
ATOM 10960 C C . ASN D 2 254 ? -64.878 -22.774 -67.049 1.00 56.82 254 ASN D C 1
ATOM 10961 O O . ASN D 2 254 ? -64.137 -23.720 -66.764 1.00 52.47 254 ASN D O 1
ATOM 10966 N N . TYR D 2 255 ? -64.432 -21.527 -67.191 1.00 62.22 255 TYR D N 1
ATOM 10967 C CA . TYR D 2 255 ? -63.083 -21.117 -66.814 1.00 67.44 255 TYR D CA 1
ATOM 10968 C C . TYR D 2 255 ? -62.001 -21.784 -67.662 1.00 66.05 255 TYR D C 1
ATOM 10969 O O . TYR D 2 255 ? -60.809 -21.517 -67.482 1.00 60.93 255 TYR D O 1
ATOM 10978 N N . GLY D 2 256 ? -62.409 -22.681 -68.555 1.00 64.51 256 GLY D N 1
ATOM 10979 C CA . GLY D 2 256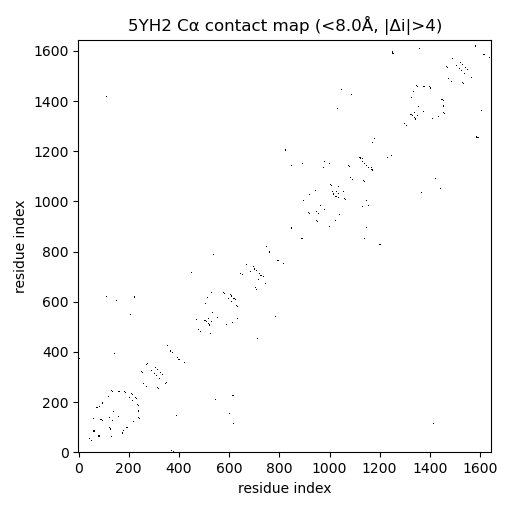 ? -61.478 -23.243 -69.502 1.00 63.37 256 GLY D CA 1
ATOM 10980 C C . GLY D 2 256 ? -61.113 -22.259 -70.596 1.00 58.63 256 GLY D C 1
ATOM 10981 O O . GLY D 2 256 ? -61.834 -21.303 -70.887 1.00 57.84 256 GLY D O 1
ATOM 10982 N N . GLN D 2 257 ? -59.961 -22.507 -71.213 1.00 56.55 257 GLN D N 1
ATOM 10983 C CA . GLN D 2 257 ? -59.477 -21.674 -72.300 1.00 52.09 257 GLN D CA 1
ATOM 10984 C C . GLN D 2 257 ? -58.941 -22.561 -73.419 1.00 53.21 257 GLN D C 1
ATOM 10985 O O . GLN D 2 257 ? -58.725 -23.765 -73.246 1.00 53.44 257 GLN D O 1
ATOM 10991 N N . ALA D 2 258 ? -58.724 -21.942 -74.578 1.00 52.11 258 ALA D N 1
ATOM 10992 C CA . ALA D 2 258 ? -58.308 -22.660 -75.776 1.00 49.17 258 ALA D CA 1
ATOM 10993 C C . ALA D 2 258 ? -57.662 -21.688 -76.752 1.00 47.96 258 ALA D C 1
ATOM 10994 O O . ALA D 2 258 ? -57.891 -20.478 -76.689 1.00 54.32 258 ALA D O 1
ATOM 10996 N N . LEU D 2 259 ? -56.833 -22.232 -77.643 1.00 47.35 259 LEU D N 1
ATOM 10997 C CA . LEU D 2 259 ? -56.281 -21.466 -78.752 1.00 43.02 259 LEU D CA 1
ATOM 10998 C C . LEU D 2 259 ? -57.245 -21.500 -79.929 1.00 46.57 259 LEU D C 1
ATOM 10999 O O . LEU D 2 259 ? -57.971 -22.475 -80.131 1.00 51.52 259 LEU D O 1
ATOM 11004 N N . PHE D 2 260 ? -57.222 -20.441 -80.732 1.00 44.58 260 PHE D N 1
ATOM 11005 C CA . PHE D 2 260 ? -58.178 -20.303 -81.822 1.00 40.31 260 PHE D CA 1
ATOM 11006 C C . PHE D 2 260 ? -57.466 -19.795 -83.064 1.00 41.46 260 PHE D C 1
ATOM 11007 O O . PHE D 2 260 ? -56.935 -18.681 -83.062 1.00 41.05 260 PHE D O 1
ATOM 11015 N N . LYS D 2 261 ? -57.491 -20.591 -84.128 1.00 42.90 261 LYS D N 1
ATOM 11016 C CA . LYS D 2 261 ? -56.980 -20.187 -85.422 1.00 41.99 261 LYS D CA 1
ATOM 11017 C C . LYS D 2 261 ? -58.136 -20.114 -86.414 1.00 44.73 261 LYS D C 1
ATOM 11018 O O . LYS D 2 261 ? -58.902 -21.077 -86.542 1.00 47.68 261 LYS D O 1
ATOM 11024 N N . PRO D 2 262 ? -58.323 -18.987 -87.094 1.00 42.98 262 PRO D N 1
ATOM 11025 C CA . PRO D 2 262 ? -59.495 -18.831 -87.965 1.00 47.18 262 PRO D CA 1
ATOM 11026 C C . PRO D 2 262 ? -59.364 -19.590 -89.277 1.00 55.63 262 PRO D C 1
ATOM 11027 O O . PRO D 2 262 ? -58.408 -20.344 -89.484 1.00 57.26 262 PRO D O 1
ATOM 11031 N N . MET D 2 263 ? -60.332 -19.378 -90.173 1.00 55.38 263 MET D N 1
ATOM 11032 C CA . MET D 2 263 ? -60.367 -20.096 -91.443 1.00 50.98 263 MET D CA 1
ATOM 11033 C C . MET D 2 263 ? -59.155 -19.769 -92.305 1.00 56.61 263 MET D C 1
ATOM 11034 O O . MET D 2 263 ? -58.409 -20.667 -92.710 1.00 62.43 263 MET D O 1
ATOM 11039 N N . LYS D 2 264 ? -58.995 -18.491 -92.661 1.00 54.52 264 LYS D N 1
ATOM 11040 C CA . LYS D 2 264 ? -57.859 -17.978 -93.427 1.00 59.39 264 LYS D CA 1
ATOM 11041 C C . LYS D 2 264 ? -57.884 -18.396 -94.897 1.00 62.21 264 LYS D C 1
ATOM 11042 O O . LYS D 2 264 ? -57.582 -17.580 -95.773 1.00 60.05 264 LYS D O 1
ATOM 11048 N N . GLN D 2 265 ? -58.253 -19.645 -95.187 1.00 68.29 265 GLN D N 1
ATOM 11049 C CA . GLN D 2 265 ? -58.316 -20.130 -96.561 1.00 69.63 265 GLN D CA 1
ATOM 11050 C C . GLN D 2 265 ? -59.371 -21.226 -96.691 1.00 69.63 265 GLN D C 1
ATOM 11051 O O . GLN D 2 265 ? -59.745 -21.880 -95.712 1.00 70.17 265 GLN D O 1
ATOM 11057 N N . THR D 2 266 ? -59.830 -21.429 -97.930 1.00 63.29 266 THR D N 1
ATOM 11058 C CA . THR D 2 266 ? -60.901 -22.364 -98.251 1.00 56.63 266 THR D CA 1
ATOM 11059 C C . THR D 2 266 ? -60.374 -23.796 -98.314 1.00 62.26 266 THR D C 1
ATOM 11060 O O . THR D 2 266 ? -59.199 -24.072 -98.062 1.00 72.33 266 THR D O 1
ATOM 11064 N N . ARG D 2 267 ? -61.253 -24.726 -98.681 1.00 59.11 267 ARG D N 1
ATOM 11065 C CA . ARG D 2 267 ? -60.892 -26.139 -98.684 1.00 57.98 267 ARG D CA 1
ATOM 11066 C C . ARG D 2 267 ? -60.247 -26.563 -100.000 1.00 57.63 267 ARG D C 1
ATOM 11067 O O . ARG D 2 267 ? -59.211 -27.235 -100.002 1.00 50.45 267 ARG D O 1
ATOM 11075 N N . GLU D 2 268 ? -60.842 -26.164 -101.123 1.00 62.73 268 GLU D N 1
ATOM 11076 C CA . GLU D 2 268 ? -60.389 -26.601 -102.435 1.00 55.76 268 GLU D CA 1
ATOM 11077 C C . GLU D 2 268 ? -59.131 -25.884 -102.897 1.00 51.15 268 GLU D C 1
ATOM 11078 O O . GLU D 2 268 ? -58.691 -26.112 -104.029 1.00 50.38 268 GLU D O 1
ATOM 11084 N N . GLN D 2 269 ? -58.545 -25.033 -102.063 1.00 54.49 269 GLN D N 1
ATOM 11085 C CA . GLN D 2 269 ? -57.372 -24.275 -102.460 1.00 60.94 269 GLN D CA 1
ATOM 11086 C C . GLN D 2 269 ? -56.086 -25.013 -102.101 1.00 58.99 269 GLN D C 1
ATOM 11087 O O . GLN D 2 269 ? -56.012 -25.730 -101.099 1.00 55.24 269 GLN D O 1
ATOM 11093 N N . GLU D 2 270 ? -55.069 -24.831 -102.941 1.00 55.11 270 GLU D N 1
ATOM 11094 C CA . GLU D 2 270 ? -53.744 -25.384 -102.718 1.00 50.84 270 GLU D CA 1
ATOM 11095 C C . GLU D 2 270 ? -52.741 -24.255 -102.523 1.00 49.34 270 GLU D C 1
ATOM 11096 O O . GLU D 2 270 ? -52.878 -23.174 -103.101 1.00 46.80 270 GLU D O 1
ATOM 11102 N N . THR D 2 271 ? -51.722 -24.529 -101.720 1.00 48.69 271 THR D N 1
ATOM 11103 C CA . THR D 2 271 ? -50.627 -23.588 -101.542 1.00 46.52 271 THR D CA 1
ATOM 11104 C C . THR D 2 271 ? -49.894 -23.371 -102.862 1.00 49.79 271 THR D C 1
ATOM 11105 O O . THR D 2 271 ? -49.565 -24.349 -103.548 1.00 56.72 271 THR D O 1
ATOM 11109 N N . PRO D 2 272 ? -49.645 -22.126 -103.263 1.00 48.43 272 PRO D N 1
ATOM 11110 C CA . PRO D 2 272 ? -48.902 -21.866 -104.504 1.00 52.43 272 PRO D CA 1
ATOM 11111 C C . PRO D 2 272 ? -47.570 -22.595 -104.511 1.00 55.41 272 PRO D C 1
ATOM 11112 O O . PRO D 2 272 ? -46.900 -22.702 -103.472 1.00 52.59 272 PRO D O 1
ATOM 11116 N N . PRO D 2 273 ? -47.159 -23.129 -105.663 1.00 54.14 273 PRO D N 1
ATOM 11117 C CA . PRO D 2 273 ? -45.906 -23.898 -105.707 1.00 51.70 273 PRO D CA 1
ATOM 11118 C C . PRO D 2 273 ? -44.681 -23.067 -105.388 1.00 51.19 273 PRO D C 1
ATOM 11119 O O . PRO D 2 273 ? -43.667 -23.625 -104.950 1.00 50.90 273 PRO D O 1
ATOM 11123 N N . ASP D 2 274 ? -44.748 -21.751 -105.572 1.00 51.54 274 ASP D N 1
ATOM 11124 C CA . ASP D 2 274 ? -43.613 -20.862 -105.370 1.00 51.28 274 ASP D CA 1
ATOM 11125 C C . ASP D 2 274 ? -43.506 -20.357 -103.939 1.00 48.82 274 ASP D C 1
ATOM 11126 O O . ASP D 2 274 ? -42.626 -19.542 -103.645 1.00 43.14 274 ASP D O 1
ATOM 11131 N N . PHE D 2 275 ? -44.358 -20.842 -103.040 1.00 50.33 275 PHE D N 1
ATOM 11132 C CA . PHE D 2 275 ? -44.360 -20.395 -101.655 1.00 51.30 275 PHE D CA 1
ATOM 11133 C C . PHE D 2 275 ? -43.344 -21.192 -100.856 1.00 51.37 275 PHE D C 1
ATOM 11134 O O . PHE D 2 275 ? -43.322 -22.424 -100.924 1.00 54.13 275 PHE D O 1
ATOM 11142 N N . PHE D 2 276 ? -42.510 -20.486 -100.100 1.00 49.19 276 PHE D N 1
ATOM 11143 C CA . PHE D 2 276 ? -41.606 -21.160 -99.189 1.00 51.40 276 PHE D CA 1
ATOM 11144 C C . PHE D 2 276 ? -42.393 -21.824 -98.059 1.00 54.20 276 PHE D C 1
ATOM 11145 O O . PHE D 2 276 ? -43.565 -21.520 -97.816 1.00 55.17 276 PHE D O 1
ATOM 11153 N N . TYR D 2 277 ? -41.728 -22.757 -97.371 1.00 55.12 277 TYR D N 1
ATOM 11154 C CA . TYR D 2 277 ? -42.345 -23.433 -96.233 1.00 54.10 277 TYR D CA 1
ATOM 11155 C C . TYR D 2 277 ? -42.698 -22.464 -95.116 1.00 50.65 277 TYR D C 1
ATOM 11156 O O . TYR D 2 277 ? -43.632 -22.718 -94.347 1.00 50.08 277 TYR D O 1
ATOM 11165 N N . PHE D 2 278 ? -41.961 -21.365 -94.997 1.00 55.76 278 PHE D N 1
ATOM 11166 C CA . PHE D 2 278 ? -42.252 -20.351 -93.996 1.00 58.17 278 PHE D CA 1
ATOM 11167 C C . PHE D 2 278 ? -43.202 -19.275 -94.499 1.00 51.69 278 PHE D C 1
ATOM 11168 O O . PHE D 2 278 ? -43.359 -18.249 -93.835 1.00 53.81 278 PHE D O 1
ATOM 11176 N N . SER D 2 279 ? -43.839 -19.482 -95.648 1.00 50.66 279 SER D N 1
ATOM 11177 C CA . SER D 2 279 ? -44.844 -18.556 -96.141 1.00 48.39 279 SER D CA 1
ATOM 11178 C C . SER D 2 279 ? -46.227 -19.172 -96.234 1.00 51.52 279 SER D C 1
ATOM 11179 O O . SER D 2 279 ? -47.181 -18.462 -96.574 1.00 53.72 279 SER D O 1
ATOM 11182 N N . ASP D 2 280 ? -46.363 -20.465 -95.958 1.00 52.82 280 ASP D N 1
ATOM 11183 C CA . ASP D 2 280 ? -47.649 -21.133 -96.066 1.00 52.72 280 ASP D CA 1
ATOM 11184 C C . ASP D 2 280 ? -48.607 -20.633 -94.985 1.00 53.12 280 ASP D C 1
ATOM 11185 O O . ASP D 2 280 ? -48.199 -20.129 -93.935 1.00 51.73 280 ASP D O 1
ATOM 11190 N N . PHE D 2 281 ? -49.900 -20.772 -95.262 1.00 52.56 281 PHE D N 1
ATOM 11191 C CA . PHE D 2 281 ? -50.928 -20.347 -94.325 1.00 56.28 281 PHE D CA 1
ATOM 11192 C C . PHE D 2 281 ? -51.112 -21.365 -93.202 1.00 55.83 281 PHE D C 1
ATOM 11193 O O . PHE D 2 281 ? -50.948 -22.574 -93.393 1.00 56.75 281 PHE D O 1
ATOM 11201 N N . GLU D 2 282 ? -51.473 -20.865 -92.022 1.00 55.37 282 GLU D N 1
ATOM 11202 C CA . GLU D 2 282 ? -51.914 -21.715 -90.921 1.00 52.37 282 GLU D CA 1
ATOM 11203 C C . GLU D 2 282 ? -53.432 -21.801 -90.994 1.00 51.50 282 GLU D C 1
ATOM 11204 O O . GLU D 2 282 ? -54.124 -20.793 -90.818 1.00 57.00 282 GLU D O 1
ATOM 11210 N N . ARG D 2 283 ? -53.955 -22.991 -91.271 1.00 44.42 283 ARG D N 1
ATOM 11211 C CA . ARG D 2 283 ? -55.380 -23.159 -91.510 1.00 48.93 283 ARG D CA 1
ATOM 11212 C C . ARG D 2 283 ? -56.009 -24.080 -90.472 1.00 47.60 283 ARG D C 1
ATOM 11213 O O . ARG D 2 283 ? -55.383 -25.041 -90.014 1.00 46.03 283 ARG D O 1
ATOM 11221 N N . HIS D 2 284 ? -57.255 -23.762 -90.102 1.00 48.29 284 HIS D N 1
ATOM 11222 C CA . HIS D 2 284 ? -57.999 -24.583 -89.152 1.00 46.21 284 HIS D CA 1
ATOM 11223 C C . HIS D 2 284 ? -58.188 -26.007 -89.649 1.00 48.87 284 HIS D C 1
ATOM 11224 O O . HIS D 2 284 ? -58.262 -26.935 -88.836 1.00 49.06 284 HIS D O 1
ATOM 11231 N N . ASN D 2 285 ? -58.274 -26.197 -90.970 1.00 49.40 285 ASN D N 1
ATOM 11232 C CA . ASN D 2 285 ? -58.386 -27.542 -91.529 1.00 46.94 285 ASN D CA 1
ATOM 11233 C C . ASN D 2 285 ? -57.306 -28.449 -90.965 1.00 50.96 285 ASN D C 1
ATOM 11234 O O . ASN D 2 285 ? -57.588 -29.543 -90.463 1.00 51.97 285 ASN D O 1
ATOM 11239 N N . ALA D 2 286 ? -56.056 -27.985 -91.008 1.00 50.25 286 ALA D N 1
ATOM 11240 C CA . ALA D 2 286 ? -54.943 -28.829 -90.600 1.00 47.81 286 ALA D CA 1
ATOM 11241 C C . ALA D 2 286 ? -55.003 -29.135 -89.114 1.00 48.47 286 ALA D C 1
ATOM 11242 O O . ALA D 2 286 ? -54.778 -30.279 -88.705 1.00 50.89 286 ALA D O 1
ATOM 11244 N N . GLU D 2 287 ? -55.320 -28.132 -88.293 1.00 46.66 287 GLU D N 1
ATOM 11245 C CA . GLU D 2 287 ? -55.341 -28.345 -86.850 1.00 50.80 287 GLU D CA 1
ATOM 11246 C C . GLU D 2 287 ? -56.337 -29.435 -86.468 1.00 48.59 287 GLU D C 1
ATOM 11247 O O . GLU D 2 287 ? -55.996 -30.370 -85.735 1.00 44.03 287 GLU D O 1
ATOM 11253 N N . ILE D 2 288 ? -57.569 -29.346 -86.975 1.00 45.76 288 ILE D N 1
ATOM 11254 C CA . ILE D 2 288 ? -58.574 -30.352 -86.648 1.00 43.61 288 ILE D CA 1
ATOM 11255 C C . ILE D 2 288 ? -58.204 -31.705 -87.237 1.00 49.77 288 ILE D C 1
ATOM 11256 O O . ILE D 2 288 ? -58.347 -32.741 -86.578 1.00 55.82 288 ILE D O 1
ATOM 11261 N N . ALA D 2 289 ? -57.750 -31.727 -88.491 1.00 48.21 289 ALA D N 1
ATOM 11262 C CA . ALA D 2 289 ? -57.385 -32.998 -89.106 1.00 48.78 289 ALA D CA 1
ATOM 11263 C C . ALA D 2 289 ? -56.199 -33.642 -88.398 1.00 51.38 289 ALA D C 1
ATOM 11264 O O . ALA D 2 289 ? -56.148 -34.872 -88.269 1.00 51.31 289 ALA D O 1
ATOM 11266 N N . ALA D 2 290 ? -55.253 -32.830 -87.913 1.00 46.95 290 ALA D N 1
ATOM 11267 C CA . ALA D 2 290 ? -54.072 -33.368 -87.243 1.00 43.29 290 ALA D CA 1
ATOM 11268 C C . ALA D 2 290 ? -54.450 -34.134 -85.986 1.00 47.63 290 ALA D C 1
ATOM 11269 O O . ALA D 2 290 ? -53.819 -35.144 -85.653 1.00 50.86 290 ALA D O 1
ATOM 11271 N N . PHE D 2 291 ? -55.467 -33.661 -85.267 1.00 48.86 291 PHE D N 1
ATOM 11272 C CA . PHE D 2 291 ? -55.879 -34.330 -84.039 1.00 47.47 291 PHE D CA 1
ATOM 11273 C C . PHE D 2 291 ? -56.419 -35.722 -84.331 1.00 52.69 291 PHE D C 1
ATOM 11274 O O . PHE D 2 291 ? -56.051 -36.693 -83.660 1.00 61.16 291 PHE D O 1
ATOM 11282 N N . HIS D 2 292 ? -57.287 -35.841 -85.337 1.00 51.22 292 HIS D N 1
ATOM 11283 C CA . HIS D 2 292 ? -57.829 -37.150 -85.684 1.00 54.04 292 HIS D CA 1
ATOM 11284 C C . HIS D 2 292 ? -56.762 -38.054 -86.289 1.00 53.47 292 HIS D C 1
ATOM 11285 O O . HIS D 2 292 ? -56.734 -39.257 -86.009 1.00 53.27 292 HIS D O 1
ATOM 11292 N N . LEU D 2 293 ? -55.873 -37.491 -87.115 1.00 52.01 293 LEU D N 1
ATOM 11293 C CA . LEU D 2 293 ? -54.768 -38.264 -87.682 1.00 50.59 293 LEU D CA 1
ATOM 11294 C C . LEU D 2 293 ? -53.887 -38.852 -86.587 1.00 48.66 293 LEU D C 1
ATOM 11295 O O . LEU D 2 293 ? -53.508 -40.027 -86.639 1.00 49.48 293 LEU D O 1
ATOM 11300 N N . ASP D 2 294 ? -53.510 -38.026 -85.613 1.00 47.77 294 ASP D N 1
ATOM 11301 C CA . ASP D 2 294 ? -52.701 -38.503 -84.500 1.00 49.21 294 ASP D CA 1
ATOM 11302 C C . ASP D 2 294 ? -53.469 -39.510 -83.651 1.00 49.71 294 ASP D C 1
ATOM 11303 O O . ASP D 2 294 ? -52.893 -40.479 -83.143 1.00 51.79 294 ASP D O 1
ATOM 11308 N N . ARG D 2 295 ? -54.771 -39.288 -83.481 1.00 48.82 295 ARG D N 1
ATOM 11309 C CA . ARG D 2 295 ? -55.596 -40.230 -82.734 1.00 53.24 295 ARG D CA 1
ATOM 11310 C C . ARG D 2 295 ? -55.672 -41.578 -83.442 1.00 53.64 295 ARG D C 1
ATOM 11311 O O . ARG D 2 295 ? -55.612 -42.632 -82.797 1.00 52.45 295 ARG D O 1
ATOM 11319 N N . ILE D 2 296 ? -55.785 -41.560 -84.771 1.00 54.75 296 ILE D N 1
ATOM 11320 C CA . ILE D 2 296 ? -55.921 -42.796 -85.537 1.00 53.19 296 ILE D CA 1
ATOM 11321 C C . ILE D 2 296 ? -54.639 -43.617 -85.458 1.00 52.10 296 ILE D C 1
ATOM 11322 O O . ILE D 2 296 ? -54.679 -44.851 -85.412 1.00 58.16 296 ILE D O 1
ATOM 11327 N N . LEU D 2 297 ? -53.483 -42.953 -85.428 1.00 47.32 297 LEU D N 1
ATOM 11328 C CA . LEU D 2 297 ? -52.219 -43.659 -85.269 1.00 42.43 297 LEU D CA 1
ATOM 11329 C C . LEU D 2 297 ? -51.930 -44.029 -83.826 1.00 51.34 297 LEU D C 1
ATOM 11330 O O . LEU D 2 297 ? -50.846 -44.553 -83.544 1.00 51.81 297 LEU D O 1
ATOM 11335 N N . ASP D 2 298 ? -52.862 -43.754 -82.912 1.00 60.10 298 ASP D N 1
ATOM 11336 C CA . ASP D 2 298 ? -52.713 -44.095 -81.500 1.00 62.43 298 ASP D CA 1
ATOM 11337 C C . ASP D 2 298 ? -51.448 -43.495 -80.900 1.00 59.91 298 ASP D C 1
ATOM 11338 O O . ASP D 2 298 ? -50.822 -44.084 -80.013 1.00 57.97 298 ASP D O 1
ATOM 11343 N N . PHE D 2 299 ? -51.055 -42.329 -81.406 1.00 52.95 299 PHE D N 1
ATOM 11344 C CA . PHE D 2 299 ? -49.932 -41.596 -80.843 1.00 53.74 299 PHE D CA 1
ATOM 11345 C C . PHE D 2 299 ? -50.361 -40.808 -79.615 1.00 59.77 299 PHE D C 1
ATOM 11346 O O . PHE D 2 299 ? -49.679 -40.831 -78.583 1.00 57.84 299 PHE D O 1
ATOM 11354 N N . ARG D 2 300 ? -51.479 -40.084 -79.733 1.00 61.35 300 ARG D N 1
ATOM 11355 C CA . ARG D 2 300 ? -52.068 -39.293 -78.652 1.00 57.07 300 ARG D CA 1
ATOM 11356 C C . ARG D 2 300 ? -51.052 -38.284 -78.109 1.00 54.03 300 ARG D C 1
ATOM 11357 O O . ARG D 2 300 ? -50.750 -38.233 -76.916 1.00 54.73 300 ARG D O 1
ATOM 11365 N N . ARG D 2 301 ? -50.524 -37.478 -79.033 1.00 56.00 301 ARG D N 1
ATOM 11366 C CA . ARG D 2 301 ? -49.548 -36.440 -78.735 1.00 56.21 301 ARG D CA 1
ATOM 11367 C C . ARG D 2 301 ? -50.054 -35.045 -79.079 1.00 56.23 301 ARG D C 1
ATOM 11368 O O . ARG D 2 301 ? -49.283 -34.082 -78.981 1.00 54.28 301 ARG D O 1
ATOM 11376 N N . VAL D 2 302 ? -51.300 -34.915 -79.526 1.00 54.02 302 VAL D N 1
ATOM 11377 C CA . VAL D 2 302 ? -51.856 -33.628 -79.937 1.00 49.41 302 VAL D CA 1
ATOM 11378 C C . VAL D 2 302 ? -52.931 -33.206 -78.944 1.00 52.00 302 VAL D C 1
ATOM 11379 O O . VAL D 2 302 ? -53.686 -34.056 -78.450 1.00 56.95 302 VAL D O 1
ATOM 11383 N N . PRO D 2 303 ? -53.052 -31.919 -78.637 1.00 49.28 303 PRO D N 1
ATOM 11384 C CA . PRO D 2 303 ? -54.168 -31.459 -77.821 1.00 44.79 303 PRO D CA 1
ATOM 11385 C C . PRO D 2 303 ? -55.455 -31.502 -78.621 1.00 44.38 303 PRO D C 1
ATOM 11386 O O . PRO D 2 303 ? -55.461 -31.185 -79.821 1.00 47.21 303 PRO D O 1
ATOM 11390 N N . PRO D 2 304 ? -56.560 -31.897 -77.997 1.00 40.59 304 PRO D N 1
ATOM 11391 C CA . PRO D 2 304 ? -57.831 -31.973 -78.725 1.00 46.13 304 PRO D CA 1
ATOM 11392 C C . PRO D 2 304 ? -58.241 -30.622 -79.294 1.00 48.99 304 PRO D C 1
ATOM 11393 O O . PRO D 2 304 ? -58.139 -29.588 -78.632 1.00 51.07 304 PRO D O 1
ATOM 11397 N N . VAL D 2 305 ? -58.721 -30.643 -80.534 1.00 49.31 305 VAL D N 1
ATOM 11398 C CA . VAL D 2 305 ? -59.158 -29.438 -81.228 1.00 49.30 305 VAL D CA 1
ATOM 11399 C C . VAL D 2 305 ? -60.452 -29.755 -81.963 1.00 46.58 305 VAL D C 1
ATOM 11400 O O . VAL D 2 305 ? -60.604 -30.835 -82.542 1.00 46.34 305 VAL D O 1
ATOM 11404 N N . ALA D 2 306 ? -61.396 -28.815 -81.916 1.00 48.91 306 ALA D N 1
ATOM 11405 C CA . ALA D 2 306 ? -62.696 -28.958 -82.556 1.00 57.64 306 ALA D CA 1
ATOM 11406 C C . ALA D 2 306 ? -63.041 -27.673 -83.293 1.00 54.23 306 ALA D C 1
ATOM 11407 O O . ALA D 2 306 ? -62.692 -26.575 -82.854 1.00 56.26 306 ALA D O 1
ATOM 11409 N N . GLY D 2 307 ? -63.754 -27.817 -84.405 1.00 48.52 307 GLY D N 1
ATOM 11410 C CA . GLY D 2 307 ? -64.094 -26.679 -85.236 1.00 54.15 307 GLY D CA 1
ATOM 11411 C C . GLY D 2 307 ? -65.464 -26.123 -84.900 1.00 59.16 307 GLY D C 1
ATOM 11412 O O . GLY D 2 307 ? -66.381 -26.857 -84.543 1.00 60.42 307 GLY D O 1
ATOM 11413 N N . ARG D 2 308 ? -65.607 -24.801 -85.027 1.00 56.15 308 ARG D N 1
ATOM 11414 C CA . ARG D 2 308 ? -66.826 -24.132 -84.598 1.00 56.85 308 ARG D CA 1
ATOM 11415 C C . ARG D 2 308 ? -67.175 -22.990 -85.544 1.00 49.60 308 ARG D C 1
ATOM 11416 O O . ARG D 2 308 ? -66.291 -22.274 -86.019 1.00 48.63 308 ARG D O 1
ATOM 11424 N N . LEU D 2 309 ? -68.467 -22.856 -85.847 1.00 48.67 309 LEU D N 1
ATOM 11425 C CA . LEU D 2 309 ? -68.983 -21.716 -86.604 1.00 49.68 309 LEU D CA 1
ATOM 11426 C C . LEU D 2 309 ? -69.239 -20.587 -85.618 1.00 56.38 309 LEU D C 1
ATOM 11427 O O . LEU D 2 309 ? -70.288 -20.539 -84.972 1.00 54.55 309 LEU D O 1
ATOM 11432 N N . VAL D 2 310 ? -68.289 -19.666 -85.498 1.00 59.82 310 VAL D N 1
ATOM 11433 C CA . VAL D 2 310 ? -68.375 -18.599 -84.508 1.00 63.12 310 VAL D CA 1
ATOM 11434 C C . VAL D 2 310 ? -68.937 -17.345 -85.163 1.00 66.53 310 VAL D C 1
ATOM 11435 O O . VAL D 2 310 ? -68.755 -17.102 -86.363 1.00 66.14 310 VAL D O 1
ATOM 11439 N N . ASN D 2 311 ? -69.652 -16.553 -84.362 1.00 66.46 311 ASN D N 1
ATOM 11440 C CA . ASN D 2 311 ? -70.198 -15.267 -84.783 1.00 60.17 311 ASN D CA 1
ATOM 11441 C C . ASN D 2 311 ? -69.168 -14.190 -84.462 1.00 59.81 311 ASN D C 1
ATOM 11442 O O . ASN D 2 311 ? -68.815 -13.998 -83.294 1.00 62.24 311 ASN D O 1
ATOM 11447 N N . MET D 2 312 ? -68.681 -13.497 -85.493 1.00 59.24 312 MET D N 1
ATOM 11448 C CA . MET D 2 312 ? -67.652 -12.479 -85.292 1.00 59.93 312 MET D CA 1
ATOM 11449 C C . MET D 2 312 ? -68.187 -11.195 -84.677 1.00 57.41 312 MET D C 1
ATOM 11450 O O . MET D 2 312 ? -67.392 -10.298 -84.376 1.00 52.01 312 MET D O 1
ATOM 11455 N N . THR D 2 313 ? -69.499 -11.085 -84.472 1.00 60.71 313 THR D N 1
ATOM 11456 C CA . THR D 2 313 ? -70.074 -9.921 -83.807 1.00 58.09 313 THR D CA 1
ATOM 11457 C C . THR D 2 313 ? -70.172 -10.131 -82.299 1.00 64.00 313 THR D C 1
ATOM 11458 O O . THR D 2 313 ? -69.585 -9.370 -81.523 1.00 66.01 313 THR D O 1
ATOM 11462 N N . ARG D 2 314 ? -70.902 -11.163 -81.870 1.00 66.13 314 ARG D N 1
ATOM 11463 C CA . ARG D 2 314 ? -71.140 -11.374 -80.448 1.00 72.25 314 ARG D CA 1
ATOM 11464 C C . ARG D 2 314 ? -70.106 -12.275 -79.792 1.00 67.18 314 ARG D C 1
ATOM 11465 O O . ARG D 2 314 ? -69.967 -12.243 -78.564 1.00 68.81 314 ARG D O 1
ATOM 11473 N N . GLU D 2 315 ? -69.370 -13.064 -80.570 1.00 59.01 315 GLU D N 1
ATOM 11474 C CA . GLU D 2 315 ? -68.371 -13.952 -80.005 1.00 58.51 315 GLU D CA 1
ATOM 11475 C C . GLU D 2 315 ? -66.944 -13.471 -80.230 1.00 55.80 315 GLU D C 1
ATOM 11476 O O . GLU D 2 315 ? -66.019 -14.075 -79.682 1.00 61.57 315 GLU D O 1
ATOM 11482 N N . ILE D 2 316 ? -66.733 -12.399 -80.995 1.00 55.51 316 ILE D N 1
ATOM 11483 C CA . ILE D 2 316 ? -65.379 -11.899 -81.222 1.00 60.83 316 ILE D CA 1
ATOM 11484 C C . ILE D 2 316 ? -65.286 -10.424 -80.851 1.00 65.17 316 ILE D C 1
ATOM 11485 O O . ILE D 2 316 ? -64.606 -10.061 -79.884 1.00 66.61 316 ILE D O 1
ATOM 11490 N N . ARG D 2 317 ? -65.975 -9.565 -81.610 1.00 63.25 317 ARG D N 1
ATOM 11491 C CA . ARG D 2 317 ? -65.763 -8.122 -81.496 1.00 58.89 317 ARG D CA 1
ATOM 11492 C C . ARG D 2 317 ? -66.293 -7.572 -80.177 1.00 61.60 317 ARG D C 1
ATOM 11493 O O . ARG D 2 317 ? -65.596 -6.827 -79.477 1.00 59.09 317 ARG D O 1
ATOM 11501 N N . ASP D 2 318 ? -67.523 -7.923 -79.825 1.00 62.47 318 ASP D N 1
ATOM 11502 C CA . ASP D 2 318 ? -68.205 -7.335 -78.682 1.00 62.25 318 ASP D CA 1
ATOM 11503 C C . ASP D 2 318 ? -67.828 -7.989 -77.355 1.00 65.20 318 ASP D C 1
ATOM 11504 O O . ASP D 2 318 ? -68.459 -7.689 -76.335 1.00 66.23 318 ASP D O 1
ATOM 11509 N N . VAL D 2 319 ? -66.835 -8.880 -77.341 1.00 60.75 319 VAL D N 1
ATOM 11510 C CA . VAL D 2 319 ? -66.432 -9.545 -76.105 1.00 59.60 319 VAL D CA 1
ATOM 11511 C C . VAL D 2 319 ? -64.917 -9.540 -75.963 1.00 55.91 319 VAL D C 1
ATOM 11512 O O . VAL D 2 319 ? -64.327 -10.522 -75.499 1.00 57.94 319 VAL D O 1
ATOM 11516 N N . THR D 2 320 ? -64.275 -8.441 -76.348 1.00 51.62 320 THR D N 1
ATOM 11517 C CA . THR D 2 320 ? -62.836 -8.307 -76.176 1.00 57.12 320 THR D CA 1
ATOM 11518 C C . THR D 2 320 ? -62.493 -6.906 -75.702 1.00 63.27 320 THR D C 1
ATOM 11519 O O . THR D 2 320 ? -62.946 -5.920 -76.292 1.00 68.20 320 THR D O 1
ATOM 11523 N N . ARG D 2 321 ? -61.702 -6.819 -74.630 1.00 61.99 321 ARG D N 1
ATOM 11524 C CA . ARG D 2 321 ? -61.151 -5.547 -74.183 1.00 69.21 321 ARG D CA 1
ATOM 11525 C C . ARG D 2 321 ? -59.737 -5.312 -74.709 1.00 72.85 321 ARG D C 1
ATOM 11526 O O . ARG D 2 321 ? -58.981 -4.533 -74.116 1.00 74.88 321 ARG D O 1
ATOM 11534 N N . ASP D 2 322 ? -59.355 -5.992 -75.788 1.00 71.15 322 ASP D N 1
ATOM 11535 C CA . ASP D 2 322 ? -58.046 -5.804 -76.406 1.00 73.95 322 ASP D CA 1
ATOM 11536 C C . ASP D 2 322 ? -58.161 -4.633 -77.381 1.00 71.69 322 ASP D C 1
ATOM 11537 O O . ASP D 2 322 ? -58.869 -4.724 -78.393 1.00 60.94 322 ASP D O 1
ATOM 11542 N N . LYS D 2 323 ? -57.480 -3.526 -77.065 1.00 69.64 323 LYS D N 1
ATOM 11543 C CA . LYS D 2 323 ? -57.586 -2.336 -77.903 1.00 66.12 323 LYS D CA 1
ATOM 11544 C C . LYS D 2 323 ? -57.007 -2.570 -79.291 1.00 62.52 323 LYS D C 1
ATOM 11545 O O . LYS D 2 323 ? -57.501 -2.002 -80.270 1.00 64.50 323 LYS D O 1
ATOM 11551 N N . LYS D 2 324 ? -55.985 -3.417 -79.401 1.00 63.66 324 LYS D N 1
ATOM 11552 C CA . LYS D 2 324 ? -55.370 -3.665 -80.700 1.00 61.00 324 LYS D CA 1
ATOM 11553 C C . LYS D 2 324 ? -56.318 -4.425 -81.618 1.00 56.01 324 LYS D C 1
ATOM 11554 O O . LYS D 2 324 ? -56.534 -4.030 -82.770 1.00 52.86 324 LYS D O 1
ATOM 11560 N N . LEU D 2 325 ? -56.898 -5.518 -81.116 1.00 60.20 325 LEU D N 1
ATOM 11561 C CA . LEU D 2 325 ? -57.730 -6.388 -81.941 1.00 53.28 325 LEU D CA 1
ATOM 11562 C C . LEU D 2 325 ? -59.016 -5.691 -82.368 1.00 50.28 325 LEU D C 1
ATOM 11563 O O . LEU D 2 325 ? -59.492 -5.891 -83.492 1.00 44.00 325 LEU D O 1
ATOM 11568 N N . TRP D 2 326 ? -59.605 -4.882 -81.486 1.00 52.42 326 TRP D N 1
ATOM 11569 C CA . TRP D 2 326 ? -60.900 -4.294 -81.808 1.00 54.35 326 TRP D CA 1
ATOM 11570 C C . TRP D 2 326 ? -60.786 -3.213 -82.879 1.00 51.81 326 TRP D C 1
ATOM 11571 O O . TRP D 2 326 ? -61.688 -3.078 -83.714 1.00 49.85 326 TRP D O 1
ATOM 11582 N N . ARG D 2 327 ? -59.690 -2.451 -82.893 1.00 46.52 327 ARG D N 1
ATOM 11583 C CA . ARG D 2 327 ? -59.576 -1.334 -83.827 1.00 40.84 327 ARG D CA 1
ATOM 11584 C C . ARG D 2 327 ? -59.438 -1.767 -85.274 1.00 44.64 327 ARG D C 1
ATOM 11585 O O . ARG D 2 327 ? -59.284 -0.895 -86.134 1.00 51.46 327 ARG D O 1
ATOM 11593 N N . THR D 2 328 ? -59.478 -3.062 -85.579 1.00 45.10 328 THR D N 1
ATOM 11594 C CA . THR D 2 328 ? -59.374 -3.527 -86.955 1.00 41.87 328 THR D CA 1
ATOM 11595 C C . THR D 2 328 ? -60.682 -4.088 -87.484 1.00 41.92 328 THR D C 1
ATOM 11596 O O . THR D 2 328 ? -60.689 -4.711 -88.549 1.00 46.90 328 THR D O 1
ATOM 11600 N N . PHE D 2 329 ? -61.783 -3.912 -86.763 1.00 44.41 329 PHE D N 1
ATOM 11601 C CA . PHE D 2 329 ? -63.073 -4.443 -87.196 1.00 49.95 329 PHE D CA 1
ATOM 11602 C C . PHE D 2 329 ? -63.760 -3.424 -88.096 1.00 52.32 329 PHE D C 1
ATOM 11603 O O . PHE D 2 329 ? -64.379 -2.472 -87.619 1.00 62.00 329 PHE D O 1
ATOM 11611 N N . PHE D 2 330 ? -63.638 -3.623 -89.405 1.00 46.09 330 PHE D N 1
ATOM 11612 C CA . PHE D 2 330 ? -64.269 -2.780 -90.407 1.00 48.57 330 PHE D CA 1
ATOM 11613 C C . PHE D 2 330 ? -65.291 -3.579 -91.206 1.00 52.99 330 PHE D C 1
ATOM 11614 O O . PHE D 2 330 ? -65.271 -4.812 -91.227 1.00 52.58 330 PHE D O 1
ATOM 11622 N N . VAL D 2 331 ? -66.168 -2.859 -91.899 1.00 55.23 331 VAL D N 1
ATOM 11623 C CA . VAL D 2 331 ? -67.155 -3.461 -92.787 1.00 54.00 331 VAL D CA 1
ATOM 11624 C C . VAL D 2 331 ? -66.722 -3.200 -94.224 1.00 61.18 331 VAL D C 1
ATOM 11625 O O . VAL D 2 331 ? -66.375 -2.066 -94.580 1.00 61.99 331 VAL D O 1
ATOM 11629 N N . SER D 2 332 ? -66.743 -4.245 -95.040 1.00 60.55 332 SER D N 1
ATOM 11630 C CA . SER D 2 332 ? -66.188 -4.229 -96.386 1.00 52.55 332 SER D CA 1
ATOM 11631 C C . SER D 2 332 ? -67.205 -3.697 -97.381 1.00 52.51 332 SER D C 1
ATOM 11632 O O . SER D 2 332 ? -68.391 -3.570 -97.074 1.00 57.00 332 SER D O 1
ATOM 11635 N N . PRO D 2 333 ? -66.768 -3.380 -98.606 1.00 55.12 333 PRO D N 1
ATOM 11636 C CA . PRO D 2 333 ? -67.726 -2.958 -99.643 1.00 55.28 333 PRO D CA 1
ATOM 11637 C C . PRO D 2 333 ? -68.798 -3.986 -99.948 1.00 49.16 333 PRO D C 1
ATOM 11638 O O . PRO D 2 333 ? -69.853 -3.617 -100.481 1.00 49.80 333 PRO D O 1
ATOM 11642 N N . ALA D 2 334 ? -68.563 -5.261 -99.663 1.00 48.04 334 ALA D N 1
ATOM 11643 C CA . ALA D 2 334 ? -69.618 -6.254 -99.794 1.00 58.22 334 ALA D CA 1
ATOM 11644 C C . ALA D 2 334 ? -70.542 -6.289 -98.586 1.00 63.00 334 ALA D C 1
ATOM 11645 O O . ALA D 2 334 ? -71.311 -7.246 -98.443 1.00 70.37 334 ALA D O 1
ATOM 11647 N N . ASN D 2 335 ? -70.482 -5.270 -97.724 1.00 64.28 335 ASN D N 1
ATOM 11648 C CA . ASN D 2 335 ? -71.310 -5.180 -96.520 1.00 70.23 335 ASN D CA 1
ATOM 11649 C C . ASN D 2 335 ? -71.089 -6.375 -95.592 1.00 69.30 335 ASN D C 1
ATOM 11650 O O . ASN D 2 335 ? -71.979 -6.767 -94.832 1.00 68.62 335 ASN D O 1
ATOM 11655 N N . ASN D 2 336 ? -69.902 -6.970 -95.660 1.00 63.87 336 ASN D N 1
ATOM 11656 C CA . ASN D 2 336 ? -69.488 -8.047 -94.775 1.00 57.28 336 ASN D CA 1
ATOM 11657 C C . ASN D 2 336 ? -68.575 -7.511 -93.679 1.00 63.07 336 ASN D C 1
ATOM 11658 O O . ASN D 2 336 ? -67.890 -6.498 -93.851 1.00 60.47 336 ASN D O 1
ATOM 11663 N N . ILE D 2 337 ? -68.583 -8.192 -92.538 1.00 64.48 337 ILE D N 1
ATOM 11664 C CA . ILE D 2 337 ? -67.750 -7.802 -91.408 1.00 58.01 337 ILE D CA 1
ATOM 11665 C C . ILE D 2 337 ? -66.397 -8.483 -91.533 1.00 50.77 337 ILE D C 1
ATOM 11666 O O . ILE D 2 337 ? -66.308 -9.682 -91.820 1.00 47.78 337 ILE D O 1
ATOM 11671 N N . CYS D 2 338 ? -65.336 -7.711 -91.305 1.00 48.69 338 CYS D N 1
ATOM 11672 C CA . CYS D 2 338 ? -63.977 -8.189 -91.482 1.00 48.82 338 CYS D CA 1
ATOM 11673 C C . CYS D 2 338 ? -63.119 -7.748 -90.303 1.00 48.58 338 CYS D C 1
ATOM 11674 O O . CYS D 2 338 ? -63.411 -6.756 -89.632 1.00 50.63 338 CYS D O 1
ATOM 11677 N N . PHE D 2 339 ? -62.046 -8.499 -90.063 1.00 45.25 339 PHE D N 1
ATOM 11678 C CA . PHE D 2 339 ? -61.027 -8.116 -89.094 1.00 44.07 339 PHE D CA 1
ATOM 11679 C C . PHE D 2 339 ? -59.732 -8.816 -89.467 1.00 42.74 339 PHE D C 1
ATOM 11680 O O . PHE D 2 339 ? -59.749 -9.878 -90.092 1.00 44.39 339 PHE D O 1
ATOM 11688 N N . TYR D 2 340 ? -58.608 -8.201 -89.104 1.00 41.01 340 TYR D N 1
ATOM 11689 C CA . TYR D 2 340 ? -57.322 -8.796 -89.447 1.00 43.10 340 TYR D CA 1
ATOM 11690 C C . TYR D 2 340 ? -56.402 -8.910 -88.241 1.00 40.50 340 TYR D C 1
ATOM 11691 O O . TYR D 2 340 ? -55.544 -9.800 -88.196 1.00 47.91 340 TYR D O 1
ATOM 11700 N N . GLY D 2 341 ? -56.566 -8.035 -87.262 1.00 41.36 341 GLY D N 1
ATOM 11701 C CA . GLY D 2 341 ? -55.726 -8.096 -86.086 1.00 51.09 341 GLY D CA 1
ATOM 11702 C C . GLY D 2 341 ? -54.411 -7.358 -86.254 1.00 51.32 341 GLY D C 1
ATOM 11703 O O . GLY D 2 341 ? -54.260 -6.444 -87.070 1.00 52.46 341 GLY D O 1
ATOM 11704 N N . GLU D 2 342 ? -53.442 -7.764 -85.444 1.00 51.03 342 GLU D N 1
ATOM 11705 C CA . GLU D 2 342 ? -52.143 -7.119 -85.457 1.00 61.35 342 GLU D CA 1
ATOM 11706 C C . GLU D 2 342 ? -51.066 -8.139 -85.105 1.00 58.49 342 GLU D C 1
ATOM 11707 O O . GLU D 2 342 ? -50.374 -8.034 -84.097 1.00 60.83 342 GLU D O 1
ATOM 11713 N N . CYS D 2 343 ? -50.934 -9.174 -85.930 1.00 56.45 343 CYS D N 1
ATOM 11714 C CA . CYS D 2 343 ? -49.808 -10.085 -85.781 1.00 55.82 343 CYS D CA 1
ATOM 11715 C C . CYS D 2 343 ? -48.658 -9.622 -86.666 1.00 57.31 343 CYS D C 1
ATOM 11716 O O . CYS D 2 343 ? -48.285 -8.446 -86.631 1.00 67.91 343 CYS D O 1
ATOM 11719 N N . SER D 2 344 ? -48.108 -10.515 -87.488 1.00 50.50 344 SER D N 1
ATOM 11720 C CA . SER D 2 344 ? -46.947 -10.144 -88.291 1.00 50.56 344 SER D CA 1
ATOM 11721 C C . SER D 2 344 ? -47.045 -10.681 -89.716 1.00 53.44 344 SER D C 1
ATOM 11722 O O . SER D 2 344 ? -46.543 -10.051 -90.653 1.00 49.46 344 SER D O 1
ATOM 11725 N N . TYR D 2 345 ? -47.642 -11.859 -89.882 1.00 57.40 345 TYR D N 1
ATOM 11726 C CA . TYR D 2 345 ? -47.862 -12.482 -91.185 1.00 48.97 345 TYR D CA 1
ATOM 11727 C C . TYR D 2 345 ? -49.339 -12.405 -91.538 1.00 46.30 345 TYR D C 1
ATOM 11728 O O . TYR D 2 345 ? -50.178 -12.925 -90.798 1.00 55.00 345 TYR D O 1
ATOM 11737 N N . TYR D 2 346 ? -49.656 -11.748 -92.651 1.00 46.25 346 TYR D N 1
ATOM 11738 C CA . TYR D 2 346 ? -51.026 -11.710 -93.168 1.00 50.31 346 TYR D CA 1
ATOM 11739 C C . TYR D 2 346 ? -51.984 -11.125 -92.132 1.00 51.61 346 TYR D C 1
ATOM 11740 O O . TYR D 2 346 ? -53.082 -11.640 -91.908 1.00 46.22 346 TYR D O 1
ATOM 11749 N N . CYS D 2 347 ? -51.530 -10.083 -91.448 1.00 52.63 347 CYS D N 1
ATOM 11750 C CA . CYS D 2 347 ? -52.357 -9.296 -90.539 1.00 53.13 347 CYS D CA 1
ATOM 11751 C C . CYS D 2 347 ? -52.432 -7.877 -91.094 1.00 53.60 347 CYS D C 1
ATOM 11752 O O . CYS D 2 347 ? -51.835 -6.945 -90.547 1.00 59.48 347 CYS D O 1
ATOM 11755 N N . SER D 2 348 ? -53.151 -7.727 -92.205 1.00 52.55 348 SER D N 1
ATOM 11756 C CA . SER D 2 348 ? -53.366 -6.432 -92.835 1.00 56.98 348 SER D CA 1
ATOM 11757 C C . SER D 2 348 ? -54.726 -6.448 -93.524 1.00 49.77 348 SER D C 1
ATOM 11758 O O . SER D 2 348 ? -55.401 -7.481 -93.586 1.00 47.50 348 SER D O 1
ATOM 11761 N N . THR D 2 349 ? -55.122 -5.285 -94.050 1.00 44.34 349 THR D N 1
ATOM 11762 C CA . THR D 2 349 ? -56.434 -5.159 -94.680 1.00 41.66 349 THR D CA 1
ATOM 11763 C C . THR D 2 349 ? -56.587 -6.138 -95.833 1.00 42.95 349 THR D C 1
ATOM 11764 O O . THR D 2 349 ? -57.667 -6.702 -96.044 1.00 38.00 349 THR D O 1
ATOM 11768 N N . GLU D 2 350 ? -55.516 -6.344 -96.596 1.00 50.08 350 GLU D N 1
ATOM 11769 C CA . GLU D 2 350 ? -55.559 -7.183 -97.783 1.00 45.83 350 GLU D CA 1
ATOM 11770 C C . GLU D 2 350 ? -55.544 -8.671 -97.457 1.00 46.11 350 GLU D C 1
ATOM 11771 O O . GLU D 2 350 ? -55.560 -9.493 -98.379 1.00 50.06 350 GLU D O 1
ATOM 11777 N N . HIS D 2 351 ? -55.520 -9.042 -96.177 1.00 39.22 351 HIS D N 1
ATOM 11778 C CA . HIS D 2 351 ? -55.744 -10.427 -95.782 1.00 45.63 351 HIS D CA 1
ATOM 11779 C C . HIS D 2 351 ? -56.867 -10.527 -94.763 1.00 44.88 351 HIS D C 1
ATOM 11780 O O . HIS D 2 351 ? -56.937 -11.510 -94.016 1.00 45.55 351 HIS D O 1
ATOM 11787 N N . ALA D 2 352 ? -57.754 -9.536 -94.736 1.00 43.99 352 ALA D N 1
ATOM 11788 C CA . ALA D 2 352 ? -58.794 -9.485 -93.721 1.00 47.77 352 ALA D CA 1
ATOM 11789 C C . ALA D 2 352 ? -59.685 -10.713 -93.795 1.00 46.35 352 ALA D C 1
ATOM 11790 O O . ALA D 2 352 ? -60.032 -11.188 -94.879 1.00 48.36 352 ALA D O 1
ATOM 11792 N N . LEU D 2 353 ? -60.044 -11.227 -92.625 1.00 43.97 353 LEU D N 1
ATOM 11793 C CA . LEU D 2 353 ? -60.942 -12.366 -92.515 1.00 49.34 353 LEU D CA 1
ATOM 11794 C C . LEU D 2 353 ? -62.376 -11.861 -92.417 1.00 48.60 353 LEU D C 1
ATOM 11795 O O . LEU D 2 353 ? -62.721 -11.138 -91.475 1.00 45.37 353 LEU D O 1
ATOM 11800 N N . CYS D 2 354 ? -63.212 -12.254 -93.376 1.00 47.95 354 CYS D N 1
ATOM 11801 C CA . CYS D 2 354 ? -64.588 -11.788 -93.460 1.00 50.81 354 CYS D CA 1
ATOM 11802 C C . CYS D 2 354 ? -65.546 -12.969 -93.484 1.00 49.09 354 CYS D C 1
ATOM 11803 O O . CYS D 2 354 ? -65.230 -14.026 -94.037 1.00 51.10 354 CYS D O 1
ATOM 11806 N N . GLY D 2 355 ? -66.705 -12.789 -92.852 1.00 45.94 355 GLY D N 1
ATOM 11807 C CA . GLY D 2 355 ? -67.812 -13.704 -92.996 1.00 47.67 355 GLY D CA 1
ATOM 11808 C C . GLY D 2 355 ? -68.812 -13.204 -94.027 1.00 58.26 355 GLY D C 1
ATOM 11809 O O . GLY D 2 355 ? -68.660 -12.142 -94.624 1.00 64.58 355 GLY D O 1
ATOM 11810 N N . LYS D 2 356 ? -69.862 -13.998 -94.225 1.00 62.15 356 LYS D N 1
ATOM 11811 C CA . LYS D 2 356 ? -70.950 -13.639 -95.133 1.00 60.55 356 LYS D CA 1
ATOM 11812 C C . LYS D 2 356 ? -72.272 -13.809 -94.399 1.00 57.48 356 LYS D C 1
ATOM 11813 O O . LYS D 2 356 ? -72.894 -14.878 -94.445 1.00 57.50 356 LYS D O 1
ATOM 11819 N N . PRO D 2 357 ? -72.735 -12.765 -93.702 1.00 59.07 357 PRO D N 1
ATOM 11820 C CA . PRO D 2 357 ? -71.959 -11.527 -93.561 1.00 59.88 357 PRO D CA 1
ATOM 11821 C C . PRO D 2 357 ? -71.171 -11.401 -92.250 1.00 56.79 357 PRO D C 1
ATOM 11822 O O . PRO D 2 357 ? -70.368 -10.475 -92.122 1.00 49.31 357 PRO D O 1
ATOM 11826 N N . ASP D 2 358 ? -71.370 -12.327 -91.306 1.00 61.84 358 ASP D N 1
ATOM 11827 C CA . ASP D 2 358 ? -70.778 -12.174 -89.980 1.00 60.96 358 ASP D CA 1
ATOM 11828 C C . ASP D 2 358 ? -70.551 -13.529 -89.312 1.00 62.57 358 ASP D C 1
ATOM 11829 O O . ASP D 2 358 ? -70.709 -13.669 -88.095 1.00 61.87 358 ASP D O 1
ATOM 11834 N N . GLN D 2 359 ? -70.114 -14.522 -90.079 1.00 61.50 359 GLN D N 1
ATOM 11835 C CA . GLN D 2 359 ? -69.742 -15.812 -89.519 1.00 60.68 359 GLN D CA 1
ATOM 11836 C C . GLN D 2 359 ? -68.446 -16.251 -90.168 1.00 62.87 359 GLN D C 1
ATOM 11837 O O . GLN D 2 359 ? -68.334 -16.237 -91.397 1.00 73.46 359 GLN D O 1
ATOM 11843 N N . ILE D 2 360 ? -67.469 -16.642 -89.356 1.00 56.28 360 ILE D N 1
ATOM 11844 C CA . ILE D 2 360 ? -66.102 -16.707 -89.831 1.00 59.40 360 ILE D CA 1
ATOM 11845 C C . ILE D 2 360 ? -65.534 -18.130 -89.863 1.00 59.88 360 ILE D C 1
ATOM 11846 O O . ILE D 2 360 ? -64.777 -18.450 -90.791 1.00 61.73 360 ILE D O 1
ATOM 11851 N N . GLU D 2 361 ? -65.916 -19.011 -88.927 1.00 52.17 361 GLU D N 1
ATOM 11852 C CA . GLU D 2 361 ? -65.437 -20.400 -88.871 1.00 47.54 361 GLU D CA 1
ATOM 11853 C C . GLU D 2 361 ? -63.973 -20.490 -88.420 1.00 46.84 361 GLU D C 1
ATOM 11854 O O . GLU D 2 361 ? -63.170 -19.600 -88.716 1.00 51.94 361 GLU D O 1
ATOM 11860 N N . GLY D 2 362 ? -63.619 -21.550 -87.700 1.00 49.99 362 GLY D N 1
ATOM 11861 C CA . GLY D 2 362 ? -62.264 -21.710 -87.205 1.00 43.63 362 GLY D CA 1
ATOM 11862 C C . GLY D 2 362 ? -62.151 -22.916 -86.296 1.00 44.05 362 GLY D C 1
ATOM 11863 O O . GLY D 2 362 ? -63.112 -23.664 -86.091 1.00 45.87 362 GLY D O 1
ATOM 11864 N N . SER D 2 363 ? -60.947 -23.096 -85.750 1.00 41.55 363 SER D N 1
ATOM 11865 C CA . SER D 2 363 ? -60.650 -24.228 -84.882 1.00 43.71 363 SER D CA 1
ATOM 11866 C C . SER D 2 363 ? -60.301 -23.772 -83.469 1.00 46.04 363 SER D C 1
ATOM 11867 O O . SER D 2 363 ? -59.632 -22.754 -83.271 1.00 42.13 363 SER D O 1
ATOM 11870 N N . LEU D 2 364 ? -60.697 -24.582 -82.488 1.00 48.28 364 LEU D N 1
ATOM 11871 C CA . LEU D 2 364 ? -60.453 -24.311 -81.071 1.00 46.66 364 LEU D CA 1
ATOM 11872 C C . LEU D 2 364 ? -59.541 -25.402 -80.522 1.00 53.73 364 LEU D C 1
ATOM 11873 O O . LEU D 2 364 ? -60.011 -26.488 -80.168 1.00 55.58 364 LEU D O 1
ATOM 11878 N N . ALA D 2 365 ? -58.247 -25.116 -80.413 1.00 56.29 365 ALA D N 1
ATOM 11879 C CA . ALA D 2 365 ? -57.301 -26.067 -79.843 1.00 50.37 365 ALA D CA 1
ATOM 11880 C C . ALA D 2 365 ? -57.292 -25.898 -78.331 1.00 48.47 365 ALA D C 1
ATOM 11881 O O . ALA D 2 365 ? -57.017 -24.802 -77.832 1.00 54.30 365 ALA D O 1
ATOM 11883 N N . ALA D 2 366 ? -57.593 -26.975 -77.608 1.00 51.32 366 ALA D N 1
ATOM 11884 C CA . ALA D 2 366 ? -57.636 -26.913 -76.152 1.00 50.92 366 ALA D CA 1
ATOM 11885 C C . ALA D 2 366 ? -56.297 -26.450 -75.593 1.00 49.07 366 ALA D C 1
ATOM 11886 O O . ALA D 2 366 ? -55.233 -26.692 -76.171 1.00 48.73 366 ALA D O 1
ATOM 11888 N N . PHE D 2 367 ? -56.358 -25.759 -74.463 1.00 48.14 367 PHE D N 1
ATOM 11889 C CA . PHE D 2 367 ? -55.171 -25.148 -73.888 1.00 51.28 367 PHE D CA 1
ATOM 11890 C C . PHE D 2 367 ? -54.447 -26.150 -73.002 1.00 54.62 367 PHE D C 1
ATOM 11891 O O . PHE D 2 367 ? -55.047 -26.733 -72.092 1.00 54.21 367 PHE D O 1
ATOM 11899 N N . LEU D 2 368 ? -53.157 -26.348 -73.282 1.00 53.29 368 LEU D N 1
ATOM 11900 C CA . LEU D 2 368 ? -52.302 -27.124 -72.403 1.00 48.77 368 LEU D CA 1
ATOM 11901 C C . LEU D 2 368 ? -52.244 -26.452 -71.034 1.00 53.42 368 LEU D C 1
ATOM 11902 O O . LEU D 2 368 ? -52.453 -25.242 -70.923 1.00 55.18 368 LEU D O 1
ATOM 11907 N N . PRO D 2 369 ? -51.958 -27.210 -69.973 1.00 53.89 369 PRO D N 1
ATOM 11908 C CA . PRO D 2 369 ? -51.983 -26.615 -68.634 1.00 51.16 369 PRO D CA 1
ATOM 11909 C C . PRO D 2 369 ? -50.938 -25.514 -68.512 1.00 59.11 369 PRO D C 1
ATOM 11910 O O . PRO D 2 369 ? -49.932 -25.500 -69.228 1.00 56.26 369 PRO D O 1
ATOM 11914 N N . ASP D 2 370 ? -51.196 -24.590 -67.584 1.00 58.48 370 ASP D N 1
ATOM 11915 C CA . ASP D 2 370 ? -50.375 -23.394 -67.430 1.00 52.06 370 ASP D CA 1
ATOM 11916 C C . ASP D 2 370 ? -48.907 -23.739 -67.223 1.00 51.06 370 ASP D C 1
ATOM 11917 O O . ASP D 2 370 ? -48.566 -24.581 -66.390 1.00 53.76 370 ASP D O 1
ATOM 11922 N N . LEU D 2 371 ? -48.034 -23.059 -67.972 1.00 47.77 371 LEU D N 1
ATOM 11923 C CA . LEU D 2 371 ? -46.603 -23.341 -67.922 1.00 49.73 371 LEU D CA 1
ATOM 11924 C C . LEU D 2 371 ? -46.002 -23.147 -66.539 1.00 48.89 371 LEU D C 1
ATOM 11925 O O . LEU D 2 371 ? -44.820 -23.456 -66.353 1.00 46.60 371 LEU D O 1
ATOM 11930 N N . ALA D 2 372 ? -46.759 -22.605 -65.585 1.00 48.43 372 ALA D N 1
ATOM 11931 C CA . ALA D 2 372 ? -46.228 -22.400 -64.244 1.00 51.92 372 ALA D CA 1
ATOM 11932 C C . ALA D 2 372 ? -46.079 -23.722 -63.494 1.00 56.53 372 ALA D C 1
ATOM 11933 O O . ALA D 2 372 ? -45.029 -23.993 -62.897 1.00 50.35 372 ALA D O 1
ATOM 11935 N N . LEU D 2 373 ? -47.116 -24.564 -63.524 1.00 57.57 373 LEU D N 1
ATOM 11936 C CA . LEU D 2 373 ? -47.109 -25.866 -62.866 1.00 52.95 373 LEU D CA 1
ATOM 11937 C C . LEU D 2 373 ? -46.940 -27.027 -63.839 1.00 54.50 373 LEU D C 1
ATOM 11938 O O . LEU D 2 373 ? -47.178 -28.180 -63.463 1.00 58.42 373 LEU D O 1
ATOM 11943 N N . ALA D 2 374 ? -46.560 -26.748 -65.079 1.00 54.13 374 ALA D N 1
ATOM 11944 C CA . ALA D 2 374 ? -46.363 -27.767 -66.094 1.00 50.85 374 ALA D CA 1
ATOM 11945 C C . ALA D 2 374 ? -45.370 -27.228 -67.121 1.00 52.50 374 ALA D C 1
ATOM 11946 O O . ALA D 2 374 ? -45.669 -27.100 -68.311 1.00 48.59 374 ALA D O 1
ATOM 11948 N N . LYS D 2 375 ? -44.164 -26.906 -66.649 1.00 47.98 375 LYS D N 1
ATOM 11949 C CA . LYS D 2 375 ? -43.137 -26.354 -67.523 1.00 55.11 375 LYS D CA 1
ATOM 11950 C C . LYS D 2 375 ? -42.882 -27.273 -68.710 1.00 54.65 375 LYS D C 1
ATOM 11951 O O . LYS D 2 375 ? -42.886 -28.499 -68.580 1.00 61.10 375 LYS D O 1
ATOM 11957 N N . ARG D 2 376 ? -42.670 -26.670 -69.879 1.00 51.76 376 ARG D N 1
ATOM 11958 C CA . ARG D 2 376 ? -42.436 -27.407 -71.113 1.00 48.60 376 ARG D CA 1
ATOM 11959 C C . ARG D 2 376 ? -41.075 -27.031 -71.675 1.00 52.06 376 ARG D C 1
ATOM 11960 O O . ARG D 2 376 ? -40.833 -25.862 -71.992 1.00 59.88 376 ARG D O 1
ATOM 11968 N N . LYS D 2 377 ? -40.194 -28.017 -71.794 1.00 50.25 377 LYS D N 1
ATOM 11969 C CA . LYS D 2 377 ? -38.964 -27.817 -72.539 1.00 50.07 377 LYS D CA 1
ATOM 11970 C C . LYS D 2 377 ? -39.298 -27.568 -74.003 1.00 47.71 377 LYS D C 1
ATOM 11971 O O . LYS D 2 377 ? -40.356 -27.952 -74.502 1.00 49.05 377 LYS D O 1
ATOM 11977 N N . THR D 2 378 ? -38.382 -26.913 -74.699 1.00 48.83 378 THR D N 1
ATOM 11978 C CA . THR D 2 378 ? -38.562 -26.633 -76.116 1.00 53.24 378 THR D CA 1
ATOM 11979 C C . THR D 2 378 ? -37.262 -26.979 -76.828 1.00 52.86 378 THR D C 1
ATOM 11980 O O . THR D 2 378 ? -36.229 -26.348 -76.585 1.00 56.20 378 THR D O 1
ATOM 11984 N N . TRP D 2 379 ? -37.307 -27.991 -77.688 1.00 49.89 379 TRP D N 1
ATOM 11985 C CA . TRP D 2 379 ? -36.122 -28.508 -78.352 1.00 47.99 379 TRP D CA 1
ATOM 11986 C C . TRP D 2 379 ? -36.090 -28.062 -79.805 1.00 47.54 379 TRP D C 1
ATOM 11987 O O . TRP D 2 379 ? -37.130 -27.903 -80.449 1.00 46.13 379 TRP D O 1
ATOM 11998 N N . ARG D 2 380 ? -34.877 -27.880 -80.316 1.00 47.56 380 ARG D N 1
ATOM 11999 C CA . ARG D 2 380 ? -34.664 -27.467 -81.696 1.00 51.06 380 ARG D CA 1
ATOM 12000 C C . ARG D 2 380 ? -34.499 -28.716 -82.550 1.00 52.71 380 ARG D C 1
ATOM 12001 O O . ARG D 2 380 ? -33.645 -29.561 -82.263 1.00 58.77 380 ARG D O 1
ATOM 12009 N N . ASN D 2 381 ? -35.318 -28.833 -83.587 1.00 52.82 381 ASN D N 1
ATOM 12010 C CA . ASN D 2 381 ? -35.272 -30.007 -84.445 1.00 55.93 381 ASN D CA 1
ATOM 12011 C C . ASN D 2 381 ? -33.920 -30.073 -85.147 1.00 58.28 381 ASN D C 1
ATOM 12012 O O . ASN D 2 381 ? -33.478 -29.070 -85.724 1.00 62.98 381 ASN D O 1
ATOM 12017 N N . PRO D 2 382 ? -33.227 -31.216 -85.112 1.00 50.99 382 PRO D N 1
ATOM 12018 C CA . PRO D 2 382 ? -31.958 -31.317 -85.848 1.00 52.99 382 PRO D CA 1
ATOM 12019 C C . PRO D 2 382 ? -32.131 -31.294 -87.350 1.00 50.83 382 PRO D C 1
ATOM 12020 O O . PRO D 2 382 ? -31.148 -31.065 -88.061 1.00 58.07 382 PRO D O 1
ATOM 12024 N N . TRP D 2 383 ? -33.335 -31.544 -87.860 1.00 53.14 383 TRP D N 1
ATOM 12025 C CA . TRP D 2 383 ? -33.619 -31.382 -89.278 1.00 59.26 383 TRP D CA 1
ATOM 12026 C C . TRP D 2 383 ? -34.361 -30.082 -89.573 1.00 58.67 383 TRP D C 1
ATOM 12027 O O . TRP D 2 383 ? -35.022 -29.975 -90.610 1.00 62.05 383 TRP D O 1
ATOM 12038 N N . ARG D 2 384 ? -34.240 -29.088 -88.690 1.00 57.68 384 ARG D N 1
ATOM 12039 C CA . ARG D 2 384 ? -34.919 -27.808 -88.864 1.00 61.97 384 ARG D CA 1
ATOM 12040 C C . ARG D 2 384 ? -34.413 -27.086 -90.106 1.00 61.52 384 ARG D C 1
ATOM 12041 O O . ARG D 2 384 ? -33.207 -26.894 -90.280 1.00 61.44 384 ARG D O 1
ATOM 12049 N N . ARG D 2 385 ? -35.340 -26.695 -90.978 1.00 58.52 385 ARG D N 1
ATOM 12050 C CA . ARG D 2 385 ? -34.973 -25.958 -92.180 1.00 61.96 385 ARG D CA 1
ATOM 12051 C C . ARG D 2 385 ? -34.333 -24.620 -91.826 1.00 68.09 385 ARG D C 1
ATOM 12052 O O . ARG D 2 385 ? -34.598 -24.038 -90.772 1.00 73.40 385 ARG D O 1
ATOM 12060 N N . SER D 2 386 ? -33.459 -24.143 -92.719 1.00 66.08 386 SER D N 1
ATOM 12061 C CA . SER D 2 386 ? -32.720 -22.907 -92.474 1.00 70.50 386 SER D CA 1
ATOM 12062 C C . SER D 2 386 ? -33.616 -21.675 -92.408 1.00 73.49 386 SER D C 1
ATOM 12063 O O . SER D 2 386 ? -33.177 -20.638 -91.895 1.00 76.02 386 SER D O 1
ATOM 12066 N N . TYR D 2 387 ? -34.841 -21.756 -92.932 1.00 74.97 387 TYR D N 1
ATOM 12067 C CA . TYR D 2 387 ? -35.784 -20.633 -92.959 1.00 76.21 387 TYR D CA 1
ATOM 12068 C C . TYR D 2 387 ? -35.130 -19.388 -93.551 1.00 81.12 387 TYR D C 1
ATOM 12069 O O . TYR D 2 387 ? -35.226 -18.283 -93.012 1.00 88.67 387 TYR D O 1
ATOM 12078 N N . HIS D 2 388 ? -34.476 -19.577 -94.696 1.00 84.41 388 HIS D N 1
ATOM 12079 C CA . HIS D 2 388 ? -33.761 -18.505 -95.376 1.00 87.63 388 HIS D CA 1
ATOM 12080 C C . HIS D 2 388 ? -33.609 -18.903 -96.835 1.00 85.32 388 HIS D C 1
ATOM 12081 O O . HIS D 2 388 ? -33.127 -20.000 -97.129 1.00 84.56 388 HIS D O 1
ATOM 12088 N N . LYS D 2 389 ? -34.048 -18.027 -97.738 1.00 87.32 389 LYS D N 1
ATOM 12089 C CA . LYS D 2 389 ? -33.898 -18.285 -99.164 1.00 85.09 389 LYS D CA 1
ATOM 12090 C C . LYS D 2 389 ? -32.421 -18.390 -99.540 1.00 92.32 389 LYS D C 1
ATOM 12091 O O . LYS D 2 389 ? -31.544 -17.852 -98.857 1.00 96.40 389 LYS D O 1
ATOM 12097 N N . ARG D 2 390 ? -32.155 -19.122 -100.628 1.00 89.88 390 ARG D N 1
ATOM 12098 C CA . ARG D 2 390 ? -30.817 -19.331 -101.186 1.00 92.90 390 ARG D CA 1
ATOM 12099 C C . ARG D 2 390 ? -29.991 -20.255 -100.294 1.00 85.07 390 ARG D C 1
ATOM 12100 O O . ARG D 2 390 ? -29.478 -21.280 -100.746 1.00 81.76 390 ARG D O 1
ATOM 12108 N N . LYS D 2 391 ? -29.844 -19.878 -99.032 1.00 87.95 391 LYS D N 1
ATOM 12109 C CA . LYS D 2 391 ? -28.960 -20.568 -98.104 1.00 84.76 391 LYS D CA 1
ATOM 12110 C C . LYS D 2 391 ? -29.485 -21.965 -97.794 1.00 78.70 391 LYS D C 1
ATOM 12111 O O . LYS D 2 391 ? -30.647 -22.133 -97.415 1.00 88.22 391 LYS D O 1
ATOM 12117 N N . LYS D 2 392 ? -28.635 -22.975 -97.980 1.00 71.53 392 LYS D N 1
ATOM 12118 C CA . LYS D 2 392 ? -29.042 -24.359 -97.777 1.00 71.09 392 LYS D CA 1
ATOM 12119 C C . LYS D 2 392 ? -29.022 -24.688 -96.285 1.00 59.38 392 LYS D C 1
ATOM 12120 O O . LYS D 2 392 ? -28.899 -23.809 -95.428 1.00 55.35 392 LYS D O 1
ATOM 12126 N N . ALA D 2 393 ? -29.129 -25.977 -95.969 1.00 59.41 393 ALA D N 1
ATOM 12127 C CA . ALA D 2 393 ? -29.201 -26.459 -94.597 1.00 65.47 393 ALA D CA 1
ATOM 12128 C C . ALA D 2 393 ? -28.288 -27.668 -94.442 1.00 73.90 393 ALA D C 1
ATOM 12129 O O . ALA D 2 393 ? -27.920 -28.319 -95.421 1.00 84.02 393 ALA D O 1
ATOM 12131 N N . GLU D 2 394 ? -27.925 -27.962 -93.188 1.00 70.72 394 GLU D N 1
ATOM 12132 C CA . GLU D 2 394 ? -26.932 -29.002 -92.922 1.00 76.16 394 GLU D CA 1
ATOM 12133 C C . GLU D 2 394 ? -27.408 -30.376 -93.385 1.00 71.99 394 GLU D C 1
ATOM 12134 O O . GLU D 2 394 ? -26.700 -31.072 -94.123 1.00 70.88 394 GLU D O 1
ATOM 12140 N N . TRP D 2 395 ? -28.606 -30.786 -92.960 1.00 69.65 395 TRP D N 1
ATOM 12141 C CA . TRP D 2 395 ? -29.117 -32.111 -93.302 1.00 66.21 395 TRP D CA 1
ATOM 12142 C C . TRP D 2 395 ? -29.351 -32.292 -94.794 1.00 64.36 395 TRP D C 1
ATOM 12143 O O . TRP D 2 395 ? -29.597 -33.422 -95.228 1.00 67.99 395 TRP D O 1
ATOM 12154 N N . GLU D 2 396 ? -29.275 -31.225 -95.583 1.00 61.01 396 GLU D N 1
ATOM 12155 C CA . GLU D 2 396 ? -29.482 -31.299 -97.021 1.00 66.78 396 GLU D CA 1
ATOM 12156 C C . GLU D 2 396 ? -28.190 -31.503 -97.809 1.00 70.11 396 GLU D C 1
ATOM 12157 O O . GLU D 2 396 ? -28.212 -31.408 -99.040 1.00 69.63 396 GLU D O 1
ATOM 12163 N N . VAL D 2 397 ? -27.069 -31.758 -97.135 1.00 72.52 397 VAL D N 1
ATOM 12164 C CA . VAL D 2 397 ? -25.805 -31.998 -97.826 1.00 70.59 397 VAL D CA 1
ATOM 12165 C C . VAL D 2 397 ? -25.038 -33.196 -97.286 1.00 73.42 397 VAL D C 1
ATOM 12166 O O . VAL D 2 397 ? -24.193 -33.758 -98.007 1.00 78.48 397 VAL D O 1
ATOM 12170 N N . ASP D 2 398 ? -25.272 -33.631 -96.052 1.00 74.40 398 ASP D N 1
ATOM 12171 C CA . ASP D 2 398 ? -24.602 -34.793 -95.484 1.00 75.49 398 ASP D CA 1
ATOM 12172 C C . ASP D 2 398 ? -25.587 -35.952 -95.445 1.00 81.11 398 ASP D C 1
ATOM 12173 O O . ASP D 2 398 ? -26.549 -35.909 -94.661 1.00 84.04 398 ASP D O 1
ATOM 12178 N N . PRO D 2 399 ? -25.403 -37.000 -96.253 1.00 82.72 399 PRO D N 1
ATOM 12179 C CA . PRO D 2 399 ? -26.365 -38.114 -96.244 1.00 81.16 399 PRO D CA 1
ATOM 12180 C C . PRO D 2 399 ? -26.263 -39.001 -95.016 1.00 81.20 399 PRO D C 1
ATOM 12181 O O . PRO D 2 399 ? -27.194 -39.774 -94.755 1.00 81.53 399 PRO D O 1
ATOM 12185 N N . ASP D 2 400 ? -25.176 -38.908 -94.252 1.00 77.44 400 ASP D N 1
ATOM 12186 C CA . ASP D 2 400 ? -25.006 -39.663 -93.018 1.00 78.32 400 ASP D CA 1
ATOM 12187 C C . ASP D 2 400 ? -25.294 -38.811 -91.790 1.00 81.62 400 ASP D C 1
ATOM 12188 O O . ASP D 2 400 ? -24.807 -39.124 -90.700 1.00 87.09 400 ASP D O 1
ATOM 12193 N N . TYR D 2 401 ? -26.045 -37.718 -91.966 1.00 76.54 401 TYR D N 1
ATOM 12194 C CA . TYR D 2 401 ? -26.363 -36.809 -90.868 1.00 75.83 401 TYR D CA 1
ATOM 12195 C C . TYR D 2 401 ? -26.822 -37.569 -89.628 1.00 79.56 401 TYR D C 1
ATOM 12196 O O . TYR D 2 401 ? -26.359 -37.296 -88.513 1.00 80.07 401 TYR D O 1
ATOM 12205 N N . CYS D 2 402 ? -27.722 -38.542 -89.805 1.00 74.24 402 CYS D N 1
ATOM 12206 C CA . CYS D 2 402 ? -28.288 -39.234 -88.651 1.00 73.59 402 CYS D CA 1
ATOM 12207 C C . CYS D 2 402 ? -27.217 -39.948 -87.835 1.00 83.12 402 CYS D C 1
ATOM 12208 O O . CYS D 2 402 ? -27.328 -40.027 -86.606 1.00 84.34 402 CYS D O 1
ATOM 12211 N N . ASP D 2 403 ? -26.150 -40.424 -88.486 1.00 88.00 403 ASP D N 1
ATOM 12212 C CA . ASP D 2 403 ? -25.074 -41.096 -87.764 1.00 87.23 403 ASP D CA 1
ATOM 12213 C C . ASP D 2 403 ? -24.319 -40.146 -86.852 1.00 90.14 403 ASP D C 1
ATOM 12214 O O . ASP D 2 403 ? -23.662 -40.600 -85.910 1.00 96.13 403 ASP D O 1
ATOM 12219 N N . GLU D 2 404 ? -24.414 -38.840 -87.096 1.00 89.12 404 GLU D N 1
ATOM 12220 C CA . GLU D 2 404 ? -23.857 -37.855 -86.180 1.00 88.79 404 GLU D CA 1
ATOM 12221 C C . GLU D 2 404 ? -24.880 -37.385 -85.165 1.00 81.50 404 GLU D C 1
ATOM 12222 O O . GLU D 2 404 ? -24.514 -37.045 -84.034 1.00 83.84 404 GLU D O 1
ATOM 12228 N N . VAL D 2 405 ? -26.162 -37.378 -85.535 1.00 75.09 405 VAL D N 1
ATOM 12229 C CA . VAL D 2 405 ? -27.181 -36.898 -84.609 1.00 75.75 405 VAL D CA 1
ATOM 12230 C C . VAL D 2 405 ? -27.587 -37.965 -83.611 1.00 77.46 405 VAL D C 1
ATOM 12231 O O . VAL D 2 405 ? -28.205 -37.638 -82.593 1.00 79.95 405 VAL D O 1
ATOM 12235 N N . LYS D 2 406 ? -27.220 -39.223 -83.844 1.00 80.97 406 LYS D N 1
ATOM 12236 C CA . LYS D 2 406 ? -27.424 -40.265 -82.851 1.00 82.14 406 LYS D CA 1
ATOM 12237 C C . LYS D 2 406 ? -26.248 -40.366 -81.887 1.00 80.57 406 LYS D C 1
ATOM 12238 O O . LYS D 2 406 ? -26.166 -41.327 -81.114 1.00 75.20 406 LYS D O 1
ATOM 12244 N N . GLN D 2 407 ? -25.355 -39.377 -81.907 1.00 81.73 407 GLN D N 1
ATOM 12245 C CA . GLN D 2 407 ? -24.262 -39.263 -80.956 1.00 82.18 407 GLN D CA 1
ATOM 12246 C C . GLN D 2 407 ? -24.466 -38.127 -79.964 1.00 82.94 407 GLN D C 1
ATOM 12247 O O . GLN D 2 407 ? -23.711 -38.036 -78.989 1.00 85.65 407 GLN D O 1
ATOM 12253 N N . THR D 2 408 ? -25.446 -37.251 -80.202 1.00 76.92 408 THR D N 1
ATOM 12254 C CA . THR D 2 408 ? -25.748 -36.154 -79.296 1.00 78.81 408 THR D CA 1
ATOM 12255 C C . THR D 2 408 ? -26.245 -36.687 -77.952 1.00 77.29 408 THR D C 1
ATOM 12256 O O . THR D 2 408 ? -26.779 -37.797 -77.874 1.00 82.94 408 THR D O 1
ATOM 12260 N N . PRO D 2 409 ? -26.126 -35.887 -76.892 1.00 74.36 409 PRO D N 1
ATOM 12261 C CA . PRO D 2 409 ? -26.460 -36.370 -75.535 1.00 82.51 409 PRO D CA 1
ATOM 12262 C C . PRO D 2 409 ? -27.882 -36.898 -75.403 1.00 89.50 409 PRO D C 1
ATOM 12263 O O . PRO D 2 409 ? -28.076 -37.947 -74.768 1.00 92.42 409 PRO D O 1
ATOM 12267 N N . PRO D 2 410 ? -28.903 -36.242 -75.961 1.00 81.63 410 PRO D N 1
ATOM 12268 C CA . PRO D 2 410 ? -30.271 -36.741 -75.747 1.00 72.92 410 PRO D CA 1
ATOM 12269 C C . PRO D 2 410 ? -30.813 -37.633 -76.856 1.00 71.95 410 PRO D C 1
ATOM 12270 O O . PRO D 2 410 ? -31.941 -38.112 -76.718 1.00 72.89 410 PRO D O 1
ATOM 12274 N N . TYR D 2 411 ? -30.056 -37.877 -77.926 1.00 72.67 411 TYR D N 1
ATOM 12275 C CA . TYR D 2 411 ? -30.539 -38.662 -79.054 1.00 70.28 411 TYR D CA 1
ATOM 12276 C C . TYR D 2 411 ? -29.892 -40.035 -79.130 1.00 69.77 411 TYR D C 1
ATOM 12277 O O . TYR D 2 411 ? -30.147 -40.776 -80.084 1.00 71.39 411 TYR D O 1
ATOM 12286 N N . ASP D 2 412 ? -29.071 -40.398 -78.154 1.00 73.16 412 ASP D N 1
ATOM 12287 C CA . ASP D 2 412 ? -28.546 -41.751 -78.049 1.00 74.43 412 ASP D CA 1
ATOM 12288 C C . ASP D 2 412 ? -29.133 -42.435 -76.821 1.00 71.79 412 ASP D C 1
ATOM 12289 O O . ASP D 2 412 ? -28.512 -43.309 -76.216 1.00 77.19 412 ASP D O 1
ATOM 12294 N N . ARG D 2 413 ? -30.351 -42.044 -76.470 1.00 66.80 413 ARG D N 1
ATOM 12295 C CA . ARG D 2 413 ? -31.106 -42.640 -75.378 1.00 74.49 413 ARG D CA 1
ATOM 12296 C C . ARG D 2 413 ? -32.568 -42.654 -75.813 1.00 75.39 413 ARG D C 1
ATOM 12297 O O . ARG D 2 413 ? -32.880 -42.640 -77.009 1.00 75.20 413 ARG D O 1
ATOM 12305 N N . GLY D 2 414 ? -33.477 -42.683 -74.848 1.00 74.78 414 GLY D N 1
ATOM 12306 C CA . GLY D 2 414 ? -34.871 -42.770 -75.210 1.00 72.47 414 GLY D CA 1
ATOM 12307 C C . GLY D 2 414 ? -35.165 -44.084 -75.933 1.00 76.02 414 GLY D C 1
ATOM 12308 O O . GLY D 2 414 ? -34.351 -45.007 -75.922 1.00 75.00 414 GLY D O 1
ATOM 12309 N N . THR D 2 415 ? -36.339 -44.186 -76.582 1.00 78.67 415 THR D N 1
ATOM 12310 C CA . THR D 2 415 ? -37.511 -43.275 -76.696 1.00 75.47 415 THR D CA 1
ATOM 12311 C C . THR D 2 415 ? -37.266 -42.109 -77.668 1.00 76.08 415 THR D C 1
ATOM 12312 O O . THR D 2 415 ? -38.070 -41.892 -78.575 1.00 77.09 415 THR D O 1
ATOM 12316 N N . ARG D 2 416 ? -36.182 -41.356 -77.500 1.00 75.87 416 ARG D N 1
ATOM 12317 C CA . ARG D 2 416 ? -35.857 -40.338 -78.488 1.00 75.66 416 ARG D CA 1
ATOM 12318 C C . ARG D 2 416 ? -35.398 -41.006 -79.785 1.00 79.92 416 ARG D C 1
ATOM 12319 O O . ARG D 2 416 ? -35.220 -42.227 -79.853 1.00 87.40 416 ARG D O 1
ATOM 12327 N N . LEU D 2 417 ? -35.190 -40.186 -80.821 1.00 70.99 417 LEU D N 1
ATOM 12328 C CA . LEU D 2 417 ? -35.036 -40.654 -82.199 1.00 68.46 417 LEU D CA 1
ATOM 12329 C C . LEU D 2 417 ? -36.298 -41.355 -82.672 1.00 65.25 417 LEU D C 1
ATOM 12330 O O . LEU D 2 417 ? -36.887 -40.968 -83.685 1.00 63.97 417 LEU D O 1
ATOM 12335 N N . LEU D 2 418 ? -36.693 -42.411 -81.960 1.00 71.36 418 LEU D N 1
ATOM 12336 C CA . LEU D 2 418 ? -37.959 -43.077 -82.243 1.00 74.30 418 LEU D CA 1
ATOM 12337 C C . LEU D 2 418 ? -39.131 -42.107 -82.134 1.00 72.22 418 LEU D C 1
ATOM 12338 O O . LEU D 2 418 ? -40.033 -42.108 -82.981 1.00 71.21 418 LEU D O 1
ATOM 12343 N N . ASP D 2 419 ? -39.159 -41.299 -81.069 1.00 65.77 419 ASP D N 1
ATOM 12344 C CA . ASP D 2 419 ? -40.202 -40.286 -80.940 1.00 67.40 419 ASP D CA 1
ATOM 12345 C C . ASP D 2 419 ? -40.216 -39.345 -82.140 1.00 63.46 419 ASP D C 1
ATOM 12346 O O . ASP D 2 419 ? -41.280 -39.054 -82.698 1.00 61.62 419 ASP D O 1
ATOM 12351 N N . ILE D 2 420 ? -39.042 -38.857 -82.550 1.00 58.67 420 ILE D N 1
ATOM 12352 C CA . ILE D 2 420 ? -38.959 -38.036 -83.754 1.00 53.14 420 ILE D CA 1
ATOM 12353 C C . ILE D 2 420 ? -39.502 -38.800 -84.952 1.00 57.96 420 ILE D C 1
ATOM 12354 O O . ILE D 2 420 ? -40.205 -38.238 -85.800 1.00 59.06 420 ILE D O 1
ATOM 12359 N N . MET D 2 421 ? -39.185 -40.095 -85.039 1.00 58.57 421 MET D N 1
ATOM 12360 C CA . MET D 2 421 ? -39.692 -40.909 -86.136 1.00 55.11 421 MET D CA 1
ATOM 12361 C C . MET D 2 421 ? -41.214 -40.949 -86.127 1.00 57.11 421 MET D C 1
ATOM 12362 O O . MET D 2 421 ? -41.857 -40.729 -87.162 1.00 51.90 421 MET D O 1
ATOM 12367 N N . ASP D 2 422 ? -41.812 -41.194 -84.955 1.00 56.27 422 ASP D N 1
ATOM 12368 C CA . ASP D 2 422 ? -43.268 -41.159 -84.858 1.00 58.30 422 ASP D CA 1
ATOM 12369 C C . ASP D 2 422 ? -43.814 -39.809 -85.301 1.00 56.69 422 ASP D C 1
ATOM 12370 O O . ASP D 2 422 ? -44.903 -39.734 -85.881 1.00 51.93 422 ASP D O 1
ATOM 12375 N N . MET D 2 423 ? -43.033 -38.749 -85.118 1.00 54.84 423 MET D N 1
ATOM 12376 C CA . MET D 2 423 ? -43.452 -37.411 -85.499 1.00 49.88 423 MET D CA 1
ATOM 12377 C C . MET D 2 423 ? -43.160 -37.123 -86.962 1.00 51.75 423 MET D C 1
ATOM 12378 O O . MET D 2 423 ? -44.012 -36.569 -87.662 1.00 54.91 423 MET D O 1
ATOM 12383 N N . THR D 2 424 ? -41.981 -37.505 -87.454 1.00 49.44 424 THR D N 1
ATOM 12384 C CA . THR D 2 424 ? -41.663 -37.193 -88.841 1.00 53.88 424 THR D CA 1
ATOM 12385 C C . THR D 2 424 ? -42.541 -37.987 -89.802 1.00 58.10 424 THR D C 1
ATOM 12386 O O . THR D 2 424 ? -42.839 -37.513 -90.905 1.00 54.57 424 THR D O 1
ATOM 12390 N N . ILE D 2 425 ? -42.995 -39.173 -89.394 1.00 57.16 425 ILE D N 1
ATOM 12391 C CA . ILE D 2 425 ? -43.998 -39.876 -90.185 1.00 58.73 425 ILE D CA 1
ATOM 12392 C C . ILE D 2 425 ? -45.312 -39.106 -90.163 1.00 59.39 425 ILE D C 1
ATOM 12393 O O . ILE D 2 425 ? -45.988 -38.972 -91.191 1.00 53.20 425 ILE D O 1
ATOM 12398 N N . PHE D 2 426 ? -45.679 -38.578 -88.989 1.00 59.06 426 PHE D N 1
ATOM 12399 C CA . PHE D 2 426 ? -46.869 -37.741 -88.848 1.00 56.03 426 PHE D CA 1
ATOM 12400 C C . PHE D 2 426 ? -46.804 -36.531 -89.780 1.00 57.07 426 PHE D C 1
ATOM 12401 O O . PHE D 2 426 ? -47.750 -36.258 -90.529 1.00 56.28 426 PHE D O 1
ATOM 12409 N N . ASP D 2 427 ? -45.696 -35.786 -89.740 1.00 54.93 427 ASP D N 1
ATOM 12410 C CA . ASP D 2 427 ? -45.598 -34.565 -90.536 1.00 58.99 427 ASP D CA 1
ATOM 12411 C C . ASP D 2 427 ? -45.646 -34.847 -92.031 1.00 56.06 427 ASP D C 1
ATOM 12412 O O . ASP D 2 427 ? -46.157 -34.023 -92.800 1.00 51.51 427 ASP D O 1
ATOM 12417 N N . PHE D 2 428 ? -45.121 -35.993 -92.466 1.00 56.96 428 PHE D N 1
ATOM 12418 C CA . PHE D 2 428 ? -45.154 -36.305 -93.890 1.00 58.07 428 PHE D CA 1
ATOM 12419 C C . PHE D 2 428 ? -46.570 -36.618 -94.353 1.00 57.16 428 PHE D C 1
ATOM 12420 O O . PHE D 2 428 ? -46.974 -36.211 -95.449 1.00 56.33 428 PHE D O 1
ATOM 12428 N N . LEU D 2 429 ? -47.342 -37.329 -93.528 1.00 52.21 429 LEU D N 1
ATOM 12429 C CA . LEU D 2 429 ? -48.721 -37.632 -93.889 1.00 51.96 429 LEU D CA 1
ATOM 12430 C C . LEU D 2 429 ? -49.538 -36.364 -94.096 1.00 54.29 429 LEU D C 1
ATOM 12431 O O . LEU D 2 429 ? -50.455 -36.346 -94.923 1.00 54.26 429 LEU D O 1
ATOM 12436 N N . MET D 2 430 ? -49.220 -35.296 -93.368 1.00 52.96 430 MET D N 1
ATOM 12437 C CA . MET D 2 430 ? -49.919 -34.030 -93.538 1.00 47.98 430 MET D CA 1
ATOM 12438 C C . MET D 2 430 ? -49.225 -33.099 -94.520 1.00 50.45 430 MET D C 1
ATOM 12439 O O . MET D 2 430 ? -49.883 -32.235 -95.115 1.00 48.61 430 MET D O 1
ATOM 12444 N N . GLY D 2 431 ? -47.916 -33.253 -94.707 1.00 50.37 431 GLY D N 1
ATOM 12445 C CA . GLY D 2 431 ? -47.157 -32.290 -95.479 1.00 57.01 431 GLY D CA 1
ATOM 12446 C C . GLY D 2 431 ? -46.687 -31.085 -94.699 1.00 57.32 431 GLY D C 1
ATOM 12447 O O . GLY D 2 431 ? -46.357 -30.057 -95.300 1.00 57.20 431 GLY D O 1
ATOM 12448 N N . ASN D 2 432 ? -46.636 -31.187 -93.373 1.00 53.85 432 ASN D N 1
ATOM 12449 C CA . ASN D 2 432 ? -46.271 -30.074 -92.499 1.00 52.31 432 ASN D CA 1
ATOM 12450 C C . ASN D 2 432 ? -44.751 -29.986 -92.423 1.00 56.96 432 ASN D C 1
ATOM 12451 O O . ASN D 2 432 ? -44.113 -30.689 -91.634 1.00 59.03 432 ASN D O 1
ATOM 12456 N N . MET D 2 433 ? -44.162 -29.101 -93.230 1.00 50.41 433 MET D N 1
ATOM 12457 C CA . MET D 2 433 ? -42.720 -28.893 -93.236 1.00 52.65 433 MET D CA 1
ATOM 12458 C C . MET D 2 433 ? -42.294 -27.740 -92.331 1.00 54.43 433 MET D C 1
ATOM 12459 O O . MET D 2 433 ? -41.196 -27.201 -92.498 1.00 53.97 433 MET D O 1
ATOM 12464 N N . ASP D 2 434 ? -43.133 -27.371 -91.362 1.00 57.98 434 ASP D N 1
ATOM 12465 C CA . ASP D 2 434 ? -42.862 -26.275 -90.440 1.00 57.59 434 ASP D CA 1
ATOM 12466 C C . ASP D 2 434 ? -42.568 -26.776 -89.028 1.00 61.24 434 ASP D C 1
ATOM 12467 O O . ASP D 2 434 ? -42.818 -26.073 -88.046 1.00 64.48 434 ASP D O 1
ATOM 12472 N N . ARG D 2 435 ? -42.047 -27.996 -88.911 1.00 57.64 435 ARG D N 1
ATOM 12473 C CA . ARG D 2 435 ? -41.752 -28.588 -87.608 1.00 50.76 435 ARG D CA 1
ATOM 12474 C C . ARG D 2 435 ? -40.306 -28.264 -87.237 1.00 57.08 435 ARG D C 1
ATOM 12475 O O . ARG D 2 435 ? -39.387 -29.069 -87.396 1.00 62.20 435 ARG D O 1
ATOM 12483 N N . HIS D 2 436 ? -40.113 -27.070 -86.686 1.00 60.24 436 HIS D N 1
ATOM 12484 C CA . HIS D 2 436 ? -38.786 -26.621 -86.288 1.00 62.33 436 HIS D CA 1
ATOM 12485 C C . HIS D 2 436 ? -38.528 -26.761 -84.796 1.00 61.62 436 HIS D C 1
ATOM 12486 O O . HIS D 2 436 ? -37.389 -26.562 -84.360 1.00 60.96 436 HIS D O 1
ATOM 12493 N N . HIS D 2 437 ? -39.541 -27.121 -84.015 1.00 60.28 437 HIS D N 1
ATOM 12494 C CA . HIS D 2 437 ? -39.431 -27.187 -82.568 1.00 52.78 437 HIS D CA 1
ATOM 12495 C C . HIS D 2 437 ? -40.417 -28.232 -82.067 1.00 45.04 437 HIS D C 1
ATOM 12496 O O . HIS D 2 437 ? -41.537 -28.329 -82.577 1.00 43.60 437 HIS D O 1
ATOM 12503 N N . TYR D 2 438 ? -40.027 -28.968 -81.032 1.00 41.59 438 TYR D N 1
ATOM 12504 C CA . TYR D 2 438 ? -40.918 -29.955 -80.431 1.00 50.67 438 TYR D CA 1
ATOM 12505 C C . TYR D 2 438 ? -40.826 -29.828 -78.921 1.00 50.73 438 TYR D C 1
ATOM 12506 O O . TYR D 2 438 ? -39.732 -29.904 -78.355 1.00 53.24 438 TYR D O 1
ATOM 12515 N N . GLU D 2 439 ? -41.961 -29.559 -78.285 1.00 45.55 439 GLU D N 1
ATOM 12516 C CA . GLU D 2 439 ? -41.965 -29.362 -76.849 1.00 49.23 439 GLU D CA 1
ATOM 12517 C C . GLU D 2 439 ? -42.048 -30.705 -76.120 1.00 46.47 439 GLU D C 1
ATOM 12518 O O . GLU D 2 439 ? -42.382 -31.741 -76.697 1.00 46.26 439 GLU D O 1
ATOM 12524 N N . THR D 2 440 ? -41.785 -30.656 -74.813 1.00 52.12 440 THR D N 1
ATOM 12525 C CA . THR D 2 440 ? -41.811 -31.821 -73.934 1.00 45.67 440 THR D CA 1
ATOM 12526 C C . THR D 2 440 ? -42.534 -31.446 -72.645 1.00 48.52 440 THR D C 1
ATOM 12527 O O . THR D 2 440 ? -43.504 -30.686 -72.684 1.00 56.07 440 THR D O 1
ATOM 12531 N N . PHE D 2 441 ? -42.096 -31.961 -71.496 1.00 44.82 441 PHE D N 1
ATOM 12532 C CA . PHE D 2 441 ? -42.790 -31.628 -70.257 1.00 49.17 441 PHE D CA 1
ATOM 12533 C C . PHE D 2 441 ? -41.847 -31.433 -69.076 1.00 54.81 441 PHE D C 1
ATOM 12534 O O . PHE D 2 441 ? -42.326 -31.293 -67.943 1.00 58.67 441 PHE D O 1
ATOM 12542 N N . GLU D 2 442 ? -40.531 -31.420 -69.296 1.00 51.13 442 GLU D N 1
ATOM 12543 C CA . GLU D 2 442 ? -39.571 -30.978 -68.287 1.00 57.33 442 GLU D CA 1
ATOM 12544 C C . GLU D 2 442 ? -39.632 -31.806 -67.008 1.00 62.29 442 GLU D C 1
ATOM 12545 O O . GLU D 2 442 ? -38.656 -32.478 -66.656 1.00 64.99 442 GLU D O 1
ATOM 12551 N N . LYS D 2 443 ? -40.767 -31.764 -66.300 1.00 64.88 443 LYS D N 1
ATOM 12552 C CA . LYS D 2 443 ? -40.895 -32.467 -65.025 1.00 73.77 443 LYS D CA 1
ATOM 12553 C C . LYS D 2 443 ? -40.727 -33.971 -65.170 1.00 76.99 443 LYS D C 1
ATOM 12554 O O . LYS D 2 443 ? -40.612 -34.671 -64.157 1.00 85.15 443 LYS D O 1
ATOM 12560 N N . PHE D 2 444 ? -40.661 -34.471 -66.400 1.00 72.28 444 PHE D N 1
ATOM 12561 C CA . PHE D 2 444 ? -40.524 -35.889 -66.693 1.00 65.02 444 PHE D CA 1
ATOM 12562 C C . PHE D 2 444 ? -39.089 -36.310 -66.976 1.00 65.46 444 PHE D C 1
ATOM 12563 O O . PHE D 2 444 ? -38.654 -37.370 -66.516 1.00 71.17 444 PHE D O 1
ATOM 12571 N N . GLY D 2 445 ? -38.341 -35.498 -67.699 1.00 57.57 445 GLY D N 1
ATOM 12572 C CA . GLY D 2 445 ? -37.014 -35.847 -68.137 1.00 52.93 445 GLY D CA 1
ATOM 12573 C C . GLY D 2 445 ? -36.981 -36.149 -69.620 1.00 58.38 445 GLY D C 1
ATOM 12574 O O . GLY D 2 445 ? -37.903 -35.833 -70.374 1.00 60.80 445 GLY D O 1
ATOM 12575 N N . ASN D 2 446 ? -35.904 -36.813 -70.034 1.00 66.40 446 ASN D N 1
ATOM 12576 C CA . ASN D 2 446 ? -35.659 -37.104 -71.441 1.00 69.64 446 ASN D CA 1
ATOM 12577 C C . ASN D 2 446 ? -36.334 -38.397 -71.907 1.00 73.60 446 ASN D C 1
ATOM 12578 O O . ASN D 2 446 ? -35.955 -38.946 -72.949 1.00 67.05 446 ASN D O 1
ATOM 12583 N N . ASP D 2 447 ? -37.346 -38.870 -71.177 1.00 74.53 447 ASP D N 1
ATOM 12584 C CA . ASP D 2 447 ? -37.992 -40.157 -71.410 1.00 69.19 447 ASP D CA 1
ATOM 12585 C C . ASP D 2 447 ? -39.491 -40.007 -71.610 1.00 65.80 447 ASP D C 1
ATOM 12586 O O . ASP D 2 447 ? -40.283 -40.738 -71.014 1.00 71.54 447 ASP D O 1
ATOM 12591 N N . THR D 2 448 ? -39.913 -39.042 -72.421 1.00 57.87 448 THR D N 1
ATOM 12592 C CA . THR D 2 448 ? -41.334 -38.841 -72.654 1.00 62.85 448 THR D CA 1
ATOM 12593 C C . THR D 2 448 ? -41.597 -38.570 -74.119 1.00 59.24 448 THR D C 1
ATOM 12594 O O . THR D 2 448 ? -40.679 -38.478 -74.939 1.00 59.99 448 THR D O 1
ATOM 12598 N N . PHE D 2 449 ? -42.879 -38.435 -74.430 1.00 54.05 449 PHE D N 1
ATOM 12599 C CA . PHE D 2 449 ? -43.310 -38.180 -75.789 1.00 56.52 449 PHE D CA 1
ATOM 12600 C C . PHE D 2 449 ? -43.090 -36.717 -76.138 1.00 49.24 449 PHE D C 1
ATOM 12601 O O . PHE D 2 449 ? -42.690 -35.898 -75.307 1.00 51.93 449 PHE D O 1
ATOM 12609 N N . ILE D 2 450 ? -43.397 -36.386 -77.382 1.00 45.25 450 ILE D N 1
ATOM 12610 C CA . ILE D 2 450 ? -43.263 -35.036 -77.898 1.00 46.72 450 ILE D CA 1
ATOM 12611 C C . ILE D 2 450 ? -44.650 -34.541 -78.269 1.00 47.03 450 ILE D C 1
ATOM 12612 O O . ILE D 2 450 ? -45.413 -35.246 -78.937 1.00 51.45 450 ILE D O 1
ATOM 12617 N N . ILE D 2 451 ? -45.005 -33.369 -77.764 1.00 47.29 451 ILE D N 1
ATOM 12618 C CA . ILE D 2 451 ? -46.307 -32.780 -78.042 1.00 46.11 451 ILE D CA 1
ATOM 12619 C C . ILE D 2 451 ? -46.274 -32.229 -79.460 1.00 48.16 451 ILE D C 1
ATOM 12620 O O . ILE D 2 451 ? -45.402 -31.426 -79.808 1.00 50.45 451 ILE D O 1
ATOM 12625 N N . HIS D 2 452 ? -47.189 -32.703 -80.294 1.00 44.88 452 HIS D N 1
ATOM 12626 C CA . HIS D 2 452 ? -47.282 -32.259 -81.680 1.00 48.24 452 HIS D CA 1
ATOM 12627 C C . HIS D 2 452 ? -48.168 -31.012 -81.697 1.00 47.38 452 HIS D C 1
ATOM 12628 O O . HIS D 2 452 ? -49.397 -31.094 -81.683 1.00 46.89 452 HIS D O 1
ATOM 12635 N N . LEU D 2 453 ? -47.532 -29.839 -81.669 1.00 48.13 453 LEU D N 1
ATOM 12636 C CA . LEU D 2 453 ? -48.199 -28.542 -81.638 1.00 45.85 453 LEU D CA 1
ATOM 12637 C C . LEU D 2 453 ? -47.964 -27.779 -82.938 1.00 53.86 453 LEU D C 1
ATOM 12638 O O . LEU D 2 453 ? -47.084 -28.119 -83.731 1.00 58.09 453 LEU D O 1
ATOM 12643 N N . ASP D 2 454 ? -48.761 -26.726 -83.140 1.00 53.90 454 ASP D N 1
ATOM 12644 C CA . ASP D 2 454 ? -48.677 -25.853 -84.318 1.00 63.17 454 ASP D CA 1
ATOM 12645 C C . ASP D 2 454 ? -48.726 -26.664 -85.616 1.00 62.57 454 ASP D C 1
ATOM 12646 O O . ASP D 2 454 ? -47.798 -26.652 -86.430 1.00 61.66 454 ASP D O 1
ATOM 12651 N N . ASN D 2 455 ? -49.833 -27.378 -85.799 1.00 59.56 455 ASN D N 1
ATOM 12652 C CA . ASN D 2 455 ? -50.022 -28.250 -86.951 1.00 56.15 455 ASN D CA 1
ATOM 12653 C C . ASN D 2 455 ? -50.753 -27.573 -88.103 1.00 51.36 455 ASN D C 1
ATOM 12654 O O . ASN D 2 455 ? -51.134 -28.250 -89.063 1.00 47.08 455 ASN D O 1
ATOM 12659 N N . GLY D 2 456 ? -50.949 -26.258 -88.037 1.00 50.91 456 GLY D N 1
ATOM 12660 C CA . GLY D 2 456 ? -51.798 -25.569 -88.991 1.00 51.75 456 GLY D CA 1
ATOM 12661 C C . GLY D 2 456 ? -51.235 -25.447 -90.393 1.00 52.71 456 GLY D C 1
ATOM 12662 O O . GLY D 2 456 ? -51.965 -25.007 -91.289 1.00 49.48 456 GLY D O 1
ATOM 12663 N N . ARG D 2 457 ? -49.973 -25.814 -90.607 1.00 53.77 457 ARG D N 1
ATOM 12664 C CA . ARG D 2 457 ? -49.331 -25.655 -91.906 1.00 51.15 457 ARG D CA 1
ATOM 12665 C C . ARG D 2 457 ? -49.471 -26.878 -92.803 1.00 48.31 457 ARG D C 1
ATOM 12666 O O . ARG D 2 457 ? -49.010 -26.843 -93.949 1.00 45.62 457 ARG D O 1
ATOM 12674 N N . GLY D 2 458 ? -50.108 -27.943 -92.322 1.00 47.29 458 GLY D N 1
ATOM 12675 C CA . GLY D 2 458 ? -50.323 -29.127 -93.122 1.00 49.02 458 GLY D CA 1
ATOM 12676 C C . GLY D 2 458 ? -51.544 -29.015 -94.015 1.00 53.68 458 GLY D C 1
ATOM 12677 O O . GLY D 2 458 ? -52.269 -28.020 -94.014 1.00 55.05 458 GLY D O 1
ATOM 12678 N N . PHE D 2 459 ? -51.748 -30.061 -94.817 1.00 54.85 459 PHE D N 1
ATOM 12679 C CA . PHE D 2 459 ? -52.900 -30.169 -95.709 1.00 51.75 459 PHE D CA 1
ATOM 12680 C C . PHE D 2 459 ? -53.001 -28.947 -96.614 1.00 53.35 459 PHE D C 1
ATOM 12681 O O . PHE D 2 459 ? -54.067 -28.358 -96.800 1.00 51.58 459 PHE D O 1
ATOM 12689 N N . GLY D 2 460 ? -51.857 -28.561 -97.172 1.00 53.96 460 GLY D N 1
ATOM 12690 C CA . GLY D 2 460 ? -51.806 -27.433 -98.078 1.00 61.63 460 GLY D CA 1
ATOM 12691 C C . GLY D 2 460 ? -51.665 -27.821 -99.535 1.00 59.37 460 GLY D C 1
ATOM 12692 O O . GLY D 2 460 ? -51.995 -27.033 -100.427 1.00 59.17 460 GLY D O 1
ATOM 12693 N N . LYS D 2 461 ? -51.201 -29.042 -99.792 1.00 54.71 461 LYS D N 1
ATOM 12694 C CA . LYS D 2 461 ? -50.974 -29.517 -101.151 1.00 58.17 461 LYS D CA 1
ATOM 12695 C C . LYS D 2 461 ? -51.413 -30.973 -101.226 1.00 64.66 461 LYS D C 1
ATOM 12696 O O . LYS D 2 461 ? -50.895 -31.813 -100.484 1.00 60.86 461 LYS D O 1
ATOM 12702 N N . HIS D 2 462 ? -52.378 -31.268 -102.107 1.00 65.77 462 HIS D N 1
ATOM 12703 C CA . HIS D 2 462 ? -52.880 -32.628 -102.274 1.00 60.29 462 HIS D CA 1
ATOM 12704 C C . HIS D 2 462 ? -52.357 -33.315 -103.525 1.00 61.54 462 HIS D C 1
ATOM 12705 O O . HIS D 2 462 ? -52.333 -34.548 -103.570 1.00 64.72 462 HIS D O 1
ATOM 12712 N N . SER D 2 463 ? -51.948 -32.557 -104.538 1.00 61.35 463 SER D N 1
ATOM 12713 C CA . SER D 2 463 ? -51.334 -33.128 -105.725 1.00 66.78 463 SER D CA 1
ATOM 12714 C C . SER D 2 463 ? -49.817 -33.199 -105.609 1.00 70.96 463 SER D C 1
ATOM 12715 O O . SER D 2 463 ? -49.134 -33.430 -106.614 1.00 78.89 463 SER D O 1
ATOM 12718 N N . HIS D 2 464 ? -49.281 -33.039 -104.401 1.00 62.01 464 HIS D N 1
ATOM 12719 C CA . HIS D 2 464 ? -47.845 -32.955 -104.182 1.00 64.49 464 HIS D CA 1
ATOM 12720 C C . HIS D 2 464 ? -47.500 -33.686 -102.893 1.00 62.28 464 HIS D C 1
ATOM 12721 O O . HIS D 2 464 ? -48.235 -33.593 -101.906 1.00 61.58 464 HIS D O 1
ATOM 12728 N N . ASP D 2 465 ? -46.392 -34.429 -102.916 1.00 66.52 465 ASP D N 1
ATOM 12729 C CA . ASP D 2 465 ? -45.877 -35.141 -101.744 1.00 65.38 465 ASP D CA 1
ATOM 12730 C C . ASP D 2 465 ? -44.480 -34.610 -101.437 1.00 63.39 465 ASP D C 1
ATOM 12731 O O . ASP D 2 465 ? -43.512 -34.952 -102.123 1.00 62.80 465 ASP D O 1
ATOM 12736 N N . GLU D 2 466 ? -44.371 -33.776 -100.407 1.00 62.33 466 GLU D N 1
ATOM 12737 C CA . GLU D 2 466 ? -43.093 -33.172 -100.038 1.00 58.34 466 GLU D CA 1
ATOM 12738 C C . GLU D 2 466 ? -42.203 -34.227 -99.400 1.00 58.06 466 GLU D C 1
ATOM 12739 O O . GLU D 2 466 ? -42.352 -34.556 -98.222 1.00 53.28 466 GLU D O 1
ATOM 12745 N N . MET D 2 467 ? -41.264 -34.760 -100.183 1.00 62.84 467 MET D N 1
ATOM 12746 C CA . MET D 2 467 ? -40.382 -35.814 -99.696 1.00 64.37 467 MET D CA 1
ATOM 12747 C C . MET D 2 467 ? -39.328 -35.303 -98.721 1.00 57.41 467 MET D C 1
ATOM 12748 O O . MET D 2 467 ? -38.697 -36.118 -98.039 1.00 55.56 467 MET D O 1
ATOM 12753 N N . SER D 2 468 ? -39.123 -33.986 -98.636 1.00 56.30 468 SER D N 1
ATOM 12754 C CA . SER D 2 468 ? -38.100 -33.456 -97.742 1.00 52.46 468 SER D CA 1
ATOM 12755 C C . SER D 2 468 ? -38.399 -33.782 -96.287 1.00 57.22 468 SER D C 1
ATOM 12756 O O . SER D 2 468 ? -37.473 -33.894 -95.476 1.00 65.29 468 SER D O 1
ATOM 12759 N N . ILE D 2 469 ? -39.676 -33.947 -95.938 1.00 55.12 469 ILE D N 1
ATOM 12760 C CA . ILE D 2 469 ? -40.036 -34.254 -94.557 1.00 55.08 469 ILE D CA 1
ATOM 12761 C C . ILE D 2 469 ? -39.559 -35.643 -94.166 1.00 57.27 469 ILE D C 1
ATOM 12762 O O . ILE D 2 469 ? -39.203 -35.885 -93.005 1.00 49.66 469 ILE D O 1
ATOM 12767 N N . LEU D 2 470 ? -39.541 -36.574 -95.119 1.00 56.67 470 LEU D N 1
ATOM 12768 C CA . LEU D 2 470 ? -39.159 -37.953 -94.853 1.00 53.93 470 LEU D CA 1
ATOM 12769 C C . LEU D 2 470 ? -37.660 -38.122 -94.623 1.00 56.23 470 LEU D C 1
ATOM 12770 O O . LEU D 2 470 ? -37.251 -39.166 -94.104 1.00 54.48 470 LEU D O 1
ATOM 12775 N N . VAL D 2 471 ? -36.848 -37.115 -94.969 1.00 55.25 471 VAL D N 1
ATOM 12776 C CA . VAL D 2 471 ? -35.390 -37.278 -94.900 1.00 50.08 471 VAL D CA 1
ATOM 12777 C C . VAL D 2 471 ? -34.919 -37.695 -93.516 1.00 51.18 471 VAL D C 1
ATOM 12778 O O . VAL D 2 471 ? -33.961 -38.477 -93.425 1.00 53.45 471 VAL D O 1
ATOM 12782 N N . PRO D 2 472 ? -35.491 -37.207 -92.408 1.00 55.09 472 PRO D N 1
ATOM 12783 C CA . PRO D 2 472 ? -35.167 -37.807 -91.100 1.00 57.33 472 PRO D CA 1
ATOM 12784 C C . PRO D 2 472 ? -35.280 -39.325 -91.074 1.00 53.43 472 PRO D C 1
ATOM 12785 O O . PRO D 2 472 ? -34.468 -39.995 -90.423 1.00 47.57 472 PRO D O 1
ATOM 12789 N N . LEU D 2 473 ? -36.274 -39.885 -91.763 1.00 52.98 473 LEU D N 1
ATOM 12790 C CA . LEU D 2 473 ? -36.473 -41.328 -91.740 1.00 50.67 473 LEU D CA 1
ATOM 12791 C C . LEU D 2 473 ? -35.561 -42.031 -92.738 1.00 53.64 473 LEU D C 1
ATOM 12792 O O . LEU D 2 473 ? -35.041 -43.113 -92.446 1.00 59.47 473 LEU D O 1
ATOM 12797 N N . THR D 2 474 ? -35.345 -41.434 -93.914 1.00 49.35 474 THR D N 1
ATOM 12798 C CA . THR D 2 474 ? -34.465 -42.052 -94.901 1.00 50.81 474 THR D CA 1
ATOM 12799 C C . THR D 2 474 ? -33.001 -42.019 -94.474 1.00 56.17 474 THR D C 1
ATOM 12800 O O . THR D 2 474 ? -32.197 -42.787 -95.012 1.00 62.42 474 THR D O 1
ATOM 12804 N N . GLN D 2 475 ? -32.630 -41.135 -93.550 1.00 56.29 475 GLN D N 1
ATOM 12805 C CA . GLN D 2 475 ? -31.264 -41.085 -93.046 1.00 57.74 475 GLN D CA 1
ATOM 12806 C C . GLN D 2 475 ? -31.078 -41.857 -91.754 1.00 55.24 475 GLN D C 1
ATOM 12807 O O . GLN D 2 475 ? -29.981 -42.360 -91.498 1.00 62.32 475 GLN D O 1
ATOM 12813 N N . CYS D 2 476 ? -32.121 -41.961 -90.937 1.00 55.02 476 CYS D N 1
ATOM 12814 C CA . CYS D 2 476 ? -32.015 -42.689 -89.681 1.00 65.09 476 CYS D CA 1
ATOM 12815 C C . CYS D 2 476 ? -32.395 -44.151 -89.827 1.00 62.88 476 CYS D C 1
ATOM 12816 O O . CYS D 2 476 ? -31.736 -45.023 -89.251 1.00 66.65 476 CYS D O 1
ATOM 12819 N N . CYS D 2 477 ? -33.460 -44.424 -90.569 1.00 55.15 477 CYS D N 1
ATOM 12820 C CA . CYS D 2 477 ? -33.882 -45.782 -90.887 1.00 56.82 477 CYS D CA 1
ATOM 12821 C C . CYS D 2 477 ? -34.065 -46.625 -89.630 1.00 50.82 477 CYS D C 1
ATOM 12822 O O . CYS D 2 477 ? -33.382 -47.624 -89.402 1.00 55.60 477 CYS D O 1
ATOM 12825 N N . ARG D 2 478 ? -35.019 -46.200 -88.814 1.00 46.85 478 ARG D N 1
ATOM 12826 C CA . ARG D 2 478 ? -35.442 -46.993 -87.675 1.00 57.07 478 ARG D CA 1
ATOM 12827 C C . ARG D 2 478 ? -36.767 -46.439 -87.188 1.00 53.89 478 ARG D C 1
ATOM 12828 O O . ARG D 2 478 ? -36.994 -45.234 -87.255 1.00 59.25 478 ARG D O 1
ATOM 12836 N N . VAL D 2 479 ? -37.657 -47.332 -86.752 1.00 52.86 479 VAL D N 1
ATOM 12837 C CA . VAL D 2 479 ? -39.005 -46.958 -86.352 1.00 50.93 479 VAL D CA 1
ATOM 12838 C C . VAL D 2 479 ? -39.445 -47.841 -85.195 1.00 57.97 479 VAL D C 1
ATOM 12839 O O . VAL D 2 479 ? -38.874 -48.902 -84.934 1.00 62.17 479 VAL D O 1
ATOM 12843 N N . LYS D 2 480 ? -40.502 -47.402 -84.526 1.00 62.30 480 LYS D N 1
ATOM 12844 C CA . LYS D 2 480 ? -41.055 -48.144 -83.408 1.00 69.88 480 LYS D CA 1
ATOM 12845 C C . LYS D 2 480 ? -41.928 -49.271 -83.943 1.00 67.86 480 LYS D C 1
ATOM 12846 O O . LYS D 2 480 ? -42.781 -49.047 -84.810 1.00 65.54 480 LYS D O 1
ATOM 12852 N N . ARG D 2 481 ? -41.683 -50.494 -83.459 1.00 61.85 481 ARG D N 1
ATOM 12853 C CA . ARG D 2 481 ? -42.428 -51.640 -83.973 1.00 62.68 481 ARG D CA 1
ATOM 12854 C C . ARG D 2 481 ? -43.929 -51.431 -83.824 1.00 60.78 481 ARG D C 1
ATOM 12855 O O . ARG D 2 481 ? -44.704 -51.790 -84.721 1.00 55.09 481 ARG D O 1
ATOM 12863 N N . SER D 2 482 ? -44.349 -50.798 -82.723 1.00 57.28 482 SER D N 1
ATOM 12864 C CA . SER D 2 482 ? -45.757 -50.466 -82.525 1.00 58.08 482 SER D CA 1
ATOM 12865 C C . SER D 2 482 ? -46.311 -49.683 -83.700 1.00 54.92 482 SER D C 1
ATOM 12866 O O . SER D 2 482 ? -47.430 -49.936 -84.159 1.00 52.16 482 SER D O 1
ATOM 12869 N N . THR D 2 483 ? -45.539 -48.729 -84.200 1.00 60.19 483 THR D N 1
ATOM 12870 C CA . THR D 2 483 ? -46.024 -47.912 -85.297 1.00 64.51 483 THR D CA 1
ATOM 12871 C C . THR D 2 483 ? -45.911 -48.636 -86.632 1.00 59.97 483 THR D C 1
ATOM 12872 O O . THR D 2 483 ? -46.789 -48.484 -87.488 1.00 55.04 483 THR D O 1
ATOM 12876 N N . TYR D 2 484 ? -44.874 -49.457 -86.813 1.00 56.33 484 TYR D N 1
ATOM 12877 C CA . TYR D 2 484 ? -44.717 -50.157 -88.083 1.00 59.97 484 TYR D CA 1
ATOM 12878 C C . TYR D 2 484 ? -45.898 -51.085 -88.335 1.00 60.89 484 TYR D C 1
ATOM 12879 O O . TYR D 2 484 ? -46.530 -51.033 -89.398 1.00 55.32 484 TYR D O 1
ATOM 12888 N N . LEU D 2 485 ? -46.233 -51.919 -87.351 1.00 61.03 485 LEU D N 1
ATOM 12889 C CA . LEU D 2 485 ? -47.370 -52.812 -87.523 1.00 59.02 485 LEU D CA 1
ATOM 12890 C C . LEU D 2 485 ? -48.660 -52.032 -87.729 1.00 64.34 485 LEU D C 1
ATOM 12891 O O . LEU D 2 485 ? -49.516 -52.452 -88.516 1.00 70.12 485 LEU D O 1
ATOM 12896 N N . ARG D 2 486 ? -48.802 -50.878 -87.071 1.00 58.04 486 ARG D N 1
ATOM 12897 C CA . ARG D 2 486 ? -49.975 -50.045 -87.315 1.00 52.89 486 ARG D CA 1
ATOM 12898 C C . ARG D 2 486 ? -49.980 -49.529 -88.746 1.00 56.45 486 ARG D C 1
ATOM 12899 O O . ARG D 2 486 ? -50.972 -49.688 -89.465 1.00 59.44 486 ARG D O 1
ATOM 12907 N N . LEU D 2 487 ? -48.873 -48.918 -89.182 1.00 56.42 487 LEU D N 1
ATOM 12908 C CA . LEU D 2 487 ? -48.827 -48.346 -90.526 1.00 56.98 487 LEU D CA 1
ATOM 12909 C C . LEU D 2 487 ? -49.141 -49.390 -91.590 1.00 60.52 487 LEU D C 1
ATOM 12910 O O . LEU D 2 487 ? -49.842 -49.099 -92.567 1.00 58.49 487 LEU D O 1
ATOM 12915 N N . GLN D 2 488 ? -48.648 -50.618 -91.412 1.00 63.98 488 GLN D N 1
ATOM 12916 C CA . GLN D 2 488 ? -49.041 -51.702 -92.308 1.00 63.50 488 GLN D CA 1
ATOM 12917 C C . GLN D 2 488 ? -50.531 -51.976 -92.200 1.00 62.19 488 GLN D C 1
ATOM 12918 O O . GLN D 2 488 ? -51.226 -52.109 -93.213 1.00 65.40 488 GLN D O 1
ATOM 12924 N N . LEU D 2 489 ? -51.041 -52.045 -90.970 1.00 57.11 489 LEU D N 1
ATOM 12925 C CA . LEU D 2 489 ? -52.458 -52.307 -90.767 1.00 60.28 489 LEU D CA 1
ATOM 12926 C C . LEU D 2 489 ? -53.321 -51.204 -91.362 1.00 61.88 489 LEU D C 1
ATOM 12927 O O . LEU D 2 489 ? -54.416 -51.475 -91.869 1.00 62.35 489 LEU D O 1
ATOM 12932 N N . LEU D 2 490 ? -52.847 -49.963 -91.319 1.00 59.14 490 LEU D N 1
ATOM 12933 C CA . LEU D 2 490 ? -53.586 -48.842 -91.880 1.00 55.07 490 LEU D CA 1
ATOM 12934 C C . LEU D 2 490 ? -53.476 -48.770 -93.395 1.00 54.60 490 LEU D C 1
ATOM 12935 O O . LEU D 2 490 ? -53.905 -47.773 -93.982 1.00 58.67 490 LEU D O 1
ATOM 12940 N N . ALA D 2 491 ? -52.920 -49.795 -94.040 1.00 56.29 491 ALA D N 1
ATOM 12941 C CA . ALA D 2 491 ? -52.796 -49.830 -95.490 1.00 54.29 491 ALA D CA 1
ATOM 12942 C C . ALA D 2 491 ? -53.678 -50.884 -96.140 1.00 55.15 491 ALA D C 1
ATOM 12943 O O . ALA D 2 491 ? -53.675 -50.997 -97.369 1.00 52.64 491 ALA D O 1
ATOM 12945 N N . LYS D 2 492 ? -54.429 -51.655 -95.353 1.00 61.91 492 LYS D N 1
ATOM 12946 C CA . LYS D 2 492 ? -55.302 -52.700 -95.876 1.00 64.25 492 LYS D CA 1
ATOM 12947 C C . LYS D 2 492 ? -56.663 -52.116 -96.233 1.00 67.84 492 LYS D C 1
ATOM 12948 O O . LYS D 2 492 ? -57.182 -51.251 -95.522 1.00 70.22 492 LYS D O 1
ATOM 12954 N N . GLU D 2 493 ? -57.256 -52.620 -97.321 1.00 64.36 493 GLU D N 1
ATOM 12955 C CA . GLU D 2 493 ? -58.502 -52.037 -97.815 1.00 66.84 493 GLU D CA 1
ATOM 12956 C C . GLU D 2 493 ? -59.624 -52.130 -96.788 1.00 69.21 493 GLU D C 1
ATOM 12957 O O . GLU D 2 493 ? -60.532 -51.291 -96.788 1.00 67.29 493 GLU D O 1
ATOM 12963 N N . GLU D 2 494 ? -59.591 -53.144 -95.918 1.00 72.22 494 GLU D N 1
ATOM 12964 C CA . GLU D 2 494 ? -60.606 -53.263 -94.874 1.00 78.45 494 GLU D CA 1
ATOM 12965 C C . GLU D 2 494 ? -60.466 -52.178 -93.812 1.00 73.37 494 GLU D C 1
ATOM 12966 O O . GLU D 2 494 ? -61.453 -51.824 -93.155 1.00 68.06 494 GLU D O 1
ATOM 12972 N N . TYR D 2 495 ? -59.258 -51.664 -93.607 1.00 71.65 495 TYR D N 1
ATOM 12973 C CA . TYR D 2 495 ? -59.058 -50.592 -92.641 1.00 71.18 495 TYR D CA 1
ATOM 12974 C C . TYR D 2 495 ? -58.736 -49.280 -93.347 1.00 74.81 495 TYR D C 1
ATOM 12975 O O . TYR D 2 495 ? -59.616 -48.429 -93.511 1.00 81.28 495 TYR D O 1
ATOM 12984 N N . LYS D 2 496 ? -57.480 -49.113 -93.756 1.00 71.66 496 LYS D N 1
ATOM 12985 C CA . LYS D 2 496 ? -57.015 -47.981 -94.554 1.00 71.60 496 LYS D CA 1
ATOM 12986 C C . LYS D 2 496 ? -57.232 -46.632 -93.874 1.00 64.65 496 LYS D C 1
ATOM 12987 O O . LYS D 2 496 ? -57.846 -46.549 -92.807 1.00 61.02 496 LYS D O 1
ATOM 12993 N N . LEU D 2 497 ? -56.722 -45.569 -94.490 1.00 67.83 497 LEU D N 1
ATOM 12994 C CA . LEU D 2 497 ? -56.715 -44.240 -93.895 1.00 64.71 497 LEU D CA 1
ATOM 12995 C C . LEU D 2 497 ? -57.886 -43.372 -94.328 1.00 66.38 497 LEU D C 1
ATOM 12996 O O . LEU D 2 497 ? -58.500 -42.720 -93.480 1.00 72.12 497 LEU D O 1
ATOM 13001 N N . SER D 2 498 ? -58.219 -43.350 -95.620 1.00 62.53 498 SER D N 1
ATOM 13002 C CA . SER D 2 498 ? -59.261 -42.443 -96.095 1.00 69.50 498 SER D CA 1
ATOM 13003 C C . SER D 2 498 ? -60.598 -42.733 -95.421 1.00 75.10 498 SER D C 1
ATOM 13004 O O . SER D 2 498 ? -61.213 -41.841 -94.823 1.00 71.14 498 SER D O 1
ATOM 13007 N N . SER D 2 499 ? -61.043 -43.989 -95.470 1.00 72.66 499 SER D N 1
ATOM 13008 C CA . SER D 2 499 ? -62.320 -44.340 -94.861 1.00 72.67 499 SER D CA 1
ATOM 13009 C C . SER D 2 499 ? -62.279 -44.199 -93.341 1.00 76.35 499 SER D C 1
ATOM 13010 O O . SER D 2 499 ? -63.307 -43.904 -92.720 1.00 79.73 499 SER D O 1
ATOM 13013 N N . LEU D 2 500 ? -61.107 -44.385 -92.728 1.00 71.39 500 LEU D N 1
ATOM 13014 C CA . LEU D 2 500 ? -60.973 -44.150 -91.293 1.00 69.15 500 LEU D CA 1
ATOM 13015 C C . LEU D 2 500 ? -60.886 -42.669 -90.963 1.00 62.68 500 LEU D C 1
ATOM 13016 O O . LEU D 2 500 ? -61.295 -42.256 -89.873 1.00 67.47 500 LEU D O 1
ATOM 13021 N N . MET D 2 501 ? -60.331 -41.863 -91.864 1.00 56.64 501 MET D N 1
ATOM 13022 C CA . MET D 2 501 ? -60.179 -40.448 -91.562 1.00 60.39 501 MET D CA 1
ATOM 13023 C C . MET D 2 501 ? -61.470 -39.681 -91.824 1.00 61.15 501 MET D C 1
ATOM 13024 O O . MET D 2 501 ? -61.852 -38.823 -91.024 1.00 64.49 501 MET D O 1
ATOM 13029 N N . GLU D 2 502 ? -62.173 -39.979 -92.919 1.00 58.08 502 GLU D N 1
ATOM 13030 C CA . GLU D 2 502 ? -63.446 -39.302 -93.140 1.00 61.84 502 GLU D CA 1
ATOM 13031 C C . GLU D 2 502 ? -64.512 -39.735 -92.140 1.00 64.51 502 GLU D C 1
ATOM 13032 O O . GLU D 2 502 ? -65.510 -39.026 -91.976 1.00 59.82 502 GLU D O 1
ATOM 13038 N N . GLU D 2 503 ? -64.333 -40.882 -91.478 1.00 67.30 503 GLU D N 1
ATOM 13039 C CA . GLU D 2 503 ? -65.279 -41.306 -90.450 1.00 65.51 503 GLU D CA 1
ATOM 13040 C C . GLU D 2 503 ? -65.247 -40.367 -89.246 1.00 62.04 503 GLU D C 1
ATOM 13041 O O . GLU D 2 503 ? -66.255 -39.735 -88.911 1.00 61.68 503 GLU D O 1
ATOM 13047 N N . SER D 2 504 ? -64.091 -40.259 -88.582 1.00 60.98 504 SER D N 1
ATOM 13048 C CA . SER D 2 504 ? -64.017 -39.444 -87.371 1.00 65.70 504 SER D CA 1
ATOM 13049 C C . SER D 2 504 ? -64.122 -37.956 -87.690 1.00 64.95 504 SER D C 1
ATOM 13050 O O . SER D 2 504 ? -64.705 -37.193 -86.912 1.00 71.36 504 SER D O 1
ATOM 13053 N N . LEU D 2 505 ? -63.541 -37.521 -88.813 1.00 61.38 505 LEU D N 1
ATOM 13054 C CA . LEU D 2 505 ? -63.683 -36.132 -89.244 1.00 65.30 505 LEU D CA 1
ATOM 13055 C C . LEU D 2 505 ? -65.123 -35.778 -89.587 1.00 69.57 505 LEU D C 1
ATOM 13056 O O . LEU D 2 505 ? -65.456 -34.590 -89.681 1.00 67.86 505 LEU D O 1
ATOM 13061 N N . LEU D 2 506 ? -65.977 -36.779 -89.805 1.00 66.44 506 LEU D N 1
ATOM 13062 C CA . LEU D 2 506 ? -67.387 -36.517 -90.040 1.00 59.24 506 LEU D CA 1
ATOM 13063 C C . LEU D 2 506 ? -68.092 -36.068 -88.768 1.00 62.04 506 LEU D C 1
ATOM 13064 O O . LEU D 2 506 ? -69.183 -35.494 -88.843 1.00 63.02 506 LEU D O 1
ATOM 13069 N N . GLN D 2 507 ? -67.475 -36.289 -87.608 1.00 64.49 507 GLN D N 1
ATOM 13070 C CA . GLN D 2 507 ? -68.044 -35.883 -86.325 1.00 65.45 507 GLN D CA 1
ATOM 13071 C C . GLN D 2 507 ? -67.414 -34.561 -85.885 1.00 64.14 507 GLN D C 1
ATOM 13072 O O . GLN D 2 507 ? -66.615 -34.488 -84.955 1.00 69.05 507 GLN D O 1
ATOM 13078 N N . ASP D 2 508 ? -67.778 -33.500 -86.604 1.00 62.25 508 ASP D N 1
ATOM 13079 C CA . ASP D 2 508 ? -67.339 -32.154 -86.259 1.00 65.44 508 ASP D CA 1
ATOM 13080 C C . ASP D 2 508 ? -68.240 -31.160 -86.973 1.00 66.95 508 ASP D C 1
ATOM 13081 O O . ASP D 2 508 ? -68.526 -31.324 -88.162 1.00 65.79 508 ASP D O 1
ATOM 13086 N N . ARG D 2 509 ? -68.637 -30.100 -86.264 1.00 68.40 509 ARG D N 1
ATOM 13087 C CA . ARG D 2 509 ? -69.537 -29.108 -86.843 1.00 67.22 509 ARG D CA 1
ATOM 13088 C C . ARG D 2 509 ? -68.817 -28.294 -87.910 1.00 59.94 509 ARG D C 1
ATOM 13089 O O . ARG D 2 509 ? -68.971 -27.072 -87.988 1.00 63.96 509 ARG D O 1
ATOM 13097 N N . LEU D 2 510 ? -68.010 -28.962 -88.723 1.00 52.33 510 LEU D N 1
ATOM 13098 C CA . LEU D 2 510 ? -67.294 -28.290 -89.789 1.00 58.37 510 LEU D CA 1
ATOM 13099 C C . LEU D 2 510 ? -67.159 -29.133 -91.048 1.00 61.12 510 LEU D C 1
ATOM 13100 O O . LEU D 2 510 ? -66.575 -28.652 -92.024 1.00 63.28 510 LEU D O 1
ATOM 13105 N N . VAL D 2 511 ? -67.658 -30.366 -91.055 1.00 62.79 511 VAL D N 1
ATOM 13106 C CA . VAL D 2 511 ? -67.520 -31.274 -92.193 1.00 64.13 511 VAL D CA 1
ATOM 13107 C C . VAL D 2 511 ? -68.059 -30.589 -93.449 1.00 58.76 511 VAL D C 1
ATOM 13108 O O . VAL D 2 511 ? -69.084 -29.890 -93.388 1.00 54.92 511 VAL D O 1
ATOM 13112 N N . PRO D 2 512 ? -67.386 -30.724 -94.606 1.00 53.78 512 PRO D N 1
ATOM 13113 C CA . PRO D 2 512 ? -66.126 -31.447 -94.813 1.00 53.51 512 PRO D CA 1
ATOM 13114 C C . PRO D 2 512 ? -64.892 -30.662 -94.385 1.00 56.26 512 PRO D C 1
ATOM 13115 O O . PRO D 2 512 ? -64.579 -29.649 -95.007 1.00 54.31 512 PRO D O 1
ATOM 13119 N N . VAL D 2 513 ? -64.203 -31.130 -93.340 1.00 57.02 513 VAL D N 1
ATOM 13120 C CA . VAL D 2 513 ? -62.987 -30.452 -92.901 1.00 57.37 513 VAL D CA 1
ATOM 13121 C C . VAL D 2 513 ? -61.854 -30.675 -93.896 1.00 61.77 513 VAL D C 1
ATOM 13122 O O . VAL D 2 513 ? -60.986 -29.808 -94.065 1.00 60.11 513 VAL D O 1
ATOM 13126 N N . LEU D 2 514 ? -61.842 -31.824 -94.570 1.00 62.64 514 LEU D N 1
ATOM 13127 C CA . LEU D 2 514 ? -60.851 -32.150 -95.588 1.00 56.00 514 LEU D CA 1
ATOM 13128 C C . LEU D 2 514 ? -61.572 -32.464 -96.886 1.00 57.57 514 LEU D C 1
ATOM 13129 O O . LEU D 2 514 ? -62.375 -33.402 -96.942 1.00 55.22 514 LEU D O 1
ATOM 13134 N N . ILE D 2 515 ? -61.260 -31.702 -97.935 1.00 59.84 515 ILE D N 1
ATOM 13135 C CA . ILE D 2 515 ? -61.742 -32.053 -99.260 1.00 61.40 515 ILE D CA 1
ATOM 13136 C C . ILE D 2 515 ? -61.219 -33.449 -99.605 1.00 62.72 515 ILE D C 1
ATOM 13137 O O . ILE D 2 515 ? -60.201 -33.908 -99.069 1.00 59.34 515 ILE D O 1
ATOM 13142 N N . LYS D 2 516 ? -61.959 -34.155 -100.458 1.00 63.62 516 LYS D N 1
ATOM 13143 C CA . LYS D 2 516 ? -61.658 -35.563 -100.705 1.00 65.17 516 LYS D CA 1
ATOM 13144 C C . LYS D 2 516 ? -60.240 -35.823 -101.214 1.00 60.39 516 LYS D C 1
ATOM 13145 O O . LYS D 2 516 ? -59.663 -36.853 -100.822 1.00 60.03 516 LYS D O 1
ATOM 13151 N N . PRO D 2 517 ? -59.629 -34.981 -102.063 1.00 58.56 517 PRO D N 1
ATOM 13152 C CA . PRO D 2 517 ? -58.240 -35.257 -102.475 1.00 55.03 517 PRO D CA 1
ATOM 13153 C C . PRO D 2 517 ? -57.272 -35.452 -101.321 1.00 56.25 517 PRO D C 1
ATOM 13154 O O . PRO D 2 517 ? -56.375 -36.298 -101.413 1.00 55.72 517 PRO D O 1
ATOM 13158 N N . HIS D 2 518 ? -57.438 -34.704 -100.227 1.00 60.68 518 HIS D N 1
ATOM 13159 C CA . HIS D 2 518 ? -56.537 -34.855 -99.087 1.00 61.84 518 HIS D CA 1
ATOM 13160 C C . HIS D 2 518 ? -56.773 -36.176 -98.367 1.00 63.32 518 HIS D C 1
ATOM 13161 O O . HIS D 2 518 ? -55.815 -36.850 -97.967 1.00 61.25 518 HIS D O 1
ATOM 13168 N N . LEU D 2 519 ? -58.038 -36.566 -98.191 1.00 65.94 519 LEU D N 1
ATOM 13169 C CA . LEU D 2 519 ? -58.329 -37.847 -97.555 1.00 66.20 519 LEU D CA 1
ATOM 13170 C C . LEU D 2 519 ? -57.734 -38.995 -98.354 1.00 66.31 519 LEU D C 1
ATOM 13171 O O . LEU D 2 519 ? -57.254 -39.980 -97.783 1.00 66.97 519 LEU D O 1
ATOM 13176 N N . GLU D 2 520 ? -57.753 -38.877 -99.680 1.00 66.58 520 GLU D N 1
ATOM 13177 C CA . GLU D 2 520 ? -57.214 -39.921 -100.537 1.00 70.59 520 GLU D CA 1
ATOM 13178 C C . GLU D 2 520 ? -55.693 -39.851 -100.603 1.00 67.48 520 GLU D C 1
ATOM 13179 O O . GLU D 2 520 ? -55.019 -40.888 -100.619 1.00 62.66 520 GLU D O 1
ATOM 13185 N N . ALA D 2 521 ? -55.137 -38.636 -100.602 1.00 67.26 521 ALA D N 1
ATOM 13186 C CA . ALA D 2 521 ? -53.687 -38.487 -100.579 1.00 65.53 521 ALA D CA 1
ATOM 13187 C C . ALA D 2 521 ? -53.085 -39.089 -99.319 1.00 63.19 521 ALA D C 1
ATOM 13188 O O . ALA D 2 521 ? -51.920 -39.499 -99.326 1.00 66.71 521 ALA D O 1
ATOM 13190 N N . LEU D 2 522 ? -53.865 -39.165 -98.237 1.00 63.63 522 LEU D N 1
ATOM 13191 C CA . LEU D 2 522 ? -53.363 -39.730 -96.989 1.00 66.58 522 LEU D CA 1
ATOM 13192 C C . LEU D 2 522 ? -52.837 -41.148 -97.187 1.00 72.88 522 LEU D C 1
ATOM 13193 O O . LEU D 2 522 ? -51.783 -41.506 -96.648 1.00 73.89 522 LEU D O 1
ATOM 13198 N N . ASP D 2 523 ? -53.548 -41.968 -97.972 1.00 75.74 523 ASP D N 1
ATOM 13199 C CA . ASP D 2 523 ? -53.071 -43.320 -98.257 1.00 75.15 523 ASP D CA 1
ATOM 13200 C C . ASP D 2 523 ? -51.841 -43.307 -99.155 1.00 70.96 523 ASP D C 1
ATOM 13201 O O . ASP D 2 523 ? -50.976 -44.184 -99.036 1.00 66.91 523 ASP D O 1
ATOM 13206 N N . ARG D 2 524 ? -51.739 -42.322 -100.047 1.00 67.24 524 ARG D N 1
ATOM 13207 C CA . ARG D 2 524 ? -50.588 -42.256 -100.939 1.00 67.37 524 ARG D CA 1
ATOM 13208 C C . ARG D 2 524 ? -49.317 -41.926 -100.167 1.00 67.98 524 ARG D C 1
ATOM 13209 O O . ARG D 2 524 ? -48.271 -42.546 -100.390 1.00 69.27 524 ARG D O 1
ATOM 13217 N N . ARG D 2 525 ? -49.391 -40.970 -99.237 1.00 73.00 525 ARG D N 1
ATOM 13218 C CA . ARG D 2 525 ? -48.238 -40.677 -98.393 1.00 66.07 525 ARG D CA 1
ATOM 13219 C C . ARG D 2 525 ? -47.924 -41.842 -97.461 1.00 65.65 525 ARG D C 1
ATOM 13220 O O . ARG D 2 525 ? -46.762 -42.036 -97.086 1.00 67.62 525 ARG D O 1
ATOM 13228 N N . LEU D 2 526 ? -48.935 -42.621 -97.072 1.00 61.85 526 LEU D N 1
ATOM 13229 C CA . LEU D 2 526 ? -48.688 -43.752 -96.184 1.00 66.26 526 LEU D CA 1
ATOM 13230 C C . LEU D 2 526 ? -47.896 -44.852 -96.883 1.00 70.22 526 LEU D C 1
ATOM 13231 O O . LEU D 2 526 ? -46.993 -45.449 -96.283 1.00 68.61 526 LEU D O 1
ATOM 13236 N N . ARG D 2 527 ? -48.237 -45.160 -98.137 1.00 70.63 527 ARG D N 1
ATOM 13237 C CA . ARG D 2 527 ? -47.534 -46.233 -98.835 1.00 76.85 527 ARG D CA 1
ATOM 13238 C C . ARG D 2 527 ? -46.093 -45.861 -99.176 1.00 69.44 527 ARG D C 1
ATOM 13239 O O . ARG D 2 527 ? -45.259 -46.758 -99.343 1.00 67.28 527 ARG D O 1
ATOM 13247 N N . LEU D 2 528 ? -45.782 -44.568 -99.296 1.00 57.53 528 LEU D N 1
ATOM 13248 C CA . LEU D 2 528 ? -44.393 -44.163 -99.487 1.00 56.98 528 LEU D CA 1
ATOM 13249 C C . LEU D 2 528 ? -43.598 -44.303 -98.195 1.00 61.35 528 LEU D C 1
ATOM 13250 O O . LEU D 2 528 ? -42.421 -44.679 -98.222 1.00 59.44 528 LEU D O 1
ATOM 13255 N N . VAL D 2 529 ? -44.217 -43.978 -97.058 1.00 60.59 529 VAL D N 1
ATOM 13256 C CA . VAL D 2 529 ? -43.578 -44.215 -95.766 1.00 60.22 529 VAL D CA 1
ATOM 13257 C C . VAL D 2 529 ? -43.334 -45.704 -95.568 1.00 65.50 529 VAL D C 1
ATOM 13258 O O . VAL D 2 529 ? -42.235 -46.134 -95.194 1.00 62.86 529 VAL D O 1
ATOM 13262 N N . LEU D 2 530 ? -44.351 -46.517 -95.863 1.00 65.23 530 LEU D N 1
ATOM 13263 C CA . LEU D 2 530 ? -44.212 -47.958 -95.713 1.00 62.40 530 LEU D CA 1
ATOM 13264 C C . LEU D 2 530 ? -43.120 -48.500 -96.625 1.00 60.21 530 LEU D C 1
ATOM 13265 O O . LEU D 2 530 ? -42.364 -49.394 -96.224 1.00 55.73 530 LEU D O 1
ATOM 13270 N N . LYS D 2 531 ? -42.973 -47.920 -97.820 1.00 60.72 531 LYS D N 1
ATOM 13271 C CA . LYS D 2 531 ? -41.955 -48.382 -98.758 1.00 63.99 531 LYS D CA 1
ATOM 13272 C C . LYS D 2 531 ? -40.565 -47.946 -98.316 1.00 62.16 531 LYS D C 1
ATOM 13273 O O . LYS D 2 531 ? -39.589 -48.678 -98.509 1.00 67.91 531 LYS D O 1
ATOM 13279 N N . VAL D 2 532 ? -40.452 -46.749 -97.737 1.00 57.24 532 VAL D N 1
ATOM 13280 C CA . VAL D 2 532 ? -39.162 -46.306 -97.217 1.00 58.41 532 VAL D CA 1
ATOM 13281 C C . VAL D 2 532 ? -38.700 -47.222 -96.093 1.00 58.12 532 VAL D C 1
ATOM 13282 O O . VAL D 2 532 ? -37.497 -47.461 -95.920 1.00 57.65 532 VAL D O 1
ATOM 13286 N N . LEU D 2 533 ? -39.641 -47.746 -95.309 1.00 53.62 533 LEU D N 1
ATOM 13287 C CA . LEU D 2 533 ? -39.283 -48.723 -94.291 1.00 58.63 533 LEU D CA 1
ATOM 13288 C C . LEU D 2 533 ? -38.824 -50.037 -94.921 1.00 68.87 533 LEU D C 1
ATOM 13289 O O . LEU D 2 533 ? -37.907 -50.689 -94.409 1.00 68.60 533 LEU D O 1
ATOM 13294 N N . SER D 2 534 ? -39.433 -50.425 -96.047 1.00 73.52 534 SER D N 1
ATOM 13295 C CA . SER D 2 534 ? -39.086 -51.675 -96.723 1.00 72.69 534 SER D CA 1
ATOM 13296 C C . SER D 2 534 ? -37.772 -51.560 -97.491 1.00 74.69 534 SER D C 1
ATOM 13297 O O . SER D 2 534 ? -36.924 -52.458 -97.423 1.00 73.73 534 SER D O 1
ATOM 13300 N N . ASP D 2 535 ? -37.598 -50.471 -98.247 1.00 75.74 535 ASP D N 1
ATOM 13301 C CA . ASP D 2 535 ? -36.365 -50.263 -98.996 1.00 73.21 535 ASP D CA 1
ATOM 13302 C C . ASP D 2 535 ? -35.160 -50.130 -98.083 1.00 72.58 535 ASP D C 1
ATOM 13303 O O . ASP D 2 535 ? -34.025 -50.292 -98.541 1.00 79.75 535 ASP D O 1
ATOM 13308 N N . CYS D 2 536 ? -35.375 -49.826 -96.808 1.00 69.91 536 CYS D N 1
ATOM 13309 C CA . CYS D 2 536 ? -34.257 -49.670 -95.896 1.00 84.27 536 CYS D CA 1
ATOM 13310 C C . CYS D 2 536 ? -34.038 -50.882 -95.005 1.00 87.58 536 CYS D C 1
ATOM 13311 O O . CYS D 2 536 ? -32.890 -51.188 -94.664 1.00 83.97 536 CYS D O 1
ATOM 13314 N N . VAL D 2 537 ? -35.108 -51.592 -94.637 1.00 85.55 537 VAL D N 1
ATOM 13315 C CA . VAL D 2 537 ? -34.950 -52.804 -93.846 1.00 79.26 537 VAL D CA 1
ATOM 13316 C C . VAL D 2 537 ? -34.246 -53.902 -94.635 1.00 79.07 537 VAL D C 1
ATOM 13317 O O . VAL D 2 537 ? -33.742 -54.862 -94.041 1.00 73.84 537 VAL D O 1
ATOM 13321 N N . GLU D 2 538 ? -34.194 -53.787 -95.962 1.00 83.25 538 GLU D N 1
ATOM 13322 C CA . GLU D 2 538 ? -33.398 -54.692 -96.778 1.00 80.17 538 GLU D CA 1
ATOM 13323 C C . GLU D 2 538 ? -31.927 -54.297 -96.821 1.00 84.34 538 GLU D C 1
ATOM 13324 O O . GLU D 2 538 ? -31.105 -55.091 -97.292 1.00 85.34 538 GLU D O 1
ATOM 13330 N N . LYS D 2 539 ? -31.580 -53.087 -96.368 1.00 79.52 539 LYS D N 1
ATOM 13331 C CA . LYS D 2 539 ? -30.193 -52.646 -96.329 1.00 77.60 539 LYS D CA 1
ATOM 13332 C C . LYS D 2 539 ? -29.607 -52.573 -94.927 1.00 75.01 539 LYS D C 1
ATOM 13333 O O . LYS D 2 539 ? -28.381 -52.508 -94.796 1.00 76.05 539 LYS D O 1
ATOM 13339 N N . ASP D 2 540 ? -30.439 -52.587 -93.883 1.00 72.94 540 ASP D N 1
ATOM 13340 C CA . ASP D 2 540 ? -29.958 -52.644 -92.509 1.00 70.60 540 ASP D CA 1
ATOM 13341 C C . ASP D 2 540 ? -30.513 -53.815 -91.711 1.00 69.45 540 ASP D C 1
ATOM 13342 O O . ASP D 2 540 ? -29.985 -54.105 -90.629 1.00 60.72 540 ASP D O 1
ATOM 13347 N N . GLY D 2 541 ? -31.546 -54.488 -92.200 1.00 72.26 541 GLY D N 1
ATOM 13348 C CA . GLY D 2 541 ? -32.105 -55.642 -91.528 1.00 72.00 541 GLY D CA 1
ATOM 13349 C C . GLY D 2 541 ? -33.054 -55.267 -90.403 1.00 70.71 541 GLY D C 1
ATOM 13350 O O . GLY D 2 541 ? -32.992 -54.186 -89.822 1.00 79.18 541 GLY D O 1
ATOM 13351 N N . PHE D 2 542 ? -33.947 -56.200 -90.085 1.00 61.35 542 PHE D N 1
ATOM 13352 C CA . PHE D 2 542 ? -34.825 -56.026 -88.939 1.00 68.08 542 PHE D CA 1
ATOM 13353 C C . PHE D 2 542 ? -34.003 -56.037 -87.649 1.00 74.09 542 PHE D C 1
ATOM 13354 O O . PHE D 2 542 ? -32.780 -56.205 -87.656 1.00 76.75 542 PHE D O 1
ATOM 13362 N N . SER D 2 543 ? -34.692 -55.805 -86.527 1.00 76.19 543 SER D N 1
ATOM 13363 C CA . SER D 2 543 ? -34.102 -55.747 -85.186 1.00 83.79 543 SER D CA 1
ATOM 13364 C C . SER D 2 543 ? -33.095 -54.607 -85.039 1.00 82.73 543 SER D C 1
ATOM 13365 O O . SER D 2 543 ? -32.949 -54.039 -83.949 1.00 71.91 543 SER D O 1
ATOM 13368 N N . ALA D 2 544 ? -32.403 -54.266 -86.126 1.00 87.56 544 ALA D N 1
ATOM 13369 C CA . ALA D 2 544 ? -31.553 -53.088 -86.206 1.00 92.19 544 ALA D CA 1
ATOM 13370 C C . ALA D 2 544 ? -32.252 -51.934 -86.910 1.00 82.05 544 ALA D C 1
ATOM 13371 O O . ALA D 2 544 ? -31.693 -50.834 -86.991 1.00 78.08 544 ALA D O 1
ATOM 13373 N N . VAL D 2 545 ? -33.460 -52.164 -87.417 1.00 69.55 545 VAL D N 1
ATOM 13374 C CA . VAL D 2 545 ? -34.320 -51.105 -87.914 1.00 60.02 545 VAL D CA 1
ATOM 13375 C C . VAL D 2 545 ? -35.565 -50.959 -87.053 1.00 65.65 545 VAL D C 1
ATOM 13376 O O . VAL D 2 545 ? -35.998 -49.842 -86.766 1.00 71.18 545 VAL D O 1
ATOM 13380 N N . VAL D 2 546 ? -36.141 -52.069 -86.607 1.00 71.51 546 VAL D N 1
ATOM 13381 C CA . VAL D 2 546 ? -37.294 -52.050 -85.717 1.00 71.52 546 VAL D CA 1
ATOM 13382 C C . VAL D 2 546 ? -36.827 -52.475 -84.329 1.00 72.71 546 VAL D C 1
ATOM 13383 O O . VAL D 2 546 ? -36.176 -53.516 -84.174 1.00 77.35 546 VAL D O 1
ATOM 13387 N N . GLU D 2 547 ? -37.111 -51.650 -83.329 1.00 71.88 547 GLU D N 1
ATOM 13388 C CA . GLU D 2 547 ? -36.784 -51.975 -81.948 1.00 77.22 547 GLU D CA 1
ATOM 13389 C C . GLU D 2 547 ? -38.045 -52.476 -81.260 1.00 78.95 547 GLU D C 1
ATOM 13390 O O . GLU D 2 547 ? -39.061 -51.772 -81.231 1.00 75.44 547 GLU D O 1
ATOM 13396 N N . ASN D 2 548 ? -37.990 -53.703 -80.743 1.00 78.75 548 ASN D N 1
ATOM 13397 C CA . ASN D 2 548 ? -39.148 -54.278 -80.073 1.00 75.75 548 ASN D CA 1
ATOM 13398 C C . ASN D 2 548 ? -39.550 -53.438 -78.870 1.00 71.39 548 ASN D C 1
ATOM 13399 O O . ASN D 2 548 ? -38.764 -53.242 -77.937 1.00 70.67 548 ASN D O 1
ATOM 13404 N N . ASP D 2 549 ? -40.793 -52.971 -78.886 1.00 67.91 549 ASP D N 1
ATOM 13405 C CA . ASP D 2 549 ? -41.400 -52.281 -77.762 1.00 67.59 549 ASP D CA 1
ATOM 13406 C C . ASP D 2 549 ? -42.604 -53.020 -77.202 1.00 67.62 549 ASP D C 1
ATOM 13407 O O . ASP D 2 549 ? -42.908 -52.858 -76.014 1.00 62.44 549 ASP D O 1
ATOM 13412 N N . LEU D 2 550 ? -43.276 -53.840 -78.015 1.00 65.42 550 LEU D N 1
ATOM 13413 C CA . LEU D 2 550 ? -44.504 -54.541 -77.662 1.00 63.36 550 LEU D CA 1
ATOM 13414 C C . LEU D 2 550 ? -44.286 -55.715 -76.713 1.00 68.64 550 LEU D C 1
ATOM 13415 O O . LEU D 2 550 ? -45.256 -56.413 -76.397 1.00 66.11 550 LEU D O 1
ATOM 13420 N N . ASP D 2 551 ? -43.063 -55.938 -76.232 1.00 72.03 551 ASP D N 1
ATOM 13421 C CA . ASP D 2 551 ? -42.831 -56.986 -75.244 1.00 67.79 551 ASP D CA 1
ATOM 13422 C C . ASP D 2 551 ? -43.596 -56.690 -73.963 1.00 62.76 551 ASP D C 1
ATOM 13423 O O . ASP D 2 551 ? -43.061 -56.060 -73.046 1.00 58.39 551 ASP D O 1
ATOM 13428 N N . GLY D 2 552 ? -44.847 -57.139 -73.904 1.00 62.09 552 GLY D N 1
ATOM 13429 C CA . GLY D 2 552 ? -45.702 -56.930 -72.752 1.00 51.25 552 GLY D CA 1
ATOM 13430 C C . GLY D 2 552 ? -47.164 -56.873 -73.147 1.00 48.35 552 GLY D C 1
ATOM 13431 O O . GLY D 2 552 ? -47.953 -57.740 -72.773 1.00 51.30 552 GLY D O 1
#